Protein 2JOX (pdb70)

Nearest PDB structures (foldseek):
  2jox-assembly1_A  TM=1.007E+00  e=2.692E-19  Homo sapiens
  5xdn-assembly1_B  TM=7.470E-01  e=4.856E+00  Homo sapiens
  7tcv-assembly1_XXX-2  TM=6.310E-01  e=8.307E+00  Mus musculus
  2jox-assembly1_A  TM=1.004E+00  e=3.967E-19  Homo sapiens
  5xdn-assembly1_B  TM=7.531E-01  e=5.128E+00  Homo sapiens

InterPro domains:
  IPR009508 Transcription activator, Churchill [PF06573] (1-109)
  IPR009508 Transcription activator, Churchill [PTHR31931] (1-112)
  IPR038543 Churchill superfamily [G3DSA:2.60.40.4240] (2-107)

Foldseek 3Di:
DLVQFQFFQAEDVQDFDQDDFQLVGGPADDVVRGGPFKDKDPWDWDDDPAKIKIWTFIAGNPPRPTSKIWIWIKDDDDFKIKTWITMRGPHTHIDMGGHDPVGPVD

Sequence (106 aa):
CGDCVEKEYPNRGNTCLENGSFLLNFTGCAVCSKRDFMLITNKSLKEEDGEEIVTYDHLCKNCHHVIARHEYTFSIMDEFQEYTMLCLLCGKAEDTISILPDDPRQCGDCVEKEYPNRGNTCLENGSFLLNFTGCAVCSKRDFMLITNKSLKEEDGEEIVTYDHLCKNCHHVIARHEYTFSIMDEFQEYTMLCLLCGKAEDTISILPDDPRQCGDCVEKEYPNRGNTCLENGSFLLNFTGCAVCSKRDFMLITNKSLKEEDGEEIVTYDHLCKNCHHVIARHEYTFSIMDEFQEYTMLCLLCGKAEDTISILPDDPRQCGDCVEKEYPNRGNTCLENGSFLLNFTGCAVCSKRDFMLITNKSLKEEDGEEIVTYDHLCKNCHHVIARHEYTFSIMDEFQEYTMLCLLCGKAEDTISILPDDPRQCGDCVEKEYPNRGNTCLENGSFLLNFTGCAVCSKRDFMLITNKSLKEEDGEEIVTYDHLCKNCHHVIARHEYTFSIMDEFQEYTMLCLLCGKAEDTISILPDDPRQCGDCVEKEYPNRGNTCLENGSFLLNFTGCAVCSKRDFMLITNKSLKEEDGEEIVTYDHLCKNCHHVIARHEYTFSIMDEFQEYTMLCLLCGKAEDTISILPDDPRQCGDCVEKEYPNRGNTCLENGSFLLNFTGCAVCSKRDFMLITNKSLKEEDGEEIVTYDHLCKNCHHVIARHEYTFSIMDEFQEYTMLCLLCGKAEDTISILPDDPRQCGDCVEKEYPNRGNTCLENGSFLLNFTGCAVCSKRDFMLITNKSLKEEDGEEIVTYDHLCKNCHHVIARHEYTFSIMDEFQEYTMLCLLCGKAEDTISILPDDPRQCGDCVEKEYPNRGNTCLENGSFLLNFTGCAVCSKRDFMLITNKSLKEEDGEEIVTYDHLCKNCHHVIARHEYTFSIMDEFQEYTMLCLLCGKAEDTISILPDDPRQCGDCVEKEYPNRGNTCLENGSFLLNFTGCAVCSKRDFMLITNKSLKEEDGEEIVTYDHLCKNCHHVIARHEYTFSIMDEFQEYTMLCLLCGKAEDTISILPDDPRQCGDCVEKEYPNRGNTCLENGSFLLNFTGCAVCSKRDFMLITNKSLKEEDGEEIVTYDHLCKNCHHVIARHEYTFSIMDEFQEYTMLCLLCGKAEDTISILPDDPRQCGDCVEKEYPNRGNTCLENGSFLLNFTGCAVCSKRDFMLITNKSLKEEDGEEIVTYDHLCKNCHHVIARHEYTFSIMDEFQEYTMLCLLCGKAEDTISILPDDPRQCGDCVEKEYPNRGNTCLENGSFLLNFTGCAVCSKRDFMLITNKSLKEEDGEEIVTYDHLCKNCHHVIARHEYTFSIMDEFQEYTMLCLLCGKAEDTISILPDDPRQCGDCVEKEYPNRGNTCLENGSFLLNFTGCAVCSKRDFMLITNKSLKEEDGEEIVTYDHLCKNCHHVIARHEYTFSIMDEFQEYTMLCLLCGKAEDTISILPDDPRQCGDCVEKEYPNRGNTCLENGSFLLNFTGCAVCSKRDFMLITNKSLKEEDGEEIVTYDHLCKNCHHVIARHEYTFSIMDEFQEYTMLCLLCGKAEDTISILPDDPRQCGDCVEKEYPNRGNTCLENGSFLLNFTGCAVCSKRDFMLITNKSLKEEDGEEIVTYDHLCKNCHHVIARHEYTFSIMDEFQEYTMLCLLCGKAEDTISILPDDPRQCGDCVEKEYPNRGNTCLENGSFLLNFTGCAVCSKRDFMLITNKSLKEEDGEEIVTYDHLCKNCHHVIARHEYTFSIMDEFQEYTMLCLLCGKAEDTISILPDDPRQCGDCVEKEYPNRGNTCLENGSFLLNFTGCAVCSKRDFMLITNKSLKEEDGEEIVTYDHLCKNCHHVIARHEYTFSIMDEFQEYTMLCLLCGKAEDTISILPDDPRQCGDCVEKEYPNRGNTCLENGSFLLNFTGCAVCSKRDFMLITNKSLKEEDGEEIVTYDHLCKNCHHVIARHEYTFSIMDEFQEYTMLCLLCGKAEDTISILPDDPRQCGDCVEKEYPNRGNTCLENGSFLLNFTGCAVCSKRDFMLITNKSLKEEDGEEIVTYDHLCKNCHHVIARHEYTFSIMDEFQEYTMLCLLCGKAEDTISILPDDPRQ

Secondary structure (DSSP, 8-state):
--TTBSSSS---TT---SS---TTTB---SSS--SS-EEEEEEEEEEETTEEEEEEEEEETTT--EEEEEEEEEEEETTEEEEEEEETTTEEEEEEEE--TT----

Radius of gyration: 15.59 Å; Cα contacts (8 Å, |Δi|>4): 250; chains: 1; bounding box: 26×49×24 Å

Structure (mmCIF, N/CA/C/O backbone):
data_2JOX
#
_entry.id   2JOX
#
_cell.length_a   1.000
_cell.length_b   1.000
_cell.length_c   1.000
_cell.angle_alpha   90.00
_cell.angle_beta   90.00
_cell.angle_gamma   90.00
#
_symmetry.space_group_name_H-M   'P 1'
#
loop_
_entity.id
_entity.type
_entity.pdbx_description
1 polymer 'Churchill protein'
2 non-polymer 'ZINC ION'
#
loop_
_atom_site.group_PDB
_atom_site.id
_atom_site.type_symbol
_atom_site.label_atom_id
_atom_site.label_alt_id
_atom_site.label_comp_id
_atom_site.label_asym_id
_atom_site.label_entity_id
_atom_site.label_seq_id
_atom_site.pdbx_PDB_ins_code
_atom_site.Cartn_x
_atom_site.Cartn_y
_atom_site.Cartn_z
_atom_site.occupancy
_atom_site.B_iso_or_equiv
_atom_site.auth_seq_id
_atom_site.auth_comp_id
_atom_site.auth_asym_id
_atom_site.auth_atom_id
_atom_site.pdbx_PDB_model_num
ATOM 1 N N . CYS A 1 1 ? -1.117 14.930 -8.565 1.00 0.00 2 CYS A N 1
ATOM 2 C CA . CYS A 1 1 ? -0.674 15.393 -9.871 1.00 0.00 2 CYS A CA 1
ATOM 3 C C . CYS A 1 1 ? 0.731 14.870 -10.251 1.00 0.00 2 CYS A C 1
ATOM 4 O O . CYS A 1 1 ? 1.335 15.315 -11.233 1.00 0.00 2 CYS A O 1
ATOM 11 N N . GLY A 1 2 ? 1.266 13.928 -9.463 1.00 0.00 3 GLY A N 1
ATOM 12 C CA . GLY A 1 2 ? 2.605 13.333 -9.585 1.00 0.00 3 GLY A CA 1
ATOM 13 C C . GLY A 1 2 ? 3.691 14.296 -9.097 1.00 0.00 3 GLY A C 1
ATOM 14 O O . GLY A 1 2 ? 4.636 13.874 -8.435 1.00 0.00 3 GLY A O 1
ATOM 18 N N . ASP A 1 3 ? 3.515 15.602 -9.316 1.00 0.00 4 ASP A N 1
ATOM 19 C CA . ASP A 1 3 ? 4.361 16.637 -8.717 1.00 0.00 4 ASP A CA 1
ATOM 20 C C . ASP A 1 3 ? 4.153 16.667 -7.182 1.00 0.00 4 ASP A C 1
ATOM 21 O O . ASP A 1 3 ? 5.013 17.176 -6.457 1.00 0.00 4 ASP A O 1
ATOM 30 N N . CYS A 1 4 ? 3.048 16.076 -6.692 1.00 0.00 5 CYS A N 1
ATOM 31 C CA . CYS A 1 4 ? 2.724 15.896 -5.279 1.00 0.00 5 CYS A CA 1
ATOM 32 C C . CYS A 1 4 ? 3.766 15.022 -4.535 1.00 0.00 5 CYS A C 1
ATOM 33 O O . CYS A 1 4 ? 3.930 15.154 -3.321 1.00 0.00 5 CYS A O 1
ATOM 40 N N . VAL A 1 5 ? 4.448 14.101 -5.235 1.00 0.00 6 VAL A N 1
ATOM 41 C CA . VAL A 1 5 ? 5.388 13.127 -4.643 1.00 0.00 6 VAL A CA 1
ATOM 42 C C . VAL A 1 5 ? 6.845 13.429 -5.045 1.00 0.00 6 VAL A C 1
ATOM 43 O O . VAL A 1 5 ? 7.117 13.783 -6.196 1.00 0.00 6 VAL A O 1
ATOM 56 N N . GLU A 1 6 ? 7.807 13.285 -4.126 1.00 0.00 7 GLU A N 1
ATOM 57 C CA . GLU A 1 6 ? 9.240 13.485 -4.416 1.00 0.00 7 GLU A CA 1
ATOM 58 C C . GLU A 1 6 ? 9.740 12.423 -5.415 1.00 0.00 7 GLU A C 1
ATOM 59 O O . GLU A 1 6 ? 10.462 12.738 -6.367 1.00 0.00 7 GLU A O 1
ATOM 71 N N . LYS A 1 7 ? 9.314 11.167 -5.219 1.00 0.00 8 LYS A N 1
ATOM 72 C CA . LYS A 1 7 ? 9.617 10.011 -6.070 1.00 0.00 8 LYS A CA 1
ATOM 73 C C . LYS A 1 7 ? 8.330 9.247 -6.378 1.00 0.00 8 LYS A C 1
ATOM 74 O O . LYS A 1 7 ? 7.473 9.092 -5.507 1.00 0.00 8 LYS A O 1
ATOM 93 N N . GLU A 1 8 ? 8.207 8.742 -7.602 1.00 0.00 9 GLU A N 1
ATOM 94 C CA . GLU A 1 8 ? 7.079 7.909 -8.037 1.00 0.00 9 GLU A CA 1
ATOM 95 C C . GLU A 1 8 ? 7.306 6.462 -7.568 1.00 0.00 9 GLU A C 1
ATOM 96 O O . GLU A 1 8 ? 8.342 5.871 -7.885 1.00 0.00 9 GLU A O 1
ATOM 108 N N . TYR A 1 9 ? 6.348 5.888 -6.828 1.00 0.00 10 TYR A N 1
ATOM 109 C CA . TYR A 1 9 ? 6.407 4.514 -6.294 1.00 0.00 10 TYR A CA 1
ATOM 110 C C . TYR A 1 9 ? 7.759 4.177 -5.625 1.00 0.00 10 TYR A C 1
ATOM 111 O O . TYR A 1 9 ? 8.460 3.253 -6.057 1.00 0.00 10 TYR A O 1
ATOM 129 N N . PRO A 1 10 ? 8.151 4.919 -4.570 1.00 0.00 11 PRO A N 1
ATOM 130 C CA . PRO A 1 10 ? 9.415 4.707 -3.864 1.00 0.00 11 PRO A CA 1
ATOM 131 C C . PRO A 1 10 ? 9.468 3.322 -3.210 1.00 0.00 11 PRO A C 1
ATOM 132 O O . PRO A 1 10 ? 8.455 2.833 -2.716 1.00 0.00 11 PRO A O 1
ATOM 143 N N . ASN A 1 11 ? 10.632 2.675 -3.150 1.00 0.00 12 ASN A N 1
ATOM 144 C CA . ASN A 1 11 ? 10.735 1.400 -2.438 1.00 0.00 12 ASN A CA 1
ATOM 145 C C . ASN A 1 11 ? 10.784 1.663 -0.923 1.00 0.00 12 ASN A C 1
ATOM 146 O O . ASN A 1 11 ? 11.361 2.659 -0.476 1.00 0.00 12 ASN A O 1
ATOM 157 N N . ARG A 1 12 ? 10.177 0.772 -0.126 1.00 0.00 13 ARG A N 1
ATOM 158 C CA . ARG A 1 12 ? 10.068 0.917 1.345 1.00 0.00 13 ARG A CA 1
ATOM 159 C C . ARG A 1 12 ? 10.804 -0.173 2.126 1.00 0.00 13 ARG A C 1
ATOM 160 O O . ARG A 1 12 ? 10.386 -0.566 3.216 1.00 0.00 13 ARG A O 1
ATOM 181 N N . GLY A 1 13 ? 11.869 -0.706 1.529 1.00 0.00 14 GLY A N 1
ATOM 182 C CA . GLY A 1 13 ? 12.718 -1.780 2.064 1.00 0.00 14 GLY A CA 1
ATOM 183 C C . GLY A 1 13 ? 12.017 -3.104 2.390 1.00 0.00 14 GLY A C 1
ATOM 184 O O . GLY A 1 13 ? 12.643 -3.951 3.027 1.00 0.00 14 GLY A O 1
ATOM 188 N N . ASN A 1 14 ? 10.763 -3.243 1.926 1.00 0.00 15 ASN A N 1
ATOM 189 C CA . ASN A 1 14 ? 9.783 -4.351 1.993 1.00 0.00 15 ASN A CA 1
ATOM 190 C C . ASN A 1 14 ? 8.431 -4.009 2.680 1.00 0.00 15 ASN A C 1
ATOM 191 O O . ASN A 1 14 ? 7.544 -4.862 2.737 1.00 0.00 15 ASN A O 1
ATOM 202 N N . THR A 1 15 ? 8.256 -2.798 3.221 1.00 0.00 16 THR A N 1
ATOM 203 C CA . THR A 1 15 ? 7.044 -2.393 3.972 1.00 0.00 16 THR A CA 1
ATOM 204 C C . THR A 1 15 ? 5.783 -2.360 3.094 1.00 0.00 16 THR A C 1
ATOM 205 O O . THR A 1 15 ? 5.726 -1.562 2.161 1.00 0.00 16 THR A O 1
ATOM 216 N N . CYS A 1 16 ? 4.763 -3.185 3.386 1.00 0.00 17 CYS A N 1
ATOM 217 C CA . CYS A 1 16 ? 3.501 -3.260 2.635 1.00 0.00 17 CYS A CA 1
ATOM 218 C C . CYS A 1 16 ? 2.305 -3.004 3.575 1.00 0.00 17 CYS A C 1
ATOM 219 O O . CYS A 1 16 ? 2.009 -3.834 4.437 1.00 0.00 17 CYS A O 1
ATOM 227 N N . LEU A 1 17 ? 1.642 -1.850 3.425 1.00 0.00 18 LEU A N 1
ATOM 228 C CA . LEU A 1 17 ? 0.544 -1.367 4.279 1.00 0.00 18 LEU A CA 1
ATOM 229 C C . LEU A 1 17 ? -0.767 -1.107 3.521 1.00 0.00 18 LEU A C 1
ATOM 230 O O . LEU A 1 17 ? -0.780 -0.692 2.362 1.00 0.00 18 LEU A O 1
ATOM 246 N N . GLU A 1 18 ? -1.870 -1.297 4.244 1.00 0.00 19 GLU A N 1
ATOM 247 C CA . GLU A 1 18 ? -3.259 -1.053 3.834 1.00 0.00 19 GLU A CA 1
ATOM 248 C C . GLU A 1 18 ? -3.826 0.268 4.402 1.00 0.00 19 GLU A C 1
ATOM 249 O O . GLU A 1 18 ? -5.005 0.565 4.202 1.00 0.00 19 GLU A O 1
ATOM 261 N N . ASN A 1 19 ? -3.018 1.039 5.141 1.00 0.00 20 ASN A N 1
ATOM 262 C CA . ASN A 1 19 ? -3.410 2.291 5.805 1.00 0.00 20 ASN A CA 1
ATOM 263 C C . ASN A 1 19 ? -2.314 3.378 5.750 1.00 0.00 20 ASN A C 1
ATOM 264 O O . ASN A 1 19 ? -1.122 3.077 5.626 1.00 0.00 20 ASN A O 1
ATOM 275 N N . GLY A 1 20 ? -2.726 4.641 5.926 1.00 0.00 21 GLY A N 1
ATOM 276 C CA . GLY A 1 20 ? -1.847 5.816 6.016 1.00 0.00 21 GLY A CA 1
ATOM 277 C C . GLY A 1 20 ? -1.599 6.573 4.703 1.00 0.00 21 GLY A C 1
ATOM 278 O O . GLY A 1 20 ? -2.167 6.252 3.658 1.00 0.00 21 GLY A O 1
ATOM 282 N N . SER A 1 21 ? -0.730 7.587 4.796 1.00 0.00 22 SER A N 1
ATOM 283 C CA . SER A 1 21 ? -0.256 8.475 3.718 1.00 0.00 22 SER A CA 1
ATOM 284 C C . SER A 1 21 ? 1.205 8.848 4.004 1.00 0.00 22 SER A C 1
ATOM 285 O O . SER A 1 21 ? 1.513 9.352 5.087 1.00 0.00 22 SER A O 1
ATOM 293 N N . PHE A 1 22 ? 2.124 8.562 3.079 1.00 0.00 23 PHE A N 1
ATOM 294 C CA . PHE A 1 22 ? 3.571 8.761 3.257 1.00 0.00 23 PHE A CA 1
ATOM 295 C C . PHE A 1 22 ? 4.057 10.218 3.177 1.00 0.00 23 PHE A C 1
ATOM 296 O O . PHE A 1 22 ? 4.636 10.660 2.183 1.00 0.00 23 PHE A O 1
ATOM 313 N N . LEU A 1 23 ? 3.827 10.982 4.246 1.00 0.00 24 LEU A N 1
ATOM 314 C CA . LEU A 1 23 ? 4.176 12.403 4.359 1.00 0.00 24 LEU A CA 1
ATOM 315 C C . LEU A 1 23 ? 5.640 12.754 4.017 1.00 0.00 24 LEU A C 1
ATOM 316 O O . LEU A 1 23 ? 5.917 13.850 3.528 1.00 0.00 24 LEU A O 1
ATOM 332 N N . LEU A 1 24 ? 6.576 11.823 4.239 1.00 0.00 25 LEU A N 1
ATOM 333 C CA . LEU A 1 24 ? 8.000 11.980 3.905 1.00 0.00 25 LEU A CA 1
ATOM 334 C C . LEU A 1 24 ? 8.274 11.969 2.385 1.00 0.00 25 LEU A C 1
ATOM 335 O O . LEU A 1 24 ? 9.299 12.503 1.956 1.00 0.00 25 LEU A O 1
ATOM 351 N N . ASN A 1 25 ? 7.359 11.430 1.565 1.00 0.00 26 ASN A N 1
ATOM 352 C CA . ASN A 1 25 ? 7.447 11.467 0.099 1.00 0.00 26 ASN A CA 1
ATOM 353 C C . ASN A 1 25 ? 6.522 12.551 -0.463 1.00 0.00 26 ASN A C 1
ATOM 354 O O . ASN A 1 25 ? 6.846 13.171 -1.472 1.00 0.00 26 ASN A O 1
ATOM 365 N N . PHE A 1 26 ? 5.388 12.811 0.193 1.00 0.00 27 PHE A N 1
ATOM 366 C CA . PHE A 1 26 ? 4.483 13.894 -0.202 1.00 0.00 27 PHE A CA 1
ATOM 367 C C . PHE A 1 26 ? 5.169 15.248 0.012 1.00 0.00 27 PHE A C 1
ATOM 368 O O . PHE A 1 26 ? 5.367 15.690 1.145 1.00 0.00 27 PHE A O 1
ATOM 385 N N . THR A 1 27 ? 5.517 15.927 -1.077 1.00 0.00 28 THR A N 1
ATOM 386 C CA . THR A 1 27 ? 6.171 17.252 -1.059 1.00 0.00 28 THR A CA 1
ATOM 387 C C . THR A 1 27 ? 5.155 18.399 -1.047 1.00 0.00 28 THR A C 1
ATOM 388 O O . THR A 1 27 ? 5.529 19.571 -1.123 1.00 0.00 28 THR A O 1
ATOM 399 N N . GLY A 1 28 ? 3.864 18.064 -0.965 1.00 0.00 29 GLY A N 1
ATOM 400 C CA . GLY A 1 28 ? 2.743 18.991 -1.036 1.00 0.00 29 GLY A CA 1
ATOM 401 C C . GLY A 1 28 ? 2.214 19.057 -2.472 1.00 0.00 29 GLY A C 1
ATOM 402 O O . GLY A 1 28 ? 2.981 18.869 -3.424 1.00 0.00 29 GLY A O 1
ATOM 406 N N . CYS A 1 29 ? 0.915 19.315 -2.610 1.00 0.00 30 CYS A N 1
ATOM 407 C CA . CYS A 1 29 ? 0.192 19.367 -3.873 1.00 0.00 30 CYS A CA 1
ATOM 408 C C . CYS A 1 29 ? 0.807 20.312 -4.911 1.00 0.00 30 CYS A C 1
ATOM 409 O O . CYS A 1 29 ? 1.635 21.182 -4.608 1.00 0.00 30 CYS A O 1
ATOM 416 N N . ALA A 1 30 ? 0.323 20.187 -6.135 1.00 0.00 31 ALA A N 1
ATOM 417 C CA . ALA A 1 30 ? 0.636 21.086 -7.236 1.00 0.00 31 ALA A CA 1
ATOM 418 C C . ALA A 1 30 ? -0.632 21.669 -7.889 1.00 0.00 31 ALA A C 1
ATOM 419 O O . ALA A 1 30 ? -0.519 22.661 -8.622 1.00 0.00 31 ALA A O 1
ATOM 426 N N . VAL A 1 31 ? -1.835 21.155 -7.584 1.00 0.00 32 VAL A N 1
ATOM 427 C CA . VAL A 1 31 ? -3.091 21.770 -8.032 1.00 0.00 32 VAL A CA 1
ATOM 428 C C . VAL A 1 31 ? -3.352 23.041 -7.204 1.00 0.00 32 VAL A C 1
ATOM 429 O O . VAL A 1 31 ? -3.849 24.031 -7.754 1.00 0.00 32 VAL A O 1
ATOM 442 N N . CYS A 1 32 ? -2.988 23.037 -5.914 1.00 0.00 33 CYS A N 1
ATOM 443 C CA . CYS A 1 32 ? -3.179 24.137 -4.963 1.00 0.00 33 CYS A CA 1
ATOM 444 C C . CYS A 1 32 ? -1.947 24.533 -4.105 1.00 0.00 33 CYS A C 1
ATOM 445 O O . CYS A 1 32 ? -1.946 25.622 -3.517 1.00 0.00 33 CYS A O 1
ATOM 452 N N . SER A 1 33 ? -0.900 23.695 -4.046 1.00 0.00 34 SER A N 1
ATOM 453 C CA . SER A 1 33 ? 0.362 23.920 -3.302 1.00 0.00 34 SER A CA 1
ATOM 454 C C . SER A 1 33 ? 0.324 23.635 -1.775 1.00 0.00 34 SER A C 1
ATOM 455 O O . SER A 1 33 ? 1.209 24.088 -1.039 1.00 0.00 34 SER A O 1
ATOM 463 N N . LYS A 1 34 ? -0.662 22.887 -1.248 1.00 0.00 35 LYS A N 1
ATOM 464 C CA . LYS A 1 34 ? -0.771 22.549 0.195 1.00 0.00 35 LYS A CA 1
ATOM 465 C C . LYS A 1 34 ? -0.007 21.274 0.582 1.00 0.00 35 LYS A C 1
ATOM 466 O O . LYS A 1 34 ? -0.003 20.297 -0.163 1.00 0.00 35 LYS A O 1
ATOM 485 N N . ARG A 1 35 ? 0.586 21.247 1.785 1.00 0.00 36 ARG A N 1
ATOM 486 C CA . ARG A 1 35 ? 1.296 20.085 2.375 1.00 0.00 36 ARG A CA 1
ATOM 487 C C . ARG A 1 35 ? 0.601 19.641 3.673 1.00 0.00 36 ARG A C 1
ATOM 488 O O . ARG A 1 35 ? -0.174 20.410 4.233 1.00 0.00 36 ARG A O 1
ATOM 509 N N . ASP A 1 36 ? 0.842 18.405 4.130 1.00 0.00 37 ASP A N 1
ATOM 510 C CA . ASP A 1 36 ? 0.218 17.764 5.312 1.00 0.00 37 ASP A CA 1
ATOM 511 C C . ASP A 1 36 ? -1.328 17.795 5.333 1.00 0.00 37 ASP A C 1
ATOM 512 O O . ASP A 1 36 ? -1.987 17.743 6.374 1.00 0.00 37 ASP A O 1
ATOM 521 N N . PHE A 1 37 ? -1.894 17.860 4.132 1.00 0.00 38 PHE A N 1
ATOM 522 C CA . PHE A 1 37 ? -3.312 17.947 3.798 1.00 0.00 38 PHE A CA 1
ATOM 523 C C . PHE A 1 37 ? -3.742 16.779 2.906 1.00 0.00 38 PHE A C 1
ATOM 524 O O . PHE A 1 37 ? -3.569 16.810 1.689 1.00 0.00 38 PHE A O 1
ATOM 541 N N . MET A 1 38 ? -4.342 15.757 3.516 1.00 0.00 39 MET A N 1
ATOM 542 C CA . MET A 1 38 ? -4.872 14.592 2.793 1.00 0.00 39 MET A CA 1
ATOM 543 C C . MET A 1 38 ? -5.927 13.773 3.552 1.00 0.00 39 MET A C 1
ATOM 544 O O . MET A 1 38 ? -5.920 13.672 4.780 1.00 0.00 39 MET A O 1
ATOM 558 N N . LEU A 1 39 ? -6.799 13.163 2.749 1.00 0.00 40 LEU A N 1
ATOM 559 C CA . LEU A 1 39 ? -7.927 12.277 3.041 1.00 0.00 40 LEU A CA 1
ATOM 560 C C . LEU A 1 39 ? -7.784 10.987 2.208 1.00 0.00 40 LEU A C 1
ATOM 561 O O . LEU A 1 39 ? -7.028 10.943 1.234 1.00 0.00 40 LEU A O 1
ATOM 577 N N . ILE A 1 40 ? -8.556 9.957 2.556 1.00 0.00 41 ILE A N 1
ATOM 578 C CA . ILE A 1 40 ? -8.641 8.669 1.856 1.00 0.00 41 ILE A CA 1
ATOM 579 C C . ILE A 1 40 ? -10.126 8.400 1.599 1.00 0.00 41 ILE A C 1
ATOM 580 O O . ILE A 1 40 ? -10.957 8.573 2.496 1.00 0.00 41 ILE A O 1
ATOM 596 N N . THR A 1 41 ? -10.463 7.970 0.384 1.00 0.00 42 THR A N 1
ATOM 597 C CA . THR A 1 41 ? -11.846 7.647 -0.004 1.00 0.00 42 THR A CA 1
ATOM 598 C C . THR A 1 41 ? -11.898 6.508 -1.027 1.00 0.00 42 THR A C 1
ATOM 599 O O . THR A 1 41 ? -10.861 6.078 -1.535 1.00 0.00 42 THR A O 1
ATOM 610 N N . ASN A 1 42 ? -13.105 6.023 -1.336 1.00 0.00 43 ASN A N 1
ATOM 611 C CA . ASN A 1 42 ? -13.422 4.951 -2.300 1.00 0.00 43 ASN A CA 1
ATOM 612 C C . ASN A 1 42 ? -12.748 3.586 -2.012 1.00 0.00 43 ASN A C 1
ATOM 613 O O . ASN A 1 42 ? -12.722 2.694 -2.863 1.00 0.00 43 ASN A O 1
ATOM 624 N N . LYS A 1 43 ? -12.209 3.430 -0.793 1.00 0.00 44 LYS A N 1
ATOM 625 C CA . LYS A 1 43 ? -11.495 2.252 -0.292 1.00 0.00 44 LYS A CA 1
ATOM 626 C C . LYS A 1 43 ? -12.271 0.951 -0.484 1.00 0.00 44 LYS A C 1
ATOM 627 O O . LYS A 1 43 ? -13.304 0.724 0.150 1.00 0.00 44 LYS A O 1
ATOM 646 N N . SER A 1 44 ? -11.744 0.108 -1.359 1.00 0.00 45 SER A N 1
ATOM 647 C CA . SER A 1 44 ? -12.274 -1.209 -1.688 1.00 0.00 45 SER A CA 1
ATOM 648 C C . SER A 1 44 ? -11.414 -2.336 -1.114 1.00 0.00 45 SER A C 1
ATOM 649 O O . SER A 1 44 ? -10.214 -2.177 -0.877 1.00 0.00 45 SER A O 1
ATOM 657 N N . LEU A 1 45 ? -12.038 -3.498 -0.924 1.00 0.00 46 LEU A N 1
ATOM 658 C CA . LEU A 1 45 ? -11.423 -4.723 -0.415 1.00 0.00 46 LEU A CA 1
ATOM 659 C C . LEU A 1 45 ? -11.965 -5.939 -1.177 1.00 0.00 46 LEU A C 1
ATOM 660 O O . LEU A 1 45 ? -13.164 -6.028 -1.458 1.00 0.00 46 LEU A O 1
ATOM 676 N N . LYS A 1 46 ? -11.065 -6.863 -1.515 1.00 0.00 47 LYS A N 1
ATOM 677 C CA . LYS A 1 46 ? -11.323 -8.100 -2.258 1.00 0.00 47 LYS A CA 1
ATOM 678 C C . LYS A 1 46 ? -10.682 -9.294 -1.569 1.00 0.00 47 LYS A C 1
ATOM 679 O O . LYS A 1 46 ? -9.613 -9.160 -0.982 1.00 0.00 47 LYS A O 1
ATOM 698 N N . GLU A 1 47 ? -11.306 -10.460 -1.652 1.00 0.00 48 GLU A N 1
ATOM 699 C CA . GLU A 1 47 ? -10.712 -11.691 -1.111 1.00 0.00 48 GLU A CA 1
ATOM 700 C C . GLU A 1 47 ? -10.934 -12.872 -2.073 1.00 0.00 48 GLU A C 1
ATOM 701 O O . GLU A 1 47 ? -12.070 -13.292 -2.308 1.00 0.00 48 GLU A O 1
ATOM 713 N N . GLU A 1 48 ? -9.846 -13.430 -2.613 1.00 0.00 49 GLU A N 1
ATOM 714 C CA . GLU A 1 48 ? -9.838 -14.632 -3.464 1.00 0.00 49 GLU A CA 1
ATOM 715 C C . GLU A 1 48 ? -9.022 -15.790 -2.870 1.00 0.00 49 GLU A C 1
ATOM 716 O O . GLU A 1 48 ? -7.810 -15.672 -2.731 1.00 0.00 49 GLU A O 1
ATOM 728 N N . ASP A 1 49 ? -9.632 -16.952 -2.640 1.00 0.00 50 ASP A N 1
ATOM 729 C CA . ASP A 1 49 ? -8.976 -18.218 -2.231 1.00 0.00 50 ASP A CA 1
ATOM 730 C C . ASP A 1 49 ? -7.908 -18.166 -1.097 1.00 0.00 50 ASP A C 1
ATOM 731 O O . ASP A 1 49 ? -7.057 -19.052 -0.983 1.00 0.00 50 ASP A O 1
ATOM 740 N N . GLY A 1 50 ? -7.927 -17.120 -0.268 1.00 0.00 51 GLY A N 1
ATOM 741 C CA . GLY A 1 50 ? -6.971 -16.857 0.826 1.00 0.00 51 GLY A CA 1
ATOM 742 C C . GLY A 1 50 ? -6.191 -15.546 0.646 1.00 0.00 51 GLY A C 1
ATOM 743 O O . GLY A 1 50 ? -5.699 -14.980 1.623 1.00 0.00 51 GLY A O 1
ATOM 747 N N . GLU A 1 51 ? -6.109 -15.033 -0.583 1.00 0.00 52 GLU A N 1
ATOM 748 C CA . GLU A 1 51 ? -5.509 -13.740 -0.915 1.00 0.00 52 GLU A CA 1
ATOM 749 C C . GLU A 1 51 ? -6.469 -12.621 -0.489 1.00 0.00 52 GLU A C 1
ATOM 750 O O . GLU A 1 51 ? -7.670 -12.698 -0.748 1.00 0.00 52 GLU A O 1
ATOM 762 N N . GLU A 1 52 ? -5.942 -11.562 0.117 1.00 0.00 53 GLU A N 1
ATOM 763 C CA . GLU A 1 52 ? -6.672 -10.367 0.535 1.00 0.00 53 GLU A CA 1
ATOM 764 C C . GLU A 1 52 ? -6.108 -9.162 -0.222 1.00 0.00 53 GLU A C 1
ATOM 765 O O . GLU A 1 52 ? -4.897 -8.955 -0.251 1.00 0.00 53 GLU A O 1
ATOM 777 N N . ILE A 1 53 ? -6.967 -8.355 -0.841 1.00 0.00 54 ILE A N 1
ATOM 778 C CA . ILE A 1 53 ? -6.568 -7.199 -1.635 1.00 0.00 54 ILE A CA 1
ATOM 779 C C . ILE A 1 53 ? -7.257 -5.950 -1.095 1.00 0.00 54 ILE A C 1
ATOM 780 O O . ILE A 1 53 ? -8.441 -5.992 -0.764 1.00 0.00 54 ILE A O 1
ATOM 796 N N . VAL A 1 54 ? -6.531 -4.835 -1.035 1.00 0.00 55 VAL A N 1
ATOM 797 C CA . VAL A 1 54 ? -7.034 -3.531 -0.594 1.00 0.00 55 VAL A CA 1
ATOM 798 C C . VAL A 1 54 ? -6.598 -2.469 -1.597 1.00 0.00 55 VAL A C 1
ATOM 799 O O . VAL A 1 54 ? -5.404 -2.237 -1.786 1.00 0.00 55 VAL A O 1
ATOM 812 N N . THR A 1 55 ? -7.560 -1.808 -2.237 1.00 0.00 56 THR A N 1
ATOM 813 C CA . THR A 1 55 ? -7.300 -0.721 -3.196 1.00 0.00 56 THR A CA 1
ATOM 814 C C . THR A 1 55 ? -7.986 0.586 -2.784 1.00 0.00 56 THR A C 1
ATOM 815 O O . THR A 1 55 ? -9.155 0.578 -2.396 1.00 0.00 56 THR A O 1
ATOM 826 N N . TYR A 1 56 ? -7.288 1.721 -2.857 1.00 0.00 57 TYR A N 1
ATOM 827 C CA . TYR A 1 56 ? -7.841 3.042 -2.522 1.00 0.00 57 TYR A CA 1
ATOM 828 C C . TYR A 1 56 ? -7.145 4.204 -3.253 1.00 0.00 57 TYR A C 1
ATOM 829 O O . TYR A 1 56 ? -6.302 4.004 -4.132 1.00 0.00 57 TYR A O 1
ATOM 847 N N . ASP A 1 57 ? -7.470 5.433 -2.852 1.00 0.00 58 ASP A N 1
ATOM 848 C CA . ASP A 1 57 ? -6.952 6.669 -3.428 1.00 0.00 58 ASP A CA 1
ATOM 849 C C . ASP A 1 57 ? -6.719 7.685 -2.290 1.00 0.00 58 ASP A C 1
ATOM 850 O O . ASP A 1 57 ? -7.359 7.616 -1.236 1.00 0.00 58 ASP A O 1
ATOM 859 N N . HIS A 1 58 ? -5.855 8.672 -2.537 1.00 0.00 59 HIS A N 1
ATOM 860 C CA . HIS A 1 58 ? -5.544 9.772 -1.615 1.00 0.00 59 HIS A CA 1
ATOM 861 C C . HIS A 1 58 ? -6.070 11.075 -2.230 1.00 0.00 59 HIS A C 1
ATOM 862 O O . HIS A 1 58 ? -5.977 11.264 -3.441 1.00 0.00 59 HIS A O 1
ATOM 876 N N . LEU A 1 59 ? -6.623 11.978 -1.420 1.00 0.00 60 LEU A N 1
ATOM 877 C CA . LEU A 1 59 ? -7.246 13.229 -1.864 1.00 0.00 60 LEU A CA 1
ATOM 878 C C . LEU A 1 59 ? -6.755 14.406 -1.031 1.00 0.00 60 LEU A C 1
ATOM 879 O O . LEU A 1 59 ? -6.738 14.321 0.193 1.00 0.00 60 LEU A O 1
ATOM 895 N N . CYS A 1 60 ? -6.407 15.507 -1.688 1.00 0.00 61 CYS A N 1
ATOM 896 C CA . CYS A 1 60 ? -5.967 16.743 -1.053 1.00 0.00 61 CYS A CA 1
ATOM 897 C C . CYS A 1 60 ? -7.060 17.296 -0.121 1.00 0.00 61 CYS A C 1
ATOM 898 O O . CYS A 1 60 ? -8.183 17.556 -0.547 1.00 0.00 61 CYS A O 1
ATOM 905 N N . LYS A 1 61 ? -6.770 17.496 1.170 1.00 0.00 62 LYS A N 1
ATOM 906 C CA . LYS A 1 61 ? -7.743 18.068 2.126 1.00 0.00 62 LYS A CA 1
ATOM 907 C C . LYS A 1 61 ? -8.156 19.507 1.730 1.00 0.00 62 LYS A C 1
ATOM 908 O O . LYS A 1 61 ? -9.148 20.024 2.246 1.00 0.00 62 LYS A O 1
ATOM 927 N N . ASN A 1 62 ? -7.436 20.148 0.802 1.00 0.00 63 ASN A N 1
ATOM 928 C CA . ASN A 1 62 ? -7.695 21.506 0.343 1.00 0.00 63 ASN A CA 1
ATOM 929 C C . ASN A 1 62 ? -8.547 21.531 -0.939 1.00 0.00 63 ASN A C 1
ATOM 930 O O . ASN A 1 62 ? -9.689 21.996 -0.890 1.00 0.00 63 ASN A O 1
ATOM 941 N N . CYS A 1 63 ? -8.026 21.030 -2.064 1.00 0.00 64 CYS A N 1
ATOM 942 C CA . CYS A 1 63 ? -8.717 21.021 -3.357 1.00 0.00 64 CYS A CA 1
ATOM 943 C C . CYS A 1 63 ? -9.464 19.706 -3.687 1.00 0.00 64 CYS A C 1
ATOM 944 O O . CYS A 1 63 ? -10.179 19.638 -4.694 1.00 0.00 64 CYS A O 1
ATOM 951 N N . HIS A 1 64 ? -9.338 18.667 -2.846 1.00 0.00 65 HIS A N 1
ATOM 952 C CA . HIS A 1 64 ? -9.933 17.322 -3.015 1.00 0.00 65 HIS A CA 1
ATOM 953 C C . HIS A 1 64 ? -9.628 16.635 -4.354 1.00 0.00 65 HIS A C 1
ATOM 954 O O . HIS A 1 64 ? -10.282 15.667 -4.744 1.00 0.00 65 HIS A O 1
ATOM 969 N N . HIS A 1 65 ? -8.569 17.086 -5.016 1.00 0.00 66 HIS A N 1
ATOM 970 C CA . HIS A 1 65 ? -7.987 16.448 -6.187 1.00 0.00 66 HIS A CA 1
ATOM 971 C C . HIS A 1 65 ? -7.358 15.117 -5.726 1.00 0.00 66 HIS A C 1
ATOM 972 O O . HIS A 1 65 ? -6.841 15.032 -4.607 1.00 0.00 66 HIS A O 1
ATOM 986 N N . VAL A 1 66 ? -7.373 14.081 -6.570 1.00 0.00 67 VAL A N 1
ATOM 987 C CA . VAL A 1 66 ? -6.753 12.793 -6.236 1.00 0.00 67 VAL A CA 1
ATOM 988 C C . VAL A 1 66 ? -5.229 12.901 -6.360 1.00 0.00 67 VAL A C 1
ATOM 989 O O . VAL A 1 66 ? -4.681 12.915 -7.465 1.00 0.00 67 VAL A O 1
ATOM 1002 N N . ILE A 1 67 ? -4.556 12.968 -5.209 1.00 0.00 68 ILE A N 1
ATOM 1003 C CA . ILE A 1 67 ? -3.096 13.074 -5.076 1.00 0.00 68 ILE A CA 1
ATOM 1004 C C . ILE A 1 67 ? -2.390 11.850 -5.679 1.00 0.00 68 ILE A C 1
ATOM 1005 O O . ILE A 1 67 ? -1.400 11.978 -6.405 1.00 0.00 68 ILE A O 1
ATOM 1021 N N . ALA A 1 68 ? -2.891 10.653 -5.354 1.00 0.00 69 ALA A N 1
ATOM 1022 C CA . ALA A 1 68 ? -2.302 9.374 -5.744 1.00 0.00 69 ALA A CA 1
ATOM 1023 C C . ALA A 1 68 ? -3.290 8.197 -5.602 1.00 0.00 69 ALA A C 1
ATOM 1024 O O . ALA A 1 68 ? -4.339 8.324 -4.962 1.00 0.00 69 ALA A O 1
ATOM 1031 N N . ARG A 1 69 ? -2.922 7.032 -6.154 1.00 0.00 70 ARG A N 1
ATOM 1032 C CA . ARG A 1 69 ? -3.653 5.758 -6.052 1.00 0.00 70 ARG A CA 1
ATOM 1033 C C . ARG A 1 69 ? -2.783 4.737 -5.322 1.00 0.00 70 ARG A C 1
ATOM 1034 O O . ARG A 1 69 ? -1.583 4.666 -5.591 1.00 0.00 70 ARG A O 1
ATOM 1055 N N . HIS A 1 70 ? -3.416 3.945 -4.457 1.00 0.00 71 HIS A N 1
ATOM 1056 C CA . HIS A 1 70 ? -2.794 2.934 -3.594 1.00 0.00 71 HIS A CA 1
ATOM 1057 C C . HIS A 1 70 ? -3.378 1.540 -3.808 1.00 0.00 71 HIS A C 1
ATOM 1058 O O . HIS A 1 70 ? -4.594 1.359 -3.903 1.00 0.00 71 HIS A O 1
ATOM 1072 N N . GLU A 1 71 ? -2.517 0.533 -3.814 1.00 0.00 72 GLU A N 1
ATOM 1073 C CA . GLU A 1 71 ? -2.890 -0.871 -3.891 1.00 0.00 72 GLU A CA 1
ATOM 1074 C C . GLU A 1 71 ? -1.984 -1.678 -2.957 1.00 0.00 72 GLU A C 1
ATOM 1075 O O . GLU A 1 71 ? -0.762 -1.564 -2.994 1.00 0.00 72 GLU A O 1
ATOM 1087 N N . TYR A 1 72 ? -2.589 -2.530 -2.137 1.00 0.00 73 TYR A N 1
ATOM 1088 C CA . TYR A 1 72 ? -1.911 -3.478 -1.265 1.00 0.00 73 TYR A CA 1
ATOM 1089 C C . TYR A 1 72 ? -2.566 -4.837 -1.497 1.00 0.00 73 TYR A C 1
ATOM 1090 O O . TYR A 1 72 ? -3.787 -4.965 -1.413 1.00 0.00 73 TYR A O 1
ATOM 1108 N N . THR A 1 73 ? -1.772 -5.854 -1.803 1.00 0.00 74 THR A N 1
ATOM 1109 C CA . THR A 1 73 ? -2.270 -7.215 -2.040 1.00 0.00 74 THR A CA 1
ATOM 1110 C C . THR A 1 73 ? -1.459 -8.187 -1.178 1.00 0.00 74 THR A C 1
ATOM 1111 O O . THR A 1 73 ? -0.236 -8.085 -1.055 1.00 0.00 74 THR A O 1
ATOM 1122 N N . PHE A 1 74 ? -2.145 -9.122 -0.535 1.00 0.00 75 PHE A N 1
ATOM 1123 C CA . PHE A 1 74 ? -1.545 -10.121 0.351 1.00 0.00 75 PHE A CA 1
ATOM 1124 C C . PHE A 1 74 ? -2.012 -11.531 -0.052 1.00 0.00 75 PHE A C 1
ATOM 1125 O O . PHE A 1 74 ? -3.210 -11.758 -0.138 1.00 0.00 75 PHE A O 1
ATOM 1142 N N . SER A 1 75 ? -1.103 -12.481 -0.274 1.00 0.00 76 SER A N 1
ATOM 1143 C CA . SER A 1 75 ? -1.367 -13.862 -0.737 1.00 0.00 76 SER A CA 1
ATOM 1144 C C . SER A 1 75 ? -0.725 -14.935 0.142 1.00 0.00 76 SER A C 1
ATOM 1145 O O . SER A 1 75 ? 0.391 -14.766 0.610 1.00 0.00 76 SER A O 1
ATOM 1153 N N . ILE A 1 76 ? -1.395 -16.069 0.353 1.00 0.00 77 ILE A N 1
ATOM 1154 C CA . ILE A 1 76 ? -0.822 -17.218 1.090 1.00 0.00 77 ILE A CA 1
ATOM 1155 C C . ILE A 1 76 ? -0.552 -18.377 0.120 1.00 0.00 77 ILE A C 1
ATOM 1156 O O . ILE A 1 76 ? -1.473 -18.857 -0.543 1.00 0.00 77 ILE A O 1
ATOM 1172 N N . MET A 1 77 ? 0.707 -18.827 0.048 1.00 0.00 78 MET A N 1
ATOM 1173 C CA . MET A 1 77 ? 1.144 -19.956 -0.786 1.00 0.00 78 MET A CA 1
ATOM 1174 C C . MET A 1 77 ? 1.752 -21.114 0.020 1.00 0.00 78 MET A C 1
ATOM 1175 O O . MET A 1 77 ? 2.824 -20.957 0.595 1.00 0.00 78 MET A O 1
ATOM 1189 N N . ASP A 1 78 ? 1.106 -22.286 0.001 1.00 0.00 79 ASP A N 1
ATOM 1190 C CA . ASP A 1 78 ? 1.506 -23.562 0.635 1.00 0.00 79 ASP A CA 1
ATOM 1191 C C . ASP A 1 78 ? 1.905 -23.507 2.128 1.00 0.00 79 ASP A C 1
ATOM 1192 O O . ASP A 1 78 ? 1.144 -23.951 2.990 1.00 0.00 79 ASP A O 1
ATOM 1201 N N . GLU A 1 79 ? 3.081 -22.958 2.442 1.00 0.00 80 GLU A N 1
ATOM 1202 C CA . GLU A 1 79 ? 3.656 -22.811 3.787 1.00 0.00 80 GLU A CA 1
ATOM 1203 C C . GLU A 1 79 ? 4.181 -21.389 4.044 1.00 0.00 80 GLU A C 1
ATOM 1204 O O . GLU A 1 79 ? 4.847 -21.160 5.052 1.00 0.00 80 GLU A O 1
ATOM 1216 N N . PHE A 1 80 ? 3.949 -20.428 3.145 1.00 0.00 81 PHE A N 1
ATOM 1217 C CA . PHE A 1 80 ? 4.493 -19.077 3.300 1.00 0.00 81 PHE A CA 1
ATOM 1218 C C . PHE A 1 80 ? 3.386 -18.040 3.056 1.00 0.00 81 PHE A C 1
ATOM 1219 O O . PHE A 1 80 ? 2.309 -18.343 2.533 1.00 0.00 81 PHE A O 1
ATOM 1236 N N . GLN A 1 81 ? 3.694 -16.786 3.357 1.00 0.00 82 GLN A N 1
ATOM 1237 C CA . GLN A 1 81 ? 2.831 -15.633 3.126 1.00 0.00 82 GLN A CA 1
ATOM 1238 C C . GLN A 1 81 ? 3.566 -14.622 2.256 1.00 0.00 82 GLN A C 1
ATOM 1239 O O . GLN A 1 81 ? 4.757 -14.417 2.438 1.00 0.00 82 GLN A O 1
ATOM 1253 N N . GLU A 1 82 ? 2.852 -13.954 1.365 1.00 0.00 83 GLU A N 1
ATOM 1254 C CA . GLU A 1 82 ? 3.344 -12.963 0.412 1.00 0.00 83 GLU A CA 1
ATOM 1255 C C . GLU A 1 82 ? 2.626 -11.640 0.633 1.00 0.00 83 GLU A C 1
ATOM 1256 O O . GLU A 1 82 ? 1.399 -11.580 0.672 1.00 0.00 83 GLU A O 1
ATOM 1268 N N . TYR A 1 83 ? 3.401 -10.572 0.719 1.00 0.00 84 TYR A N 1
ATOM 1269 C CA . TYR A 1 83 ? 2.925 -9.207 0.899 1.00 0.00 84 TYR A CA 1
ATOM 1270 C C . TYR A 1 83 ? 3.430 -8.351 -0.246 1.00 0.00 84 TYR A C 1
ATOM 1271 O O . TYR A 1 83 ? 4.626 -8.374 -0.535 1.00 0.00 84 TYR A O 1
ATOM 1289 N N . THR A 1 84 ? 2.551 -7.593 -0.896 1.00 0.00 85 THR A N 1
ATOM 1290 C CA . THR A 1 84 ? 2.954 -6.689 -1.974 1.00 0.00 85 THR A CA 1
ATOM 1291 C C . THR A 1 84 ? 2.167 -5.380 -1.850 1.00 0.00 85 THR A C 1
ATOM 1292 O O . THR A 1 84 ? 0.990 -5.360 -1.494 1.00 0.00 85 THR A O 1
ATOM 1303 N N . MET A 1 85 ? 2.812 -4.263 -2.140 1.00 0.00 86 MET A N 1
ATOM 1304 C CA . MET A 1 85 ? 2.240 -2.919 -2.129 1.00 0.00 86 MET A CA 1
ATOM 1305 C C . MET A 1 85 ? 2.735 -2.148 -3.351 1.00 0.00 86 MET A C 1
ATOM 1306 O O . MET A 1 85 ? 3.865 -2.330 -3.806 1.00 0.00 86 MET A O 1
ATOM 1320 N N . LEU A 1 86 ? 1.864 -1.291 -3.869 1.00 0.00 87 LEU A N 1
ATOM 1321 C CA . LEU A 1 86 ? 2.078 -0.436 -5.034 1.00 0.00 87 LEU A CA 1
ATOM 1322 C C . LEU A 1 86 ? 1.226 0.848 -4.918 1.00 0.00 87 LEU A C 1
ATOM 1323 O O . LEU A 1 86 ? 0.013 0.830 -5.130 1.00 0.00 87 LEU A O 1
ATOM 1339 N N . CYS A 1 87 ? 1.871 1.965 -4.604 1.00 0.00 88 CYS A N 1
ATOM 1340 C CA . CYS A 1 87 ? 1.280 3.294 -4.475 1.00 0.00 88 CYS A CA 1
ATOM 1341 C C . CYS A 1 87 ? 2.244 4.354 -5.026 1.00 0.00 88 CYS A C 1
ATOM 1342 O O . CYS A 1 87 ? 3.448 4.313 -4.746 1.00 0.00 88 CYS A O 1
ATOM 1349 N N . LEU A 1 88 ? 1.713 5.313 -5.790 1.00 0.00 89 LEU A N 1
ATOM 1350 C CA . LEU A 1 88 ? 2.471 6.439 -6.343 1.00 0.00 89 LEU A CA 1
ATOM 1351 C C . LEU A 1 88 ? 3.131 7.280 -5.238 1.00 0.00 89 LEU A C 1
ATOM 1352 O O . LEU A 1 88 ? 4.245 7.771 -5.436 1.00 0.00 89 LEU A O 1
ATOM 1368 N N . LEU A 1 89 ? 2.477 7.407 -4.082 1.00 0.00 90 LEU A N 1
ATOM 1369 C CA . LEU A 1 89 ? 2.961 8.148 -2.923 1.00 0.00 90 LEU A CA 1
ATOM 1370 C C . LEU A 1 89 ? 3.649 7.222 -1.923 1.00 0.00 90 LEU A C 1
ATOM 1371 O O . LEU A 1 89 ? 4.836 7.400 -1.645 1.00 0.00 90 LEU A O 1
ATOM 1387 N N . CYS A 1 90 ? 2.903 6.289 -1.346 1.00 0.00 91 CYS A N 1
ATOM 1388 C CA . CYS A 1 90 ? 3.361 5.429 -0.273 1.00 0.00 91 CYS A CA 1
ATOM 1389 C C . CYS A 1 90 ? 4.497 4.488 -0.684 1.00 0.00 91 CYS A C 1
ATOM 1390 O O . CYS A 1 90 ? 5.416 4.268 0.111 1.00 0.00 91 CYS A O 1
ATOM 1397 N N . GLY A 1 91 ? 4.470 3.978 -1.918 1.00 0.00 92 GLY A N 1
ATOM 1398 C CA . GLY A 1 91 ? 5.570 3.199 -2.483 1.00 0.00 92 GLY A CA 1
ATOM 1399 C C . GLY A 1 91 ? 5.244 1.839 -3.086 1.00 0.00 92 GLY A C 1
ATOM 1400 O O . GLY A 1 91 ? 4.134 1.321 -2.971 1.00 0.00 92 GLY A O 1
ATOM 1404 N N . LYS A 1 92 ? 6.267 1.232 -3.697 1.00 0.00 93 LYS A N 1
ATOM 1405 C CA . LYS A 1 92 ? 6.240 -0.125 -4.250 1.00 0.00 93 LYS A CA 1
ATOM 1406 C C . LYS A 1 92 ? 7.170 -1.032 -3.453 1.00 0.00 93 LYS A C 1
ATOM 1407 O O . LYS A 1 92 ? 8.382 -0.818 -3.422 1.00 0.00 93 LYS A O 1
ATOM 1426 N N . ALA A 1 93 ? 6.599 -2.037 -2.802 1.00 0.00 94 ALA A N 1
ATOM 1427 C CA . ALA A 1 93 ? 7.316 -2.979 -1.954 1.00 0.00 94 ALA A CA 1
ATOM 1428 C C . ALA A 1 93 ? 6.777 -4.418 -2.024 1.00 0.00 94 ALA A C 1
ATOM 1429 O O . ALA A 1 93 ? 5.621 -4.641 -2.383 1.00 0.00 94 ALA A O 1
ATOM 1436 N N . GLU A 1 94 ? 7.613 -5.399 -1.676 1.00 0.00 95 GLU A N 1
ATOM 1437 C CA . GLU A 1 94 ? 7.244 -6.818 -1.613 1.00 0.00 95 GLU A CA 1
ATOM 1438 C C . GLU A 1 94 ? 8.060 -7.557 -0.537 1.00 0.00 95 GLU A C 1
ATOM 1439 O O . GLU A 1 94 ? 9.264 -7.335 -0.393 1.00 0.00 95 GLU A O 1
ATOM 1451 N N . ASP A 1 95 ? 7.400 -8.443 0.213 1.00 0.00 96 ASP A N 1
ATOM 1452 C CA . ASP A 1 95 ? 7.979 -9.285 1.261 1.00 0.00 96 ASP A CA 1
ATOM 1453 C C . ASP A 1 95 ? 7.361 -10.691 1.263 1.00 0.00 96 ASP A C 1
ATOM 1454 O O . ASP A 1 95 ? 6.195 -10.857 0.905 1.00 0.00 96 ASP A O 1
ATOM 1463 N N . THR A 1 96 ? 8.106 -11.701 1.721 1.00 0.00 97 THR A N 1
ATOM 1464 C CA . THR A 1 96 ? 7.588 -13.070 1.881 1.00 0.00 97 THR A CA 1
ATOM 1465 C C . THR A 1 96 ? 8.045 -13.666 3.216 1.00 0.00 97 THR A C 1
ATOM 1466 O O . THR A 1 96 ? 9.217 -13.543 3.581 1.00 0.00 97 THR A O 1
ATOM 1477 N N . ILE A 1 97 ? 7.127 -14.302 3.954 1.00 0.00 98 ILE A N 1
ATOM 1478 C CA . ILE A 1 97 ? 7.366 -14.891 5.283 1.00 0.00 98 ILE A CA 1
ATOM 1479 C C . ILE A 1 97 ? 7.038 -16.381 5.280 1.00 0.00 98 ILE A C 1
ATOM 1480 O O . ILE A 1 97 ? 5.916 -16.763 4.965 1.00 0.00 98 ILE A O 1
ATOM 1496 N N . SER A 1 98 ? 7.969 -17.227 5.696 1.00 0.00 99 SER A N 1
ATOM 1497 C CA . SER A 1 98 ? 7.721 -18.667 5.845 1.00 0.00 99 SER A CA 1
ATOM 1498 C C . SER A 1 98 ? 7.047 -18.940 7.195 1.00 0.00 99 SER A C 1
ATOM 1499 O O . SER A 1 98 ? 7.479 -18.416 8.226 1.00 0.00 99 SER A O 1
ATOM 1507 N N . ILE A 1 99 ? 5.978 -19.740 7.197 1.00 0.00 100 ILE A N 1
ATOM 1508 C CA . ILE A 1 99 ? 5.160 -20.043 8.383 1.00 0.00 100 ILE A CA 1
ATOM 1509 C C . ILE A 1 99 ? 4.898 -21.550 8.567 1.00 0.00 100 ILE A C 1
ATOM 1510 O O . ILE A 1 99 ? 5.415 -22.396 7.832 1.00 0.00 100 ILE A O 1
ATOM 1526 N N . LEU A 1 100 ? 4.118 -21.886 9.595 1.00 0.00 101 LEU A N 1
ATOM 1527 C CA . LEU A 1 100 ? 3.747 -23.237 10.020 1.00 0.00 101 LEU A CA 1
ATOM 1528 C C . LEU A 1 100 ? 2.237 -23.309 10.329 1.00 0.00 101 LEU A C 1
ATOM 1529 O O . LEU A 1 100 ? 1.621 -22.259 10.549 1.00 0.00 101 LEU A O 1
ATOM 1545 N N . PRO A 1 101 ? 1.622 -24.510 10.401 1.00 0.00 102 PRO A N 1
ATOM 1546 C CA . PRO A 1 101 ? 0.197 -24.665 10.731 1.00 0.00 102 PRO A CA 1
ATOM 1547 C C . PRO A 1 101 ? -0.187 -24.111 12.119 1.00 0.00 102 PRO A C 1
ATOM 1548 O O . PRO A 1 101 ? -1.361 -23.835 12.373 1.00 0.00 102 PRO A O 1
ATOM 1559 N N . ASP A 1 102 ? 0.793 -23.892 13.002 1.00 0.00 103 ASP A N 1
ATOM 1560 C CA . ASP A 1 102 ? 0.630 -23.263 14.323 1.00 0.00 103 ASP A CA 1
ATOM 1561 C C . ASP A 1 102 ? 0.399 -21.730 14.238 1.00 0.00 103 ASP A C 1
ATOM 1562 O O . ASP A 1 102 ? 0.191 -21.076 15.262 1.00 0.00 103 ASP A O 1
ATOM 1571 N N . ASP A 1 103 ? 0.432 -21.153 13.028 1.00 0.00 104 ASP A N 1
ATOM 1572 C CA . ASP A 1 103 ? 0.252 -19.726 12.714 1.00 0.00 104 ASP A CA 1
ATOM 1573 C C . ASP A 1 103 ? 1.150 -18.755 13.536 1.00 0.00 104 ASP A C 1
ATOM 1574 O O . ASP A 1 103 ? 0.640 -17.832 14.182 1.00 0.00 104 ASP A O 1
ATOM 1583 N N . PRO A 1 104 ? 2.493 -18.946 13.551 1.00 0.00 105 PRO A N 1
ATOM 1584 C CA . PRO A 1 104 ? 3.423 -18.119 14.333 1.00 0.00 105 PRO A CA 1
ATOM 1585 C C . PRO A 1 104 ? 3.707 -16.719 13.750 1.00 0.00 105 PRO A C 1
ATOM 1586 O O . PRO A 1 104 ? 4.087 -15.817 14.501 1.00 0.00 105 PRO A O 1
ATOM 1597 N N . ARG A 1 105 ? 3.540 -16.527 12.428 1.00 0.00 106 ARG A N 1
ATOM 1598 C CA . ARG A 1 105 ? 3.778 -15.268 11.672 1.00 0.00 106 ARG A CA 1
ATOM 1599 C C . ARG A 1 105 ? 5.127 -14.573 11.964 1.00 0.00 106 ARG A C 1
ATOM 1600 O O . ARG A 1 105 ? 5.224 -13.346 11.904 1.00 0.00 106 ARG A O 1
ATOM 1621 N N . GLN A 1 106 ? 6.165 -15.354 12.285 1.00 0.00 107 GLN A N 1
ATOM 1622 C CA . GLN A 1 106 ? 7.525 -14.906 12.643 1.00 0.00 107 GLN A CA 1
ATOM 1623 C C . GLN A 1 106 ? 7.537 -13.676 13.567 1.00 0.00 107 GLN A C 1
ATOM 1624 O O . GLN A 1 106 ? 7.864 -13.778 14.757 1.00 0.00 107 GLN A O 1
ATOM 1641 N N . CYS A 1 1 ? -1.106 14.934 -8.563 1.00 0.00 2 CYS A N 2
ATOM 1642 C CA . CYS A 1 1 ? -0.657 15.405 -9.864 1.00 0.00 2 CYS A CA 2
ATOM 1643 C C . CYS A 1 1 ? 0.750 14.886 -10.242 1.00 0.00 2 CYS A C 2
ATOM 1644 O O . CYS A 1 1 ? 1.358 15.337 -11.219 1.00 0.00 2 CYS A O 2
ATOM 1651 N N . GLY A 1 2 ? 1.282 13.939 -9.459 1.00 0.00 3 GLY A N 2
ATOM 1652 C CA . GLY A 1 2 ? 2.621 13.345 -9.580 1.00 0.00 3 GLY A CA 2
ATOM 1653 C C . GLY A 1 2 ? 3.707 14.304 -9.083 1.00 0.00 3 GLY A C 2
ATOM 1654 O O . GLY A 1 2 ? 4.650 13.878 -8.422 1.00 0.00 3 GLY A O 2
ATOM 1658 N N . ASP A 1 3 ? 3.532 15.612 -9.292 1.00 0.00 4 ASP A N 2
ATOM 1659 C CA . ASP A 1 3 ? 4.379 16.642 -8.684 1.00 0.00 4 ASP A CA 2
ATOM 1660 C C . ASP A 1 3 ? 4.165 16.665 -7.151 1.00 0.00 4 ASP A C 2
ATOM 1661 O O . ASP A 1 3 ? 5.026 17.160 -6.418 1.00 0.00 4 ASP A O 2
ATOM 1670 N N . CYS A 1 4 ? 3.053 16.079 -6.668 1.00 0.00 5 CYS A N 2
ATOM 1671 C CA . CYS A 1 4 ? 2.728 15.893 -5.257 1.00 0.00 5 CYS A CA 2
ATOM 1672 C C . CYS A 1 4 ? 3.774 15.020 -4.519 1.00 0.00 5 CYS A C 2
ATOM 1673 O O . CYS A 1 4 ? 3.953 15.159 -3.307 1.00 0.00 5 CYS A O 2
ATOM 1680 N N . VAL A 1 5 ? 4.443 14.094 -5.223 1.00 0.00 6 VAL A N 2
ATOM 1681 C CA . VAL A 1 5 ? 5.384 13.116 -4.643 1.00 0.00 6 VAL A CA 2
ATOM 1682 C C . VAL A 1 5 ? 6.841 13.414 -5.043 1.00 0.00 6 VAL A C 2
ATOM 1683 O O . VAL A 1 5 ? 7.130 13.765 -6.189 1.00 0.00 6 VAL A O 2
ATOM 1696 N N . GLU A 1 6 ? 7.785 13.262 -4.110 1.00 0.00 7 GLU A N 2
ATOM 1697 C CA . GLU A 1 6 ? 9.228 13.445 -4.339 1.00 0.00 7 GLU A CA 2
ATOM 1698 C C . GLU A 1 6 ? 9.760 12.388 -5.330 1.00 0.00 7 GLU A C 2
ATOM 1699 O O . GLU A 1 6 ? 10.553 12.706 -6.222 1.00 0.00 7 GLU A O 2
ATOM 1711 N N . LYS A 1 7 ? 9.292 11.140 -5.190 1.00 0.00 8 LYS A N 2
ATOM 1712 C CA . LYS A 1 7 ? 9.611 9.979 -6.026 1.00 0.00 8 LYS A CA 2
ATOM 1713 C C . LYS A 1 7 ? 8.318 9.240 -6.379 1.00 0.00 8 LYS A C 2
ATOM 1714 O O . LYS A 1 7 ? 7.436 9.095 -5.533 1.00 0.00 8 LYS A O 2
ATOM 1733 N N . GLU A 1 8 ? 8.216 8.735 -7.606 1.00 0.00 9 GLU A N 2
ATOM 1734 C CA . GLU A 1 8 ? 7.085 7.910 -8.052 1.00 0.00 9 GLU A CA 2
ATOM 1735 C C . GLU A 1 8 ? 7.305 6.461 -7.588 1.00 0.00 9 GLU A C 2
ATOM 1736 O O . GLU A 1 8 ? 8.332 5.863 -7.918 1.00 0.00 9 GLU A O 2
ATOM 1748 N N . TYR A 1 9 ? 6.351 5.895 -6.838 1.00 0.00 10 TYR A N 2
ATOM 1749 C CA . TYR A 1 9 ? 6.406 4.519 -6.306 1.00 0.00 10 TYR A CA 2
ATOM 1750 C C . TYR A 1 9 ? 7.760 4.177 -5.642 1.00 0.00 10 TYR A C 2
ATOM 1751 O O . TYR A 1 9 ? 8.454 3.250 -6.076 1.00 0.00 10 TYR A O 2
ATOM 1769 N N . PRO A 1 10 ? 8.158 4.917 -4.589 1.00 0.00 11 PRO A N 2
ATOM 1770 C CA . PRO A 1 10 ? 9.426 4.698 -3.890 1.00 0.00 11 PRO A CA 2
ATOM 1771 C C . PRO A 1 10 ? 9.474 3.313 -3.234 1.00 0.00 11 PRO A C 2
ATOM 1772 O O . PRO A 1 10 ? 8.461 2.831 -2.733 1.00 0.00 11 PRO A O 2
ATOM 1783 N N . ASN A 1 11 ? 10.635 2.661 -3.176 1.00 0.00 12 ASN A N 2
ATOM 1784 C CA . ASN A 1 11 ? 10.735 1.384 -2.467 1.00 0.00 12 ASN A CA 2
ATOM 1785 C C . ASN A 1 11 ? 10.798 1.643 -0.952 1.00 0.00 12 ASN A C 2
ATOM 1786 O O . ASN A 1 11 ? 11.403 2.626 -0.509 1.00 0.00 12 ASN A O 2
ATOM 1797 N N . ARG A 1 12 ? 10.178 0.771 -0.141 1.00 0.00 13 ARG A N 2
ATOM 1798 C CA . ARG A 1 12 ? 10.116 0.919 1.331 1.00 0.00 13 ARG A CA 2
ATOM 1799 C C . ARG A 1 12 ? 10.835 -0.196 2.091 1.00 0.00 13 ARG A C 2
ATOM 1800 O O . ARG A 1 12 ? 10.423 -0.595 3.180 1.00 0.00 13 ARG A O 2
ATOM 1821 N N . GLY A 1 13 ? 11.888 -0.733 1.475 1.00 0.00 14 GLY A N 2
ATOM 1822 C CA . GLY A 1 13 ? 12.733 -1.818 1.990 1.00 0.00 14 GLY A CA 2
ATOM 1823 C C . GLY A 1 13 ? 12.027 -3.136 2.327 1.00 0.00 14 GLY A C 2
ATOM 1824 O O . GLY A 1 13 ? 12.656 -3.990 2.953 1.00 0.00 14 GLY A O 2
ATOM 1828 N N . ASN A 1 14 ? 10.765 -3.261 1.884 1.00 0.00 15 ASN A N 2
ATOM 1829 C CA . ASN A 1 14 ? 9.774 -4.358 1.970 1.00 0.00 15 ASN A CA 2
ATOM 1830 C C . ASN A 1 14 ? 8.431 -3.997 2.662 1.00 0.00 15 ASN A C 2
ATOM 1831 O O . ASN A 1 14 ? 7.536 -4.842 2.728 1.00 0.00 15 ASN A O 2
ATOM 1842 N N . THR A 1 15 ? 8.269 -2.782 3.196 1.00 0.00 16 THR A N 2
ATOM 1843 C CA . THR A 1 15 ? 7.062 -2.362 3.947 1.00 0.00 16 THR A CA 2
ATOM 1844 C C . THR A 1 15 ? 5.798 -2.333 3.072 1.00 0.00 16 THR A C 2
ATOM 1845 O O . THR A 1 15 ? 5.738 -1.536 2.139 1.00 0.00 16 THR A O 2
ATOM 1856 N N . CYS A 1 16 ? 4.780 -3.160 3.367 1.00 0.00 17 CYS A N 2
ATOM 1857 C CA . CYS A 1 16 ? 3.517 -3.237 2.620 1.00 0.00 17 CYS A CA 2
ATOM 1858 C C . CYS A 1 16 ? 2.324 -2.976 3.562 1.00 0.00 17 CYS A C 2
ATOM 1859 O O . CYS A 1 16 ? 2.032 -3.800 4.431 1.00 0.00 17 CYS A O 2
ATOM 1867 N N . LEU A 1 17 ? 1.660 -1.824 3.407 1.00 0.00 18 LEU A N 2
ATOM 1868 C CA . LEU A 1 17 ? 0.564 -1.335 4.261 1.00 0.00 18 LEU A CA 2
ATOM 1869 C C . LEU A 1 17 ? -0.748 -1.084 3.504 1.00 0.00 18 LEU A C 2
ATOM 1870 O O . LEU A 1 17 ? -0.764 -0.674 2.343 1.00 0.00 18 LEU A O 2
ATOM 1886 N N . GLU A 1 18 ? -1.851 -1.273 4.228 1.00 0.00 19 GLU A N 2
ATOM 1887 C CA . GLU A 1 18 ? -3.239 -1.034 3.814 1.00 0.00 19 GLU A CA 2
ATOM 1888 C C . GLU A 1 18 ? -3.807 0.293 4.366 1.00 0.00 19 GLU A C 2
ATOM 1889 O O . GLU A 1 18 ? -4.981 0.592 4.143 1.00 0.00 19 GLU A O 2
ATOM 1901 N N . ASN A 1 19 ? -3.010 1.065 5.115 1.00 0.00 20 ASN A N 2
ATOM 1902 C CA . ASN A 1 19 ? -3.411 2.323 5.764 1.00 0.00 20 ASN A CA 2
ATOM 1903 C C . ASN A 1 19 ? -2.311 3.405 5.725 1.00 0.00 20 ASN A C 2
ATOM 1904 O O . ASN A 1 19 ? -1.118 3.100 5.625 1.00 0.00 20 ASN A O 2
ATOM 1915 N N . GLY A 1 20 ? -2.724 4.670 5.888 1.00 0.00 21 GLY A N 2
ATOM 1916 C CA . GLY A 1 20 ? -1.844 5.844 5.986 1.00 0.00 21 GLY A CA 2
ATOM 1917 C C . GLY A 1 20 ? -1.594 6.608 4.677 1.00 0.00 21 GLY A C 2
ATOM 1918 O O . GLY A 1 20 ? -2.179 6.306 3.636 1.00 0.00 21 GLY A O 2
ATOM 1922 N N . SER A 1 21 ? -0.709 7.609 4.769 1.00 0.00 22 SER A N 2
ATOM 1923 C CA . SER A 1 21 ? -0.231 8.496 3.692 1.00 0.00 22 SER A CA 2
ATOM 1924 C C . SER A 1 21 ? 1.233 8.856 3.975 1.00 0.00 22 SER A C 2
ATOM 1925 O O . SER A 1 21 ? 1.547 9.358 5.059 1.00 0.00 22 SER A O 2
ATOM 1933 N N . PHE A 1 22 ? 2.148 8.561 3.049 1.00 0.00 23 PHE A N 2
ATOM 1934 C CA . PHE A 1 22 ? 3.596 8.736 3.238 1.00 0.00 23 PHE A CA 2
ATOM 1935 C C . PHE A 1 22 ? 4.120 10.181 3.154 1.00 0.00 23 PHE A C 2
ATOM 1936 O O . PHE A 1 22 ? 4.703 10.612 2.158 1.00 0.00 23 PHE A O 2
ATOM 1953 N N . LEU A 1 23 ? 3.914 10.946 4.227 1.00 0.00 24 LEU A N 2
ATOM 1954 C CA . LEU A 1 23 ? 4.287 12.360 4.339 1.00 0.00 24 LEU A CA 2
ATOM 1955 C C . LEU A 1 23 ? 5.748 12.705 3.979 1.00 0.00 24 LEU A C 2
ATOM 1956 O O . LEU A 1 23 ? 6.017 13.806 3.500 1.00 0.00 24 LEU A O 2
ATOM 1972 N N . LEU A 1 24 ? 6.692 11.775 4.176 1.00 0.00 25 LEU A N 2
ATOM 1973 C CA . LEU A 1 24 ? 8.110 11.959 3.821 1.00 0.00 25 LEU A CA 2
ATOM 1974 C C . LEU A 1 24 ? 8.363 11.969 2.297 1.00 0.00 25 LEU A C 2
ATOM 1975 O O . LEU A 1 24 ? 9.374 12.518 1.857 1.00 0.00 25 LEU A O 2
ATOM 1991 N N . ASN A 1 25 ? 7.442 11.428 1.489 1.00 0.00 26 ASN A N 2
ATOM 1992 C CA . ASN A 1 25 ? 7.501 11.469 0.022 1.00 0.00 26 ASN A CA 2
ATOM 1993 C C . ASN A 1 25 ? 6.556 12.559 -0.498 1.00 0.00 26 ASN A C 2
ATOM 1994 O O . ASN A 1 25 ? 6.867 13.211 -1.487 1.00 0.00 26 ASN A O 2
ATOM 2005 N N . PHE A 1 26 ? 5.422 12.796 0.171 1.00 0.00 27 PHE A N 2
ATOM 2006 C CA . PHE A 1 26 ? 4.511 13.883 -0.199 1.00 0.00 27 PHE A CA 2
ATOM 2007 C C . PHE A 1 26 ? 5.190 15.239 0.026 1.00 0.00 27 PHE A C 2
ATOM 2008 O O . PHE A 1 26 ? 5.386 15.670 1.164 1.00 0.00 27 PHE A O 2
ATOM 2025 N N . THR A 1 27 ? 5.530 15.936 -1.054 1.00 0.00 28 THR A N 2
ATOM 2026 C CA . THR A 1 27 ? 6.172 17.268 -1.016 1.00 0.00 28 THR A CA 2
ATOM 2027 C C . THR A 1 27 ? 5.146 18.406 -1.020 1.00 0.00 28 THR A C 2
ATOM 2028 O O . THR A 1 27 ? 5.510 19.580 -1.122 1.00 0.00 28 THR A O 2
ATOM 2039 N N . GLY A 1 28 ? 3.861 18.060 -0.918 1.00 0.00 29 GLY A N 2
ATOM 2040 C CA . GLY A 1 28 ? 2.734 18.979 -0.997 1.00 0.00 29 GLY A CA 2
ATOM 2041 C C . GLY A 1 28 ? 2.215 19.041 -2.437 1.00 0.00 29 GLY A C 2
ATOM 2042 O O . GLY A 1 28 ? 2.986 18.845 -3.383 1.00 0.00 29 GLY A O 2
ATOM 2046 N N . CYS A 1 29 ? 0.917 19.301 -2.582 1.00 0.00 30 CYS A N 2
ATOM 2047 C CA . CYS A 1 29 ? 0.199 19.355 -3.848 1.00 0.00 30 CYS A CA 2
ATOM 2048 C C . CYS A 1 29 ? 0.822 20.294 -4.885 1.00 0.00 30 CYS A C 2
ATOM 2049 O O . CYS A 1 29 ? 1.666 21.149 -4.587 1.00 0.00 30 CYS A O 2
ATOM 2056 N N . ALA A 1 30 ? 0.327 20.180 -6.106 1.00 0.00 31 ALA A N 2
ATOM 2057 C CA . ALA A 1 30 ? 0.642 21.080 -7.206 1.00 0.00 31 ALA A CA 2
ATOM 2058 C C . ALA A 1 30 ? -0.623 21.663 -7.862 1.00 0.00 31 ALA A C 2
ATOM 2059 O O . ALA A 1 30 ? -0.509 22.654 -8.594 1.00 0.00 31 ALA A O 2
ATOM 2066 N N . VAL A 1 31 ? -1.825 21.147 -7.561 1.00 0.00 32 VAL A N 2
ATOM 2067 C CA . VAL A 1 31 ? -3.082 21.762 -8.012 1.00 0.00 32 VAL A CA 2
ATOM 2068 C C . VAL A 1 31 ? -3.345 23.032 -7.183 1.00 0.00 32 VAL A C 2
ATOM 2069 O O . VAL A 1 31 ? -3.835 24.025 -7.733 1.00 0.00 32 VAL A O 2
ATOM 2082 N N . CYS A 1 32 ? -2.990 23.022 -5.891 1.00 0.00 33 CYS A N 2
ATOM 2083 C CA . CYS A 1 32 ? -3.179 24.123 -4.939 1.00 0.00 33 CYS A CA 2
ATOM 2084 C C . CYS A 1 32 ? -1.944 24.513 -4.086 1.00 0.00 33 CYS A C 2
ATOM 2085 O O . CYS A 1 32 ? -1.926 25.613 -3.518 1.00 0.00 33 CYS A O 2
ATOM 2092 N N . SER A 1 33 ? -0.917 23.655 -4.006 1.00 0.00 34 SER A N 2
ATOM 2093 C CA . SER A 1 33 ? 0.344 23.860 -3.258 1.00 0.00 34 SER A CA 2
ATOM 2094 C C . SER A 1 33 ? 0.293 23.569 -1.733 1.00 0.00 34 SER A C 2
ATOM 2095 O O . SER A 1 33 ? 1.194 23.987 -0.995 1.00 0.00 34 SER A O 2
ATOM 2103 N N . LYS A 1 34 ? -0.720 22.855 -1.210 1.00 0.00 35 LYS A N 2
ATOM 2104 C CA . LYS A 1 34 ? -0.830 22.517 0.233 1.00 0.00 35 LYS A CA 2
ATOM 2105 C C . LYS A 1 34 ? -0.033 21.262 0.622 1.00 0.00 35 LYS A C 2
ATOM 2106 O O . LYS A 1 34 ? 0.023 20.300 -0.139 1.00 0.00 35 LYS A O 2
ATOM 2125 N N . ARG A 1 35 ? 0.524 21.229 1.841 1.00 0.00 36 ARG A N 2
ATOM 2126 C CA . ARG A 1 35 ? 1.247 20.076 2.431 1.00 0.00 36 ARG A CA 2
ATOM 2127 C C . ARG A 1 35 ? 0.559 19.630 3.733 1.00 0.00 36 ARG A C 2
ATOM 2128 O O . ARG A 1 35 ? -0.223 20.394 4.291 1.00 0.00 36 ARG A O 2
ATOM 2149 N N . ASP A 1 36 ? 0.811 18.397 4.192 1.00 0.00 37 ASP A N 2
ATOM 2150 C CA . ASP A 1 36 ? 0.188 17.754 5.374 1.00 0.00 37 ASP A CA 2
ATOM 2151 C C . ASP A 1 36 ? -1.359 17.775 5.385 1.00 0.00 37 ASP A C 2
ATOM 2152 O O . ASP A 1 36 ? -2.024 17.724 6.422 1.00 0.00 37 ASP A O 2
ATOM 2161 N N . PHE A 1 37 ? -1.916 17.831 4.179 1.00 0.00 38 PHE A N 2
ATOM 2162 C CA . PHE A 1 37 ? -3.330 17.910 3.827 1.00 0.00 38 PHE A CA 2
ATOM 2163 C C . PHE A 1 37 ? -3.746 16.743 2.927 1.00 0.00 38 PHE A C 2
ATOM 2164 O O . PHE A 1 37 ? -3.556 16.775 1.712 1.00 0.00 38 PHE A O 2
ATOM 2181 N N . MET A 1 38 ? -4.353 15.719 3.528 1.00 0.00 39 MET A N 2
ATOM 2182 C CA . MET A 1 38 ? -4.873 14.552 2.800 1.00 0.00 39 MET A CA 2
ATOM 2183 C C . MET A 1 38 ? -5.933 13.734 3.551 1.00 0.00 39 MET A C 2
ATOM 2184 O O . MET A 1 38 ? -5.935 13.632 4.779 1.00 0.00 39 MET A O 2
ATOM 2198 N N . LEU A 1 39 ? -6.803 13.127 2.743 1.00 0.00 40 LEU A N 2
ATOM 2199 C CA . LEU A 1 39 ? -7.935 12.241 3.030 1.00 0.00 40 LEU A CA 2
ATOM 2200 C C . LEU A 1 39 ? -7.798 10.952 2.196 1.00 0.00 40 LEU A C 2
ATOM 2201 O O . LEU A 1 39 ? -7.045 10.906 1.221 1.00 0.00 40 LEU A O 2
ATOM 2217 N N . ILE A 1 40 ? -8.573 9.922 2.545 1.00 0.00 41 ILE A N 2
ATOM 2218 C CA . ILE A 1 40 ? -8.666 8.636 1.842 1.00 0.00 41 ILE A CA 2
ATOM 2219 C C . ILE A 1 40 ? -10.151 8.381 1.577 1.00 0.00 41 ILE A C 2
ATOM 2220 O O . ILE A 1 40 ? -10.985 8.552 2.470 1.00 0.00 41 ILE A O 2
ATOM 2236 N N . THR A 1 41 ? -10.485 7.964 0.356 1.00 0.00 42 THR A N 2
ATOM 2237 C CA . THR A 1 41 ? -11.868 7.649 -0.043 1.00 0.00 42 THR A CA 2
ATOM 2238 C C . THR A 1 41 ? -11.916 6.523 -1.077 1.00 0.00 42 THR A C 2
ATOM 2239 O O . THR A 1 41 ? -10.876 6.090 -1.580 1.00 0.00 42 THR A O 2
ATOM 2250 N N . ASN A 1 42 ? -13.123 6.050 -1.403 1.00 0.00 43 ASN A N 2
ATOM 2251 C CA . ASN A 1 42 ? -13.434 4.989 -2.382 1.00 0.00 43 ASN A CA 2
ATOM 2252 C C . ASN A 1 42 ? -12.755 3.623 -2.104 1.00 0.00 43 ASN A C 2
ATOM 2253 O O . ASN A 1 42 ? -12.695 2.753 -2.972 1.00 0.00 43 ASN A O 2
ATOM 2264 N N . LYS A 1 43 ? -12.246 3.447 -0.877 1.00 0.00 44 LYS A N 2
ATOM 2265 C CA . LYS A 1 43 ? -11.534 2.265 -0.380 1.00 0.00 44 LYS A CA 2
ATOM 2266 C C . LYS A 1 43 ? -12.311 0.962 -0.558 1.00 0.00 44 LYS A C 2
ATOM 2267 O O . LYS A 1 43 ? -13.340 0.742 0.087 1.00 0.00 44 LYS A O 2
ATOM 2286 N N . SER A 1 44 ? -11.786 0.101 -1.419 1.00 0.00 45 SER A N 2
ATOM 2287 C CA . SER A 1 44 ? -12.310 -1.232 -1.708 1.00 0.00 45 SER A CA 2
ATOM 2288 C C . SER A 1 44 ? -11.436 -2.340 -1.119 1.00 0.00 45 SER A C 2
ATOM 2289 O O . SER A 1 44 ? -10.232 -2.173 -0.907 1.00 0.00 45 SER A O 2
ATOM 2297 N N . LEU A 1 45 ? -12.054 -3.500 -0.896 1.00 0.00 46 LEU A N 2
ATOM 2298 C CA . LEU A 1 45 ? -11.427 -4.718 -0.388 1.00 0.00 46 LEU A CA 2
ATOM 2299 C C . LEU A 1 45 ? -11.970 -5.936 -1.149 1.00 0.00 46 LEU A C 2
ATOM 2300 O O . LEU A 1 45 ? -13.170 -6.027 -1.426 1.00 0.00 46 LEU A O 2
ATOM 2316 N N . LYS A 1 46 ? -11.069 -6.856 -1.497 1.00 0.00 47 LYS A N 2
ATOM 2317 C CA . LYS A 1 46 ? -11.325 -8.086 -2.250 1.00 0.00 47 LYS A CA 2
ATOM 2318 C C . LYS A 1 46 ? -10.678 -9.286 -1.578 1.00 0.00 47 LYS A C 2
ATOM 2319 O O . LYS A 1 46 ? -9.615 -9.152 -0.981 1.00 0.00 47 LYS A O 2
ATOM 2338 N N . GLU A 1 47 ? -11.298 -10.454 -1.670 1.00 0.00 48 GLU A N 2
ATOM 2339 C CA . GLU A 1 47 ? -10.717 -11.684 -1.114 1.00 0.00 48 GLU A CA 2
ATOM 2340 C C . GLU A 1 47 ? -10.920 -12.870 -2.072 1.00 0.00 48 GLU A C 2
ATOM 2341 O O . GLU A 1 47 ? -12.052 -13.292 -2.324 1.00 0.00 48 GLU A O 2
ATOM 2353 N N . GLU A 1 48 ? -9.822 -13.433 -2.588 1.00 0.00 49 GLU A N 2
ATOM 2354 C CA . GLU A 1 48 ? -9.807 -14.631 -3.441 1.00 0.00 49 GLU A CA 2
ATOM 2355 C C . GLU A 1 48 ? -9.016 -15.795 -2.829 1.00 0.00 49 GLU A C 2
ATOM 2356 O O . GLU A 1 48 ? -7.806 -15.690 -2.668 1.00 0.00 49 GLU A O 2
ATOM 2368 N N . ASP A 1 49 ? -9.638 -16.953 -2.612 1.00 0.00 50 ASP A N 2
ATOM 2369 C CA . ASP A 1 49 ? -8.991 -18.220 -2.191 1.00 0.00 50 ASP A CA 2
ATOM 2370 C C . ASP A 1 49 ? -7.934 -18.171 -1.047 1.00 0.00 50 ASP A C 2
ATOM 2371 O O . ASP A 1 49 ? -7.094 -19.065 -0.916 1.00 0.00 50 ASP A O 2
ATOM 2380 N N . GLY A 1 50 ? -7.948 -17.117 -0.227 1.00 0.00 51 GLY A N 2
ATOM 2381 C CA . GLY A 1 50 ? -6.998 -16.849 0.872 1.00 0.00 51 GLY A CA 2
ATOM 2382 C C . GLY A 1 50 ? -6.217 -15.537 0.694 1.00 0.00 51 GLY A C 2
ATOM 2383 O O . GLY A 1 50 ? -5.734 -14.967 1.674 1.00 0.00 51 GLY A O 2
ATOM 2387 N N . GLU A 1 51 ? -6.123 -15.030 -0.537 1.00 0.00 52 GLU A N 2
ATOM 2388 C CA . GLU A 1 51 ? -5.522 -13.737 -0.874 1.00 0.00 52 GLU A CA 2
ATOM 2389 C C . GLU A 1 51 ? -6.481 -12.616 -0.455 1.00 0.00 52 GLU A C 2
ATOM 2390 O O . GLU A 1 51 ? -7.682 -12.693 -0.712 1.00 0.00 52 GLU A O 2
ATOM 2402 N N . GLU A 1 52 ? -5.952 -11.555 0.147 1.00 0.00 53 GLU A N 2
ATOM 2403 C CA . GLU A 1 52 ? -6.683 -10.355 0.554 1.00 0.00 53 GLU A CA 2
ATOM 2404 C C . GLU A 1 52 ? -6.119 -9.153 -0.207 1.00 0.00 53 GLU A C 2
ATOM 2405 O O . GLU A 1 52 ? -4.907 -8.945 -0.234 1.00 0.00 53 GLU A O 2
ATOM 2417 N N . ILE A 1 53 ? -6.976 -8.349 -0.831 1.00 0.00 54 ILE A N 2
ATOM 2418 C CA . ILE A 1 53 ? -6.576 -7.193 -1.627 1.00 0.00 54 ILE A CA 2
ATOM 2419 C C . ILE A 1 53 ? -7.263 -5.942 -1.087 1.00 0.00 54 ILE A C 2
ATOM 2420 O O . ILE A 1 53 ? -8.446 -5.983 -0.751 1.00 0.00 54 ILE A O 2
ATOM 2436 N N . VAL A 1 54 ? -6.539 -4.824 -1.035 1.00 0.00 55 VAL A N 2
ATOM 2437 C CA . VAL A 1 54 ? -7.043 -3.519 -0.601 1.00 0.00 55 VAL A CA 2
ATOM 2438 C C . VAL A 1 54 ? -6.611 -2.465 -1.613 1.00 0.00 55 VAL A C 2
ATOM 2439 O O . VAL A 1 54 ? -5.416 -2.232 -1.806 1.00 0.00 55 VAL A O 2
ATOM 2452 N N . THR A 1 55 ? -7.573 -1.810 -2.257 1.00 0.00 56 THR A N 2
ATOM 2453 C CA . THR A 1 55 ? -7.317 -0.727 -3.223 1.00 0.00 56 THR A CA 2
ATOM 2454 C C . THR A 1 55 ? -8.005 0.581 -2.818 1.00 0.00 56 THR A C 2
ATOM 2455 O O . THR A 1 55 ? -9.175 0.573 -2.431 1.00 0.00 56 THR A O 2
ATOM 2466 N N . TYR A 1 56 ? -7.309 1.718 -2.897 1.00 0.00 57 TYR A N 2
ATOM 2467 C CA . TYR A 1 56 ? -7.865 3.042 -2.568 1.00 0.00 57 TYR A CA 2
ATOM 2468 C C . TYR A 1 56 ? -7.161 4.204 -3.289 1.00 0.00 57 TYR A C 2
ATOM 2469 O O . TYR A 1 56 ? -6.313 4.005 -4.163 1.00 0.00 57 TYR A O 2
ATOM 2487 N N . ASP A 1 57 ? -7.485 5.434 -2.884 1.00 0.00 58 ASP A N 2
ATOM 2488 C CA . ASP A 1 57 ? -6.955 6.670 -3.451 1.00 0.00 58 ASP A CA 2
ATOM 2489 C C . ASP A 1 57 ? -6.724 7.682 -2.310 1.00 0.00 58 ASP A C 2
ATOM 2490 O O . ASP A 1 57 ? -7.374 7.614 -1.260 1.00 0.00 58 ASP A O 2
ATOM 2499 N N . HIS A 1 58 ? -5.854 8.665 -2.549 1.00 0.00 59 HIS A N 2
ATOM 2500 C CA . HIS A 1 58 ? -5.543 9.763 -1.623 1.00 0.00 59 HIS A CA 2
ATOM 2501 C C . HIS A 1 58 ? -6.069 11.067 -2.234 1.00 0.00 59 HIS A C 2
ATOM 2502 O O . HIS A 1 58 ? -5.978 11.258 -3.447 1.00 0.00 59 HIS A O 2
ATOM 2516 N N . LEU A 1 59 ? -6.620 11.969 -1.423 1.00 0.00 60 LEU A N 2
ATOM 2517 C CA . LEU A 1 59 ? -7.242 13.221 -1.865 1.00 0.00 60 LEU A CA 2
ATOM 2518 C C . LEU A 1 59 ? -6.757 14.398 -1.029 1.00 0.00 60 LEU A C 2
ATOM 2519 O O . LEU A 1 59 ? -6.745 14.310 0.196 1.00 0.00 60 LEU A O 2
ATOM 2535 N N . CYS A 1 60 ? -6.406 15.500 -1.683 1.00 0.00 61 CYS A N 2
ATOM 2536 C CA . CYS A 1 60 ? -5.969 16.736 -1.044 1.00 0.00 61 CYS A CA 2
ATOM 2537 C C . CYS A 1 60 ? -7.065 17.284 -0.113 1.00 0.00 61 CYS A C 2
ATOM 2538 O O . CYS A 1 60 ? -8.193 17.532 -0.540 1.00 0.00 61 CYS A O 2
ATOM 2545 N N . LYS A 1 61 ? -6.775 17.494 1.175 1.00 0.00 62 LYS A N 2
ATOM 2546 C CA . LYS A 1 61 ? -7.756 18.054 2.131 1.00 0.00 62 LYS A CA 2
ATOM 2547 C C . LYS A 1 61 ? -8.183 19.489 1.739 1.00 0.00 62 LYS A C 2
ATOM 2548 O O . LYS A 1 61 ? -9.186 19.989 2.250 1.00 0.00 62 LYS A O 2
ATOM 2567 N N . ASN A 1 62 ? -7.466 20.144 0.818 1.00 0.00 63 ASN A N 2
ATOM 2568 C CA . ASN A 1 62 ? -7.755 21.496 0.357 1.00 0.00 63 ASN A CA 2
ATOM 2569 C C . ASN A 1 62 ? -8.607 21.490 -0.925 1.00 0.00 63 ASN A C 2
ATOM 2570 O O . ASN A 1 62 ? -9.773 21.894 -0.877 1.00 0.00 63 ASN A O 2
ATOM 2581 N N . CYS A 1 63 ? -8.053 21.030 -2.053 1.00 0.00 64 CYS A N 2
ATOM 2582 C CA . CYS A 1 63 ? -8.729 21.010 -3.352 1.00 0.00 64 CYS A CA 2
ATOM 2583 C C . CYS A 1 63 ? -9.471 19.693 -3.682 1.00 0.00 64 CYS A C 2
ATOM 2584 O O . CYS A 1 63 ? -10.183 19.624 -4.691 1.00 0.00 64 CYS A O 2
ATOM 2591 N N . HIS A 1 64 ? -9.342 18.655 -2.843 1.00 0.00 65 HIS A N 2
ATOM 2592 C CA . HIS A 1 64 ? -9.934 17.308 -3.015 1.00 0.00 65 HIS A CA 2
ATOM 2593 C C . HIS A 1 64 ? -9.625 16.626 -4.353 1.00 0.00 65 HIS A C 2
ATOM 2594 O O . HIS A 1 64 ? -10.279 15.660 -4.750 1.00 0.00 65 HIS A O 2
ATOM 2609 N N . HIS A 1 65 ? -8.564 17.078 -5.011 1.00 0.00 66 HIS A N 2
ATOM 2610 C CA . HIS A 1 65 ? -7.978 16.443 -6.182 1.00 0.00 66 HIS A CA 2
ATOM 2611 C C . HIS A 1 65 ? -7.345 15.114 -5.724 1.00 0.00 66 HIS A C 2
ATOM 2612 O O . HIS A 1 65 ? -6.833 15.027 -4.602 1.00 0.00 66 HIS A O 2
ATOM 2626 N N . VAL A 1 66 ? -7.354 14.081 -6.571 1.00 0.00 67 VAL A N 2
ATOM 2627 C CA . VAL A 1 66 ? -6.730 12.795 -6.239 1.00 0.00 67 VAL A CA 2
ATOM 2628 C C . VAL A 1 66 ? -5.205 12.909 -6.356 1.00 0.00 67 VAL A C 2
ATOM 2629 O O . VAL A 1 66 ? -4.653 12.928 -7.458 1.00 0.00 67 VAL A O 2
ATOM 2642 N N . ILE A 1 67 ? -4.540 12.970 -5.200 1.00 0.00 68 ILE A N 2
ATOM 2643 C CA . ILE A 1 67 ? -3.081 13.074 -5.059 1.00 0.00 68 ILE A CA 2
ATOM 2644 C C . ILE A 1 67 ? -2.375 11.850 -5.661 1.00 0.00 68 ILE A C 2
ATOM 2645 O O . ILE A 1 67 ? -1.378 11.977 -6.378 1.00 0.00 68 ILE A O 2
ATOM 2661 N N . ALA A 1 68 ? -2.885 10.653 -5.347 1.00 0.00 69 ALA A N 2
ATOM 2662 C CA . ALA A 1 68 ? -2.297 9.374 -5.739 1.00 0.00 69 ALA A CA 2
ATOM 2663 C C . ALA A 1 68 ? -3.288 8.198 -5.608 1.00 0.00 69 ALA A C 2
ATOM 2664 O O . ALA A 1 68 ? -4.337 8.321 -4.969 1.00 0.00 69 ALA A O 2
ATOM 2671 N N . ARG A 1 69 ? -2.921 7.037 -6.167 1.00 0.00 70 ARG A N 2
ATOM 2672 C CA . ARG A 1 69 ? -3.653 5.762 -6.073 1.00 0.00 70 ARG A CA 2
ATOM 2673 C C . ARG A 1 69 ? -2.787 4.741 -5.337 1.00 0.00 70 ARG A C 2
ATOM 2674 O O . ARG A 1 69 ? -1.585 4.675 -5.596 1.00 0.00 70 ARG A O 2
ATOM 2695 N N . HIS A 1 70 ? -3.424 3.944 -4.481 1.00 0.00 71 HIS A N 2
ATOM 2696 C CA . HIS A 1 70 ? -2.805 2.934 -3.616 1.00 0.00 71 HIS A CA 2
ATOM 2697 C C . HIS A 1 70 ? -3.389 1.540 -3.829 1.00 0.00 71 HIS A C 2
ATOM 2698 O O . HIS A 1 70 ? -4.605 1.359 -3.923 1.00 0.00 71 HIS A O 2
ATOM 2712 N N . GLU A 1 71 ? -2.527 0.533 -3.838 1.00 0.00 72 GLU A N 2
ATOM 2713 C CA . GLU A 1 71 ? -2.900 -0.871 -3.914 1.00 0.00 72 GLU A CA 2
ATOM 2714 C C . GLU A 1 71 ? -1.995 -1.676 -2.975 1.00 0.00 72 GLU A C 2
ATOM 2715 O O . GLU A 1 71 ? -0.771 -1.561 -3.013 1.00 0.00 72 GLU A O 2
ATOM 2727 N N . TYR A 1 72 ? -2.599 -2.526 -2.153 1.00 0.00 73 TYR A N 2
ATOM 2728 C CA . TYR A 1 72 ? -1.919 -3.469 -1.278 1.00 0.00 73 TYR A CA 2
ATOM 2729 C C . TYR A 1 72 ? -2.575 -4.829 -1.502 1.00 0.00 73 TYR A C 2
ATOM 2730 O O . TYR A 1 72 ? -3.795 -4.958 -1.414 1.00 0.00 73 TYR A O 2
ATOM 2748 N N . THR A 1 73 ? -1.782 -5.848 -1.805 1.00 0.00 74 THR A N 2
ATOM 2749 C CA . THR A 1 73 ? -2.279 -7.209 -2.033 1.00 0.00 74 THR A CA 2
ATOM 2750 C C . THR A 1 73 ? -1.469 -8.178 -1.167 1.00 0.00 74 THR A C 2
ATOM 2751 O O . THR A 1 73 ? -0.246 -8.076 -1.044 1.00 0.00 74 THR A O 2
ATOM 2762 N N . PHE A 1 74 ? -2.158 -9.110 -0.519 1.00 0.00 75 PHE A N 2
ATOM 2763 C CA . PHE A 1 74 ? -1.557 -10.105 0.372 1.00 0.00 75 PHE A CA 2
ATOM 2764 C C . PHE A 1 74 ? -2.023 -11.515 -0.031 1.00 0.00 75 PHE A C 2
ATOM 2765 O O . PHE A 1 74 ? -3.221 -11.744 -0.117 1.00 0.00 75 PHE A O 2
ATOM 2782 N N . SER A 1 75 ? -1.113 -12.466 -0.250 1.00 0.00 76 SER A N 2
ATOM 2783 C CA . SER A 1 75 ? -1.377 -13.846 -0.713 1.00 0.00 76 SER A CA 2
ATOM 2784 C C . SER A 1 75 ? -0.730 -14.918 0.164 1.00 0.00 76 SER A C 2
ATOM 2785 O O . SER A 1 75 ? 0.386 -14.746 0.629 1.00 0.00 76 SER A O 2
ATOM 2793 N N . ILE A 1 76 ? -1.395 -16.054 0.378 1.00 0.00 77 ILE A N 2
ATOM 2794 C CA . ILE A 1 76 ? -0.813 -17.199 1.115 1.00 0.00 77 ILE A CA 2
ATOM 2795 C C . ILE A 1 76 ? -0.535 -18.355 0.144 1.00 0.00 77 ILE A C 2
ATOM 2796 O O . ILE A 1 76 ? -1.453 -18.843 -0.519 1.00 0.00 77 ILE A O 2
ATOM 2812 N N . MET A 1 77 ? 0.729 -18.796 0.069 1.00 0.00 78 MET A N 2
ATOM 2813 C CA . MET A 1 77 ? 1.176 -19.920 -0.766 1.00 0.00 78 MET A CA 2
ATOM 2814 C C . MET A 1 77 ? 1.799 -21.083 0.023 1.00 0.00 78 MET A C 2
ATOM 2815 O O . MET A 1 77 ? 2.878 -20.928 0.585 1.00 0.00 78 MET A O 2
ATOM 2829 N N . ASP A 1 78 ? 1.163 -22.260 -0.007 1.00 0.00 79 ASP A N 2
ATOM 2830 C CA . ASP A 1 78 ? 1.585 -23.551 0.583 1.00 0.00 79 ASP A CA 2
ATOM 2831 C C . ASP A 1 78 ? 1.991 -23.551 2.079 1.00 0.00 79 ASP A C 2
ATOM 2832 O O . ASP A 1 78 ? 1.271 -24.098 2.917 1.00 0.00 79 ASP A O 2
ATOM 2841 N N . GLU A 1 79 ? 3.117 -22.924 2.426 1.00 0.00 80 GLU A N 2
ATOM 2842 C CA . GLU A 1 79 ? 3.668 -22.785 3.783 1.00 0.00 80 GLU A CA 2
ATOM 2843 C C . GLU A 1 79 ? 4.159 -21.359 4.066 1.00 0.00 80 GLU A C 2
ATOM 2844 O O . GLU A 1 79 ? 4.791 -21.125 5.094 1.00 0.00 80 GLU A O 2
ATOM 2856 N N . PHE A 1 80 ? 3.942 -20.399 3.164 1.00 0.00 81 PHE A N 2
ATOM 2857 C CA . PHE A 1 80 ? 4.479 -19.046 3.334 1.00 0.00 81 PHE A CA 2
ATOM 2858 C C . PHE A 1 80 ? 3.372 -18.010 3.087 1.00 0.00 81 PHE A C 2
ATOM 2859 O O . PHE A 1 80 ? 2.299 -18.311 2.559 1.00 0.00 81 PHE A O 2
ATOM 2876 N N . GLN A 1 81 ? 3.683 -16.759 3.394 1.00 0.00 82 GLN A N 2
ATOM 2877 C CA . GLN A 1 81 ? 2.825 -15.603 3.160 1.00 0.00 82 GLN A CA 2
ATOM 2878 C C . GLN A 1 81 ? 3.561 -14.600 2.284 1.00 0.00 82 GLN A C 2
ATOM 2879 O O . GLN A 1 81 ? 4.753 -14.395 2.464 1.00 0.00 82 GLN A O 2
ATOM 2893 N N . GLU A 1 82 ? 2.847 -13.933 1.393 1.00 0.00 83 GLU A N 2
ATOM 2894 C CA . GLU A 1 82 ? 3.338 -12.945 0.436 1.00 0.00 83 GLU A CA 2
ATOM 2895 C C . GLU A 1 82 ? 2.617 -11.623 0.653 1.00 0.00 83 GLU A C 2
ATOM 2896 O O . GLU A 1 82 ? 1.391 -11.564 0.692 1.00 0.00 83 GLU A O 2
ATOM 2908 N N . TYR A 1 83 ? 3.390 -10.554 0.734 1.00 0.00 84 TYR A N 2
ATOM 2909 C CA . TYR A 1 83 ? 2.912 -9.189 0.910 1.00 0.00 84 TYR A CA 2
ATOM 2910 C C . TYR A 1 83 ? 3.416 -8.336 -0.239 1.00 0.00 84 TYR A C 2
ATOM 2911 O O . TYR A 1 83 ? 4.612 -8.361 -0.530 1.00 0.00 84 TYR A O 2
ATOM 2929 N N . THR A 1 84 ? 2.538 -7.580 -0.890 1.00 0.00 85 THR A N 2
ATOM 2930 C CA . THR A 1 84 ? 2.941 -6.679 -1.972 1.00 0.00 85 THR A CA 2
ATOM 2931 C C . THR A 1 84 ? 2.157 -5.368 -1.852 1.00 0.00 85 THR A C 2
ATOM 2932 O O . THR A 1 84 ? 0.979 -5.345 -1.494 1.00 0.00 85 THR A O 2
ATOM 2943 N N . MET A 1 85 ? 2.803 -4.252 -2.144 1.00 0.00 86 MET A N 2
ATOM 2944 C CA . MET A 1 85 ? 2.234 -2.906 -2.135 1.00 0.00 86 MET A CA 2
ATOM 2945 C C . MET A 1 85 ? 2.728 -2.141 -3.361 1.00 0.00 86 MET A C 2
ATOM 2946 O O . MET A 1 85 ? 3.858 -2.324 -3.816 1.00 0.00 86 MET A O 2
ATOM 2960 N N . LEU A 1 86 ? 1.857 -1.286 -3.882 1.00 0.00 87 LEU A N 2
ATOM 2961 C CA . LEU A 1 86 ? 2.071 -0.434 -5.050 1.00 0.00 87 LEU A CA 2
ATOM 2962 C C . LEU A 1 86 ? 1.218 0.849 -4.936 1.00 0.00 87 LEU A C 2
ATOM 2963 O O . LEU A 1 86 ? 0.006 0.831 -5.147 1.00 0.00 87 LEU A O 2
ATOM 2979 N N . CYS A 1 87 ? 1.864 1.966 -4.620 1.00 0.00 88 CYS A N 2
ATOM 2980 C CA . CYS A 1 87 ? 1.275 3.293 -4.489 1.00 0.00 88 CYS A CA 2
ATOM 2981 C C . CYS A 1 87 ? 2.242 4.354 -5.035 1.00 0.00 88 CYS A C 2
ATOM 2982 O O . CYS A 1 87 ? 3.446 4.309 -4.757 1.00 0.00 88 CYS A O 2
ATOM 2989 N N . LEU A 1 88 ? 1.712 5.318 -5.793 1.00 0.00 89 LEU A N 2
ATOM 2990 C CA . LEU A 1 88 ? 2.470 6.447 -6.340 1.00 0.00 89 LEU A CA 2
ATOM 2991 C C . LEU A 1 88 ? 3.129 7.284 -5.230 1.00 0.00 89 LEU A C 2
ATOM 2992 O O . LEU A 1 88 ? 4.242 7.778 -5.425 1.00 0.00 89 LEU A O 2
ATOM 3008 N N . LEU A 1 89 ? 2.479 7.401 -4.070 1.00 0.00 90 LEU A N 2
ATOM 3009 C CA . LEU A 1 89 ? 2.962 8.136 -2.909 1.00 0.00 90 LEU A CA 2
ATOM 3010 C C . LEU A 1 89 ? 3.643 7.205 -1.907 1.00 0.00 90 LEU A C 2
ATOM 3011 O O . LEU A 1 89 ? 4.827 7.383 -1.613 1.00 0.00 90 LEU A O 2
ATOM 3027 N N . CYS A 1 90 ? 2.895 6.268 -1.345 1.00 0.00 91 CYS A N 2
ATOM 3028 C CA . CYS A 1 90 ? 3.356 5.406 -0.274 1.00 0.00 91 CYS A CA 2
ATOM 3029 C C . CYS A 1 90 ? 4.505 4.479 -0.690 1.00 0.00 91 CYS A C 2
ATOM 3030 O O . CYS A 1 90 ? 5.439 4.280 0.091 1.00 0.00 91 CYS A O 2
ATOM 3037 N N . GLY A 1 91 ? 4.471 3.964 -1.923 1.00 0.00 92 GLY A N 2
ATOM 3038 C CA . GLY A 1 91 ? 5.573 3.196 -2.497 1.00 0.00 92 GLY A CA 2
ATOM 3039 C C . GLY A 1 91 ? 5.246 1.839 -3.110 1.00 0.00 92 GLY A C 2
ATOM 3040 O O . GLY A 1 91 ? 4.134 1.324 -3.000 1.00 0.00 92 GLY A O 2
ATOM 3044 N N . LYS A 1 92 ? 6.269 1.231 -3.720 1.00 0.00 93 LYS A N 2
ATOM 3045 C CA . LYS A 1 92 ? 6.238 -0.124 -4.276 1.00 0.00 93 LYS A CA 2
ATOM 3046 C C . LYS A 1 92 ? 7.167 -1.033 -3.481 1.00 0.00 93 LYS A C 2
ATOM 3047 O O . LYS A 1 92 ? 8.380 -0.823 -3.455 1.00 0.00 93 LYS A O 2
ATOM 3066 N N . ALA A 1 93 ? 6.595 -2.035 -2.826 1.00 0.00 94 ALA A N 2
ATOM 3067 C CA . ALA A 1 93 ? 7.311 -2.977 -1.977 1.00 0.00 94 ALA A CA 2
ATOM 3068 C C . ALA A 1 93 ? 6.768 -4.416 -2.041 1.00 0.00 94 ALA A C 2
ATOM 3069 O O . ALA A 1 93 ? 5.610 -4.636 -2.395 1.00 0.00 94 ALA A O 2
ATOM 3076 N N . GLU A 1 94 ? 7.603 -5.398 -1.692 1.00 0.00 95 GLU A N 2
ATOM 3077 C CA . GLU A 1 94 ? 7.230 -6.816 -1.621 1.00 0.00 95 GLU A CA 2
ATOM 3078 C C . GLU A 1 94 ? 8.045 -7.549 -0.540 1.00 0.00 95 GLU A C 2
ATOM 3079 O O . GLU A 1 94 ? 9.249 -7.323 -0.396 1.00 0.00 95 GLU A O 2
ATOM 3091 N N . ASP A 1 95 ? 7.386 -8.433 0.212 1.00 0.00 96 ASP A N 2
ATOM 3092 C CA . ASP A 1 95 ? 7.964 -9.269 1.266 1.00 0.00 96 ASP A CA 2
ATOM 3093 C C . ASP A 1 95 ? 7.351 -10.676 1.272 1.00 0.00 96 ASP A C 2
ATOM 3094 O O . ASP A 1 95 ? 6.185 -10.847 0.912 1.00 0.00 96 ASP A O 2
ATOM 3103 N N . THR A 1 96 ? 8.096 -11.681 1.737 1.00 0.00 97 THR A N 2
ATOM 3104 C CA . THR A 1 96 ? 7.581 -13.051 1.901 1.00 0.00 97 THR A CA 2
ATOM 3105 C C . THR A 1 96 ? 8.040 -13.645 3.238 1.00 0.00 97 THR A C 2
ATOM 3106 O O . THR A 1 96 ? 9.214 -13.529 3.597 1.00 0.00 97 THR A O 2
ATOM 3117 N N . ILE A 1 97 ? 7.121 -14.274 3.982 1.00 0.00 98 ILE A N 2
ATOM 3118 C CA . ILE A 1 97 ? 7.361 -14.861 5.313 1.00 0.00 98 ILE A CA 2
ATOM 3119 C C . ILE A 1 97 ? 7.022 -16.349 5.319 1.00 0.00 98 ILE A C 2
ATOM 3120 O O . ILE A 1 97 ? 5.897 -16.722 5.004 1.00 0.00 98 ILE A O 2
ATOM 3136 N N . SER A 1 98 ? 7.942 -17.208 5.739 1.00 0.00 99 SER A N 2
ATOM 3137 C CA . SER A 1 98 ? 7.674 -18.646 5.889 1.00 0.00 99 SER A CA 2
ATOM 3138 C C . SER A 1 98 ? 6.997 -18.913 7.240 1.00 0.00 99 SER A C 2
ATOM 3139 O O . SER A 1 98 ? 7.409 -18.367 8.268 1.00 0.00 99 SER A O 2
ATOM 3147 N N . ILE A 1 99 ? 5.936 -19.727 7.245 1.00 0.00 100 ILE A N 2
ATOM 3148 C CA . ILE A 1 99 ? 5.115 -20.027 8.432 1.00 0.00 100 ILE A CA 2
ATOM 3149 C C . ILE A 1 99 ? 4.800 -21.529 8.598 1.00 0.00 100 ILE A C 2
ATOM 3150 O O . ILE A 1 99 ? 5.218 -22.374 7.805 1.00 0.00 100 ILE A O 2
ATOM 3166 N N . LEU A 1 100 ? 4.075 -21.868 9.669 1.00 0.00 101 LEU A N 2
ATOM 3167 C CA . LEU A 1 100 ? 3.656 -23.215 10.067 1.00 0.00 101 LEU A CA 2
ATOM 3168 C C . LEU A 1 100 ? 2.202 -23.182 10.589 1.00 0.00 101 LEU A C 2
ATOM 3169 O O . LEU A 1 100 ? 1.729 -22.108 10.977 1.00 0.00 101 LEU A O 2
ATOM 3185 N N . PRO A 1 101 ? 1.489 -24.328 10.658 1.00 0.00 102 PRO A N 2
ATOM 3186 C CA . PRO A 1 101 ? 0.113 -24.388 11.177 1.00 0.00 102 PRO A CA 2
ATOM 3187 C C . PRO A 1 101 ? -0.021 -23.950 12.650 1.00 0.00 102 PRO A C 2
ATOM 3188 O O . PRO A 1 101 ? -1.114 -23.596 13.093 1.00 0.00 102 PRO A O 2
ATOM 3199 N N . ASP A 1 102 ? 1.086 -23.924 13.402 1.00 0.00 103 ASP A N 2
ATOM 3200 C CA . ASP A 1 102 ? 1.163 -23.442 14.792 1.00 0.00 103 ASP A CA 2
ATOM 3201 C C . ASP A 1 102 ? 1.126 -21.893 14.902 1.00 0.00 103 ASP A C 2
ATOM 3202 O O . ASP A 1 102 ? 1.146 -21.341 16.001 1.00 0.00 103 ASP A O 2
ATOM 3211 N N . ASP A 1 103 ? 1.070 -21.184 13.764 1.00 0.00 104 ASP A N 2
ATOM 3212 C CA . ASP A 1 103 ? 1.050 -19.717 13.631 1.00 0.00 104 ASP A CA 2
ATOM 3213 C C . ASP A 1 103 ? 2.187 -18.978 14.390 1.00 0.00 104 ASP A C 2
ATOM 3214 O O . ASP A 1 103 ? 1.921 -18.104 15.225 1.00 0.00 104 ASP A O 2
ATOM 3223 N N . PRO A 1 104 ? 3.473 -19.305 14.121 1.00 0.00 105 PRO A N 2
ATOM 3224 C CA . PRO A 1 104 ? 4.615 -18.639 14.755 1.00 0.00 105 PRO A CA 2
ATOM 3225 C C . PRO A 1 104 ? 4.861 -17.219 14.204 1.00 0.00 105 PRO A C 2
ATOM 3226 O O . PRO A 1 104 ? 5.449 -16.389 14.901 1.00 0.00 105 PRO A O 2
ATOM 3237 N N . ARG A 1 105 ? 4.407 -16.941 12.965 1.00 0.00 106 ARG A N 2
ATOM 3238 C CA . ARG A 1 105 ? 4.505 -15.667 12.211 1.00 0.00 106 ARG A CA 2
ATOM 3239 C C . ARG A 1 105 ? 5.818 -14.876 12.393 1.00 0.00 106 ARG A C 2
ATOM 3240 O O . ARG A 1 105 ? 5.811 -13.649 12.496 1.00 0.00 106 ARG A O 2
ATOM 3261 N N . GLN A 1 106 ? 6.946 -15.596 12.425 1.00 0.00 107 GLN A N 2
ATOM 3262 C CA . GLN A 1 106 ? 8.320 -15.092 12.608 1.00 0.00 107 GLN A CA 2
ATOM 3263 C C . GLN A 1 106 ? 8.422 -13.932 13.613 1.00 0.00 107 GLN A C 2
ATOM 3264 O O . GLN A 1 106 ? 9.162 -14.012 14.603 1.00 0.00 107 GLN A O 2
ATOM 3281 N N . CYS A 1 1 ? -1.076 14.933 -8.675 1.00 0.00 2 CYS A N 3
ATOM 3282 C CA . CYS A 1 1 ? -0.588 15.414 -9.957 1.00 0.00 2 CYS A CA 3
ATOM 3283 C C . CYS A 1 1 ? 0.837 14.905 -10.287 1.00 0.00 2 CYS A C 3
ATOM 3284 O O . CYS A 1 1 ? 1.467 15.351 -11.251 1.00 0.00 2 CYS A O 3
ATOM 3291 N N . GLY A 1 2 ? 1.353 13.969 -9.481 1.00 0.00 3 GLY A N 3
ATOM 3292 C CA . GLY A 1 2 ? 2.694 13.375 -9.563 1.00 0.00 3 GLY A CA 3
ATOM 3293 C C . GLY A 1 2 ? 3.776 14.337 -9.063 1.00 0.00 3 GLY A C 3
ATOM 3294 O O . GLY A 1 2 ? 4.720 13.911 -8.401 1.00 0.00 3 GLY A O 3
ATOM 3298 N N . ASP A 1 3 ? 3.601 15.644 -9.274 1.00 0.00 4 ASP A N 3
ATOM 3299 C CA . ASP A 1 3 ? 4.448 16.671 -8.661 1.00 0.00 4 ASP A CA 3
ATOM 3300 C C . ASP A 1 3 ? 4.234 16.689 -7.127 1.00 0.00 4 ASP A C 3
ATOM 3301 O O . ASP A 1 3 ? 5.095 17.186 -6.393 1.00 0.00 4 ASP A O 3
ATOM 3310 N N . CYS A 1 4 ? 3.122 16.105 -6.647 1.00 0.00 5 CYS A N 3
ATOM 3311 C CA . CYS A 1 4 ? 2.790 15.929 -5.237 1.00 0.00 5 CYS A CA 3
ATOM 3312 C C . CYS A 1 4 ? 3.815 15.044 -4.485 1.00 0.00 5 CYS A C 3
ATOM 3313 O O . CYS A 1 4 ? 3.964 15.170 -3.268 1.00 0.00 5 CYS A O 3
ATOM 3320 N N . VAL A 1 5 ? 4.496 14.123 -5.183 1.00 0.00 6 VAL A N 3
ATOM 3321 C CA . VAL A 1 5 ? 5.420 13.135 -4.593 1.00 0.00 6 VAL A CA 3
ATOM 3322 C C . VAL A 1 5 ? 6.885 13.420 -4.978 1.00 0.00 6 VAL A C 3
ATOM 3323 O O . VAL A 1 5 ? 7.184 13.760 -6.125 1.00 0.00 6 VAL A O 3
ATOM 3336 N N . GLU A 1 6 ? 7.822 13.278 -4.036 1.00 0.00 7 GLU A N 3
ATOM 3337 C CA . GLU A 1 6 ? 9.267 13.467 -4.265 1.00 0.00 7 GLU A CA 3
ATOM 3338 C C . GLU A 1 6 ? 9.821 12.412 -5.245 1.00 0.00 7 GLU A C 3
ATOM 3339 O O . GLU A 1 6 ? 10.638 12.735 -6.112 1.00 0.00 7 GLU A O 3
ATOM 3351 N N . LYS A 1 7 ? 9.332 11.168 -5.147 1.00 0.00 8 LYS A N 3
ATOM 3352 C CA . LYS A 1 7 ? 9.635 10.035 -6.032 1.00 0.00 8 LYS A CA 3
ATOM 3353 C C . LYS A 1 7 ? 8.345 9.274 -6.345 1.00 0.00 8 LYS A C 3
ATOM 3354 O O . LYS A 1 7 ? 7.485 9.124 -5.477 1.00 0.00 8 LYS A O 3
ATOM 3373 N N . GLU A 1 8 ? 8.228 8.766 -7.568 1.00 0.00 9 GLU A N 3
ATOM 3374 C CA . GLU A 1 8 ? 7.101 7.929 -8.005 1.00 0.00 9 GLU A CA 3
ATOM 3375 C C . GLU A 1 8 ? 7.330 6.482 -7.540 1.00 0.00 9 GLU A C 3
ATOM 3376 O O . GLU A 1 8 ? 8.369 5.896 -7.853 1.00 0.00 9 GLU A O 3
ATOM 3388 N N . TYR A 1 9 ? 6.369 5.904 -6.808 1.00 0.00 10 TYR A N 3
ATOM 3389 C CA . TYR A 1 9 ? 6.425 4.529 -6.276 1.00 0.00 10 TYR A CA 3
ATOM 3390 C C . TYR A 1 9 ? 7.779 4.187 -5.612 1.00 0.00 10 TYR A C 3
ATOM 3391 O O . TYR A 1 9 ? 8.474 3.260 -6.044 1.00 0.00 10 TYR A O 3
ATOM 3409 N N . PRO A 1 10 ? 8.182 4.931 -4.562 1.00 0.00 11 PRO A N 3
ATOM 3410 C CA . PRO A 1 10 ? 9.451 4.714 -3.867 1.00 0.00 11 PRO A CA 3
ATOM 3411 C C . PRO A 1 10 ? 9.501 3.332 -3.204 1.00 0.00 11 PRO A C 3
ATOM 3412 O O . PRO A 1 10 ? 8.490 2.855 -2.692 1.00 0.00 11 PRO A O 3
ATOM 3423 N N . ASN A 1 11 ? 10.659 2.673 -3.155 1.00 0.00 12 ASN A N 3
ATOM 3424 C CA . ASN A 1 11 ? 10.762 1.397 -2.444 1.00 0.00 12 ASN A CA 3
ATOM 3425 C C . ASN A 1 11 ? 10.823 1.658 -0.928 1.00 0.00 12 ASN A C 3
ATOM 3426 O O . ASN A 1 11 ? 11.409 2.653 -0.487 1.00 0.00 12 ASN A O 3
ATOM 3437 N N . ARG A 1 12 ? 10.205 0.783 -0.121 1.00 0.00 13 ARG A N 3
ATOM 3438 C CA . ARG A 1 12 ? 10.087 0.952 1.345 1.00 0.00 13 ARG A CA 3
ATOM 3439 C C . ARG A 1 12 ? 10.740 -0.159 2.169 1.00 0.00 13 ARG A C 3
ATOM 3440 O O . ARG A 1 12 ? 10.263 -0.501 3.250 1.00 0.00 13 ARG A O 3
ATOM 3461 N N . GLY A 1 13 ? 11.812 -0.752 1.648 1.00 0.00 14 GLY A N 3
ATOM 3462 C CA . GLY A 1 13 ? 12.548 -1.835 2.322 1.00 0.00 14 GLY A CA 3
ATOM 3463 C C . GLY A 1 13 ? 11.653 -3.025 2.690 1.00 0.00 14 GLY A C 3
ATOM 3464 O O . GLY A 1 13 ? 11.782 -3.590 3.777 1.00 0.00 14 GLY A O 3
ATOM 3468 N N . ASN A 1 14 ? 10.730 -3.361 1.780 1.00 0.00 15 ASN A N 3
ATOM 3469 C CA . ASN A 1 14 ? 9.738 -4.442 1.846 1.00 0.00 15 ASN A CA 3
ATOM 3470 C C . ASN A 1 14 ? 8.489 -4.124 2.720 1.00 0.00 15 ASN A C 3
ATOM 3471 O O . ASN A 1 14 ? 7.718 -5.031 3.037 1.00 0.00 15 ASN A O 3
ATOM 3482 N N . THR A 1 15 ? 8.253 -2.865 3.117 1.00 0.00 16 THR A N 3
ATOM 3483 C CA . THR A 1 15 ? 7.083 -2.469 3.935 1.00 0.00 16 THR A CA 3
ATOM 3484 C C . THR A 1 15 ? 5.806 -2.411 3.084 1.00 0.00 16 THR A C 3
ATOM 3485 O O . THR A 1 15 ? 5.738 -1.599 2.164 1.00 0.00 16 THR A O 3
ATOM 3496 N N . CYS A 1 16 ? 4.788 -3.233 3.381 1.00 0.00 17 CYS A N 3
ATOM 3497 C CA . CYS A 1 16 ? 3.518 -3.292 2.644 1.00 0.00 17 CYS A CA 3
ATOM 3498 C C . CYS A 1 16 ? 2.333 -3.017 3.592 1.00 0.00 17 CYS A C 3
ATOM 3499 O O . CYS A 1 16 ? 2.036 -3.833 4.467 1.00 0.00 17 CYS A O 3
ATOM 3507 N N . LEU A 1 17 ? 1.682 -1.857 3.433 1.00 0.00 18 LEU A N 3
ATOM 3508 C CA . LEU A 1 17 ? 0.592 -1.343 4.281 1.00 0.00 18 LEU A CA 3
ATOM 3509 C C . LEU A 1 17 ? -0.731 -1.129 3.533 1.00 0.00 18 LEU A C 3
ATOM 3510 O O . LEU A 1 17 ? -0.767 -0.712 2.375 1.00 0.00 18 LEU A O 3
ATOM 3526 N N . GLU A 1 18 ? -1.822 -1.372 4.260 1.00 0.00 19 GLU A N 3
ATOM 3527 C CA . GLU A 1 18 ? -3.218 -1.197 3.843 1.00 0.00 19 GLU A CA 3
ATOM 3528 C C . GLU A 1 18 ? -3.833 0.137 4.305 1.00 0.00 19 GLU A C 3
ATOM 3529 O O . GLU A 1 18 ? -4.990 0.407 3.986 1.00 0.00 19 GLU A O 3
ATOM 3541 N N . ASN A 1 19 ? -3.099 0.947 5.078 1.00 0.00 20 ASN A N 3
ATOM 3542 C CA . ASN A 1 19 ? -3.563 2.230 5.624 1.00 0.00 20 ASN A CA 3
ATOM 3543 C C . ASN A 1 19 ? -2.429 3.274 5.717 1.00 0.00 20 ASN A C 3
ATOM 3544 O O . ASN A 1 19 ? -1.253 2.918 5.845 1.00 0.00 20 ASN A O 3
ATOM 3555 N N . GLY A 1 20 ? -2.800 4.561 5.716 1.00 0.00 21 GLY A N 3
ATOM 3556 C CA . GLY A 1 20 ? -1.891 5.707 5.873 1.00 0.00 21 GLY A CA 3
ATOM 3557 C C . GLY A 1 20 ? -1.680 6.554 4.608 1.00 0.00 21 GLY A C 3
ATOM 3558 O O . GLY A 1 20 ? -2.306 6.321 3.574 1.00 0.00 21 GLY A O 3
ATOM 3562 N N . SER A 1 21 ? -0.781 7.540 4.726 1.00 0.00 22 SER A N 3
ATOM 3563 C CA . SER A 1 21 ? -0.326 8.479 3.683 1.00 0.00 22 SER A CA 3
ATOM 3564 C C . SER A 1 21 ? 1.132 8.857 3.979 1.00 0.00 22 SER A C 3
ATOM 3565 O O . SER A 1 21 ? 1.428 9.369 5.062 1.00 0.00 22 SER A O 3
ATOM 3573 N N . PHE A 1 22 ? 2.062 8.562 3.067 1.00 0.00 23 PHE A N 3
ATOM 3574 C CA . PHE A 1 22 ? 3.506 8.753 3.271 1.00 0.00 23 PHE A CA 3
ATOM 3575 C C . PHE A 1 22 ? 4.016 10.204 3.196 1.00 0.00 23 PHE A C 3
ATOM 3576 O O . PHE A 1 22 ? 4.609 10.644 2.210 1.00 0.00 23 PHE A O 3
ATOM 3593 N N . LEU A 1 23 ? 3.788 10.964 4.268 1.00 0.00 24 LEU A N 3
ATOM 3594 C CA . LEU A 1 23 ? 4.146 12.380 4.396 1.00 0.00 24 LEU A CA 3
ATOM 3595 C C . LEU A 1 23 ? 5.610 12.737 4.054 1.00 0.00 24 LEU A C 3
ATOM 3596 O O . LEU A 1 23 ? 5.878 13.841 3.579 1.00 0.00 24 LEU A O 3
ATOM 3612 N N . LEU A 1 24 ? 6.555 11.812 4.265 1.00 0.00 25 LEU A N 3
ATOM 3613 C CA . LEU A 1 24 ? 7.978 12.006 3.931 1.00 0.00 25 LEU A CA 3
ATOM 3614 C C . LEU A 1 24 ? 8.252 12.013 2.412 1.00 0.00 25 LEU A C 3
ATOM 3615 O O . LEU A 1 24 ? 9.260 12.579 1.989 1.00 0.00 25 LEU A O 3
ATOM 3631 N N . ASN A 1 25 ? 7.355 11.454 1.589 1.00 0.00 26 ASN A N 3
ATOM 3632 C CA . ASN A 1 25 ? 7.446 11.499 0.123 1.00 0.00 26 ASN A CA 3
ATOM 3633 C C . ASN A 1 25 ? 6.519 12.593 -0.419 1.00 0.00 26 ASN A C 3
ATOM 3634 O O . ASN A 1 25 ? 6.854 13.243 -1.405 1.00 0.00 26 ASN A O 3
ATOM 3645 N N . PHE A 1 26 ? 5.374 12.830 0.229 1.00 0.00 27 PHE A N 3
ATOM 3646 C CA . PHE A 1 26 ? 4.466 13.915 -0.157 1.00 0.00 27 PHE A CA 3
ATOM 3647 C C . PHE A 1 26 ? 5.139 15.273 0.082 1.00 0.00 27 PHE A C 3
ATOM 3648 O O . PHE A 1 26 ? 5.321 15.699 1.224 1.00 0.00 27 PHE A O 3
ATOM 3665 N N . THR A 1 27 ? 5.490 15.975 -0.991 1.00 0.00 28 THR A N 3
ATOM 3666 C CA . THR A 1 27 ? 6.125 17.311 -0.943 1.00 0.00 28 THR A CA 3
ATOM 3667 C C . THR A 1 27 ? 5.094 18.445 -0.972 1.00 0.00 28 THR A C 3
ATOM 3668 O O . THR A 1 27 ? 5.451 19.620 -1.087 1.00 0.00 28 THR A O 3
ATOM 3679 N N . GLY A 1 28 ? 3.811 18.093 -0.878 1.00 0.00 29 GLY A N 3
ATOM 3680 C CA . GLY A 1 28 ? 2.679 19.003 -0.983 1.00 0.00 29 GLY A CA 3
ATOM 3681 C C . GLY A 1 28 ? 2.185 19.045 -2.433 1.00 0.00 29 GLY A C 3
ATOM 3682 O O . GLY A 1 28 ? 2.973 18.841 -3.361 1.00 0.00 29 GLY A O 3
ATOM 3686 N N . CYS A 1 29 ? 0.889 19.302 -2.605 1.00 0.00 30 CYS A N 3
ATOM 3687 C CA . CYS A 1 29 ? 0.193 19.340 -3.883 1.00 0.00 30 CYS A CA 3
ATOM 3688 C C . CYS A 1 29 ? 0.831 20.275 -4.918 1.00 0.00 30 CYS A C 3
ATOM 3689 O O . CYS A 1 29 ? 1.679 21.125 -4.615 1.00 0.00 30 CYS A O 3
ATOM 3696 N N . ALA A 1 30 ? 0.337 20.167 -6.139 1.00 0.00 31 ALA A N 3
ATOM 3697 C CA . ALA A 1 30 ? 0.658 21.067 -7.236 1.00 0.00 31 ALA A CA 3
ATOM 3698 C C . ALA A 1 30 ? -0.602 21.641 -7.913 1.00 0.00 31 ALA A C 3
ATOM 3699 O O . ALA A 1 30 ? -0.481 22.633 -8.642 1.00 0.00 31 ALA A O 3
ATOM 3706 N N . VAL A 1 31 ? -1.805 21.119 -7.631 1.00 0.00 32 VAL A N 3
ATOM 3707 C CA . VAL A 1 31 ? -3.057 21.727 -8.101 1.00 0.00 32 VAL A CA 3
ATOM 3708 C C . VAL A 1 31 ? -3.328 23.006 -7.289 1.00 0.00 32 VAL A C 3
ATOM 3709 O O . VAL A 1 31 ? -3.820 23.992 -7.852 1.00 0.00 32 VAL A O 3
ATOM 3722 N N . CYS A 1 32 ? -2.975 23.012 -5.997 1.00 0.00 33 CYS A N 3
ATOM 3723 C CA . CYS A 1 32 ? -3.167 24.120 -5.056 1.00 0.00 33 CYS A CA 3
ATOM 3724 C C . CYS A 1 32 ? -1.937 24.516 -4.200 1.00 0.00 33 CYS A C 3
ATOM 3725 O O . CYS A 1 32 ? -1.921 25.622 -3.644 1.00 0.00 33 CYS A O 3
ATOM 3732 N N . SER A 1 33 ? -0.914 23.654 -4.101 1.00 0.00 34 SER A N 3
ATOM 3733 C CA . SER A 1 33 ? 0.340 23.857 -3.340 1.00 0.00 34 SER A CA 3
ATOM 3734 C C . SER A 1 33 ? 0.280 23.568 -1.817 1.00 0.00 34 SER A C 3
ATOM 3735 O O . SER A 1 33 ? 1.193 23.974 -1.088 1.00 0.00 34 SER A O 3
ATOM 3743 N N . LYS A 1 34 ? -0.745 22.878 -1.289 1.00 0.00 35 LYS A N 3
ATOM 3744 C CA . LYS A 1 34 ? -0.864 22.556 0.158 1.00 0.00 35 LYS A CA 3
ATOM 3745 C C . LYS A 1 34 ? -0.075 21.301 0.566 1.00 0.00 35 LYS A C 3
ATOM 3746 O O . LYS A 1 34 ? -0.032 20.325 -0.176 1.00 0.00 35 LYS A O 3
ATOM 3765 N N . ARG A 1 35 ? 0.488 21.286 1.784 1.00 0.00 36 ARG A N 3
ATOM 3766 C CA . ARG A 1 35 ? 1.202 20.136 2.394 1.00 0.00 36 ARG A CA 3
ATOM 3767 C C . ARG A 1 35 ? 0.500 19.701 3.691 1.00 0.00 36 ARG A C 3
ATOM 3768 O O . ARG A 1 35 ? -0.291 20.468 4.232 1.00 0.00 36 ARG A O 3
ATOM 3789 N N . ASP A 1 36 ? 0.752 18.474 4.166 1.00 0.00 37 ASP A N 3
ATOM 3790 C CA . ASP A 1 36 ? 0.121 17.840 5.349 1.00 0.00 37 ASP A CA 3
ATOM 3791 C C . ASP A 1 36 ? -1.426 17.857 5.350 1.00 0.00 37 ASP A C 3
ATOM 3792 O O . ASP A 1 36 ? -2.097 17.810 6.382 1.00 0.00 37 ASP A O 3
ATOM 3801 N N . PHE A 1 37 ? -1.975 17.904 4.139 1.00 0.00 38 PHE A N 3
ATOM 3802 C CA . PHE A 1 37 ? -3.386 17.980 3.779 1.00 0.00 38 PHE A CA 3
ATOM 3803 C C . PHE A 1 37 ? -3.794 16.806 2.884 1.00 0.00 38 PHE A C 3
ATOM 3804 O O . PHE A 1 37 ? -3.598 16.833 1.671 1.00 0.00 38 PHE A O 3
ATOM 3821 N N . MET A 1 38 ? -4.401 15.785 3.488 1.00 0.00 39 MET A N 3
ATOM 3822 C CA . MET A 1 38 ? -4.919 14.615 2.765 1.00 0.00 39 MET A CA 3
ATOM 3823 C C . MET A 1 38 ? -5.984 13.802 3.513 1.00 0.00 39 MET A C 3
ATOM 3824 O O . MET A 1 38 ? -5.988 13.702 4.741 1.00 0.00 39 MET A O 3
ATOM 3838 N N . LEU A 1 39 ? -6.854 13.198 2.706 1.00 0.00 40 LEU A N 3
ATOM 3839 C CA . LEU A 1 39 ? -7.990 12.319 2.997 1.00 0.00 40 LEU A CA 3
ATOM 3840 C C . LEU A 1 39 ? -7.852 11.016 2.188 1.00 0.00 40 LEU A C 3
ATOM 3841 O O . LEU A 1 39 ? -7.089 10.946 1.221 1.00 0.00 40 LEU A O 3
ATOM 3857 N N . ILE A 1 40 ? -8.636 10.001 2.555 1.00 0.00 41 ILE A N 3
ATOM 3858 C CA . ILE A 1 40 ? -8.729 8.696 1.889 1.00 0.00 41 ILE A CA 3
ATOM 3859 C C . ILE A 1 40 ? -10.212 8.447 1.602 1.00 0.00 41 ILE A C 3
ATOM 3860 O O . ILE A 1 40 ? -11.061 8.637 2.478 1.00 0.00 41 ILE A O 3
ATOM 3876 N N . THR A 1 41 ? -10.526 8.013 0.382 1.00 0.00 42 THR A N 3
ATOM 3877 C CA . THR A 1 41 ? -11.902 7.698 -0.039 1.00 0.00 42 THR A CA 3
ATOM 3878 C C . THR A 1 41 ? -11.927 6.533 -1.031 1.00 0.00 42 THR A C 3
ATOM 3879 O O . THR A 1 41 ? -10.877 6.108 -1.518 1.00 0.00 42 THR A O 3
ATOM 3890 N N . ASN A 1 42 ? -13.121 6.018 -1.338 1.00 0.00 43 ASN A N 3
ATOM 3891 C CA . ASN A 1 42 ? -13.401 4.910 -2.273 1.00 0.00 43 ASN A CA 3
ATOM 3892 C C . ASN A 1 42 ? -12.692 3.572 -1.940 1.00 0.00 43 ASN A C 3
ATOM 3893 O O . ASN A 1 42 ? -12.670 2.645 -2.755 1.00 0.00 43 ASN A O 3
ATOM 3904 N N . LYS A 1 43 ? -12.122 3.477 -0.730 1.00 0.00 44 LYS A N 3
ATOM 3905 C CA . LYS A 1 43 ? -11.375 2.336 -0.189 1.00 0.00 44 LYS A CA 3
ATOM 3906 C C . LYS A 1 43 ? -12.144 1.022 -0.304 1.00 0.00 44 LYS A C 3
ATOM 3907 O O . LYS A 1 43 ? -13.144 0.802 0.385 1.00 0.00 44 LYS A O 3
ATOM 3926 N N . SER A 1 44 ? -11.662 0.161 -1.189 1.00 0.00 45 SER A N 3
ATOM 3927 C CA . SER A 1 44 ? -12.215 -1.155 -1.483 1.00 0.00 45 SER A CA 3
ATOM 3928 C C . SER A 1 44 ? -11.347 -2.287 -0.935 1.00 0.00 45 SER A C 3
ATOM 3929 O O . SER A 1 44 ? -10.137 -2.142 -0.747 1.00 0.00 45 SER A O 3
ATOM 3937 N N . LEU A 1 45 ? -11.981 -3.438 -0.714 1.00 0.00 46 LEU A N 3
ATOM 3938 C CA . LEU A 1 45 ? -11.363 -4.669 -0.226 1.00 0.00 46 LEU A CA 3
ATOM 3939 C C . LEU A 1 45 ? -11.933 -5.879 -0.979 1.00 0.00 46 LEU A C 3
ATOM 3940 O O . LEU A 1 45 ? -13.139 -5.957 -1.231 1.00 0.00 46 LEU A O 3
ATOM 3956 N N . LYS A 1 46 ? -11.049 -6.807 -1.345 1.00 0.00 47 LYS A N 3
ATOM 3957 C CA . LYS A 1 46 ? -11.332 -8.038 -2.086 1.00 0.00 47 LYS A CA 3
ATOM 3958 C C . LYS A 1 46 ? -10.689 -9.243 -1.416 1.00 0.00 47 LYS A C 3
ATOM 3959 O O . LYS A 1 46 ? -9.609 -9.121 -0.851 1.00 0.00 47 LYS A O 3
ATOM 3978 N N . GLU A 1 47 ? -11.327 -10.404 -1.492 1.00 0.00 48 GLU A N 3
ATOM 3979 C CA . GLU A 1 47 ? -10.734 -11.642 -0.965 1.00 0.00 48 GLU A CA 3
ATOM 3980 C C . GLU A 1 47 ? -10.983 -12.819 -1.926 1.00 0.00 48 GLU A C 3
ATOM 3981 O O . GLU A 1 47 ? -12.127 -13.229 -2.142 1.00 0.00 48 GLU A O 3
ATOM 3993 N N . GLU A 1 48 ? -9.909 -13.387 -2.486 1.00 0.00 49 GLU A N 3
ATOM 3994 C CA . GLU A 1 48 ? -9.924 -14.587 -3.338 1.00 0.00 49 GLU A CA 3
ATOM 3995 C C . GLU A 1 48 ? -9.107 -15.752 -2.761 1.00 0.00 49 GLU A C 3
ATOM 3996 O O . GLU A 1 48 ? -7.893 -15.644 -2.643 1.00 0.00 49 GLU A O 3
ATOM 4008 N N . ASP A 1 49 ? -9.721 -16.910 -2.523 1.00 0.00 50 ASP A N 3
ATOM 4009 C CA . ASP A 1 49 ? -9.065 -18.182 -2.127 1.00 0.00 50 ASP A CA 3
ATOM 4010 C C . ASP A 1 49 ? -7.976 -18.139 -1.014 1.00 0.00 50 ASP A C 3
ATOM 4011 O O . ASP A 1 49 ? -7.129 -19.030 -0.917 1.00 0.00 50 ASP A O 3
ATOM 4020 N N . GLY A 1 50 ? -7.973 -17.095 -0.182 1.00 0.00 51 GLY A N 3
ATOM 4021 C CA . GLY A 1 50 ? -6.997 -16.838 0.896 1.00 0.00 51 GLY A CA 3
ATOM 4022 C C . GLY A 1 50 ? -6.210 -15.534 0.702 1.00 0.00 51 GLY A C 3
ATOM 4023 O O . GLY A 1 50 ? -5.699 -14.971 1.670 1.00 0.00 51 GLY A O 3
ATOM 4027 N N . GLU A 1 51 ? -6.145 -15.023 -0.531 1.00 0.00 52 GLU A N 3
ATOM 4028 C CA . GLU A 1 51 ? -5.541 -13.735 -0.874 1.00 0.00 52 GLU A CA 3
ATOM 4029 C C . GLU A 1 51 ? -6.488 -12.610 -0.436 1.00 0.00 52 GLU A C 3
ATOM 4030 O O . GLU A 1 51 ? -7.692 -12.676 -0.682 1.00 0.00 52 GLU A O 3
ATOM 4042 N N . GLU A 1 52 ? -5.943 -11.558 0.166 1.00 0.00 53 GLU A N 3
ATOM 4043 C CA . GLU A 1 52 ? -6.658 -10.356 0.597 1.00 0.00 53 GLU A CA 3
ATOM 4044 C C . GLU A 1 52 ? -6.095 -9.153 -0.162 1.00 0.00 53 GLU A C 3
ATOM 4045 O O . GLU A 1 52 ? -4.883 -8.956 -0.209 1.00 0.00 53 GLU A O 3
ATOM 4057 N N . ILE A 1 53 ? -6.956 -8.337 -0.766 1.00 0.00 54 ILE A N 3
ATOM 4058 C CA . ILE A 1 53 ? -6.559 -7.181 -1.565 1.00 0.00 54 ILE A CA 3
ATOM 4059 C C . ILE A 1 53 ? -7.228 -5.927 -1.009 1.00 0.00 54 ILE A C 3
ATOM 4060 O O . ILE A 1 53 ? -8.404 -5.962 -0.651 1.00 0.00 54 ILE A O 3
ATOM 4076 N N . VAL A 1 54 ? -6.496 -4.814 -0.969 1.00 0.00 55 VAL A N 3
ATOM 4077 C CA . VAL A 1 54 ? -6.981 -3.505 -0.522 1.00 0.00 55 VAL A CA 3
ATOM 4078 C C . VAL A 1 54 ? -6.558 -2.455 -1.540 1.00 0.00 55 VAL A C 3
ATOM 4079 O O . VAL A 1 54 ? -5.365 -2.234 -1.755 1.00 0.00 55 VAL A O 3
ATOM 4092 N N . THR A 1 55 ? -7.525 -1.791 -2.167 1.00 0.00 56 THR A N 3
ATOM 4093 C CA . THR A 1 55 ? -7.273 -0.711 -3.134 1.00 0.00 56 THR A CA 3
ATOM 4094 C C . THR A 1 55 ? -7.943 0.597 -2.706 1.00 0.00 56 THR A C 3
ATOM 4095 O O . THR A 1 55 ? -9.102 0.594 -2.290 1.00 0.00 56 THR A O 3
ATOM 4106 N N . TYR A 1 56 ? -7.241 1.728 -2.793 1.00 0.00 57 TYR A N 3
ATOM 4107 C CA . TYR A 1 56 ? -7.783 3.047 -2.437 1.00 0.00 57 TYR A CA 3
ATOM 4108 C C . TYR A 1 56 ? -7.108 4.207 -3.187 1.00 0.00 57 TYR A C 3
ATOM 4109 O O . TYR A 1 56 ? -6.274 4.007 -4.074 1.00 0.00 57 TYR A O 3
ATOM 4127 N N . ASP A 1 57 ? -7.439 5.436 -2.791 1.00 0.00 58 ASP A N 3
ATOM 4128 C CA . ASP A 1 57 ? -6.932 6.668 -3.383 1.00 0.00 58 ASP A CA 3
ATOM 4129 C C . ASP A 1 57 ? -6.697 7.695 -2.256 1.00 0.00 58 ASP A C 3
ATOM 4130 O O . ASP A 1 57 ? -7.331 7.631 -1.196 1.00 0.00 58 ASP A O 3
ATOM 4139 N N . HIS A 1 58 ? -5.842 8.683 -2.518 1.00 0.00 59 HIS A N 3
ATOM 4140 C CA . HIS A 1 58 ? -5.526 9.790 -1.605 1.00 0.00 59 HIS A CA 3
ATOM 4141 C C . HIS A 1 58 ? -6.051 11.088 -2.233 1.00 0.00 59 HIS A C 3
ATOM 4142 O O . HIS A 1 58 ? -5.946 11.269 -3.445 1.00 0.00 59 HIS A O 3
ATOM 4156 N N . LEU A 1 59 ? -6.616 11.994 -1.436 1.00 0.00 60 LEU A N 3
ATOM 4157 C CA . LEU A 1 59 ? -7.240 13.239 -1.898 1.00 0.00 60 LEU A CA 3
ATOM 4158 C C . LEU A 1 59 ? -6.764 14.428 -1.075 1.00 0.00 60 LEU A C 3
ATOM 4159 O O . LEU A 1 59 ? -6.765 14.357 0.151 1.00 0.00 60 LEU A O 3
ATOM 4175 N N . CYS A 1 60 ? -6.408 15.522 -1.739 1.00 0.00 61 CYS A N 3
ATOM 4176 C CA . CYS A 1 60 ? -5.979 16.765 -1.110 1.00 0.00 61 CYS A CA 3
ATOM 4177 C C . CYS A 1 60 ? -7.086 17.323 -0.196 1.00 0.00 61 CYS A C 3
ATOM 4178 O O . CYS A 1 60 ? -8.210 17.563 -0.636 1.00 0.00 61 CYS A O 3
ATOM 4185 N N . LYS A 1 61 ? -6.809 17.547 1.093 1.00 0.00 62 LYS A N 3
ATOM 4186 C CA . LYS A 1 61 ? -7.799 18.117 2.034 1.00 0.00 62 LYS A CA 3
ATOM 4187 C C . LYS A 1 61 ? -8.225 19.547 1.620 1.00 0.00 62 LYS A C 3
ATOM 4188 O O . LYS A 1 61 ? -9.233 20.051 2.117 1.00 0.00 62 LYS A O 3
ATOM 4207 N N . ASN A 1 62 ? -7.502 20.189 0.697 1.00 0.00 63 ASN A N 3
ATOM 4208 C CA . ASN A 1 62 ? -7.788 21.534 0.215 1.00 0.00 63 ASN A CA 3
ATOM 4209 C C . ASN A 1 62 ? -8.630 21.509 -1.073 1.00 0.00 63 ASN A C 3
ATOM 4210 O O . ASN A 1 62 ? -9.799 21.909 -1.039 1.00 0.00 63 ASN A O 3
ATOM 4221 N N . CYS A 1 63 ? -8.065 21.041 -2.190 1.00 0.00 64 CYS A N 3
ATOM 4222 C CA . CYS A 1 63 ? -8.729 21.003 -3.496 1.00 0.00 64 CYS A CA 3
ATOM 4223 C C . CYS A 1 63 ? -9.468 19.681 -3.814 1.00 0.00 64 CYS A C 3
ATOM 4224 O O . CYS A 1 63 ? -10.173 19.599 -4.828 1.00 0.00 64 CYS A O 3
ATOM 4231 N N . HIS A 1 64 ? -9.345 18.653 -2.961 1.00 0.00 65 HIS A N 3
ATOM 4232 C CA . HIS A 1 64 ? -9.936 17.304 -3.121 1.00 0.00 65 HIS A CA 3
ATOM 4233 C C . HIS A 1 64 ? -9.614 16.605 -4.448 1.00 0.00 65 HIS A C 3
ATOM 4234 O O . HIS A 1 64 ? -10.262 15.632 -4.837 1.00 0.00 65 HIS A O 3
ATOM 4249 N N . HIS A 1 65 ? -8.551 17.054 -5.103 1.00 0.00 66 HIS A N 3
ATOM 4250 C CA . HIS A 1 65 ? -7.951 16.409 -6.262 1.00 0.00 66 HIS A CA 3
ATOM 4251 C C . HIS A 1 65 ? -7.317 15.089 -5.783 1.00 0.00 66 HIS A C 3
ATOM 4252 O O . HIS A 1 65 ? -6.813 15.018 -4.657 1.00 0.00 66 HIS A O 3
ATOM 4266 N N . VAL A 1 66 ? -7.315 14.046 -6.617 1.00 0.00 67 VAL A N 3
ATOM 4267 C CA . VAL A 1 66 ? -6.693 12.765 -6.264 1.00 0.00 67 VAL A CA 3
ATOM 4268 C C . VAL A 1 66 ? -5.168 12.880 -6.367 1.00 0.00 67 VAL A C 3
ATOM 4269 O O . VAL A 1 66 ? -4.604 12.881 -7.464 1.00 0.00 67 VAL A O 3
ATOM 4282 N N . ILE A 1 67 ? -4.512 12.962 -5.207 1.00 0.00 68 ILE A N 3
ATOM 4283 C CA . ILE A 1 67 ? -3.053 13.068 -5.056 1.00 0.00 68 ILE A CA 3
ATOM 4284 C C . ILE A 1 67 ? -2.343 11.841 -5.648 1.00 0.00 68 ILE A C 3
ATOM 4285 O O . ILE A 1 67 ? -1.342 11.966 -6.359 1.00 0.00 68 ILE A O 3
ATOM 4301 N N . ALA A 1 68 ? -2.858 10.646 -5.336 1.00 0.00 69 ALA A N 3
ATOM 4302 C CA . ALA A 1 68 ? -2.275 9.365 -5.729 1.00 0.00 69 ALA A CA 3
ATOM 4303 C C . ALA A 1 68 ? -3.269 8.193 -5.587 1.00 0.00 69 ALA A C 3
ATOM 4304 O O . ALA A 1 68 ? -4.311 8.321 -4.936 1.00 0.00 69 ALA A O 3
ATOM 4311 N N . ARG A 1 69 ? -2.912 7.030 -6.149 1.00 0.00 70 ARG A N 3
ATOM 4312 C CA . ARG A 1 69 ? -3.645 5.757 -6.041 1.00 0.00 70 ARG A CA 3
ATOM 4313 C C . ARG A 1 69 ? -2.770 4.736 -5.318 1.00 0.00 70 ARG A C 3
ATOM 4314 O O . ARG A 1 69 ? -1.573 4.664 -5.593 1.00 0.00 70 ARG A O 3
ATOM 4335 N N . HIS A 1 70 ? -3.399 3.943 -4.451 1.00 0.00 71 HIS A N 3
ATOM 4336 C CA . HIS A 1 70 ? -2.774 2.930 -3.594 1.00 0.00 71 HIS A CA 3
ATOM 4337 C C . HIS A 1 70 ? -3.359 1.536 -3.806 1.00 0.00 71 HIS A C 3
ATOM 4338 O O . HIS A 1 70 ? -4.575 1.355 -3.905 1.00 0.00 71 HIS A O 3
ATOM 4352 N N . GLU A 1 71 ? -2.498 0.529 -3.808 1.00 0.00 72 GLU A N 3
ATOM 4353 C CA . GLU A 1 71 ? -2.871 -0.875 -3.880 1.00 0.00 72 GLU A CA 3
ATOM 4354 C C . GLU A 1 71 ? -1.963 -1.677 -2.942 1.00 0.00 72 GLU A C 3
ATOM 4355 O O . GLU A 1 71 ? -0.741 -1.544 -2.965 1.00 0.00 72 GLU A O 3
ATOM 4367 N N . TYR A 1 72 ? -2.563 -2.543 -2.135 1.00 0.00 73 TYR A N 3
ATOM 4368 C CA . TYR A 1 72 ? -1.880 -3.490 -1.263 1.00 0.00 73 TYR A CA 3
ATOM 4369 C C . TYR A 1 72 ? -2.541 -4.846 -1.490 1.00 0.00 73 TYR A C 3
ATOM 4370 O O . TYR A 1 72 ? -3.761 -4.970 -1.394 1.00 0.00 73 TYR A O 3
ATOM 4388 N N . THR A 1 73 ? -1.754 -5.865 -1.808 1.00 0.00 74 THR A N 3
ATOM 4389 C CA . THR A 1 73 ? -2.263 -7.220 -2.048 1.00 0.00 74 THR A CA 3
ATOM 4390 C C . THR A 1 73 ? -1.457 -8.202 -1.193 1.00 0.00 74 THR A C 3
ATOM 4391 O O . THR A 1 73 ? -0.232 -8.109 -1.081 1.00 0.00 74 THR A O 3
ATOM 4402 N N . PHE A 1 74 ? -2.144 -9.136 -0.549 1.00 0.00 75 PHE A N 3
ATOM 4403 C CA . PHE A 1 74 ? -1.543 -10.139 0.332 1.00 0.00 75 PHE A CA 3
ATOM 4404 C C . PHE A 1 74 ? -2.019 -11.546 -0.067 1.00 0.00 75 PHE A C 3
ATOM 4405 O O . PHE A 1 74 ? -3.218 -11.768 -0.145 1.00 0.00 75 PHE A O 3
ATOM 4422 N N . SER A 1 75 ? -1.115 -12.501 -0.290 1.00 0.00 76 SER A N 3
ATOM 4423 C CA . SER A 1 75 ? -1.388 -13.881 -0.749 1.00 0.00 76 SER A CA 3
ATOM 4424 C C . SER A 1 75 ? -0.734 -14.955 0.120 1.00 0.00 76 SER A C 3
ATOM 4425 O O . SER A 1 75 ? 0.389 -14.786 0.569 1.00 0.00 76 SER A O 3
ATOM 4433 N N . ILE A 1 76 ? -1.401 -16.088 0.342 1.00 0.00 77 ILE A N 3
ATOM 4434 C CA . ILE A 1 76 ? -0.814 -17.236 1.073 1.00 0.00 77 ILE A CA 3
ATOM 4435 C C . ILE A 1 76 ? -0.554 -18.397 0.103 1.00 0.00 77 ILE A C 3
ATOM 4436 O O . ILE A 1 76 ? -1.484 -18.882 -0.546 1.00 0.00 77 ILE A O 3
ATOM 4452 N N . MET A 1 77 ? 0.706 -18.844 0.013 1.00 0.00 78 MET A N 3
ATOM 4453 C CA . MET A 1 77 ? 1.139 -19.973 -0.823 1.00 0.00 78 MET A CA 3
ATOM 4454 C C . MET A 1 77 ? 1.767 -21.135 -0.037 1.00 0.00 78 MET A C 3
ATOM 4455 O O . MET A 1 77 ? 2.855 -20.982 0.510 1.00 0.00 78 MET A O 3
ATOM 4469 N N . ASP A 1 78 ? 1.128 -22.309 -0.053 1.00 0.00 79 ASP A N 3
ATOM 4470 C CA . ASP A 1 78 ? 1.554 -23.599 0.538 1.00 0.00 79 ASP A CA 3
ATOM 4471 C C . ASP A 1 78 ? 1.982 -23.593 2.028 1.00 0.00 79 ASP A C 3
ATOM 4472 O O . ASP A 1 78 ? 1.271 -24.128 2.881 1.00 0.00 79 ASP A O 3
ATOM 4481 N N . GLU A 1 79 ? 3.119 -22.973 2.354 1.00 0.00 80 GLU A N 3
ATOM 4482 C CA . GLU A 1 79 ? 3.692 -22.829 3.702 1.00 0.00 80 GLU A CA 3
ATOM 4483 C C . GLU A 1 79 ? 4.190 -21.403 3.970 1.00 0.00 80 GLU A C 3
ATOM 4484 O O . GLU A 1 79 ? 4.841 -21.169 4.987 1.00 0.00 80 GLU A O 3
ATOM 4496 N N . PHE A 1 80 ? 3.958 -20.446 3.069 1.00 0.00 81 PHE A N 3
ATOM 4497 C CA . PHE A 1 80 ? 4.500 -19.095 3.225 1.00 0.00 81 PHE A CA 3
ATOM 4498 C C . PHE A 1 80 ? 3.396 -18.057 2.981 1.00 0.00 81 PHE A C 3
ATOM 4499 O O . PHE A 1 80 ? 2.312 -18.358 2.474 1.00 0.00 81 PHE A O 3
ATOM 4516 N N . GLN A 1 81 ? 3.717 -16.803 3.271 1.00 0.00 82 GLN A N 3
ATOM 4517 C CA . GLN A 1 81 ? 2.860 -15.646 3.049 1.00 0.00 82 GLN A CA 3
ATOM 4518 C C . GLN A 1 81 ? 3.589 -14.645 2.165 1.00 0.00 82 GLN A C 3
ATOM 4519 O O . GLN A 1 81 ? 4.786 -14.447 2.328 1.00 0.00 82 GLN A O 3
ATOM 4533 N N . GLU A 1 82 ? 2.865 -13.977 1.283 1.00 0.00 83 GLU A N 3
ATOM 4534 C CA . GLU A 1 82 ? 3.348 -12.988 0.321 1.00 0.00 83 GLU A CA 3
ATOM 4535 C C . GLU A 1 82 ? 2.641 -11.662 0.557 1.00 0.00 83 GLU A C 3
ATOM 4536 O O . GLU A 1 82 ? 1.415 -11.593 0.600 1.00 0.00 83 GLU A O 3
ATOM 4548 N N . TYR A 1 83 ? 3.424 -10.600 0.653 1.00 0.00 84 TYR A N 3
ATOM 4549 C CA . TYR A 1 83 ? 2.956 -9.235 0.853 1.00 0.00 84 TYR A CA 3
ATOM 4550 C C . TYR A 1 83 ? 3.448 -8.364 -0.286 1.00 0.00 84 TYR A C 3
ATOM 4551 O O . TYR A 1 83 ? 4.643 -8.361 -0.571 1.00 0.00 84 TYR A O 3
ATOM 4569 N N . THR A 1 84 ? 2.564 -7.604 -0.922 1.00 0.00 85 THR A N 3
ATOM 4570 C CA . THR A 1 84 ? 2.941 -6.694 -2.006 1.00 0.00 85 THR A CA 3
ATOM 4571 C C . THR A 1 84 ? 2.160 -5.385 -1.875 1.00 0.00 85 THR A C 3
ATOM 4572 O O . THR A 1 84 ? 0.988 -5.358 -1.506 1.00 0.00 85 THR A O 3
ATOM 4583 N N . MET A 1 85 ? 2.813 -4.270 -2.159 1.00 0.00 86 MET A N 3
ATOM 4584 C CA . MET A 1 85 ? 2.253 -2.922 -2.133 1.00 0.00 86 MET A CA 3
ATOM 4585 C C . MET A 1 85 ? 2.750 -2.143 -3.349 1.00 0.00 86 MET A C 3
ATOM 4586 O O . MET A 1 85 ? 3.879 -2.325 -3.808 1.00 0.00 86 MET A O 3
ATOM 4600 N N . LEU A 1 86 ? 1.879 -1.284 -3.863 1.00 0.00 87 LEU A N 3
ATOM 4601 C CA . LEU A 1 86 ? 2.095 -0.428 -5.027 1.00 0.00 87 LEU A CA 3
ATOM 4602 C C . LEU A 1 86 ? 1.244 0.856 -4.915 1.00 0.00 87 LEU A C 3
ATOM 4603 O O . LEU A 1 86 ? 0.030 0.838 -5.126 1.00 0.00 87 LEU A O 3
ATOM 4619 N N . CYS A 1 87 ? 1.889 1.973 -4.601 1.00 0.00 88 CYS A N 3
ATOM 4620 C CA . CYS A 1 87 ? 1.299 3.301 -4.473 1.00 0.00 88 CYS A CA 3
ATOM 4621 C C . CYS A 1 87 ? 2.265 4.364 -5.020 1.00 0.00 88 CYS A C 3
ATOM 4622 O O . CYS A 1 87 ? 3.468 4.323 -4.738 1.00 0.00 88 CYS A O 3
ATOM 4629 N N . LEU A 1 88 ? 1.734 5.327 -5.778 1.00 0.00 89 LEU A N 3
ATOM 4630 C CA . LEU A 1 88 ? 2.489 6.458 -6.325 1.00 0.00 89 LEU A CA 3
ATOM 4631 C C . LEU A 1 88 ? 3.143 7.299 -5.215 1.00 0.00 89 LEU A C 3
ATOM 4632 O O . LEU A 1 88 ? 4.255 7.797 -5.409 1.00 0.00 89 LEU A O 3
ATOM 4648 N N . LEU A 1 89 ? 2.486 7.422 -4.061 1.00 0.00 90 LEU A N 3
ATOM 4649 C CA . LEU A 1 89 ? 2.963 8.165 -2.901 1.00 0.00 90 LEU A CA 3
ATOM 4650 C C . LEU A 1 89 ? 3.649 7.241 -1.897 1.00 0.00 90 LEU A C 3
ATOM 4651 O O . LEU A 1 89 ? 4.832 7.426 -1.603 1.00 0.00 90 LEU A O 3
ATOM 4667 N N . CYS A 1 90 ? 2.906 6.298 -1.335 1.00 0.00 91 CYS A N 3
ATOM 4668 C CA . CYS A 1 90 ? 3.366 5.439 -0.265 1.00 0.00 91 CYS A CA 3
ATOM 4669 C C . CYS A 1 90 ? 4.517 4.514 -0.680 1.00 0.00 91 CYS A C 3
ATOM 4670 O O . CYS A 1 90 ? 5.449 4.320 0.104 1.00 0.00 91 CYS A O 3
ATOM 4677 N N . GLY A 1 91 ? 4.488 3.995 -1.910 1.00 0.00 92 GLY A N 3
ATOM 4678 C CA . GLY A 1 91 ? 5.591 3.226 -2.482 1.00 0.00 92 GLY A CA 3
ATOM 4679 C C . GLY A 1 91 ? 5.267 1.862 -3.080 1.00 0.00 92 GLY A C 3
ATOM 4680 O O . GLY A 1 91 ? 4.155 1.348 -2.969 1.00 0.00 92 GLY A O 3
ATOM 4684 N N . LYS A 1 92 ? 6.291 1.248 -3.684 1.00 0.00 93 LYS A N 3
ATOM 4685 C CA . LYS A 1 92 ? 6.254 -0.110 -4.237 1.00 0.00 93 LYS A CA 3
ATOM 4686 C C . LYS A 1 92 ? 7.179 -1.027 -3.441 1.00 0.00 93 LYS A C 3
ATOM 4687 O O . LYS A 1 92 ? 8.390 -0.810 -3.397 1.00 0.00 93 LYS A O 3
ATOM 4706 N N . ALA A 1 93 ? 6.606 -2.043 -2.810 1.00 0.00 94 ALA A N 3
ATOM 4707 C CA . ALA A 1 93 ? 7.322 -3.000 -1.978 1.00 0.00 94 ALA A CA 3
ATOM 4708 C C . ALA A 1 93 ? 6.781 -4.437 -2.080 1.00 0.00 94 ALA A C 3
ATOM 4709 O O . ALA A 1 93 ? 5.622 -4.651 -2.435 1.00 0.00 94 ALA A O 3
ATOM 4716 N N . GLU A 1 94 ? 7.614 -5.427 -1.751 1.00 0.00 95 GLU A N 3
ATOM 4717 C CA . GLU A 1 94 ? 7.240 -6.847 -1.714 1.00 0.00 95 GLU A CA 3
ATOM 4718 C C . GLU A 1 94 ? 8.071 -7.610 -0.668 1.00 0.00 95 GLU A C 3
ATOM 4719 O O . GLU A 1 94 ? 9.281 -7.405 -0.560 1.00 0.00 95 GLU A O 3
ATOM 4731 N N . ASP A 1 95 ? 7.425 -8.495 0.094 1.00 0.00 96 ASP A N 3
ATOM 4732 C CA . ASP A 1 95 ? 8.025 -9.349 1.122 1.00 0.00 96 ASP A CA 3
ATOM 4733 C C . ASP A 1 95 ? 7.398 -10.751 1.135 1.00 0.00 96 ASP A C 3
ATOM 4734 O O . ASP A 1 95 ? 6.219 -10.903 0.811 1.00 0.00 96 ASP A O 3
ATOM 4743 N N . THR A 1 96 ? 8.148 -11.766 1.568 1.00 0.00 97 THR A N 3
ATOM 4744 C CA . THR A 1 96 ? 7.625 -13.134 1.727 1.00 0.00 97 THR A CA 3
ATOM 4745 C C . THR A 1 96 ? 8.099 -13.740 3.052 1.00 0.00 97 THR A C 3
ATOM 4746 O O . THR A 1 96 ? 9.281 -13.644 3.392 1.00 0.00 97 THR A O 3
ATOM 4757 N N . ILE A 1 97 ? 7.181 -14.348 3.812 1.00 0.00 98 ILE A N 3
ATOM 4758 C CA . ILE A 1 97 ? 7.429 -14.932 5.143 1.00 0.00 98 ILE A CA 3
ATOM 4759 C C . ILE A 1 97 ? 7.065 -16.412 5.165 1.00 0.00 98 ILE A C 3
ATOM 4760 O O . ILE A 1 97 ? 5.932 -16.769 4.867 1.00 0.00 98 ILE A O 3
ATOM 4776 N N . SER A 1 98 ? 7.970 -17.280 5.596 1.00 0.00 99 SER A N 3
ATOM 4777 C CA . SER A 1 98 ? 7.670 -18.706 5.776 1.00 0.00 99 SER A CA 3
ATOM 4778 C C . SER A 1 98 ? 6.980 -18.931 7.128 1.00 0.00 99 SER A C 3
ATOM 4779 O O . SER A 1 98 ? 7.398 -18.370 8.146 1.00 0.00 99 SER A O 3
ATOM 4787 N N . ILE A 1 99 ? 5.917 -19.739 7.147 1.00 0.00 100 ILE A N 3
ATOM 4788 C CA . ILE A 1 99 ? 5.101 -20.033 8.338 1.00 0.00 100 ILE A CA 3
ATOM 4789 C C . ILE A 1 99 ? 4.856 -21.543 8.533 1.00 0.00 100 ILE A C 3
ATOM 4790 O O . ILE A 1 99 ? 5.340 -22.379 7.768 1.00 0.00 100 ILE A O 3
ATOM 4806 N N . LEU A 1 100 ? 4.133 -21.898 9.599 1.00 0.00 101 LEU A N 3
ATOM 4807 C CA . LEU A 1 100 ? 3.823 -23.268 10.017 1.00 0.00 101 LEU A CA 3
ATOM 4808 C C . LEU A 1 100 ? 2.329 -23.415 10.379 1.00 0.00 101 LEU A C 3
ATOM 4809 O O . LEU A 1 100 ? 1.684 -22.407 10.687 1.00 0.00 101 LEU A O 3
ATOM 4825 N N . PRO A 1 101 ? 1.766 -24.643 10.398 1.00 0.00 102 PRO A N 3
ATOM 4826 C CA . PRO A 1 101 ? 0.363 -24.881 10.769 1.00 0.00 102 PRO A CA 3
ATOM 4827 C C . PRO A 1 101 ? 0.028 -24.457 12.213 1.00 0.00 102 PRO A C 3
ATOM 4828 O O . PRO A 1 101 ? -1.134 -24.200 12.529 1.00 0.00 102 PRO A O 3
ATOM 4839 N N . ASP A 1 102 ? 1.039 -24.329 13.081 1.00 0.00 103 ASP A N 3
ATOM 4840 C CA . ASP A 1 102 ? 0.920 -23.830 14.460 1.00 0.00 103 ASP A CA 3
ATOM 4841 C C . ASP A 1 102 ? 0.699 -22.296 14.528 1.00 0.00 103 ASP A C 3
ATOM 4842 O O . ASP A 1 102 ? 0.493 -21.745 15.610 1.00 0.00 103 ASP A O 3
ATOM 4851 N N . ASP A 1 103 ? 0.741 -21.609 13.378 1.00 0.00 104 ASP A N 3
ATOM 4852 C CA . ASP A 1 103 ? 0.577 -20.161 13.185 1.00 0.00 104 ASP A CA 3
ATOM 4853 C C . ASP A 1 103 ? 1.405 -19.273 14.152 1.00 0.00 104 ASP A C 3
ATOM 4854 O O . ASP A 1 103 ? 0.843 -18.553 14.986 1.00 0.00 104 ASP A O 3
ATOM 4863 N N . PRO A 1 104 ? 2.754 -19.322 14.074 1.00 0.00 105 PRO A N 3
ATOM 4864 C CA . PRO A 1 104 ? 3.652 -18.593 14.978 1.00 0.00 105 PRO A CA 3
ATOM 4865 C C . PRO A 1 104 ? 3.732 -17.066 14.775 1.00 0.00 105 PRO A C 3
ATOM 4866 O O . PRO A 1 104 ? 4.298 -16.385 15.633 1.00 0.00 105 PRO A O 3
ATOM 4877 N N . ARG A 1 105 ? 3.207 -16.516 13.663 1.00 0.00 106 ARG A N 3
ATOM 4878 C CA . ARG A 1 105 ? 3.240 -15.072 13.295 1.00 0.00 106 ARG A CA 3
ATOM 4879 C C . ARG A 1 105 ? 4.652 -14.431 13.280 1.00 0.00 106 ARG A C 3
ATOM 4880 O O . ARG A 1 105 ? 4.771 -13.206 13.324 1.00 0.00 106 ARG A O 3
ATOM 4901 N N . GLN A 1 106 ? 5.722 -15.235 13.228 1.00 0.00 107 GLN A N 3
ATOM 4902 C CA . GLN A 1 106 ? 7.139 -14.821 13.293 1.00 0.00 107 GLN A CA 3
ATOM 4903 C C . GLN A 1 106 ? 7.398 -13.689 14.304 1.00 0.00 107 GLN A C 3
ATOM 4904 O O . GLN A 1 106 ? 7.671 -13.942 15.485 1.00 0.00 107 GLN A O 3
ATOM 4921 N N . CYS A 1 1 ? -1.203 14.822 -8.603 1.00 0.00 2 CYS A N 4
ATOM 4922 C CA . CYS A 1 1 ? -0.764 15.297 -9.904 1.00 0.00 2 CYS A CA 4
ATOM 4923 C C . CYS A 1 1 ? 0.651 14.794 -10.282 1.00 0.00 2 CYS A C 4
ATOM 4924 O O . CYS A 1 1 ? 1.242 15.236 -11.273 1.00 0.00 2 CYS A O 4
ATOM 4931 N N . GLY A 1 2 ? 1.203 13.869 -9.487 1.00 0.00 3 GLY A N 4
ATOM 4932 C CA . GLY A 1 2 ? 2.548 13.285 -9.609 1.00 0.00 3 GLY A CA 4
ATOM 4933 C C . GLY A 1 2 ? 3.633 14.266 -9.156 1.00 0.00 3 GLY A C 4
ATOM 4934 O O . GLY A 1 2 ? 4.599 13.863 -8.513 1.00 0.00 3 GLY A O 4
ATOM 4938 N N . ASP A 1 3 ? 3.436 15.566 -9.387 1.00 0.00 4 ASP A N 4
ATOM 4939 C CA . ASP A 1 3 ? 4.285 16.617 -8.820 1.00 0.00 4 ASP A CA 4
ATOM 4940 C C . ASP A 1 3 ? 4.130 16.645 -7.281 1.00 0.00 4 ASP A C 4
ATOM 4941 O O . ASP A 1 3 ? 5.016 17.155 -6.589 1.00 0.00 4 ASP A O 4
ATOM 4950 N N . CYS A 1 4 ? 3.043 16.056 -6.751 1.00 0.00 5 CYS A N 4
ATOM 4951 C CA . CYS A 1 4 ? 2.762 15.895 -5.329 1.00 0.00 5 CYS A CA 4
ATOM 4952 C C . CYS A 1 4 ? 3.810 15.015 -4.599 1.00 0.00 5 CYS A C 4
ATOM 4953 O O . CYS A 1 4 ? 3.962 15.126 -3.381 1.00 0.00 5 CYS A O 4
ATOM 4960 N N . VAL A 1 5 ? 4.506 14.108 -5.306 1.00 0.00 6 VAL A N 4
ATOM 4961 C CA . VAL A 1 5 ? 5.443 13.131 -4.711 1.00 0.00 6 VAL A CA 4
ATOM 4962 C C . VAL A 1 5 ? 6.906 13.415 -5.107 1.00 0.00 6 VAL A C 4
ATOM 4963 O O . VAL A 1 5 ? 7.200 13.742 -6.258 1.00 0.00 6 VAL A O 4
ATOM 4976 N N . GLU A 1 6 ? 7.848 13.286 -4.165 1.00 0.00 7 GLU A N 4
ATOM 4977 C CA . GLU A 1 6 ? 9.294 13.471 -4.394 1.00 0.00 7 GLU A CA 4
ATOM 4978 C C . GLU A 1 6 ? 9.842 12.404 -5.363 1.00 0.00 7 GLU A C 4
ATOM 4979 O O . GLU A 1 6 ? 10.642 12.717 -6.249 1.00 0.00 7 GLU A O 4
ATOM 4991 N N . LYS A 1 7 ? 9.366 11.157 -5.230 1.00 0.00 8 LYS A N 4
ATOM 4992 C CA . LYS A 1 7 ? 9.672 10.007 -6.090 1.00 0.00 8 LYS A CA 4
ATOM 4993 C C . LYS A 1 7 ? 8.384 9.245 -6.402 1.00 0.00 8 LYS A C 4
ATOM 4994 O O . LYS A 1 7 ? 7.518 9.102 -5.538 1.00 0.00 8 LYS A O 4
ATOM 5013 N N . GLU A 1 8 ? 8.272 8.727 -7.622 1.00 0.00 9 GLU A N 4
ATOM 5014 C CA . GLU A 1 8 ? 7.149 7.888 -8.055 1.00 0.00 9 GLU A CA 4
ATOM 5015 C C . GLU A 1 8 ? 7.379 6.444 -7.577 1.00 0.00 9 GLU A C 4
ATOM 5016 O O . GLU A 1 8 ? 8.410 5.848 -7.896 1.00 0.00 9 GLU A O 4
ATOM 5028 N N . TYR A 1 9 ? 6.425 5.879 -6.825 1.00 0.00 10 TYR A N 4
ATOM 5029 C CA . TYR A 1 9 ? 6.482 4.509 -6.278 1.00 0.00 10 TYR A CA 4
ATOM 5030 C C . TYR A 1 9 ? 7.832 4.174 -5.601 1.00 0.00 10 TYR A C 4
ATOM 5031 O O . TYR A 1 9 ? 8.528 3.241 -6.018 1.00 0.00 10 TYR A O 4
ATOM 5049 N N . PRO A 1 10 ? 8.223 4.925 -4.551 1.00 0.00 11 PRO A N 4
ATOM 5050 C CA . PRO A 1 10 ? 9.480 4.714 -3.829 1.00 0.00 11 PRO A CA 4
ATOM 5051 C C . PRO A 1 10 ? 9.523 3.334 -3.162 1.00 0.00 11 PRO A C 4
ATOM 5052 O O . PRO A 1 10 ? 8.500 2.844 -2.693 1.00 0.00 11 PRO A O 4
ATOM 5063 N N . ASN A 1 11 ? 10.686 2.689 -3.063 1.00 0.00 12 ASN A N 4
ATOM 5064 C CA . ASN A 1 11 ? 10.772 1.418 -2.341 1.00 0.00 12 ASN A CA 4
ATOM 5065 C C . ASN A 1 11 ? 10.811 1.690 -0.826 1.00 0.00 12 ASN A C 4
ATOM 5066 O O . ASN A 1 11 ? 11.390 2.686 -0.381 1.00 0.00 12 ASN A O 4
ATOM 5077 N N . ARG A 1 12 ? 10.194 0.805 -0.029 1.00 0.00 13 ARG A N 4
ATOM 5078 C CA . ARG A 1 12 ? 10.073 0.958 1.440 1.00 0.00 13 ARG A CA 4
ATOM 5079 C C . ARG A 1 12 ? 10.777 -0.146 2.232 1.00 0.00 13 ARG A C 4
ATOM 5080 O O . ARG A 1 12 ? 10.336 -0.531 3.316 1.00 0.00 13 ARG A O 4
ATOM 5101 N N . GLY A 1 13 ? 11.844 -0.697 1.653 1.00 0.00 14 GLY A N 4
ATOM 5102 C CA . GLY A 1 13 ? 12.664 -1.781 2.210 1.00 0.00 14 GLY A CA 4
ATOM 5103 C C . GLY A 1 13 ? 11.933 -3.087 2.546 1.00 0.00 14 GLY A C 4
ATOM 5104 O O . GLY A 1 13 ? 12.526 -3.926 3.225 1.00 0.00 14 GLY A O 4
ATOM 5108 N N . ASN A 1 14 ? 10.693 -3.220 2.045 1.00 0.00 15 ASN A N 4
ATOM 5109 C CA . ASN A 1 14 ? 9.700 -4.318 2.109 1.00 0.00 15 ASN A CA 4
ATOM 5110 C C . ASN A 1 14 ? 8.345 -3.964 2.781 1.00 0.00 15 ASN A C 4
ATOM 5111 O O . ASN A 1 14 ? 7.457 -4.816 2.845 1.00 0.00 15 ASN A O 4
ATOM 5122 N N . THR A 1 15 ? 8.169 -2.747 3.304 1.00 0.00 16 THR A N 4
ATOM 5123 C CA . THR A 1 15 ? 6.954 -2.328 4.041 1.00 0.00 16 THR A CA 4
ATOM 5124 C C . THR A 1 15 ? 5.694 -2.319 3.159 1.00 0.00 16 THR A C 4
ATOM 5125 O O . THR A 1 15 ? 5.641 -1.543 2.208 1.00 0.00 16 THR A O 4
ATOM 5136 N N . CYS A 1 16 ? 4.674 -3.139 3.464 1.00 0.00 17 CYS A N 4
ATOM 5137 C CA . CYS A 1 16 ? 3.416 -3.231 2.712 1.00 0.00 17 CYS A CA 4
ATOM 5138 C C . CYS A 1 16 ? 2.216 -2.968 3.646 1.00 0.00 17 CYS A C 4
ATOM 5139 O O . CYS A 1 16 ? 1.915 -3.789 4.514 1.00 0.00 17 CYS A O 4
ATOM 5147 N N . LEU A 1 17 ? 1.557 -1.811 3.488 1.00 0.00 18 LEU A N 4
ATOM 5148 C CA . LEU A 1 17 ? 0.454 -1.317 4.335 1.00 0.00 18 LEU A CA 4
ATOM 5149 C C . LEU A 1 17 ? -0.852 -1.082 3.563 1.00 0.00 18 LEU A C 4
ATOM 5150 O O . LEU A 1 17 ? -0.846 -0.644 2.414 1.00 0.00 18 LEU A O 4
ATOM 5166 N N . GLU A 1 18 ? -1.976 -1.322 4.248 1.00 0.00 19 GLU A N 4
ATOM 5167 C CA . GLU A 1 18 ? -3.335 -1.084 3.739 1.00 0.00 19 GLU A CA 4
ATOM 5168 C C . GLU A 1 18 ? -3.932 0.272 4.184 1.00 0.00 19 GLU A C 4
ATOM 5169 O O . GLU A 1 18 ? -5.080 0.575 3.852 1.00 0.00 19 GLU A O 4
ATOM 5181 N N . ASN A 1 19 ? -3.180 1.061 4.962 1.00 0.00 20 ASN A N 4
ATOM 5182 C CA . ASN A 1 19 ? -3.587 2.367 5.507 1.00 0.00 20 ASN A CA 4
ATOM 5183 C C . ASN A 1 19 ? -2.392 3.337 5.624 1.00 0.00 20 ASN A C 4
ATOM 5184 O O . ASN A 1 19 ? -1.243 2.905 5.762 1.00 0.00 20 ASN A O 4
ATOM 5195 N N . GLY A 1 20 ? -2.673 4.646 5.634 1.00 0.00 21 GLY A N 4
ATOM 5196 C CA . GLY A 1 20 ? -1.686 5.722 5.814 1.00 0.00 21 GLY A CA 4
ATOM 5197 C C . GLY A 1 20 ? -1.480 6.616 4.582 1.00 0.00 21 GLY A C 4
ATOM 5198 O O . GLY A 1 20 ? -2.124 6.430 3.549 1.00 0.00 21 GLY A O 4
ATOM 5202 N N . SER A 1 21 ? -0.566 7.584 4.719 1.00 0.00 22 SER A N 4
ATOM 5203 C CA . SER A 1 21 ? -0.121 8.549 3.695 1.00 0.00 22 SER A CA 4
ATOM 5204 C C . SER A 1 21 ? 1.339 8.925 3.982 1.00 0.00 22 SER A C 4
ATOM 5205 O O . SER A 1 21 ? 1.650 9.416 5.071 1.00 0.00 22 SER A O 4
ATOM 5213 N N . PHE A 1 22 ? 2.255 8.655 3.050 1.00 0.00 23 PHE A N 4
ATOM 5214 C CA . PHE A 1 22 ? 3.702 8.853 3.226 1.00 0.00 23 PHE A CA 4
ATOM 5215 C C . PHE A 1 22 ? 4.186 10.310 3.135 1.00 0.00 23 PHE A C 4
ATOM 5216 O O . PHE A 1 22 ? 4.753 10.752 2.135 1.00 0.00 23 PHE A O 4
ATOM 5233 N N . LEU A 1 23 ? 3.963 11.075 4.206 1.00 0.00 24 LEU A N 4
ATOM 5234 C CA . LEU A 1 23 ? 4.306 12.498 4.319 1.00 0.00 24 LEU A CA 4
ATOM 5235 C C . LEU A 1 23 ? 5.764 12.857 3.956 1.00 0.00 24 LEU A C 4
ATOM 5236 O O . LEU A 1 23 ? 6.028 13.954 3.463 1.00 0.00 24 LEU A O 4
ATOM 5252 N N . LEU A 1 24 ? 6.707 11.930 4.164 1.00 0.00 25 LEU A N 4
ATOM 5253 C CA . LEU A 1 24 ? 8.127 12.087 3.812 1.00 0.00 25 LEU A CA 4
ATOM 5254 C C . LEU A 1 24 ? 8.387 12.068 2.290 1.00 0.00 25 LEU A C 4
ATOM 5255 O O . LEU A 1 24 ? 9.407 12.600 1.849 1.00 0.00 25 LEU A O 4
ATOM 5271 N N . ASN A 1 25 ? 7.463 11.526 1.485 1.00 0.00 26 ASN A N 4
ATOM 5272 C CA . ASN A 1 25 ? 7.533 11.549 0.018 1.00 0.00 26 ASN A CA 4
ATOM 5273 C C . ASN A 1 25 ? 6.606 12.643 -0.530 1.00 0.00 26 ASN A C 4
ATOM 5274 O O . ASN A 1 25 ? 6.934 13.280 -1.525 1.00 0.00 26 ASN A O 4
ATOM 5285 N N . PHE A 1 26 ? 5.466 12.893 0.121 1.00 0.00 27 PHE A N 4
ATOM 5286 C CA . PHE A 1 26 ? 4.553 13.972 -0.268 1.00 0.00 27 PHE A CA 4
ATOM 5287 C C . PHE A 1 26 ? 5.227 15.338 -0.074 1.00 0.00 27 PHE A C 4
ATOM 5288 O O . PHE A 1 26 ? 5.443 15.784 1.055 1.00 0.00 27 PHE A O 4
ATOM 5305 N N . THR A 1 27 ? 5.541 16.024 -1.168 1.00 0.00 28 THR A N 4
ATOM 5306 C CA . THR A 1 27 ? 6.165 17.367 -1.160 1.00 0.00 28 THR A CA 4
ATOM 5307 C C . THR A 1 27 ? 5.123 18.491 -1.108 1.00 0.00 28 THR A C 4
ATOM 5308 O O . THR A 1 27 ? 5.473 19.674 -1.110 1.00 0.00 28 THR A O 4
ATOM 5319 N N . GLY A 1 28 ? 3.841 18.123 -1.076 1.00 0.00 29 GLY A N 4
ATOM 5320 C CA . GLY A 1 28 ? 2.692 19.019 -1.122 1.00 0.00 29 GLY A CA 4
ATOM 5321 C C . GLY A 1 28 ? 2.129 19.058 -2.548 1.00 0.00 29 GLY A C 4
ATOM 5322 O O . GLY A 1 28 ? 2.879 18.886 -3.514 1.00 0.00 29 GLY A O 4
ATOM 5326 N N . CYS A 1 29 ? 0.821 19.282 -2.667 1.00 0.00 30 CYS A N 4
ATOM 5327 C CA . CYS A 1 29 ? 0.079 19.309 -3.921 1.00 0.00 30 CYS A CA 4
ATOM 5328 C C . CYS A 1 29 ? 0.664 20.257 -4.974 1.00 0.00 30 CYS A C 4
ATOM 5329 O O . CYS A 1 29 ? 1.471 21.151 -4.685 1.00 0.00 30 CYS A O 4
ATOM 5336 N N . ALA A 1 30 ? 0.181 20.107 -6.197 1.00 0.00 31 ALA A N 4
ATOM 5337 C CA . ALA A 1 30 ? 0.470 21.003 -7.308 1.00 0.00 31 ALA A CA 4
ATOM 5338 C C . ALA A 1 30 ? -0.812 21.546 -7.968 1.00 0.00 31 ALA A C 4
ATOM 5339 O O . ALA A 1 30 ? -0.722 22.524 -8.721 1.00 0.00 31 ALA A O 4
ATOM 5346 N N . VAL A 1 31 ? -2.002 21.013 -7.648 1.00 0.00 32 VAL A N 4
ATOM 5347 C CA . VAL A 1 31 ? -3.274 21.593 -8.104 1.00 0.00 32 VAL A CA 4
ATOM 5348 C C . VAL A 1 31 ? -3.557 22.876 -7.302 1.00 0.00 32 VAL A C 4
ATOM 5349 O O . VAL A 1 31 ? -4.074 23.845 -7.869 1.00 0.00 32 VAL A O 4
ATOM 5362 N N . CYS A 1 32 ? -3.188 22.906 -6.012 1.00 0.00 33 CYS A N 4
ATOM 5363 C CA . CYS A 1 32 ? -3.392 24.023 -5.082 1.00 0.00 33 CYS A CA 4
ATOM 5364 C C . CYS A 1 32 ? -2.160 24.456 -4.244 1.00 0.00 33 CYS A C 4
ATOM 5365 O O . CYS A 1 32 ? -2.174 25.555 -3.674 1.00 0.00 33 CYS A O 4
ATOM 5372 N N . SER A 1 33 ? -1.100 23.636 -4.177 1.00 0.00 34 SER A N 4
ATOM 5373 C CA . SER A 1 33 ? 0.163 23.891 -3.446 1.00 0.00 34 SER A CA 4
ATOM 5374 C C . SER A 1 33 ? 0.151 23.619 -1.918 1.00 0.00 34 SER A C 4
ATOM 5375 O O . SER A 1 33 ? 1.044 24.099 -1.210 1.00 0.00 34 SER A O 4
ATOM 5383 N N . LYS A 1 34 ? -0.812 22.860 -1.365 1.00 0.00 35 LYS A N 4
ATOM 5384 C CA . LYS A 1 34 ? -0.886 22.549 0.088 1.00 0.00 35 LYS A CA 4
ATOM 5385 C C . LYS A 1 34 ? -0.072 21.308 0.488 1.00 0.00 35 LYS A C 4
ATOM 5386 O O . LYS A 1 34 ? -0.059 20.312 -0.230 1.00 0.00 35 LYS A O 4
ATOM 5405 N N . ARG A 1 35 ? 0.546 21.326 1.678 1.00 0.00 36 ARG A N 4
ATOM 5406 C CA . ARG A 1 35 ? 1.283 20.191 2.286 1.00 0.00 36 ARG A CA 4
ATOM 5407 C C . ARG A 1 35 ? 0.600 19.767 3.598 1.00 0.00 36 ARG A C 4
ATOM 5408 O O . ARG A 1 35 ? -0.190 20.533 4.139 1.00 0.00 36 ARG A O 4
ATOM 5429 N N . ASP A 1 36 ? 0.869 18.549 4.086 1.00 0.00 37 ASP A N 4
ATOM 5430 C CA . ASP A 1 36 ? 0.259 17.930 5.288 1.00 0.00 37 ASP A CA 4
ATOM 5431 C C . ASP A 1 36 ? -1.288 17.926 5.310 1.00 0.00 37 ASP A C 4
ATOM 5432 O O . ASP A 1 36 ? -1.943 17.868 6.353 1.00 0.00 37 ASP A O 4
ATOM 5441 N N . PHE A 1 37 ? -1.857 17.962 4.109 1.00 0.00 38 PHE A N 4
ATOM 5442 C CA . PHE A 1 37 ? -3.277 18.011 3.771 1.00 0.00 38 PHE A CA 4
ATOM 5443 C C . PHE A 1 37 ? -3.679 16.818 2.897 1.00 0.00 38 PHE A C 4
ATOM 5444 O O . PHE A 1 37 ? -3.492 16.827 1.683 1.00 0.00 38 PHE A O 4
ATOM 5461 N N . MET A 1 38 ? -4.270 15.799 3.523 1.00 0.00 39 MET A N 4
ATOM 5462 C CA . MET A 1 38 ? -4.778 14.610 2.824 1.00 0.00 39 MET A CA 4
ATOM 5463 C C . MET A 1 38 ? -5.783 13.777 3.629 1.00 0.00 39 MET A C 4
ATOM 5464 O O . MET A 1 38 ? -5.720 13.675 4.856 1.00 0.00 39 MET A O 4
ATOM 5478 N N . LEU A 1 39 ? -6.684 13.159 2.869 1.00 0.00 40 LEU A N 4
ATOM 5479 C CA . LEU A 1 39 ? -7.786 12.265 3.225 1.00 0.00 40 LEU A CA 4
ATOM 5480 C C . LEU A 1 39 ? -7.658 10.961 2.414 1.00 0.00 40 LEU A C 4
ATOM 5481 O O . LEU A 1 39 ? -6.961 10.912 1.396 1.00 0.00 40 LEU A O 4
ATOM 5497 N N . ILE A 1 40 ? -8.388 9.925 2.830 1.00 0.00 41 ILE A N 4
ATOM 5498 C CA . ILE A 1 40 ? -8.498 8.631 2.152 1.00 0.00 41 ILE A CA 4
ATOM 5499 C C . ILE A 1 40 ? -9.990 8.373 1.944 1.00 0.00 41 ILE A C 4
ATOM 5500 O O . ILE A 1 40 ? -10.794 8.544 2.865 1.00 0.00 41 ILE A O 4
ATOM 5516 N N . THR A 1 41 ? -10.359 7.942 0.741 1.00 0.00 42 THR A N 4
ATOM 5517 C CA . THR A 1 41 ? -11.744 7.599 0.393 1.00 0.00 42 THR A CA 4
ATOM 5518 C C . THR A 1 41 ? -11.783 6.499 -0.661 1.00 0.00 42 THR A C 4
ATOM 5519 O O . THR A 1 41 ? -10.740 6.103 -1.189 1.00 0.00 42 THR A O 4
ATOM 5530 N N . ASN A 1 42 ? -12.992 6.034 -0.994 1.00 0.00 43 ASN A N 4
ATOM 5531 C CA . ASN A 1 42 ? -13.248 5.067 -2.069 1.00 0.00 43 ASN A CA 4
ATOM 5532 C C . ASN A 1 42 ? -12.505 3.717 -1.873 1.00 0.00 43 ASN A C 4
ATOM 5533 O O . ASN A 1 42 ? -12.345 2.923 -2.804 1.00 0.00 43 ASN A O 4
ATOM 5544 N N . LYS A 1 43 ? -12.065 3.452 -0.632 1.00 0.00 44 LYS A N 4
ATOM 5545 C CA . LYS A 1 43 ? -11.362 2.244 -0.191 1.00 0.00 44 LYS A CA 4
ATOM 5546 C C . LYS A 1 43 ? -12.184 0.980 -0.448 1.00 0.00 44 LYS A C 4
ATOM 5547 O O . LYS A 1 43 ? -13.233 0.765 0.167 1.00 0.00 44 LYS A O 4
ATOM 5566 N N . SER A 1 44 ? -11.683 0.145 -1.346 1.00 0.00 45 SER A N 4
ATOM 5567 C CA . SER A 1 44 ? -12.246 -1.148 -1.722 1.00 0.00 45 SER A CA 4
ATOM 5568 C C . SER A 1 44 ? -11.412 -2.306 -1.175 1.00 0.00 45 SER A C 4
ATOM 5569 O O . SER A 1 44 ? -10.211 -2.172 -0.924 1.00 0.00 45 SER A O 4
ATOM 5577 N N . LEU A 1 45 ? -12.053 -3.466 -1.019 1.00 0.00 46 LEU A N 4
ATOM 5578 C CA . LEU A 1 45 ? -11.450 -4.706 -0.529 1.00 0.00 46 LEU A CA 4
ATOM 5579 C C . LEU A 1 45 ? -11.982 -5.911 -1.316 1.00 0.00 46 LEU A C 4
ATOM 5580 O O . LEU A 1 45 ? -13.176 -5.994 -1.619 1.00 0.00 46 LEU A O 4
ATOM 5596 N N . LYS A 1 46 ? -11.077 -6.831 -1.658 1.00 0.00 47 LYS A N 4
ATOM 5597 C CA . LYS A 1 46 ? -11.320 -8.053 -2.429 1.00 0.00 47 LYS A CA 4
ATOM 5598 C C . LYS A 1 46 ? -10.687 -9.264 -1.759 1.00 0.00 47 LYS A C 4
ATOM 5599 O O . LYS A 1 46 ? -9.631 -9.138 -1.148 1.00 0.00 47 LYS A O 4
ATOM 5618 N N . GLU A 1 47 ? -11.305 -10.431 -1.876 1.00 0.00 48 GLU A N 4
ATOM 5619 C CA . GLU A 1 47 ? -10.727 -11.671 -1.333 1.00 0.00 48 GLU A CA 4
ATOM 5620 C C . GLU A 1 47 ? -10.925 -12.852 -2.301 1.00 0.00 48 GLU A C 4
ATOM 5621 O O . GLU A 1 47 ? -12.053 -13.274 -2.562 1.00 0.00 48 GLU A O 4
ATOM 5633 N N . GLU A 1 48 ? -9.823 -13.410 -2.815 1.00 0.00 49 GLU A N 4
ATOM 5634 C CA . GLU A 1 48 ? -9.794 -14.608 -3.669 1.00 0.00 49 GLU A CA 4
ATOM 5635 C C . GLU A 1 48 ? -8.996 -15.770 -3.057 1.00 0.00 49 GLU A C 4
ATOM 5636 O O . GLU A 1 48 ? -7.788 -15.656 -2.885 1.00 0.00 49 GLU A O 4
ATOM 5648 N N . ASP A 1 49 ? -9.613 -16.931 -2.850 1.00 0.00 50 ASP A N 4
ATOM 5649 C CA . ASP A 1 49 ? -8.971 -18.200 -2.425 1.00 0.00 50 ASP A CA 4
ATOM 5650 C C . ASP A 1 49 ? -7.925 -18.155 -1.272 1.00 0.00 50 ASP A C 4
ATOM 5651 O O . ASP A 1 49 ? -7.077 -19.042 -1.143 1.00 0.00 50 ASP A O 4
ATOM 5660 N N . GLY A 1 50 ? -7.954 -17.113 -0.439 1.00 0.00 51 GLY A N 4
ATOM 5661 C CA . GLY A 1 50 ? -7.016 -16.858 0.673 1.00 0.00 51 GLY A CA 4
ATOM 5662 C C . GLY A 1 50 ? -6.229 -15.549 0.514 1.00 0.00 51 GLY A C 4
ATOM 5663 O O . GLY A 1 50 ? -5.743 -14.995 1.501 1.00 0.00 51 GLY A O 4
ATOM 5667 N N . GLU A 1 51 ? -6.136 -15.024 -0.710 1.00 0.00 52 GLU A N 4
ATOM 5668 C CA . GLU A 1 51 ? -5.534 -13.729 -1.026 1.00 0.00 52 GLU A CA 4
ATOM 5669 C C . GLU A 1 51 ? -6.501 -12.615 -0.606 1.00 0.00 52 GLU A C 4
ATOM 5670 O O . GLU A 1 51 ? -7.699 -12.690 -0.879 1.00 0.00 52 GLU A O 4
ATOM 5682 N N . GLU A 1 52 ? -5.980 -11.561 0.017 1.00 0.00 53 GLU A N 4
ATOM 5683 C CA . GLU A 1 52 ? -6.716 -10.367 0.431 1.00 0.00 53 GLU A CA 4
ATOM 5684 C C . GLU A 1 52 ? -6.142 -9.157 -0.309 1.00 0.00 53 GLU A C 4
ATOM 5685 O O . GLU A 1 52 ? -4.929 -8.950 -0.318 1.00 0.00 53 GLU A O 4
ATOM 5697 N N . ILE A 1 53 ? -6.990 -8.341 -0.933 1.00 0.00 54 ILE A N 4
ATOM 5698 C CA . ILE A 1 53 ? -6.576 -7.175 -1.708 1.00 0.00 54 ILE A CA 4
ATOM 5699 C C . ILE A 1 53 ? -7.268 -5.928 -1.163 1.00 0.00 54 ILE A C 4
ATOM 5700 O O . ILE A 1 53 ? -8.457 -5.969 -0.848 1.00 0.00 54 ILE A O 4
ATOM 5716 N N . VAL A 1 54 ? -6.536 -4.818 -1.081 1.00 0.00 55 VAL A N 4
ATOM 5717 C CA . VAL A 1 54 ? -7.033 -3.515 -0.630 1.00 0.00 55 VAL A CA 4
ATOM 5718 C C . VAL A 1 54 ? -6.585 -2.439 -1.610 1.00 0.00 55 VAL A C 4
ATOM 5719 O O . VAL A 1 54 ? -5.387 -2.212 -1.787 1.00 0.00 55 VAL A O 4
ATOM 5732 N N . THR A 1 55 ? -7.537 -1.763 -2.247 1.00 0.00 56 THR A N 4
ATOM 5733 C CA . THR A 1 55 ? -7.263 -0.658 -3.183 1.00 0.00 56 THR A CA 4
ATOM 5734 C C . THR A 1 55 ? -7.948 0.642 -2.748 1.00 0.00 56 THR A C 4
ATOM 5735 O O . THR A 1 55 ? -9.117 0.624 -2.364 1.00 0.00 56 THR A O 4
ATOM 5746 N N . TYR A 1 56 ? -7.253 1.782 -2.784 1.00 0.00 57 TYR A N 4
ATOM 5747 C CA . TYR A 1 56 ? -7.806 3.094 -2.400 1.00 0.00 57 TYR A CA 4
ATOM 5748 C C . TYR A 1 56 ? -7.131 4.275 -3.118 1.00 0.00 57 TYR A C 4
ATOM 5749 O O . TYR A 1 56 ? -6.342 4.096 -4.052 1.00 0.00 57 TYR A O 4
ATOM 5767 N N . ASP A 1 57 ? -7.413 5.495 -2.658 1.00 0.00 58 ASP A N 4
ATOM 5768 C CA . ASP A 1 57 ? -6.868 6.730 -3.205 1.00 0.00 58 ASP A CA 4
ATOM 5769 C C . ASP A 1 57 ? -6.566 7.715 -2.062 1.00 0.00 58 ASP A C 4
ATOM 5770 O O . ASP A 1 57 ? -7.196 7.676 -1.000 1.00 0.00 58 ASP A O 4
ATOM 5779 N N . HIS A 1 58 ? -5.678 8.669 -2.333 1.00 0.00 59 HIS A N 4
ATOM 5780 C CA . HIS A 1 58 ? -5.351 9.785 -1.444 1.00 0.00 59 HIS A CA 4
ATOM 5781 C C . HIS A 1 58 ? -5.947 11.040 -2.081 1.00 0.00 59 HIS A C 4
ATOM 5782 O O . HIS A 1 58 ? -5.883 11.209 -3.298 1.00 0.00 59 HIS A O 4
ATOM 5796 N N . LEU A 1 59 ? -6.535 11.921 -1.280 1.00 0.00 60 LEU A N 4
ATOM 5797 C CA . LEU A 1 59 ? -7.240 13.115 -1.739 1.00 0.00 60 LEU A CA 4
ATOM 5798 C C . LEU A 1 59 ? -6.803 14.331 -0.930 1.00 0.00 60 LEU A C 4
ATOM 5799 O O . LEU A 1 59 ? -6.830 14.290 0.299 1.00 0.00 60 LEU A O 4
ATOM 5815 N N . CYS A 1 60 ? -6.426 15.408 -1.612 1.00 0.00 61 CYS A N 4
ATOM 5816 C CA . CYS A 1 60 ? -5.999 16.663 -1.005 1.00 0.00 61 CYS A CA 4
ATOM 5817 C C . CYS A 1 60 ? -7.080 17.220 -0.062 1.00 0.00 61 CYS A C 4
ATOM 5818 O O . CYS A 1 60 ? -8.223 17.435 -0.466 1.00 0.00 61 CYS A O 4
ATOM 5825 N N . LYS A 1 61 ? -6.758 17.469 1.213 1.00 0.00 62 LYS A N 4
ATOM 5826 C CA . LYS A 1 61 ? -7.722 18.040 2.180 1.00 0.00 62 LYS A CA 4
ATOM 5827 C C . LYS A 1 61 ? -8.178 19.460 1.764 1.00 0.00 62 LYS A C 4
ATOM 5828 O O . LYS A 1 61 ? -9.160 19.969 2.308 1.00 0.00 62 LYS A O 4
ATOM 5847 N N . ASN A 1 62 ? -7.504 20.092 0.797 1.00 0.00 63 ASN A N 4
ATOM 5848 C CA . ASN A 1 62 ? -7.824 21.428 0.311 1.00 0.00 63 ASN A CA 4
ATOM 5849 C C . ASN A 1 62 ? -8.700 21.377 -0.955 1.00 0.00 63 ASN A C 4
ATOM 5850 O O . ASN A 1 62 ? -9.868 21.776 -0.896 1.00 0.00 63 ASN A O 4
ATOM 5861 N N . CYS A 1 63 ? -8.167 20.886 -2.079 1.00 0.00 64 CYS A N 4
ATOM 5862 C CA . CYS A 1 63 ? -8.867 20.815 -3.364 1.00 0.00 64 CYS A CA 4
ATOM 5863 C C . CYS A 1 63 ? -9.582 19.471 -3.650 1.00 0.00 64 CYS A C 4
ATOM 5864 O O . CYS A 1 63 ? -10.303 19.361 -4.649 1.00 0.00 64 CYS A O 4
ATOM 5871 N N . HIS A 1 64 ? -9.421 18.452 -2.790 1.00 0.00 65 HIS A N 4
ATOM 5872 C CA . HIS A 1 64 ? -9.974 17.082 -2.937 1.00 0.00 65 HIS A CA 4
ATOM 5873 C C . HIS A 1 64 ? -9.659 16.395 -4.272 1.00 0.00 65 HIS A C 4
ATOM 5874 O O . HIS A 1 64 ? -10.286 15.403 -4.647 1.00 0.00 65 HIS A O 4
ATOM 5889 N N . HIS A 1 65 ? -8.625 16.873 -4.954 1.00 0.00 66 HIS A N 4
ATOM 5890 C CA . HIS A 1 65 ? -8.042 16.236 -6.125 1.00 0.00 66 HIS A CA 4
ATOM 5891 C C . HIS A 1 65 ? -7.365 14.934 -5.656 1.00 0.00 66 HIS A C 4
ATOM 5892 O O . HIS A 1 65 ? -6.822 14.882 -4.545 1.00 0.00 66 HIS A O 4
ATOM 5906 N N . VAL A 1 66 ? -7.371 13.885 -6.484 1.00 0.00 67 VAL A N 4
ATOM 5907 C CA . VAL A 1 66 ? -6.703 12.626 -6.140 1.00 0.00 67 VAL A CA 4
ATOM 5908 C C . VAL A 1 66 ? -5.186 12.791 -6.276 1.00 0.00 67 VAL A C 4
ATOM 5909 O O . VAL A 1 66 ? -4.647 12.807 -7.385 1.00 0.00 67 VAL A O 4
ATOM 5922 N N . ILE A 1 67 ? -4.508 12.895 -5.130 1.00 0.00 68 ILE A N 4
ATOM 5923 C CA . ILE A 1 67 ? -3.050 13.039 -5.014 1.00 0.00 68 ILE A CA 4
ATOM 5924 C C . ILE A 1 67 ? -2.335 11.824 -5.622 1.00 0.00 68 ILE A C 4
ATOM 5925 O O . ILE A 1 67 ? -1.359 11.959 -6.365 1.00 0.00 68 ILE A O 4
ATOM 5941 N N . ALA A 1 68 ? -2.825 10.625 -5.291 1.00 0.00 69 ALA A N 4
ATOM 5942 C CA . ALA A 1 68 ? -2.249 9.349 -5.699 1.00 0.00 69 ALA A CA 4
ATOM 5943 C C . ALA A 1 68 ? -3.236 8.179 -5.510 1.00 0.00 69 ALA A C 4
ATOM 5944 O O . ALA A 1 68 ? -4.210 8.291 -4.759 1.00 0.00 69 ALA A O 4
ATOM 5951 N N . ARG A 1 69 ? -2.942 7.032 -6.137 1.00 0.00 70 ARG A N 4
ATOM 5952 C CA . ARG A 1 69 ? -3.672 5.762 -5.975 1.00 0.00 70 ARG A CA 4
ATOM 5953 C C . ARG A 1 69 ? -2.774 4.773 -5.231 1.00 0.00 70 ARG A C 4
ATOM 5954 O O . ARG A 1 69 ? -1.570 4.738 -5.486 1.00 0.00 70 ARG A O 4
ATOM 5975 N N . HIS A 1 70 ? -3.388 3.959 -4.374 1.00 0.00 71 HIS A N 4
ATOM 5976 C CA . HIS A 1 70 ? -2.737 2.959 -3.523 1.00 0.00 71 HIS A CA 4
ATOM 5977 C C . HIS A 1 70 ? -3.329 1.568 -3.727 1.00 0.00 71 HIS A C 4
ATOM 5978 O O . HIS A 1 70 ? -4.548 1.394 -3.789 1.00 0.00 71 HIS A O 4
ATOM 5992 N N . GLU A 1 71 ? -2.471 0.559 -3.775 1.00 0.00 72 GLU A N 4
ATOM 5993 C CA . GLU A 1 71 ? -2.845 -0.843 -3.867 1.00 0.00 72 GLU A CA 4
ATOM 5994 C C . GLU A 1 71 ? -1.952 -1.656 -2.927 1.00 0.00 72 GLU A C 4
ATOM 5995 O O . GLU A 1 71 ? -0.730 -1.531 -2.935 1.00 0.00 72 GLU A O 4
ATOM 6007 N N . TYR A 1 72 ? -2.571 -2.522 -2.135 1.00 0.00 73 TYR A N 4
ATOM 6008 C CA . TYR A 1 72 ? -1.907 -3.473 -1.253 1.00 0.00 73 TYR A CA 4
ATOM 6009 C C . TYR A 1 72 ? -2.562 -4.829 -1.502 1.00 0.00 73 TYR A C 4
ATOM 6010 O O . TYR A 1 72 ? -3.783 -4.958 -1.421 1.00 0.00 73 TYR A O 4
ATOM 6028 N N . THR A 1 73 ? -1.769 -5.842 -1.817 1.00 0.00 74 THR A N 4
ATOM 6029 C CA . THR A 1 73 ? -2.265 -7.200 -2.069 1.00 0.00 74 THR A CA 4
ATOM 6030 C C . THR A 1 73 ? -1.467 -8.181 -1.207 1.00 0.00 74 THR A C 4
ATOM 6031 O O . THR A 1 73 ? -0.245 -8.083 -1.067 1.00 0.00 74 THR A O 4
ATOM 6042 N N . PHE A 1 74 ? -2.168 -9.118 -0.580 1.00 0.00 75 PHE A N 4
ATOM 6043 C CA . PHE A 1 74 ? -1.582 -10.121 0.309 1.00 0.00 75 PHE A CA 4
ATOM 6044 C C . PHE A 1 74 ? -2.043 -11.529 -0.103 1.00 0.00 75 PHE A C 4
ATOM 6045 O O . PHE A 1 74 ? -3.240 -11.763 -0.185 1.00 0.00 75 PHE A O 4
ATOM 6062 N N . SER A 1 75 ? -1.130 -12.473 -0.338 1.00 0.00 76 SER A N 4
ATOM 6063 C CA . SER A 1 75 ? -1.390 -13.852 -0.807 1.00 0.00 76 SER A CA 4
ATOM 6064 C C . SER A 1 75 ? -0.754 -14.929 0.072 1.00 0.00 76 SER A C 4
ATOM 6065 O O . SER A 1 75 ? 0.358 -14.761 0.548 1.00 0.00 76 SER A O 4
ATOM 6073 N N . ILE A 1 76 ? -1.424 -16.065 0.274 1.00 0.00 77 ILE A N 4
ATOM 6074 C CA . ILE A 1 76 ? -0.860 -17.218 1.015 1.00 0.00 77 ILE A CA 4
ATOM 6075 C C . ILE A 1 76 ? -0.583 -18.382 0.053 1.00 0.00 77 ILE A C 4
ATOM 6076 O O . ILE A 1 76 ? -1.499 -18.859 -0.624 1.00 0.00 77 ILE A O 4
ATOM 6092 N N . MET A 1 77 ? 0.674 -18.843 -0.001 1.00 0.00 78 MET A N 4
ATOM 6093 C CA . MET A 1 77 ? 1.121 -19.975 -0.826 1.00 0.00 78 MET A CA 4
ATOM 6094 C C . MET A 1 77 ? 1.710 -21.134 -0.006 1.00 0.00 78 MET A C 4
ATOM 6095 O O . MET A 1 77 ? 2.769 -20.978 0.594 1.00 0.00 78 MET A O 4
ATOM 6109 N N . ASP A 1 78 ? 1.062 -22.305 -0.032 1.00 0.00 79 ASP A N 4
ATOM 6110 C CA . ASP A 1 78 ? 1.441 -23.579 0.619 1.00 0.00 79 ASP A CA 4
ATOM 6111 C C . ASP A 1 78 ? 1.765 -23.518 2.130 1.00 0.00 79 ASP A C 4
ATOM 6112 O O . ASP A 1 78 ? 0.980 -23.999 2.950 1.00 0.00 79 ASP A O 4
ATOM 6121 N N . GLU A 1 79 ? 2.900 -22.927 2.505 1.00 0.00 80 GLU A N 4
ATOM 6122 C CA . GLU A 1 79 ? 3.390 -22.755 3.881 1.00 0.00 80 GLU A CA 4
ATOM 6123 C C . GLU A 1 79 ? 3.950 -21.346 4.119 1.00 0.00 80 GLU A C 4
ATOM 6124 O O . GLU A 1 79 ? 4.575 -21.108 5.152 1.00 0.00 80 GLU A O 4
ATOM 6136 N N . PHE A 1 80 ? 3.796 -20.411 3.179 1.00 0.00 81 PHE A N 4
ATOM 6137 C CA . PHE A 1 80 ? 4.381 -19.077 3.309 1.00 0.00 81 PHE A CA 4
ATOM 6138 C C . PHE A 1 80 ? 3.299 -18.023 3.032 1.00 0.00 81 PHE A C 4
ATOM 6139 O O . PHE A 1 80 ? 2.214 -18.315 2.521 1.00 0.00 81 PHE A O 4
ATOM 6156 N N . GLN A 1 81 ? 3.634 -16.772 3.305 1.00 0.00 82 GLN A N 4
ATOM 6157 C CA . GLN A 1 81 ? 2.785 -15.608 3.072 1.00 0.00 82 GLN A CA 4
ATOM 6158 C C . GLN A 1 81 ? 3.527 -14.613 2.196 1.00 0.00 82 GLN A C 4
ATOM 6159 O O . GLN A 1 81 ? 4.720 -14.419 2.379 1.00 0.00 82 GLN A O 4
ATOM 6173 N N . GLU A 1 82 ? 2.816 -13.942 1.306 1.00 0.00 83 GLU A N 4
ATOM 6174 C CA . GLU A 1 82 ? 3.323 -12.952 0.361 1.00 0.00 83 GLU A CA 4
ATOM 6175 C C . GLU A 1 82 ? 2.609 -11.627 0.592 1.00 0.00 83 GLU A C 4
ATOM 6176 O O . GLU A 1 82 ? 1.382 -11.557 0.591 1.00 0.00 83 GLU A O 4
ATOM 6188 N N . TYR A 1 83 ? 3.389 -10.569 0.728 1.00 0.00 84 TYR A N 4
ATOM 6189 C CA . TYR A 1 83 ? 2.919 -9.203 0.923 1.00 0.00 84 TYR A CA 4
ATOM 6190 C C . TYR A 1 83 ? 3.440 -8.333 -0.203 1.00 0.00 84 TYR A C 4
ATOM 6191 O O . TYR A 1 83 ? 4.641 -8.346 -0.473 1.00 0.00 84 TYR A O 4
ATOM 6209 N N . THR A 1 84 ? 2.564 -7.579 -0.861 1.00 0.00 85 THR A N 4
ATOM 6210 C CA . THR A 1 84 ? 2.978 -6.669 -1.930 1.00 0.00 85 THR A CA 4
ATOM 6211 C C . THR A 1 84 ? 2.186 -5.365 -1.815 1.00 0.00 85 THR A C 4
ATOM 6212 O O . THR A 1 84 ? 1.003 -5.348 -1.479 1.00 0.00 85 THR A O 4
ATOM 6223 N N . MET A 1 85 ? 2.837 -4.246 -2.090 1.00 0.00 86 MET A N 4
ATOM 6224 C CA . MET A 1 85 ? 2.261 -2.904 -2.087 1.00 0.00 86 MET A CA 4
ATOM 6225 C C . MET A 1 85 ? 2.766 -2.135 -3.307 1.00 0.00 86 MET A C 4
ATOM 6226 O O . MET A 1 85 ? 3.901 -2.315 -3.750 1.00 0.00 86 MET A O 4
ATOM 6240 N N . LEU A 1 86 ? 1.896 -1.285 -3.840 1.00 0.00 87 LEU A N 4
ATOM 6241 C CA . LEU A 1 86 ? 2.120 -0.434 -5.007 1.00 0.00 87 LEU A CA 4
ATOM 6242 C C . LEU A 1 86 ? 1.271 0.853 -4.897 1.00 0.00 87 LEU A C 4
ATOM 6243 O O . LEU A 1 86 ? 0.058 0.839 -5.107 1.00 0.00 87 LEU A O 4
ATOM 6259 N N . CYS A 1 87 ? 1.919 1.968 -4.585 1.00 0.00 88 CYS A N 4
ATOM 6260 C CA . CYS A 1 87 ? 1.334 3.298 -4.450 1.00 0.00 88 CYS A CA 4
ATOM 6261 C C . CYS A 1 87 ? 2.304 4.350 -5.008 1.00 0.00 88 CYS A C 4
ATOM 6262 O O . CYS A 1 87 ? 3.510 4.299 -4.741 1.00 0.00 88 CYS A O 4
ATOM 6269 N N . LEU A 1 88 ? 1.774 5.316 -5.764 1.00 0.00 89 LEU A N 4
ATOM 6270 C CA . LEU A 1 88 ? 2.535 6.435 -6.323 1.00 0.00 89 LEU A CA 4
ATOM 6271 C C . LEU A 1 88 ? 3.195 7.284 -5.222 1.00 0.00 89 LEU A C 4
ATOM 6272 O O . LEU A 1 88 ? 4.313 7.767 -5.418 1.00 0.00 89 LEU A O 4
ATOM 6288 N N . LEU A 1 89 ? 2.537 7.425 -4.068 1.00 0.00 90 LEU A N 4
ATOM 6289 C CA . LEU A 1 89 ? 3.022 8.177 -2.918 1.00 0.00 90 LEU A CA 4
ATOM 6290 C C . LEU A 1 89 ? 3.722 7.264 -1.913 1.00 0.00 90 LEU A C 4
ATOM 6291 O O . LEU A 1 89 ? 4.908 7.451 -1.642 1.00 0.00 90 LEU A O 4
ATOM 6307 N N . CYS A 1 90 ? 2.987 6.331 -1.327 1.00 0.00 91 CYS A N 4
ATOM 6308 C CA . CYS A 1 90 ? 3.459 5.477 -0.255 1.00 0.00 91 CYS A CA 4
ATOM 6309 C C . CYS A 1 90 ? 4.590 4.539 -0.677 1.00 0.00 91 CYS A C 4
ATOM 6310 O O . CYS A 1 90 ? 5.522 4.331 0.105 1.00 0.00 91 CYS A O 4
ATOM 6317 N N . GLY A 1 91 ? 4.540 4.014 -1.904 1.00 0.00 92 GLY A N 4
ATOM 6318 C CA . GLY A 1 91 ? 5.626 3.228 -2.479 1.00 0.00 92 GLY A CA 4
ATOM 6319 C C . GLY A 1 91 ? 5.291 1.861 -3.064 1.00 0.00 92 GLY A C 4
ATOM 6320 O O . GLY A 1 91 ? 4.178 1.352 -2.944 1.00 0.00 92 GLY A O 4
ATOM 6324 N N . LYS A 1 92 ? 6.314 1.241 -3.663 1.00 0.00 93 LYS A N 4
ATOM 6325 C CA . LYS A 1 92 ? 6.283 -0.123 -4.198 1.00 0.00 93 LYS A CA 4
ATOM 6326 C C . LYS A 1 92 ? 7.211 -1.019 -3.383 1.00 0.00 93 LYS A C 4
ATOM 6327 O O . LYS A 1 92 ? 8.422 -0.800 -3.346 1.00 0.00 93 LYS A O 4
ATOM 6346 N N . ALA A 1 93 ? 6.638 -2.018 -2.725 1.00 0.00 94 ALA A N 4
ATOM 6347 C CA . ALA A 1 93 ? 7.355 -2.951 -1.864 1.00 0.00 94 ALA A CA 4
ATOM 6348 C C . ALA A 1 93 ? 6.815 -4.392 -1.927 1.00 0.00 94 ALA A C 4
ATOM 6349 O O . ALA A 1 93 ? 5.662 -4.615 -2.293 1.00 0.00 94 ALA A O 4
ATOM 6356 N N . GLU A 1 94 ? 7.647 -5.374 -1.569 1.00 0.00 95 GLU A N 4
ATOM 6357 C CA . GLU A 1 94 ? 7.277 -6.794 -1.520 1.00 0.00 95 GLU A CA 4
ATOM 6358 C C . GLU A 1 94 ? 8.082 -7.551 -0.448 1.00 0.00 95 GLU A C 4
ATOM 6359 O O . GLU A 1 94 ? 9.287 -7.336 -0.293 1.00 0.00 95 GLU A O 4
ATOM 6371 N N . ASP A 1 95 ? 7.413 -8.445 0.283 1.00 0.00 96 ASP A N 4
ATOM 6372 C CA . ASP A 1 95 ? 7.975 -9.308 1.325 1.00 0.00 96 ASP A CA 4
ATOM 6373 C C . ASP A 1 95 ? 7.350 -10.710 1.302 1.00 0.00 96 ASP A C 4
ATOM 6374 O O . ASP A 1 95 ? 6.185 -10.863 0.932 1.00 0.00 96 ASP A O 4
ATOM 6383 N N . THR A 1 96 ? 8.084 -11.731 1.752 1.00 0.00 97 THR A N 4
ATOM 6384 C CA . THR A 1 96 ? 7.553 -13.097 1.895 1.00 0.00 97 THR A CA 4
ATOM 6385 C C . THR A 1 96 ? 7.992 -13.707 3.232 1.00 0.00 97 THR A C 4
ATOM 6386 O O . THR A 1 96 ? 9.162 -13.596 3.607 1.00 0.00 97 THR A O 4
ATOM 6397 N N . ILE A 1 97 ? 7.064 -14.343 3.960 1.00 0.00 98 ILE A N 4
ATOM 6398 C CA . ILE A 1 97 ? 7.293 -14.942 5.288 1.00 0.00 98 ILE A CA 4
ATOM 6399 C C . ILE A 1 97 ? 6.955 -16.430 5.278 1.00 0.00 98 ILE A C 4
ATOM 6400 O O . ILE A 1 97 ? 5.837 -16.797 4.937 1.00 0.00 98 ILE A O 4
ATOM 6416 N N . SER A 1 98 ? 7.861 -17.293 5.725 1.00 0.00 99 SER A N 4
ATOM 6417 C CA . SER A 1 98 ? 7.571 -18.725 5.890 1.00 0.00 99 SER A CA 4
ATOM 6418 C C . SER A 1 98 ? 6.877 -18.939 7.241 1.00 0.00 99 SER A C 4
ATOM 6419 O O . SER A 1 98 ? 7.308 -18.395 8.262 1.00 0.00 99 SER A O 4
ATOM 6427 N N . ILE A 1 99 ? 5.769 -19.688 7.252 1.00 0.00 100 ILE A N 4
ATOM 6428 C CA . ILE A 1 99 ? 4.912 -19.888 8.432 1.00 0.00 100 ILE A CA 4
ATOM 6429 C C . ILE A 1 99 ? 4.517 -21.357 8.677 1.00 0.00 100 ILE A C 4
ATOM 6430 O O . ILE A 1 99 ? 4.976 -22.286 8.011 1.00 0.00 100 ILE A O 4
ATOM 6446 N N . LEU A 1 100 ? 3.658 -21.550 9.678 1.00 0.00 101 LEU A N 4
ATOM 6447 C CA . LEU A 1 100 ? 3.087 -22.805 10.166 1.00 0.00 101 LEU A CA 4
ATOM 6448 C C . LEU A 1 100 ? 1.567 -22.613 10.364 1.00 0.00 101 LEU A C 4
ATOM 6449 O O . LEU A 1 100 ? 1.116 -21.464 10.428 1.00 0.00 101 LEU A O 4
ATOM 6465 N N . PRO A 1 101 ? 0.759 -23.684 10.502 1.00 0.00 102 PRO A N 4
ATOM 6466 C CA . PRO A 1 101 ? -0.694 -23.570 10.707 1.00 0.00 102 PRO A CA 4
ATOM 6467 C C . PRO A 1 101 ? -1.105 -22.784 11.971 1.00 0.00 102 PRO A C 4
ATOM 6468 O O . PRO A 1 101 ? -2.247 -22.336 12.072 1.00 0.00 102 PRO A O 4
ATOM 6479 N N . ASP A 1 102 ? -0.178 -22.559 12.910 1.00 0.00 103 ASP A N 4
ATOM 6480 C CA . ASP A 1 102 ? -0.374 -21.731 14.114 1.00 0.00 103 ASP A CA 4
ATOM 6481 C C . ASP A 1 102 ? -0.326 -20.207 13.812 1.00 0.00 103 ASP A C 4
ATOM 6482 O O . ASP A 1 102 ? -0.539 -19.384 14.702 1.00 0.00 103 ASP A O 4
ATOM 6491 N N . ASP A 1 103 ? -0.042 -19.826 12.558 1.00 0.00 104 ASP A N 4
ATOM 6492 C CA . ASP A 1 103 ? 0.093 -18.450 12.047 1.00 0.00 104 ASP A CA 4
ATOM 6493 C C . ASP A 1 103 ? 1.025 -17.531 12.891 1.00 0.00 104 ASP A C 4
ATOM 6494 O O . ASP A 1 103 ? 0.600 -16.464 13.351 1.00 0.00 104 ASP A O 4
ATOM 6503 N N . PRO A 1 104 ? 2.300 -17.929 13.133 1.00 0.00 105 PRO A N 4
ATOM 6504 C CA . PRO A 1 104 ? 3.254 -17.174 13.958 1.00 0.00 105 PRO A CA 4
ATOM 6505 C C . PRO A 1 104 ? 3.842 -15.907 13.301 1.00 0.00 105 PRO A C 4
ATOM 6506 O O . PRO A 1 104 ? 4.330 -15.026 14.011 1.00 0.00 105 PRO A O 4
ATOM 6517 N N . ARG A 1 105 ? 3.812 -15.810 11.959 1.00 0.00 106 ARG A N 4
ATOM 6518 C CA . ARG A 1 105 ? 4.339 -14.693 11.131 1.00 0.00 106 ARG A CA 4
ATOM 6519 C C . ARG A 1 105 ? 5.742 -14.189 11.525 1.00 0.00 106 ARG A C 4
ATOM 6520 O O . ARG A 1 105 ? 6.015 -12.988 11.485 1.00 0.00 106 ARG A O 4
ATOM 6541 N N . GLN A 1 106 ? 6.634 -15.113 11.900 1.00 0.00 107 GLN A N 4
ATOM 6542 C CA . GLN A 1 106 ? 8.024 -14.863 12.325 1.00 0.00 107 GLN A CA 4
ATOM 6543 C C . GLN A 1 106 ? 8.163 -13.658 13.272 1.00 0.00 107 GLN A C 4
ATOM 6544 O O . GLN A 1 106 ? 8.515 -13.811 14.450 1.00 0.00 107 GLN A O 4
ATOM 6561 N N . CYS A 1 1 ? -1.193 14.875 -8.643 1.00 0.00 2 CYS A N 5
ATOM 6562 C CA . CYS A 1 1 ? -0.729 15.331 -9.941 1.00 0.00 2 CYS A CA 5
ATOM 6563 C C . CYS A 1 1 ? 0.688 14.819 -10.291 1.00 0.00 2 CYS A C 5
ATOM 6564 O O . CYS A 1 1 ? 1.297 15.248 -11.277 1.00 0.00 2 CYS A O 5
ATOM 6571 N N . GLY A 1 2 ? 1.223 13.899 -9.480 1.00 0.00 3 GLY A N 5
ATOM 6572 C CA . GLY A 1 2 ? 2.565 13.306 -9.579 1.00 0.00 3 GLY A CA 5
ATOM 6573 C C . GLY A 1 2 ? 3.653 14.280 -9.120 1.00 0.00 3 GLY A C 5
ATOM 6574 O O . GLY A 1 2 ? 4.605 13.874 -8.457 1.00 0.00 3 GLY A O 5
ATOM 6578 N N . ASP A 1 3 ? 3.472 15.581 -9.365 1.00 0.00 4 ASP A N 5
ATOM 6579 C CA . ASP A 1 3 ? 4.323 16.626 -8.793 1.00 0.00 4 ASP A CA 5
ATOM 6580 C C . ASP A 1 3 ? 4.148 16.668 -7.255 1.00 0.00 4 ASP A C 5
ATOM 6581 O O . ASP A 1 3 ? 5.031 17.177 -6.556 1.00 0.00 4 ASP A O 5
ATOM 6590 N N . CYS A 1 4 ? 3.050 16.093 -6.735 1.00 0.00 5 CYS A N 5
ATOM 6591 C CA . CYS A 1 4 ? 2.744 15.942 -5.315 1.00 0.00 5 CYS A CA 5
ATOM 6592 C C . CYS A 1 4 ? 3.772 15.058 -4.563 1.00 0.00 5 CYS A C 5
ATOM 6593 O O . CYS A 1 4 ? 3.910 15.176 -3.342 1.00 0.00 5 CYS A O 5
ATOM 6600 N N . VAL A 1 5 ? 4.462 14.140 -5.256 1.00 0.00 6 VAL A N 5
ATOM 6601 C CA . VAL A 1 5 ? 5.385 13.162 -4.645 1.00 0.00 6 VAL A CA 5
ATOM 6602 C C . VAL A 1 5 ? 6.849 13.446 -5.018 1.00 0.00 6 VAL A C 5
ATOM 6603 O O . VAL A 1 5 ? 7.171 13.773 -6.162 1.00 0.00 6 VAL A O 5
ATOM 6616 N N . GLU A 1 6 ? 7.761 13.316 -4.051 1.00 0.00 7 GLU A N 5
ATOM 6617 C CA . GLU A 1 6 ? 9.209 13.508 -4.228 1.00 0.00 7 GLU A CA 5
ATOM 6618 C C . GLU A 1 6 ? 9.778 12.440 -5.181 1.00 0.00 7 GLU A C 5
ATOM 6619 O O . GLU A 1 6 ? 10.613 12.745 -6.039 1.00 0.00 7 GLU A O 5
ATOM 6631 N N . LYS A 1 7 ? 9.304 11.193 -5.042 1.00 0.00 8 LYS A N 5
ATOM 6632 C CA . LYS A 1 7 ? 9.675 10.019 -5.840 1.00 0.00 8 LYS A CA 5
ATOM 6633 C C . LYS A 1 7 ? 8.403 9.252 -6.216 1.00 0.00 8 LYS A C 5
ATOM 6634 O O . LYS A 1 7 ? 7.520 9.093 -5.376 1.00 0.00 8 LYS A O 5
ATOM 6653 N N . GLU A 1 8 ? 8.311 8.757 -7.449 1.00 0.00 9 GLU A N 5
ATOM 6654 C CA . GLU A 1 8 ? 7.188 7.924 -7.912 1.00 0.00 9 GLU A CA 5
ATOM 6655 C C . GLU A 1 8 ? 7.404 6.474 -7.449 1.00 0.00 9 GLU A C 5
ATOM 6656 O O . GLU A 1 8 ? 8.450 5.889 -7.741 1.00 0.00 9 GLU A O 5
ATOM 6668 N N . TYR A 1 9 ? 6.426 5.892 -6.742 1.00 0.00 10 TYR A N 5
ATOM 6669 C CA . TYR A 1 9 ? 6.471 4.514 -6.214 1.00 0.00 10 TYR A CA 5
ATOM 6670 C C . TYR A 1 9 ? 7.815 4.171 -5.531 1.00 0.00 10 TYR A C 5
ATOM 6671 O O . TYR A 1 9 ? 8.519 3.246 -5.954 1.00 0.00 10 TYR A O 5
ATOM 6689 N N . PRO A 1 10 ? 8.199 4.916 -4.475 1.00 0.00 11 PRO A N 5
ATOM 6690 C CA . PRO A 1 10 ? 9.461 4.710 -3.765 1.00 0.00 11 PRO A CA 5
ATOM 6691 C C . PRO A 1 10 ? 9.522 3.329 -3.102 1.00 0.00 11 PRO A C 5
ATOM 6692 O O . PRO A 1 10 ? 8.518 2.849 -2.579 1.00 0.00 11 PRO A O 5
ATOM 6703 N N . ASN A 1 11 ? 10.682 2.673 -3.068 1.00 0.00 12 ASN A N 5
ATOM 6704 C CA . ASN A 1 11 ? 10.794 1.394 -2.362 1.00 0.00 12 ASN A CA 5
ATOM 6705 C C . ASN A 1 11 ? 10.861 1.651 -0.846 1.00 0.00 12 ASN A C 5
ATOM 6706 O O . ASN A 1 11 ? 11.454 2.641 -0.403 1.00 0.00 12 ASN A O 5
ATOM 6717 N N . ARG A 1 12 ? 10.241 0.776 -0.040 1.00 0.00 13 ARG A N 5
ATOM 6718 C CA . ARG A 1 12 ? 10.131 0.932 1.428 1.00 0.00 13 ARG A CA 5
ATOM 6719 C C . ARG A 1 12 ? 10.784 -0.189 2.237 1.00 0.00 13 ARG A C 5
ATOM 6720 O O . ARG A 1 12 ? 10.307 -0.545 3.315 1.00 0.00 13 ARG A O 5
ATOM 6741 N N . GLY A 1 13 ? 11.853 -0.778 1.703 1.00 0.00 14 GLY A N 5
ATOM 6742 C CA . GLY A 1 13 ? 12.589 -1.873 2.358 1.00 0.00 14 GLY A CA 5
ATOM 6743 C C . GLY A 1 13 ? 11.697 -3.071 2.710 1.00 0.00 14 GLY A C 5
ATOM 6744 O O . GLY A 1 13 ? 11.862 -3.678 3.768 1.00 0.00 14 GLY A O 5
ATOM 6748 N N . ASN A 1 14 ? 10.736 -3.362 1.821 1.00 0.00 15 ASN A N 5
ATOM 6749 C CA . ASN A 1 14 ? 9.735 -4.438 1.865 1.00 0.00 15 ASN A CA 5
ATOM 6750 C C . ASN A 1 14 ? 8.460 -4.105 2.692 1.00 0.00 15 ASN A C 5
ATOM 6751 O O . ASN A 1 14 ? 7.613 -4.979 2.884 1.00 0.00 15 ASN A O 5
ATOM 6762 N N . THR A 1 15 ? 8.278 -2.868 3.180 1.00 0.00 16 THR A N 5
ATOM 6763 C CA . THR A 1 15 ? 7.098 -2.470 3.982 1.00 0.00 16 THR A CA 5
ATOM 6764 C C . THR A 1 15 ? 5.825 -2.415 3.123 1.00 0.00 16 THR A C 5
ATOM 6765 O O . THR A 1 15 ? 5.758 -1.597 2.209 1.00 0.00 16 THR A O 5
ATOM 6776 N N . CYS A 1 16 ? 4.812 -3.247 3.409 1.00 0.00 17 CYS A N 5
ATOM 6777 C CA . CYS A 1 16 ? 3.545 -3.303 2.667 1.00 0.00 17 CYS A CA 5
ATOM 6778 C C . CYS A 1 16 ? 2.359 -3.031 3.614 1.00 0.00 17 CYS A C 5
ATOM 6779 O O . CYS A 1 16 ? 2.056 -3.854 4.482 1.00 0.00 17 CYS A O 5
ATOM 6787 N N . LEU A 1 17 ? 1.712 -1.869 3.463 1.00 0.00 18 LEU A N 5
ATOM 6788 C CA . LEU A 1 17 ? 0.619 -1.365 4.313 1.00 0.00 18 LEU A CA 5
ATOM 6789 C C . LEU A 1 17 ? -0.695 -1.139 3.554 1.00 0.00 18 LEU A C 5
ATOM 6790 O O . LEU A 1 17 ? -0.717 -0.696 2.405 1.00 0.00 18 LEU A O 5
ATOM 6806 N N . GLU A 1 18 ? -1.797 -1.395 4.259 1.00 0.00 19 GLU A N 5
ATOM 6807 C CA . GLU A 1 18 ? -3.182 -1.194 3.821 1.00 0.00 19 GLU A CA 5
ATOM 6808 C C . GLU A 1 18 ? -3.769 0.158 4.265 1.00 0.00 19 GLU A C 5
ATOM 6809 O O . GLU A 1 18 ? -4.909 0.462 3.914 1.00 0.00 19 GLU A O 5
ATOM 6821 N N . ASN A 1 19 ? -3.036 0.951 5.054 1.00 0.00 20 ASN A N 5
ATOM 6822 C CA . ASN A 1 19 ? -3.491 2.249 5.576 1.00 0.00 20 ASN A CA 5
ATOM 6823 C C . ASN A 1 19 ? -2.343 3.267 5.735 1.00 0.00 20 ASN A C 5
ATOM 6824 O O . ASN A 1 19 ? -1.184 2.890 5.938 1.00 0.00 20 ASN A O 5
ATOM 6835 N N . GLY A 1 20 ? -2.690 4.559 5.693 1.00 0.00 21 GLY A N 5
ATOM 6836 C CA . GLY A 1 20 ? -1.778 5.698 5.877 1.00 0.00 21 GLY A CA 5
ATOM 6837 C C . GLY A 1 20 ? -1.585 6.570 4.627 1.00 0.00 21 GLY A C 5
ATOM 6838 O O . GLY A 1 20 ? -2.217 6.346 3.594 1.00 0.00 21 GLY A O 5
ATOM 6842 N N . SER A 1 21 ? -0.696 7.562 4.750 1.00 0.00 22 SER A N 5
ATOM 6843 C CA . SER A 1 21 ? -0.259 8.515 3.710 1.00 0.00 22 SER A CA 5
ATOM 6844 C C . SER A 1 21 ? 1.198 8.896 3.997 1.00 0.00 22 SER A C 5
ATOM 6845 O O . SER A 1 21 ? 1.500 9.407 5.079 1.00 0.00 22 SER A O 5
ATOM 6853 N N . PHE A 1 22 ? 2.122 8.602 3.079 1.00 0.00 23 PHE A N 5
ATOM 6854 C CA . PHE A 1 22 ? 3.567 8.793 3.277 1.00 0.00 23 PHE A CA 5
ATOM 6855 C C . PHE A 1 22 ? 4.075 10.244 3.208 1.00 0.00 23 PHE A C 5
ATOM 6856 O O . PHE A 1 22 ? 4.658 10.694 2.219 1.00 0.00 23 PHE A O 5
ATOM 6873 N N . LEU A 1 23 ? 3.855 10.993 4.289 1.00 0.00 24 LEU A N 5
ATOM 6874 C CA . LEU A 1 23 ? 4.218 12.406 4.425 1.00 0.00 24 LEU A CA 5
ATOM 6875 C C . LEU A 1 23 ? 5.689 12.747 4.103 1.00 0.00 24 LEU A C 5
ATOM 6876 O O . LEU A 1 23 ? 5.971 13.848 3.634 1.00 0.00 24 LEU A O 5
ATOM 6892 N N . LEU A 1 24 ? 6.624 11.812 4.315 1.00 0.00 25 LEU A N 5
ATOM 6893 C CA . LEU A 1 24 ? 8.053 11.985 3.994 1.00 0.00 25 LEU A CA 5
ATOM 6894 C C . LEU A 1 24 ? 8.350 11.988 2.476 1.00 0.00 25 LEU A C 5
ATOM 6895 O O . LEU A 1 24 ? 9.436 12.405 2.070 1.00 0.00 25 LEU A O 5
ATOM 6911 N N . ASN A 1 25 ? 7.393 11.572 1.636 1.00 0.00 26 ASN A N 5
ATOM 6912 C CA . ASN A 1 25 ? 7.487 11.591 0.171 1.00 0.00 26 ASN A CA 5
ATOM 6913 C C . ASN A 1 25 ? 6.527 12.636 -0.413 1.00 0.00 26 ASN A C 5
ATOM 6914 O O . ASN A 1 25 ? 6.824 13.206 -1.456 1.00 0.00 26 ASN A O 5
ATOM 6925 N N . PHE A 1 26 ? 5.404 12.932 0.251 1.00 0.00 27 PHE A N 5
ATOM 6926 C CA . PHE A 1 26 ? 4.496 14.004 -0.182 1.00 0.00 27 PHE A CA 5
ATOM 6927 C C . PHE A 1 26 ? 5.177 15.372 -0.004 1.00 0.00 27 PHE A C 5
ATOM 6928 O O . PHE A 1 26 ? 5.395 15.839 1.115 1.00 0.00 27 PHE A O 5
ATOM 6945 N N . THR A 1 27 ? 5.501 16.034 -1.112 1.00 0.00 28 THR A N 5
ATOM 6946 C CA . THR A 1 27 ? 6.143 17.368 -1.117 1.00 0.00 28 THR A CA 5
ATOM 6947 C C . THR A 1 27 ? 5.124 18.510 -1.056 1.00 0.00 28 THR A C 5
ATOM 6948 O O . THR A 1 27 ? 5.502 19.684 -0.983 1.00 0.00 28 THR A O 5
ATOM 6959 N N . GLY A 1 28 ? 3.834 18.174 -1.086 1.00 0.00 29 GLY A N 5
ATOM 6960 C CA . GLY A 1 28 ? 2.711 19.099 -1.145 1.00 0.00 29 GLY A CA 5
ATOM 6961 C C . GLY A 1 28 ? 2.161 19.131 -2.577 1.00 0.00 29 GLY A C 5
ATOM 6962 O O . GLY A 1 28 ? 2.921 18.950 -3.534 1.00 0.00 29 GLY A O 5
ATOM 6966 N N . CYS A 1 29 ? 0.855 19.356 -2.710 1.00 0.00 30 CYS A N 5
ATOM 6967 C CA . CYS A 1 29 ? 0.121 19.379 -3.968 1.00 0.00 30 CYS A CA 5
ATOM 6968 C C . CYS A 1 29 ? 0.720 20.314 -5.025 1.00 0.00 30 CYS A C 5
ATOM 6969 O O . CYS A 1 29 ? 1.538 21.200 -4.742 1.00 0.00 30 CYS A O 5
ATOM 6976 N N . ALA A 1 30 ? 0.229 20.163 -6.243 1.00 0.00 31 ALA A N 5
ATOM 6977 C CA . ALA A 1 30 ? 0.528 21.045 -7.361 1.00 0.00 31 ALA A CA 5
ATOM 6978 C C . ALA A 1 30 ? -0.747 21.606 -8.021 1.00 0.00 31 ALA A C 5
ATOM 6979 O O . ALA A 1 30 ? -0.644 22.585 -8.771 1.00 0.00 31 ALA A O 5
ATOM 6986 N N . VAL A 1 31 ? -1.944 21.087 -7.704 1.00 0.00 32 VAL A N 5
ATOM 6987 C CA . VAL A 1 31 ? -3.207 21.683 -8.161 1.00 0.00 32 VAL A CA 5
ATOM 6988 C C . VAL A 1 31 ? -3.477 22.969 -7.361 1.00 0.00 32 VAL A C 5
ATOM 6989 O O . VAL A 1 31 ? -3.986 23.943 -7.929 1.00 0.00 32 VAL A O 5
ATOM 7002 N N . CYS A 1 32 ? -3.108 22.995 -6.072 1.00 0.00 33 CYS A N 5
ATOM 7003 C CA . CYS A 1 32 ? -3.305 24.115 -5.144 1.00 0.00 33 CYS A CA 5
ATOM 7004 C C . CYS A 1 32 ? -2.070 24.541 -4.307 1.00 0.00 33 CYS A C 5
ATOM 7005 O O . CYS A 1 32 ? -2.071 25.646 -3.750 1.00 0.00 33 CYS A O 5
ATOM 7012 N N . SER A 1 33 ? -1.023 23.705 -4.226 1.00 0.00 34 SER A N 5
ATOM 7013 C CA . SER A 1 33 ? 0.236 23.948 -3.486 1.00 0.00 34 SER A CA 5
ATOM 7014 C C . SER A 1 33 ? 0.188 23.692 -1.954 1.00 0.00 34 SER A C 5
ATOM 7015 O O . SER A 1 33 ? 1.074 24.149 -1.224 1.00 0.00 34 SER A O 5
ATOM 7023 N N . LYS A 1 34 ? -0.809 22.964 -1.419 1.00 0.00 35 LYS A N 5
ATOM 7024 C CA . LYS A 1 34 ? -0.913 22.653 0.032 1.00 0.00 35 LYS A CA 5
ATOM 7025 C C . LYS A 1 34 ? -0.087 21.423 0.441 1.00 0.00 35 LYS A C 5
ATOM 7026 O O . LYS A 1 34 ? 0.019 20.459 -0.312 1.00 0.00 35 LYS A O 5
ATOM 7045 N N . ARG A 1 35 ? 0.448 21.417 1.668 1.00 0.00 36 ARG A N 5
ATOM 7046 C CA . ARG A 1 35 ? 1.218 20.306 2.279 1.00 0.00 36 ARG A CA 5
ATOM 7047 C C . ARG A 1 35 ? 0.554 19.872 3.596 1.00 0.00 36 ARG A C 5
ATOM 7048 O O . ARG A 1 35 ? -0.255 20.619 4.139 1.00 0.00 36 ARG A O 5
ATOM 7069 N N . ASP A 1 36 ? 0.858 18.663 4.083 1.00 0.00 37 ASP A N 5
ATOM 7070 C CA . ASP A 1 36 ? 0.260 18.021 5.279 1.00 0.00 37 ASP A CA 5
ATOM 7071 C C . ASP A 1 36 ? -1.287 18.001 5.308 1.00 0.00 37 ASP A C 5
ATOM 7072 O O . ASP A 1 36 ? -1.938 17.965 6.354 1.00 0.00 37 ASP A O 5
ATOM 7081 N N . PHE A 1 37 ? -1.862 18.008 4.107 1.00 0.00 38 PHE A N 5
ATOM 7082 C CA . PHE A 1 37 ? -3.285 18.050 3.775 1.00 0.00 38 PHE A CA 5
ATOM 7083 C C . PHE A 1 37 ? -3.694 16.862 2.899 1.00 0.00 38 PHE A C 5
ATOM 7084 O O . PHE A 1 37 ? -3.499 16.872 1.684 1.00 0.00 38 PHE A O 5
ATOM 7101 N N . MET A 1 38 ? -4.305 15.849 3.516 1.00 0.00 39 MET A N 5
ATOM 7102 C CA . MET A 1 38 ? -4.825 14.670 2.808 1.00 0.00 39 MET A CA 5
ATOM 7103 C C . MET A 1 38 ? -5.881 13.863 3.578 1.00 0.00 39 MET A C 5
ATOM 7104 O O . MET A 1 38 ? -5.869 13.774 4.807 1.00 0.00 39 MET A O 5
ATOM 7118 N N . LEU A 1 39 ? -6.759 13.246 2.786 1.00 0.00 40 LEU A N 5
ATOM 7119 C CA . LEU A 1 39 ? -7.883 12.361 3.097 1.00 0.00 40 LEU A CA 5
ATOM 7120 C C . LEU A 1 39 ? -7.742 11.065 2.274 1.00 0.00 40 LEU A C 5
ATOM 7121 O O . LEU A 1 39 ? -6.971 11.003 1.313 1.00 0.00 40 LEU A O 5
ATOM 7137 N N . ILE A 1 40 ? -8.530 10.046 2.617 1.00 0.00 41 ILE A N 5
ATOM 7138 C CA . ILE A 1 40 ? -8.616 8.754 1.927 1.00 0.00 41 ILE A CA 5
ATOM 7139 C C . ILE A 1 40 ? -10.101 8.480 1.675 1.00 0.00 41 ILE A C 5
ATOM 7140 O O . ILE A 1 40 ? -10.936 8.685 2.561 1.00 0.00 41 ILE A O 5
ATOM 7156 N N . THR A 1 41 ? -10.438 8.008 0.474 1.00 0.00 42 THR A N 5
ATOM 7157 C CA . THR A 1 41 ? -11.821 7.672 0.096 1.00 0.00 42 THR A CA 5
ATOM 7158 C C . THR A 1 41 ? -11.866 6.522 -0.916 1.00 0.00 42 THR A C 5
ATOM 7159 O O . THR A 1 41 ? -10.825 6.080 -1.406 1.00 0.00 42 THR A O 5
ATOM 7170 N N . ASN A 1 42 ? -13.072 6.040 -1.239 1.00 0.00 43 ASN A N 5
ATOM 7171 C CA . ASN A 1 42 ? -13.379 4.959 -2.197 1.00 0.00 43 ASN A CA 5
ATOM 7172 C C . ASN A 1 42 ? -12.700 3.595 -1.903 1.00 0.00 43 ASN A C 5
ATOM 7173 O O . ASN A 1 42 ? -12.670 2.704 -2.755 1.00 0.00 43 ASN A O 5
ATOM 7184 N N . LYS A 1 43 ? -12.165 3.438 -0.683 1.00 0.00 44 LYS A N 5
ATOM 7185 C CA . LYS A 1 43 ? -11.451 2.258 -0.180 1.00 0.00 44 LYS A CA 5
ATOM 7186 C C . LYS A 1 43 ? -12.224 0.953 -0.403 1.00 0.00 44 LYS A C 5
ATOM 7187 O O . LYS A 1 43 ? -13.263 0.714 0.216 1.00 0.00 44 LYS A O 5
ATOM 7206 N N . SER A 1 44 ? -11.695 0.117 -1.287 1.00 0.00 45 SER A N 5
ATOM 7207 C CA . SER A 1 44 ? -12.225 -1.198 -1.645 1.00 0.00 45 SER A CA 5
ATOM 7208 C C . SER A 1 44 ? -11.367 -2.331 -1.078 1.00 0.00 45 SER A C 5
ATOM 7209 O O . SER A 1 44 ? -10.169 -2.173 -0.827 1.00 0.00 45 SER A O 5
ATOM 7217 N N . LEU A 1 45 ? -11.990 -3.498 -0.909 1.00 0.00 46 LEU A N 5
ATOM 7218 C CA . LEU A 1 45 ? -11.375 -4.725 -0.404 1.00 0.00 46 LEU A CA 5
ATOM 7219 C C . LEU A 1 45 ? -11.921 -5.941 -1.164 1.00 0.00 46 LEU A C 5
ATOM 7220 O O . LEU A 1 45 ? -13.121 -6.030 -1.442 1.00 0.00 46 LEU A O 5
ATOM 7236 N N . LYS A 1 46 ? -11.022 -6.865 -1.507 1.00 0.00 47 LYS A N 5
ATOM 7237 C CA . LYS A 1 46 ? -11.282 -8.102 -2.247 1.00 0.00 47 LYS A CA 5
ATOM 7238 C C . LYS A 1 46 ? -10.643 -9.298 -1.557 1.00 0.00 47 LYS A C 5
ATOM 7239 O O . LYS A 1 46 ? -9.574 -9.164 -0.969 1.00 0.00 47 LYS A O 5
ATOM 7258 N N . GLU A 1 47 ? -11.268 -10.464 -1.637 1.00 0.00 48 GLU A N 5
ATOM 7259 C CA . GLU A 1 47 ? -10.675 -11.695 -1.092 1.00 0.00 48 GLU A CA 5
ATOM 7260 C C . GLU A 1 47 ? -10.901 -12.882 -2.046 1.00 0.00 48 GLU A C 5
ATOM 7261 O O . GLU A 1 47 ? -12.038 -13.303 -2.275 1.00 0.00 48 GLU A O 5
ATOM 7273 N N . GLU A 1 48 ? -9.815 -13.446 -2.585 1.00 0.00 49 GLU A N 5
ATOM 7274 C CA . GLU A 1 48 ? -9.809 -14.655 -3.423 1.00 0.00 49 GLU A CA 5
ATOM 7275 C C . GLU A 1 48 ? -8.990 -15.809 -2.823 1.00 0.00 49 GLU A C 5
ATOM 7276 O O . GLU A 1 48 ? -7.777 -15.689 -2.687 1.00 0.00 49 GLU A O 5
ATOM 7288 N N . ASP A 1 49 ? -9.599 -16.969 -2.581 1.00 0.00 50 ASP A N 5
ATOM 7289 C CA . ASP A 1 49 ? -8.942 -18.232 -2.164 1.00 0.00 50 ASP A CA 5
ATOM 7290 C C . ASP A 1 49 ? -7.871 -18.173 -1.033 1.00 0.00 50 ASP A C 5
ATOM 7291 O O . ASP A 1 49 ? -7.022 -19.060 -0.914 1.00 0.00 50 ASP A O 5
ATOM 7300 N N . GLY A 1 50 ? -7.887 -17.122 -0.211 1.00 0.00 51 GLY A N 5
ATOM 7301 C CA . GLY A 1 50 ? -6.929 -16.850 0.880 1.00 0.00 51 GLY A CA 5
ATOM 7302 C C . GLY A 1 50 ? -6.148 -15.542 0.686 1.00 0.00 51 GLY A C 5
ATOM 7303 O O . GLY A 1 50 ? -5.651 -14.969 1.656 1.00 0.00 51 GLY A O 5
ATOM 7307 N N . GLU A 1 51 ? -6.072 -15.039 -0.548 1.00 0.00 52 GLU A N 5
ATOM 7308 C CA . GLU A 1 51 ? -5.471 -13.749 -0.892 1.00 0.00 52 GLU A CA 5
ATOM 7309 C C . GLU A 1 51 ? -6.435 -12.628 -0.480 1.00 0.00 52 GLU A C 5
ATOM 7310 O O . GLU A 1 51 ? -7.635 -12.706 -0.742 1.00 0.00 52 GLU A O 5
ATOM 7322 N N . GLU A 1 52 ? -5.909 -11.565 0.121 1.00 0.00 53 GLU A N 5
ATOM 7323 C CA . GLU A 1 52 ? -6.636 -10.366 0.533 1.00 0.00 53 GLU A CA 5
ATOM 7324 C C . GLU A 1 52 ? -6.068 -9.167 -0.230 1.00 0.00 53 GLU A C 5
ATOM 7325 O O . GLU A 1 52 ? -4.856 -8.963 -0.260 1.00 0.00 53 GLU A O 5
ATOM 7337 N N . ILE A 1 53 ? -6.926 -8.362 -0.850 1.00 0.00 54 ILE A N 5
ATOM 7338 C CA . ILE A 1 53 ? -6.525 -7.207 -1.647 1.00 0.00 54 ILE A CA 5
ATOM 7339 C C . ILE A 1 53 ? -7.210 -5.958 -1.100 1.00 0.00 54 ILE A C 5
ATOM 7340 O O . ILE A 1 53 ? -8.394 -5.999 -0.768 1.00 0.00 54 ILE A O 5
ATOM 7356 N N . VAL A 1 54 ? -6.481 -4.845 -1.032 1.00 0.00 55 VAL A N 5
ATOM 7357 C CA . VAL A 1 54 ? -6.981 -3.546 -0.580 1.00 0.00 55 VAL A CA 5
ATOM 7358 C C . VAL A 1 54 ? -6.549 -2.476 -1.573 1.00 0.00 55 VAL A C 5
ATOM 7359 O O . VAL A 1 54 ? -5.355 -2.243 -1.765 1.00 0.00 55 VAL A O 5
ATOM 7372 N N . THR A 1 55 ? -7.512 -1.810 -2.204 1.00 0.00 56 THR A N 5
ATOM 7373 C CA . THR A 1 55 ? -7.257 -0.713 -3.153 1.00 0.00 56 THR A CA 5
ATOM 7374 C C . THR A 1 55 ? -7.945 0.586 -2.721 1.00 0.00 56 THR A C 5
ATOM 7375 O O . THR A 1 55 ? -9.111 0.571 -2.329 1.00 0.00 56 THR A O 5
ATOM 7386 N N . TYR A 1 56 ? -7.252 1.725 -2.778 1.00 0.00 57 TYR A N 5
ATOM 7387 C CA . TYR A 1 56 ? -7.807 3.041 -2.418 1.00 0.00 57 TYR A CA 5
ATOM 7388 C C . TYR A 1 56 ? -7.112 4.209 -3.138 1.00 0.00 57 TYR A C 5
ATOM 7389 O O . TYR A 1 56 ? -6.265 4.015 -4.015 1.00 0.00 57 TYR A O 5
ATOM 7407 N N . ASP A 1 57 ? -7.442 5.437 -2.736 1.00 0.00 58 ASP A N 5
ATOM 7408 C CA . ASP A 1 57 ? -6.920 6.671 -3.318 1.00 0.00 58 ASP A CA 5
ATOM 7409 C C . ASP A 1 57 ? -6.684 7.697 -2.191 1.00 0.00 58 ASP A C 5
ATOM 7410 O O . ASP A 1 57 ? -7.325 7.640 -1.135 1.00 0.00 58 ASP A O 5
ATOM 7419 N N . HIS A 1 58 ? -5.819 8.679 -2.449 1.00 0.00 59 HIS A N 5
ATOM 7420 C CA . HIS A 1 58 ? -5.501 9.788 -1.539 1.00 0.00 59 HIS A CA 5
ATOM 7421 C C . HIS A 1 58 ? -6.037 11.083 -2.161 1.00 0.00 59 HIS A C 5
ATOM 7422 O O . HIS A 1 58 ? -5.953 11.259 -3.376 1.00 0.00 59 HIS A O 5
ATOM 7436 N N . LEU A 1 59 ? -6.590 11.992 -1.359 1.00 0.00 60 LEU A N 5
ATOM 7437 C CA . LEU A 1 59 ? -7.225 13.232 -1.818 1.00 0.00 60 LEU A CA 5
ATOM 7438 C C . LEU A 1 59 ? -6.742 14.430 -1.009 1.00 0.00 60 LEU A C 5
ATOM 7439 O O . LEU A 1 59 ? -6.712 14.364 0.217 1.00 0.00 60 LEU A O 5
ATOM 7455 N N . CYS A 1 60 ? -6.411 15.523 -1.686 1.00 0.00 61 CYS A N 5
ATOM 7456 C CA . CYS A 1 60 ? -5.981 16.775 -1.071 1.00 0.00 61 CYS A CA 5
ATOM 7457 C C . CYS A 1 60 ? -7.076 17.327 -0.142 1.00 0.00 61 CYS A C 5
ATOM 7458 O O . CYS A 1 60 ? -8.212 17.545 -0.561 1.00 0.00 61 CYS A O 5
ATOM 7465 N N . LYS A 1 61 ? -6.773 17.573 1.138 1.00 0.00 62 LYS A N 5
ATOM 7466 C CA . LYS A 1 61 ? -7.752 18.138 2.091 1.00 0.00 62 LYS A CA 5
ATOM 7467 C C . LYS A 1 61 ? -8.204 19.558 1.673 1.00 0.00 62 LYS A C 5
ATOM 7468 O O . LYS A 1 61 ? -9.209 20.056 2.181 1.00 0.00 62 LYS A O 5
ATOM 7487 N N . ASN A 1 62 ? -7.505 20.202 0.730 1.00 0.00 63 ASN A N 5
ATOM 7488 C CA . ASN A 1 62 ? -7.817 21.537 0.241 1.00 0.00 63 ASN A CA 5
ATOM 7489 C C . ASN A 1 62 ? -8.682 21.487 -1.031 1.00 0.00 63 ASN A C 5
ATOM 7490 O O . ASN A 1 62 ? -9.859 21.861 -0.978 1.00 0.00 63 ASN A O 5
ATOM 7501 N N . CYS A 1 63 ? -8.125 21.025 -2.156 1.00 0.00 64 CYS A N 5
ATOM 7502 C CA . CYS A 1 63 ? -8.809 20.968 -3.449 1.00 0.00 64 CYS A CA 5
ATOM 7503 C C . CYS A 1 63 ? -9.544 19.639 -3.739 1.00 0.00 64 CYS A C 5
ATOM 7504 O O . CYS A 1 63 ? -10.269 19.541 -4.737 1.00 0.00 64 CYS A O 5
ATOM 7511 N N . HIS A 1 64 ? -9.395 18.619 -2.880 1.00 0.00 65 HIS A N 5
ATOM 7512 C CA . HIS A 1 64 ? -9.978 17.264 -3.017 1.00 0.00 65 HIS A CA 5
ATOM 7513 C C . HIS A 1 64 ? -9.678 16.561 -4.348 1.00 0.00 65 HIS A C 5
ATOM 7514 O O . HIS A 1 64 ? -10.331 15.586 -4.723 1.00 0.00 65 HIS A O 5
ATOM 7529 N N . HIS A 1 65 ? -8.625 17.007 -5.020 1.00 0.00 66 HIS A N 5
ATOM 7530 C CA . HIS A 1 65 ? -8.040 16.360 -6.184 1.00 0.00 66 HIS A CA 5
ATOM 7531 C C . HIS A 1 65 ? -7.387 15.048 -5.708 1.00 0.00 66 HIS A C 5
ATOM 7532 O O . HIS A 1 65 ? -6.866 14.988 -4.589 1.00 0.00 66 HIS A O 5
ATOM 7546 N N . VAL A 1 66 ? -7.383 14.003 -6.539 1.00 0.00 67 VAL A N 5
ATOM 7547 C CA . VAL A 1 66 ? -6.737 12.733 -6.190 1.00 0.00 67 VAL A CA 5
ATOM 7548 C C . VAL A 1 66 ? -5.214 12.867 -6.313 1.00 0.00 67 VAL A C 5
ATOM 7549 O O . VAL A 1 66 ? -4.665 12.876 -7.417 1.00 0.00 67 VAL A O 5
ATOM 7562 N N . ILE A 1 67 ? -4.545 12.954 -5.161 1.00 0.00 68 ILE A N 5
ATOM 7563 C CA . ILE A 1 67 ? -3.086 13.074 -5.025 1.00 0.00 68 ILE A CA 5
ATOM 7564 C C . ILE A 1 67 ? -2.372 11.852 -5.622 1.00 0.00 68 ILE A C 5
ATOM 7565 O O . ILE A 1 67 ? -1.379 11.982 -6.344 1.00 0.00 68 ILE A O 5
ATOM 7581 N N . ALA A 1 68 ? -2.874 10.652 -5.303 1.00 0.00 69 ALA A N 5
ATOM 7582 C CA . ALA A 1 68 ? -2.286 9.375 -5.701 1.00 0.00 69 ALA A CA 5
ATOM 7583 C C . ALA A 1 68 ? -3.272 8.198 -5.544 1.00 0.00 69 ALA A C 5
ATOM 7584 O O . ALA A 1 68 ? -4.302 8.318 -4.874 1.00 0.00 69 ALA A O 5
ATOM 7591 N N . ARG A 1 69 ? -2.919 7.037 -6.114 1.00 0.00 70 ARG A N 5
ATOM 7592 C CA . ARG A 1 69 ? -3.644 5.761 -5.993 1.00 0.00 70 ARG A CA 5
ATOM 7593 C C . ARG A 1 69 ? -2.762 4.750 -5.263 1.00 0.00 70 ARG A C 5
ATOM 7594 O O . ARG A 1 69 ? -1.564 4.686 -5.539 1.00 0.00 70 ARG A O 5
ATOM 7615 N N . HIS A 1 70 ? -3.385 3.955 -4.395 1.00 0.00 71 HIS A N 5
ATOM 7616 C CA . HIS A 1 70 ? -2.753 2.946 -3.539 1.00 0.00 71 HIS A CA 5
ATOM 7617 C C . HIS A 1 70 ? -3.337 1.553 -3.755 1.00 0.00 71 HIS A C 5
ATOM 7618 O O . HIS A 1 70 ? -4.553 1.370 -3.847 1.00 0.00 71 HIS A O 5
ATOM 7632 N N . GLU A 1 71 ? -2.473 0.548 -3.767 1.00 0.00 72 GLU A N 5
ATOM 7633 C CA . GLU A 1 71 ? -2.841 -0.856 -3.854 1.00 0.00 72 GLU A CA 5
ATOM 7634 C C . GLU A 1 71 ? -1.939 -1.659 -2.911 1.00 0.00 72 GLU A C 5
ATOM 7635 O O . GLU A 1 71 ? -0.717 -1.514 -2.914 1.00 0.00 72 GLU A O 5
ATOM 7647 N N . TYR A 1 72 ? -2.544 -2.539 -2.124 1.00 0.00 73 TYR A N 5
ATOM 7648 C CA . TYR A 1 72 ? -1.869 -3.486 -1.248 1.00 0.00 73 TYR A CA 5
ATOM 7649 C C . TYR A 1 72 ? -2.516 -4.845 -1.495 1.00 0.00 73 TYR A C 5
ATOM 7650 O O . TYR A 1 72 ? -3.737 -4.978 -1.415 1.00 0.00 73 TYR A O 5
ATOM 7668 N N . THR A 1 73 ? -1.719 -5.857 -1.812 1.00 0.00 74 THR A N 5
ATOM 7669 C CA . THR A 1 73 ? -2.220 -7.214 -2.067 1.00 0.00 74 THR A CA 5
ATOM 7670 C C . THR A 1 73 ? -1.421 -8.198 -1.207 1.00 0.00 74 THR A C 5
ATOM 7671 O O . THR A 1 73 ? -0.200 -8.097 -1.074 1.00 0.00 74 THR A O 5
ATOM 7682 N N . PHE A 1 74 ? -2.111 -9.139 -0.576 1.00 0.00 75 PHE A N 5
ATOM 7683 C CA . PHE A 1 74 ? -1.514 -10.138 0.312 1.00 0.00 75 PHE A CA 5
ATOM 7684 C C . PHE A 1 74 ? -1.989 -11.551 -0.071 1.00 0.00 75 PHE A C 5
ATOM 7685 O O . PHE A 1 74 ? -3.189 -11.772 -0.141 1.00 0.00 75 PHE A O 5
ATOM 7702 N N . SER A 1 75 ? -1.090 -12.511 -0.287 1.00 0.00 76 SER A N 5
ATOM 7703 C CA . SER A 1 75 ? -1.360 -13.902 -0.718 1.00 0.00 76 SER A CA 5
ATOM 7704 C C . SER A 1 75 ? -0.743 -14.959 0.195 1.00 0.00 76 SER A C 5
ATOM 7705 O O . SER A 1 75 ? 0.383 -14.795 0.641 1.00 0.00 76 SER A O 5
ATOM 7713 N N . ILE A 1 76 ? -1.427 -16.082 0.427 1.00 0.00 77 ILE A N 5
ATOM 7714 C CA . ILE A 1 76 ? -0.818 -17.229 1.141 1.00 0.00 77 ILE A CA 5
ATOM 7715 C C . ILE A 1 76 ? -0.717 -18.400 0.160 1.00 0.00 77 ILE A C 5
ATOM 7716 O O . ILE A 1 76 ? -1.736 -18.862 -0.360 1.00 0.00 77 ILE A O 5
ATOM 7732 N N . MET A 1 77 ? 0.502 -18.901 -0.066 1.00 0.00 78 MET A N 5
ATOM 7733 C CA . MET A 1 77 ? 0.767 -20.093 -0.883 1.00 0.00 78 MET A CA 5
ATOM 7734 C C . MET A 1 77 ? 1.458 -21.234 -0.129 1.00 0.00 78 MET A C 5
ATOM 7735 O O . MET A 1 77 ? 2.575 -21.048 0.351 1.00 0.00 78 MET A O 5
ATOM 7749 N N . ASP A 1 78 ? 0.823 -22.410 -0.084 1.00 0.00 79 ASP A N 5
ATOM 7750 C CA . ASP A 1 78 ? 1.282 -23.686 0.500 1.00 0.00 79 ASP A CA 5
ATOM 7751 C C . ASP A 1 78 ? 1.741 -23.652 1.974 1.00 0.00 79 ASP A C 5
ATOM 7752 O O . ASP A 1 78 ? 1.058 -24.187 2.847 1.00 0.00 79 ASP A O 5
ATOM 7761 N N . GLU A 1 79 ? 2.882 -23.021 2.254 1.00 0.00 80 GLU A N 5
ATOM 7762 C CA . GLU A 1 79 ? 3.499 -22.893 3.584 1.00 0.00 80 GLU A CA 5
ATOM 7763 C C . GLU A 1 79 ? 4.046 -21.482 3.847 1.00 0.00 80 GLU A C 5
ATOM 7764 O O . GLU A 1 79 ? 4.709 -21.272 4.861 1.00 0.00 80 GLU A O 5
ATOM 7776 N N . PHE A 1 80 ? 3.831 -20.510 2.956 1.00 0.00 81 PHE A N 5
ATOM 7777 C CA . PHE A 1 80 ? 4.403 -19.173 3.151 1.00 0.00 81 PHE A CA 5
ATOM 7778 C C . PHE A 1 80 ? 3.316 -18.111 2.925 1.00 0.00 81 PHE A C 5
ATOM 7779 O O . PHE A 1 80 ? 2.214 -18.395 2.448 1.00 0.00 81 PHE A O 5
ATOM 7796 N N . GLN A 1 81 ? 3.662 -16.860 3.200 1.00 0.00 82 GLN A N 5
ATOM 7797 C CA . GLN A 1 81 ? 2.826 -15.681 2.996 1.00 0.00 82 GLN A CA 5
ATOM 7798 C C . GLN A 1 81 ? 3.587 -14.683 2.132 1.00 0.00 82 GLN A C 5
ATOM 7799 O O . GLN A 1 81 ? 4.783 -14.509 2.314 1.00 0.00 82 GLN A O 5
ATOM 7813 N N . GLU A 1 82 ? 2.885 -13.985 1.257 1.00 0.00 83 GLU A N 5
ATOM 7814 C CA . GLU A 1 82 ? 3.377 -12.974 0.320 1.00 0.00 83 GLU A CA 5
ATOM 7815 C C . GLU A 1 82 ? 2.651 -11.660 0.548 1.00 0.00 83 GLU A C 5
ATOM 7816 O O . GLU A 1 82 ? 1.425 -11.603 0.578 1.00 0.00 83 GLU A O 5
ATOM 7828 N N . TYR A 1 83 ? 3.427 -10.597 0.655 1.00 0.00 84 TYR A N 5
ATOM 7829 C CA . TYR A 1 83 ? 2.957 -9.233 0.852 1.00 0.00 84 TYR A CA 5
ATOM 7830 C C . TYR A 1 83 ? 3.461 -8.366 -0.286 1.00 0.00 84 TYR A C 5
ATOM 7831 O O . TYR A 1 83 ? 4.652 -8.397 -0.587 1.00 0.00 84 TYR A O 5
ATOM 7849 N N . THR A 1 84 ? 2.580 -7.590 -0.910 1.00 0.00 85 THR A N 5
ATOM 7850 C CA . THR A 1 84 ? 2.964 -6.662 -1.975 1.00 0.00 85 THR A CA 5
ATOM 7851 C C . THR A 1 84 ? 2.187 -5.354 -1.817 1.00 0.00 85 THR A C 5
ATOM 7852 O O . THR A 1 84 ? 1.019 -5.328 -1.438 1.00 0.00 85 THR A O 5
ATOM 7863 N N . MET A 1 85 ? 2.838 -4.241 -2.109 1.00 0.00 86 MET A N 5
ATOM 7864 C CA . MET A 1 85 ? 2.276 -2.894 -2.084 1.00 0.00 86 MET A CA 5
ATOM 7865 C C . MET A 1 85 ? 2.772 -2.120 -3.304 1.00 0.00 86 MET A C 5
ATOM 7866 O O . MET A 1 85 ? 3.900 -2.307 -3.763 1.00 0.00 86 MET A O 5
ATOM 7880 N N . LEU A 1 86 ? 1.903 -1.261 -3.822 1.00 0.00 87 LEU A N 5
ATOM 7881 C CA . LEU A 1 86 ? 2.124 -0.409 -4.988 1.00 0.00 87 LEU A CA 5
ATOM 7882 C C . LEU A 1 86 ? 1.270 0.875 -4.880 1.00 0.00 87 LEU A C 5
ATOM 7883 O O . LEU A 1 86 ? 0.057 0.854 -5.092 1.00 0.00 87 LEU A O 5
ATOM 7899 N N . CYS A 1 87 ? 1.912 1.994 -4.568 1.00 0.00 88 CYS A N 5
ATOM 7900 C CA . CYS A 1 87 ? 1.322 3.322 -4.440 1.00 0.00 88 CYS A CA 5
ATOM 7901 C C . CYS A 1 87 ? 2.290 4.380 -4.988 1.00 0.00 88 CYS A C 5
ATOM 7902 O O . CYS A 1 87 ? 3.494 4.335 -4.705 1.00 0.00 88 CYS A O 5
ATOM 7909 N N . LEU A 1 88 ? 1.766 5.342 -5.752 1.00 0.00 89 LEU A N 5
ATOM 7910 C CA . LEU A 1 88 ? 2.531 6.464 -6.301 1.00 0.00 89 LEU A CA 5
ATOM 7911 C C . LEU A 1 88 ? 3.176 7.316 -5.195 1.00 0.00 89 LEU A C 5
ATOM 7912 O O . LEU A 1 88 ? 4.292 7.805 -5.382 1.00 0.00 89 LEU A O 5
ATOM 7928 N N . LEU A 1 89 ? 2.509 7.457 -4.047 1.00 0.00 90 LEU A N 5
ATOM 7929 C CA . LEU A 1 89 ? 2.984 8.213 -2.894 1.00 0.00 90 LEU A CA 5
ATOM 7930 C C . LEU A 1 89 ? 3.691 7.309 -1.891 1.00 0.00 90 LEU A C 5
ATOM 7931 O O . LEU A 1 89 ? 4.867 7.531 -1.595 1.00 0.00 90 LEU A O 5
ATOM 7947 N N . CYS A 1 90 ? 2.963 6.350 -1.333 1.00 0.00 91 CYS A N 5
ATOM 7948 C CA . CYS A 1 90 ? 3.426 5.496 -0.258 1.00 0.00 91 CYS A CA 5
ATOM 7949 C C . CYS A 1 90 ? 4.571 4.566 -0.666 1.00 0.00 91 CYS A C 5
ATOM 7950 O O . CYS A 1 90 ? 5.516 4.395 0.110 1.00 0.00 91 CYS A O 5
ATOM 7957 N N . GLY A 1 91 ? 4.525 4.009 -1.880 1.00 0.00 92 GLY A N 5
ATOM 7958 C CA . GLY A 1 91 ? 5.622 3.220 -2.433 1.00 0.00 92 GLY A CA 5
ATOM 7959 C C . GLY A 1 91 ? 5.294 1.860 -3.035 1.00 0.00 92 GLY A C 5
ATOM 7960 O O . GLY A 1 91 ? 4.176 1.356 -2.938 1.00 0.00 92 GLY A O 5
ATOM 7964 N N . LYS A 1 92 ? 6.323 1.243 -3.626 1.00 0.00 93 LYS A N 5
ATOM 7965 C CA . LYS A 1 92 ? 6.289 -0.114 -4.180 1.00 0.00 93 LYS A CA 5
ATOM 7966 C C . LYS A 1 92 ? 7.207 -1.033 -3.381 1.00 0.00 93 LYS A C 5
ATOM 7967 O O . LYS A 1 92 ? 8.418 -0.815 -3.322 1.00 0.00 93 LYS A O 5
ATOM 7986 N N . ALA A 1 93 ? 6.628 -2.055 -2.765 1.00 0.00 94 ALA A N 5
ATOM 7987 C CA . ALA A 1 93 ? 7.333 -3.017 -1.930 1.00 0.00 94 ALA A CA 5
ATOM 7988 C C . ALA A 1 93 ? 6.797 -4.456 -2.044 1.00 0.00 94 ALA A C 5
ATOM 7989 O O . ALA A 1 93 ? 5.642 -4.668 -2.412 1.00 0.00 94 ALA A O 5
ATOM 7996 N N . GLU A 1 94 ? 7.628 -5.448 -1.709 1.00 0.00 95 GLU A N 5
ATOM 7997 C CA . GLU A 1 94 ? 7.251 -6.867 -1.668 1.00 0.00 95 GLU A CA 5
ATOM 7998 C C . GLU A 1 94 ? 8.075 -7.628 -0.611 1.00 0.00 95 GLU A C 5
ATOM 7999 O O . GLU A 1 94 ? 9.284 -7.420 -0.493 1.00 0.00 95 GLU A O 5
ATOM 8011 N N . ASP A 1 95 ? 7.423 -8.510 0.152 1.00 0.00 96 ASP A N 5
ATOM 8012 C CA . ASP A 1 95 ? 8.010 -9.354 1.197 1.00 0.00 96 ASP A CA 5
ATOM 8013 C C . ASP A 1 95 ? 7.388 -10.759 1.217 1.00 0.00 96 ASP A C 5
ATOM 8014 O O . ASP A 1 95 ? 6.216 -10.919 0.872 1.00 0.00 96 ASP A O 5
ATOM 8023 N N . THR A 1 96 ? 8.134 -11.769 1.670 1.00 0.00 97 THR A N 5
ATOM 8024 C CA . THR A 1 96 ? 7.614 -13.141 1.827 1.00 0.00 97 THR A CA 5
ATOM 8025 C C . THR A 1 96 ? 8.048 -13.746 3.167 1.00 0.00 97 THR A C 5
ATOM 8026 O O . THR A 1 96 ? 9.213 -13.626 3.555 1.00 0.00 97 THR A O 5
ATOM 8037 N N . ILE A 1 97 ? 7.116 -14.392 3.881 1.00 0.00 98 ILE A N 5
ATOM 8038 C CA . ILE A 1 97 ? 7.323 -15.000 5.207 1.00 0.00 98 ILE A CA 5
ATOM 8039 C C . ILE A 1 97 ? 6.989 -16.489 5.179 1.00 0.00 98 ILE A C 5
ATOM 8040 O O . ILE A 1 97 ? 5.882 -16.862 4.806 1.00 0.00 98 ILE A O 5
ATOM 8056 N N . SER A 1 98 ? 7.893 -17.347 5.632 1.00 0.00 99 SER A N 5
ATOM 8057 C CA . SER A 1 98 ? 7.625 -18.787 5.753 1.00 0.00 99 SER A CA 5
ATOM 8058 C C . SER A 1 98 ? 6.906 -19.070 7.077 1.00 0.00 99 SER A C 5
ATOM 8059 O O . SER A 1 98 ? 7.284 -18.538 8.126 1.00 0.00 99 SER A O 5
ATOM 8067 N N . ILE A 1 99 ? 5.844 -19.882 7.035 1.00 0.00 100 ILE A N 5
ATOM 8068 C CA . ILE A 1 99 ? 4.986 -20.191 8.190 1.00 0.00 100 ILE A CA 5
ATOM 8069 C C . ILE A 1 99 ? 4.678 -21.695 8.333 1.00 0.00 100 ILE A C 5
ATOM 8070 O O . ILE A 1 99 ? 5.211 -22.547 7.620 1.00 0.00 100 ILE A O 5
ATOM 8086 N N . LEU A 1 100 ? 3.827 -22.012 9.308 1.00 0.00 101 LEU A N 5
ATOM 8087 C CA . LEU A 1 100 ? 3.358 -23.338 9.705 1.00 0.00 101 LEU A CA 5
ATOM 8088 C C . LEU A 1 100 ? 1.833 -23.288 9.933 1.00 0.00 101 LEU A C 5
ATOM 8089 O O . LEU A 1 100 ? 1.289 -22.187 10.075 1.00 0.00 101 LEU A O 5
ATOM 8105 N N . PRO A 1 101 ? 1.120 -24.431 10.017 1.00 0.00 102 PRO A N 5
ATOM 8106 C CA . PRO A 1 101 ? -0.330 -24.454 10.263 1.00 0.00 102 PRO A CA 5
ATOM 8107 C C . PRO A 1 101 ? -0.761 -23.783 11.587 1.00 0.00 102 PRO A C 5
ATOM 8108 O O . PRO A 1 101 ? -1.926 -23.414 11.741 1.00 0.00 102 PRO A O 5
ATOM 8119 N N . ASP A 1 102 ? 0.172 -23.571 12.523 1.00 0.00 103 ASP A N 5
ATOM 8120 C CA . ASP A 1 102 ? -0.038 -22.846 13.788 1.00 0.00 103 ASP A CA 5
ATOM 8121 C C . ASP A 1 102 ? -0.077 -21.304 13.603 1.00 0.00 103 ASP A C 5
ATOM 8122 O O . ASP A 1 102 ? -0.319 -20.565 14.558 1.00 0.00 103 ASP A O 5
ATOM 8131 N N . ASP A 1 103 ? 0.156 -20.811 12.377 1.00 0.00 104 ASP A N 5
ATOM 8132 C CA . ASP A 1 103 ? 0.187 -19.395 11.968 1.00 0.00 104 ASP A CA 5
ATOM 8133 C C . ASP A 1 103 ? 1.083 -18.477 12.851 1.00 0.00 104 ASP A C 5
ATOM 8134 O O . ASP A 1 103 ? 0.601 -17.478 13.400 1.00 0.00 104 ASP A O 5
ATOM 8143 N N . PRO A 1 104 ? 2.388 -18.800 13.028 1.00 0.00 105 PRO A N 5
ATOM 8144 C CA . PRO A 1 104 ? 3.312 -18.041 13.884 1.00 0.00 105 PRO A CA 5
ATOM 8145 C C . PRO A 1 104 ? 3.802 -16.695 13.311 1.00 0.00 105 PRO A C 5
ATOM 8146 O O . PRO A 1 104 ? 4.239 -15.835 14.078 1.00 0.00 105 PRO A O 5
ATOM 8157 N N . ARG A 1 105 ? 3.746 -16.503 11.981 1.00 0.00 106 ARG A N 5
ATOM 8158 C CA . ARG A 1 105 ? 4.184 -15.291 11.235 1.00 0.00 106 ARG A CA 5
ATOM 8159 C C . ARG A 1 105 ? 5.556 -14.726 11.655 1.00 0.00 106 ARG A C 5
ATOM 8160 O O . ARG A 1 105 ? 5.742 -13.510 11.733 1.00 0.00 106 ARG A O 5
ATOM 8181 N N . GLN A 1 106 ? 6.517 -15.615 11.928 1.00 0.00 107 GLN A N 5
ATOM 8182 C CA . GLN A 1 106 ? 7.892 -15.308 12.366 1.00 0.00 107 GLN A CA 5
ATOM 8183 C C . GLN A 1 106 ? 7.954 -14.206 13.438 1.00 0.00 107 GLN A C 5
ATOM 8184 O O . GLN A 1 106 ? 8.251 -14.476 14.610 1.00 0.00 107 GLN A O 5
ATOM 8201 N N . CYS A 1 1 ? -1.102 14.932 -8.643 1.00 0.00 2 CYS A N 6
ATOM 8202 C CA . CYS A 1 1 ? -0.620 15.414 -9.927 1.00 0.00 2 CYS A CA 6
ATOM 8203 C C . CYS A 1 1 ? 0.802 14.904 -10.266 1.00 0.00 2 CYS A C 6
ATOM 8204 O O . CYS A 1 1 ? 1.426 15.350 -11.235 1.00 0.00 2 CYS A O 6
ATOM 8211 N N . GLY A 1 2 ? 1.322 13.967 -9.463 1.00 0.00 3 GLY A N 6
ATOM 8212 C CA . GLY A 1 2 ? 2.663 13.374 -9.554 1.00 0.00 3 GLY A CA 6
ATOM 8213 C C . GLY A 1 2 ? 3.747 14.336 -9.059 1.00 0.00 3 GLY A C 6
ATOM 8214 O O . GLY A 1 2 ? 4.693 13.910 -8.401 1.00 0.00 3 GLY A O 6
ATOM 8218 N N . ASP A 1 3 ? 3.571 15.643 -9.270 1.00 0.00 4 ASP A N 6
ATOM 8219 C CA . ASP A 1 3 ? 4.419 16.672 -8.662 1.00 0.00 4 ASP A CA 6
ATOM 8220 C C . ASP A 1 3 ? 4.217 16.688 -7.127 1.00 0.00 4 ASP A C 6
ATOM 8221 O O . ASP A 1 3 ? 5.082 17.182 -6.399 1.00 0.00 4 ASP A O 6
ATOM 8230 N N . CYS A 1 4 ? 3.107 16.105 -6.639 1.00 0.00 5 CYS A N 6
ATOM 8231 C CA . CYS A 1 4 ? 2.786 15.926 -5.227 1.00 0.00 5 CYS A CA 6
ATOM 8232 C C . CYS A 1 4 ? 3.818 15.043 -4.481 1.00 0.00 5 CYS A C 6
ATOM 8233 O O . CYS A 1 4 ? 3.975 15.170 -3.266 1.00 0.00 5 CYS A O 6
ATOM 8240 N N . VAL A 1 5 ? 4.496 14.123 -5.184 1.00 0.00 6 VAL A N 6
ATOM 8241 C CA . VAL A 1 5 ? 5.425 13.136 -4.600 1.00 0.00 6 VAL A CA 6
ATOM 8242 C C . VAL A 1 5 ? 6.886 13.423 -4.996 1.00 0.00 6 VAL A C 6
ATOM 8243 O O . VAL A 1 5 ? 7.179 13.764 -6.144 1.00 0.00 6 VAL A O 6
ATOM 8256 N N . GLU A 1 6 ? 7.831 13.282 -4.060 1.00 0.00 7 GLU A N 6
ATOM 8257 C CA . GLU A 1 6 ? 9.274 13.471 -4.296 1.00 0.00 7 GLU A CA 6
ATOM 8258 C C . GLU A 1 6 ? 9.822 12.414 -5.279 1.00 0.00 7 GLU A C 6
ATOM 8259 O O . GLU A 1 6 ? 10.634 12.737 -6.152 1.00 0.00 7 GLU A O 6
ATOM 8271 N N . LYS A 1 7 ? 9.333 11.170 -5.176 1.00 0.00 8 LYS A N 6
ATOM 8272 C CA . LYS A 1 7 ? 9.633 10.036 -6.060 1.00 0.00 8 LYS A CA 6
ATOM 8273 C C . LYS A 1 7 ? 8.342 9.276 -6.367 1.00 0.00 8 LYS A C 6
ATOM 8274 O O . LYS A 1 7 ? 7.485 9.126 -5.497 1.00 0.00 8 LYS A O 6
ATOM 8293 N N . GLU A 1 8 ? 8.219 8.768 -7.590 1.00 0.00 9 GLU A N 6
ATOM 8294 C CA . GLU A 1 8 ? 7.090 7.933 -8.022 1.00 0.00 9 GLU A CA 6
ATOM 8295 C C . GLU A 1 8 ? 7.320 6.486 -7.559 1.00 0.00 9 GLU A C 6
ATOM 8296 O O . GLU A 1 8 ? 8.356 5.897 -7.881 1.00 0.00 9 GLU A O 6
ATOM 8308 N N . TYR A 1 9 ? 6.365 5.909 -6.819 1.00 0.00 10 TYR A N 6
ATOM 8309 C CA . TYR A 1 9 ? 6.424 4.534 -6.287 1.00 0.00 10 TYR A CA 6
ATOM 8310 C C . TYR A 1 9 ? 7.782 4.192 -5.631 1.00 0.00 10 TYR A C 6
ATOM 8311 O O . TYR A 1 9 ? 8.475 3.266 -6.067 1.00 0.00 10 TYR A O 6
ATOM 8329 N N . PRO A 1 10 ? 8.187 4.934 -4.581 1.00 0.00 11 PRO A N 6
ATOM 8330 C CA . PRO A 1 10 ? 9.460 4.717 -3.890 1.00 0.00 11 PRO A CA 6
ATOM 8331 C C . PRO A 1 10 ? 9.516 3.335 -3.229 1.00 0.00 11 PRO A C 6
ATOM 8332 O O . PRO A 1 10 ? 8.508 2.853 -2.719 1.00 0.00 11 PRO A O 6
ATOM 8343 N N . ASN A 1 11 ? 10.679 2.684 -3.180 1.00 0.00 12 ASN A N 6
ATOM 8344 C CA . ASN A 1 11 ? 10.790 1.407 -2.473 1.00 0.00 12 ASN A CA 6
ATOM 8345 C C . ASN A 1 11 ? 10.866 1.661 -0.957 1.00 0.00 12 ASN A C 6
ATOM 8346 O O . ASN A 1 11 ? 11.457 2.652 -0.515 1.00 0.00 12 ASN A O 6
ATOM 8357 N N . ARG A 1 12 ? 10.255 0.780 -0.150 1.00 0.00 13 ARG A N 6
ATOM 8358 C CA . ARG A 1 12 ? 10.156 0.929 1.320 1.00 0.00 13 ARG A CA 6
ATOM 8359 C C . ARG A 1 12 ? 10.820 -0.194 2.119 1.00 0.00 13 ARG A C 6
ATOM 8360 O O . ARG A 1 12 ? 10.357 -0.554 3.202 1.00 0.00 13 ARG A O 6
ATOM 8381 N N . GLY A 1 13 ? 11.885 -0.779 1.573 1.00 0.00 14 GLY A N 6
ATOM 8382 C CA . GLY A 1 13 ? 12.628 -1.875 2.217 1.00 0.00 14 GLY A CA 6
ATOM 8383 C C . GLY A 1 13 ? 11.741 -3.076 2.572 1.00 0.00 14 GLY A C 6
ATOM 8384 O O . GLY A 1 13 ? 11.921 -3.691 3.625 1.00 0.00 14 GLY A O 6
ATOM 8388 N N . ASN A 1 14 ? 10.770 -3.363 1.694 1.00 0.00 15 ASN A N 6
ATOM 8389 C CA . ASN A 1 14 ? 9.770 -4.441 1.743 1.00 0.00 15 ASN A CA 6
ATOM 8390 C C . ASN A 1 14 ? 8.506 -4.118 2.589 1.00 0.00 15 ASN A C 6
ATOM 8391 O O . ASN A 1 14 ? 7.663 -4.994 2.784 1.00 0.00 15 ASN A O 6
ATOM 8402 N N . THR A 1 15 ? 8.330 -2.885 3.089 1.00 0.00 16 THR A N 6
ATOM 8403 C CA . THR A 1 15 ? 7.160 -2.492 3.908 1.00 0.00 16 THR A CA 6
ATOM 8404 C C . THR A 1 15 ? 5.878 -2.422 3.066 1.00 0.00 16 THR A C 6
ATOM 8405 O O . THR A 1 15 ? 5.806 -1.600 2.155 1.00 0.00 16 THR A O 6
ATOM 8416 N N . CYS A 1 16 ? 4.859 -3.247 3.359 1.00 0.00 17 CYS A N 6
ATOM 8417 C CA . CYS A 1 16 ? 3.586 -3.291 2.631 1.00 0.00 17 CYS A CA 6
ATOM 8418 C C . CYS A 1 16 ? 2.412 -3.001 3.588 1.00 0.00 17 CYS A C 6
ATOM 8419 O O . CYS A 1 16 ? 2.101 -3.820 4.456 1.00 0.00 17 CYS A O 6
ATOM 8427 N N . LEU A 1 17 ? 1.785 -1.828 3.442 1.00 0.00 18 LEU A N 6
ATOM 8428 C CA . LEU A 1 17 ? 0.701 -1.307 4.294 1.00 0.00 18 LEU A CA 6
ATOM 8429 C C . LEU A 1 17 ? -0.614 -1.083 3.540 1.00 0.00 18 LEU A C 6
ATOM 8430 O O . LEU A 1 17 ? -0.643 -0.652 2.387 1.00 0.00 18 LEU A O 6
ATOM 8446 N N . GLU A 1 18 ? -1.712 -1.331 4.254 1.00 0.00 19 GLU A N 6
ATOM 8447 C CA . GLU A 1 18 ? -3.093 -1.126 3.814 1.00 0.00 19 GLU A CA 6
ATOM 8448 C C . GLU A 1 18 ? -3.661 0.239 4.233 1.00 0.00 19 GLU A C 6
ATOM 8449 O O . GLU A 1 18 ? -4.768 0.573 3.816 1.00 0.00 19 GLU A O 6
ATOM 8461 N N . ASN A 1 19 ? -2.956 1.023 5.059 1.00 0.00 20 ASN A N 6
ATOM 8462 C CA . ASN A 1 19 ? -3.437 2.322 5.564 1.00 0.00 20 ASN A CA 6
ATOM 8463 C C . ASN A 1 19 ? -2.330 3.379 5.742 1.00 0.00 20 ASN A C 6
ATOM 8464 O O . ASN A 1 19 ? -1.158 3.051 5.948 1.00 0.00 20 ASN A O 6
ATOM 8475 N N . GLY A 1 20 ? -2.738 4.656 5.711 1.00 0.00 21 GLY A N 6
ATOM 8476 C CA . GLY A 1 20 ? -1.892 5.840 5.920 1.00 0.00 21 GLY A CA 6
ATOM 8477 C C . GLY A 1 20 ? -1.672 6.705 4.670 1.00 0.00 21 GLY A C 6
ATOM 8478 O O . GLY A 1 20 ? -2.350 6.543 3.656 1.00 0.00 21 GLY A O 6
ATOM 8482 N N . SER A 1 21 ? -0.719 7.636 4.772 1.00 0.00 22 SER A N 6
ATOM 8483 C CA . SER A 1 21 ? -0.262 8.560 3.717 1.00 0.00 22 SER A CA 6
ATOM 8484 C C . SER A 1 21 ? 1.201 8.920 4.000 1.00 0.00 22 SER A C 6
ATOM 8485 O O . SER A 1 21 ? 1.513 9.429 5.079 1.00 0.00 22 SER A O 6
ATOM 8493 N N . PHE A 1 22 ? 2.119 8.606 3.083 1.00 0.00 23 PHE A N 6
ATOM 8494 C CA . PHE A 1 22 ? 3.566 8.776 3.276 1.00 0.00 23 PHE A CA 6
ATOM 8495 C C . PHE A 1 22 ? 4.089 10.222 3.199 1.00 0.00 23 PHE A C 6
ATOM 8496 O O . PHE A 1 22 ? 4.674 10.657 2.205 1.00 0.00 23 PHE A O 6
ATOM 8513 N N . LEU A 1 23 ? 3.878 10.984 4.272 1.00 0.00 24 LEU A N 6
ATOM 8514 C CA . LEU A 1 23 ? 4.250 12.397 4.394 1.00 0.00 24 LEU A CA 6
ATOM 8515 C C . LEU A 1 23 ? 5.714 12.738 4.044 1.00 0.00 24 LEU A C 6
ATOM 8516 O O . LEU A 1 23 ? 5.990 13.838 3.564 1.00 0.00 24 LEU A O 6
ATOM 8532 N N . LEU A 1 24 ? 6.651 11.803 4.246 1.00 0.00 25 LEU A N 6
ATOM 8533 C CA . LEU A 1 24 ? 8.072 11.978 3.900 1.00 0.00 25 LEU A CA 6
ATOM 8534 C C . LEU A 1 24 ? 8.331 11.987 2.379 1.00 0.00 25 LEU A C 6
ATOM 8535 O O . LEU A 1 24 ? 9.351 12.527 1.947 1.00 0.00 25 LEU A O 6
ATOM 8551 N N . ASN A 1 25 ? 7.409 11.459 1.562 1.00 0.00 26 ASN A N 6
ATOM 8552 C CA . ASN A 1 25 ? 7.482 11.504 0.096 1.00 0.00 26 ASN A CA 6
ATOM 8553 C C . ASN A 1 25 ? 6.548 12.595 -0.438 1.00 0.00 26 ASN A C 6
ATOM 8554 O O . ASN A 1 25 ? 6.874 13.248 -1.426 1.00 0.00 26 ASN A O 6
ATOM 8565 N N . PHE A 1 26 ? 5.406 12.830 0.216 1.00 0.00 27 PHE A N 6
ATOM 8566 C CA . PHE A 1 26 ? 4.493 13.913 -0.161 1.00 0.00 27 PHE A CA 6
ATOM 8567 C C . PHE A 1 26 ? 5.162 15.273 0.078 1.00 0.00 27 PHE A C 6
ATOM 8568 O O . PHE A 1 26 ? 5.340 15.701 1.221 1.00 0.00 27 PHE A O 6
ATOM 8585 N N . THR A 1 27 ? 5.510 15.976 -0.995 1.00 0.00 28 THR A N 6
ATOM 8586 C CA . THR A 1 27 ? 6.140 17.315 -0.943 1.00 0.00 28 THR A CA 6
ATOM 8587 C C . THR A 1 27 ? 5.103 18.444 -0.958 1.00 0.00 28 THR A C 6
ATOM 8588 O O . THR A 1 27 ? 5.453 19.622 -1.067 1.00 0.00 28 THR A O 6
ATOM 8599 N N . GLY A 1 28 ? 3.822 18.084 -0.862 1.00 0.00 29 GLY A N 6
ATOM 8600 C CA . GLY A 1 28 ? 2.682 18.983 -0.958 1.00 0.00 29 GLY A CA 6
ATOM 8601 C C . GLY A 1 28 ? 2.185 19.030 -2.408 1.00 0.00 29 GLY A C 6
ATOM 8602 O O . GLY A 1 28 ? 2.971 18.827 -3.340 1.00 0.00 29 GLY A O 6
ATOM 8606 N N . CYS A 1 29 ? 0.890 19.289 -2.578 1.00 0.00 30 CYS A N 6
ATOM 8607 C CA . CYS A 1 29 ? 0.190 19.330 -3.854 1.00 0.00 30 CYS A CA 6
ATOM 8608 C C . CYS A 1 29 ? 0.823 20.266 -4.890 1.00 0.00 30 CYS A C 6
ATOM 8609 O O . CYS A 1 29 ? 1.679 21.110 -4.594 1.00 0.00 30 CYS A O 6
ATOM 8616 N N . ALA A 1 30 ? 0.319 20.163 -6.108 1.00 0.00 31 ALA A N 6
ATOM 8617 C CA . ALA A 1 30 ? 0.634 21.067 -7.204 1.00 0.00 31 ALA A CA 6
ATOM 8618 C C . ALA A 1 30 ? -0.631 21.641 -7.872 1.00 0.00 31 ALA A C 6
ATOM 8619 O O . ALA A 1 30 ? -0.516 22.636 -8.600 1.00 0.00 31 ALA A O 6
ATOM 8626 N N . VAL A 1 31 ? -1.833 21.117 -7.585 1.00 0.00 32 VAL A N 6
ATOM 8627 C CA . VAL A 1 31 ? -3.088 21.725 -8.047 1.00 0.00 32 VAL A CA 6
ATOM 8628 C C . VAL A 1 31 ? -3.361 22.997 -7.227 1.00 0.00 32 VAL A C 6
ATOM 8629 O O . VAL A 1 31 ? -3.852 23.986 -7.784 1.00 0.00 32 VAL A O 6
ATOM 8642 N N . CYS A 1 32 ? -3.009 22.996 -5.935 1.00 0.00 33 CYS A N 6
ATOM 8643 C CA . CYS A 1 32 ? -3.201 24.099 -4.988 1.00 0.00 33 CYS A CA 6
ATOM 8644 C C . CYS A 1 32 ? -1.967 24.491 -4.135 1.00 0.00 33 CYS A C 6
ATOM 8645 O O . CYS A 1 32 ? -1.942 25.598 -3.582 1.00 0.00 33 CYS A O 6
ATOM 8652 N N . SER A 1 33 ? -0.950 23.623 -4.038 1.00 0.00 34 SER A N 6
ATOM 8653 C CA . SER A 1 33 ? 0.309 23.821 -3.284 1.00 0.00 34 SER A CA 6
ATOM 8654 C C . SER A 1 33 ? 0.243 23.546 -1.757 1.00 0.00 34 SER A C 6
ATOM 8655 O O . SER A 1 33 ? 1.148 23.953 -1.018 1.00 0.00 34 SER A O 6
ATOM 8663 N N . LYS A 1 34 ? -0.787 22.857 -1.233 1.00 0.00 35 LYS A N 6
ATOM 8664 C CA . LYS A 1 34 ? -0.906 22.531 0.213 1.00 0.00 35 LYS A CA 6
ATOM 8665 C C . LYS A 1 34 ? -0.100 21.288 0.617 1.00 0.00 35 LYS A C 6
ATOM 8666 O O . LYS A 1 34 ? 0.006 20.337 -0.152 1.00 0.00 35 LYS A O 6
ATOM 8685 N N . ARG A 1 35 ? 0.410 21.251 1.857 1.00 0.00 36 ARG A N 6
ATOM 8686 C CA . ARG A 1 35 ? 1.135 20.106 2.461 1.00 0.00 36 ARG A CA 6
ATOM 8687 C C . ARG A 1 35 ? 0.441 19.668 3.762 1.00 0.00 36 ARG A C 6
ATOM 8688 O O . ARG A 1 35 ? -0.352 20.431 4.306 1.00 0.00 36 ARG A O 6
ATOM 8709 N N . ASP A 1 36 ? 0.700 18.441 4.236 1.00 0.00 37 ASP A N 6
ATOM 8710 C CA . ASP A 1 36 ? 0.069 17.804 5.417 1.00 0.00 37 ASP A CA 6
ATOM 8711 C C . ASP A 1 36 ? -1.478 17.814 5.414 1.00 0.00 37 ASP A C 6
ATOM 8712 O O . ASP A 1 36 ? -2.153 17.766 6.445 1.00 0.00 37 ASP A O 6
ATOM 8721 N N . PHE A 1 37 ? -2.024 17.857 4.202 1.00 0.00 38 PHE A N 6
ATOM 8722 C CA . PHE A 1 37 ? -3.436 17.924 3.834 1.00 0.00 38 PHE A CA 6
ATOM 8723 C C . PHE A 1 37 ? -3.835 16.750 2.937 1.00 0.00 38 PHE A C 6
ATOM 8724 O O . PHE A 1 37 ? -3.626 16.776 1.724 1.00 0.00 38 PHE A O 6
ATOM 8741 N N . MET A 1 38 ? -4.450 15.728 3.534 1.00 0.00 39 MET A N 6
ATOM 8742 C CA . MET A 1 38 ? -4.953 14.554 2.803 1.00 0.00 39 MET A CA 6
ATOM 8743 C C . MET A 1 38 ? -6.022 13.731 3.539 1.00 0.00 39 MET A C 6
ATOM 8744 O O . MET A 1 38 ? -6.038 13.630 4.767 1.00 0.00 39 MET A O 6
ATOM 8758 N N . LEU A 1 39 ? -6.883 13.121 2.723 1.00 0.00 40 LEU A N 6
ATOM 8759 C CA . LEU A 1 39 ? -8.021 12.239 3.002 1.00 0.00 40 LEU A CA 6
ATOM 8760 C C . LEU A 1 39 ? -7.888 10.942 2.177 1.00 0.00 40 LEU A C 6
ATOM 8761 O O . LEU A 1 39 ? -7.108 10.876 1.224 1.00 0.00 40 LEU A O 6
ATOM 8777 N N . ILE A 1 40 ? -8.696 9.931 2.509 1.00 0.00 41 ILE A N 6
ATOM 8778 C CA . ILE A 1 40 ? -8.798 8.638 1.818 1.00 0.00 41 ILE A CA 6
ATOM 8779 C C . ILE A 1 40 ? -10.280 8.412 1.502 1.00 0.00 41 ILE A C 6
ATOM 8780 O O . ILE A 1 40 ? -11.142 8.606 2.364 1.00 0.00 41 ILE A O 6
ATOM 8796 N N . THR A 1 41 ? -10.582 7.993 0.273 1.00 0.00 42 THR A N 6
ATOM 8797 C CA . THR A 1 41 ? -11.955 7.701 -0.179 1.00 0.00 42 THR A CA 6
ATOM 8798 C C . THR A 1 41 ? -11.983 6.563 -1.202 1.00 0.00 42 THR A C 6
ATOM 8799 O O . THR A 1 41 ? -10.931 6.106 -1.652 1.00 0.00 42 THR A O 6
ATOM 8810 N N . ASN A 1 42 ? -13.183 6.109 -1.583 1.00 0.00 43 ASN A N 6
ATOM 8811 C CA . ASN A 1 42 ? -13.470 5.038 -2.560 1.00 0.00 43 ASN A CA 6
ATOM 8812 C C . ASN A 1 42 ? -12.808 3.668 -2.254 1.00 0.00 43 ASN A C 6
ATOM 8813 O O . ASN A 1 42 ? -12.771 2.773 -3.100 1.00 0.00 43 ASN A O 6
ATOM 8824 N N . LYS A 1 43 ? -12.286 3.520 -1.031 1.00 0.00 44 LYS A N 6
ATOM 8825 C CA . LYS A 1 43 ? -11.570 2.360 -0.493 1.00 0.00 44 LYS A CA 6
ATOM 8826 C C . LYS A 1 43 ? -12.330 1.039 -0.622 1.00 0.00 44 LYS A C 6
ATOM 8827 O O . LYS A 1 43 ? -13.356 0.831 0.033 1.00 0.00 44 LYS A O 6
ATOM 8846 N N . SER A 1 44 ? -11.795 0.149 -1.448 1.00 0.00 45 SER A N 6
ATOM 8847 C CA . SER A 1 44 ? -12.296 -1.203 -1.678 1.00 0.00 45 SER A CA 6
ATOM 8848 C C . SER A 1 44 ? -11.408 -2.277 -1.052 1.00 0.00 45 SER A C 6
ATOM 8849 O O . SER A 1 44 ? -10.201 -2.096 -0.860 1.00 0.00 45 SER A O 6
ATOM 8857 N N . LEU A 1 45 ? -12.015 -3.431 -0.786 1.00 0.00 46 LEU A N 6
ATOM 8858 C CA . LEU A 1 45 ? -11.380 -4.636 -0.257 1.00 0.00 46 LEU A CA 6
ATOM 8859 C C . LEU A 1 45 ? -11.941 -5.861 -0.988 1.00 0.00 46 LEU A C 6
ATOM 8860 O O . LEU A 1 45 ? -13.145 -5.951 -1.246 1.00 0.00 46 LEU A O 6
ATOM 8876 N N . LYS A 1 46 ? -11.051 -6.791 -1.333 1.00 0.00 47 LYS A N 6
ATOM 8877 C CA . LYS A 1 46 ? -11.330 -8.032 -2.057 1.00 0.00 47 LYS A CA 6
ATOM 8878 C C . LYS A 1 46 ? -10.675 -9.215 -1.365 1.00 0.00 47 LYS A C 6
ATOM 8879 O O . LYS A 1 46 ? -9.595 -9.075 -0.802 1.00 0.00 47 LYS A O 6
ATOM 8898 N N . GLU A 1 47 ? -11.303 -10.379 -1.418 1.00 0.00 48 GLU A N 6
ATOM 8899 C CA . GLU A 1 47 ? -10.701 -11.602 -0.873 1.00 0.00 48 GLU A CA 6
ATOM 8900 C C . GLU A 1 47 ? -10.940 -12.773 -1.840 1.00 0.00 48 GLU A C 6
ATOM 8901 O O . GLU A 1 47 ? -12.082 -13.180 -2.065 1.00 0.00 48 GLU A O 6
ATOM 8913 N N . GLU A 1 48 ? -9.862 -13.334 -2.399 1.00 0.00 49 GLU A N 6
ATOM 8914 C CA . GLU A 1 48 ? -9.881 -14.523 -3.259 1.00 0.00 49 GLU A CA 6
ATOM 8915 C C . GLU A 1 48 ? -9.075 -15.701 -2.699 1.00 0.00 49 GLU A C 6
ATOM 8916 O O . GLU A 1 48 ? -7.861 -15.607 -2.571 1.00 0.00 49 GLU A O 6
ATOM 8928 N N . ASP A 1 49 ? -9.702 -16.854 -2.479 1.00 0.00 50 ASP A N 6
ATOM 8929 C CA . ASP A 1 49 ? -9.040 -18.133 -2.140 1.00 0.00 50 ASP A CA 6
ATOM 8930 C C . ASP A 1 49 ? -7.938 -18.133 -1.038 1.00 0.00 50 ASP A C 6
ATOM 8931 O O . ASP A 1 49 ? -7.094 -19.032 -0.983 1.00 0.00 50 ASP A O 6
ATOM 8940 N N . GLY A 1 50 ? -7.920 -17.116 -0.171 1.00 0.00 51 GLY A N 6
ATOM 8941 C CA . GLY A 1 50 ? -6.934 -16.890 0.904 1.00 0.00 51 GLY A CA 6
ATOM 8942 C C . GLY A 1 50 ? -6.158 -15.572 0.752 1.00 0.00 51 GLY A C 6
ATOM 8943 O O . GLY A 1 50 ? -5.627 -15.048 1.732 1.00 0.00 51 GLY A O 6
ATOM 8947 N N . GLU A 1 51 ? -6.116 -15.011 -0.458 1.00 0.00 52 GLU A N 6
ATOM 8948 C CA . GLU A 1 51 ? -5.514 -13.713 -0.774 1.00 0.00 52 GLU A CA 6
ATOM 8949 C C . GLU A 1 51 ? -6.465 -12.587 -0.342 1.00 0.00 52 GLU A C 6
ATOM 8950 O O . GLU A 1 51 ? -7.671 -12.664 -0.573 1.00 0.00 52 GLU A O 6
ATOM 8962 N N . GLU A 1 52 ? -5.923 -11.522 0.244 1.00 0.00 53 GLU A N 6
ATOM 8963 C CA . GLU A 1 52 ? -6.636 -10.317 0.668 1.00 0.00 53 GLU A CA 6
ATOM 8964 C C . GLU A 1 52 ? -6.083 -9.122 -0.114 1.00 0.00 53 GLU A C 6
ATOM 8965 O O . GLU A 1 52 ? -4.870 -8.929 -0.177 1.00 0.00 53 GLU A O 6
ATOM 8977 N N . ILE A 1 53 ? -6.945 -8.310 -0.722 1.00 0.00 54 ILE A N 6
ATOM 8978 C CA . ILE A 1 53 ? -6.554 -7.168 -1.540 1.00 0.00 54 ILE A CA 6
ATOM 8979 C C . ILE A 1 53 ? -7.229 -5.908 -1.006 1.00 0.00 54 ILE A C 6
ATOM 8980 O O . ILE A 1 53 ? -8.408 -5.939 -0.655 1.00 0.00 54 ILE A O 6
ATOM 8996 N N . VAL A 1 54 ? -6.500 -4.794 -0.977 1.00 0.00 55 VAL A N 6
ATOM 8997 C CA . VAL A 1 54 ? -6.998 -3.482 -0.555 1.00 0.00 55 VAL A CA 6
ATOM 8998 C C . VAL A 1 54 ? -6.572 -2.446 -1.588 1.00 0.00 55 VAL A C 6
ATOM 8999 O O . VAL A 1 54 ? -5.380 -2.217 -1.793 1.00 0.00 55 VAL A O 6
ATOM 9012 N N . THR A 1 55 ? -7.540 -1.801 -2.235 1.00 0.00 56 THR A N 6
ATOM 9013 C CA . THR A 1 55 ? -7.298 -0.730 -3.216 1.00 0.00 56 THR A CA 6
ATOM 9014 C C . THR A 1 55 ? -7.991 0.575 -2.818 1.00 0.00 56 THR A C 6
ATOM 9015 O O . THR A 1 55 ? -9.160 0.563 -2.427 1.00 0.00 56 THR A O 6
ATOM 9026 N N . TYR A 1 56 ? -7.300 1.713 -2.899 1.00 0.00 57 TYR A N 6
ATOM 9027 C CA . TYR A 1 56 ? -7.860 3.030 -2.557 1.00 0.00 57 TYR A CA 6
ATOM 9028 C C . TYR A 1 56 ? -7.141 4.195 -3.258 1.00 0.00 57 TYR A C 6
ATOM 9029 O O . TYR A 1 56 ? -6.281 3.999 -4.121 1.00 0.00 57 TYR A O 6
ATOM 9047 N N . ASP A 1 57 ? -7.466 5.424 -2.851 1.00 0.00 58 ASP A N 6
ATOM 9048 C CA . ASP A 1 57 ? -6.928 6.659 -3.413 1.00 0.00 58 ASP A CA 6
ATOM 9049 C C . ASP A 1 57 ? -6.702 7.671 -2.272 1.00 0.00 58 ASP A C 6
ATOM 9050 O O . ASP A 1 57 ? -7.357 7.605 -1.225 1.00 0.00 58 ASP A O 6
ATOM 9059 N N . HIS A 1 58 ? -5.826 8.650 -2.508 1.00 0.00 59 HIS A N 6
ATOM 9060 C CA . HIS A 1 58 ? -5.520 9.753 -1.588 1.00 0.00 59 HIS A CA 6
ATOM 9061 C C . HIS A 1 58 ? -6.042 11.052 -2.215 1.00 0.00 59 HIS A C 6
ATOM 9062 O O . HIS A 1 58 ? -5.924 11.239 -3.425 1.00 0.00 59 HIS A O 6
ATOM 9076 N N . LEU A 1 59 ? -6.619 11.952 -1.420 1.00 0.00 60 LEU A N 6
ATOM 9077 C CA . LEU A 1 59 ? -7.240 13.198 -1.882 1.00 0.00 60 LEU A CA 6
ATOM 9078 C C . LEU A 1 59 ? -6.772 14.383 -1.048 1.00 0.00 60 LEU A C 6
ATOM 9079 O O . LEU A 1 59 ? -6.785 14.306 0.177 1.00 0.00 60 LEU A O 6
ATOM 9095 N N . CYS A 1 60 ? -6.407 15.478 -1.706 1.00 0.00 61 CYS A N 6
ATOM 9096 C CA . CYS A 1 60 ? -5.982 16.720 -1.071 1.00 0.00 61 CYS A CA 6
ATOM 9097 C C . CYS A 1 60 ? -7.093 17.270 -0.158 1.00 0.00 61 CYS A C 6
ATOM 9098 O O . CYS A 1 60 ? -8.216 17.508 -0.601 1.00 0.00 61 CYS A O 6
ATOM 9105 N N . LYS A 1 61 ? -6.822 17.489 1.134 1.00 0.00 62 LYS A N 6
ATOM 9106 C CA . LYS A 1 61 ? -7.822 18.049 2.072 1.00 0.00 62 LYS A CA 6
ATOM 9107 C C . LYS A 1 61 ? -8.252 19.479 1.664 1.00 0.00 62 LYS A C 6
ATOM 9108 O O . LYS A 1 61 ? -9.265 19.977 2.157 1.00 0.00 62 LYS A O 6
ATOM 9127 N N . ASN A 1 62 ? -7.526 20.132 0.750 1.00 0.00 63 ASN A N 6
ATOM 9128 C CA . ASN A 1 62 ? -7.816 21.480 0.277 1.00 0.00 63 ASN A CA 6
ATOM 9129 C C . ASN A 1 62 ? -8.654 21.461 -1.014 1.00 0.00 63 ASN A C 6
ATOM 9130 O O . ASN A 1 62 ? -9.822 21.859 -0.982 1.00 0.00 63 ASN A O 6
ATOM 9141 N N . CYS A 1 63 ? -8.085 20.999 -2.133 1.00 0.00 64 CYS A N 6
ATOM 9142 C CA . CYS A 1 63 ? -8.747 20.966 -3.439 1.00 0.00 64 CYS A CA 6
ATOM 9143 C C . CYS A 1 63 ? -9.487 19.646 -3.763 1.00 0.00 64 CYS A C 6
ATOM 9144 O O . CYS A 1 63 ? -10.195 19.569 -4.774 1.00 0.00 64 CYS A O 6
ATOM 9151 N N . HIS A 1 64 ? -9.361 18.614 -2.915 1.00 0.00 65 HIS A N 6
ATOM 9152 C CA . HIS A 1 64 ? -9.952 17.265 -3.080 1.00 0.00 65 HIS A CA 6
ATOM 9153 C C . HIS A 1 64 ? -9.638 16.577 -4.414 1.00 0.00 65 HIS A C 6
ATOM 9154 O O . HIS A 1 64 ? -10.297 15.618 -4.819 1.00 0.00 65 HIS A O 6
ATOM 9169 N N . HIS A 1 65 ? -8.565 17.020 -5.057 1.00 0.00 66 HIS A N 6
ATOM 9170 C CA . HIS A 1 65 ? -7.964 16.386 -6.220 1.00 0.00 66 HIS A CA 6
ATOM 9171 C C . HIS A 1 65 ? -7.321 15.067 -5.748 1.00 0.00 66 HIS A C 6
ATOM 9172 O O . HIS A 1 65 ? -6.815 14.993 -4.622 1.00 0.00 66 HIS A O 6
ATOM 9186 N N . VAL A 1 66 ? -7.311 14.029 -6.589 1.00 0.00 67 VAL A N 6
ATOM 9187 C CA . VAL A 1 66 ? -6.675 12.753 -6.244 1.00 0.00 67 VAL A CA 6
ATOM 9188 C C . VAL A 1 66 ? -5.151 12.884 -6.342 1.00 0.00 67 VAL A C 6
ATOM 9189 O O . VAL A 1 66 ? -4.586 12.911 -7.439 1.00 0.00 67 VAL A O 6
ATOM 9202 N N . ILE A 1 67 ? -4.496 12.947 -5.180 1.00 0.00 68 ILE A N 6
ATOM 9203 C CA . ILE A 1 67 ? -3.038 13.056 -5.028 1.00 0.00 68 ILE A CA 6
ATOM 9204 C C . ILE A 1 67 ? -2.328 11.831 -5.623 1.00 0.00 68 ILE A C 6
ATOM 9205 O O . ILE A 1 67 ? -1.325 11.958 -6.331 1.00 0.00 68 ILE A O 6
ATOM 9221 N N . ALA A 1 68 ? -2.844 10.635 -5.315 1.00 0.00 69 ALA A N 6
ATOM 9222 C CA . ALA A 1 68 ? -2.260 9.356 -5.709 1.00 0.00 69 ALA A CA 6
ATOM 9223 C C . ALA A 1 68 ? -3.254 8.183 -5.575 1.00 0.00 69 ALA A C 6
ATOM 9224 O O . ALA A 1 68 ? -4.292 8.304 -4.917 1.00 0.00 69 ALA A O 6
ATOM 9231 N N . ARG A 1 69 ? -2.899 7.025 -6.148 1.00 0.00 70 ARG A N 6
ATOM 9232 C CA . ARG A 1 69 ? -3.629 5.751 -6.046 1.00 0.00 70 ARG A CA 6
ATOM 9233 C C . ARG A 1 69 ? -2.758 4.736 -5.310 1.00 0.00 70 ARG A C 6
ATOM 9234 O O . ARG A 1 69 ? -1.557 4.676 -5.569 1.00 0.00 70 ARG A O 6
ATOM 9255 N N . HIS A 1 70 ? -3.392 3.935 -4.455 1.00 0.00 71 HIS A N 6
ATOM 9256 C CA . HIS A 1 70 ? -2.764 2.926 -3.593 1.00 0.00 71 HIS A CA 6
ATOM 9257 C C . HIS A 1 70 ? -3.354 1.534 -3.799 1.00 0.00 71 HIS A C 6
ATOM 9258 O O . HIS A 1 70 ? -4.572 1.355 -3.881 1.00 0.00 71 HIS A O 6
ATOM 9272 N N . GLU A 1 71 ? -2.494 0.525 -3.813 1.00 0.00 72 GLU A N 6
ATOM 9273 C CA . GLU A 1 71 ? -2.867 -0.879 -3.884 1.00 0.00 72 GLU A CA 6
ATOM 9274 C C . GLU A 1 71 ? -1.960 -1.677 -2.941 1.00 0.00 72 GLU A C 6
ATOM 9275 O O . GLU A 1 71 ? -0.737 -1.546 -2.965 1.00 0.00 72 GLU A O 6
ATOM 9287 N N . TYR A 1 72 ? -2.562 -2.538 -2.130 1.00 0.00 73 TYR A N 6
ATOM 9288 C CA . TYR A 1 72 ? -1.878 -3.480 -1.250 1.00 0.00 73 TYR A CA 6
ATOM 9289 C C . TYR A 1 72 ? -2.537 -4.838 -1.471 1.00 0.00 73 TYR A C 6
ATOM 9290 O O . TYR A 1 72 ? -3.758 -4.963 -1.377 1.00 0.00 73 TYR A O 6
ATOM 9308 N N . THR A 1 73 ? -1.748 -5.858 -1.782 1.00 0.00 74 THR A N 6
ATOM 9309 C CA . THR A 1 73 ? -2.254 -7.216 -2.012 1.00 0.00 74 THR A CA 6
ATOM 9310 C C . THR A 1 73 ? -1.445 -8.184 -1.146 1.00 0.00 74 THR A C 6
ATOM 9311 O O . THR A 1 73 ? -0.221 -8.085 -1.031 1.00 0.00 74 THR A O 6
ATOM 9322 N N . PHE A 1 74 ? -2.130 -9.114 -0.492 1.00 0.00 75 PHE A N 6
ATOM 9323 C CA . PHE A 1 74 ? -1.522 -10.107 0.397 1.00 0.00 75 PHE A CA 6
ATOM 9324 C C . PHE A 1 74 ? -2.002 -11.519 0.019 1.00 0.00 75 PHE A C 6
ATOM 9325 O O . PHE A 1 74 ? -3.202 -11.752 -0.010 1.00 0.00 75 PHE A O 6
ATOM 9342 N N . SER A 1 75 ? -1.102 -12.466 -0.249 1.00 0.00 76 SER A N 6
ATOM 9343 C CA . SER A 1 75 ? -1.376 -13.843 -0.714 1.00 0.00 76 SER A CA 6
ATOM 9344 C C . SER A 1 75 ? -0.732 -14.925 0.152 1.00 0.00 76 SER A C 6
ATOM 9345 O O . SER A 1 75 ? 0.390 -14.763 0.608 1.00 0.00 76 SER A O 6
ATOM 9353 N N . ILE A 1 76 ? -1.405 -16.056 0.363 1.00 0.00 77 ILE A N 6
ATOM 9354 C CA . ILE A 1 76 ? -0.834 -17.214 1.092 1.00 0.00 77 ILE A CA 6
ATOM 9355 C C . ILE A 1 76 ? -0.591 -18.384 0.130 1.00 0.00 77 ILE A C 6
ATOM 9356 O O . ILE A 1 76 ? -1.527 -18.859 -0.518 1.00 0.00 77 ILE A O 6
ATOM 9372 N N . MET A 1 77 ? 0.661 -18.852 0.047 1.00 0.00 78 MET A N 6
ATOM 9373 C CA . MET A 1 77 ? 1.083 -19.993 -0.780 1.00 0.00 78 MET A CA 6
ATOM 9374 C C . MET A 1 77 ? 1.689 -21.152 0.028 1.00 0.00 78 MET A C 6
ATOM 9375 O O . MET A 1 77 ? 2.768 -21.006 0.591 1.00 0.00 78 MET A O 6
ATOM 9389 N N . ASP A 1 78 ? 1.033 -22.319 0.021 1.00 0.00 79 ASP A N 6
ATOM 9390 C CA . ASP A 1 78 ? 1.426 -23.598 0.657 1.00 0.00 79 ASP A CA 6
ATOM 9391 C C . ASP A 1 78 ? 1.789 -23.545 2.162 1.00 0.00 79 ASP A C 6
ATOM 9392 O O . ASP A 1 78 ? 1.021 -24.017 3.003 1.00 0.00 79 ASP A O 6
ATOM 9401 N N . GLU A 1 79 ? 2.931 -22.949 2.513 1.00 0.00 80 GLU A N 6
ATOM 9402 C CA . GLU A 1 79 ? 3.445 -22.763 3.879 1.00 0.00 80 GLU A CA 6
ATOM 9403 C C . GLU A 1 79 ? 4.018 -21.355 4.092 1.00 0.00 80 GLU A C 6
ATOM 9404 O O . GLU A 1 79 ? 4.673 -21.111 5.103 1.00 0.00 80 GLU A O 6
ATOM 9416 N N . PHE A 1 80 ? 3.843 -20.426 3.148 1.00 0.00 81 PHE A N 6
ATOM 9417 C CA . PHE A 1 80 ? 4.444 -19.096 3.255 1.00 0.00 81 PHE A CA 6
ATOM 9418 C C . PHE A 1 80 ? 3.366 -18.038 2.980 1.00 0.00 81 PHE A C 6
ATOM 9419 O O . PHE A 1 80 ? 2.266 -18.327 2.501 1.00 0.00 81 PHE A O 6
ATOM 9436 N N . GLN A 1 81 ? 3.718 -16.784 3.224 1.00 0.00 82 GLN A N 6
ATOM 9437 C CA . GLN A 1 81 ? 2.871 -15.616 3.006 1.00 0.00 82 GLN A CA 6
ATOM 9438 C C . GLN A 1 81 ? 3.603 -14.626 2.116 1.00 0.00 82 GLN A C 6
ATOM 9439 O O . GLN A 1 81 ? 4.802 -14.440 2.274 1.00 0.00 82 GLN A O 6
ATOM 9453 N N . GLU A 1 82 ? 2.881 -13.952 1.241 1.00 0.00 83 GLU A N 6
ATOM 9454 C CA . GLU A 1 82 ? 3.367 -12.966 0.283 1.00 0.00 83 GLU A CA 6
ATOM 9455 C C . GLU A 1 82 ? 2.665 -11.641 0.533 1.00 0.00 83 GLU A C 6
ATOM 9456 O O . GLU A 1 82 ? 1.438 -11.566 0.580 1.00 0.00 83 GLU A O 6
ATOM 9468 N N . TYR A 1 83 ? 3.453 -10.586 0.642 1.00 0.00 84 TYR A N 6
ATOM 9469 C CA . TYR A 1 83 ? 2.994 -9.220 0.851 1.00 0.00 84 TYR A CA 6
ATOM 9470 C C . TYR A 1 83 ? 3.476 -8.359 -0.299 1.00 0.00 84 TYR A C 6
ATOM 9471 O O . TYR A 1 83 ? 4.663 -8.390 -0.619 1.00 0.00 84 TYR A O 6
ATOM 9489 N N . THR A 1 84 ? 2.586 -7.592 -0.919 1.00 0.00 85 THR A N 6
ATOM 9490 C CA . THR A 1 84 ? 2.953 -6.684 -2.005 1.00 0.00 85 THR A CA 6
ATOM 9491 C C . THR A 1 84 ? 2.179 -5.372 -1.853 1.00 0.00 85 THR A C 6
ATOM 9492 O O . THR A 1 84 ? 1.013 -5.340 -1.463 1.00 0.00 85 THR A O 6
ATOM 9503 N N . MET A 1 85 ? 2.830 -4.260 -2.153 1.00 0.00 86 MET A N 6
ATOM 9504 C CA . MET A 1 85 ? 2.270 -2.912 -2.125 1.00 0.00 86 MET A CA 6
ATOM 9505 C C . MET A 1 85 ? 2.763 -2.135 -3.344 1.00 0.00 86 MET A C 6
ATOM 9506 O O . MET A 1 85 ? 3.891 -2.312 -3.803 1.00 0.00 86 MET A O 6
ATOM 9520 N N . LEU A 1 86 ? 1.888 -1.280 -3.857 1.00 0.00 87 LEU A N 6
ATOM 9521 C CA . LEU A 1 86 ? 2.102 -0.423 -5.020 1.00 0.00 87 LEU A CA 6
ATOM 9522 C C . LEU A 1 86 ? 1.250 0.860 -4.901 1.00 0.00 87 LEU A C 6
ATOM 9523 O O . LEU A 1 86 ? 0.037 0.842 -5.106 1.00 0.00 87 LEU A O 6
ATOM 9539 N N . CYS A 1 87 ? 1.897 1.978 -4.594 1.00 0.00 88 CYS A N 6
ATOM 9540 C CA . CYS A 1 87 ? 1.308 3.304 -4.464 1.00 0.00 88 CYS A CA 6
ATOM 9541 C C . CYS A 1 87 ? 2.270 4.368 -5.012 1.00 0.00 88 CYS A C 6
ATOM 9542 O O . CYS A 1 87 ? 3.475 4.326 -4.736 1.00 0.00 88 CYS A O 6
ATOM 9549 N N . LEU A 1 88 ? 1.735 5.332 -5.767 1.00 0.00 89 LEU A N 6
ATOM 9550 C CA . LEU A 1 88 ? 2.489 6.462 -6.316 1.00 0.00 89 LEU A CA 6
ATOM 9551 C C . LEU A 1 88 ? 3.149 7.302 -5.209 1.00 0.00 89 LEU A C 6
ATOM 9552 O O . LEU A 1 88 ? 4.259 7.799 -5.407 1.00 0.00 89 LEU A O 6
ATOM 9568 N N . LEU A 1 89 ? 2.498 7.422 -4.050 1.00 0.00 90 LEU A N 6
ATOM 9569 C CA . LEU A 1 89 ? 2.980 8.164 -2.892 1.00 0.00 90 LEU A CA 6
ATOM 9570 C C . LEU A 1 89 ? 3.670 7.239 -1.890 1.00 0.00 90 LEU A C 6
ATOM 9571 O O . LEU A 1 89 ? 4.853 7.425 -1.600 1.00 0.00 90 LEU A O 6
ATOM 9587 N N . CYS A 1 90 ? 2.929 6.296 -1.326 1.00 0.00 91 CYS A N 6
ATOM 9588 C CA . CYS A 1 90 ? 3.394 5.436 -0.257 1.00 0.00 91 CYS A CA 6
ATOM 9589 C C . CYS A 1 90 ? 4.542 4.509 -0.678 1.00 0.00 91 CYS A C 6
ATOM 9590 O O . CYS A 1 90 ? 5.479 4.315 0.100 1.00 0.00 91 CYS A O 6
ATOM 9597 N N . GLY A 1 91 ? 4.507 3.990 -1.909 1.00 0.00 92 GLY A N 6
ATOM 9598 C CA . GLY A 1 91 ? 5.609 3.219 -2.485 1.00 0.00 92 GLY A CA 6
ATOM 9599 C C . GLY A 1 91 ? 5.284 1.857 -3.087 1.00 0.00 92 GLY A C 6
ATOM 9600 O O . GLY A 1 91 ? 4.171 1.342 -2.981 1.00 0.00 92 GLY A O 6
ATOM 9604 N N . LYS A 1 92 ? 6.308 1.247 -3.694 1.00 0.00 93 LYS A N 6
ATOM 9605 C CA . LYS A 1 92 ? 6.280 -0.108 -4.260 1.00 0.00 93 LYS A CA 6
ATOM 9606 C C . LYS A 1 92 ? 7.197 -1.024 -3.455 1.00 0.00 93 LYS A C 6
ATOM 9607 O O . LYS A 1 92 ? 8.408 -0.803 -3.392 1.00 0.00 93 LYS A O 6
ATOM 9626 N N . ALA A 1 93 ? 6.621 -2.048 -2.839 1.00 0.00 94 ALA A N 6
ATOM 9627 C CA . ALA A 1 93 ? 7.330 -3.010 -2.004 1.00 0.00 94 ALA A CA 6
ATOM 9628 C C . ALA A 1 93 ? 6.794 -4.450 -2.121 1.00 0.00 94 ALA A C 6
ATOM 9629 O O . ALA A 1 93 ? 5.638 -4.664 -2.483 1.00 0.00 94 ALA A O 6
ATOM 9636 N N . GLU A 1 94 ? 7.627 -5.441 -1.789 1.00 0.00 95 GLU A N 6
ATOM 9637 C CA . GLU A 1 94 ? 7.251 -6.861 -1.750 1.00 0.00 95 GLU A CA 6
ATOM 9638 C C . GLU A 1 94 ? 8.090 -7.630 -0.712 1.00 0.00 95 GLU A C 6
ATOM 9639 O O . GLU A 1 94 ? 9.302 -7.428 -0.616 1.00 0.00 95 GLU A O 6
ATOM 9651 N N . ASP A 1 95 ? 7.451 -8.516 0.055 1.00 0.00 96 ASP A N 6
ATOM 9652 C CA . ASP A 1 95 ? 8.053 -9.373 1.081 1.00 0.00 96 ASP A CA 6
ATOM 9653 C C . ASP A 1 95 ? 7.423 -10.773 1.098 1.00 0.00 96 ASP A C 6
ATOM 9654 O O . ASP A 1 95 ? 6.243 -10.924 0.776 1.00 0.00 96 ASP A O 6
ATOM 9663 N N . THR A 1 96 ? 8.171 -11.793 1.528 1.00 0.00 97 THR A N 6
ATOM 9664 C CA . THR A 1 96 ? 7.638 -13.158 1.698 1.00 0.00 97 THR A CA 6
ATOM 9665 C C . THR A 1 96 ? 8.101 -13.760 3.032 1.00 0.00 97 THR A C 6
ATOM 9666 O O . THR A 1 96 ? 9.279 -13.658 3.381 1.00 0.00 97 THR A O 6
ATOM 9677 N N . ILE A 1 97 ? 7.179 -14.372 3.788 1.00 0.00 98 ILE A N 6
ATOM 9678 C CA . ILE A 1 97 ? 7.417 -14.955 5.122 1.00 0.00 98 ILE A CA 6
ATOM 9679 C C . ILE A 1 97 ? 7.059 -16.439 5.151 1.00 0.00 98 ILE A C 6
ATOM 9680 O O . ILE A 1 97 ? 5.940 -16.799 4.805 1.00 0.00 98 ILE A O 6
ATOM 9696 N N . SER A 1 98 ? 7.940 -17.306 5.639 1.00 0.00 99 SER A N 6
ATOM 9697 C CA . SER A 1 98 ? 7.618 -18.728 5.839 1.00 0.00 99 SER A CA 6
ATOM 9698 C C . SER A 1 98 ? 6.917 -18.906 7.196 1.00 0.00 99 SER A C 6
ATOM 9699 O O . SER A 1 98 ? 7.335 -18.330 8.205 1.00 0.00 99 SER A O 6
ATOM 9707 N N . ILE A 1 99 ? 5.813 -19.660 7.219 1.00 0.00 100 ILE A N 6
ATOM 9708 C CA . ILE A 1 99 ? 4.942 -19.836 8.395 1.00 0.00 100 ILE A CA 6
ATOM 9709 C C . ILE A 1 99 ? 4.507 -21.295 8.644 1.00 0.00 100 ILE A C 6
ATOM 9710 O O . ILE A 1 99 ? 4.962 -22.240 7.997 1.00 0.00 100 ILE A O 6
ATOM 9726 N N . LEU A 1 100 ? 3.611 -21.458 9.617 1.00 0.00 101 LEU A N 6
ATOM 9727 C CA . LEU A 1 100 ? 2.980 -22.695 10.078 1.00 0.00 101 LEU A CA 6
ATOM 9728 C C . LEU A 1 100 ? 1.448 -22.494 10.107 1.00 0.00 101 LEU A C 6
ATOM 9729 O O . LEU A 1 100 ? 0.997 -21.343 10.130 1.00 0.00 101 LEU A O 6
ATOM 9745 N N . PRO A 1 101 ? 0.625 -23.564 10.135 1.00 0.00 102 PRO A N 6
ATOM 9746 C CA . PRO A 1 101 ? -0.843 -23.457 10.147 1.00 0.00 102 PRO A CA 6
ATOM 9747 C C . PRO A 1 101 ? -1.435 -22.658 11.326 1.00 0.00 102 PRO A C 6
ATOM 9748 O O . PRO A 1 101 ? -2.594 -22.245 11.271 1.00 0.00 102 PRO A O 6
ATOM 9759 N N . ASP A 1 102 ? -0.646 -22.391 12.372 1.00 0.00 103 ASP A N 6
ATOM 9760 C CA . ASP A 1 102 ? -1.024 -21.556 13.524 1.00 0.00 103 ASP A CA 6
ATOM 9761 C C . ASP A 1 102 ? -1.022 -20.036 13.203 1.00 0.00 103 ASP A C 6
ATOM 9762 O O . ASP A 1 102 ? -1.444 -19.225 14.028 1.00 0.00 103 ASP A O 6
ATOM 9771 N N . ASP A 1 103 ? -0.552 -19.643 12.009 1.00 0.00 104 ASP A N 6
ATOM 9772 C CA . ASP A 1 103 ? -0.416 -18.261 11.512 1.00 0.00 104 ASP A CA 6
ATOM 9773 C C . ASP A 1 103 ? 0.275 -17.288 12.510 1.00 0.00 104 ASP A C 6
ATOM 9774 O O . ASP A 1 103 ? -0.343 -16.330 12.991 1.00 0.00 104 ASP A O 6
ATOM 9783 N N . PRO A 1 104 ? 1.559 -17.531 12.859 1.00 0.00 105 PRO A N 6
ATOM 9784 C CA . PRO A 1 104 ? 2.308 -16.725 13.830 1.00 0.00 105 PRO A CA 6
ATOM 9785 C C . PRO A 1 104 ? 2.761 -15.334 13.341 1.00 0.00 105 PRO A C 6
ATOM 9786 O O . PRO A 1 104 ? 3.189 -14.525 14.168 1.00 0.00 105 PRO A O 6
ATOM 9797 N N . ARG A 1 105 ? 2.700 -15.042 12.027 1.00 0.00 106 ARG A N 6
ATOM 9798 C CA . ARG A 1 105 ? 3.137 -13.770 11.384 1.00 0.00 106 ARG A CA 6
ATOM 9799 C C . ARG A 1 105 ? 4.588 -13.343 11.715 1.00 0.00 106 ARG A C 6
ATOM 9800 O O . ARG A 1 105 ? 4.936 -12.169 11.580 1.00 0.00 106 ARG A O 6
ATOM 9821 N N . GLN A 1 106 ? 5.434 -14.285 12.154 1.00 0.00 107 GLN A N 6
ATOM 9822 C CA . GLN A 1 106 ? 6.833 -14.101 12.587 1.00 0.00 107 GLN A CA 6
ATOM 9823 C C . GLN A 1 106 ? 7.079 -12.784 13.344 1.00 0.00 107 GLN A C 6
ATOM 9824 O O . GLN A 1 106 ? 7.159 -12.767 14.580 1.00 0.00 107 GLN A O 6
ATOM 9841 N N . CYS A 1 1 ? -1.115 14.937 -8.628 1.00 0.00 2 CYS A N 7
ATOM 9842 C CA . CYS A 1 1 ? -0.647 15.414 -9.919 1.00 0.00 2 CYS A CA 7
ATOM 9843 C C . CYS A 1 1 ? 0.769 14.898 -10.272 1.00 0.00 2 CYS A C 7
ATOM 9844 O O . CYS A 1 1 ? 1.384 15.339 -11.249 1.00 0.00 2 CYS A O 7
ATOM 9851 N N . GLY A 1 2 ? 1.295 13.963 -9.471 1.00 0.00 3 GLY A N 7
ATOM 9852 C CA . GLY A 1 2 ? 2.634 13.364 -9.571 1.00 0.00 3 GLY A CA 7
ATOM 9853 C C . GLY A 1 2 ? 3.723 14.328 -9.094 1.00 0.00 3 GLY A C 7
ATOM 9854 O O . GLY A 1 2 ? 4.676 13.907 -8.440 1.00 0.00 3 GLY A O 7
ATOM 9858 N N . ASP A 1 3 ? 3.546 15.633 -9.313 1.00 0.00 4 ASP A N 7
ATOM 9859 C CA . ASP A 1 3 ? 4.400 16.666 -8.722 1.00 0.00 4 ASP A CA 7
ATOM 9860 C C . ASP A 1 3 ? 4.223 16.682 -7.184 1.00 0.00 4 ASP A C 7
ATOM 9861 O O . ASP A 1 3 ? 5.107 17.169 -6.474 1.00 0.00 4 ASP A O 7
ATOM 9870 N N . CYS A 1 4 ? 3.117 16.109 -6.678 1.00 0.00 5 CYS A N 7
ATOM 9871 C CA . CYS A 1 4 ? 2.808 15.936 -5.261 1.00 0.00 5 CYS A CA 7
ATOM 9872 C C . CYS A 1 4 ? 3.832 15.041 -4.519 1.00 0.00 5 CYS A C 7
ATOM 9873 O O . CYS A 1 4 ? 3.973 15.144 -3.299 1.00 0.00 5 CYS A O 7
ATOM 9880 N N . VAL A 1 5 ? 4.519 14.129 -5.224 1.00 0.00 6 VAL A N 7
ATOM 9881 C CA . VAL A 1 5 ? 5.442 13.138 -4.635 1.00 0.00 6 VAL A CA 7
ATOM 9882 C C . VAL A 1 5 ? 6.903 13.420 -5.033 1.00 0.00 6 VAL A C 7
ATOM 9883 O O . VAL A 1 5 ? 7.190 13.745 -6.187 1.00 0.00 6 VAL A O 7
ATOM 9896 N N . GLU A 1 6 ? 7.853 13.290 -4.100 1.00 0.00 7 GLU A N 7
ATOM 9897 C CA . GLU A 1 6 ? 9.293 13.462 -4.370 1.00 0.00 7 GLU A CA 7
ATOM 9898 C C . GLU A 1 6 ? 9.796 12.390 -5.352 1.00 0.00 7 GLU A C 7
ATOM 9899 O O . GLU A 1 6 ? 10.597 12.687 -6.242 1.00 0.00 7 GLU A O 7
ATOM 9911 N N . LYS A 1 7 ? 9.308 11.152 -5.219 1.00 0.00 8 LYS A N 7
ATOM 9912 C CA . LYS A 1 7 ? 9.612 10.015 -6.097 1.00 0.00 8 LYS A CA 7
ATOM 9913 C C . LYS A 1 7 ? 8.328 9.241 -6.389 1.00 0.00 8 LYS A C 7
ATOM 9914 O O . LYS A 1 7 ? 7.479 9.086 -5.511 1.00 0.00 8 LYS A O 7
ATOM 9933 N N . GLU A 1 8 ? 8.197 8.742 -7.614 1.00 0.00 9 GLU A N 7
ATOM 9934 C CA . GLU A 1 8 ? 7.068 7.911 -8.047 1.00 0.00 9 GLU A CA 7
ATOM 9935 C C . GLU A 1 8 ? 7.296 6.463 -7.585 1.00 0.00 9 GLU A C 7
ATOM 9936 O O . GLU A 1 8 ? 8.327 5.871 -7.914 1.00 0.00 9 GLU A O 7
ATOM 9948 N N . TYR A 1 9 ? 6.343 5.892 -6.838 1.00 0.00 10 TYR A N 7
ATOM 9949 C CA . TYR A 1 9 ? 6.404 4.518 -6.306 1.00 0.00 10 TYR A CA 7
ATOM 9950 C C . TYR A 1 9 ? 7.760 4.183 -5.645 1.00 0.00 10 TYR A C 7
ATOM 9951 O O . TYR A 1 9 ? 8.459 3.259 -6.080 1.00 0.00 10 TYR A O 7
ATOM 9969 N N . PRO A 1 10 ? 8.158 4.926 -4.592 1.00 0.00 11 PRO A N 7
ATOM 9970 C CA . PRO A 1 10 ? 9.427 4.718 -3.894 1.00 0.00 11 PRO A CA 7
ATOM 9971 C C . PRO A 1 10 ? 9.484 3.335 -3.236 1.00 0.00 11 PRO A C 7
ATOM 9972 O O . PRO A 1 10 ? 8.466 2.838 -2.757 1.00 0.00 11 PRO A O 7
ATOM 9983 N N . ASN A 1 11 ? 10.652 2.698 -3.153 1.00 0.00 12 ASN A N 7
ATOM 9984 C CA . ASN A 1 11 ? 10.754 1.426 -2.433 1.00 0.00 12 ASN A CA 7
ATOM 9985 C C . ASN A 1 11 ? 10.791 1.698 -0.916 1.00 0.00 12 ASN A C 7
ATOM 9986 O O . ASN A 1 11 ? 11.334 2.712 -0.470 1.00 0.00 12 ASN A O 7
ATOM 9997 N N . ARG A 1 12 ? 10.194 0.797 -0.124 1.00 0.00 13 ARG A N 7
ATOM 9998 C CA . ARG A 1 12 ? 10.032 0.946 1.340 1.00 0.00 13 ARG A CA 7
ATOM 9999 C C . ARG A 1 12 ? 10.714 -0.143 2.171 1.00 0.00 13 ARG A C 7
ATOM 10000 O O . ARG A 1 12 ? 10.242 -0.491 3.254 1.00 0.00 13 ARG A O 7
ATOM 10021 N N . GLY A 1 13 ? 11.798 -0.722 1.654 1.00 0.00 14 GLY A N 7
ATOM 10022 C CA . GLY A 1 13 ? 12.542 -1.798 2.331 1.00 0.00 14 GLY A CA 7
ATOM 10023 C C . GLY A 1 13 ? 11.660 -3.006 2.679 1.00 0.00 14 GLY A C 7
ATOM 10024 O O . GLY A 1 13 ? 11.816 -3.603 3.745 1.00 0.00 14 GLY A O 7
ATOM 10028 N N . ASN A 1 14 ? 10.717 -3.318 1.779 1.00 0.00 15 ASN A N 7
ATOM 10029 C CA . ASN A 1 14 ? 9.725 -4.402 1.819 1.00 0.00 15 ASN A CA 7
ATOM 10030 C C . ASN A 1 14 ? 8.444 -4.082 2.642 1.00 0.00 15 ASN A C 7
ATOM 10031 O O . ASN A 1 14 ? 7.600 -4.961 2.822 1.00 0.00 15 ASN A O 7
ATOM 10042 N N . THR A 1 15 ? 8.254 -2.851 3.139 1.00 0.00 16 THR A N 7
ATOM 10043 C CA . THR A 1 15 ? 7.069 -2.465 3.941 1.00 0.00 16 THR A CA 7
ATOM 10044 C C . THR A 1 15 ? 5.801 -2.401 3.078 1.00 0.00 16 THR A C 7
ATOM 10045 O O . THR A 1 15 ? 5.745 -1.591 2.155 1.00 0.00 16 THR A O 7
ATOM 10056 N N . CYS A 1 16 ? 4.778 -3.219 3.368 1.00 0.00 17 CYS A N 7
ATOM 10057 C CA . CYS A 1 16 ? 3.514 -3.275 2.620 1.00 0.00 17 CYS A CA 7
ATOM 10058 C C . CYS A 1 16 ? 2.322 -3.007 3.562 1.00 0.00 17 CYS A C 7
ATOM 10059 O O . CYS A 1 16 ? 2.020 -3.831 4.427 1.00 0.00 17 CYS A O 7
ATOM 10067 N N . LEU A 1 17 ? 1.671 -1.846 3.412 1.00 0.00 18 LEU A N 7
ATOM 10068 C CA . LEU A 1 17 ? 0.578 -1.348 4.264 1.00 0.00 18 LEU A CA 7
ATOM 10069 C C . LEU A 1 17 ? -0.732 -1.086 3.508 1.00 0.00 18 LEU A C 7
ATOM 10070 O O . LEU A 1 17 ? -0.748 -0.674 2.348 1.00 0.00 18 LEU A O 7
ATOM 10086 N N . GLU A 1 18 ? -1.834 -1.278 4.233 1.00 0.00 19 GLU A N 7
ATOM 10087 C CA . GLU A 1 18 ? -3.223 -1.038 3.822 1.00 0.00 19 GLU A CA 7
ATOM 10088 C C . GLU A 1 18 ? -3.792 0.286 4.377 1.00 0.00 19 GLU A C 7
ATOM 10089 O O . GLU A 1 18 ? -4.966 0.586 4.151 1.00 0.00 19 GLU A O 7
ATOM 10101 N N . ASN A 1 19 ? -2.996 1.058 5.128 1.00 0.00 20 ASN A N 7
ATOM 10102 C CA . ASN A 1 19 ? -3.400 2.314 5.778 1.00 0.00 20 ASN A CA 7
ATOM 10103 C C . ASN A 1 19 ? -2.304 3.401 5.738 1.00 0.00 20 ASN A C 7
ATOM 10104 O O . ASN A 1 19 ? -1.111 3.102 5.626 1.00 0.00 20 ASN A O 7
ATOM 10115 N N . GLY A 1 20 ? -2.722 4.662 5.911 1.00 0.00 21 GLY A N 7
ATOM 10116 C CA . GLY A 1 20 ? -1.848 5.840 6.009 1.00 0.00 21 GLY A CA 7
ATOM 10117 C C . GLY A 1 20 ? -1.589 6.595 4.697 1.00 0.00 21 GLY A C 7
ATOM 10118 O O . GLY A 1 20 ? -2.158 6.280 3.650 1.00 0.00 21 GLY A O 7
ATOM 10122 N N . SER A 1 21 ? -0.715 7.602 4.793 1.00 0.00 22 SER A N 7
ATOM 10123 C CA . SER A 1 21 ? -0.232 8.486 3.715 1.00 0.00 22 SER A CA 7
ATOM 10124 C C . SER A 1 21 ? 1.229 8.854 4.004 1.00 0.00 22 SER A C 7
ATOM 10125 O O . SER A 1 21 ? 1.537 9.352 5.090 1.00 0.00 22 SER A O 7
ATOM 10133 N N . PHE A 1 22 ? 2.148 8.574 3.077 1.00 0.00 23 PHE A N 7
ATOM 10134 C CA . PHE A 1 22 ? 3.595 8.770 3.259 1.00 0.00 23 PHE A CA 7
ATOM 10135 C C . PHE A 1 22 ? 4.082 10.227 3.183 1.00 0.00 23 PHE A C 7
ATOM 10136 O O . PHE A 1 22 ? 4.659 10.673 2.190 1.00 0.00 23 PHE A O 7
ATOM 10153 N N . LEU A 1 23 ? 3.853 10.987 4.256 1.00 0.00 24 LEU A N 7
ATOM 10154 C CA . LEU A 1 23 ? 4.205 12.408 4.375 1.00 0.00 24 LEU A CA 7
ATOM 10155 C C . LEU A 1 23 ? 5.669 12.757 4.035 1.00 0.00 24 LEU A C 7
ATOM 10156 O O . LEU A 1 23 ? 5.946 13.854 3.549 1.00 0.00 24 LEU A O 7
ATOM 10172 N N . LEU A 1 24 ? 6.604 11.825 4.254 1.00 0.00 25 LEU A N 7
ATOM 10173 C CA . LEU A 1 24 ? 8.029 11.984 3.919 1.00 0.00 25 LEU A CA 7
ATOM 10174 C C . LEU A 1 24 ? 8.301 11.973 2.399 1.00 0.00 25 LEU A C 7
ATOM 10175 O O . LEU A 1 24 ? 9.338 12.487 1.972 1.00 0.00 25 LEU A O 7
ATOM 10191 N N . ASN A 1 25 ? 7.376 11.458 1.578 1.00 0.00 26 ASN A N 7
ATOM 10192 C CA . ASN A 1 25 ? 7.461 11.496 0.112 1.00 0.00 26 ASN A CA 7
ATOM 10193 C C . ASN A 1 25 ? 6.539 12.585 -0.448 1.00 0.00 26 ASN A C 7
ATOM 10194 O O . ASN A 1 25 ? 6.873 13.216 -1.447 1.00 0.00 26 ASN A O 7
ATOM 10205 N N . PHE A 1 26 ? 5.400 12.838 0.200 1.00 0.00 27 PHE A N 7
ATOM 10206 C CA . PHE A 1 26 ? 4.492 13.921 -0.191 1.00 0.00 27 PHE A CA 7
ATOM 10207 C C . PHE A 1 26 ? 5.172 15.275 0.038 1.00 0.00 27 PHE A C 7
ATOM 10208 O O . PHE A 1 26 ? 5.363 15.706 1.178 1.00 0.00 27 PHE A O 7
ATOM 10225 N N . THR A 1 27 ? 5.520 15.970 -1.039 1.00 0.00 28 THR A N 7
ATOM 10226 C CA . THR A 1 27 ? 6.163 17.302 -0.998 1.00 0.00 28 THR A CA 7
ATOM 10227 C C . THR A 1 27 ? 5.134 18.439 -0.963 1.00 0.00 28 THR A C 7
ATOM 10228 O O . THR A 1 27 ? 5.496 19.619 -0.975 1.00 0.00 28 THR A O 7
ATOM 10239 N N . GLY A 1 28 ? 3.847 18.085 -0.931 1.00 0.00 29 GLY A N 7
ATOM 10240 C CA . GLY A 1 28 ? 2.710 18.991 -0.997 1.00 0.00 29 GLY A CA 7
ATOM 10241 C C . GLY A 1 28 ? 2.191 19.055 -2.439 1.00 0.00 29 GLY A C 7
ATOM 10242 O O . GLY A 1 28 ? 2.965 18.874 -3.384 1.00 0.00 29 GLY A O 7
ATOM 10246 N N . CYS A 1 29 ? 0.892 19.304 -2.591 1.00 0.00 30 CYS A N 7
ATOM 10247 C CA . CYS A 1 29 ? 0.182 19.354 -3.862 1.00 0.00 30 CYS A CA 7
ATOM 10248 C C . CYS A 1 29 ? 0.807 20.296 -4.897 1.00 0.00 30 CYS A C 7
ATOM 10249 O O . CYS A 1 29 ? 1.644 21.156 -4.595 1.00 0.00 30 CYS A O 7
ATOM 10256 N N . ALA A 1 30 ? 0.318 20.182 -6.122 1.00 0.00 31 ALA A N 7
ATOM 10257 C CA . ALA A 1 30 ? 0.633 21.085 -7.217 1.00 0.00 31 ALA A CA 7
ATOM 10258 C C . ALA A 1 30 ? -0.633 21.663 -7.879 1.00 0.00 31 ALA A C 7
ATOM 10259 O O . ALA A 1 30 ? -0.519 22.656 -8.609 1.00 0.00 31 ALA A O 7
ATOM 10266 N N . VAL A 1 31 ? -1.834 21.143 -7.583 1.00 0.00 32 VAL A N 7
ATOM 10267 C CA . VAL A 1 31 ? -3.091 21.753 -8.038 1.00 0.00 32 VAL A CA 7
ATOM 10268 C C . VAL A 1 31 ? -3.361 23.023 -7.212 1.00 0.00 32 VAL A C 7
ATOM 10269 O O . VAL A 1 31 ? -3.856 24.012 -7.764 1.00 0.00 32 VAL A O 7
ATOM 10282 N N . CYS A 1 32 ? -3.003 23.019 -5.920 1.00 0.00 33 CYS A N 7
ATOM 10283 C CA . CYS A 1 32 ? -3.197 24.119 -4.971 1.00 0.00 33 CYS A CA 7
ATOM 10284 C C . CYS A 1 32 ? -1.964 24.516 -4.117 1.00 0.00 33 CYS A C 7
ATOM 10285 O O . CYS A 1 32 ? -1.952 25.618 -3.552 1.00 0.00 33 CYS A O 7
ATOM 10292 N N . SER A 1 33 ? -0.935 23.659 -4.031 1.00 0.00 34 SER A N 7
ATOM 10293 C CA . SER A 1 33 ? 0.322 23.864 -3.276 1.00 0.00 34 SER A CA 7
ATOM 10294 C C . SER A 1 33 ? 0.277 23.553 -1.757 1.00 0.00 34 SER A C 7
ATOM 10295 O O . SER A 1 33 ? 1.197 23.951 -1.032 1.00 0.00 34 SER A O 7
ATOM 10303 N N . LYS A 1 34 ? -0.742 22.855 -1.228 1.00 0.00 35 LYS A N 7
ATOM 10304 C CA . LYS A 1 34 ? -0.844 22.518 0.217 1.00 0.00 35 LYS A CA 7
ATOM 10305 C C . LYS A 1 34 ? -0.045 21.263 0.608 1.00 0.00 35 LYS A C 7
ATOM 10306 O O . LYS A 1 34 ? -0.004 20.292 -0.142 1.00 0.00 35 LYS A O 7
ATOM 10325 N N . ARG A 1 35 ? 0.526 21.243 1.821 1.00 0.00 36 ARG A N 7
ATOM 10326 C CA . ARG A 1 35 ? 1.247 20.093 2.419 1.00 0.00 36 ARG A CA 7
ATOM 10327 C C . ARG A 1 35 ? 0.548 19.650 3.716 1.00 0.00 36 ARG A C 7
ATOM 10328 O O . ARG A 1 35 ? -0.241 20.413 4.264 1.00 0.00 36 ARG A O 7
ATOM 10349 N N . ASP A 1 36 ? 0.799 18.419 4.182 1.00 0.00 37 ASP A N 7
ATOM 10350 C CA . ASP A 1 36 ? 0.167 17.780 5.363 1.00 0.00 37 ASP A CA 7
ATOM 10351 C C . ASP A 1 36 ? -1.379 17.800 5.369 1.00 0.00 37 ASP A C 7
ATOM 10352 O O . ASP A 1 36 ? -2.047 17.750 6.403 1.00 0.00 37 ASP A O 7
ATOM 10361 N N . PHE A 1 37 ? -1.933 17.851 4.161 1.00 0.00 38 PHE A N 7
ATOM 10362 C CA . PHE A 1 37 ? -3.347 17.927 3.808 1.00 0.00 38 PHE A CA 7
ATOM 10363 C C . PHE A 1 37 ? -3.762 16.758 2.910 1.00 0.00 38 PHE A C 7
ATOM 10364 O O . PHE A 1 37 ? -3.575 16.790 1.696 1.00 0.00 38 PHE A O 7
ATOM 10381 N N . MET A 1 38 ? -4.367 15.734 3.514 1.00 0.00 39 MET A N 7
ATOM 10382 C CA . MET A 1 38 ? -4.888 14.567 2.786 1.00 0.00 39 MET A CA 7
ATOM 10383 C C . MET A 1 38 ? -5.945 13.746 3.537 1.00 0.00 39 MET A C 7
ATOM 10384 O O . MET A 1 38 ? -5.943 13.642 4.765 1.00 0.00 39 MET A O 7
ATOM 10398 N N . LEU A 1 39 ? -6.815 13.139 2.731 1.00 0.00 40 LEU A N 7
ATOM 10399 C CA . LEU A 1 39 ? -7.945 12.252 3.021 1.00 0.00 40 LEU A CA 7
ATOM 10400 C C . LEU A 1 39 ? -7.806 10.962 2.188 1.00 0.00 40 LEU A C 7
ATOM 10401 O O . LEU A 1 39 ? -7.060 10.918 1.207 1.00 0.00 40 LEU A O 7
ATOM 10417 N N . ILE A 1 40 ? -8.573 9.930 2.546 1.00 0.00 41 ILE A N 7
ATOM 10418 C CA . ILE A 1 40 ? -8.663 8.641 1.847 1.00 0.00 41 ILE A CA 7
ATOM 10419 C C . ILE A 1 40 ? -10.149 8.381 1.584 1.00 0.00 41 ILE A C 7
ATOM 10420 O O . ILE A 1 40 ? -10.983 8.551 2.479 1.00 0.00 41 ILE A O 7
ATOM 10436 N N . THR A 1 41 ? -10.483 7.964 0.364 1.00 0.00 42 THR A N 7
ATOM 10437 C CA . THR A 1 41 ? -11.863 7.647 -0.036 1.00 0.00 42 THR A CA 7
ATOM 10438 C C . THR A 1 41 ? -11.910 6.517 -1.068 1.00 0.00 42 THR A C 7
ATOM 10439 O O . THR A 1 41 ? -10.868 6.086 -1.568 1.00 0.00 42 THR A O 7
ATOM 10450 N N . ASN A 1 42 ? -13.115 6.043 -1.394 1.00 0.00 43 ASN A N 7
ATOM 10451 C CA . ASN A 1 42 ? -13.423 4.980 -2.371 1.00 0.00 43 ASN A CA 7
ATOM 10452 C C . ASN A 1 42 ? -12.740 3.618 -2.090 1.00 0.00 43 ASN A C 7
ATOM 10453 O O . ASN A 1 42 ? -12.678 2.743 -2.956 1.00 0.00 43 ASN A O 7
ATOM 10464 N N . LYS A 1 43 ? -12.231 3.445 -0.861 1.00 0.00 44 LYS A N 7
ATOM 10465 C CA . LYS A 1 43 ? -11.517 2.267 -0.360 1.00 0.00 44 LYS A CA 7
ATOM 10466 C C . LYS A 1 43 ? -12.296 0.963 -0.534 1.00 0.00 44 LYS A C 7
ATOM 10467 O O . LYS A 1 43 ? -13.322 0.745 0.117 1.00 0.00 44 LYS A O 7
ATOM 10486 N N . SER A 1 44 ? -11.774 0.101 -1.395 1.00 0.00 45 SER A N 7
ATOM 10487 C CA . SER A 1 44 ? -12.300 -1.231 -1.679 1.00 0.00 45 SER A CA 7
ATOM 10488 C C . SER A 1 44 ? -11.425 -2.338 -1.090 1.00 0.00 45 SER A C 7
ATOM 10489 O O . SER A 1 44 ? -10.220 -2.172 -0.886 1.00 0.00 45 SER A O 7
ATOM 10497 N N . LEU A 1 45 ? -12.045 -3.496 -0.863 1.00 0.00 46 LEU A N 7
ATOM 10498 C CA . LEU A 1 45 ? -11.418 -4.712 -0.354 1.00 0.00 46 LEU A CA 7
ATOM 10499 C C . LEU A 1 45 ? -11.963 -5.930 -1.110 1.00 0.00 46 LEU A C 7
ATOM 10500 O O . LEU A 1 45 ? -13.165 -6.025 -1.379 1.00 0.00 46 LEU A O 7
ATOM 10516 N N . LYS A 1 46 ? -11.063 -6.852 -1.458 1.00 0.00 47 LYS A N 7
ATOM 10517 C CA . LYS A 1 46 ? -11.326 -8.085 -2.206 1.00 0.00 47 LYS A CA 7
ATOM 10518 C C . LYS A 1 46 ? -10.681 -9.284 -1.530 1.00 0.00 47 LYS A C 7
ATOM 10519 O O . LYS A 1 46 ? -9.614 -9.153 -0.941 1.00 0.00 47 LYS A O 7
ATOM 10538 N N . GLU A 1 47 ? -11.306 -10.450 -1.617 1.00 0.00 48 GLU A N 7
ATOM 10539 C CA . GLU A 1 47 ? -10.721 -11.682 -1.066 1.00 0.00 48 GLU A CA 7
ATOM 10540 C C . GLU A 1 47 ? -10.939 -12.873 -2.018 1.00 0.00 48 GLU A C 7
ATOM 10541 O O . GLU A 1 47 ? -12.073 -13.293 -2.257 1.00 0.00 48 GLU A O 7
ATOM 10553 N N . GLU A 1 48 ? -9.847 -13.440 -2.543 1.00 0.00 49 GLU A N 7
ATOM 10554 C CA . GLU A 1 48 ? -9.837 -14.648 -3.385 1.00 0.00 49 GLU A CA 7
ATOM 10555 C C . GLU A 1 48 ? -9.034 -15.804 -2.774 1.00 0.00 49 GLU A C 7
ATOM 10556 O O . GLU A 1 48 ? -7.821 -15.693 -2.627 1.00 0.00 49 GLU A O 7
ATOM 10568 N N . ASP A 1 49 ? -9.650 -16.961 -2.541 1.00 0.00 50 ASP A N 7
ATOM 10569 C CA . ASP A 1 49 ? -9.001 -18.226 -2.115 1.00 0.00 50 ASP A CA 7
ATOM 10570 C C . ASP A 1 49 ? -7.936 -18.167 -0.980 1.00 0.00 50 ASP A C 7
ATOM 10571 O O . ASP A 1 49 ? -7.092 -19.058 -0.853 1.00 0.00 50 ASP A O 7
ATOM 10580 N N . GLY A 1 50 ? -7.948 -17.111 -0.165 1.00 0.00 51 GLY A N 7
ATOM 10581 C CA . GLY A 1 50 ? -6.990 -16.838 0.926 1.00 0.00 51 GLY A CA 7
ATOM 10582 C C . GLY A 1 50 ? -6.208 -15.529 0.735 1.00 0.00 51 GLY A C 7
ATOM 10583 O O . GLY A 1 50 ? -5.714 -14.957 1.707 1.00 0.00 51 GLY A O 7
ATOM 10587 N N . GLU A 1 51 ? -6.128 -15.026 -0.498 1.00 0.00 52 GLU A N 7
ATOM 10588 C CA . GLU A 1 51 ? -5.527 -13.736 -0.844 1.00 0.00 52 GLU A CA 7
ATOM 10589 C C . GLU A 1 51 ? -6.481 -12.613 -0.419 1.00 0.00 52 GLU A C 7
ATOM 10590 O O . GLU A 1 51 ? -7.684 -12.690 -0.666 1.00 0.00 52 GLU A O 7
ATOM 10602 N N . GLU A 1 52 ? -5.945 -11.551 0.175 1.00 0.00 53 GLU A N 7
ATOM 10603 C CA . GLU A 1 52 ? -6.670 -10.349 0.585 1.00 0.00 53 GLU A CA 7
ATOM 10604 C C . GLU A 1 52 ? -6.110 -9.151 -0.186 1.00 0.00 53 GLU A C 7
ATOM 10605 O O . GLU A 1 52 ? -4.898 -8.944 -0.221 1.00 0.00 53 GLU A O 7
ATOM 10617 N N . ILE A 1 53 ? -6.970 -8.347 -0.806 1.00 0.00 54 ILE A N 7
ATOM 10618 C CA . ILE A 1 53 ? -6.572 -7.192 -1.604 1.00 0.00 54 ILE A CA 7
ATOM 10619 C C . ILE A 1 53 ? -7.256 -5.940 -1.063 1.00 0.00 54 ILE A C 7
ATOM 10620 O O . ILE A 1 53 ? -8.438 -5.979 -0.726 1.00 0.00 54 ILE A O 7
ATOM 10636 N N . VAL A 1 54 ? -6.528 -4.825 -1.013 1.00 0.00 55 VAL A N 7
ATOM 10637 C CA . VAL A 1 54 ? -7.030 -3.518 -0.579 1.00 0.00 55 VAL A CA 7
ATOM 10638 C C . VAL A 1 54 ? -6.599 -2.465 -1.593 1.00 0.00 55 VAL A C 7
ATOM 10639 O O . VAL A 1 54 ? -5.406 -2.233 -1.790 1.00 0.00 55 VAL A O 7
ATOM 10652 N N . THR A 1 55 ? -7.563 -1.811 -2.234 1.00 0.00 56 THR A N 7
ATOM 10653 C CA . THR A 1 55 ? -7.308 -0.728 -3.202 1.00 0.00 56 THR A CA 7
ATOM 10654 C C . THR A 1 55 ? -7.992 0.579 -2.794 1.00 0.00 56 THR A C 7
ATOM 10655 O O . THR A 1 55 ? -9.163 0.574 -2.408 1.00 0.00 56 THR A O 7
ATOM 10666 N N . TYR A 1 56 ? -7.292 1.713 -2.871 1.00 0.00 57 TYR A N 7
ATOM 10667 C CA . TYR A 1 56 ? -7.843 3.036 -2.539 1.00 0.00 57 TYR A CA 7
ATOM 10668 C C . TYR A 1 56 ? -7.132 4.196 -3.257 1.00 0.00 57 TYR A C 7
ATOM 10669 O O . TYR A 1 56 ? -6.285 3.995 -4.131 1.00 0.00 57 TYR A O 7
ATOM 10687 N N . ASP A 1 57 ? -7.459 5.425 -2.858 1.00 0.00 58 ASP A N 7
ATOM 10688 C CA . ASP A 1 57 ? -6.922 6.657 -3.425 1.00 0.00 58 ASP A CA 7
ATOM 10689 C C . ASP A 1 57 ? -6.696 7.681 -2.294 1.00 0.00 58 ASP A C 7
ATOM 10690 O O . ASP A 1 57 ? -7.353 7.627 -1.249 1.00 0.00 58 ASP A O 7
ATOM 10699 N N . HIS A 1 58 ? -5.823 8.661 -2.538 1.00 0.00 59 HIS A N 7
ATOM 10700 C CA . HIS A 1 58 ? -5.517 9.769 -1.625 1.00 0.00 59 HIS A CA 7
ATOM 10701 C C . HIS A 1 58 ? -6.050 11.064 -2.248 1.00 0.00 59 HIS A C 7
ATOM 10702 O O . HIS A 1 58 ? -5.955 11.247 -3.461 1.00 0.00 59 HIS A O 7
ATOM 10716 N N . LEU A 1 59 ? -6.609 11.966 -1.441 1.00 0.00 60 LEU A N 7
ATOM 10717 C CA . LEU A 1 59 ? -7.235 13.212 -1.888 1.00 0.00 60 LEU A CA 7
ATOM 10718 C C . LEU A 1 59 ? -6.754 14.392 -1.052 1.00 0.00 60 LEU A C 7
ATOM 10719 O O . LEU A 1 59 ? -6.742 14.305 0.172 1.00 0.00 60 LEU A O 7
ATOM 10735 N N . CYS A 1 60 ? -6.405 15.494 -1.707 1.00 0.00 61 CYS A N 7
ATOM 10736 C CA . CYS A 1 60 ? -5.971 16.731 -1.069 1.00 0.00 61 CYS A CA 7
ATOM 10737 C C . CYS A 1 60 ? -7.067 17.277 -0.136 1.00 0.00 61 CYS A C 7
ATOM 10738 O O . CYS A 1 60 ? -8.198 17.515 -0.559 1.00 0.00 61 CYS A O 7
ATOM 10745 N N . LYS A 1 61 ? -6.773 17.492 1.151 1.00 0.00 62 LYS A N 7
ATOM 10746 C CA . LYS A 1 61 ? -7.753 18.050 2.110 1.00 0.00 62 LYS A CA 7
ATOM 10747 C C . LYS A 1 61 ? -8.185 19.485 1.719 1.00 0.00 62 LYS A C 7
ATOM 10748 O O . LYS A 1 61 ? -9.175 19.993 2.250 1.00 0.00 62 LYS A O 7
ATOM 10767 N N . ASN A 1 62 ? -7.480 20.134 0.787 1.00 0.00 63 ASN A N 7
ATOM 10768 C CA . ASN A 1 62 ? -7.769 21.485 0.324 1.00 0.00 63 ASN A CA 7
ATOM 10769 C C . ASN A 1 62 ? -8.619 21.476 -0.960 1.00 0.00 63 ASN A C 7
ATOM 10770 O O . ASN A 1 62 ? -9.785 21.881 -0.915 1.00 0.00 63 ASN A O 7
ATOM 10781 N N . CYS A 1 63 ? -8.065 21.014 -2.087 1.00 0.00 64 CYS A N 7
ATOM 10782 C CA . CYS A 1 63 ? -8.739 20.987 -3.387 1.00 0.00 64 CYS A CA 7
ATOM 10783 C C . CYS A 1 63 ? -9.477 19.668 -3.716 1.00 0.00 64 CYS A C 7
ATOM 10784 O O . CYS A 1 63 ? -10.184 19.594 -4.728 1.00 0.00 64 CYS A O 7
ATOM 10791 N N . HIS A 1 64 ? -9.349 18.631 -2.874 1.00 0.00 65 HIS A N 7
ATOM 10792 C CA . HIS A 1 64 ? -9.935 17.281 -3.047 1.00 0.00 65 HIS A CA 7
ATOM 10793 C C . HIS A 1 64 ? -9.614 16.597 -4.382 1.00 0.00 65 HIS A C 7
ATOM 10794 O O . HIS A 1 64 ? -10.259 15.623 -4.777 1.00 0.00 65 HIS A O 7
ATOM 10809 N N . HIS A 1 65 ? -8.556 17.056 -5.039 1.00 0.00 66 HIS A N 7
ATOM 10810 C CA . HIS A 1 65 ? -7.961 16.420 -6.205 1.00 0.00 66 HIS A CA 7
ATOM 10811 C C . HIS A 1 65 ? -7.320 15.098 -5.742 1.00 0.00 66 HIS A C 7
ATOM 10812 O O . HIS A 1 65 ? -6.816 15.015 -4.616 1.00 0.00 66 HIS A O 7
ATOM 10826 N N . VAL A 1 66 ? -7.313 14.065 -6.589 1.00 0.00 67 VAL A N 7
ATOM 10827 C CA . VAL A 1 66 ? -6.696 12.778 -6.251 1.00 0.00 67 VAL A CA 7
ATOM 10828 C C . VAL A 1 66 ? -5.170 12.875 -6.357 1.00 0.00 67 VAL A C 7
ATOM 10829 O O . VAL A 1 66 ? -4.606 12.819 -7.453 1.00 0.00 67 VAL A O 7
ATOM 10842 N N . ILE A 1 67 ? -4.512 12.991 -5.201 1.00 0.00 68 ILE A N 7
ATOM 10843 C CA . ILE A 1 67 ? -3.051 13.088 -5.054 1.00 0.00 68 ILE A CA 7
ATOM 10844 C C . ILE A 1 67 ? -2.343 11.865 -5.655 1.00 0.00 68 ILE A C 7
ATOM 10845 O O . ILE A 1 67 ? -1.360 11.991 -6.389 1.00 0.00 68 ILE A O 7
ATOM 10861 N N . ALA A 1 68 ? -2.838 10.669 -5.319 1.00 0.00 69 ALA A N 7
ATOM 10862 C CA . ALA A 1 68 ? -2.246 9.393 -5.707 1.00 0.00 69 ALA A CA 7
ATOM 10863 C C . ALA A 1 68 ? -3.237 8.219 -5.578 1.00 0.00 69 ALA A C 7
ATOM 10864 O O . ALA A 1 68 ? -4.294 8.347 -4.954 1.00 0.00 69 ALA A O 7
ATOM 10871 N N . ARG A 1 69 ? -2.868 7.060 -6.134 1.00 0.00 70 ARG A N 7
ATOM 10872 C CA . ARG A 1 69 ? -3.609 5.789 -6.066 1.00 0.00 70 ARG A CA 7
ATOM 10873 C C . ARG A 1 69 ? -2.758 4.764 -5.319 1.00 0.00 70 ARG A C 7
ATOM 10874 O O . ARG A 1 69 ? -1.549 4.714 -5.544 1.00 0.00 70 ARG A O 7
ATOM 10895 N N . HIS A 1 70 ? -3.413 3.948 -4.495 1.00 0.00 71 HIS A N 7
ATOM 10896 C CA . HIS A 1 70 ? -2.799 2.939 -3.621 1.00 0.00 71 HIS A CA 7
ATOM 10897 C C . HIS A 1 70 ? -3.382 1.543 -3.829 1.00 0.00 71 HIS A C 7
ATOM 10898 O O . HIS A 1 70 ? -4.599 1.361 -3.924 1.00 0.00 71 HIS A O 7
ATOM 10912 N N . GLU A 1 71 ? -2.520 0.536 -3.832 1.00 0.00 72 GLU A N 7
ATOM 10913 C CA . GLU A 1 71 ? -2.895 -0.869 -3.904 1.00 0.00 72 GLU A CA 7
ATOM 10914 C C . GLU A 1 71 ? -1.989 -1.675 -2.968 1.00 0.00 72 GLU A C 7
ATOM 10915 O O . GLU A 1 71 ? -0.765 -1.560 -3.008 1.00 0.00 72 GLU A O 7
ATOM 10927 N N . TYR A 1 72 ? -2.591 -2.526 -2.147 1.00 0.00 73 TYR A N 7
ATOM 10928 C CA . TYR A 1 72 ? -1.910 -3.473 -1.276 1.00 0.00 73 TYR A CA 7
ATOM 10929 C C . TYR A 1 72 ? -2.567 -4.832 -1.501 1.00 0.00 73 TYR A C 7
ATOM 10930 O O . TYR A 1 72 ? -3.788 -4.960 -1.411 1.00 0.00 73 TYR A O 7
ATOM 10948 N N . THR A 1 73 ? -1.777 -5.853 -1.807 1.00 0.00 74 THR A N 7
ATOM 10949 C CA . THR A 1 73 ? -2.276 -7.214 -2.036 1.00 0.00 74 THR A CA 7
ATOM 10950 C C . THR A 1 73 ? -1.465 -8.186 -1.176 1.00 0.00 74 THR A C 7
ATOM 10951 O O . THR A 1 73 ? -0.240 -8.085 -1.058 1.00 0.00 74 THR A O 7
ATOM 10962 N N . PHE A 1 74 ? -2.149 -9.118 -0.526 1.00 0.00 75 PHE A N 7
ATOM 10963 C CA . PHE A 1 74 ? -1.545 -10.116 0.358 1.00 0.00 75 PHE A CA 7
ATOM 10964 C C . PHE A 1 74 ? -2.019 -11.526 -0.034 1.00 0.00 75 PHE A C 7
ATOM 10965 O O . PHE A 1 74 ? -3.218 -11.752 -0.103 1.00 0.00 75 PHE A O 7
ATOM 10982 N N . SER A 1 75 ? -1.114 -12.479 -0.263 1.00 0.00 76 SER A N 7
ATOM 10983 C CA . SER A 1 75 ? -1.386 -13.860 -0.718 1.00 0.00 76 SER A CA 7
ATOM 10984 C C . SER A 1 75 ? -0.735 -14.931 0.157 1.00 0.00 76 SER A C 7
ATOM 10985 O O . SER A 1 75 ? 0.386 -14.762 0.611 1.00 0.00 76 SER A O 7
ATOM 10993 N N . ILE A 1 76 ? -1.404 -16.063 0.380 1.00 0.00 77 ILE A N 7
ATOM 10994 C CA . ILE A 1 76 ? -0.822 -17.211 1.115 1.00 0.00 77 ILE A CA 7
ATOM 10995 C C . ILE A 1 76 ? -0.561 -18.371 0.147 1.00 0.00 77 ILE A C 7
ATOM 10996 O O . ILE A 1 76 ? -1.489 -18.854 -0.507 1.00 0.00 77 ILE A O 7
ATOM 11012 N N . MET A 1 77 ? 0.699 -18.823 0.061 1.00 0.00 78 MET A N 7
ATOM 11013 C CA . MET A 1 77 ? 1.128 -19.953 -0.776 1.00 0.00 78 MET A CA 7
ATOM 11014 C C . MET A 1 77 ? 1.747 -21.113 0.020 1.00 0.00 78 MET A C 7
ATOM 11015 O O . MET A 1 77 ? 2.827 -20.957 0.581 1.00 0.00 78 MET A O 7
ATOM 11029 N N . ASP A 1 78 ? 1.102 -22.286 0.005 1.00 0.00 79 ASP A N 7
ATOM 11030 C CA . ASP A 1 78 ? 1.508 -23.570 0.621 1.00 0.00 79 ASP A CA 7
ATOM 11031 C C . ASP A 1 78 ? 1.912 -23.546 2.113 1.00 0.00 79 ASP A C 7
ATOM 11032 O O . ASP A 1 78 ? 1.195 -24.086 2.959 1.00 0.00 79 ASP A O 7
ATOM 11041 N N . GLU A 1 79 ? 3.046 -22.928 2.444 1.00 0.00 80 GLU A N 7
ATOM 11042 C CA . GLU A 1 79 ? 3.618 -22.792 3.791 1.00 0.00 80 GLU A CA 7
ATOM 11043 C C . GLU A 1 79 ? 4.140 -21.373 4.055 1.00 0.00 80 GLU A C 7
ATOM 11044 O O . GLU A 1 79 ? 4.792 -21.145 5.072 1.00 0.00 80 GLU A O 7
ATOM 11056 N N . PHE A 1 80 ? 3.925 -20.417 3.147 1.00 0.00 81 PHE A N 7
ATOM 11057 C CA . PHE A 1 80 ? 4.481 -19.071 3.295 1.00 0.00 81 PHE A CA 7
ATOM 11058 C C . PHE A 1 80 ? 3.379 -18.030 3.053 1.00 0.00 81 PHE A C 7
ATOM 11059 O O . PHE A 1 80 ? 2.297 -18.326 2.539 1.00 0.00 81 PHE A O 7
ATOM 11076 N N . GLN A 1 81 ? 3.702 -16.778 3.349 1.00 0.00 82 GLN A N 7
ATOM 11077 C CA . GLN A 1 81 ? 2.845 -15.620 3.118 1.00 0.00 82 GLN A CA 7
ATOM 11078 C C . GLN A 1 81 ? 3.577 -14.620 2.234 1.00 0.00 82 GLN A C 7
ATOM 11079 O O . GLN A 1 81 ? 4.771 -14.420 2.402 1.00 0.00 82 GLN A O 7
ATOM 11093 N N . GLU A 1 82 ? 2.856 -13.954 1.348 1.00 0.00 83 GLU A N 7
ATOM 11094 C CA . GLU A 1 82 ? 3.343 -12.969 0.384 1.00 0.00 83 GLU A CA 7
ATOM 11095 C C . GLU A 1 82 ? 2.631 -11.643 0.607 1.00 0.00 83 GLU A C 7
ATOM 11096 O O . GLU A 1 82 ? 1.406 -11.576 0.653 1.00 0.00 83 GLU A O 7
ATOM 11108 N N . TYR A 1 83 ? 3.410 -10.578 0.686 1.00 0.00 84 TYR A N 7
ATOM 11109 C CA . TYR A 1 83 ? 2.940 -9.213 0.867 1.00 0.00 84 TYR A CA 7
ATOM 11110 C C . TYR A 1 83 ? 3.433 -8.359 -0.287 1.00 0.00 84 TYR A C 7
ATOM 11111 O O . TYR A 1 83 ? 4.627 -8.375 -0.580 1.00 0.00 84 TYR A O 7
ATOM 11129 N N . THR A 1 84 ? 2.549 -7.600 -0.929 1.00 0.00 85 THR A N 7
ATOM 11130 C CA . THR A 1 84 ? 2.942 -6.695 -2.010 1.00 0.00 85 THR A CA 7
ATOM 11131 C C . THR A 1 84 ? 2.164 -5.381 -1.872 1.00 0.00 85 THR A C 7
ATOM 11132 O O . THR A 1 84 ? 0.993 -5.355 -1.499 1.00 0.00 85 THR A O 7
ATOM 11143 N N . MET A 1 85 ? 2.813 -4.263 -2.163 1.00 0.00 86 MET A N 7
ATOM 11144 C CA . MET A 1 85 ? 2.241 -2.918 -2.143 1.00 0.00 86 MET A CA 7
ATOM 11145 C C . MET A 1 85 ? 2.735 -2.141 -3.362 1.00 0.00 86 MET A C 7
ATOM 11146 O O . MET A 1 85 ? 3.865 -2.318 -3.818 1.00 0.00 86 MET A O 7
ATOM 11160 N N . LEU A 1 86 ? 1.863 -1.283 -3.879 1.00 0.00 87 LEU A N 7
ATOM 11161 C CA . LEU A 1 86 ? 2.079 -0.426 -5.042 1.00 0.00 87 LEU A CA 7
ATOM 11162 C C . LEU A 1 86 ? 1.227 0.858 -4.926 1.00 0.00 87 LEU A C 7
ATOM 11163 O O . LEU A 1 86 ? 0.015 0.842 -5.138 1.00 0.00 87 LEU A O 7
ATOM 11179 N N . CYS A 1 87 ? 1.875 1.974 -4.609 1.00 0.00 88 CYS A N 7
ATOM 11180 C CA . CYS A 1 87 ? 1.287 3.303 -4.477 1.00 0.00 88 CYS A CA 7
ATOM 11181 C C . CYS A 1 87 ? 2.250 4.366 -5.026 1.00 0.00 88 CYS A C 7
ATOM 11182 O O . CYS A 1 87 ? 3.455 4.322 -4.753 1.00 0.00 88 CYS A O 7
ATOM 11189 N N . LEU A 1 88 ? 1.714 5.329 -5.781 1.00 0.00 89 LEU A N 7
ATOM 11190 C CA . LEU A 1 88 ? 2.468 6.457 -6.333 1.00 0.00 89 LEU A CA 7
ATOM 11191 C C . LEU A 1 88 ? 3.130 7.301 -5.230 1.00 0.00 89 LEU A C 7
ATOM 11192 O O . LEU A 1 88 ? 4.243 7.795 -5.433 1.00 0.00 89 LEU A O 7
ATOM 11208 N N . LEU A 1 89 ? 2.483 7.426 -4.069 1.00 0.00 90 LEU A N 7
ATOM 11209 C CA . LEU A 1 89 ? 2.974 8.170 -2.916 1.00 0.00 90 LEU A CA 7
ATOM 11210 C C . LEU A 1 89 ? 3.662 7.243 -1.915 1.00 0.00 90 LEU A C 7
ATOM 11211 O O . LEU A 1 89 ? 4.848 7.422 -1.633 1.00 0.00 90 LEU A O 7
ATOM 11227 N N . CYS A 1 90 ? 2.916 6.306 -1.345 1.00 0.00 91 CYS A N 7
ATOM 11228 C CA . CYS A 1 90 ? 3.376 5.443 -0.276 1.00 0.00 91 CYS A CA 7
ATOM 11229 C C . CYS A 1 90 ? 4.513 4.509 -0.698 1.00 0.00 91 CYS A C 7
ATOM 11230 O O . CYS A 1 90 ? 5.443 4.302 0.087 1.00 0.00 91 CYS A O 7
ATOM 11237 N N . GLY A 1 91 ? 4.477 3.991 -1.929 1.00 0.00 92 GLY A N 7
ATOM 11238 C CA . GLY A 1 91 ? 5.577 3.217 -2.500 1.00 0.00 92 GLY A CA 7
ATOM 11239 C C . GLY A 1 91 ? 5.253 1.852 -3.098 1.00 0.00 92 GLY A C 7
ATOM 11240 O O . GLY A 1 91 ? 4.143 1.336 -2.985 1.00 0.00 92 GLY A O 7
ATOM 11244 N N . LYS A 1 92 ? 6.278 1.243 -3.704 1.00 0.00 93 LYS A N 7
ATOM 11245 C CA . LYS A 1 92 ? 6.250 -0.113 -4.259 1.00 0.00 93 LYS A CA 7
ATOM 11246 C C . LYS A 1 92 ? 7.180 -1.028 -3.466 1.00 0.00 93 LYS A C 7
ATOM 11247 O O . LYS A 1 92 ? 8.390 -0.809 -3.422 1.00 0.00 93 LYS A O 7
ATOM 11266 N N . ALA A 1 93 ? 6.604 -2.043 -2.836 1.00 0.00 94 ALA A N 7
ATOM 11267 C CA . ALA A 1 93 ? 7.316 -3.000 -1.999 1.00 0.00 94 ALA A CA 7
ATOM 11268 C C . ALA A 1 93 ? 6.776 -4.439 -2.095 1.00 0.00 94 ALA A C 7
ATOM 11269 O O . ALA A 1 93 ? 5.617 -4.654 -2.448 1.00 0.00 94 ALA A O 7
ATOM 11276 N N . GLU A 1 94 ? 7.608 -5.427 -1.759 1.00 0.00 95 GLU A N 7
ATOM 11277 C CA . GLU A 1 94 ? 7.231 -6.847 -1.706 1.00 0.00 95 GLU A CA 7
ATOM 11278 C C . GLU A 1 94 ? 8.057 -7.596 -0.644 1.00 0.00 95 GLU A C 7
ATOM 11279 O O . GLU A 1 94 ? 9.266 -7.385 -0.531 1.00 0.00 95 GLU A O 7
ATOM 11291 N N . ASP A 1 95 ? 7.410 -8.478 0.120 1.00 0.00 96 ASP A N 7
ATOM 11292 C CA . ASP A 1 95 ? 8.003 -9.319 1.162 1.00 0.00 96 ASP A CA 7
ATOM 11293 C C . ASP A 1 95 ? 7.382 -10.722 1.184 1.00 0.00 96 ASP A C 7
ATOM 11294 O O . ASP A 1 95 ? 6.206 -10.885 0.851 1.00 0.00 96 ASP A O 7
ATOM 11303 N N . THR A 1 96 ? 8.131 -11.732 1.632 1.00 0.00 97 THR A N 7
ATOM 11304 C CA . THR A 1 96 ? 7.607 -13.097 1.806 1.00 0.00 97 THR A CA 7
ATOM 11305 C C . THR A 1 96 ? 8.076 -13.693 3.137 1.00 0.00 97 THR A C 7
ATOM 11306 O O . THR A 1 96 ? 9.254 -13.580 3.485 1.00 0.00 97 THR A O 7
ATOM 11317 N N . ILE A 1 97 ? 7.161 -14.317 3.891 1.00 0.00 98 ILE A N 7
ATOM 11318 C CA . ILE A 1 97 ? 7.414 -14.904 5.218 1.00 0.00 98 ILE A CA 7
ATOM 11319 C C . ILE A 1 97 ? 7.068 -16.390 5.226 1.00 0.00 98 ILE A C 7
ATOM 11320 O O . ILE A 1 97 ? 5.934 -16.757 4.937 1.00 0.00 98 ILE A O 7
ATOM 11336 N N . SER A 1 98 ? 7.992 -17.252 5.625 1.00 0.00 99 SER A N 7
ATOM 11337 C CA . SER A 1 98 ? 7.720 -18.687 5.786 1.00 0.00 99 SER A CA 7
ATOM 11338 C C . SER A 1 98 ? 7.057 -18.932 7.148 1.00 0.00 99 SER A C 7
ATOM 11339 O O . SER A 1 98 ? 7.486 -18.379 8.165 1.00 0.00 99 SER A O 7
ATOM 11347 N N . ILE A 1 99 ? 5.989 -19.733 7.176 1.00 0.00 100 ILE A N 7
ATOM 11348 C CA . ILE A 1 99 ? 5.182 -20.009 8.378 1.00 0.00 100 ILE A CA 7
ATOM 11349 C C . ILE A 1 99 ? 4.887 -21.508 8.581 1.00 0.00 100 ILE A C 7
ATOM 11350 O O . ILE A 1 99 ? 5.349 -22.372 7.834 1.00 0.00 100 ILE A O 7
ATOM 11366 N N . LEU A 1 100 ? 4.131 -21.815 9.637 1.00 0.00 101 LEU A N 7
ATOM 11367 C CA . LEU A 1 100 ? 3.727 -23.150 10.081 1.00 0.00 101 LEU A CA 7
ATOM 11368 C C . LEU A 1 100 ? 2.231 -23.150 10.462 1.00 0.00 101 LEU A C 7
ATOM 11369 O O . LEU A 1 100 ? 1.676 -22.073 10.708 1.00 0.00 101 LEU A O 7
ATOM 11385 N N . PRO A 1 101 ? 1.564 -24.321 10.568 1.00 0.00 102 PRO A N 7
ATOM 11386 C CA . PRO A 1 101 ? 0.150 -24.405 10.967 1.00 0.00 102 PRO A CA 7
ATOM 11387 C C . PRO A 1 101 ? -0.138 -23.836 12.373 1.00 0.00 102 PRO A C 7
ATOM 11388 O O . PRO A 1 101 ? -1.284 -23.508 12.684 1.00 0.00 102 PRO A O 7
ATOM 11399 N N . ASP A 1 102 ? 0.895 -23.663 13.207 1.00 0.00 103 ASP A N 7
ATOM 11400 C CA . ASP A 1 102 ? 0.824 -23.031 14.534 1.00 0.00 103 ASP A CA 7
ATOM 11401 C C . ASP A 1 102 ? 0.675 -21.486 14.459 1.00 0.00 103 ASP A C 7
ATOM 11402 O O . ASP A 1 102 ? 0.532 -20.820 15.485 1.00 0.00 103 ASP A O 7
ATOM 11411 N N . ASP A 1 103 ? 0.701 -20.911 13.248 1.00 0.00 104 ASP A N 7
ATOM 11412 C CA . ASP A 1 103 ? 0.588 -19.475 12.938 1.00 0.00 104 ASP A CA 7
ATOM 11413 C C . ASP A 1 103 ? 1.579 -18.559 13.715 1.00 0.00 104 ASP A C 7
ATOM 11414 O O . ASP A 1 103 ? 1.153 -17.612 14.388 1.00 0.00 104 ASP A O 7
ATOM 11423 N N . PRO A 1 104 ? 2.908 -18.824 13.663 1.00 0.00 105 PRO A N 7
ATOM 11424 C CA . PRO A 1 104 ? 3.923 -18.056 14.399 1.00 0.00 105 PRO A CA 7
ATOM 11425 C C . PRO A 1 104 ? 4.260 -16.673 13.805 1.00 0.00 105 PRO A C 7
ATOM 11426 O O . PRO A 1 104 ? 4.736 -15.802 14.535 1.00 0.00 105 PRO A O 7
ATOM 11437 N N . ARG A 1 105 ? 4.030 -16.462 12.495 1.00 0.00 106 ARG A N 7
ATOM 11438 C CA . ARG A 1 105 ? 4.301 -15.213 11.734 1.00 0.00 106 ARG A CA 7
ATOM 11439 C C . ARG A 1 105 ? 5.700 -14.599 11.966 1.00 0.00 106 ARG A C 7
ATOM 11440 O O . ARG A 1 105 ? 5.856 -13.377 11.959 1.00 0.00 106 ARG A O 7
ATOM 11461 N N . GLN A 1 106 ? 6.716 -15.444 12.179 1.00 0.00 107 GLN A N 7
ATOM 11462 C CA . GLN A 1 106 ? 8.116 -15.076 12.464 1.00 0.00 107 GLN A CA 7
ATOM 11463 C C . GLN A 1 106 ? 8.245 -13.914 13.464 1.00 0.00 107 GLN A C 7
ATOM 11464 O O . GLN A 1 106 ? 8.604 -14.117 14.632 1.00 0.00 107 GLN A O 7
ATOM 11481 N N . CYS A 1 1 ? -1.152 14.911 -8.636 1.00 0.00 2 CYS A N 8
ATOM 11482 C CA . CYS A 1 1 ? -0.683 15.386 -9.927 1.00 0.00 2 CYS A CA 8
ATOM 11483 C C . CYS A 1 1 ? 0.736 14.876 -10.277 1.00 0.00 2 CYS A C 8
ATOM 11484 O O . CYS A 1 1 ? 1.351 15.321 -11.252 1.00 0.00 2 CYS A O 8
ATOM 11491 N N . GLY A 1 2 ? 1.265 13.943 -9.477 1.00 0.00 3 GLY A N 8
ATOM 11492 C CA . GLY A 1 2 ? 2.607 13.351 -9.577 1.00 0.00 3 GLY A CA 8
ATOM 11493 C C . GLY A 1 2 ? 3.692 14.318 -9.094 1.00 0.00 3 GLY A C 8
ATOM 11494 O O . GLY A 1 2 ? 4.644 13.898 -8.439 1.00 0.00 3 GLY A O 8
ATOM 11498 N N . ASP A 1 3 ? 3.511 15.624 -9.311 1.00 0.00 4 ASP A N 8
ATOM 11499 C CA . ASP A 1 3 ? 4.362 16.657 -8.716 1.00 0.00 4 ASP A CA 8
ATOM 11500 C C . ASP A 1 3 ? 4.170 16.680 -7.180 1.00 0.00 4 ASP A C 8
ATOM 11501 O O . ASP A 1 3 ? 5.040 17.183 -6.461 1.00 0.00 4 ASP A O 8
ATOM 11510 N N . CYS A 1 4 ? 3.067 16.096 -6.680 1.00 0.00 5 CYS A N 8
ATOM 11511 C CA . CYS A 1 4 ? 2.758 15.924 -5.264 1.00 0.00 5 CYS A CA 8
ATOM 11512 C C . CYS A 1 4 ? 3.796 15.044 -4.524 1.00 0.00 5 CYS A C 8
ATOM 11513 O O . CYS A 1 4 ? 3.961 15.174 -3.310 1.00 0.00 5 CYS A O 8
ATOM 11520 N N . VAL A 1 5 ? 4.471 14.123 -5.228 1.00 0.00 6 VAL A N 8
ATOM 11521 C CA . VAL A 1 5 ? 5.409 13.145 -4.643 1.00 0.00 6 VAL A CA 8
ATOM 11522 C C . VAL A 1 5 ? 6.867 13.442 -5.041 1.00 0.00 6 VAL A C 8
ATOM 11523 O O . VAL A 1 5 ? 7.160 13.786 -6.188 1.00 0.00 6 VAL A O 8
ATOM 11536 N N . GLU A 1 6 ? 7.809 13.301 -4.103 1.00 0.00 7 GLU A N 8
ATOM 11537 C CA . GLU A 1 6 ? 9.252 13.491 -4.322 1.00 0.00 7 GLU A CA 8
ATOM 11538 C C . GLU A 1 6 ? 9.795 12.442 -5.315 1.00 0.00 7 GLU A C 8
ATOM 11539 O O . GLU A 1 6 ? 10.579 12.770 -6.211 1.00 0.00 7 GLU A O 8
ATOM 11551 N N . LYS A 1 7 ? 9.339 11.189 -5.175 1.00 0.00 8 LYS A N 8
ATOM 11552 C CA . LYS A 1 7 ? 9.660 10.033 -6.019 1.00 0.00 8 LYS A CA 8
ATOM 11553 C C . LYS A 1 7 ? 8.373 9.273 -6.349 1.00 0.00 8 LYS A C 8
ATOM 11554 O O . LYS A 1 7 ? 7.501 9.123 -5.493 1.00 0.00 8 LYS A O 8
ATOM 11573 N N . GLU A 1 8 ? 8.262 8.764 -7.574 1.00 0.00 9 GLU A N 8
ATOM 11574 C CA . GLU A 1 8 ? 7.134 7.931 -8.015 1.00 0.00 9 GLU A CA 8
ATOM 11575 C C . GLU A 1 8 ? 7.357 6.484 -7.547 1.00 0.00 9 GLU A C 8
ATOM 11576 O O . GLU A 1 8 ? 8.393 5.891 -7.861 1.00 0.00 9 GLU A O 8
ATOM 11588 N N . TYR A 1 9 ? 6.395 5.911 -6.811 1.00 0.00 10 TYR A N 8
ATOM 11589 C CA . TYR A 1 9 ? 6.447 4.536 -6.276 1.00 0.00 10 TYR A CA 8
ATOM 11590 C C . TYR A 1 9 ? 7.798 4.194 -5.607 1.00 0.00 10 TYR A C 8
ATOM 11591 O O . TYR A 1 9 ? 8.494 3.264 -6.035 1.00 0.00 10 TYR A O 8
ATOM 11609 N N . PRO A 1 10 ? 8.196 4.937 -4.556 1.00 0.00 11 PRO A N 8
ATOM 11610 C CA . PRO A 1 10 ? 9.461 4.720 -3.853 1.00 0.00 11 PRO A CA 8
ATOM 11611 C C . PRO A 1 10 ? 9.506 3.340 -3.186 1.00 0.00 11 PRO A C 8
ATOM 11612 O O . PRO A 1 10 ? 8.490 2.862 -2.687 1.00 0.00 11 PRO A O 8
ATOM 11623 N N . ASN A 1 11 ? 10.665 2.684 -3.118 1.00 0.00 12 ASN A N 8
ATOM 11624 C CA . ASN A 1 11 ? 10.758 1.408 -2.404 1.00 0.00 12 ASN A CA 8
ATOM 11625 C C . ASN A 1 11 ? 10.823 1.671 -0.888 1.00 0.00 12 ASN A C 8
ATOM 11626 O O . ASN A 1 11 ? 11.414 2.662 -0.446 1.00 0.00 12 ASN A O 8
ATOM 11637 N N . ARG A 1 12 ? 10.203 0.796 -0.081 1.00 0.00 13 ARG A N 8
ATOM 11638 C CA . ARG A 1 12 ? 10.091 0.952 1.386 1.00 0.00 13 ARG A CA 8
ATOM 11639 C C . ARG A 1 12 ? 10.746 -0.169 2.195 1.00 0.00 13 ARG A C 8
ATOM 11640 O O . ARG A 1 12 ? 10.270 -0.526 3.273 1.00 0.00 13 ARG A O 8
ATOM 11661 N N . GLY A 1 13 ? 11.816 -0.756 1.662 1.00 0.00 14 GLY A N 8
ATOM 11662 C CA . GLY A 1 13 ? 12.553 -1.851 2.316 1.00 0.00 14 GLY A CA 8
ATOM 11663 C C . GLY A 1 13 ? 11.660 -3.049 2.667 1.00 0.00 14 GLY A C 8
ATOM 11664 O O . GLY A 1 13 ? 11.825 -3.655 3.727 1.00 0.00 14 GLY A O 8
ATOM 11668 N N . ASN A 1 14 ? 10.702 -3.341 1.777 1.00 0.00 15 ASN A N 8
ATOM 11669 C CA . ASN A 1 14 ? 9.702 -4.417 1.820 1.00 0.00 15 ASN A CA 8
ATOM 11670 C C . ASN A 1 14 ? 8.429 -4.089 2.652 1.00 0.00 15 ASN A C 8
ATOM 11671 O O . ASN A 1 14 ? 7.586 -4.965 2.847 1.00 0.00 15 ASN A O 8
ATOM 11682 N N . THR A 1 15 ? 8.245 -2.852 3.139 1.00 0.00 16 THR A N 8
ATOM 11683 C CA . THR A 1 15 ? 7.065 -2.456 3.944 1.00 0.00 16 THR A CA 8
ATOM 11684 C C . THR A 1 15 ? 5.792 -2.401 3.085 1.00 0.00 16 THR A C 8
ATOM 11685 O O . THR A 1 15 ? 5.729 -1.591 2.163 1.00 0.00 16 THR A O 8
ATOM 11696 N N . CYS A 1 16 ? 4.773 -3.223 3.381 1.00 0.00 17 CYS A N 8
ATOM 11697 C CA . CYS A 1 16 ? 3.505 -3.283 2.642 1.00 0.00 17 CYS A CA 8
ATOM 11698 C C . CYS A 1 16 ? 2.320 -3.013 3.591 1.00 0.00 17 CYS A C 8
ATOM 11699 O O . CYS A 1 16 ? 2.018 -3.839 4.456 1.00 0.00 17 CYS A O 8
ATOM 11707 N N . LEU A 1 17 ? 1.673 -1.850 3.446 1.00 0.00 18 LEU A N 8
ATOM 11708 C CA . LEU A 1 17 ? 0.580 -1.347 4.297 1.00 0.00 18 LEU A CA 8
ATOM 11709 C C . LEU A 1 17 ? -0.724 -1.094 3.532 1.00 0.00 18 LEU A C 8
ATOM 11710 O O . LEU A 1 17 ? -0.728 -0.622 2.395 1.00 0.00 18 LEU A O 8
ATOM 11726 N N . GLU A 1 18 ? -1.840 -1.364 4.210 1.00 0.00 19 GLU A N 8
ATOM 11727 C CA . GLU A 1 18 ? -3.207 -1.134 3.734 1.00 0.00 19 GLU A CA 8
ATOM 11728 C C . GLU A 1 18 ? -3.778 0.231 4.159 1.00 0.00 19 GLU A C 8
ATOM 11729 O O . GLU A 1 18 ? -4.893 0.567 3.764 1.00 0.00 19 GLU A O 8
ATOM 11741 N N . ASN A 1 19 ? -3.055 1.010 4.972 1.00 0.00 20 ASN A N 8
ATOM 11742 C CA . ASN A 1 19 ? -3.497 2.320 5.475 1.00 0.00 20 ASN A CA 8
ATOM 11743 C C . ASN A 1 19 ? -2.343 3.333 5.627 1.00 0.00 20 ASN A C 8
ATOM 11744 O O . ASN A 1 19 ? -1.195 2.948 5.870 1.00 0.00 20 ASN A O 8
ATOM 11755 N N . GLY A 1 20 ? -2.672 4.630 5.549 1.00 0.00 21 GLY A N 8
ATOM 11756 C CA . GLY A 1 20 ? -1.751 5.758 5.757 1.00 0.00 21 GLY A CA 8
ATOM 11757 C C . GLY A 1 20 ? -1.610 6.714 4.563 1.00 0.00 21 GLY A C 8
ATOM 11758 O O . GLY A 1 20 ? -2.369 6.649 3.599 1.00 0.00 21 GLY A O 8
ATOM 11762 N N . SER A 1 21 ? -0.625 7.613 4.659 1.00 0.00 22 SER A N 8
ATOM 11763 C CA . SER A 1 21 ? -0.209 8.606 3.649 1.00 0.00 22 SER A CA 8
ATOM 11764 C C . SER A 1 21 ? 1.250 8.976 3.935 1.00 0.00 22 SER A C 8
ATOM 11765 O O . SER A 1 21 ? 1.556 9.503 5.007 1.00 0.00 22 SER A O 8
ATOM 11773 N N . PHE A 1 22 ? 2.173 8.643 3.031 1.00 0.00 23 PHE A N 8
ATOM 11774 C CA . PHE A 1 22 ? 3.621 8.810 3.232 1.00 0.00 23 PHE A CA 8
ATOM 11775 C C . PHE A 1 22 ? 4.151 10.254 3.156 1.00 0.00 23 PHE A C 8
ATOM 11776 O O . PHE A 1 22 ? 4.731 10.690 2.160 1.00 0.00 23 PHE A O 8
ATOM 11793 N N . LEU A 1 23 ? 3.954 11.012 4.236 1.00 0.00 24 LEU A N 8
ATOM 11794 C CA . LEU A 1 23 ? 4.332 12.425 4.361 1.00 0.00 24 LEU A CA 8
ATOM 11795 C C . LEU A 1 23 ? 5.791 12.767 3.992 1.00 0.00 24 LEU A C 8
ATOM 11796 O O . LEU A 1 23 ? 6.058 13.870 3.511 1.00 0.00 24 LEU A O 8
ATOM 11812 N N . LEU A 1 24 ? 6.733 11.836 4.182 1.00 0.00 25 LEU A N 8
ATOM 11813 C CA . LEU A 1 24 ? 8.151 12.015 3.822 1.00 0.00 25 LEU A CA 8
ATOM 11814 C C . LEU A 1 24 ? 8.398 12.023 2.298 1.00 0.00 25 LEU A C 8
ATOM 11815 O O . LEU A 1 24 ? 9.419 12.552 1.855 1.00 0.00 25 LEU A O 8
ATOM 11831 N N . ASN A 1 25 ? 7.464 11.501 1.493 1.00 0.00 26 ASN A N 8
ATOM 11832 C CA . ASN A 1 25 ? 7.517 11.534 0.025 1.00 0.00 26 ASN A CA 8
ATOM 11833 C C . ASN A 1 25 ? 6.565 12.615 -0.498 1.00 0.00 26 ASN A C 8
ATOM 11834 O O . ASN A 1 25 ? 6.871 13.260 -1.494 1.00 0.00 26 ASN A O 8
ATOM 11845 N N . PHE A 1 26 ? 5.434 12.853 0.172 1.00 0.00 27 PHE A N 8
ATOM 11846 C CA . PHE A 1 26 ? 4.517 13.936 -0.201 1.00 0.00 27 PHE A CA 8
ATOM 11847 C C . PHE A 1 26 ? 5.193 15.295 0.021 1.00 0.00 27 PHE A C 8
ATOM 11848 O O . PHE A 1 26 ? 5.394 15.728 1.158 1.00 0.00 27 PHE A O 8
ATOM 11865 N N . THR A 1 27 ? 5.526 15.990 -1.062 1.00 0.00 28 THR A N 8
ATOM 11866 C CA . THR A 1 27 ? 6.164 17.325 -1.031 1.00 0.00 28 THR A CA 8
ATOM 11867 C C . THR A 1 27 ? 5.133 18.458 -1.035 1.00 0.00 28 THR A C 8
ATOM 11868 O O . THR A 1 27 ? 5.487 19.634 -1.152 1.00 0.00 28 THR A O 8
ATOM 11879 N N . GLY A 1 28 ? 3.851 18.104 -0.923 1.00 0.00 29 GLY A N 8
ATOM 11880 C CA . GLY A 1 28 ? 2.712 19.008 -1.010 1.00 0.00 29 GLY A CA 8
ATOM 11881 C C . GLY A 1 28 ? 2.197 19.045 -2.452 1.00 0.00 29 GLY A C 8
ATOM 11882 O O . GLY A 1 28 ? 2.972 18.835 -3.393 1.00 0.00 29 GLY A O 8
ATOM 11886 N N . CYS A 1 29 ? 0.900 19.302 -2.611 1.00 0.00 30 CYS A N 8
ATOM 11887 C CA . CYS A 1 29 ? 0.185 19.336 -3.879 1.00 0.00 30 CYS A CA 8
ATOM 11888 C C . CYS A 1 29 ? 0.810 20.263 -4.929 1.00 0.00 30 CYS A C 8
ATOM 11889 O O . CYS A 1 29 ? 1.671 21.108 -4.647 1.00 0.00 30 CYS A O 8
ATOM 11896 N N . ALA A 1 30 ? 0.292 20.155 -6.140 1.00 0.00 31 ALA A N 8
ATOM 11897 C CA . ALA A 1 30 ? 0.596 21.052 -7.245 1.00 0.00 31 ALA A CA 8
ATOM 11898 C C . ALA A 1 30 ? -0.674 21.623 -7.903 1.00 0.00 31 ALA A C 8
ATOM 11899 O O . ALA A 1 30 ? -0.567 22.616 -8.634 1.00 0.00 31 ALA A O 8
ATOM 11906 N N . VAL A 1 31 ? -1.874 21.099 -7.604 1.00 0.00 32 VAL A N 8
ATOM 11907 C CA . VAL A 1 31 ? -3.133 21.706 -8.057 1.00 0.00 32 VAL A CA 8
ATOM 11908 C C . VAL A 1 31 ? -3.397 22.984 -7.242 1.00 0.00 32 VAL A C 8
ATOM 11909 O O . VAL A 1 31 ? -3.893 23.970 -7.801 1.00 0.00 32 VAL A O 8
ATOM 11922 N N . CYS A 1 32 ? -3.031 22.989 -5.954 1.00 0.00 33 CYS A N 8
ATOM 11923 C CA . CYS A 1 32 ? -3.212 24.099 -5.012 1.00 0.00 33 CYS A CA 8
ATOM 11924 C C . CYS A 1 32 ? -1.967 24.496 -4.177 1.00 0.00 33 CYS A C 8
ATOM 11925 O O . CYS A 1 32 ? -1.936 25.607 -3.632 1.00 0.00 33 CYS A O 8
ATOM 11932 N N . SER A 1 33 ? -0.952 23.625 -4.082 1.00 0.00 34 SER A N 8
ATOM 11933 C CA . SER A 1 33 ? 0.313 23.822 -3.340 1.00 0.00 34 SER A CA 8
ATOM 11934 C C . SER A 1 33 ? 0.271 23.540 -1.814 1.00 0.00 34 SER A C 8
ATOM 11935 O O . SER A 1 33 ? 1.204 23.930 -1.102 1.00 0.00 34 SER A O 8
ATOM 11943 N N . LYS A 1 34 ? -0.758 22.869 -1.269 1.00 0.00 35 LYS A N 8
ATOM 11944 C CA . LYS A 1 34 ? -0.855 22.551 0.180 1.00 0.00 35 LYS A CA 8
ATOM 11945 C C . LYS A 1 34 ? -0.048 21.307 0.581 1.00 0.00 35 LYS A C 8
ATOM 11946 O O . LYS A 1 34 ? 0.026 20.341 -0.174 1.00 0.00 35 LYS A O 8
ATOM 11965 N N . ARG A 1 35 ? 0.497 21.288 1.807 1.00 0.00 36 ARG A N 8
ATOM 11966 C CA . ARG A 1 35 ? 1.225 20.145 2.412 1.00 0.00 36 ARG A CA 8
ATOM 11967 C C . ARG A 1 35 ? 0.542 19.721 3.723 1.00 0.00 36 ARG A C 8
ATOM 11968 O O . ARG A 1 35 ? -0.242 20.490 4.268 1.00 0.00 36 ARG A O 8
ATOM 11989 N N . ASP A 1 36 ? 0.798 18.495 4.202 1.00 0.00 37 ASP A N 8
ATOM 11990 C CA . ASP A 1 36 ? 0.174 17.872 5.394 1.00 0.00 37 ASP A CA 8
ATOM 11991 C C . ASP A 1 36 ? -1.373 17.888 5.402 1.00 0.00 37 ASP A C 8
ATOM 11992 O O . ASP A 1 36 ? -2.041 17.851 6.438 1.00 0.00 37 ASP A O 8
ATOM 12001 N N . PHE A 1 37 ? -1.927 17.922 4.194 1.00 0.00 38 PHE A N 8
ATOM 12002 C CA . PHE A 1 37 ? -3.340 17.992 3.835 1.00 0.00 38 PHE A CA 8
ATOM 12003 C C . PHE A 1 37 ? -3.747 16.810 2.949 1.00 0.00 38 PHE A C 8
ATOM 12004 O O . PHE A 1 37 ? -3.542 16.825 1.735 1.00 0.00 38 PHE A O 8
ATOM 12021 N N . MET A 1 38 ? -4.360 15.796 3.558 1.00 0.00 39 MET A N 8
ATOM 12022 C CA . MET A 1 38 ? -4.873 14.618 2.844 1.00 0.00 39 MET A CA 8
ATOM 12023 C C . MET A 1 38 ? -5.937 13.810 3.601 1.00 0.00 39 MET A C 8
ATOM 12024 O O . MET A 1 38 ? -5.936 13.719 4.830 1.00 0.00 39 MET A O 8
ATOM 12038 N N . LEU A 1 39 ? -6.808 13.197 2.800 1.00 0.00 40 LEU A N 8
ATOM 12039 C CA . LEU A 1 39 ? -7.938 12.313 3.099 1.00 0.00 40 LEU A CA 8
ATOM 12040 C C . LEU A 1 39 ? -7.798 11.017 2.276 1.00 0.00 40 LEU A C 8
ATOM 12041 O O . LEU A 1 39 ? -7.028 10.954 1.315 1.00 0.00 40 LEU A O 8
ATOM 12057 N N . ILE A 1 40 ? -8.590 10.001 2.622 1.00 0.00 41 ILE A N 8
ATOM 12058 C CA . ILE A 1 40 ? -8.683 8.709 1.934 1.00 0.00 41 ILE A CA 8
ATOM 12059 C C . ILE A 1 40 ? -10.168 8.454 1.660 1.00 0.00 41 ILE A C 8
ATOM 12060 O O . ILE A 1 40 ? -11.012 8.658 2.537 1.00 0.00 41 ILE A O 8
ATOM 12076 N N . THR A 1 41 ? -10.492 7.999 0.450 1.00 0.00 42 THR A N 8
ATOM 12077 C CA . THR A 1 41 ? -11.870 7.675 0.045 1.00 0.00 42 THR A CA 8
ATOM 12078 C C . THR A 1 41 ? -11.910 6.516 -0.955 1.00 0.00 42 THR A C 8
ATOM 12079 O O . THR A 1 41 ? -10.865 6.068 -1.431 1.00 0.00 42 THR A O 8
ATOM 12090 N N . ASN A 1 42 ? -13.113 6.035 -1.284 1.00 0.00 43 ASN A N 8
ATOM 12091 C CA . ASN A 1 42 ? -13.413 4.945 -2.235 1.00 0.00 43 ASN A CA 8
ATOM 12092 C C . ASN A 1 42 ? -12.737 3.584 -1.928 1.00 0.00 43 ASN A C 8
ATOM 12093 O O . ASN A 1 42 ? -12.706 2.686 -2.773 1.00 0.00 43 ASN A O 8
ATOM 12104 N N . LYS A 1 43 ? -12.201 3.436 -0.706 1.00 0.00 44 LYS A N 8
ATOM 12105 C CA . LYS A 1 43 ? -11.488 2.259 -0.192 1.00 0.00 44 LYS A CA 8
ATOM 12106 C C . LYS A 1 43 ? -12.254 0.948 -0.406 1.00 0.00 44 LYS A C 8
ATOM 12107 O O . LYS A 1 43 ? -13.287 0.704 0.224 1.00 0.00 44 LYS A O 8
ATOM 12126 N N . SER A 1 44 ? -11.733 0.112 -1.297 1.00 0.00 45 SER A N 8
ATOM 12127 C CA . SER A 1 44 ? -12.266 -1.204 -1.648 1.00 0.00 45 SER A CA 8
ATOM 12128 C C . SER A 1 44 ? -11.405 -2.338 -1.092 1.00 0.00 45 SER A C 8
ATOM 12129 O O . SER A 1 44 ? -10.202 -2.182 -0.861 1.00 0.00 45 SER A O 8
ATOM 12137 N N . LEU A 1 45 ? -12.026 -3.505 -0.916 1.00 0.00 46 LEU A N 8
ATOM 12138 C CA . LEU A 1 45 ? -11.406 -4.736 -0.430 1.00 0.00 46 LEU A CA 8
ATOM 12139 C C . LEU A 1 45 ? -11.955 -5.943 -1.202 1.00 0.00 46 LEU A C 8
ATOM 12140 O O . LEU A 1 45 ? -13.155 -6.026 -1.480 1.00 0.00 46 LEU A O 8
ATOM 12156 N N . LYS A 1 46 ? -11.057 -6.863 -1.563 1.00 0.00 47 LYS A N 8
ATOM 12157 C CA . LYS A 1 46 ? -11.318 -8.079 -2.338 1.00 0.00 47 LYS A CA 8
ATOM 12158 C C . LYS A 1 46 ? -10.682 -9.301 -1.692 1.00 0.00 47 LYS A C 8
ATOM 12159 O O . LYS A 1 46 ? -9.620 -9.186 -1.089 1.00 0.00 47 LYS A O 8
ATOM 12178 N N . GLU A 1 47 ? -11.309 -10.466 -1.809 1.00 0.00 48 GLU A N 8
ATOM 12179 C CA . GLU A 1 47 ? -10.740 -11.709 -1.263 1.00 0.00 48 GLU A CA 8
ATOM 12180 C C . GLU A 1 47 ? -10.970 -12.918 -2.190 1.00 0.00 48 GLU A C 8
ATOM 12181 O O . GLU A 1 47 ? -12.106 -13.357 -2.391 1.00 0.00 48 GLU A O 8
ATOM 12193 N N . GLU A 1 48 ? -9.883 -13.503 -2.709 1.00 0.00 49 GLU A N 8
ATOM 12194 C CA . GLU A 1 48 ? -9.875 -14.749 -3.494 1.00 0.00 49 GLU A CA 8
ATOM 12195 C C . GLU A 1 48 ? -9.051 -15.876 -2.845 1.00 0.00 49 GLU A C 8
ATOM 12196 O O . GLU A 1 48 ? -7.839 -15.752 -2.710 1.00 0.00 49 GLU A O 8
ATOM 12208 N N . ASP A 1 49 ? -9.663 -17.024 -2.557 1.00 0.00 50 ASP A N 8
ATOM 12209 C CA . ASP A 1 49 ? -9.018 -18.276 -2.084 1.00 0.00 50 ASP A CA 8
ATOM 12210 C C . ASP A 1 49 ? -7.956 -18.182 -0.951 1.00 0.00 50 ASP A C 8
ATOM 12211 O O . ASP A 1 49 ? -7.118 -19.074 -0.786 1.00 0.00 50 ASP A O 8
ATOM 12220 N N . GLY A 1 50 ? -7.962 -17.097 -0.176 1.00 0.00 51 GLY A N 8
ATOM 12221 C CA . GLY A 1 50 ? -7.004 -16.799 0.907 1.00 0.00 51 GLY A CA 8
ATOM 12222 C C . GLY A 1 50 ? -6.217 -15.503 0.671 1.00 0.00 51 GLY A C 8
ATOM 12223 O O . GLY A 1 50 ? -5.715 -14.904 1.623 1.00 0.00 51 GLY A O 8
ATOM 12227 N N . GLU A 1 51 ? -6.141 -15.039 -0.579 1.00 0.00 52 GLU A N 8
ATOM 12228 C CA . GLU A 1 51 ? -5.543 -13.759 -0.954 1.00 0.00 52 GLU A CA 8
ATOM 12229 C C . GLU A 1 51 ? -6.497 -12.633 -0.537 1.00 0.00 52 GLU A C 8
ATOM 12230 O O . GLU A 1 51 ? -7.698 -12.706 -0.795 1.00 0.00 52 GLU A O 8
ATOM 12242 N N . GLU A 1 52 ? -5.961 -11.575 0.064 1.00 0.00 53 GLU A N 8
ATOM 12243 C CA . GLU A 1 52 ? -6.689 -10.377 0.469 1.00 0.00 53 GLU A CA 8
ATOM 12244 C C . GLU A 1 52 ? -6.119 -9.181 -0.293 1.00 0.00 53 GLU A C 8
ATOM 12245 O O . GLU A 1 52 ? -4.907 -8.971 -0.312 1.00 0.00 53 GLU A O 8
ATOM 12257 N N . ILE A 1 53 ? -6.975 -8.378 -0.920 1.00 0.00 54 ILE A N 8
ATOM 12258 C CA . ILE A 1 53 ? -6.569 -7.219 -1.708 1.00 0.00 54 ILE A CA 8
ATOM 12259 C C . ILE A 1 53 ? -7.248 -5.969 -1.153 1.00 0.00 54 ILE A C 8
ATOM 12260 O O . ILE A 1 53 ? -8.430 -6.008 -0.817 1.00 0.00 54 ILE A O 8
ATOM 12276 N N . VAL A 1 54 ? -6.518 -4.856 -1.088 1.00 0.00 55 VAL A N 8
ATOM 12277 C CA . VAL A 1 54 ? -7.021 -3.556 -0.633 1.00 0.00 55 VAL A CA 8
ATOM 12278 C C . VAL A 1 54 ? -6.589 -2.486 -1.629 1.00 0.00 55 VAL A C 8
ATOM 12279 O O . VAL A 1 54 ? -5.395 -2.252 -1.822 1.00 0.00 55 VAL A O 8
ATOM 12292 N N . THR A 1 55 ? -7.553 -1.821 -2.263 1.00 0.00 56 THR A N 8
ATOM 12293 C CA . THR A 1 55 ? -7.301 -0.725 -3.217 1.00 0.00 56 THR A CA 8
ATOM 12294 C C . THR A 1 55 ? -7.989 0.577 -2.794 1.00 0.00 56 THR A C 8
ATOM 12295 O O . THR A 1 55 ? -9.172 0.563 -2.450 1.00 0.00 56 THR A O 8
ATOM 12306 N N . TYR A 1 56 ? -7.289 1.713 -2.823 1.00 0.00 57 TYR A N 8
ATOM 12307 C CA . TYR A 1 56 ? -7.845 3.027 -2.462 1.00 0.00 57 TYR A CA 8
ATOM 12308 C C . TYR A 1 56 ? -7.136 4.199 -3.166 1.00 0.00 57 TYR A C 8
ATOM 12309 O O . TYR A 1 56 ? -6.290 4.008 -4.043 1.00 0.00 57 TYR A O 8
ATOM 12327 N N . ASP A 1 57 ? -7.460 5.423 -2.753 1.00 0.00 58 ASP A N 8
ATOM 12328 C CA . ASP A 1 57 ? -6.939 6.662 -3.325 1.00 0.00 58 ASP A CA 8
ATOM 12329 C C . ASP A 1 57 ? -6.696 7.680 -2.191 1.00 0.00 58 ASP A C 8
ATOM 12330 O O . ASP A 1 57 ? -7.331 7.616 -1.132 1.00 0.00 58 ASP A O 8
ATOM 12339 N N . HIS A 1 58 ? -5.830 8.662 -2.446 1.00 0.00 59 HIS A N 8
ATOM 12340 C CA . HIS A 1 58 ? -5.511 9.770 -1.535 1.00 0.00 59 HIS A CA 8
ATOM 12341 C C . HIS A 1 58 ? -6.045 11.067 -2.155 1.00 0.00 59 HIS A C 8
ATOM 12342 O O . HIS A 1 58 ? -5.953 11.249 -3.369 1.00 0.00 59 HIS A O 8
ATOM 12356 N N . LEU A 1 59 ? -6.603 11.973 -1.353 1.00 0.00 60 LEU A N 8
ATOM 12357 C CA . LEU A 1 59 ? -7.232 13.218 -1.809 1.00 0.00 60 LEU A CA 8
ATOM 12358 C C . LEU A 1 59 ? -6.752 14.406 -0.987 1.00 0.00 60 LEU A C 8
ATOM 12359 O O . LEU A 1 59 ? -6.742 14.335 0.239 1.00 0.00 60 LEU A O 8
ATOM 12375 N N . CYS A 1 60 ? -6.403 15.502 -1.653 1.00 0.00 61 CYS A N 8
ATOM 12376 C CA . CYS A 1 60 ? -5.971 16.746 -1.027 1.00 0.00 61 CYS A CA 8
ATOM 12377 C C . CYS A 1 60 ? -7.071 17.302 -0.104 1.00 0.00 61 CYS A C 8
ATOM 12378 O O . CYS A 1 60 ? -8.198 17.539 -0.536 1.00 0.00 61 CYS A O 8
ATOM 12385 N N . LYS A 1 61 ? -6.785 17.527 1.183 1.00 0.00 62 LYS A N 8
ATOM 12386 C CA . LYS A 1 61 ? -7.768 18.096 2.131 1.00 0.00 62 LYS A CA 8
ATOM 12387 C C . LYS A 1 61 ? -8.201 19.523 1.721 1.00 0.00 62 LYS A C 8
ATOM 12388 O O . LYS A 1 61 ? -9.205 20.027 2.225 1.00 0.00 62 LYS A O 8
ATOM 12407 N N . ASN A 1 62 ? -7.486 20.169 0.791 1.00 0.00 63 ASN A N 8
ATOM 12408 C CA . ASN A 1 62 ? -7.778 21.513 0.312 1.00 0.00 63 ASN A CA 8
ATOM 12409 C C . ASN A 1 62 ? -8.631 21.487 -0.969 1.00 0.00 63 ASN A C 8
ATOM 12410 O O . ASN A 1 62 ? -9.798 21.886 -0.928 1.00 0.00 63 ASN A O 8
ATOM 12421 N N . CYS A 1 63 ? -8.074 21.016 -2.091 1.00 0.00 64 CYS A N 8
ATOM 12422 C CA . CYS A 1 63 ? -8.750 20.977 -3.390 1.00 0.00 64 CYS A CA 8
ATOM 12423 C C . CYS A 1 63 ? -9.492 19.655 -3.701 1.00 0.00 64 CYS A C 8
ATOM 12424 O O . CYS A 1 63 ? -10.206 19.571 -4.707 1.00 0.00 64 CYS A O 8
ATOM 12431 N N . HIS A 1 64 ? -9.361 18.628 -2.847 1.00 0.00 65 HIS A N 8
ATOM 12432 C CA . HIS A 1 64 ? -9.951 17.277 -3.001 1.00 0.00 65 HIS A CA 8
ATOM 12433 C C . HIS A 1 64 ? -9.645 16.581 -4.333 1.00 0.00 65 HIS A C 8
ATOM 12434 O O . HIS A 1 64 ? -10.298 15.609 -4.718 1.00 0.00 65 HIS A O 8
ATOM 12449 N N . HIS A 1 65 ? -8.586 17.028 -4.995 1.00 0.00 66 HIS A N 8
ATOM 12450 C CA . HIS A 1 65 ? -7.996 16.387 -6.159 1.00 0.00 66 HIS A CA 8
ATOM 12451 C C . HIS A 1 65 ? -7.351 15.070 -5.688 1.00 0.00 66 HIS A C 8
ATOM 12452 O O . HIS A 1 65 ? -6.834 15.000 -4.567 1.00 0.00 66 HIS A O 8
ATOM 12466 N N . VAL A 1 66 ? -7.350 14.028 -6.524 1.00 0.00 67 VAL A N 8
ATOM 12467 C CA . VAL A 1 66 ? -6.715 12.752 -6.179 1.00 0.00 67 VAL A CA 8
ATOM 12468 C C . VAL A 1 66 ? -5.191 12.880 -6.294 1.00 0.00 67 VAL A C 8
ATOM 12469 O O . VAL A 1 66 ? -4.637 12.898 -7.396 1.00 0.00 67 VAL A O 8
ATOM 12482 N N . ILE A 1 67 ? -4.525 12.953 -5.139 1.00 0.00 68 ILE A N 8
ATOM 12483 C CA . ILE A 1 67 ? -3.065 13.066 -5.002 1.00 0.00 68 ILE A CA 8
ATOM 12484 C C . ILE A 1 67 ? -2.356 11.845 -5.605 1.00 0.00 68 ILE A C 8
ATOM 12485 O O . ILE A 1 67 ? -1.362 11.976 -6.325 1.00 0.00 68 ILE A O 8
ATOM 12501 N N . ALA A 1 68 ? -2.865 10.646 -5.295 1.00 0.00 69 ALA A N 8
ATOM 12502 C CA . ALA A 1 68 ? -2.285 9.369 -5.701 1.00 0.00 69 ALA A CA 8
ATOM 12503 C C . ALA A 1 68 ? -3.276 8.196 -5.549 1.00 0.00 69 ALA A C 8
ATOM 12504 O O . ALA A 1 68 ? -4.300 8.315 -4.868 1.00 0.00 69 ALA A O 8
ATOM 12511 N N . ARG A 1 69 ? -2.933 7.039 -6.134 1.00 0.00 70 ARG A N 8
ATOM 12512 C CA . ARG A 1 69 ? -3.663 5.766 -6.018 1.00 0.00 70 ARG A CA 8
ATOM 12513 C C . ARG A 1 69 ? -2.782 4.750 -5.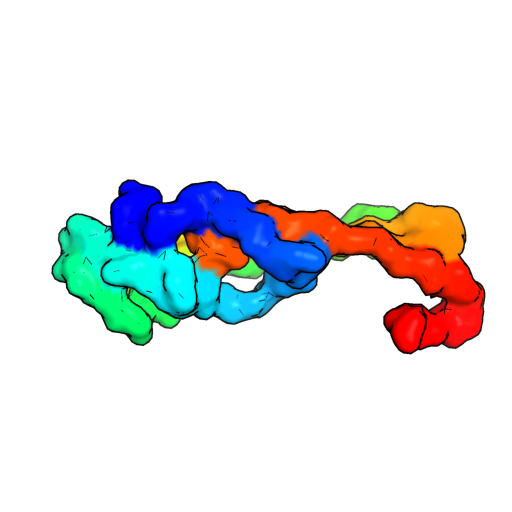294 1.00 0.00 70 ARG A C 8
ATOM 12514 O O . ARG A 1 69 ? -1.583 4.689 -5.565 1.00 0.00 70 ARG A O 8
ATOM 12535 N N . HIS A 1 70 ? -3.407 3.947 -4.433 1.00 0.00 71 HIS A N 8
ATOM 12536 C CA . HIS A 1 70 ? -2.776 2.935 -3.581 1.00 0.00 71 HIS A CA 8
ATOM 12537 C C . HIS A 1 70 ? -3.363 1.543 -3.798 1.00 0.00 71 HIS A C 8
ATOM 12538 O O . HIS A 1 70 ? -4.581 1.363 -3.884 1.00 0.00 71 HIS A O 8
ATOM 12552 N N . GLU A 1 71 ? -2.502 0.537 -3.821 1.00 0.00 72 GLU A N 8
ATOM 12553 C CA . GLU A 1 71 ? -2.871 -0.866 -3.909 1.00 0.00 72 GLU A CA 8
ATOM 12554 C C . GLU A 1 71 ? -1.970 -1.673 -2.969 1.00 0.00 72 GLU A C 8
ATOM 12555 O O . GLU A 1 71 ? -0.748 -1.533 -2.977 1.00 0.00 72 GLU A O 8
ATOM 12567 N N . TYR A 1 72 ? -2.576 -2.550 -2.178 1.00 0.00 73 TYR A N 8
ATOM 12568 C CA . TYR A 1 72 ? -1.899 -3.498 -1.303 1.00 0.00 73 TYR A CA 8
ATOM 12569 C C . TYR A 1 72 ? -2.550 -4.856 -1.546 1.00 0.00 73 TYR A C 8
ATOM 12570 O O . TYR A 1 72 ? -3.770 -4.988 -1.461 1.00 0.00 73 TYR A O 8
ATOM 12588 N N . THR A 1 73 ? -1.756 -5.870 -1.867 1.00 0.00 74 THR A N 8
ATOM 12589 C CA . THR A 1 73 ? -2.260 -7.226 -2.118 1.00 0.00 74 THR A CA 8
ATOM 12590 C C . THR A 1 73 ? -1.466 -8.208 -1.251 1.00 0.00 74 THR A C 8
ATOM 12591 O O . THR A 1 73 ? -0.244 -8.109 -1.117 1.00 0.00 74 THR A O 8
ATOM 12602 N N . PHE A 1 74 ? -2.160 -9.144 -0.617 1.00 0.00 75 PHE A N 8
ATOM 12603 C CA . PHE A 1 74 ? -1.567 -10.138 0.280 1.00 0.00 75 PHE A CA 8
ATOM 12604 C C . PHE A 1 74 ? -2.034 -11.552 -0.107 1.00 0.00 75 PHE A C 8
ATOM 12605 O O . PHE A 1 74 ? -3.231 -11.771 -0.215 1.00 0.00 75 PHE A O 8
ATOM 12622 N N . SER A 1 75 ? -1.126 -12.512 -0.287 1.00 0.00 76 SER A N 8
ATOM 12623 C CA . SER A 1 75 ? -1.396 -13.902 -0.719 1.00 0.00 76 SER A CA 8
ATOM 12624 C C . SER A 1 75 ? -0.745 -14.959 0.171 1.00 0.00 76 SER A C 8
ATOM 12625 O O . SER A 1 75 ? 0.376 -14.781 0.625 1.00 0.00 76 SER A O 8
ATOM 12633 N N . ILE A 1 76 ? -1.412 -16.089 0.413 1.00 0.00 77 ILE A N 8
ATOM 12634 C CA . ILE A 1 76 ? -0.828 -17.225 1.165 1.00 0.00 77 ILE A CA 8
ATOM 12635 C C . ILE A 1 76 ? -0.571 -18.399 0.210 1.00 0.00 77 ILE A C 8
ATOM 12636 O O . ILE A 1 76 ? -1.503 -18.891 -0.433 1.00 0.00 77 ILE A O 8
ATOM 12652 N N . MET A 1 77 ? 0.687 -18.850 0.126 1.00 0.00 78 MET A N 8
ATOM 12653 C CA . MET A 1 77 ? 1.118 -19.989 -0.694 1.00 0.00 78 MET A CA 8
ATOM 12654 C C . MET A 1 77 ? 1.744 -21.142 0.109 1.00 0.00 78 MET A C 8
ATOM 12655 O O . MET A 1 77 ? 2.831 -20.983 0.653 1.00 0.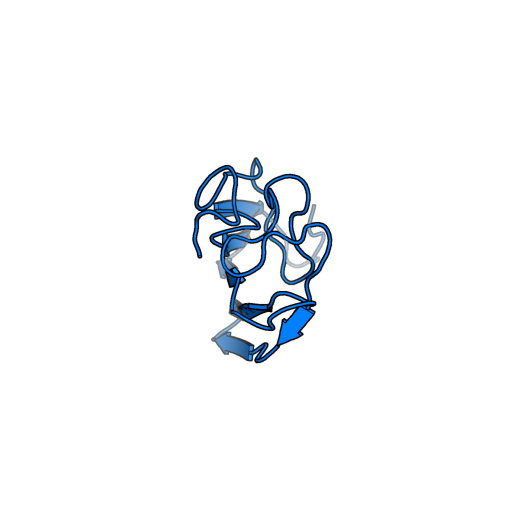00 78 MET A O 8
ATOM 12669 N N . ASP A 1 78 ? 1.102 -22.315 0.108 1.00 0.00 79 ASP A N 8
ATOM 12670 C CA . ASP A 1 78 ? 1.524 -23.596 0.718 1.00 0.00 79 ASP A CA 8
ATOM 12671 C C . ASP A 1 78 ? 1.948 -23.571 2.209 1.00 0.00 79 ASP A C 8
ATOM 12672 O O . ASP A 1 78 ? 1.235 -24.095 3.067 1.00 0.00 79 ASP A O 8
ATOM 12681 N N . GLU A 1 79 ? 3.081 -22.942 2.529 1.00 0.00 80 GLU A N 8
ATOM 12682 C CA . GLU A 1 79 ? 3.651 -22.779 3.877 1.00 0.00 80 GLU A CA 8
ATOM 12683 C C . GLU A 1 79 ? 4.151 -21.349 4.123 1.00 0.00 80 GLU A C 8
ATOM 12684 O O . GLU A 1 79 ? 4.806 -21.098 5.133 1.00 0.00 80 GLU A O 8
ATOM 12696 N N . PHE A 1 80 ? 3.916 -20.404 3.211 1.00 0.00 81 PHE A N 8
ATOM 12697 C CA . PHE A 1 80 ? 4.461 -19.052 3.351 1.00 0.00 81 PHE A CA 8
ATOM 12698 C C . PHE A 1 80 ? 3.360 -18.016 3.089 1.00 0.00 81 PHE A C 8
ATOM 12699 O O . PHE A 1 80 ? 2.279 -18.318 2.576 1.00 0.00 81 PHE A O 8
ATOM 12716 N N . GLN A 1 81 ? 3.684 -16.762 3.371 1.00 0.00 82 GLN A N 8
ATOM 12717 C CA . GLN A 1 81 ? 2.840 -15.598 3.134 1.00 0.00 82 GLN A CA 8
ATOM 12718 C C . GLN A 1 81 ? 3.571 -14.622 2.225 1.00 0.00 82 GLN A C 8
ATOM 12719 O O . GLN A 1 81 ? 4.770 -14.432 2.376 1.00 0.00 82 GLN A O 8
ATOM 12733 N N . GLU A 1 82 ? 2.845 -13.962 1.338 1.00 0.00 83 GLU A N 8
ATOM 12734 C CA . GLU A 1 82 ? 3.328 -12.991 0.360 1.00 0.00 83 GLU A CA 8
ATOM 12735 C C . GLU A 1 82 ? 2.621 -11.660 0.575 1.00 0.00 83 GLU A C 8
ATOM 12736 O O . GLU A 1 82 ? 1.394 -11.590 0.606 1.00 0.00 83 GLU A O 8
ATOM 12748 N N . TYR A 1 83 ? 3.403 -10.599 0.668 1.00 0.00 84 TYR A N 8
ATOM 12749 C CA . TYR A 1 83 ? 2.937 -9.230 0.846 1.00 0.00 84 TYR A CA 8
ATOM 12750 C C . TYR A 1 83 ? 3.439 -8.376 -0.303 1.00 0.00 84 TYR A C 8
ATOM 12751 O O . TYR A 1 83 ? 4.631 -8.403 -0.602 1.00 0.00 84 TYR A O 8
ATOM 12769 N N . THR A 1 84 ? 2.557 -7.613 -0.942 1.00 0.00 85 THR A N 8
ATOM 12770 C CA . THR A 1 84 ? 2.940 -6.703 -2.024 1.00 0.00 85 THR A CA 8
ATOM 12771 C C . THR A 1 84 ? 2.160 -5.392 -1.889 1.00 0.00 85 THR A C 8
ATOM 12772 O O . THR A 1 84 ? 0.990 -5.364 -1.515 1.00 0.00 85 THR A O 8
ATOM 12783 N N . MET A 1 85 ? 2.810 -4.277 -2.181 1.00 0.00 86 MET A N 8
ATOM 12784 C CA . MET A 1 85 ? 2.247 -2.929 -2.156 1.00 0.00 86 MET A CA 8
ATOM 12785 C C . MET A 1 85 ? 2.744 -2.146 -3.371 1.00 0.00 86 MET A C 8
ATOM 12786 O O . MET A 1 85 ? 3.875 -2.324 -3.827 1.00 0.00 86 MET A O 8
ATOM 12800 N N . LEU A 1 86 ? 1.875 -1.282 -3.882 1.00 0.00 87 LEU A N 8
ATOM 12801 C CA . LEU A 1 86 ? 2.097 -0.420 -5.041 1.00 0.00 87 LEU A CA 8
ATOM 12802 C C . LEU A 1 86 ? 1.245 0.864 -4.925 1.00 0.00 87 LEU A C 8
ATOM 12803 O O . LEU A 1 86 ? 0.032 0.846 -5.135 1.00 0.00 87 LEU A O 8
ATOM 12819 N N . CYS A 1 87 ? 1.890 1.980 -4.608 1.00 0.00 88 CYS A N 8
ATOM 12820 C CA . CYS A 1 87 ? 1.302 3.309 -4.475 1.00 0.00 88 CYS A CA 8
ATOM 12821 C C . CYS A 1 87 ? 2.271 4.370 -5.021 1.00 0.00 88 CYS A C 8
ATOM 12822 O O . CYS A 1 87 ? 3.475 4.324 -4.741 1.00 0.00 88 CYS A O 8
ATOM 12829 N N . LEU A 1 88 ? 1.744 5.337 -5.777 1.00 0.00 89 LEU A N 8
ATOM 12830 C CA . LEU A 1 88 ? 2.506 6.464 -6.322 1.00 0.00 89 LEU A CA 8
ATOM 12831 C C . LEU A 1 88 ? 3.158 7.305 -5.211 1.00 0.00 89 LEU A C 8
ATOM 12832 O O . LEU A 1 88 ? 4.273 7.799 -5.403 1.00 0.00 89 LEU A O 8
ATOM 12848 N N . LEU A 1 89 ? 2.500 7.431 -4.056 1.00 0.00 90 LEU A N 8
ATOM 12849 C CA . LEU A 1 89 ? 2.980 8.174 -2.898 1.00 0.00 90 LEU A CA 8
ATOM 12850 C C . LEU A 1 89 ? 3.664 7.250 -1.892 1.00 0.00 90 LEU A C 8
ATOM 12851 O O . LEU A 1 89 ? 4.847 7.434 -1.597 1.00 0.00 90 LEU A O 8
ATOM 12867 N N . CYS A 1 90 ? 2.921 6.311 -1.327 1.00 0.00 91 CYS A N 8
ATOM 12868 C CA . CYS A 1 90 ? 3.384 5.451 -0.258 1.00 0.00 91 CYS A CA 8
ATOM 12869 C C . CYS A 1 90 ? 4.534 4.529 -0.678 1.00 0.00 91 CYS A C 8
ATOM 12870 O O . CYS A 1 90 ? 5.469 4.333 0.101 1.00 0.00 91 CYS A O 8
ATOM 12877 N N . GLY A 1 91 ? 4.500 4.009 -1.910 1.00 0.00 92 GLY A N 8
ATOM 12878 C CA . GLY A 1 91 ? 5.599 3.239 -2.482 1.00 0.00 92 GLY A CA 8
ATOM 12879 C C . GLY A 1 91 ? 5.272 1.874 -3.077 1.00 0.00 92 G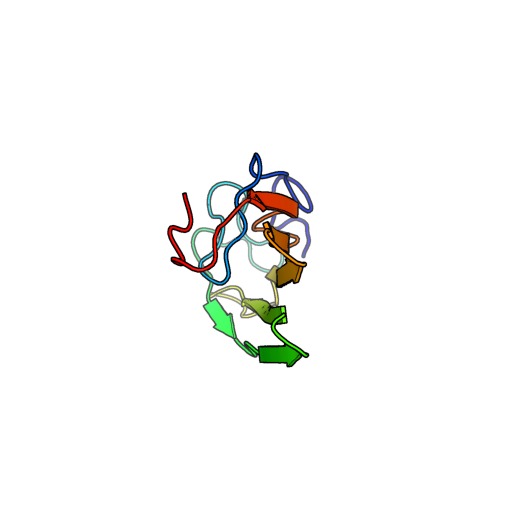LY A C 8
ATOM 12880 O O . GLY A 1 91 ? 4.156 1.365 -2.969 1.00 0.00 92 GLY A O 8
ATOM 12884 N N . LYS A 1 92 ? 6.294 1.255 -3.677 1.00 0.00 93 LYS A N 8
ATOM 12885 C CA . LYS A 1 92 ? 6.255 -0.104 -4.227 1.00 0.00 93 LYS A CA 8
ATOM 12886 C C . LYS A 1 92 ? 7.173 -1.023 -3.427 1.00 0.00 93 LYS A C 8
ATOM 12887 O O . LYS A 1 92 ? 8.383 -0.803 -3.367 1.00 0.00 93 LYS A O 8
ATOM 12906 N N . ALA A 1 93 ? 6.594 -2.046 -2.812 1.00 0.00 94 ALA A N 8
ATOM 12907 C CA . ALA A 1 93 ? 7.300 -3.007 -1.976 1.00 0.00 94 ALA A CA 8
ATOM 12908 C C . ALA A 1 93 ? 6.767 -4.447 -2.090 1.00 0.00 94 ALA A C 8
ATOM 12909 O O . ALA A 1 93 ? 5.614 -4.663 -2.458 1.00 0.00 94 ALA A O 8
ATOM 12916 N N . GLU A 1 94 ? 7.600 -5.435 -1.755 1.00 0.00 95 GLU A N 8
ATOM 12917 C CA . GLU A 1 94 ? 7.227 -6.856 -1.715 1.00 0.00 95 GLU A CA 8
ATOM 12918 C C . GLU A 1 94 ? 8.054 -7.612 -0.661 1.00 0.00 95 GLU A C 8
ATOM 12919 O O . GLU A 1 94 ? 9.263 -7.403 -0.546 1.00 0.00 95 GLU A O 8
ATOM 12931 N N . ASP A 1 95 ? 7.405 -8.496 0.102 1.00 0.00 96 ASP A N 8
ATOM 12932 C CA . ASP A 1 95 ? 7.998 -9.340 1.142 1.00 0.00 96 ASP A CA 8
ATOM 12933 C C . ASP A 1 95 ? 7.375 -10.744 1.158 1.00 0.00 96 ASP A C 8
ATOM 12934 O O . ASP A 1 95 ? 6.201 -10.904 0.822 1.00 0.00 96 ASP A O 8
ATOM 12943 N N . THR A 1 96 ? 8.124 -11.755 1.604 1.00 0.00 97 THR A N 8
ATOM 12944 C CA . THR A 1 96 ? 7.598 -13.120 1.781 1.00 0.00 97 THR A CA 8
ATOM 12945 C C . THR A 1 96 ? 8.064 -13.705 3.121 1.00 0.00 97 THR A C 8
ATOM 12946 O O . THR A 1 96 ? 9.244 -13.604 3.463 1.00 0.00 97 THR A O 8
ATOM 12957 N N . ILE A 1 97 ? 7.142 -14.297 3.890 1.00 0.00 98 ILE A N 8
ATOM 12958 C CA . ILE A 1 97 ? 7.381 -14.855 5.234 1.00 0.00 98 ILE A CA 8
ATOM 12959 C C . ILE A 1 97 ? 7.017 -16.338 5.291 1.00 0.00 98 ILE A C 8
ATOM 12960 O O . ILE A 1 97 ? 5.891 -16.697 4.969 1.00 0.00 98 ILE A O 8
ATOM 12976 N N . SER A 1 98 ? 7.905 -17.203 5.763 1.00 0.00 99 SER A N 8
ATOM 12977 C CA . SER A 1 98 ? 7.588 -18.627 5.958 1.00 0.00 99 SER A CA 8
ATOM 12978 C C . SER A 1 98 ? 6.878 -18.836 7.306 1.00 0.00 99 SER A C 8
ATOM 12979 O O . SER A 1 98 ? 7.265 -18.249 8.322 1.00 0.00 99 SER A O 8
ATOM 12987 N N . ILE A 1 99 ? 5.818 -19.651 7.316 1.00 0.00 100 ILE A N 8
ATOM 12988 C CA . ILE A 1 99 ? 4.968 -19.927 8.489 1.00 0.00 100 ILE A CA 8
ATOM 12989 C C . ILE A 1 99 ? 4.665 -21.431 8.667 1.00 0.00 100 ILE A C 8
ATOM 12990 O O . ILE A 1 99 ? 5.069 -22.270 7.860 1.00 0.00 100 ILE A O 8
ATOM 13006 N N . LEU A 1 100 ? 3.971 -21.786 9.754 1.00 0.00 101 LEU A N 8
ATOM 13007 C CA . LEU A 1 100 ? 3.602 -23.152 10.134 1.00 0.00 101 LEU A CA 8
ATOM 13008 C C . LEU A 1 100 ? 2.172 -23.193 10.717 1.00 0.00 101 LEU A C 8
ATOM 13009 O O . LEU A 1 100 ? 1.699 -22.172 11.229 1.00 0.00 101 LEU A O 8
ATOM 13025 N N . PRO A 1 101 ? 1.487 -24.356 10.707 1.00 0.00 102 PRO A N 8
ATOM 13026 C CA . PRO A 1 101 ? 0.143 -24.505 11.285 1.00 0.00 102 PRO A CA 8
ATOM 13027 C C . PRO A 1 101 ? 0.110 -24.302 12.814 1.00 0.00 102 PRO A C 8
ATOM 13028 O O . PRO A 1 101 ? -0.954 -24.066 13.387 1.00 0.00 102 PRO A O 8
ATOM 13039 N N . ASP A 1 102 ? 1.272 -24.353 13.477 1.00 0.00 103 ASP A N 8
ATOM 13040 C CA . ASP A 1 102 ? 1.459 -24.111 14.915 1.00 0.00 103 ASP A CA 8
ATOM 13041 C C . ASP A 1 102 ? 1.378 -22.608 15.301 1.00 0.00 103 ASP A C 8
ATOM 13042 O O . ASP A 1 102 ? 1.536 -22.257 16.469 1.00 0.00 103 ASP A O 8
ATOM 13051 N N . ASP A 1 103 ? 1.133 -21.719 14.326 1.00 0.00 104 ASP A N 8
ATOM 13052 C CA . ASP A 1 103 ? 1.040 -20.255 14.469 1.00 0.00 104 ASP A CA 8
ATOM 13053 C C . ASP A 1 103 ? 2.295 -19.608 15.109 1.00 0.00 104 ASP A C 8
ATOM 13054 O O . ASP A 1 103 ? 2.240 -19.116 16.241 1.00 0.00 104 ASP A O 8
ATOM 13063 N N . PRO A 1 104 ? 3.449 -19.598 14.407 1.00 0.00 105 PRO A N 8
ATOM 13064 C CA . PRO A 1 104 ? 4.702 -19.031 14.920 1.00 0.00 105 PRO A CA 8
ATOM 13065 C C . PRO A 1 104 ? 4.721 -17.492 14.992 1.00 0.00 105 PRO A C 8
ATOM 13066 O O . PRO A 1 104 ? 5.632 -16.924 15.600 1.00 0.00 105 PRO A O 8
ATOM 13077 N N . ARG A 1 105 ? 3.737 -16.811 14.378 1.00 0.00 106 ARG A N 8
ATOM 13078 C CA . ARG A 1 105 ? 3.589 -15.335 14.314 1.00 0.00 106 ARG A CA 8
ATOM 13079 C C . ARG A 1 105 ? 4.874 -14.615 13.866 1.00 0.00 106 ARG A C 8
ATOM 13080 O O . ARG A 1 105 ? 5.241 -13.557 14.382 1.00 0.00 106 ARG A O 8
ATOM 13101 N N . GLN A 1 106 ? 5.564 -15.221 12.895 1.00 0.00 107 GLN A N 8
ATOM 13102 C CA . GLN A 1 106 ? 6.819 -14.761 12.290 1.00 0.00 107 GLN A CA 8
ATOM 13103 C C . GLN A 1 106 ? 6.744 -13.300 11.805 1.00 0.00 107 GLN A C 8
ATOM 13104 O O . GLN A 1 106 ? 5.864 -12.928 11.016 1.00 0.00 107 GLN A O 8
ATOM 13121 N N . CYS A 1 1 ? -1.128 14.848 -8.679 1.00 0.00 2 CYS A N 9
ATOM 13122 C CA . CYS A 1 1 ? -0.649 15.334 -9.962 1.00 0.00 2 CYS A CA 9
ATOM 13123 C C . CYS A 1 1 ? 0.778 14.835 -10.297 1.00 0.00 2 CYS A C 9
ATOM 13124 O O . CYS A 1 1 ? 1.398 15.279 -11.268 1.00 0.00 2 CYS A O 9
ATOM 13131 N N . GLY A 1 2 ? 1.306 13.909 -9.486 1.00 0.00 3 GLY A N 9
ATOM 13132 C CA . GLY A 1 2 ? 2.654 13.326 -9.569 1.00 0.00 3 GLY A CA 9
ATOM 13133 C C . GLY A 1 2 ? 3.726 14.301 -9.077 1.00 0.00 3 GLY A C 9
ATOM 13134 O O . GLY A 1 2 ? 4.671 13.891 -8.407 1.00 0.00 3 GLY A O 9
ATOM 13138 N N . ASP A 1 3 ? 3.537 15.604 -9.303 1.00 0.00 4 ASP A N 9
ATOM 13139 C CA . ASP A 1 3 ? 4.370 16.648 -8.702 1.00 0.00 4 ASP A CA 9
ATOM 13140 C C . ASP A 1 3 ? 4.158 16.679 -7.168 1.00 0.00 4 ASP A C 9
ATOM 13141 O O . ASP A 1 3 ? 5.003 17.214 -6.445 1.00 0.00 4 ASP A O 9
ATOM 13150 N N . CYS A 1 4 ? 3.066 16.068 -6.675 1.00 0.00 5 CYS A N 9
ATOM 13151 C CA . CYS A 1 4 ? 2.745 15.904 -5.261 1.00 0.00 5 CYS A CA 9
ATOM 13152 C C . CYS A 1 4 ? 3.784 15.036 -4.507 1.00 0.00 5 CYS A C 9
ATOM 13153 O O . CYS A 1 4 ? 3.921 15.161 -3.289 1.00 0.00 5 CYS A O 9
ATOM 13160 N N . VAL A 1 5 ? 4.490 14.127 -5.199 1.00 0.00 6 VAL A N 9
ATOM 13161 C CA . VAL A 1 5 ? 5.423 13.158 -4.585 1.00 0.00 6 VAL A CA 9
ATOM 13162 C C . VAL A 1 5 ? 6.890 13.449 -4.965 1.00 0.00 6 VAL A C 9
ATOM 13163 O O . VAL A 1 5 ? 7.191 13.788 -6.111 1.00 0.00 6 VAL A O 9
ATOM 13176 N N . GLU A 1 6 ? 7.827 13.310 -4.021 1.00 0.00 7 GLU A N 9
ATOM 13177 C CA . GLU A 1 6 ? 9.273 13.499 -4.250 1.00 0.00 7 GLU A CA 9
ATOM 13178 C C . GLU A 1 6 ? 9.824 12.440 -5.229 1.00 0.00 7 GLU A C 9
ATOM 13179 O O . GLU A 1 6 ? 10.628 12.764 -6.109 1.00 0.00 7 GLU A O 9
ATOM 13191 N N . LYS A 1 7 ? 9.344 11.194 -5.116 1.00 0.00 8 LYS A N 9
ATOM 13192 C CA . LYS A 1 7 ? 9.643 10.058 -5.998 1.00 0.00 8 LYS A CA 9
ATOM 13193 C C . LYS A 1 7 ? 8.352 9.296 -6.304 1.00 0.00 8 LYS A C 9
ATOM 13194 O O . LYS A 1 7 ? 7.497 9.145 -5.433 1.00 0.00 8 LYS A O 9
ATOM 13213 N N . GLU A 1 8 ? 8.230 8.791 -7.529 1.00 0.00 9 GLU A N 9
ATOM 13214 C CA . GLU A 1 8 ? 7.104 7.955 -7.967 1.00 0.00 9 GLU A CA 9
ATOM 13215 C C . GLU A 1 8 ? 7.338 6.507 -7.506 1.00 0.00 9 GLU A C 9
ATOM 13216 O O . GLU A 1 8 ? 8.379 5.924 -7.821 1.00 0.00 9 GLU A O 9
ATOM 13228 N N . TYR A 1 9 ? 6.379 5.924 -6.775 1.00 0.00 10 TYR A N 9
ATOM 13229 C CA . TYR A 1 9 ? 6.440 4.548 -6.246 1.00 0.00 10 TYR A CA 9
ATOM 13230 C C . TYR A 1 9 ? 7.798 4.208 -5.587 1.00 0.00 10 TYR A C 9
ATOM 13231 O O . TYR A 1 9 ? 8.492 3.280 -6.021 1.00 0.00 10 TYR A O 9
ATOM 13249 N N . PRO A 1 10 ? 8.201 4.951 -4.537 1.00 0.00 11 PRO A N 9
ATOM 13250 C CA . PRO A 1 10 ? 9.471 4.735 -3.844 1.00 0.00 11 PRO A CA 9
ATOM 13251 C C . PRO A 1 10 ? 9.517 3.352 -3.184 1.00 0.00 11 PRO A C 9
ATOM 13252 O O . PRO A 1 10 ? 8.504 2.874 -2.678 1.00 0.00 11 PRO A O 9
ATOM 13263 N N . ASN A 1 11 ? 10.672 2.689 -3.131 1.00 0.00 12 ASN A N 9
ATOM 13264 C CA . ASN A 1 11 ? 10.762 1.406 -2.429 1.00 0.00 12 ASN A CA 9
ATOM 13265 C C . ASN A 1 11 ? 10.842 1.651 -0.912 1.00 0.00 12 ASN A C 9
ATOM 13266 O O . ASN A 1 11 ? 11.456 2.628 -0.467 1.00 0.00 12 ASN A O 9
ATOM 13277 N N . ARG A 1 12 ? 10.221 0.777 -0.103 1.00 0.00 13 ARG A N 9
ATOM 13278 C CA . ARG A 1 12 ? 10.167 0.917 1.371 1.00 0.00 13 ARG A CA 9
ATOM 13279 C C . ARG A 1 12 ? 10.873 -0.214 2.121 1.00 0.00 13 ARG A C 9
ATOM 13280 O O . ARG A 1 12 ? 10.456 -0.618 3.207 1.00 0.00 13 ARG A O 9
ATOM 13301 N N . GLY A 1 13 ? 11.919 -0.758 1.501 1.00 0.00 14 GLY A N 9
ATOM 13302 C CA . GLY A 1 13 ? 12.752 -1.855 2.012 1.00 0.00 14 GLY A CA 9
ATOM 13303 C C . GLY A 1 13 ? 12.034 -3.169 2.338 1.00 0.00 14 GLY A C 9
ATOM 13304 O O . GLY A 1 13 ? 12.653 -4.030 2.962 1.00 0.00 14 GLY A O 9
ATOM 13308 N N . ASN A 1 14 ? 10.773 -3.283 1.887 1.00 0.00 15 ASN A N 9
ATOM 13309 C CA . ASN A 1 14 ? 9.778 -4.376 1.960 1.00 0.00 15 ASN A CA 9
ATOM 13310 C C . ASN A 1 14 ? 8.439 -4.019 2.664 1.00 0.00 15 ASN A C 9
ATOM 13311 O O . ASN A 1 14 ? 7.546 -4.865 2.734 1.00 0.00 15 ASN A O 9
ATOM 13322 N N . THR A 1 15 ? 8.280 -2.805 3.203 1.00 0.00 16 THR A N 9
ATOM 13323 C CA . THR A 1 15 ? 7.077 -2.386 3.962 1.00 0.00 16 THR A CA 9
ATOM 13324 C C . THR A 1 15 ? 5.806 -2.361 3.098 1.00 0.00 16 THR A C 9
ATOM 13325 O O . THR A 1 15 ? 5.733 -1.557 2.171 1.00 0.00 16 THR A O 9
ATOM 13336 N N . CYS A 1 16 ? 4.797 -3.197 3.394 1.00 0.00 17 CYS A N 9
ATOM 13337 C CA . CYS A 1 16 ? 3.528 -3.273 2.659 1.00 0.00 17 CYS A CA 9
ATOM 13338 C C . CYS A 1 16 ? 2.344 -3.009 3.612 1.00 0.00 17 CYS A C 9
ATOM 13339 O O . CYS A 1 16 ? 2.057 -3.832 4.485 1.00 0.00 17 CYS A O 9
ATOM 13347 N N . LEU A 1 17 ? 1.682 -1.856 3.462 1.00 0.00 18 LEU A N 9
ATOM 13348 C CA . LEU A 1 17 ? 0.587 -1.363 4.316 1.00 0.00 18 LEU A CA 9
ATOM 13349 C C . LEU A 1 17 ? -0.730 -1.146 3.561 1.00 0.00 18 LEU A C 9
ATOM 13350 O O . LEU A 1 17 ? -0.755 -0.706 2.411 1.00 0.00 18 LEU A O 9
ATOM 13366 N N . GLU A 1 18 ? -1.831 -1.406 4.266 1.00 0.00 19 GLU A N 9
ATOM 13367 C CA . GLU A 1 18 ? -3.214 -1.208 3.824 1.00 0.00 19 GLU A CA 9
ATOM 13368 C C . GLU A 1 18 ? -3.802 0.147 4.257 1.00 0.00 19 GLU A C 9
ATOM 13369 O O . GLU A 1 18 ? -4.933 0.458 3.885 1.00 0.00 19 GLU A O 9
ATOM 13381 N N . ASN A 1 19 ? -3.078 0.935 5.060 1.00 0.00 20 ASN A N 9
ATOM 13382 C CA . ASN A 1 19 ? -3.525 2.239 5.570 1.00 0.00 20 ASN A CA 9
ATOM 13383 C C . ASN A 1 19 ? -2.358 3.227 5.772 1.00 0.00 20 ASN A C 9
ATOM 13384 O O . ASN A 1 19 ? -1.229 2.820 6.061 1.00 0.00 20 ASN A O 9
ATOM 13395 N N . GLY A 1 20 ? -2.656 4.528 5.665 1.00 0.00 21 GLY A N 9
ATOM 13396 C CA . GLY A 1 20 ? -1.713 5.640 5.870 1.00 0.00 21 GLY A CA 9
ATOM 13397 C C . GLY A 1 20 ? -1.543 6.562 4.653 1.00 0.00 21 GLY A C 9
ATOM 13398 O O . GLY A 1 20 ? -2.209 6.390 3.631 1.00 0.00 21 GLY A O 9
ATOM 13402 N N . SER A 1 21 ? -0.633 7.533 4.785 1.00 0.00 22 SER A N 9
ATOM 13403 C CA . SER A 1 21 ? -0.204 8.512 3.766 1.00 0.00 22 SER A CA 9
ATOM 13404 C C . SER A 1 21 ? 1.255 8.887 4.052 1.00 0.00 22 SER A C 9
ATOM 13405 O O . SER A 1 21 ? 1.563 9.385 5.138 1.00 0.00 22 SER A O 9
ATOM 13413 N N . PHE A 1 22 ? 2.173 8.601 3.127 1.00 0.00 23 PHE A N 9
ATOM 13414 C CA . PHE A 1 22 ? 3.619 8.789 3.317 1.00 0.00 23 PHE A CA 9
ATOM 13415 C C . PHE A 1 22 ? 4.122 10.242 3.250 1.00 0.00 23 PHE A C 9
ATOM 13416 O O . PHE A 1 22 ? 4.698 10.699 2.263 1.00 0.00 23 PHE A O 9
ATOM 13433 N N . LEU A 1 23 ? 3.901 10.987 4.334 1.00 0.00 24 LEU A N 9
ATOM 13434 C CA . LEU A 1 23 ? 4.253 12.402 4.487 1.00 0.00 24 LEU A CA 9
ATOM 13435 C C . LEU A 1 23 ? 5.720 12.770 4.180 1.00 0.00 24 LEU A C 9
ATOM 13436 O O . LEU A 1 23 ? 6.000 13.912 3.814 1.00 0.00 24 LEU A O 9
ATOM 13452 N N . LEU A 1 24 ? 6.654 11.822 4.307 1.00 0.00 25 LEU A N 9
ATOM 13453 C CA . LEU A 1 24 ? 8.076 12.018 3.976 1.00 0.00 25 LEU A CA 9
ATOM 13454 C C . LEU A 1 24 ? 8.342 12.044 2.453 1.00 0.00 25 LEU A C 9
ATOM 13455 O O . LEU A 1 24 ? 9.379 12.557 2.030 1.00 0.00 25 LEU A O 9
ATOM 13471 N N . ASN A 1 25 ? 7.406 11.552 1.629 1.00 0.00 26 ASN A N 9
ATOM 13472 C CA . ASN A 1 25 ? 7.478 11.598 0.162 1.00 0.00 26 ASN A CA 9
ATOM 13473 C C . ASN A 1 25 ? 6.535 12.678 -0.386 1.00 0.00 26 ASN A C 9
ATOM 13474 O O . ASN A 1 25 ? 6.844 13.296 -1.399 1.00 0.00 26 ASN A O 9
ATOM 13485 N N . PHE A 1 26 ? 5.401 12.930 0.275 1.00 0.00 27 PHE A N 9
ATOM 13486 C CA . PHE A 1 26 ? 4.467 13.989 -0.136 1.00 0.00 27 PHE A CA 9
ATOM 13487 C C . PHE A 1 26 ? 5.096 15.383 0.028 1.00 0.00 27 PHE A C 9
ATOM 13488 O O . PHE A 1 26 ? 5.183 15.917 1.135 1.00 0.00 27 PHE A O 9
ATOM 13505 N N . THR A 1 27 ? 5.507 16.009 -1.069 1.00 0.00 28 THR A N 9
ATOM 13506 C CA . THR A 1 27 ? 6.120 17.358 -1.067 1.00 0.00 28 THR A CA 9
ATOM 13507 C C . THR A 1 27 ? 5.084 18.483 -1.018 1.00 0.00 28 THR A C 9
ATOM 13508 O O . THR A 1 27 ? 5.438 19.664 -0.976 1.00 0.00 28 THR A O 9
ATOM 13519 N N . GLY A 1 28 ? 3.802 18.119 -1.032 1.00 0.00 29 GLY A N 9
ATOM 13520 C CA . GLY A 1 28 ? 2.658 19.015 -1.086 1.00 0.00 29 GLY A CA 9
ATOM 13521 C C . GLY A 1 28 ? 2.118 19.055 -2.519 1.00 0.00 29 GLY A C 9
ATOM 13522 O O . GLY A 1 28 ? 2.889 18.894 -3.470 1.00 0.00 29 GLY A O 9
ATOM 13526 N N . CYS A 1 29 ? 0.809 19.265 -2.658 1.00 0.00 30 CYS A N 9
ATOM 13527 C CA . CYS A 1 29 ? 0.088 19.295 -3.923 1.00 0.00 30 CYS A CA 9
ATOM 13528 C C . CYS A 1 29 ? 0.686 20.255 -4.959 1.00 0.00 30 CYS A C 9
ATOM 13529 O O . CYS A 1 29 ? 1.484 21.149 -4.648 1.00 0.00 30 CYS A O 9
ATOM 13536 N N . ALA A 1 30 ? 0.223 20.112 -6.189 1.00 0.00 31 ALA A N 9
ATOM 13537 C CA . ALA A 1 30 ? 0.530 21.013 -7.291 1.00 0.00 31 ALA A CA 9
ATOM 13538 C C . ALA A 1 30 ? -0.738 21.554 -7.979 1.00 0.00 31 ALA A C 9
ATOM 13539 O O . ALA A 1 30 ? -0.635 22.543 -8.716 1.00 0.00 31 ALA A O 9
ATOM 13546 N N . VAL A 1 31 ? -1.932 21.009 -7.699 1.00 0.00 32 VAL A N 9
ATOM 13547 C CA . VAL A 1 31 ? -3.194 21.589 -8.181 1.00 0.00 32 VAL A CA 9
ATOM 13548 C C . VAL A 1 31 ? -3.488 22.875 -7.388 1.00 0.00 32 VAL A C 9
ATOM 13549 O O . VAL A 1 31 ? -4.002 23.840 -7.964 1.00 0.00 32 VAL A O 9
ATOM 13562 N N . CYS A 1 32 ? -3.130 22.909 -6.097 1.00 0.00 33 CYS A N 9
ATOM 13563 C CA . CYS A 1 32 ? -3.346 24.027 -5.173 1.00 0.00 33 CYS A CA 9
ATOM 13564 C C . CYS A 1 32 ? -2.123 24.468 -4.326 1.00 0.00 33 CYS A C 9
ATOM 13565 O O . CYS A 1 32 ? -2.143 25.579 -3.780 1.00 0.00 33 CYS A O 9
ATOM 13572 N N . SER A 1 33 ? -1.068 23.644 -4.226 1.00 0.00 34 SER A N 9
ATOM 13573 C CA . SER A 1 33 ? 0.187 23.905 -3.479 1.00 0.00 34 SER A CA 9
ATOM 13574 C C . SER A 1 33 ? 0.164 23.607 -1.956 1.00 0.00 34 SER A C 9
ATOM 13575 O O . SER A 1 33 ? 1.024 24.117 -1.226 1.00 0.00 34 SER A O 9
ATOM 13583 N N . LYS A 1 34 ? -0.776 22.804 -1.426 1.00 0.00 35 LYS A N 9
ATOM 13584 C CA . LYS A 1 34 ? -0.874 22.488 0.024 1.00 0.00 35 LYS A CA 9
ATOM 13585 C C . LYS A 1 34 ? -0.104 21.224 0.445 1.00 0.00 35 LYS A C 9
ATOM 13586 O O . LYS A 1 34 ? -0.181 20.192 -0.217 1.00 0.00 35 LYS A O 9
ATOM 13605 N N . ARG A 1 35 ? 0.574 21.271 1.600 1.00 0.00 36 ARG A N 9
ATOM 13606 C CA . ARG A 1 35 ? 1.284 20.138 2.247 1.00 0.00 36 ARG A CA 9
ATOM 13607 C C . ARG A 1 35 ? 0.572 19.765 3.558 1.00 0.00 36 ARG A C 9
ATOM 13608 O O . ARG A 1 35 ? -0.217 20.557 4.063 1.00 0.00 36 ARG A O 9
ATOM 13629 N N . ASP A 1 36 ? 0.816 18.558 4.084 1.00 0.00 37 ASP A N 9
ATOM 13630 C CA . ASP A 1 36 ? 0.173 17.975 5.287 1.00 0.00 37 ASP A CA 9
ATOM 13631 C C . ASP A 1 36 ? -1.375 18.008 5.282 1.00 0.00 37 ASP A C 9
ATOM 13632 O O . ASP A 1 36 ? -2.048 18.016 6.313 1.00 0.00 37 ASP A O 9
ATOM 13641 N N . PHE A 1 37 ? -1.923 18.002 4.069 1.00 0.00 38 PHE A N 9
ATOM 13642 C CA . PHE A 1 37 ? -3.334 18.069 3.705 1.00 0.00 38 PHE A CA 9
ATOM 13643 C C . PHE A 1 37 ? -3.740 16.876 2.835 1.00 0.00 38 PHE A C 9
ATOM 13644 O O . PHE A 1 37 ? -3.542 16.875 1.622 1.00 0.00 38 PHE A O 9
ATOM 13661 N N . MET A 1 38 ? -4.345 15.869 3.462 1.00 0.00 39 MET A N 9
ATOM 13662 C CA . MET A 1 38 ? -4.860 14.680 2.770 1.00 0.00 39 MET A CA 9
ATOM 13663 C C . MET A 1 38 ? -5.895 13.876 3.568 1.00 0.00 39 MET A C 9
ATOM 13664 O O . MET A 1 38 ? -5.865 13.803 4.797 1.00 0.00 39 MET A O 9
ATOM 13678 N N . LEU A 1 39 ? -6.779 13.246 2.798 1.00 0.00 40 LEU A N 9
ATOM 13679 C CA . LEU A 1 39 ? -7.893 12.360 3.141 1.00 0.00 40 LEU A CA 9
ATOM 13680 C C . LEU A 1 39 ? -7.756 11.052 2.343 1.00 0.00 40 LEU A C 9
ATOM 13681 O O . LEU A 1 39 ? -7.038 10.989 1.342 1.00 0.00 40 LEU A O 9
ATOM 13697 N N . ILE A 1 40 ? -8.500 10.024 2.753 1.00 0.00 41 ILE A N 9
ATOM 13698 C CA . ILE A 1 40 ? -8.594 8.722 2.085 1.00 0.00 41 ILE A CA 9
ATOM 13699 C C . ILE A 1 40 ? -10.081 8.446 1.860 1.00 0.00 41 ILE A C 9
ATOM 13700 O O . ILE A 1 40 ? -10.901 8.626 2.764 1.00 0.00 41 ILE A O 9
ATOM 13716 N N . THR A 1 41 ? -10.426 7.996 0.656 1.00 0.00 42 THR A N 9
ATOM 13717 C CA . THR A 1 41 ? -11.805 7.647 0.284 1.00 0.00 42 THR A CA 9
ATOM 13718 C C . THR A 1 41 ? -11.832 6.526 -0.749 1.00 0.00 42 THR A C 9
ATOM 13719 O O . THR A 1 41 ? -10.781 6.104 -1.239 1.00 0.00 42 THR A O 9
ATOM 13730 N N . ASN A 1 42 ? -13.040 6.078 -1.112 1.00 0.00 43 ASN A N 9
ATOM 13731 C CA . ASN A 1 42 ? -13.286 5.099 -2.180 1.00 0.00 43 ASN A CA 9
ATOM 13732 C C . ASN A 1 42 ? -12.562 3.742 -1.961 1.00 0.00 43 ASN A C 9
ATOM 13733 O O . ASN A 1 42 ? -12.393 2.940 -2.882 1.00 0.00 43 ASN A O 9
ATOM 13744 N N . LYS A 1 43 ? -12.144 3.484 -0.711 1.00 0.00 44 LYS A N 9
ATOM 13745 C CA . LYS A 1 43 ? -11.451 2.280 -0.243 1.00 0.00 44 LYS A CA 9
ATOM 13746 C C . LYS A 1 43 ? -12.254 1.001 -0.494 1.00 0.00 44 LYS A C 9
ATOM 13747 O O . LYS A 1 43 ? -13.309 0.784 0.108 1.00 0.00 44 LYS A O 9
ATOM 13766 N N . SER A 1 44 ? -11.726 0.152 -1.363 1.00 0.00 45 SER A N 9
ATOM 13767 C CA . SER A 1 44 ? -12.259 -1.163 -1.706 1.00 0.00 45 SER A CA 9
ATOM 13768 C C . SER A 1 44 ? -11.406 -2.291 -1.121 1.00 0.00 45 SER A C 9
ATOM 13769 O O . SER A 1 44 ? -10.207 -2.132 -0.873 1.00 0.00 45 SER A O 9
ATOM 13777 N N . LEU A 1 45 ? -12.029 -3.454 -0.938 1.00 0.00 46 LEU A N 9
ATOM 13778 C CA . LEU A 1 45 ? -11.411 -4.681 -0.436 1.00 0.00 46 LEU A CA 9
ATOM 13779 C C . LEU A 1 45 ? -11.948 -5.888 -1.218 1.00 0.00 46 LEU A C 9
ATOM 13780 O O . LEU A 1 45 ? -13.143 -5.971 -1.514 1.00 0.00 46 LEU A O 9
ATOM 13796 N N . LYS A 1 46 ? -11.044 -6.807 -1.564 1.00 0.00 47 LYS A N 9
ATOM 13797 C CA . LYS A 1 46 ? -11.298 -8.023 -2.338 1.00 0.00 47 LYS A CA 9
ATOM 13798 C C . LYS A 1 46 ? -10.671 -9.244 -1.680 1.00 0.00 47 LYS A C 9
ATOM 13799 O O . LYS A 1 46 ? -9.614 -9.131 -1.068 1.00 0.00 47 LYS A O 9
ATOM 13818 N N . GLU A 1 47 ? -11.299 -10.406 -1.801 1.00 0.00 48 GLU A N 9
ATOM 13819 C CA . GLU A 1 47 ? -10.740 -11.652 -1.249 1.00 0.00 48 GLU A CA 9
ATOM 13820 C C . GLU A 1 47 ? -10.937 -12.838 -2.212 1.00 0.00 48 GLU A C 9
ATOM 13821 O O . GLU A 1 47 ? -12.067 -13.252 -2.480 1.00 0.00 48 GLU A O 9
ATOM 13833 N N . GLU A 1 48 ? -9.835 -13.414 -2.710 1.00 0.00 49 GLU A N 9
ATOM 13834 C CA . GLU A 1 48 ? -9.816 -14.633 -3.540 1.00 0.00 49 GLU A CA 9
ATOM 13835 C C . GLU A 1 48 ? -9.028 -15.789 -2.902 1.00 0.00 49 GLU A C 9
ATOM 13836 O O . GLU A 1 48 ? -7.819 -15.684 -2.734 1.00 0.00 49 GLU A O 9
ATOM 13848 N N . ASP A 1 49 ? -9.657 -16.941 -2.670 1.00 0.00 50 ASP A N 9
ATOM 13849 C CA . ASP A 1 49 ? -9.028 -18.207 -2.218 1.00 0.00 50 ASP A CA 9
ATOM 13850 C C . ASP A 1 49 ? -7.986 -18.149 -1.062 1.00 0.00 50 ASP A C 9
ATOM 13851 O O . ASP A 1 49 ? -7.154 -19.047 -0.908 1.00 0.00 50 ASP A O 9
ATOM 13860 N N . GLY A 1 50 ? -8.004 -17.085 -0.257 1.00 0.00 51 GLY A N 9
ATOM 13861 C CA . GLY A 1 50 ? -7.065 -16.814 0.850 1.00 0.00 51 GLY A CA 9
ATOM 13862 C C . GLY A 1 50 ? -6.273 -15.511 0.666 1.00 0.00 51 GLY A C 9
ATOM 13863 O O . GLY A 1 50 ? -5.796 -14.933 1.644 1.00 0.00 51 GLY A O 9
ATOM 13867 N N . GLU A 1 51 ? -6.165 -15.018 -0.570 1.00 0.00 52 GLU A N 9
ATOM 13868 C CA . GLU A 1 51 ? -5.554 -13.732 -0.910 1.00 0.00 52 GLU A CA 9
ATOM 13869 C C . GLU A 1 51 ? -6.506 -12.604 -0.495 1.00 0.00 52 GLU A C 9
ATOM 13870 O O . GLU A 1 51 ? -7.707 -12.674 -0.755 1.00 0.00 52 GLU A O 9
ATOM 13882 N N . GLU A 1 52 ? -5.969 -11.547 0.105 1.00 0.00 53 GLU A N 9
ATOM 13883 C CA . GLU A 1 52 ? -6.691 -10.344 0.513 1.00 0.00 53 GLU A CA 9
ATOM 13884 C C . GLU A 1 52 ? -6.119 -9.147 -0.249 1.00 0.00 53 GLU A C 9
ATOM 13885 O O . GLU A 1 52 ? -4.907 -8.942 -0.275 1.00 0.00 53 GLU A O 9
ATOM 13897 N N . ILE A 1 53 ? -6.976 -8.340 -0.871 1.00 0.00 54 ILE A N 9
ATOM 13898 C CA . ILE A 1 53 ? -6.579 -7.182 -1.664 1.00 0.00 54 ILE A CA 9
ATOM 13899 C C . ILE A 1 53 ? -7.255 -5.932 -1.110 1.00 0.00 54 ILE A C 9
ATOM 13900 O O . ILE A 1 53 ? -8.438 -5.967 -0.777 1.00 0.00 54 ILE A O 9
ATOM 13916 N N . VAL A 1 54 ? -6.519 -4.824 -1.034 1.00 0.00 55 VAL A N 9
ATOM 13917 C CA . VAL A 1 54 ? -7.015 -3.523 -0.576 1.00 0.00 55 VAL A CA 9
ATOM 13918 C C . VAL A 1 54 ? -6.572 -2.450 -1.564 1.00 0.00 55 VAL A C 9
ATOM 13919 O O . VAL A 1 54 ? -5.376 -2.221 -1.749 1.00 0.00 55 VAL A O 9
ATOM 13932 N N . THR A 1 55 ? -7.528 -1.774 -2.196 1.00 0.00 56 THR A N 9
ATOM 13933 C CA . THR A 1 55 ? -7.267 -0.673 -3.138 1.00 0.00 56 THR A CA 9
ATOM 13934 C C . THR A 1 55 ? -7.953 0.625 -2.697 1.00 0.00 56 THR A C 9
ATOM 13935 O O . THR A 1 55 ? -9.120 0.604 -2.307 1.00 0.00 56 THR A O 9
ATOM 13946 N N . TYR A 1 56 ? -7.262 1.766 -2.736 1.00 0.00 57 TYR A N 9
ATOM 13947 C CA . TYR A 1 56 ? -7.819 3.078 -2.354 1.00 0.00 57 TYR A CA 9
ATOM 13948 C C . TYR A 1 56 ? -7.127 4.257 -3.058 1.00 0.00 57 TYR A C 9
ATOM 13949 O O . TYR A 1 56 ? -6.339 4.079 -3.990 1.00 0.00 57 TYR A O 9
ATOM 13967 N N . ASP A 1 57 ? -7.410 5.476 -2.598 1.00 0.00 58 ASP A N 9
ATOM 13968 C CA . ASP A 1 57 ? -6.865 6.713 -3.143 1.00 0.00 58 ASP A CA 9
ATOM 13969 C C . ASP A 1 57 ? -6.559 7.710 -2.015 1.00 0.00 58 ASP A C 9
ATOM 13970 O O . ASP A 1 57 ? -7.184 7.679 -0.951 1.00 0.00 58 ASP A O 9
ATOM 13979 N N . HIS A 1 58 ? -5.673 8.661 -2.303 1.00 0.00 59 HIS A N 9
ATOM 13980 C CA . HIS A 1 58 ? -5.355 9.795 -1.437 1.00 0.00 59 HIS A CA 9
ATOM 13981 C C . HIS A 1 58 ? -5.939 11.037 -2.116 1.00 0.00 59 HIS A C 9
ATOM 13982 O O . HIS A 1 58 ? -5.851 11.180 -3.336 1.00 0.00 59 HIS A O 9
ATOM 13996 N N . LEU A 1 59 ? -6.544 11.935 -1.344 1.00 0.00 60 LEU A N 9
ATOM 13997 C CA . LEU A 1 59 ? -7.232 13.128 -1.836 1.00 0.00 60 LEU A CA 9
ATOM 13998 C C . LEU A 1 59 ? -6.804 14.350 -1.028 1.00 0.00 60 LEU A C 9
ATOM 13999 O O . LEU A 1 59 ? -6.821 14.308 0.200 1.00 0.00 60 LEU A O 9
ATOM 14015 N N . CYS A 1 60 ? -6.451 15.434 -1.710 1.00 0.00 61 CYS A N 9
ATOM 14016 C CA . CYS A 1 60 ? -6.037 16.695 -1.104 1.0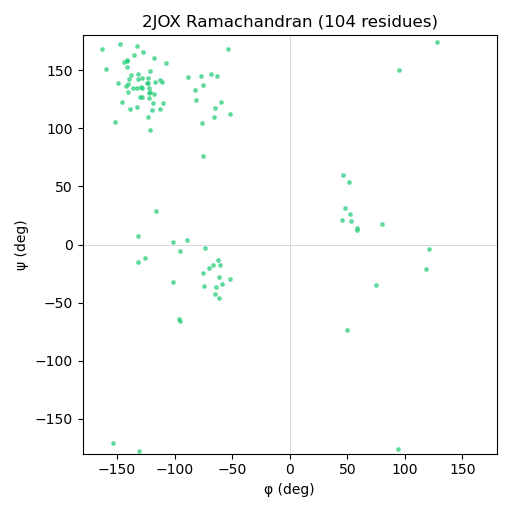0 0.00 61 CYS A CA 9
ATOM 14017 C C . CYS A 1 60 ? -7.127 17.255 -0.175 1.00 0.00 61 CYS A C 9
ATOM 14018 O O . CYS A 1 60 ? -8.268 17.465 -0.589 1.00 0.00 61 CYS A O 9
ATOM 14025 N N . LYS A 1 61 ? -6.813 17.519 1.098 1.00 0.00 62 LYS A N 9
ATOM 14026 C CA . LYS A 1 61 ? -7.780 18.108 2.050 1.00 0.00 62 LYS A CA 9
ATOM 14027 C C . LYS A 1 61 ? -8.217 19.528 1.617 1.00 0.00 62 LYS A C 9
ATOM 14028 O O . LYS A 1 61 ? -9.193 20.057 2.152 1.00 0.00 62 LYS A O 9
ATOM 14047 N N . ASN A 1 62 ? -7.527 20.145 0.651 1.00 0.00 63 ASN A N 9
ATOM 14048 C CA . ASN A 1 62 ? -7.816 21.488 0.162 1.00 0.00 63 ASN A CA 9
ATOM 14049 C C . ASN A 1 62 ? -8.670 21.477 -1.119 1.00 0.00 63 ASN A C 9
ATOM 14050 O O . ASN A 1 62 ? -9.791 21.993 -1.097 1.00 0.00 63 ASN A O 9
ATOM 14061 N N . CYS A 1 63 ? -8.172 20.892 -2.214 1.00 0.00 64 CYS A N 9
ATOM 14062 C CA . CYS A 1 63 ? -8.857 20.837 -3.510 1.00 0.00 64 CYS A CA 9
ATOM 14063 C C . CYS A 1 63 ? -9.569 19.494 -3.810 1.00 0.00 64 CYS A C 9
ATOM 14064 O O . CYS A 1 63 ? -10.261 19.378 -4.828 1.00 0.00 64 CYS A O 9
ATOM 14071 N N . HIS A 1 64 ? -9.432 18.482 -2.938 1.00 0.00 65 HIS A N 9
ATOM 14072 C CA . HIS A 1 64 ? -9.981 17.110 -3.083 1.00 0.00 65 HIS A CA 9
ATOM 14073 C C . HIS A 1 64 ? -9.637 16.407 -4.403 1.00 0.00 65 HIS A C 9
ATOM 14074 O O . HIS A 1 64 ? -10.243 15.398 -4.769 1.00 0.00 65 HIS A O 9
ATOM 14089 N N . HIS A 1 65 ? -8.602 16.889 -5.080 1.00 0.00 66 HIS A N 9
ATOM 14090 C CA . HIS A 1 65 ? -7.994 16.242 -6.232 1.00 0.00 66 HIS A CA 9
ATOM 14091 C C . HIS A 1 65 ? -7.328 14.942 -5.742 1.00 0.00 66 HIS A C 9
ATOM 14092 O O . HIS A 1 65 ? -6.826 14.887 -4.613 1.00 0.00 66 HIS A O 9
ATOM 14106 N N . VAL A 1 66 ? -7.300 13.896 -6.572 1.00 0.00 67 VAL A N 9
ATOM 14107 C CA . VAL A 1 66 ? -6.662 12.626 -6.212 1.00 0.00 67 VAL A CA 9
ATOM 14108 C C . VAL A 1 66 ? -5.139 12.750 -6.312 1.00 0.00 67 VAL A C 9
ATOM 14109 O O . VAL A 1 66 ? -4.566 12.671 -7.402 1.00 0.00 67 VAL A O 9
ATOM 14122 N N . ILE A 1 67 ? -4.495 12.919 -5.154 1.00 0.00 68 ILE A N 9
ATOM 14123 C CA . ILE A 1 67 ? -3.037 13.046 -4.998 1.00 0.00 68 ILE A CA 9
ATOM 14124 C C . ILE A 1 67 ? -2.306 11.828 -5.575 1.00 0.00 68 ILE A C 9
ATOM 14125 O O . ILE A 1 67 ? -1.316 11.956 -6.300 1.00 0.00 68 ILE A O 9
ATOM 14141 N N . ALA A 1 68 ? -2.800 10.634 -5.236 1.00 0.00 69 ALA A N 9
ATOM 14142 C CA . ALA A 1 68 ? -2.209 9.359 -5.617 1.00 0.00 69 ALA A CA 9
ATOM 14143 C C . ALA A 1 68 ? -3.204 8.195 -5.456 1.00 0.00 69 ALA A C 9
ATOM 14144 O O . ALA A 1 68 ? -4.218 8.319 -4.764 1.00 0.00 69 ALA A O 9
ATOM 14151 N N . ARG A 1 69 ? -2.879 7.046 -6.058 1.00 0.00 70 ARG A N 9
ATOM 14152 C CA . ARG A 1 69 ? -3.627 5.784 -5.947 1.00 0.00 70 ARG A CA 9
ATOM 14153 C C . ARG A 1 69 ? -2.762 4.778 -5.195 1.00 0.00 70 ARG A C 9
ATOM 14154 O O . ARG A 1 69 ? -1.554 4.734 -5.424 1.00 0.00 70 ARG A O 9
ATOM 14175 N N . HIS A 1 70 ? -3.408 3.962 -4.366 1.00 0.00 71 HIS A N 9
ATOM 14176 C CA . HIS A 1 70 ? -2.777 2.956 -3.502 1.00 0.00 71 HIS A CA 9
ATOM 14177 C C . HIS A 1 70 ? -3.362 1.565 -3.722 1.00 0.00 71 HIS A C 9
ATOM 14178 O O . HIS A 1 70 ? -4.579 1.387 -3.808 1.00 0.00 71 HIS A O 9
ATOM 14192 N N . GLU A 1 71 ? -2.498 0.560 -3.748 1.00 0.00 72 GLU A N 9
ATOM 14193 C CA . GLU A 1 71 ? -2.867 -0.843 -3.839 1.00 0.00 72 GLU A CA 9
ATOM 14194 C C . GLU A 1 71 ? -1.963 -1.651 -2.904 1.00 0.00 72 GLU A C 9
ATOM 14195 O O . GLU A 1 71 ? -0.741 -1.514 -2.915 1.00 0.00 72 GLU A O 9
ATOM 14207 N N . TYR A 1 72 ? -2.570 -2.526 -2.112 1.00 0.00 73 TYR A N 9
ATOM 14208 C CA . TYR A 1 72 ? -1.897 -3.476 -1.237 1.00 0.00 73 TYR A CA 9
ATOM 14209 C C . TYR A 1 72 ? -2.549 -4.833 -1.489 1.00 0.00 73 TYR A C 9
ATOM 14210 O O . TYR A 1 72 ? -3.771 -4.960 -1.413 1.00 0.00 73 TYR A O 9
ATOM 14228 N N . THR A 1 73 ? -1.755 -5.847 -1.805 1.00 0.00 74 THR A N 9
ATOM 14229 C CA . THR A 1 73 ? -2.261 -7.200 -2.060 1.00 0.00 74 THR A CA 9
ATOM 14230 C C . THR A 1 73 ? -1.465 -8.185 -1.198 1.00 0.00 74 THR A C 9
ATOM 14231 O O . THR A 1 73 ? -0.243 -8.086 -1.065 1.00 0.00 74 THR A O 9
ATOM 14242 N N . PHE A 1 74 ? -2.158 -9.123 -0.567 1.00 0.00 75 PHE A N 9
ATOM 14243 C CA . PHE A 1 74 ? -1.566 -10.124 0.322 1.00 0.00 75 PHE A CA 9
ATOM 14244 C C . PHE A 1 74 ? -2.038 -11.532 -0.081 1.00 0.00 75 PHE A C 9
ATOM 14245 O O . PHE A 1 74 ? -3.237 -11.762 -0.143 1.00 0.00 75 PHE A O 9
ATOM 14262 N N . SER A 1 75 ? -1.131 -12.478 -0.327 1.00 0.00 76 SER A N 9
ATOM 14263 C CA . SER A 1 75 ? -1.398 -13.857 -0.794 1.00 0.00 76 SER A CA 9
ATOM 14264 C C . SER A 1 75 ? -0.755 -14.936 0.076 1.00 0.00 76 SER A C 9
ATOM 14265 O O . SER A 1 75 ? 0.362 -14.771 0.542 1.00 0.00 76 SER A O 9
ATOM 14273 N N . ILE A 1 76 ? -1.427 -16.069 0.283 1.00 0.00 77 ILE A N 9
ATOM 14274 C CA . ILE A 1 76 ? -0.860 -17.225 1.015 1.00 0.00 77 ILE A CA 9
ATOM 14275 C C . ILE A 1 76 ? -0.605 -18.390 0.049 1.00 0.00 77 ILE A C 9
ATOM 14276 O O . ILE A 1 76 ? -1.531 -18.860 -0.617 1.00 0.00 77 ILE A O 9
ATOM 14292 N N . MET A 1 77 ? 0.648 -18.861 -0.015 1.00 0.00 78 MET A N 9
ATOM 14293 C CA . MET A 1 77 ? 1.078 -20.000 -0.840 1.00 0.00 78 MET A CA 9
ATOM 14294 C C . MET A 1 77 ? 1.664 -21.155 -0.014 1.00 0.00 78 MET A C 9
ATOM 14295 O O . MET A 1 77 ? 2.725 -21.001 0.581 1.00 0.00 78 MET A O 9
ATOM 14309 N N . ASP A 1 78 ? 1.009 -22.321 -0.025 1.00 0.00 79 ASP A N 9
ATOM 14310 C CA . ASP A 1 78 ? 1.387 -23.581 0.651 1.00 0.00 79 ASP A CA 9
ATOM 14311 C C . ASP A 1 78 ? 1.729 -23.469 2.157 1.00 0.00 79 ASP A C 9
ATOM 14312 O O . ASP A 1 78 ? 0.902 -23.809 3.003 1.00 0.00 79 ASP A O 9
ATOM 14321 N N . GLU A 1 79 ? 2.923 -22.976 2.497 1.00 0.00 80 GLU A N 9
ATOM 14322 C CA . GLU A 1 79 ? 3.430 -22.776 3.864 1.00 0.00 80 GLU A CA 9
ATOM 14323 C C . GLU A 1 79 ? 4.020 -21.369 4.063 1.00 0.00 80 GLU A C 9
ATOM 14324 O O . GLU A 1 79 ? 4.692 -21.125 5.064 1.00 0.00 80 GLU A O 9
ATOM 14336 N N . PHE A 1 80 ? 3.835 -20.438 3.123 1.00 0.00 81 PHE A N 9
ATOM 14337 C CA . PHE A 1 80 ? 4.425 -19.102 3.233 1.00 0.00 81 PHE A CA 9
ATOM 14338 C C . PHE A 1 80 ? 3.340 -18.048 2.961 1.00 0.00 81 PHE A C 9
ATOM 14339 O O . PHE A 1 80 ? 2.249 -18.343 2.467 1.00 0.00 81 PHE A O 9
ATOM 14356 N N . GLN A 1 81 ? 3.677 -16.793 3.221 1.00 0.00 82 GLN A N 9
ATOM 14357 C CA . GLN A 1 81 ? 2.825 -15.629 2.999 1.00 0.00 82 GLN A CA 9
ATOM 14358 C C . GLN A 1 81 ? 3.557 -14.630 2.120 1.00 0.00 82 GLN A C 9
ATOM 14359 O O . GLN A 1 81 ? 4.752 -14.437 2.290 1.00 0.00 82 GLN A O 9
ATOM 14373 N N . GLU A 1 82 ? 2.837 -13.957 1.241 1.00 0.00 83 GLU A N 9
ATOM 14374 C CA . GLU A 1 82 ? 3.328 -12.964 0.291 1.00 0.00 83 GLU A CA 9
ATOM 14375 C C . GLU A 1 82 ? 2.617 -11.640 0.532 1.00 0.00 83 GLU A C 9
ATOM 14376 O O . GLU A 1 82 ? 1.391 -11.570 0.556 1.00 0.00 83 GLU A O 9
ATOM 14388 N N . TYR A 1 83 ? 3.399 -10.581 0.657 1.00 0.00 84 TYR A N 9
ATOM 14389 C CA . TYR A 1 83 ? 2.931 -9.217 0.857 1.00 0.00 84 TYR A CA 9
ATOM 14390 C C . TYR A 1 83 ? 3.439 -8.350 -0.277 1.00 0.00 84 TYR A C 9
ATOM 14391 O O . TYR A 1 83 ? 4.633 -8.375 -0.573 1.00 0.00 84 TYR A O 9
ATOM 14409 N N . THR A 1 84 ? 2.558 -7.583 -0.910 1.00 0.00 85 THR A N 9
ATOM 14410 C CA . THR A 1 84 ? 2.945 -6.668 -1.984 1.00 0.00 85 THR A CA 9
ATOM 14411 C C . THR A 1 84 ? 2.165 -5.359 -1.840 1.00 0.00 85 THR A C 9
ATOM 14412 O O . THR A 1 84 ? 0.994 -5.333 -1.465 1.00 0.00 85 THR A O 9
ATOM 14423 N N . MET A 1 85 ? 2.816 -4.246 -2.129 1.00 0.00 86 MET A N 9
ATOM 14424 C CA . MET A 1 85 ? 2.255 -2.898 -2.101 1.00 0.00 86 MET A CA 9
ATOM 14425 C C . MET A 1 85 ? 2.750 -2.124 -3.320 1.00 0.00 86 MET A C 9
ATOM 14426 O O . MET A 1 85 ? 3.880 -2.303 -3.776 1.00 0.00 86 MET A O 9
ATOM 14440 N N . LEU A 1 86 ? 1.877 -1.269 -3.837 1.00 0.00 87 LEU A N 9
ATOM 14441 C CA . LEU A 1 86 ? 2.093 -0.411 -5.000 1.00 0.00 87 LEU A CA 9
ATOM 14442 C C . LEU A 1 86 ? 1.243 0.873 -4.877 1.00 0.00 87 LEU A C 9
ATOM 14443 O O . LEU A 1 86 ? 0.030 0.860 -5.088 1.00 0.00 87 LEU A O 9
ATOM 14459 N N . CYS A 1 87 ? 1.892 1.983 -4.554 1.00 0.00 88 CYS A N 9
ATOM 14460 C CA . CYS A 1 87 ? 1.309 3.312 -4.408 1.00 0.00 88 CYS A CA 9
ATOM 14461 C C . CYS A 1 87 ? 2.275 4.372 -4.959 1.00 0.00 88 CYS A C 9
ATOM 14462 O O . CYS A 1 87 ? 3.483 4.320 -4.696 1.00 0.00 88 CYS A O 9
ATOM 14469 N N . LEU A 1 88 ? 1.740 5.342 -5.705 1.00 0.00 89 LEU A N 9
ATOM 14470 C CA . LEU A 1 88 ? 2.497 6.467 -6.257 1.00 0.00 89 LEU A CA 9
ATOM 14471 C C . LEU A 1 88 ? 3.161 7.310 -5.153 1.00 0.00 89 LEU A C 9
ATOM 14472 O O . LEU A 1 88 ? 4.272 7.806 -5.358 1.00 0.00 89 LEU A O 9
ATOM 14488 N N . LEU A 1 89 ? 2.518 7.434 -3.990 1.00 0.00 90 LEU A N 9
ATOM 14489 C CA . LEU A 1 89 ? 3.008 8.181 -2.837 1.00 0.00 90 LEU A CA 9
ATOM 14490 C C . LEU A 1 89 ? 3.708 7.262 -1.837 1.00 0.00 90 LEU A C 9
ATOM 14491 O O . LEU A 1 89 ? 4.891 7.454 -1.555 1.00 0.00 90 LEU A O 9
ATOM 14507 N N . CYS A 1 90 ? 2.975 6.315 -1.268 1.00 0.00 91 CYS A N 9
ATOM 14508 C CA . CYS A 1 90 ? 3.451 5.456 -0.204 1.00 0.00 91 CYS A CA 9
ATOM 14509 C C . CYS A 1 90 ? 4.598 4.539 -0.639 1.00 0.00 91 CYS A C 9
ATOM 14510 O O . CYS A 1 90 ? 5.552 4.358 0.123 1.00 0.00 91 CYS A O 9
ATOM 14517 N N . GLY A 1 91 ? 4.538 4.005 -1.862 1.00 0.00 92 GLY A N 9
ATOM 14518 C CA . GLY A 1 91 ? 5.628 3.231 -2.447 1.00 0.00 92 GLY A CA 9
ATOM 14519 C C . GLY A 1 91 ? 5.287 1.875 -3.054 1.00 0.00 92 GLY A C 9
ATOM 14520 O O . GLY A 1 91 ? 4.171 1.368 -2.936 1.00 0.00 92 GLY A O 9
ATOM 14524 N N . LYS A 1 92 ? 6.302 1.259 -3.668 1.00 0.00 93 LYS A N 9
ATOM 14525 C CA . LYS A 1 92 ? 6.255 -0.099 -4.220 1.00 0.00 93 LYS A CA 9
ATOM 14526 C C . LYS A 1 92 ? 7.182 -1.013 -3.425 1.00 0.00 93 LYS A C 9
ATOM 14527 O O . LYS A 1 92 ? 8.394 -0.800 -3.393 1.00 0.00 93 LYS A O 9
ATOM 14546 N N . ALA A 1 93 ? 6.609 -2.022 -2.782 1.00 0.00 94 ALA A N 9
ATOM 14547 C CA . ALA A 1 93 ? 7.327 -2.972 -1.944 1.00 0.00 94 ALA A CA 9
ATOM 14548 C C . ALA A 1 93 ? 6.783 -4.410 -2.028 1.00 0.00 94 ALA A C 9
ATOM 14549 O O . ALA A 1 93 ? 5.627 -4.624 -2.388 1.00 0.00 94 ALA A O 9
ATOM 14556 N N . GLU A 1 94 ? 7.617 -5.397 -1.692 1.00 0.00 95 GLU A N 9
ATOM 14557 C CA . GLU A 1 94 ? 7.242 -6.816 -1.648 1.00 0.00 95 GLU A CA 9
ATOM 14558 C C . GLU A 1 94 ? 8.064 -7.577 -0.591 1.00 0.00 95 GLU A C 9
ATOM 14559 O O . GLU A 1 94 ? 9.271 -7.363 -0.455 1.00 0.00 95 GLU A O 9
ATOM 14571 N N . ASP A 1 95 ? 7.407 -8.470 0.152 1.00 0.00 96 ASP A N 9
ATOM 14572 C CA . ASP A 1 95 ? 7.986 -9.330 1.185 1.00 0.00 96 ASP A CA 9
ATOM 14573 C C . ASP A 1 95 ? 7.361 -10.734 1.174 1.00 0.00 96 ASP A C 9
ATOM 14574 O O . ASP A 1 95 ? 6.192 -10.888 0.822 1.00 0.00 96 ASP A O 9
ATOM 14583 N N . THR A 1 96 ? 8.104 -11.753 1.614 1.00 0.00 97 THR A N 9
ATOM 14584 C CA . THR A 1 96 ? 7.577 -13.119 1.765 1.00 0.00 97 THR A CA 9
ATOM 14585 C C . THR A 1 96 ? 8.029 -13.725 3.099 1.00 0.00 97 THR A C 9
ATOM 14586 O O . THR A 1 96 ? 9.201 -13.612 3.464 1.00 0.00 97 THR A O 9
ATOM 14597 N N . ILE A 1 97 ? 7.107 -14.357 3.837 1.00 0.00 98 ILE A N 9
ATOM 14598 C CA . ILE A 1 97 ? 7.342 -14.951 5.165 1.00 0.00 98 ILE A CA 9
ATOM 14599 C C . ILE A 1 97 ? 7.006 -16.438 5.168 1.00 0.00 98 ILE A C 9
ATOM 14600 O O . ILE A 1 97 ? 5.887 -16.811 4.838 1.00 0.00 98 ILE A O 9
ATOM 14616 N N . SER A 1 98 ? 7.917 -17.295 5.615 1.00 0.00 99 SER A N 9
ATOM 14617 C CA . SER A 1 98 ? 7.635 -18.726 5.794 1.00 0.00 99 SER A CA 9
ATOM 14618 C C . SER A 1 98 ? 6.956 -18.933 7.154 1.00 0.00 99 SER A C 9
ATOM 14619 O O . SER A 1 98 ? 7.396 -18.381 8.168 1.00 0.00 99 SER A O 9
ATOM 14627 N N . ILE A 1 99 ? 5.848 -19.683 7.182 1.00 0.00 100 ILE A N 9
ATOM 14628 C CA . ILE A 1 99 ? 5.007 -19.873 8.374 1.00 0.00 100 ILE A CA 9
ATOM 14629 C C . ILE A 1 99 ? 4.604 -21.336 8.639 1.00 0.00 100 ILE A C 9
ATOM 14630 O O . ILE A 1 99 ? 4.956 -22.261 7.905 1.00 0.00 100 ILE A O 9
ATOM 14646 N N . LEU A 1 100 ? 3.842 -21.525 9.717 1.00 0.00 101 LEU A N 9
ATOM 14647 C CA . LEU A 1 100 ? 3.263 -22.781 10.207 1.00 0.00 101 LEU A CA 9
ATOM 14648 C C . LEU A 1 100 ? 1.726 -22.616 10.276 1.00 0.00 101 LEU A C 9
ATOM 14649 O O . LEU A 1 100 ? 1.243 -21.477 10.277 1.00 0.00 101 LEU A O 9
ATOM 14665 N N . PRO A 1 101 ? 0.932 -23.703 10.371 1.00 0.00 102 PRO A N 9
ATOM 14666 C CA . PRO A 1 101 ? -0.535 -23.624 10.452 1.00 0.00 102 PRO A CA 9
ATOM 14667 C C . PRO A 1 101 ? -1.073 -22.815 11.652 1.00 0.00 102 PRO A C 9
ATOM 14668 O O . PRO A 1 101 ? -2.233 -22.401 11.647 1.00 0.00 102 PRO A O 9
ATOM 14679 N N . ASP A 1 102 ? -0.236 -22.541 12.659 1.00 0.00 103 ASP A N 9
ATOM 14680 C CA . ASP A 1 102 ? -0.549 -21.699 13.824 1.00 0.00 103 ASP A CA 9
ATOM 14681 C C . ASP A 1 102 ? -0.520 -20.179 13.509 1.00 0.00 103 ASP A C 9
ATOM 14682 O O . ASP A 1 102 ? -0.802 -19.359 14.384 1.00 0.00 103 ASP A O 9
ATOM 14691 N N . ASP A 1 103 ? -0.176 -19.795 12.271 1.00 0.00 104 ASP A N 9
ATOM 14692 C CA . ASP A 1 103 ? -0.050 -18.415 11.768 1.00 0.00 104 ASP A CA 9
ATOM 14693 C C . ASP A 1 103 ? 0.824 -17.473 12.649 1.00 0.00 104 ASP A C 9
ATOM 14694 O O . ASP A 1 103 ? 0.355 -16.412 13.082 1.00 0.00 104 ASP A O 9
ATOM 14703 N N . PRO A 1 104 ? 2.093 -17.837 12.953 1.00 0.00 105 PRO A N 9
ATOM 14704 C CA . PRO A 1 104 ? 2.990 -17.047 13.810 1.00 0.00 105 PRO A CA 9
ATOM 14705 C C . PRO A 1 104 ? 3.578 -15.776 13.162 1.00 0.00 105 PRO A C 9
ATOM 14706 O O . PRO A 1 104 ? 4.026 -14.881 13.881 1.00 0.00 105 PRO A O 9
ATOM 14717 N N . ARG A 1 105 ? 3.594 -15.689 11.819 1.00 0.00 106 ARG A N 9
ATOM 14718 C CA . ARG A 1 105 ? 4.127 -14.566 11.003 1.00 0.00 106 ARG A CA 9
ATOM 14719 C C . ARG A 1 105 ? 5.521 -14.054 11.420 1.00 0.00 106 ARG A C 9
ATOM 14720 O O . ARG A 1 105 ? 5.799 -12.856 11.354 1.00 0.00 106 ARG A O 9
ATOM 14741 N N . GLN A 1 106 ? 6.400 -14.969 11.845 1.00 0.00 107 GLN A N 9
ATOM 14742 C CA . GLN A 1 106 ? 7.777 -14.716 12.306 1.00 0.00 107 GLN A CA 9
ATOM 14743 C C . GLN A 1 106 ? 7.897 -13.477 13.210 1.00 0.00 107 GLN A C 9
ATOM 14744 O O . GLN A 1 106 ? 8.212 -13.590 14.403 1.00 0.00 107 GLN A O 9
ATOM 14761 N N . CYS A 1 1 ? -1.114 14.880 -8.665 1.00 0.00 2 CYS A N 10
ATOM 14762 C CA . CYS A 1 1 ? -0.641 15.345 -9.959 1.00 0.00 2 CYS A CA 10
ATOM 14763 C C . CYS A 1 1 ? 0.778 14.831 -10.301 1.00 0.00 2 CYS A C 10
ATOM 14764 O O . CYS A 1 1 ? 1.396 15.264 -11.280 1.00 0.00 2 CYS A O 10
ATOM 14771 N N . GLY A 1 2 ? 1.304 13.905 -9.489 1.00 0.00 3 GLY A N 10
ATOM 14772 C CA . GLY A 1 2 ? 2.646 13.309 -9.580 1.00 0.00 3 GLY A CA 10
ATOM 14773 C C . GLY A 1 2 ? 3.732 14.279 -9.107 1.00 0.00 3 GLY A C 10
ATOM 14774 O O . GLY A 1 2 ? 4.682 13.865 -8.447 1.00 0.00 3 GLY A O 10
ATOM 14778 N N . ASP A 1 3 ? 3.552 15.582 -9.339 1.00 0.00 4 ASP A N 10
ATOM 14779 C CA . ASP A 1 3 ? 4.403 16.621 -8.755 1.00 0.00 4 ASP A CA 10
ATOM 14780 C C . ASP A 1 3 ? 4.220 16.649 -7.218 1.00 0.00 4 ASP A C 10
ATOM 14781 O O . ASP A 1 3 ? 5.102 17.144 -6.510 1.00 0.00 4 ASP A O 10
ATOM 14790 N N . CYS A 1 4 ? 3.114 16.078 -6.709 1.00 0.00 5 CYS A N 10
ATOM 14791 C CA . CYS A 1 4 ? 2.801 15.916 -5.291 1.00 0.00 5 CYS A CA 10
ATOM 14792 C C . CYS A 1 4 ? 3.823 15.026 -4.539 1.00 0.00 5 CYS A C 10
ATOM 14793 O O . CYS A 1 4 ? 3.952 15.133 -3.318 1.00 0.00 5 CYS A O 10
ATOM 14800 N N . VAL A 1 5 ? 4.518 14.110 -5.233 1.00 0.00 6 VAL A N 10
ATOM 14801 C CA . VAL A 1 5 ? 5.437 13.126 -4.628 1.00 0.00 6 VAL A CA 10
ATOM 14802 C C . VAL A 1 5 ? 6.905 13.406 -5.010 1.00 0.00 6 VAL A C 10
ATOM 14803 O O . VAL A 1 5 ? 7.209 13.731 -6.159 1.00 0.00 6 VAL A O 10
ATOM 14816 N N . GLU A 1 6 ? 7.839 13.278 -4.061 1.00 0.00 7 GLU A N 10
ATOM 14817 C CA . GLU A 1 6 ? 9.286 13.466 -4.282 1.00 0.00 7 GLU A CA 10
ATOM 14818 C C . GLU A 1 6 ? 9.837 12.407 -5.259 1.00 0.00 7 GLU A C 10
ATOM 14819 O O . GLU A 1 6 ? 10.649 12.728 -6.134 1.00 0.00 7 GLU A O 10
ATOM 14831 N N . LYS A 1 7 ? 9.350 11.163 -5.148 1.00 0.00 8 LYS A N 10
ATOM 14832 C CA . LYS A 1 7 ? 9.649 10.025 -6.027 1.00 0.00 8 LYS A CA 10
ATOM 14833 C C . LYS A 1 7 ? 8.359 9.262 -6.329 1.00 0.00 8 LYS A C 10
ATOM 14834 O O . LYS A 1 7 ? 7.500 9.117 -5.457 1.00 0.00 8 LYS A O 10
ATOM 14853 N N . GLU A 1 8 ? 8.238 8.748 -7.549 1.00 0.00 9 GLU A N 10
ATOM 14854 C CA . GLU A 1 8 ? 7.112 7.911 -7.984 1.00 0.00 9 GLU A CA 10
ATOM 14855 C C . GLU A 1 8 ? 7.340 6.467 -7.511 1.00 0.00 9 GLU A C 10
ATOM 14856 O O . GLU A 1 8 ? 8.378 5.878 -7.823 1.00 0.00 9 GLU A O 10
ATOM 14868 N N . TYR A 1 9 ? 6.379 5.892 -6.775 1.00 0.00 10 TYR A N 10
ATOM 14869 C CA . TYR A 1 9 ? 6.437 4.520 -6.236 1.00 0.00 10 TYR A CA 10
ATOM 14870 C C . TYR A 1 9 ? 7.792 4.185 -5.568 1.00 0.00 10 TYR A C 10
ATOM 14871 O O . TYR A 1 9 ? 8.491 3.258 -5.995 1.00 0.00 10 TYR A O 10
ATOM 14889 N N . PRO A 1 10 ? 8.187 4.933 -4.519 1.00 0.00 11 PRO A N 10
ATOM 14890 C CA . PRO A 1 10 ? 9.453 4.722 -3.816 1.00 0.00 11 PRO A CA 10
ATOM 14891 C C . PRO A 1 10 ? 9.509 3.339 -3.156 1.00 0.00 11 PRO A C 10
ATOM 14892 O O . PRO A 1 10 ? 8.493 2.841 -2.675 1.00 0.00 11 PRO A O 10
ATOM 14903 N N . ASN A 1 11 ? 10.680 2.708 -3.076 1.00 0.00 12 ASN A N 10
ATOM 14904 C CA . ASN A 1 11 ? 10.799 1.436 -2.359 1.00 0.00 12 ASN A CA 10
ATOM 14905 C C . ASN A 1 11 ? 10.802 1.708 -0.843 1.00 0.00 12 ASN A C 10
ATOM 14906 O O . ASN A 1 11 ? 11.325 2.729 -0.386 1.00 0.00 12 ASN A O 10
ATOM 14917 N N . ARG A 1 12 ? 10.209 0.796 -0.064 1.00 0.00 13 ARG A N 10
ATOM 14918 C CA . ARG A 1 12 ? 10.026 0.933 1.401 1.00 0.00 13 ARG A CA 10
ATOM 14919 C C . ARG A 1 12 ? 10.695 -0.162 2.235 1.00 0.00 13 ARG A C 10
ATOM 14920 O O . ARG A 1 12 ? 10.204 -0.516 3.307 1.00 0.00 13 ARG A O 10
ATOM 14941 N N . GLY A 1 13 ? 11.788 -0.739 1.735 1.00 0.00 14 GLY A N 10
ATOM 14942 C CA . GLY A 1 13 ? 12.518 -1.820 2.420 1.00 0.00 14 GLY A CA 10
ATOM 14943 C C . GLY A 1 13 ? 11.629 -3.026 2.756 1.00 0.00 14 GLY A C 10
ATOM 14944 O O . GLY A 1 13 ? 11.770 -3.623 3.823 1.00 0.00 14 GLY A O 10
ATOM 14948 N N . ASN A 1 14 ? 10.699 -3.336 1.843 1.00 0.00 15 ASN A N 10
ATOM 14949 C CA . ASN A 1 14 ? 9.703 -4.417 1.874 1.00 0.00 15 ASN A CA 10
ATOM 14950 C C . ASN A 1 14 ? 8.428 -4.107 2.708 1.00 0.00 15 ASN A C 10
ATOM 14951 O O . ASN A 1 14 ? 7.596 -4.995 2.905 1.00 0.00 15 ASN A O 10
ATOM 14962 N N . THR A 1 15 ? 8.229 -2.875 3.197 1.00 0.00 16 THR A N 10
ATOM 14963 C CA . THR A 1 15 ? 7.049 -2.497 4.007 1.00 0.00 16 THR A CA 10
ATOM 14964 C C . THR A 1 15 ? 5.776 -2.442 3.151 1.00 0.00 16 THR A C 10
ATOM 14965 O O . THR A 1 15 ? 5.705 -1.618 2.242 1.00 0.00 16 THR A O 10
ATOM 14976 N N . CYS A 1 16 ? 4.764 -3.280 3.429 1.00 0.00 17 CYS A N 10
ATOM 14977 C CA . CYS A 1 16 ? 3.501 -3.337 2.681 1.00 0.00 17 CYS A CA 10
ATOM 14978 C C . CYS A 1 16 ? 2.306 -3.073 3.621 1.00 0.00 17 CYS A C 10
ATOM 14979 O O . CYS A 1 16 ? 2.001 -3.902 4.480 1.00 0.00 17 CYS A O 10
ATOM 14987 N N . LEU A 1 17 ? 1.656 -1.910 3.476 1.00 0.00 18 LEU A N 10
ATOM 14988 C CA . LEU A 1 17 ? 0.563 -1.418 4.334 1.00 0.00 18 LEU A CA 10
ATOM 14989 C C . LEU A 1 17 ? -0.749 -1.149 3.584 1.00 0.00 18 LEU A C 10
ATOM 14990 O O . LEU A 1 17 ? -0.768 -0.724 2.428 1.00 0.00 18 LEU A O 10
ATOM 15006 N N . GLU A 1 18 ? -1.849 -1.344 4.311 1.00 0.00 19 GLU A N 10
ATOM 15007 C CA . GLU A 1 18 ? -3.241 -1.099 3.913 1.00 0.00 19 GLU A CA 10
ATOM 15008 C C . GLU A 1 18 ? -3.806 0.219 4.491 1.00 0.00 19 GLU A C 10
ATOM 15009 O O . GLU A 1 18 ? -4.989 0.513 4.306 1.00 0.00 19 GLU A O 10
ATOM 15021 N N . ASN A 1 19 ? -2.991 0.990 5.221 1.00 0.00 20 ASN A N 10
ATOM 15022 C CA . ASN A 1 19 ? -3.378 2.238 5.896 1.00 0.00 20 ASN A CA 10
ATOM 15023 C C . ASN A 1 19 ? -2.285 3.326 5.831 1.00 0.00 20 ASN A C 10
ATOM 15024 O O . ASN A 1 19 ? -1.094 3.029 5.691 1.00 0.00 20 ASN A O 10
ATOM 15035 N N . GLY A 1 20 ? -2.698 4.587 6.020 1.00 0.00 21 GLY A N 10
ATOM 15036 C CA . GLY A 1 20 ? -1.818 5.759 6.112 1.00 0.00 21 GLY A CA 10
ATOM 15037 C C . GLY A 1 20 ? -1.557 6.520 4.804 1.00 0.00 21 GLY A C 10
ATOM 15038 O O . GLY A 1 20 ? -2.146 6.235 3.760 1.00 0.00 21 GLY A O 10
ATOM 15042 N N . SER A 1 21 ? -0.653 7.500 4.907 1.00 0.00 22 SER A N 10
ATOM 15043 C CA . SER A 1 21 ? -0.153 8.393 3.844 1.00 0.00 22 SER A CA 10
ATOM 15044 C C . SER A 1 21 ? 1.325 8.698 4.119 1.00 0.00 22 SER A C 10
ATOM 15045 O O . SER A 1 21 ? 1.693 8.994 5.260 1.00 0.00 22 SER A O 10
ATOM 15053 N N . PHE A 1 22 ? 2.195 8.608 3.111 1.00 0.00 23 PHE A N 10
ATOM 15054 C CA . PHE A 1 22 ? 3.645 8.796 3.270 1.00 0.00 23 PHE A CA 10
ATOM 15055 C C . PHE A 1 22 ? 4.110 10.255 3.177 1.00 0.00 23 PHE A C 10
ATOM 15056 O O . PHE A 1 22 ? 4.698 10.696 2.189 1.00 0.00 23 PHE A O 10
ATOM 15073 N N . LEU A 1 23 ? 3.840 11.025 4.233 1.00 0.00 24 LEU A N 10
ATOM 15074 C CA . LEU A 1 23 ? 4.169 12.452 4.334 1.00 0.00 24 LEU A CA 10
ATOM 15075 C C . LEU A 1 23 ? 5.647 12.805 4.054 1.00 0.00 24 LEU A C 10
ATOM 15076 O O . LEU A 1 23 ? 5.934 13.917 3.608 1.00 0.00 24 LEU A O 10
ATOM 15092 N N . LEU A 1 24 ? 6.580 11.868 4.259 1.00 0.00 25 LEU A N 10
ATOM 15093 C CA . LEU A 1 24 ? 8.009 12.038 3.945 1.00 0.00 25 LEU A CA 10
ATOM 15094 C C . LEU A 1 24 ? 8.301 12.048 2.427 1.00 0.00 25 LEU A C 10
ATOM 15095 O O . LEU A 1 24 ? 9.329 12.587 2.014 1.00 0.00 25 LEU A O 10
ATOM 15111 N N . ASN A 1 25 ? 7.395 11.518 1.592 1.00 0.00 26 ASN A N 10
ATOM 15112 C CA . ASN A 1 25 ? 7.487 11.556 0.127 1.00 0.00 26 ASN A CA 10
ATOM 15113 C C . ASN A 1 25 ? 6.569 12.652 -0.430 1.00 0.00 26 ASN A C 10
ATOM 15114 O O . ASN A 1 25 ? 6.908 13.286 -1.423 1.00 0.00 26 ASN A O 10
ATOM 15125 N N . PHE A 1 26 ? 5.423 12.906 0.210 1.00 0.00 27 PHE A N 10
ATOM 15126 C CA . PHE A 1 26 ? 4.518 13.989 -0.195 1.00 0.00 27 PHE A CA 10
ATOM 15127 C C . PHE A 1 26 ? 5.196 15.352 0.008 1.00 0.00 27 PHE A C 10
ATOM 15128 O O . PHE A 1 26 ? 5.420 15.792 1.139 1.00 0.00 27 PHE A O 10
ATOM 15145 N N . THR A 1 27 ? 5.501 16.043 -1.085 1.00 0.00 28 THR A N 10
ATOM 15146 C CA . THR A 1 27 ? 6.133 17.382 -1.081 1.00 0.00 28 THR A CA 10
ATOM 15147 C C . THR A 1 27 ? 5.099 18.513 -1.057 1.00 0.00 28 THR A C 10
ATOM 15148 O O . THR A 1 27 ? 5.457 19.694 -1.115 1.00 0.00 28 THR A O 10
ATOM 15159 N N . GLY A 1 28 ? 3.813 18.161 -0.986 1.00 0.00 29 GLY A N 10
ATOM 15160 C CA . GLY A 1 28 ? 2.682 19.076 -1.069 1.00 0.00 29 GLY A CA 10
ATOM 15161 C C . GLY A 1 28 ? 2.154 19.098 -2.509 1.00 0.00 29 GLY A C 10
ATOM 15162 O O . GLY A 1 28 ? 2.923 18.895 -3.454 1.00 0.00 29 GLY A O 10
ATOM 15166 N N . CYS A 1 29 ? 0.852 19.340 -2.664 1.00 0.00 30 CYS A N 10
ATOM 15167 C CA . CYS A 1 29 ? 0.143 19.360 -3.936 1.00 0.00 30 CYS A CA 10
ATOM 15168 C C . CYS A 1 29 ? 0.765 20.289 -4.985 1.00 0.00 30 CYS A C 10
ATOM 15169 O O . CYS A 1 29 ? 1.591 21.165 -4.691 1.00 0.00 30 CYS A O 10
ATOM 15176 N N . ALA A 1 30 ? 0.286 20.149 -6.209 1.00 0.00 31 ALA A N 10
ATOM 15177 C CA . ALA A 1 30 ? 0.600 21.035 -7.320 1.00 0.00 31 ALA A CA 10
ATOM 15178 C C . ALA A 1 30 ? -0.664 21.592 -8.003 1.00 0.00 31 ALA A C 10
ATOM 15179 O O . ALA A 1 30 ? -0.550 22.573 -8.748 1.00 0.00 31 ALA A O 10
ATOM 15186 N N . VAL A 1 31 ? -1.865 21.067 -7.712 1.00 0.00 32 VAL A N 10
ATOM 15187 C CA . VAL A 1 31 ? -3.122 21.658 -8.193 1.00 0.00 32 VAL A CA 10
ATOM 15188 C C . VAL A 1 31 ? -3.405 22.948 -7.403 1.00 0.00 32 VAL A C 10
ATOM 15189 O O . VAL A 1 31 ? -3.906 23.919 -7.983 1.00 0.00 32 VAL A O 10
ATOM 15202 N N . CYS A 1 32 ? -3.057 22.980 -6.109 1.00 0.00 33 CYS A N 10
ATOM 15203 C CA . CYS A 1 32 ? -3.263 24.103 -5.189 1.00 0.00 33 CYS A CA 10
ATOM 15204 C C . CYS A 1 32 ? -2.034 24.533 -4.344 1.00 0.00 33 CYS A C 10
ATOM 15205 O O . CYS A 1 32 ? -2.033 25.645 -3.805 1.00 0.00 33 CYS A O 10
ATOM 15212 N N . SER A 1 33 ? -0.997 23.688 -4.238 1.00 0.00 34 SER A N 10
ATOM 15213 C CA . SER A 1 33 ? 0.256 23.924 -3.486 1.00 0.00 34 SER A CA 10
ATOM 15214 C C . SER A 1 33 ? 0.201 23.665 -1.958 1.00 0.00 34 SER A C 10
ATOM 15215 O O . SER A 1 33 ? 1.099 24.115 -1.236 1.00 0.00 34 SER A O 10
ATOM 15223 N N . LYS A 1 34 ? -0.805 22.953 -1.419 1.00 0.00 35 LYS A N 10
ATOM 15224 C CA . LYS A 1 34 ? -0.915 22.658 0.034 1.00 0.00 35 LYS A CA 10
ATOM 15225 C C . LYS A 1 34 ? -0.102 21.428 0.466 1.00 0.00 35 LYS A C 10
ATOM 15226 O O . LYS A 1 34 ? -0.018 20.446 -0.266 1.00 0.00 35 LYS A O 10
ATOM 15245 N N . ARG A 1 35 ? 0.433 21.439 1.695 1.00 0.00 36 ARG A N 10
ATOM 15246 C CA . ARG A 1 35 ? 1.153 20.311 2.334 1.00 0.00 36 ARG A CA 10
ATOM 15247 C C . ARG A 1 35 ? 0.460 19.929 3.652 1.00 0.00 36 ARG A C 10
ATOM 15248 O O . ARG A 1 35 ? -0.347 20.705 4.155 1.00 0.00 36 ARG A O 10
ATOM 15269 N N . ASP A 1 36 ? 0.730 18.730 4.184 1.00 0.00 37 ASP A N 10
ATOM 15270 C CA . ASP A 1 36 ? 0.097 18.145 5.390 1.00 0.00 37 ASP A CA 10
ATOM 15271 C C . ASP A 1 36 ? -1.450 18.122 5.365 1.00 0.00 37 ASP A C 10
ATOM 15272 O O . ASP A 1 36 ? -2.136 18.108 6.388 1.00 0.00 37 ASP A O 10
ATOM 15281 N N . PHE A 1 37 ? -1.979 18.098 4.144 1.00 0.00 38 PHE A N 10
ATOM 15282 C CA . PHE A 1 37 ? -3.387 18.127 3.757 1.00 0.00 38 PHE A CA 10
ATOM 15283 C C . PHE A 1 37 ? -3.756 16.923 2.880 1.00 0.00 38 PHE A C 10
ATOM 15284 O O . PHE A 1 37 ? -3.539 16.928 1.669 1.00 0.00 38 PHE A O 10
ATOM 15301 N N . MET A 1 38 ? -4.360 15.904 3.491 1.00 0.00 39 MET A N 10
ATOM 15302 C CA . MET A 1 38 ? -4.862 14.715 2.782 1.00 0.00 39 MET A CA 10
ATOM 15303 C C . MET A 1 38 ? -5.914 13.897 3.545 1.00 0.00 39 MET A C 10
ATOM 15304 O O . MET A 1 38 ? -5.913 13.815 4.775 1.00 0.00 39 MET A O 10
ATOM 15318 N N . LEU A 1 39 ? -6.778 13.265 2.750 1.00 0.00 40 LEU A N 10
ATOM 15319 C CA . LEU A 1 39 ? -7.899 12.372 3.055 1.00 0.00 40 LEU A CA 10
ATOM 15320 C C . LEU A 1 39 ? -7.744 11.070 2.244 1.00 0.00 40 LEU A C 10
ATOM 15321 O O . LEU A 1 39 ? -6.985 11.016 1.274 1.00 0.00 40 LEU A O 10
ATOM 15337 N N . ILE A 1 40 ? -8.509 10.039 2.607 1.00 0.00 41 ILE A N 10
ATOM 15338 C CA . ILE A 1 40 ? -8.586 8.742 1.922 1.00 0.00 41 ILE A CA 10
ATOM 15339 C C . ILE A 1 40 ? -10.071 8.458 1.680 1.00 0.00 41 ILE A C 10
ATOM 15340 O O . ILE A 1 40 ? -10.898 8.640 2.578 1.00 0.00 41 ILE A O 10
ATOM 15356 N N . THR A 1 41 ? -10.412 8.007 0.474 1.00 0.00 42 THR A N 10
ATOM 15357 C CA . THR A 1 41 ? -11.794 7.667 0.098 1.00 0.00 42 THR A CA 10
ATOM 15358 C C . THR A 1 41 ? -11.843 6.522 -0.916 1.00 0.00 42 THR A C 10
ATOM 15359 O O . THR A 1 41 ? -10.805 6.092 -1.424 1.00 0.00 42 THR A O 10
ATOM 15370 N N . ASN A 1 42 ? -13.049 6.029 -1.217 1.00 0.00 43 ASN A N 10
ATOM 15371 C CA . ASN A 1 42 ? -13.366 4.951 -2.173 1.00 0.00 43 ASN A CA 10
ATOM 15372 C C . ASN A 1 42 ? -12.687 3.591 -1.875 1.00 0.00 43 ASN A C 10
ATOM 15373 O O . ASN A 1 42 ? -12.658 2.694 -2.722 1.00 0.00 43 ASN A O 10
ATOM 15384 N N . LYS A 1 43 ? -12.153 3.442 -0.654 1.00 0.00 44 LYS A N 10
ATOM 15385 C CA . LYS A 1 43 ? -11.442 2.265 -0.146 1.00 0.00 44 LYS A CA 10
ATOM 15386 C C . LYS A 1 43 ? -12.223 0.966 -0.338 1.00 0.00 44 LYS A C 10
ATOM 15387 O O . LYS A 1 43 ? -13.253 0.739 0.301 1.00 0.00 44 LYS A O 10
ATOM 15406 N N . SER A 1 44 ? -11.705 0.127 -1.222 1.00 0.00 45 SER A N 10
ATOM 15407 C CA . SER A 1 44 ? -12.244 -1.185 -1.559 1.00 0.00 45 SER A CA 10
ATOM 15408 C C . SER A 1 44 ? -11.388 -2.319 -0.999 1.00 0.00 45 SER A C 10
ATOM 15409 O O . SER A 1 44 ? -10.185 -2.169 -0.766 1.00 0.00 45 SER A O 10
ATOM 15417 N N . LEU A 1 45 ? -12.017 -3.480 -0.815 1.00 0.00 46 LEU A N 10
ATOM 15418 C CA . LEU A 1 45 ? -11.406 -4.711 -0.320 1.00 0.00 46 LEU A CA 10
ATOM 15419 C C . LEU A 1 45 ? -11.957 -5.919 -1.091 1.00 0.00 46 LEU A C 10
ATOM 15420 O O . LEU A 1 45 ? -13.157 -5.999 -1.368 1.00 0.00 46 LEU A O 10
ATOM 15436 N N . LYS A 1 46 ? -11.062 -6.843 -1.441 1.00 0.00 47 LYS A N 10
ATOM 15437 C CA . LYS A 1 46 ? -11.328 -8.070 -2.195 1.00 0.00 47 LYS A CA 10
ATOM 15438 C C . LYS A 1 46 ? -10.690 -9.275 -1.521 1.00 0.00 47 LYS A C 10
ATOM 15439 O O . LYS A 1 46 ? -9.619 -9.151 -0.936 1.00 0.00 47 LYS A O 10
ATOM 15458 N N . GLU A 1 47 ? -11.320 -10.437 -1.614 1.00 0.00 48 GLU A N 10
ATOM 15459 C CA . GLU A 1 47 ? -10.729 -11.676 -1.085 1.00 0.00 48 GLU A CA 10
ATOM 15460 C C . GLU A 1 47 ? -10.957 -12.847 -2.059 1.00 0.00 48 GLU A C 10
ATOM 15461 O O . GLU A 1 47 ? -12.095 -13.258 -2.298 1.00 0.00 48 GLU A O 10
ATOM 15473 N N . GLU A 1 48 ? -9.872 -13.404 -2.608 1.00 0.00 49 GLU A N 10
ATOM 15474 C CA . GLU A 1 48 ? -9.871 -14.597 -3.470 1.00 0.00 49 GLU A CA 10
ATOM 15475 C C . GLU A 1 48 ? -9.059 -15.765 -2.889 1.00 0.00 49 GLU A C 10
ATOM 15476 O O . GLU A 1 48 ? -7.846 -15.655 -2.752 1.00 0.00 49 GLU A O 10
ATOM 15488 N N . ASP A 1 49 ? -9.674 -16.926 -2.671 1.00 0.00 50 ASP A N 10
ATOM 15489 C CA . ASP A 1 49 ? -9.024 -18.199 -2.275 1.00 0.00 50 ASP A CA 10
ATOM 15490 C C . ASP A 1 49 ? -7.953 -18.163 -1.144 1.00 0.00 50 ASP A C 10
ATOM 15491 O O . ASP A 1 49 ? -7.107 -19.056 -1.040 1.00 0.00 50 ASP A O 10
ATOM 15500 N N . GLY A 1 50 ? -7.964 -17.126 -0.305 1.00 0.00 51 GLY A N 10
ATOM 15501 C CA . GLY A 1 50 ? -7.003 -16.877 0.788 1.00 0.00 51 GLY A CA 10
ATOM 15502 C C . GLY A 1 50 ? -6.221 -15.566 0.621 1.00 0.00 51 GLY A C 10
ATOM 15503 O O . GLY A 1 50 ? -5.723 -15.014 1.603 1.00 0.00 51 GLY A O 10
ATOM 15507 N N . GLU A 1 51 ? -6.141 -15.040 -0.603 1.00 0.00 52 GLU A N 10
ATOM 15508 C CA . GLU A 1 51 ? -5.537 -13.745 -0.923 1.00 0.00 52 GLU A CA 10
ATOM 15509 C C . GLU A 1 51 ? -6.490 -12.627 -0.481 1.00 0.00 52 GLU A C 10
ATOM 15510 O O . GLU A 1 51 ? -7.692 -12.697 -0.730 1.00 0.00 52 GLU A O 10
ATOM 15522 N N . GLU A 1 52 ? -5.953 -11.575 0.131 1.00 0.00 53 GLU A N 10
ATOM 15523 C CA . GLU A 1 52 ? -6.674 -10.379 0.561 1.00 0.00 53 GLU A CA 10
ATOM 15524 C C . GLU A 1 52 ? -6.111 -9.171 -0.190 1.00 0.00 53 GLU A C 10
ATOM 15525 O O . GLU A 1 52 ? -4.897 -8.969 -0.225 1.00 0.00 53 GLU A O 10
ATOM 15537 N N . ILE A 1 53 ? -6.968 -8.354 -0.798 1.00 0.00 54 ILE A N 10
ATOM 15538 C CA . ILE A 1 53 ? -6.568 -7.192 -1.585 1.00 0.00 54 ILE A CA 10
ATOM 15539 C C . ILE A 1 53 ? -7.249 -5.944 -1.030 1.00 0.00 54 ILE A C 10
ATOM 15540 O O . ILE A 1 53 ? -8.430 -5.985 -0.692 1.00 0.00 54 ILE A O 10
ATOM 15556 N N . VAL A 1 54 ? -6.518 -4.832 -0.968 1.00 0.00 55 VAL A N 10
ATOM 15557 C CA . VAL A 1 54 ? -7.014 -3.529 -0.518 1.00 0.00 55 VAL A CA 10
ATOM 15558 C C . VAL A 1 54 ? -6.579 -2.463 -1.516 1.00 0.00 55 VAL A C 10
ATOM 15559 O O . VAL A 1 54 ? -5.384 -2.233 -1.708 1.00 0.00 55 VAL A O 10
ATOM 15572 N N . THR A 1 55 ? -7.542 -1.796 -2.147 1.00 0.00 56 THR A N 10
ATOM 15573 C CA . THR A 1 55 ? -7.282 -0.703 -3.099 1.00 0.00 56 THR A CA 10
ATOM 15574 C C . THR A 1 55 ? -7.959 0.605 -2.675 1.00 0.00 56 THR A C 10
ATOM 15575 O O . THR A 1 55 ? -9.125 0.599 -2.280 1.00 0.00 56 THR A O 10
ATOM 15586 N N . TYR A 1 56 ? -7.257 1.738 -2.749 1.00 0.00 57 TYR A N 10
ATOM 15587 C CA . TYR A 1 56 ? -7.804 3.062 -2.411 1.00 0.00 57 TYR A CA 10
ATOM 15588 C C . TYR A 1 56 ? -7.107 4.218 -3.145 1.00 0.00 57 TYR A C 10
ATOM 15589 O O . TYR A 1 56 ? -6.268 4.013 -4.027 1.00 0.00 57 TYR A O 10
ATOM 15607 N N . ASP A 1 57 ? -7.427 5.450 -2.749 1.00 0.00 58 ASP A N 10
ATOM 15608 C CA . ASP A 1 57 ? -6.905 6.681 -3.333 1.00 0.00 58 ASP A CA 10
ATOM 15609 C C . ASP A 1 57 ? -6.665 7.704 -2.203 1.00 0.00 58 ASP A C 10
ATOM 15610 O O . ASP A 1 57 ? -7.307 7.646 -1.149 1.00 0.00 58 ASP A O 10
ATOM 15619 N N . HIS A 1 58 ? -5.799 8.686 -2.457 1.00 0.00 59 HIS A N 10
ATOM 15620 C CA . HIS A 1 58 ? -5.489 9.797 -1.547 1.00 0.00 59 HIS A CA 10
ATOM 15621 C C . HIS A 1 58 ? -6.018 11.089 -2.182 1.00 0.00 59 HIS A C 10
ATOM 15622 O O . HIS A 1 58 ? -5.929 11.255 -3.398 1.00 0.00 59 HIS A O 10
ATOM 15636 N N . LEU A 1 59 ? -6.574 12.004 -1.389 1.00 0.00 60 LEU A N 10
ATOM 15637 C CA . LEU A 1 59 ? -7.210 13.237 -1.861 1.00 0.00 60 LEU A CA 10
ATOM 15638 C C . LEU A 1 59 ? -6.736 14.438 -1.054 1.00 0.00 60 LEU A C 10
ATOM 15639 O O . LEU A 1 59 ? -6.720 14.378 0.173 1.00 0.00 60 LEU A O 10
ATOM 15655 N N . CYS A 1 60 ? -6.399 15.528 -1.733 1.00 0.00 61 CYS A N 10
ATOM 15656 C CA . CYS A 1 60 ? -5.976 16.782 -1.119 1.00 0.00 61 CYS A CA 10
ATOM 15657 C C . CYS A 1 60 ? -7.084 17.339 -0.206 1.00 0.00 61 CYS A C 10
ATOM 15658 O O . CYS A 1 60 ? -8.216 17.552 -0.641 1.00 0.00 61 CYS A O 10
ATOM 15665 N N . LYS A 1 61 ? -6.799 17.589 1.077 1.00 0.00 62 LYS A N 10
ATOM 15666 C CA . LYS A 1 61 ? -7.791 18.157 2.017 1.00 0.00 62 LYS A CA 10
ATOM 15667 C C . LYS A 1 61 ? -8.240 19.576 1.592 1.00 0.00 62 LYS A C 10
ATOM 15668 O O . LYS A 1 61 ? -9.239 20.084 2.107 1.00 0.00 62 LYS A O 10
ATOM 15687 N N . ASN A 1 62 ? -7.539 20.212 0.647 1.00 0.00 63 ASN A N 10
ATOM 15688 C CA . ASN A 1 62 ? -7.842 21.548 0.151 1.00 0.00 63 ASN A CA 10
ATOM 15689 C C . ASN A 1 62 ? -8.691 21.497 -1.132 1.00 0.00 63 ASN A C 10
ATOM 15690 O O . ASN A 1 62 ? -9.865 21.881 -1.097 1.00 0.00 63 ASN A O 10
ATOM 15701 N N . CYS A 1 63 ? -8.124 21.024 -2.247 1.00 0.00 64 CYS A N 10
ATOM 15702 C CA . CYS A 1 63 ? -8.793 20.959 -3.549 1.00 0.00 64 CYS A CA 10
ATOM 15703 C C . CYS A 1 63 ? -9.522 19.627 -3.844 1.00 0.00 64 CYS A C 10
ATOM 15704 O O . CYS A 1 63 ? -10.230 19.523 -4.853 1.00 0.00 64 CYS A O 10
ATOM 15711 N N . HIS A 1 64 ? -9.383 18.611 -2.978 1.00 0.00 65 HIS A N 10
ATOM 15712 C CA . HIS A 1 64 ? -9.959 17.252 -3.118 1.00 0.00 65 HIS A CA 10
ATOM 15713 C C . HIS A 1 64 ? -9.635 16.542 -4.438 1.00 0.00 65 HIS A C 10
ATOM 15714 O O . HIS A 1 64 ? -10.272 15.556 -4.812 1.00 0.00 65 HIS A O 10
ATOM 15729 N N . HIS A 1 65 ? -8.580 16.996 -5.104 1.00 0.00 66 HIS A N 10
ATOM 15730 C CA . HIS A 1 65 ? -7.978 16.344 -6.257 1.00 0.00 66 HIS A CA 10
ATOM 15731 C C . HIS A 1 65 ? -7.331 15.033 -5.768 1.00 0.00 66 HIS A C 10
ATOM 15732 O O . HIS A 1 65 ? -6.819 14.978 -4.645 1.00 0.00 66 HIS A O 10
ATOM 15746 N N . VAL A 1 66 ? -7.324 13.984 -6.595 1.00 0.00 67 VAL A N 10
ATOM 15747 C CA . VAL A 1 66 ? -6.685 12.715 -6.236 1.00 0.00 67 VAL A CA 10
ATOM 15748 C C . VAL A 1 66 ? -5.161 12.847 -6.345 1.00 0.00 67 VAL A C 10
ATOM 15749 O O . VAL A 1 66 ? -4.603 12.854 -7.444 1.00 0.00 67 VAL A O 10
ATOM 15762 N N . ILE A 1 67 ? -4.501 12.934 -5.188 1.00 0.00 68 ILE A N 10
ATOM 15763 C CA . ILE A 1 67 ? -3.043 13.051 -5.046 1.00 0.00 68 ILE A CA 10
ATOM 15764 C C . ILE A 1 67 ? -2.329 11.824 -5.631 1.00 0.00 68 ILE A C 10
ATOM 15765 O O . ILE A 1 67 ? -1.330 11.946 -6.345 1.00 0.00 68 ILE A O 10
ATOM 15781 N N . ALA A 1 68 ? -2.841 10.630 -5.309 1.00 0.00 69 ALA A N 10
ATOM 15782 C CA . ALA A 1 68 ? -2.256 9.347 -5.692 1.00 0.00 69 ALA A CA 10
ATOM 15783 C C . ALA A 1 68 ? -3.250 8.177 -5.539 1.00 0.00 69 ALA A C 10
ATOM 15784 O O . ALA A 1 68 ? -4.281 8.305 -4.873 1.00 0.00 69 ALA A O 10
ATOM 15791 N N . ARG A 1 69 ? -2.903 7.013 -6.106 1.00 0.00 70 ARG A N 10
ATOM 15792 C CA . ARG A 1 69 ? -3.638 5.743 -5.984 1.00 0.00 70 ARG A CA 10
ATOM 15793 C C . ARG A 1 69 ? -2.765 4.731 -5.243 1.00 0.00 70 ARG A C 10
ATOM 15794 O O . ARG A 1 69 ? -1.566 4.660 -5.513 1.00 0.00 70 ARG A O 10
ATOM 15815 N N . HIS A 1 70 ? -3.395 3.945 -4.372 1.00 0.00 71 HIS A N 10
ATOM 15816 C CA . HIS A 1 70 ? -2.771 2.937 -3.508 1.00 0.00 71 HIS A CA 10
ATOM 15817 C C . HIS A 1 70 ? -3.354 1.544 -3.723 1.00 0.00 71 HIS A C 10
ATOM 15818 O O . HIS A 1 70 ? -4.571 1.363 -3.817 1.00 0.00 71 HIS A O 10
ATOM 15832 N N . GLU A 1 71 ? -2.493 0.536 -3.735 1.00 0.00 72 GLU A N 10
ATOM 15833 C CA . GLU A 1 71 ? -2.869 -0.866 -3.821 1.00 0.00 72 GLU A CA 10
ATOM 15834 C C . GLU A 1 71 ? -1.965 -1.682 -2.891 1.00 0.00 72 GLU A C 10
ATOM 15835 O O . GLU A 1 71 ? -0.741 -1.574 -2.934 1.00 0.00 72 GLU A O 10
ATOM 15847 N N . TYR A 1 72 ? -2.571 -2.534 -2.074 1.00 0.00 73 TYR A N 10
ATOM 15848 C CA . TYR A 1 72 ? -1.893 -3.491 -1.211 1.00 0.00 73 TYR A CA 10
ATOM 15849 C C . TYR A 1 72 ? -2.554 -4.846 -1.451 1.00 0.00 73 TYR A C 10
ATOM 15850 O O . TYR A 1 72 ? -3.775 -4.971 -1.359 1.00 0.00 73 TYR A O 10
ATOM 15868 N N . THR A 1 73 ? -1.766 -5.863 -1.771 1.00 0.00 74 THR A N 10
ATOM 15869 C CA . THR A 1 73 ? -2.269 -7.220 -2.016 1.00 0.00 74 THR A CA 10
ATOM 15870 C C . THR A 1 73 ? -1.460 -8.205 -1.168 1.00 0.00 74 THR A C 10
ATOM 15871 O O . THR A 1 73 ? -0.236 -8.111 -1.050 1.00 0.00 74 THR A O 10
ATOM 15882 N N . PHE A 1 74 ? -2.149 -9.143 -0.530 1.00 0.00 75 PHE A N 10
ATOM 15883 C CA . PHE A 1 74 ? -1.547 -10.154 0.342 1.00 0.00 75 PHE A CA 10
ATOM 15884 C C . PHE A 1 74 ? -2.025 -11.557 -0.070 1.00 0.00 75 PHE A C 10
ATOM 15885 O O . PHE A 1 74 ? -3.225 -11.781 -0.136 1.00 0.00 75 PHE A O 10
ATOM 15902 N N . SER A 1 75 ? -1.122 -12.506 -0.318 1.00 0.00 76 SER A N 10
ATOM 15903 C CA . SER A 1 75 ? -1.397 -13.880 -0.791 1.00 0.00 76 SER A CA 10
ATOM 15904 C C . SER A 1 75 ? -0.752 -14.966 0.071 1.00 0.00 76 SER A C 10
ATOM 15905 O O . SER A 1 75 ? 0.371 -14.807 0.528 1.00 0.00 76 SER A O 10
ATOM 15913 N N . ILE A 1 76 ? -1.427 -16.098 0.277 1.00 0.00 77 ILE A N 10
ATOM 15914 C CA . ILE A 1 76 ? -0.854 -17.260 0.995 1.00 0.00 77 ILE A CA 10
ATOM 15915 C C . ILE A 1 76 ? -0.608 -18.409 0.011 1.00 0.00 77 ILE A C 10
ATOM 15916 O O . ILE A 1 76 ? -1.544 -18.877 -0.644 1.00 0.00 77 ILE A O 10
ATOM 15932 N N . MET A 1 77 ? 0.645 -18.869 -0.082 1.00 0.00 78 MET A N 10
ATOM 15933 C CA . MET A 1 77 ? 1.060 -19.997 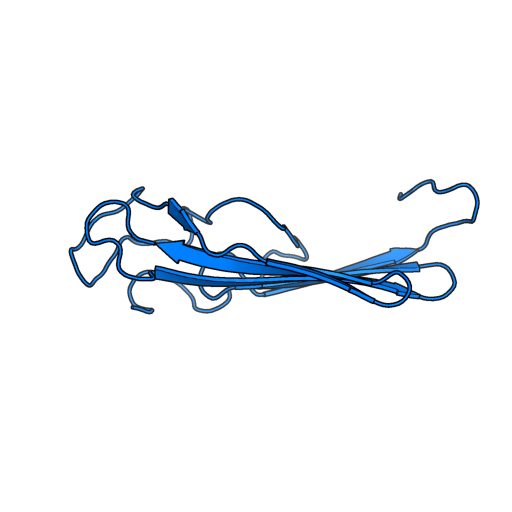-0.926 1.00 0.00 78 MET A CA 10
ATOM 15934 C C . MET A 1 77 ? 1.669 -21.158 -0.126 1.00 0.00 78 MET A C 10
ATOM 15935 O O . MET A 1 77 ? 2.746 -21.008 0.439 1.00 0.00 78 MET A O 10
ATOM 15949 N N . ASP A 1 78 ? 1.015 -22.325 -0.134 1.00 0.00 79 ASP A N 10
ATOM 15950 C CA . ASP A 1 78 ? 1.420 -23.597 0.502 1.00 0.00 79 ASP A CA 10
ATOM 15951 C C . ASP A 1 78 ? 1.852 -23.528 1.987 1.00 0.00 79 ASP A C 10
ATOM 15952 O O . ASP A 1 78 ? 1.085 -23.905 2.875 1.00 0.00 79 ASP A O 10
ATOM 15961 N N . GLU A 1 79 ? 3.064 -23.042 2.263 1.00 0.00 80 GLU A N 10
ATOM 15962 C CA . GLU A 1 79 ? 3.684 -22.901 3.589 1.00 0.00 80 GLU A CA 10
ATOM 15963 C C . GLU A 1 79 ? 4.270 -21.500 3.806 1.00 0.00 80 GLU A C 10
ATOM 15964 O O . GLU A 1 79 ? 5.056 -21.302 4.734 1.00 0.00 80 GLU A O 10
ATOM 15976 N N . PHE A 1 80 ? 3.952 -20.523 2.955 1.00 0.00 81 PHE A N 10
ATOM 15977 C CA . PHE A 1 80 ? 4.510 -19.179 3.098 1.00 0.00 81 PHE A CA 10
ATOM 15978 C C . PHE A 1 80 ? 3.397 -18.141 2.880 1.00 0.00 81 PHE A C 10
ATOM 15979 O O . PHE A 1 80 ? 2.316 -18.434 2.360 1.00 0.00 81 PHE A O 10
ATOM 15996 N N . GLN A 1 81 ? 3.708 -16.895 3.206 1.00 0.00 82 GLN A N 10
ATOM 15997 C CA . GLN A 1 81 ? 2.846 -15.732 2.995 1.00 0.00 82 GLN A CA 10
ATOM 15998 C C . GLN A 1 81 ? 3.574 -14.711 2.132 1.00 0.00 82 GLN A C 10
ATOM 15999 O O . GLN A 1 81 ? 4.768 -14.511 2.307 1.00 0.00 82 GLN A O 10
ATOM 16013 N N . GLU A 1 82 ? 2.854 -14.028 1.257 1.00 0.00 83 GLU A N 10
ATOM 16014 C CA . GLU A 1 82 ? 3.344 -13.025 0.316 1.00 0.00 83 GLU A CA 10
ATOM 16015 C C . GLU A 1 82 ? 2.632 -11.701 0.557 1.00 0.00 83 GLU A C 10
ATOM 16016 O O . GLU A 1 82 ? 1.405 -11.637 0.600 1.00 0.00 83 GLU A O 10
ATOM 16028 N N . TYR A 1 83 ? 3.409 -10.636 0.656 1.00 0.00 84 TYR A N 10
ATOM 16029 C CA . TYR A 1 83 ? 2.939 -9.272 0.858 1.00 0.00 84 TYR A CA 10
ATOM 16030 C C . TYR A 1 83 ? 3.435 -8.401 -0.281 1.00 0.00 84 TYR A C 10
ATOM 16031 O O . TYR A 1 83 ? 4.627 -8.427 -0.584 1.00 0.00 84 TYR A O 10
ATOM 16049 N N . THR A 1 84 ? 2.554 -7.628 -0.911 1.00 0.00 85 THR A N 10
ATOM 16050 C CA . THR A 1 84 ? 2.951 -6.710 -1.979 1.00 0.00 85 THR A CA 10
ATOM 16051 C C . THR A 1 84 ? 2.175 -5.397 -1.830 1.00 0.00 85 THR A C 10
ATOM 16052 O O . THR A 1 84 ? 1.001 -5.375 -1.464 1.00 0.00 85 THR A O 10
ATOM 16063 N N . MET A 1 85 ? 2.825 -4.279 -2.110 1.00 0.00 86 MET A N 10
ATOM 16064 C CA . MET A 1 85 ? 2.261 -2.931 -2.080 1.00 0.00 86 MET A CA 10
ATOM 16065 C C . MET A 1 85 ? 2.752 -2.151 -3.297 1.00 0.00 86 MET A C 10
ATOM 16066 O O . MET A 1 85 ? 3.877 -2.333 -3.762 1.00 0.00 86 MET A O 10
ATOM 16080 N N . LEU A 1 86 ? 1.882 -1.288 -3.807 1.00 0.00 87 LEU A N 10
ATOM 16081 C CA . LEU A 1 86 ? 2.101 -0.429 -4.969 1.00 0.00 87 LEU A CA 10
ATOM 16082 C C . LEU A 1 86 ? 1.248 0.854 -4.856 1.00 0.00 87 LEU A C 10
ATOM 16083 O O . LEU A 1 86 ? 0.035 0.834 -5.068 1.00 0.00 87 LEU A O 10
ATOM 16099 N N . CYS A 1 87 ? 1.892 1.972 -4.540 1.00 0.00 88 CYS A N 10
ATOM 16100 C CA . CYS A 1 87 ? 1.301 3.300 -4.409 1.00 0.00 88 CYS A CA 10
ATOM 16101 C C . CYS A 1 87 ? 2.265 4.360 -4.964 1.00 0.00 88 CYS A C 10
ATOM 16102 O O . CYS A 1 87 ? 3.470 4.319 -4.690 1.00 0.00 88 CYS A O 10
ATOM 16109 N N . LEU A 1 88 ? 1.732 5.319 -5.726 1.00 0.00 89 LEU A N 10
ATOM 16110 C CA . LEU A 1 88 ? 2.492 6.442 -6.283 1.00 0.00 89 LEU A CA 10
ATOM 16111 C C . LEU A 1 88 ? 3.147 7.294 -5.180 1.00 0.00 89 LEU A C 10
ATOM 16112 O O . LEU A 1 88 ? 4.262 7.781 -5.375 1.00 0.00 89 LEU A O 10
ATOM 16128 N N . LEU A 1 89 ? 2.486 7.432 -4.028 1.00 0.00 90 LEU A N 10
ATOM 16129 C CA . LEU A 1 89 ? 2.969 8.182 -2.875 1.00 0.00 90 LEU A CA 10
ATOM 16130 C C . LEU A 1 89 ? 3.658 7.259 -1.872 1.00 0.00 90 LEU A C 10
ATOM 16131 O O . LEU A 1 89 ? 4.843 7.443 -1.592 1.00 0.00 90 LEU A O 10
ATOM 16147 N N . CYS A 1 90 ? 2.916 6.322 -1.297 1.00 0.00 91 CYS A N 10
ATOM 16148 C CA . CYS A 1 90 ? 3.385 5.466 -0.226 1.00 0.00 91 CYS A CA 10
ATOM 16149 C C . CYS A 1 90 ? 4.530 4.540 -0.642 1.00 0.00 91 CYS A C 10
ATOM 16150 O O . CYS A 1 90 ? 5.460 4.339 0.144 1.00 0.00 91 CYS A O 10
ATOM 16157 N N . GLY A 1 91 ? 4.496 4.021 -1.871 1.00 0.00 92 GLY A N 10
ATOM 16158 C CA . GLY A 1 91 ? 5.594 3.248 -2.442 1.00 0.00 92 GLY A CA 10
ATOM 16159 C C . GLY A 1 91 ? 5.266 1.876 -3.016 1.00 0.00 92 GLY A C 10
ATOM 16160 O O . GLY A 1 91 ? 4.154 1.365 -2.891 1.00 0.00 92 GLY A O 10
ATOM 16164 N N . LYS A 1 92 ? 6.287 1.257 -3.615 1.00 0.00 93 LYS A N 10
ATOM 16165 C CA . LYS A 1 92 ? 6.252 -0.107 -4.147 1.00 0.00 93 LYS A CA 10
ATOM 16166 C C . LYS A 1 92 ? 7.152 -1.016 -3.314 1.00 0.00 93 LYS A C 10
ATOM 16167 O O . LYS A 1 92 ? 8.347 -0.766 -3.186 1.00 0.00 93 LYS A O 10
ATOM 16186 N N . ALA A 1 93 ? 6.570 -2.058 -2.735 1.00 0.00 94 ALA A N 10
ATOM 16187 C CA . ALA A 1 93 ? 7.265 -3.020 -1.888 1.00 0.00 94 ALA A CA 10
ATOM 16188 C C . ALA A 1 93 ? 6.761 -4.465 -2.043 1.00 0.00 94 ALA A C 10
ATOM 16189 O O . ALA A 1 93 ? 5.619 -4.691 -2.442 1.00 0.00 94 ALA A O 10
ATOM 16196 N N . GLU A 1 94 ? 7.598 -5.445 -1.694 1.00 0.00 95 GLU A N 10
ATOM 16197 C CA . GLU A 1 94 ? 7.231 -6.868 -1.667 1.00 0.00 95 GLU A CA 10
ATOM 16198 C C . GLU A 1 94 ? 8.055 -7.625 -0.609 1.00 0.00 95 GLU A C 10
ATOM 16199 O O . GLU A 1 94 ? 9.262 -7.411 -0.486 1.00 0.00 95 GLU A O 10
ATOM 16211 N N . ASP A 1 95 ? 7.404 -8.517 0.143 1.00 0.00 96 ASP A N 10
ATOM 16212 C CA . ASP A 1 95 ? 7.996 -9.365 1.179 1.00 0.00 96 ASP A CA 10
ATOM 16213 C C . ASP A 1 95 ? 7.376 -10.770 1.180 1.00 0.00 96 ASP A C 10
ATOM 16214 O O . ASP A 1 95 ? 6.204 -10.928 0.834 1.00 0.00 96 ASP A O 10
ATOM 16223 N N . THR A 1 96 ? 8.121 -11.784 1.620 1.00 0.00 97 THR A N 10
ATOM 16224 C CA . THR A 1 96 ? 7.598 -13.152 1.775 1.00 0.00 97 THR A CA 10
ATOM 16225 C C . THR A 1 96 ? 8.051 -13.753 3.110 1.00 0.00 97 THR A C 10
ATOM 16226 O O . THR A 1 96 ? 9.219 -13.620 3.483 1.00 0.00 97 THR A O 10
ATOM 16237 N N . ILE A 1 97 ? 7.136 -14.409 3.834 1.00 0.00 98 ILE A N 10
ATOM 16238 C CA . ILE A 1 97 ? 7.383 -15.013 5.154 1.00 0.00 98 ILE A CA 10
ATOM 16239 C C . ILE A 1 97 ? 7.070 -16.504 5.123 1.00 0.00 98 ILE A C 10
ATOM 16240 O O . ILE A 1 97 ? 5.950 -16.889 4.805 1.00 0.00 98 ILE A O 10
ATOM 16256 N N . SER A 1 98 ? 8.017 -17.351 5.512 1.00 0.00 99 SER A N 10
ATOM 16257 C CA . SER A 1 98 ? 7.767 -18.794 5.633 1.00 0.00 99 SER A CA 10
ATOM 16258 C C . SER A 1 98 ? 7.136 -19.102 6.994 1.00 0.00 99 SER A C 10
ATOM 16259 O O . SER A 1 98 ? 7.533 -18.537 8.022 1.00 0.00 99 SER A O 10
ATOM 16267 N N . ILE A 1 99 ? 6.119 -19.967 6.988 1.00 0.00 100 ILE A N 10
ATOM 16268 C CA . ILE A 1 99 ? 5.300 -20.320 8.157 1.00 0.00 100 ILE A CA 10
ATOM 16269 C C . ILE A 1 99 ? 5.156 -21.840 8.368 1.00 0.00 100 ILE A C 10
ATOM 16270 O O . ILE A 1 99 ? 5.419 -22.641 7.469 1.00 0.00 100 ILE A O 10
ATOM 16286 N N . LEU A 1 100 ? 4.708 -22.242 9.562 1.00 0.00 101 LEU A N 10
ATOM 16287 C CA . LEU A 1 100 ? 4.433 -23.623 9.960 1.00 0.00 101 LEU A CA 10
ATOM 16288 C C . LEU A 1 100 ? 3.241 -23.661 10.944 1.00 0.00 101 LEU A C 10
ATOM 16289 O O . LEU A 1 100 ? 3.005 -22.669 11.643 1.00 0.00 101 LEU A O 10
ATOM 16305 N N . PRO A 1 101 ? 2.519 -24.794 11.067 1.00 0.00 102 PRO A N 10
ATOM 16306 C CA . PRO A 1 101 ? 1.408 -24.937 12.019 1.00 0.00 102 PRO A CA 10
ATOM 16307 C C . PRO A 1 101 ? 1.860 -24.873 13.493 1.00 0.00 102 PRO A C 10
ATOM 16308 O O . PRO A 1 101 ? 1.044 -24.645 14.387 1.00 0.00 102 PRO A O 10
ATOM 16319 N N . ASP A 1 102 ? 3.160 -25.046 13.755 1.00 0.00 103 ASP A N 10
ATOM 16320 C CA . ASP A 1 102 ? 3.799 -24.976 15.077 1.00 0.00 103 ASP A CA 10
ATOM 16321 C C . ASP A 1 102 ? 3.977 -23.533 15.617 1.00 0.00 103 ASP A C 10
ATOM 16322 O O . ASP A 1 102 ? 4.520 -23.351 16.707 1.00 0.00 103 ASP A O 10
ATOM 16331 N N . ASP A 1 103 ? 3.535 -22.508 14.872 1.00 0.00 104 ASP A N 10
ATOM 16332 C CA . ASP A 1 103 ? 3.643 -21.074 15.205 1.00 0.00 104 ASP A CA 10
ATOM 16333 C C . ASP A 1 103 ? 5.084 -20.619 15.570 1.00 0.00 104 ASP A C 10
ATOM 16334 O O . ASP A 1 103 ? 5.358 -20.253 16.719 1.00 0.00 104 ASP A O 10
ATOM 16343 N N . PRO A 1 104 ? 6.033 -20.643 14.604 1.00 0.00 105 PRO A N 10
ATOM 16344 C CA . PRO A 1 104 ? 7.421 -20.231 14.826 1.00 0.00 105 PRO A CA 10
ATOM 16345 C C . PRO A 1 104 ? 7.544 -18.705 14.947 1.00 0.00 105 PRO A C 10
ATOM 16346 O O . PRO A 1 104 ? 8.231 -18.186 15.830 1.00 0.00 105 PRO A O 10
ATOM 16357 N N . ARG A 1 105 ? 6.860 -18.000 14.035 1.00 0.00 106 ARG A N 10
ATOM 16358 C CA . ARG A 1 105 ? 6.797 -16.534 13.925 1.00 0.00 106 ARG A CA 10
ATOM 16359 C C . ARG A 1 105 ? 5.454 -15.976 13.435 1.00 0.00 106 ARG A C 10
ATOM 16360 O O . ARG A 1 105 ? 5.241 -14.766 13.499 1.00 0.00 106 ARG A O 10
ATOM 16381 N N . GLN A 1 106 ? 4.557 -16.839 12.954 1.00 0.00 107 GLN A N 10
ATOM 16382 C CA . GLN A 1 106 ? 3.217 -16.505 12.444 1.00 0.00 107 GLN A CA 10
ATOM 16383 C C . GLN A 1 106 ? 2.232 -17.637 12.779 1.00 0.00 107 GLN A C 10
ATOM 16384 O O . GLN A 1 106 ? 2.447 -18.793 12.387 1.00 0.00 107 GLN A O 10
ATOM 16401 N N . CYS A 1 1 ? -1.111 14.897 -8.577 1.00 0.00 2 CYS A N 11
ATOM 16402 C CA . CYS A 1 1 ? -0.671 15.353 -9.884 1.00 0.00 2 CYS A CA 11
ATOM 16403 C C . CYS A 1 1 ? 0.739 14.837 -10.262 1.00 0.00 2 CYS A C 11
ATOM 16404 O O . CYS A 1 1 ? 1.338 15.277 -11.249 1.00 0.00 2 CYS A O 11
ATOM 16411 N N . GLY A 1 2 ? 1.279 13.905 -9.467 1.00 0.00 3 GLY A N 11
ATOM 16412 C CA . GLY A 1 2 ? 2.621 13.314 -9.585 1.00 0.00 3 GLY A CA 11
ATOM 16413 C C . GLY A 1 2 ? 3.703 14.287 -9.107 1.00 0.00 3 GLY A C 11
ATOM 16414 O O . GLY A 1 2 ? 4.652 13.876 -8.444 1.00 0.00 3 GLY A O 11
ATOM 16418 N N . ASP A 1 3 ? 3.518 15.590 -9.336 1.00 0.00 4 ASP A N 11
ATOM 16419 C CA . ASP A 1 3 ? 4.360 16.633 -8.749 1.00 0.00 4 ASP A CA 11
ATOM 16420 C C . ASP A 1 3 ? 4.165 16.665 -7.213 1.00 0.00 4 ASP A C 11
ATOM 16421 O O . ASP A 1 3 ? 5.038 17.167 -6.499 1.00 0.00 4 ASP A O 11
ATOM 16430 N N . CYS A 1 4 ? 3.061 16.084 -6.711 1.00 0.00 5 CYS A N 11
ATOM 16431 C CA . CYS A 1 4 ? 2.744 15.912 -5.295 1.00 0.00 5 CYS A CA 11
ATOM 16432 C C . CYS A 1 4 ? 3.780 15.033 -4.549 1.00 0.00 5 CYS A C 11
ATOM 16433 O O . CYS A 1 4 ? 3.933 15.156 -3.332 1.00 0.00 5 CYS A O 11
ATOM 16440 N N . VAL A 1 5 ? 4.470 14.116 -5.248 1.00 0.00 6 VAL A N 11
ATOM 16441 C CA . VAL A 1 5 ? 5.403 13.140 -4.648 1.00 0.00 6 VAL A CA 11
ATOM 16442 C C . VAL A 1 5 ? 6.865 13.434 -5.032 1.00 0.00 6 VAL A C 11
ATOM 16443 O O . VAL A 1 5 ? 7.168 13.781 -6.176 1.00 0.00 6 VAL A O 11
ATOM 16456 N N . GLU A 1 6 ? 7.798 13.290 -4.086 1.00 0.00 7 GLU A N 11
ATOM 16457 C CA . GLU A 1 6 ? 9.244 13.478 -4.292 1.00 0.00 7 GLU A CA 11
ATOM 16458 C C . GLU A 1 6 ? 9.791 12.421 -5.274 1.00 0.00 7 GLU A C 11
ATOM 16459 O O . GLU A 1 6 ? 10.595 12.737 -6.156 1.00 0.00 7 GLU A O 11
ATOM 16471 N N . LYS A 1 7 ? 9.320 11.173 -5.138 1.00 0.00 8 LYS A N 11
ATOM 16472 C CA . LYS A 1 7 ? 9.648 10.010 -5.968 1.00 0.00 8 LYS A CA 11
ATOM 16473 C C . LYS A 1 7 ? 8.360 9.265 -6.325 1.00 0.00 8 LYS A C 11
ATOM 16474 O O . LYS A 1 7 ? 7.472 9.123 -5.483 1.00 0.00 8 LYS A O 11
ATOM 16493 N N . GLU A 1 8 ? 8.267 8.753 -7.549 1.00 0.00 9 GLU A N 11
ATOM 16494 C CA . GLU A 1 8 ? 7.140 7.923 -8.001 1.00 0.00 9 GLU A CA 11
ATOM 16495 C C . GLU A 1 8 ? 7.361 6.476 -7.529 1.00 0.00 9 GLU A C 11
ATOM 16496 O O . GLU A 1 8 ? 8.391 5.879 -7.850 1.00 0.00 9 GLU A O 11
ATOM 16508 N N . TYR A 1 9 ? 6.404 5.910 -6.782 1.00 0.00 10 TYR A N 11
ATOM 16509 C CA . TYR A 1 9 ? 6.460 4.538 -6.243 1.00 0.00 10 TYR A CA 11
ATOM 16510 C C . TYR A 1 9 ? 7.811 4.207 -5.566 1.00 0.00 10 TYR A C 11
ATOM 16511 O O . TYR A 1 9 ? 8.517 3.283 -5.991 1.00 0.00 10 TYR A O 11
ATOM 16529 N N . PRO A 1 10 ? 8.196 4.953 -4.511 1.00 0.00 11 PRO A N 11
ATOM 16530 C CA . PRO A 1 10 ? 9.456 4.743 -3.797 1.00 0.00 11 PRO A CA 11
ATOM 16531 C C . PRO A 1 10 ? 9.503 3.358 -3.140 1.00 0.00 11 PRO A C 11
ATOM 16532 O O . PRO A 1 10 ? 8.480 2.865 -2.671 1.00 0.00 11 PRO A O 11
ATOM 16543 N N . ASN A 1 11 ? 10.669 2.718 -3.049 1.00 0.00 12 ASN A N 11
ATOM 16544 C CA . ASN A 1 11 ? 10.760 1.444 -2.332 1.00 0.00 12 ASN A CA 11
ATOM 16545 C C . ASN A 1 11 ? 10.792 1.711 -0.815 1.00 0.00 12 ASN A C 11
ATOM 16546 O O . ASN A 1 11 ? 11.340 2.722 -0.363 1.00 0.00 12 ASN A O 11
ATOM 16557 N N . ARG A 1 12 ? 10.184 0.813 -0.027 1.00 0.00 13 ARG A N 11
ATOM 16558 C CA . ARG A 1 12 ? 10.012 0.962 1.436 1.00 0.00 13 ARG A CA 11
ATOM 16559 C C . ARG A 1 12 ? 10.681 -0.131 2.272 1.00 0.00 13 ARG A C 11
ATOM 16560 O O . ARG A 1 12 ? 10.196 -0.479 3.349 1.00 0.00 13 ARG A O 11
ATOM 16581 N N . GLY A 1 13 ? 11.767 -0.714 1.765 1.00 0.00 14 GLY A N 11
ATOM 16582 C CA . GLY A 1 13 ? 12.499 -1.794 2.448 1.00 0.00 14 GLY A CA 11
ATOM 16583 C C . GLY A 1 13 ? 11.610 -3.001 2.781 1.00 0.00 14 GLY A C 11
ATOM 16584 O O . GLY A 1 13 ? 11.748 -3.599 3.849 1.00 0.00 14 GLY A O 11
ATOM 16588 N N . ASN A 1 14 ? 10.682 -3.311 1.864 1.00 0.00 15 ASN A N 11
ATOM 16589 C CA . ASN A 1 14 ? 9.690 -4.396 1.891 1.00 0.00 15 ASN A CA 11
ATOM 16590 C C . ASN A 1 14 ? 8.407 -4.085 2.714 1.00 0.00 15 ASN A C 11
ATOM 16591 O O . ASN A 1 14 ? 7.573 -4.972 2.901 1.00 0.00 15 ASN A O 11
ATOM 16602 N N . THR A 1 15 ? 8.205 -2.852 3.201 1.00 0.00 16 THR A N 11
ATOM 16603 C CA . THR A 1 15 ? 7.016 -2.468 3.997 1.00 0.00 16 THR A CA 11
ATOM 16604 C C . THR A 1 15 ? 5.750 -2.418 3.130 1.00 0.00 16 THR A C 11
ATOM 16605 O O . THR A 1 15 ? 5.692 -1.614 2.202 1.00 0.00 16 THR A O 11
ATOM 16616 N N . CYS A 1 16 ? 4.731 -3.241 3.424 1.00 0.00 17 CYS A N 11
ATOM 16617 C CA . CYS A 1 16 ? 3.468 -3.307 2.677 1.00 0.00 17 CYS A CA 11
ATOM 16618 C C . CYS A 1 16 ? 2.275 -3.031 3.615 1.00 0.00 17 CYS A C 11
ATOM 16619 O O . CYS A 1 16 ? 1.975 -3.846 4.491 1.00 0.00 17 CYS A O 11
ATOM 16627 N N . LEU A 1 17 ? 1.620 -1.875 3.450 1.00 0.00 18 LEU A N 11
ATOM 16628 C CA . LEU A 1 17 ? 0.518 -1.368 4.289 1.00 0.00 18 LEU A CA 11
ATOM 16629 C C . LEU A 1 17 ? -0.800 -1.165 3.529 1.00 0.00 18 LEU A C 11
ATOM 16630 O O . LEU A 1 17 ? -0.828 -0.733 2.377 1.00 0.00 18 LEU A O 11
ATOM 16646 N N . GLU A 1 18 ? -1.896 -1.436 4.237 1.00 0.00 19 GLU A N 11
ATOM 16647 C CA . GLU A 1 18 ? -3.289 -1.280 3.801 1.00 0.00 19 GLU A CA 11
ATOM 16648 C C . GLU A 1 18 ? -3.922 0.060 4.226 1.00 0.00 19 GLU A C 11
ATOM 16649 O O . GLU A 1 18 ? -5.049 0.357 3.828 1.00 0.00 19 GLU A O 11
ATOM 16661 N N . ASN A 1 19 ? -3.224 0.852 5.049 1.00 0.00 20 ASN A N 11
ATOM 16662 C CA . ASN A 1 19 ? -3.689 2.148 5.560 1.00 0.00 20 ASN A CA 11
ATOM 16663 C C . ASN A 1 19 ? -2.514 3.123 5.779 1.00 0.00 20 ASN A C 11
ATOM 16664 O O . ASN A 1 19 ? -1.416 2.702 6.156 1.00 0.00 20 ASN A O 11
ATOM 16675 N N . GLY A 1 20 ? -2.761 4.426 5.592 1.00 0.00 21 GLY A N 11
ATOM 16676 C CA . GLY A 1 20 ? -1.788 5.508 5.813 1.00 0.00 21 GLY A CA 11
ATOM 16677 C C . GLY A 1 20 ? -1.588 6.458 4.623 1.00 0.00 21 GLY A C 11
ATOM 16678 O O . GLY A 1 20 ? -2.288 6.373 3.612 1.00 0.00 21 GLY A O 11
ATOM 16682 N N . SER A 1 21 ? -0.615 7.363 4.774 1.00 0.00 22 SER A N 11
ATOM 16683 C CA . SER A 1 21 ? -0.152 8.367 3.796 1.00 0.00 22 SER A CA 11
ATOM 16684 C C . SER A 1 21 ? 1.321 8.684 4.086 1.00 0.00 22 SER A C 11
ATOM 16685 O O . SER A 1 21 ? 1.679 8.954 5.236 1.00 0.00 22 SER A O 11
ATOM 16693 N N . PHE A 1 22 ? 2.198 8.618 3.080 1.00 0.00 23 PHE A N 11
ATOM 16694 C CA . PHE A 1 22 ? 3.649 8.797 3.247 1.00 0.00 23 PHE A CA 11
ATOM 16695 C C . PHE A 1 22 ? 4.135 10.250 3.154 1.00 0.00 23 PHE A C 11
ATOM 16696 O O . PHE A 1 22 ? 4.714 10.688 2.159 1.00 0.00 23 PHE A O 11
ATOM 16713 N N . LEU A 1 23 ? 3.899 11.019 4.219 1.00 0.00 24 LEU A N 11
ATOM 16714 C CA . LEU A 1 23 ? 4.251 12.441 4.318 1.00 0.00 24 LEU A CA 11
ATOM 16715 C C . LEU A 1 23 ? 5.728 12.781 4.017 1.00 0.00 24 LEU A C 11
ATOM 16716 O O . LEU A 1 23 ? 6.017 13.891 3.570 1.00 0.00 24 LEU A O 11
ATOM 16732 N N . LEU A 1 24 ? 6.659 11.837 4.203 1.00 0.00 25 LEU A N 11
ATOM 16733 C CA . LEU A 1 24 ? 8.085 12.009 3.870 1.00 0.00 25 LEU A CA 11
ATOM 16734 C C . LEU A 1 24 ? 8.357 12.015 2.349 1.00 0.00 25 LEU A C 11
ATOM 16735 O O . LEU A 1 24 ? 9.391 12.531 1.922 1.00 0.00 25 LEU A O 11
ATOM 16751 N N . ASN A 1 25 ? 7.429 11.506 1.528 1.00 0.00 26 ASN A N 11
ATOM 16752 C CA . ASN A 1 25 ? 7.498 11.541 0.061 1.00 0.00 26 ASN A CA 11
ATOM 16753 C C . ASN A 1 25 ? 6.562 12.633 -0.474 1.00 0.00 26 ASN A C 11
ATOM 16754 O O . ASN A 1 25 ? 6.884 13.274 -1.467 1.00 0.00 26 ASN A O 11
ATOM 16765 N N . PHE A 1 26 ? 5.423 12.883 0.180 1.00 0.00 27 PHE A N 11
ATOM 16766 C CA . PHE A 1 26 ? 4.515 13.968 -0.210 1.00 0.00 27 PHE A CA 11
ATOM 16767 C C . PHE A 1 26 ? 5.198 15.329 -0.007 1.00 0.00 27 PHE A C 11
ATOM 16768 O O . PHE A 1 26 ? 5.425 15.765 1.125 1.00 0.00 27 PHE A O 11
ATOM 16785 N N . THR A 1 27 ? 5.507 16.020 -1.099 1.00 0.00 28 THR A N 11
ATOM 16786 C CA . THR A 1 27 ? 6.147 17.354 -1.088 1.00 0.00 28 THR A CA 11
ATOM 16787 C C . THR A 1 27 ? 5.120 18.493 -1.067 1.00 0.00 28 THR A C 11
ATOM 16788 O O . THR A 1 27 ? 5.489 19.670 -1.117 1.00 0.00 28 THR A O 11
ATOM 16799 N N . GLY A 1 28 ? 3.831 18.150 -1.003 1.00 0.00 29 GLY A N 11
ATOM 16800 C CA . GLY A 1 28 ? 2.709 19.078 -1.076 1.00 0.00 29 GLY A CA 11
ATOM 16801 C C . GLY A 1 28 ? 2.165 19.119 -2.509 1.00 0.00 29 GLY A C 11
ATOM 16802 O O . GLY A 1 28 ? 2.926 18.930 -3.465 1.00 0.00 29 GLY A O 11
ATOM 16806 N N . CYS A 1 29 ? 0.862 19.358 -2.644 1.00 0.00 30 CYS A N 11
ATOM 16807 C CA . CYS A 1 29 ? 0.137 19.391 -3.907 1.00 0.00 30 CYS A CA 11
ATOM 16808 C C . CYS A 1 29 ? 0.743 20.333 -4.953 1.00 0.00 30 CYS A C 11
ATOM 16809 O O . CYS A 1 29 ? 1.550 21.224 -4.653 1.00 0.00 30 CYS A O 11
ATOM 16816 N N . ALA A 1 30 ? 0.276 20.182 -6.182 1.00 0.00 31 ALA A N 11
ATOM 16817 C CA . ALA A 1 30 ? 0.587 21.070 -7.293 1.00 0.00 31 ALA A CA 11
ATOM 16818 C C . ALA A 1 30 ? -0.680 21.627 -7.968 1.00 0.00 31 ALA A C 11
ATOM 16819 O O . ALA A 1 30 ? -0.570 22.609 -8.715 1.00 0.00 31 ALA A O 11
ATOM 16826 N N . VAL A 1 31 ? -1.880 21.103 -7.671 1.00 0.00 32 VAL A N 11
ATOM 16827 C CA . VAL A 1 31 ? -3.138 21.696 -8.145 1.00 0.00 32 VAL A CA 11
ATOM 16828 C C . VAL A 1 31 ? -3.420 22.984 -7.350 1.00 0.00 32 VAL A C 11
ATOM 16829 O O . VAL A 1 31 ? -3.924 23.955 -7.925 1.00 0.00 32 VAL A O 11
ATOM 16842 N N . CYS A 1 32 ? -3.065 23.014 -6.056 1.00 0.00 33 CYS A N 11
ATOM 16843 C CA . CYS A 1 32 ? -3.275 24.133 -5.132 1.00 0.00 33 CYS A CA 11
ATOM 16844 C C . CYS A 1 32 ? -2.054 24.562 -4.277 1.00 0.00 33 CYS A C 11
ATOM 16845 O O . CYS A 1 32 ? -2.067 25.666 -3.718 1.00 0.00 33 CYS A O 11
ATOM 16852 N N . SER A 1 33 ? -1.000 23.736 -4.189 1.00 0.00 34 SER A N 11
ATOM 16853 C CA . SER A 1 33 ? 0.250 23.992 -3.438 1.00 0.00 34 SER A CA 11
ATOM 16854 C C . SER A 1 33 ? 0.192 23.756 -1.904 1.00 0.00 34 SER A C 11
ATOM 16855 O O . SER A 1 33 ? 1.027 24.289 -1.165 1.00 0.00 34 SER A O 11
ATOM 16863 N N . LYS A 1 34 ? -0.758 22.963 -1.377 1.00 0.00 35 LYS A N 11
ATOM 16864 C CA . LYS A 1 34 ? -0.876 22.660 0.074 1.00 0.00 35 LYS A CA 11
ATOM 16865 C C . LYS A 1 34 ? -0.071 21.421 0.499 1.00 0.00 35 LYS A C 11
ATOM 16866 O O . LYS A 1 34 ? -0.003 20.439 -0.235 1.00 0.00 35 LYS A O 11
ATOM 16885 N N . ARG A 1 35 ? 0.473 21.423 1.724 1.00 0.00 36 ARG A N 11
ATOM 16886 C CA . ARG A 1 35 ? 1.189 20.286 2.353 1.00 0.00 36 ARG A CA 11
ATOM 16887 C C . ARG A 1 35 ? 0.498 19.895 3.670 1.00 0.00 36 ARG A C 11
ATOM 16888 O O . ARG A 1 35 ? -0.303 20.671 4.182 1.00 0.00 36 ARG A O 11
ATOM 16909 N N . ASP A 1 36 ? 0.766 18.691 4.191 1.00 0.00 37 ASP A N 11
ATOM 16910 C CA . ASP A 1 36 ? 0.136 18.100 5.395 1.00 0.00 37 ASP A CA 11
ATOM 16911 C C . ASP A 1 36 ? -1.410 18.082 5.377 1.00 0.00 37 ASP A C 11
ATOM 16912 O O . ASP A 1 36 ? -2.094 18.067 6.402 1.00 0.00 37 ASP A O 11
ATOM 16921 N N . PHE A 1 37 ? -1.944 18.066 4.157 1.00 0.00 38 PHE A N 11
ATOM 16922 C CA . PHE A 1 37 ? -3.353 18.100 3.774 1.00 0.00 38 PHE A CA 11
ATOM 16923 C C . PHE A 1 37 ? -3.724 16.900 2.893 1.00 0.00 38 PHE A C 11
ATOM 16924 O O . PHE A 1 37 ? -3.505 16.906 1.684 1.00 0.00 38 PHE A O 11
ATOM 16941 N N . MET A 1 38 ? -4.332 15.881 3.504 1.00 0.00 39 MET A N 11
ATOM 16942 C CA . MET A 1 38 ? -4.833 14.692 2.794 1.00 0.00 39 MET A CA 11
ATOM 16943 C C . MET A 1 38 ? -5.891 13.880 3.557 1.00 0.00 39 MET A C 11
ATOM 16944 O O . MET A 1 38 ? -5.891 13.796 4.787 1.00 0.00 39 MET A O 11
ATOM 16958 N N . LEU A 1 39 ? -6.758 13.252 2.761 1.00 0.00 40 LEU A N 11
ATOM 16959 C CA . LEU A 1 39 ? -7.881 12.362 3.065 1.00 0.00 40 LEU A CA 11
ATOM 16960 C C . LEU A 1 39 ? -7.730 11.056 2.260 1.00 0.00 40 LEU A C 11
ATOM 16961 O O . LEU A 1 39 ? -6.968 10.991 1.293 1.00 0.00 40 LEU A O 11
ATOM 16977 N N . ILE A 1 40 ? -8.503 10.034 2.629 1.00 0.00 41 ILE A N 11
ATOM 16978 C CA . ILE A 1 40 ? -8.584 8.728 1.962 1.00 0.00 41 ILE A CA 11
ATOM 16979 C C . ILE A 1 40 ? -10.067 8.454 1.700 1.00 0.00 41 ILE A C 11
ATOM 16980 O O . ILE A 1 40 ? -10.903 8.636 2.590 1.00 0.00 41 ILE A O 11
ATOM 16996 N N . THR A 1 41 ? -10.398 8.007 0.489 1.00 0.00 42 THR A N 11
ATOM 16997 C CA . THR A 1 41 ? -11.779 7.668 0.102 1.00 0.00 42 THR A CA 11
ATOM 16998 C C . THR A 1 41 ? -11.815 6.510 -0.898 1.00 0.00 42 THR A C 11
ATOM 16999 O O . THR A 1 41 ? -10.774 6.089 -1.405 1.00 0.00 42 THR A O 11
ATOM 17010 N N . ASN A 1 42 ? -13.015 5.997 -1.189 1.00 0.00 43 ASN A N 11
ATOM 17011 C CA . ASN A 1 42 ? -13.314 4.898 -2.128 1.00 0.00 43 ASN A CA 11
ATOM 17012 C C . ASN A 1 42 ? -12.604 3.554 -1.817 1.00 0.00 43 ASN A C 11
ATOM 17013 O O . ASN A 1 42 ? -12.580 2.641 -2.645 1.00 0.00 43 ASN A O 11
ATOM 17024 N N . LYS A 1 43 ? -12.043 3.441 -0.604 1.00 0.00 44 LYS A N 11
ATOM 17025 C CA . LYS A 1 43 ? -11.305 2.290 -0.070 1.00 0.00 44 LYS A CA 11
ATOM 17026 C C . LYS A 1 43 ? -12.084 0.984 -0.207 1.00 0.00 44 LYS A C 11
ATOM 17027 O O . LYS A 1 43 ? -13.078 0.756 0.486 1.00 0.00 44 LYS A O 11
ATOM 17046 N N . SER A 1 44 ? -11.619 0.145 -1.121 1.00 0.00 45 SER A N 11
ATOM 17047 C CA . SER A 1 44 ? -12.192 -1.154 -1.449 1.00 0.00 45 SER A CA 11
ATOM 17048 C C . SER A 1 44 ? -11.338 -2.315 -0.942 1.00 0.00 45 SER A C 11
ATOM 17049 O O . SER A 1 44 ? -10.126 -2.190 -0.759 1.00 0.00 45 SER A O 11
ATOM 17057 N N . LEU A 1 45 ? -11.984 -3.467 -0.750 1.00 0.00 46 LEU A N 11
ATOM 17058 C CA . LEU A 1 45 ? -11.368 -4.711 -0.294 1.00 0.00 46 LEU A CA 11
ATOM 17059 C C . LEU A 1 45 ? -11.949 -5.912 -1.054 1.00 0.00 46 LEU A C 11
ATOM 17060 O O . LEU A 1 45 ? -13.159 -5.986 -1.293 1.00 0.00 46 LEU A O 11
ATOM 17076 N N . LYS A 1 46 ? -11.072 -6.840 -1.445 1.00 0.00 47 LYS A N 11
ATOM 17077 C CA . LYS A 1 46 ? -11.354 -8.055 -2.198 1.00 0.00 47 LYS A CA 11
ATOM 17078 C C . LYS A 1 46 ? -10.690 -9.266 -1.559 1.00 0.00 47 LYS A C 11
ATOM 17079 O O . LYS A 1 46 ? -9.608 -9.145 -0.994 1.00 0.00 47 LYS A O 11
ATOM 17098 N N . GLU A 1 47 ? -11.319 -10.430 -1.646 1.00 0.00 48 GLU A N 11
ATOM 17099 C CA . GLU A 1 47 ? -10.731 -11.673 -1.121 1.00 0.00 48 GLU A CA 11
ATOM 17100 C C . GLU A 1 47 ? -10.972 -12.858 -2.075 1.00 0.00 48 GLU A C 11
ATOM 17101 O O . GLU A 1 47 ? -12.113 -13.272 -2.292 1.00 0.00 48 GLU A O 11
ATOM 17113 N N . GLU A 1 48 ? -9.895 -13.428 -2.626 1.00 0.00 49 GLU A N 11
ATOM 17114 C CA . GLU A 1 48 ? -9.909 -14.638 -3.464 1.00 0.00 49 GLU A CA 11
ATOM 17115 C C . GLU A 1 48 ? -9.092 -15.798 -2.873 1.00 0.00 49 GLU A C 11
ATOM 17116 O O . GLU A 1 48 ? -7.877 -15.689 -2.752 1.00 0.00 49 GLU A O 11
ATOM 17128 N N . ASP A 1 49 ? -9.708 -16.952 -2.623 1.00 0.00 50 ASP A N 11
ATOM 17129 C CA . ASP A 1 49 ? -9.056 -18.221 -2.213 1.00 0.00 50 ASP A CA 11
ATOM 17130 C C . ASP A 1 49 ? -7.978 -18.170 -1.091 1.00 0.00 50 ASP A C 11
ATOM 17131 O O . ASP A 1 49 ? -7.134 -19.064 -0.979 1.00 0.00 50 ASP A O 11
ATOM 17140 N N . GLY A 1 50 ? -7.978 -17.118 -0.270 1.00 0.00 51 GLY A N 11
ATOM 17141 C CA . GLY A 1 50 ? -7.007 -16.855 0.810 1.00 0.00 51 GLY A CA 11
ATOM 17142 C C . GLY A 1 50 ? -6.217 -15.553 0.610 1.00 0.00 51 GLY A C 11
ATOM 17143 O O . GLY A 1 50 ? -5.711 -14.983 1.577 1.00 0.00 51 GLY A O 11
ATOM 17147 N N . GLU A 1 51 ? -6.145 -15.053 -0.626 1.00 0.00 52 GLU A N 11
ATOM 17148 C CA . GLU A 1 51 ? -5.538 -13.766 -0.972 1.00 0.00 52 GLU A CA 11
ATOM 17149 C C . GLU A 1 51 ? -6.485 -12.641 -0.538 1.00 0.00 52 GLU A C 11
ATOM 17150 O O . GLU A 1 51 ? -7.688 -12.704 -0.790 1.00 0.00 52 GLU A O 11
ATOM 17162 N N . GLU A 1 52 ? -5.943 -11.591 0.071 1.00 0.00 53 GLU A N 11
ATOM 17163 C CA . GLU A 1 52 ? -6.662 -10.393 0.500 1.00 0.00 53 GLU A CA 11
ATOM 17164 C C . GLU A 1 52 ? -6.095 -9.187 -0.252 1.00 0.00 53 GLU A C 11
ATOM 17165 O O . GLU A 1 52 ? -4.884 -8.985 -0.287 1.00 0.00 53 GLU A O 11
ATOM 17177 N N . ILE A 1 53 ? -6.955 -8.372 -0.859 1.00 0.00 54 ILE A N 11
ATOM 17178 C CA . ILE A 1 53 ? -6.557 -7.210 -1.646 1.00 0.00 54 ILE A CA 11
ATOM 17179 C C . ILE A 1 53 ? -7.232 -5.962 -1.086 1.00 0.00 54 ILE A C 11
ATOM 17180 O O . ILE A 1 53 ? -8.413 -6.000 -0.745 1.00 0.00 54 ILE A O 11
ATOM 17196 N N . VAL A 1 54 ? -6.496 -4.854 -1.021 1.00 0.00 55 VAL A N 11
ATOM 17197 C CA . VAL A 1 54 ? -6.978 -3.552 -0.557 1.00 0.00 55 VAL A CA 11
ATOM 17198 C C . VAL A 1 54 ? -6.548 -2.481 -1.551 1.00 0.00 55 VAL A C 11
ATOM 17199 O O . VAL A 1 54 ? -5.353 -2.260 -1.757 1.00 0.00 55 VAL A O 11
ATOM 17212 N N . THR A 1 55 ? -7.511 -1.801 -2.167 1.00 0.00 56 THR A N 11
ATOM 17213 C CA . THR A 1 55 ? -7.250 -0.703 -3.111 1.00 0.00 56 THR A CA 11
ATOM 17214 C C . THR A 1 55 ? -7.916 0.602 -2.662 1.00 0.00 56 THR A C 11
ATOM 17215 O O . THR A 1 55 ? -9.077 0.597 -2.250 1.00 0.00 56 THR A O 11
ATOM 17226 N N . TYR A 1 56 ? -7.213 1.734 -2.733 1.00 0.00 57 TYR A N 11
ATOM 17227 C CA . TYR A 1 56 ? -7.754 3.054 -2.369 1.00 0.00 57 TYR A CA 11
ATOM 17228 C C . TYR A 1 56 ? -7.083 4.213 -3.125 1.00 0.00 57 TYR A C 11
ATOM 17229 O O . TYR A 1 56 ? -6.253 4.011 -4.015 1.00 0.00 57 TYR A O 11
ATOM 17247 N N . ASP A 1 57 ? -7.412 5.444 -2.731 1.00 0.00 58 ASP A N 11
ATOM 17248 C CA . ASP A 1 57 ? -6.901 6.675 -3.327 1.00 0.00 58 ASP A CA 11
ATOM 17249 C C . ASP A 1 57 ? -6.662 7.704 -2.203 1.00 0.00 58 ASP A C 11
ATOM 17250 O O . ASP A 1 57 ? -7.298 7.649 -1.144 1.00 0.00 58 ASP A O 11
ATOM 17259 N N . HIS A 1 58 ? -5.804 8.690 -2.467 1.00 0.00 59 HIS A N 11
ATOM 17260 C CA . HIS A 1 58 ? -5.489 9.801 -1.557 1.00 0.00 59 HIS A CA 11
ATOM 17261 C C . HIS A 1 58 ? -6.024 11.095 -2.183 1.00 0.00 59 HIS A C 11
ATOM 17262 O O . HIS A 1 58 ? -5.945 11.267 -3.398 1.00 0.00 59 HIS A O 11
ATOM 17276 N N . LEU A 1 59 ? -6.575 12.008 -1.381 1.00 0.00 60 LEU A N 11
ATOM 17277 C CA . LEU A 1 59 ? -7.213 13.245 -1.843 1.00 0.00 60 LEU A CA 11
ATOM 17278 C C . LEU A 1 59 ? -6.733 14.442 -1.033 1.00 0.00 60 LEU A C 11
ATOM 17279 O O . LEU A 1 59 ? -6.704 14.375 0.193 1.00 0.00 60 LEU A O 11
ATOM 17295 N N . CYS A 1 60 ? -6.404 15.538 -1.709 1.00 0.00 61 CYS A N 11
ATOM 17296 C CA . CYS A 1 60 ? -5.979 16.787 -1.091 1.00 0.00 61 CYS A CA 11
ATOM 17297 C C . CYS A 1 60 ? -7.082 17.343 -0.172 1.00 0.00 61 CYS A C 11
ATOM 17298 O O . CYS A 1 60 ? -8.213 17.563 -0.603 1.00 0.00 61 CYS A O 11
ATOM 17305 N N . LYS A 1 61 ? -6.795 17.586 1.112 1.00 0.00 62 LYS A N 11
ATOM 17306 C CA . LYS A 1 61 ? -7.782 18.154 2.055 1.00 0.00 62 LYS A CA 11
ATOM 17307 C C . LYS A 1 61 ? -8.226 19.576 1.632 1.00 0.00 62 LYS A C 11
ATOM 17308 O O . LYS A 1 61 ? -9.234 20.075 2.134 1.00 0.00 62 LYS A O 11
ATOM 17327 N N . ASN A 1 62 ? -7.518 20.219 0.697 1.00 0.00 63 ASN A N 11
ATOM 17328 C CA . ASN A 1 62 ? -7.820 21.559 0.211 1.00 0.00 63 ASN A CA 11
ATOM 17329 C C . ASN A 1 62 ? -8.675 21.519 -1.068 1.00 0.00 63 ASN A C 11
ATOM 17330 O O . ASN A 1 62 ? -9.846 21.911 -1.027 1.00 0.00 63 ASN A O 11
ATOM 17341 N N . CYS A 1 63 ? -8.117 21.044 -2.188 1.00 0.00 64 CYS A N 11
ATOM 17342 C CA . CYS A 1 63 ? -8.795 20.989 -3.485 1.00 0.00 64 CYS A CA 11
ATOM 17343 C C . CYS A 1 63 ? -9.525 19.659 -3.785 1.00 0.00 64 CYS A C 11
ATOM 17344 O O . CYS A 1 63 ? -10.241 19.560 -4.789 1.00 0.00 64 CYS A O 11
ATOM 17351 N N . HIS A 1 64 ? -9.381 18.638 -2.926 1.00 0.00 65 HIS A N 11
ATOM 17352 C CA . HIS A 1 64 ? -9.959 17.281 -3.068 1.00 0.00 65 HIS A CA 11
ATOM 17353 C C . HIS A 1 64 ? -9.645 16.577 -4.394 1.00 0.00 65 HIS A C 11
ATOM 17354 O O . HIS A 1 64 ? -10.289 15.596 -4.770 1.00 0.00 65 HIS A O 11
ATOM 17369 N N . HIS A 1 65 ? -8.591 17.029 -5.063 1.00 0.00 66 HIS A N 11
ATOM 17370 C CA . HIS A 1 65 ? -7.999 16.377 -6.223 1.00 0.00 66 HIS A CA 11
ATOM 17371 C C . HIS A 1 65 ? -7.359 15.062 -5.741 1.00 0.00 66 HIS A C 11
ATOM 17372 O O . HIS A 1 65 ? -6.842 14.999 -4.619 1.00 0.00 66 HIS A O 11
ATOM 17386 N N . VAL A 1 66 ? -7.364 14.015 -6.570 1.00 0.00 67 VAL A N 11
ATOM 17387 C CA . VAL A 1 66 ? -6.730 12.739 -6.217 1.00 0.00 67 VAL A CA 11
ATOM 17388 C C . VAL A 1 66 ? -5.208 12.861 -6.343 1.00 0.00 67 VAL A C 11
ATOM 17389 O O . VAL A 1 66 ? -4.659 12.859 -7.448 1.00 0.00 67 VAL A O 11
ATOM 17402 N N . ILE A 1 67 ? -4.537 12.956 -5.193 1.00 0.00 68 ILE A N 11
ATOM 17403 C CA . ILE A 1 67 ? -3.079 13.072 -5.059 1.00 0.00 68 ILE A CA 11
ATOM 17404 C C . ILE A 1 67 ? -2.367 11.849 -5.653 1.00 0.00 68 ILE A C 11
ATOM 17405 O O . ILE A 1 67 ? -1.376 11.975 -6.376 1.00 0.00 68 ILE A O 11
ATOM 17421 N N . ALA A 1 68 ? -2.868 10.651 -5.325 1.00 0.00 69 ALA A N 11
ATOM 17422 C CA . ALA A 1 68 ? -2.280 9.371 -5.713 1.00 0.00 69 ALA A CA 11
ATOM 17423 C C . ALA A 1 68 ? -3.267 8.195 -5.560 1.00 0.00 69 ALA A C 11
ATOM 17424 O O . ALA A 1 68 ? -4.303 8.320 -4.900 1.00 0.00 69 ALA A O 11
ATOM 17431 N N . ARG A 1 69 ? -2.909 7.033 -6.122 1.00 0.00 70 ARG A N 11
ATOM 17432 C CA . ARG A 1 69 ? -3.640 5.758 -6.007 1.00 0.00 70 ARG A CA 11
ATOM 17433 C C . ARG A 1 69 ? -2.760 4.740 -5.285 1.00 0.00 70 ARG A C 11
ATOM 17434 O O . ARG A 1 69 ? -1.563 4.669 -5.564 1.00 0.00 70 ARG A O 11
ATOM 17455 N N . HIS A 1 70 ? -3.385 3.947 -4.415 1.00 0.00 71 HIS A N 11
ATOM 17456 C CA . HIS A 1 70 ? -2.760 2.932 -3.561 1.00 0.00 71 HIS A CA 11
ATOM 17457 C C . HIS A 1 70 ? -3.341 1.539 -3.783 1.00 0.00 71 HIS A C 11
ATOM 17458 O O . HIS A 1 70 ? -4.556 1.357 -3.890 1.00 0.00 71 HIS A O 11
ATOM 17472 N N . GLU A 1 71 ? -2.478 0.533 -3.783 1.00 0.00 72 GLU A N 11
ATOM 17473 C CA . GLU A 1 71 ? -2.846 -0.871 -3.865 1.00 0.00 72 GLU A CA 11
ATOM 17474 C C . GLU A 1 71 ? -1.945 -1.676 -2.924 1.00 0.00 72 GLU A C 11
ATOM 17475 O O . GLU A 1 71 ? -0.724 -1.530 -2.924 1.00 0.00 72 GLU A O 11
ATOM 17487 N N . TYR A 1 72 ? -2.550 -2.561 -2.141 1.00 0.00 73 TYR A N 11
ATOM 17488 C CA . TYR A 1 72 ? -1.877 -3.513 -1.268 1.00 0.00 73 TYR A CA 11
ATOM 17489 C C . TYR A 1 72 ? -2.533 -4.868 -1.514 1.00 0.00 73 TYR A C 11
ATOM 17490 O O . TYR A 1 72 ? -3.754 -4.995 -1.428 1.00 0.00 73 TYR A O 11
ATOM 17508 N N . THR A 1 73 ? -1.742 -5.882 -1.836 1.00 0.00 74 THR A N 11
ATOM 17509 C CA . THR A 1 73 ? -2.248 -7.236 -2.091 1.00 0.00 74 THR A CA 11
ATOM 17510 C C . THR A 1 73 ? -1.448 -8.224 -1.238 1.00 0.00 74 THR A C 11
ATOM 17511 O O . THR A 1 73 ? -0.225 -8.129 -1.113 1.00 0.00 74 THR A O 11
ATOM 17522 N N . PHE A 1 74 ? -2.139 -9.164 -0.605 1.00 0.00 75 PHE A N 11
ATOM 17523 C CA . PHE A 1 74 ? -1.544 -10.169 0.277 1.00 0.00 75 PHE A CA 11
ATOM 17524 C C . PHE A 1 74 ? -2.014 -11.578 -0.126 1.00 0.00 75 PHE A C 11
ATOM 17525 O O . PHE A 1 74 ? -3.213 -11.801 -0.218 1.00 0.00 75 PHE A O 11
ATOM 17542 N N . SER A 1 75 ? -1.105 -12.528 -0.340 1.00 0.00 76 SER A N 11
ATOM 17543 C CA . SER A 1 75 ? -1.371 -13.910 -0.798 1.00 0.00 76 SER A CA 11
ATOM 17544 C C . SER A 1 75 ? -0.718 -14.984 0.073 1.00 0.00 76 SER A C 11
ATOM 17545 O O . SER A 1 75 ? 0.401 -14.813 0.531 1.00 0.00 76 SER A O 11
ATOM 17553 N N . ILE A 1 76 ? -1.386 -16.118 0.290 1.00 0.00 77 ILE A N 11
ATOM 17554 C CA . ILE A 1 76 ? -0.810 -17.267 1.028 1.00 0.00 77 ILE A CA 11
ATOM 17555 C C . ILE A 1 76 ? -0.544 -18.432 0.063 1.00 0.00 77 ILE A C 11
ATOM 17556 O O . ILE A 1 76 ? -1.470 -18.913 -0.597 1.00 0.00 77 ILE A O 11
ATOM 17572 N N . MET A 1 77 ? 0.714 -18.885 -0.013 1.00 0.00 78 MET A N 11
ATOM 17573 C CA . MET A 1 77 ? 1.152 -20.014 -0.846 1.00 0.00 78 MET A CA 11
ATOM 17574 C C . MET A 1 77 ? 1.763 -21.178 -0.047 1.00 0.00 78 MET A C 11
ATOM 17575 O O . MET A 1 77 ? 2.836 -21.028 0.528 1.00 0.00 78 MET A O 11
ATOM 17589 N N . ASP A 1 78 ? 1.116 -22.348 -0.073 1.00 0.00 79 ASP A N 11
ATOM 17590 C CA . ASP A 1 78 ? 1.510 -23.631 0.551 1.00 0.00 79 ASP A CA 11
ATOM 17591 C C . ASP A 1 78 ? 1.849 -23.595 2.062 1.00 0.00 79 ASP A C 11
ATOM 17592 O O . ASP A 1 78 ? 1.074 -24.086 2.885 1.00 0.00 79 ASP A O 11
ATOM 17601 N N . GLU A 1 79 ? 2.978 -22.988 2.438 1.00 0.00 80 GLU A N 11
ATOM 17602 C CA . GLU A 1 79 ? 3.465 -22.812 3.815 1.00 0.00 80 GLU A CA 11
ATOM 17603 C C . GLU A 1 79 ? 4.025 -21.402 4.050 1.00 0.00 80 GLU A C 11
ATOM 17604 O O . GLU A 1 79 ? 4.663 -21.164 5.076 1.00 0.00 80 GLU A O 11
ATOM 17616 N N . PHE A 1 80 ? 3.860 -20.464 3.114 1.00 0.00 81 PHE A N 11
ATOM 17617 C CA . PHE A 1 80 ? 4.447 -19.128 3.243 1.00 0.00 81 PHE A CA 11
ATOM 17618 C C . PHE A 1 80 ? 3.364 -18.073 2.980 1.00 0.00 81 PHE A C 11
ATOM 17619 O O . PHE A 1 80 ? 2.276 -18.360 2.472 1.00 0.00 81 PHE A O 11
ATOM 17636 N N . GLN A 1 81 ? 3.702 -16.822 3.258 1.00 0.00 82 GLN A N 11
ATOM 17637 C CA . GLN A 1 81 ? 2.856 -15.655 3.033 1.00 0.00 82 GLN A CA 11
ATOM 17638 C C . GLN A 1 81 ? 3.590 -14.666 2.143 1.00 0.00 82 GLN A C 11
ATOM 17639 O O . GLN A 1 81 ? 4.786 -14.477 2.305 1.00 0.00 82 GLN A O 11
ATOM 17653 N N . GLU A 1 82 ? 2.867 -13.994 1.262 1.00 0.00 83 GLU A N 11
ATOM 17654 C CA . GLU A 1 82 ? 3.355 -13.008 0.303 1.00 0.00 83 GLU A CA 11
ATOM 17655 C C . GLU A 1 82 ? 2.644 -11.683 0.539 1.00 0.00 83 GLU A C 11
ATOM 17656 O O . GLU A 1 82 ? 1.417 -11.615 0.567 1.00 0.00 83 GLU A O 11
ATOM 17668 N N . TYR A 1 83 ? 3.426 -10.622 0.653 1.00 0.00 84 TYR A N 11
ATOM 17669 C CA . TYR A 1 83 ? 2.956 -9.256 0.849 1.00 0.00 84 TYR A CA 11
ATOM 17670 C C . TYR A 1 83 ? 3.457 -8.390 -0.290 1.00 0.00 84 TYR A C 11
ATOM 17671 O O . TYR A 1 83 ? 4.651 -8.413 -0.586 1.00 0.00 84 TYR A O 11
ATOM 17689 N N . THR A 1 84 ? 2.576 -7.625 -0.926 1.00 0.00 85 THR A N 11
ATOM 17690 C CA . THR A 1 84 ? 2.959 -6.710 -2.002 1.00 0.00 85 THR A CA 11
ATOM 17691 C C . THR A 1 84 ? 2.177 -5.401 -1.863 1.00 0.00 85 THR A C 11
ATOM 17692 O O . THR A 1 84 ? 1.003 -5.378 -1.499 1.00 0.00 85 THR A O 11
ATOM 17703 N N . MET A 1 85 ? 2.826 -4.282 -2.143 1.00 0.00 86 MET A N 11
ATOM 17704 C CA . MET A 1 85 ? 2.259 -2.937 -2.118 1.00 0.00 86 MET A CA 11
ATOM 17705 C C . MET A 1 85 ? 2.762 -2.151 -3.328 1.00 0.00 86 MET A C 11
ATOM 17706 O O . MET A 1 85 ? 3.895 -2.326 -3.778 1.00 0.00 86 MET A O 11
ATOM 17720 N N . LEU A 1 86 ? 1.894 -1.291 -3.846 1.00 0.00 87 LEU A N 11
ATOM 17721 C CA . LEU A 1 86 ? 2.119 -0.429 -5.003 1.00 0.00 87 LEU A CA 11
ATOM 17722 C C . LEU A 1 86 ? 1.265 0.855 -4.891 1.00 0.00 87 LEU A C 11
ATOM 17723 O O . LEU A 1 86 ? 0.053 0.834 -5.108 1.00 0.00 87 LEU A O 11
ATOM 17739 N N . CYS A 1 87 ? 1.906 1.973 -4.574 1.00 0.00 88 CYS A N 11
ATOM 17740 C CA . CYS A 1 87 ? 1.314 3.300 -4.446 1.00 0.00 88 CYS A CA 11
ATOM 17741 C C . CYS A 1 87 ? 2.279 4.361 -4.994 1.00 0.00 88 CYS A C 11
ATOM 17742 O O . CYS A 1 87 ? 3.484 4.321 -4.713 1.00 0.00 88 CYS A O 11
ATOM 17749 N N . LEU A 1 88 ? 1.750 5.322 -5.757 1.00 0.00 89 LEU A N 11
ATOM 17750 C CA . LEU A 1 88 ? 2.508 6.448 -6.307 1.00 0.00 89 LEU A CA 11
ATOM 17751 C C . LEU A 1 88 ? 3.154 7.296 -5.198 1.00 0.00 89 LEU A C 11
ATOM 17752 O O . LEU A 1 88 ? 4.272 7.785 -5.385 1.00 0.00 89 LEU A O 11
ATOM 17768 N N . LEU A 1 89 ? 2.489 7.430 -4.049 1.00 0.00 90 LEU A N 11
ATOM 17769 C CA . LEU A 1 89 ? 2.965 8.174 -2.891 1.00 0.00 90 LEU A CA 11
ATOM 17770 C C . LEU A 1 89 ? 3.650 7.248 -1.888 1.00 0.00 90 LEU A C 11
ATOM 17771 O O . LEU A 1 89 ? 4.834 7.425 -1.603 1.00 0.00 90 LEU A O 11
ATOM 17787 N N . CYS A 1 90 ? 2.905 6.310 -1.317 1.00 0.00 91 CYS A N 11
ATOM 17788 C CA . CYS A 1 90 ? 3.373 5.454 -0.246 1.00 0.00 91 CYS A CA 11
ATOM 17789 C C . CYS A 1 90 ? 4.517 4.527 -0.658 1.00 0.00 91 CYS A C 11
ATOM 17790 O O . CYS A 1 90 ? 5.441 4.321 0.135 1.00 0.00 91 CYS A O 11
ATOM 17797 N N . GLY A 1 91 ? 4.493 4.010 -1.889 1.00 0.00 92 GLY A N 11
ATOM 17798 C CA . GLY A 1 91 ? 5.594 3.235 -2.451 1.00 0.00 92 GLY A CA 11
ATOM 17799 C C . GLY A 1 91 ? 5.274 1.867 -3.039 1.00 0.00 92 GLY A C 11
ATOM 17800 O O . GLY A 1 91 ? 4.162 1.351 -2.928 1.00 0.00 92 GLY A O 11
ATOM 17804 N N . LYS A 1 92 ? 6.301 1.254 -3.636 1.00 0.00 93 LYS A N 11
ATOM 17805 C CA . LYS A 1 92 ? 6.273 -0.107 -4.183 1.00 0.00 93 LYS A CA 11
ATOM 17806 C C . LYS A 1 92 ? 7.191 -1.018 -3.375 1.00 0.00 93 LYS A C 11
ATOM 17807 O O . LYS A 1 92 ? 8.400 -0.792 -3.303 1.00 0.00 93 LYS A O 11
ATOM 17826 N N . ALA A 1 93 ? 6.611 -2.043 -2.764 1.00 0.00 94 ALA A N 11
ATOM 17827 C CA . ALA A 1 93 ? 7.315 -3.003 -1.921 1.00 0.00 94 ALA A CA 11
ATOM 17828 C C . ALA A 1 93 ? 6.786 -4.444 -2.040 1.00 0.00 94 ALA A C 11
ATOM 17829 O O . ALA A 1 93 ? 5.636 -4.663 -2.417 1.00 0.00 94 ALA A O 11
ATOM 17836 N N . GLU A 1 94 ? 7.619 -5.430 -1.698 1.00 0.00 95 GLU A N 11
ATOM 17837 C CA . GLU A 1 94 ? 7.250 -6.851 -1.668 1.00 0.00 95 GLU A CA 11
ATOM 17838 C C . GLU A 1 94 ? 8.076 -7.617 -0.617 1.00 0.00 95 GLU A C 11
ATOM 17839 O O . GLU A 1 94 ? 9.284 -7.406 -0.496 1.00 0.00 95 GLU A O 11
ATOM 17851 N N . ASP A 1 95 ? 7.426 -8.508 0.138 1.00 0.00 96 ASP A N 11
ATOM 17852 C CA . ASP A 1 95 ? 8.018 -9.363 1.170 1.00 0.00 96 ASP A CA 11
ATOM 17853 C C . ASP A 1 95 ? 7.394 -10.767 1.171 1.00 0.00 96 ASP A C 11
ATOM 17854 O O . ASP A 1 95 ? 6.220 -10.922 0.829 1.00 0.00 96 ASP A O 11
ATOM 17863 N N . THR A 1 96 ? 8.139 -11.784 1.608 1.00 0.00 97 THR A N 11
ATOM 17864 C CA . THR A 1 96 ? 7.611 -13.153 1.763 1.00 0.00 97 THR A CA 11
ATOM 17865 C C . THR A 1 96 ? 8.067 -13.758 3.096 1.00 0.00 97 THR A C 11
ATOM 17866 O O . THR A 1 96 ? 9.244 -13.653 3.451 1.00 0.00 97 THR A O 11
ATOM 17877 N N . ILE A 1 97 ? 7.146 -14.381 3.844 1.00 0.00 98 ILE A N 11
ATOM 17878 C CA . ILE A 1 97 ? 7.388 -14.974 5.171 1.00 0.00 98 ILE A CA 11
ATOM 17879 C C . ILE A 1 97 ? 7.037 -16.460 5.182 1.00 0.00 98 ILE A C 11
ATOM 17880 O O . ILE A 1 97 ? 5.907 -16.821 4.876 1.00 0.00 98 ILE A O 11
ATOM 17896 N N . SER A 1 98 ? 7.946 -17.330 5.606 1.00 0.00 99 SER A N 11
ATOM 17897 C CA . SER A 1 98 ? 7.642 -18.758 5.788 1.00 0.00 99 SER A CA 11
ATOM 17898 C C . SER A 1 98 ? 6.947 -18.955 7.143 1.00 0.00 99 SER A C 11
ATOM 17899 O O . SER A 1 98 ? 7.361 -18.372 8.150 1.00 0.00 99 SER A O 11
ATOM 17907 N N . ILE A 1 99 ? 5.859 -19.730 7.171 1.00 0.00 100 ILE A N 11
ATOM 17908 C CA . ILE A 1 99 ? 5.007 -19.930 8.356 1.00 0.00 100 ILE A CA 11
ATOM 17909 C C . ILE A 1 99 ? 4.638 -21.403 8.621 1.00 0.00 100 ILE A C 11
ATOM 17910 O O . ILE A 1 99 ? 5.104 -22.331 7.958 1.00 0.00 100 ILE A O 11
ATOM 17926 N N . LEU A 1 100 ? 3.794 -21.600 9.636 1.00 0.00 101 LEU A N 11
ATOM 17927 C CA . LEU A 1 100 ? 3.254 -22.860 10.143 1.00 0.00 101 LEU A CA 11
ATOM 17928 C C . LEU A 1 100 ? 1.737 -22.692 10.384 1.00 0.00 101 LEU A C 11
ATOM 17929 O O . LEU A 1 100 ? 1.266 -21.550 10.453 1.00 0.00 101 LEU A O 11
ATOM 17945 N N . PRO A 1 101 ? 0.952 -23.778 10.552 1.00 0.00 102 PRO A N 11
ATOM 17946 C CA . PRO A 1 101 ? -0.496 -23.694 10.798 1.00 0.00 102 PRO A CA 11
ATOM 17947 C C . PRO A 1 101 ? -0.893 -22.903 12.064 1.00 0.00 102 PRO A C 11
ATOM 17948 O O . PRO A 1 101 ? -2.048 -22.495 12.198 1.00 0.00 102 PRO A O 11
ATOM 17959 N N . ASP A 1 102 ? 0.054 -22.635 12.970 1.00 0.00 103 ASP A N 11
ATOM 17960 C CA . ASP A 1 102 ? -0.128 -21.804 14.173 1.00 0.00 103 ASP A CA 11
ATOM 17961 C C . ASP A 1 102 ? -0.139 -20.281 13.864 1.00 0.00 103 ASP A C 11
ATOM 17962 O O . ASP A 1 102 ? -0.334 -19.461 14.761 1.00 0.00 103 ASP A O 11
ATOM 17971 N N . ASP A 1 103 ? 0.067 -19.895 12.596 1.00 0.00 104 ASP A N 11
ATOM 17972 C CA . ASP A 1 103 ? 0.130 -18.516 12.080 1.00 0.00 104 ASP A CA 11
ATOM 17973 C C . ASP A 1 103 ? 1.092 -17.568 12.850 1.00 0.00 104 ASP A C 11
ATOM 17974 O O . ASP A 1 103 ? 0.673 -16.510 13.338 1.00 0.00 104 ASP A O 11
ATOM 17983 N N . PRO A 1 104 ? 2.392 -17.918 12.982 1.00 0.00 105 PRO A N 11
ATOM 17984 C CA . PRO A 1 104 ? 3.380 -17.093 13.691 1.00 0.00 105 PRO A CA 11
ATOM 17985 C C . PRO A 1 104 ? 3.765 -15.794 12.953 1.00 0.00 105 PRO A C 11
ATOM 17986 O O . PRO A 1 104 ? 4.229 -14.849 13.596 1.00 0.00 105 PRO A O 11
ATOM 17997 N N . ARG A 1 105 ? 3.576 -15.741 11.621 1.00 0.00 106 ARG A N 11
ATOM 17998 C CA . ARG A 1 105 ? 3.874 -14.616 10.699 1.00 0.00 106 ARG A CA 11
ATOM 17999 C C . ARG A 1 105 ? 5.138 -13.794 11.018 1.00 0.00 106 ARG A C 11
ATOM 18000 O O . ARG A 1 105 ? 5.134 -12.564 10.983 1.00 0.00 106 ARG A O 11
ATOM 18021 N N . GLN A 1 106 ? 6.234 -14.497 11.319 1.00 0.00 107 GLN A N 11
ATOM 18022 C CA . GLN A 1 106 ? 7.556 -13.949 11.662 1.00 0.00 107 GLN A CA 11
ATOM 18023 C C . GLN A 1 106 ? 8.002 -12.795 10.739 1.00 0.00 107 GLN A C 11
ATOM 18024 O O . GLN A 1 106 ? 9.181 -12.422 10.682 1.00 0.00 107 GLN A O 11
ATOM 18041 N N . CYS A 1 1 ? -1.116 14.934 -8.642 1.00 0.00 2 CYS A N 12
ATOM 18042 C CA . CYS A 1 1 ? -0.638 15.406 -9.931 1.00 0.00 2 CYS A CA 12
ATOM 18043 C C . CYS A 1 1 ? 0.781 14.893 -10.274 1.00 0.00 2 CYS A C 12
ATOM 18044 O O . CYS A 1 1 ? 1.403 15.335 -11.247 1.00 0.00 2 CYS A O 12
ATOM 18051 N N . GLY A 1 2 ? 1.303 13.957 -9.471 1.00 0.00 3 GLY A N 12
ATOM 18052 C CA . GLY A 1 2 ? 2.642 13.360 -9.566 1.00 0.00 3 GLY A CA 12
ATOM 18053 C C . GLY A 1 2 ? 3.731 14.321 -9.082 1.00 0.00 3 GLY A C 12
ATOM 18054 O O . GLY A 1 2 ? 4.679 13.896 -8.427 1.00 0.00 3 GLY A O 12
ATOM 18058 N N . ASP A 1 3 ? 3.559 15.628 -9.299 1.00 0.00 4 ASP A N 12
ATOM 18059 C CA . ASP A 1 3 ? 4.417 16.654 -8.698 1.00 0.00 4 ASP A CA 12
ATOM 18060 C C . ASP A 1 3 ? 4.218 16.677 -7.163 1.00 0.00 4 ASP A C 12
ATOM 18061 O O . ASP A 1 3 ? 5.089 17.168 -6.439 1.00 0.00 4 ASP A O 12
ATOM 18070 N N . CYS A 1 4 ? 3.107 16.101 -6.669 1.00 0.00 5 CYS A N 12
ATOM 18071 C CA . CYS A 1 4 ? 2.788 15.929 -5.256 1.00 0.00 5 CYS A CA 12
ATOM 18072 C C . CYS A 1 4 ? 3.814 15.039 -4.510 1.00 0.00 5 CYS A C 12
ATOM 18073 O O . CYS A 1 4 ? 3.970 15.163 -3.294 1.00 0.00 5 CYS A O 12
ATOM 18080 N N . VAL A 1 5 ? 4.490 14.116 -5.211 1.00 0.00 6 VAL A N 12
ATOM 18081 C CA . VAL A 1 5 ? 5.415 13.126 -4.624 1.00 0.00 6 VAL A CA 12
ATOM 18082 C C . VAL A 1 5 ? 6.879 13.409 -5.018 1.00 0.00 6 VAL A C 12
ATOM 18083 O O . VAL A 1 5 ? 7.172 13.749 -6.166 1.00 0.00 6 VAL A O 12
ATOM 18096 N N . GLU A 1 6 ? 7.822 13.265 -4.083 1.00 0.00 7 GLU A N 12
ATOM 18097 C CA . GLU A 1 6 ? 9.266 13.453 -4.318 1.00 0.00 7 GLU A CA 12
ATOM 18098 C C . GLU A 1 6 ? 9.815 12.395 -5.298 1.00 0.00 7 GLU A C 12
ATOM 18099 O O . GLU A 1 6 ? 10.624 12.717 -6.174 1.00 0.00 7 GLU A O 12
ATOM 18111 N N . LYS A 1 7 ? 9.329 11.150 -5.190 1.00 0.00 8 LYS A N 12
ATOM 18112 C CA . LYS A 1 7 ? 9.627 10.014 -6.073 1.00 0.00 8 LYS A CA 12
ATOM 18113 C C . LYS A 1 7 ? 8.335 9.253 -6.374 1.00 0.00 8 LYS A C 12
ATOM 18114 O O . LYS A 1 7 ? 7.475 9.112 -5.503 1.00 0.00 8 LYS A O 12
ATOM 18133 N N . GLU A 1 8 ? 8.213 8.738 -7.594 1.00 0.00 9 GLU A N 12
ATOM 18134 C CA . GLU A 1 8 ? 7.084 7.904 -8.026 1.00 0.00 9 GLU A CA 12
ATOM 18135 C C . GLU A 1 8 ? 7.312 6.457 -7.558 1.00 0.00 9 GLU A C 12
ATOM 18136 O O . GLU A 1 8 ? 8.346 5.865 -7.877 1.00 0.00 9 GLU A O 12
ATOM 18148 N N . TYR A 1 9 ? 6.355 5.886 -6.816 1.00 0.00 10 TYR A N 12
ATOM 18149 C CA . TYR A 1 9 ? 6.410 4.514 -6.276 1.00 0.00 10 TYR A CA 12
ATOM 18150 C C . TYR A 1 9 ? 7.765 4.166 -5.619 1.00 0.00 10 TYR A C 12
ATOM 18151 O O . TYR A 1 9 ? 8.449 3.229 -6.052 1.00 0.00 10 TYR A O 12
ATOM 18169 N N . PRO A 1 10 ? 8.173 4.915 -4.575 1.00 0.00 11 PRO A N 12
ATOM 18170 C CA . PRO A 1 10 ? 9.444 4.702 -3.882 1.00 0.00 11 PRO A CA 12
ATOM 18171 C C . PRO A 1 10 ? 9.498 3.326 -3.208 1.00 0.00 11 PRO A C 12
ATOM 18172 O O . PRO A 1 10 ? 8.490 2.851 -2.689 1.00 0.00 11 PRO A O 12
ATOM 18183 N N . ASN A 1 11 ? 10.662 2.679 -3.161 1.00 0.00 12 ASN A N 12
ATOM 18184 C CA . ASN A 1 11 ? 10.785 1.400 -2.453 1.00 0.00 12 ASN A CA 12
ATOM 18185 C C . ASN A 1 11 ? 10.834 1.662 -0.934 1.00 0.00 12 ASN A C 12
ATOM 18186 O O . ASN A 1 11 ? 11.413 2.660 -0.488 1.00 0.00 12 ASN A O 12
ATOM 18197 N N . ARG A 1 12 ? 10.217 0.786 -0.128 1.00 0.00 13 ARG A N 12
ATOM 18198 C CA . ARG A 1 12 ? 10.088 0.947 1.339 1.00 0.00 13 ARG A CA 12
ATOM 18199 C C . ARG A 1 12 ? 10.735 -0.168 2.163 1.00 0.00 13 ARG A C 12
ATOM 18200 O O . ARG A 1 12 ? 10.249 -0.517 3.239 1.00 0.00 13 ARG A O 12
ATOM 18221 N N . GLY A 1 13 ? 11.812 -0.759 1.646 1.00 0.00 14 GLY A N 12
ATOM 18222 C CA . GLY A 1 13 ? 12.540 -1.848 2.319 1.00 0.00 14 GLY A CA 12
ATOM 18223 C C . GLY A 1 13 ? 11.645 -3.045 2.671 1.00 0.00 14 GLY A C 12
ATOM 18224 O O . GLY A 1 13 ? 11.807 -3.650 3.731 1.00 0.00 14 GLY A O 12
ATOM 18228 N N . ASN A 1 14 ? 10.690 -3.341 1.777 1.00 0.00 15 ASN A N 12
ATOM 18229 C CA . ASN A 1 14 ? 9.691 -4.419 1.822 1.00 0.00 15 ASN A CA 12
ATOM 18230 C C . ASN A 1 14 ? 8.419 -4.095 2.658 1.00 0.00 15 ASN A C 12
ATOM 18231 O O . ASN A 1 14 ? 7.584 -4.976 2.865 1.00 0.00 15 ASN A O 12
ATOM 18242 N N . THR A 1 15 ? 8.227 -2.856 3.136 1.00 0.00 16 THR A N 12
ATOM 18243 C CA . THR A 1 15 ? 7.050 -2.459 3.945 1.00 0.00 16 THR A CA 12
ATOM 18244 C C . THR A 1 15 ? 5.770 -2.412 3.096 1.00 0.00 16 THR A C 12
ATOM 18245 O O . THR A 1 15 ? 5.697 -1.602 2.176 1.00 0.00 16 THR A O 12
ATOM 18256 N N . CYS A 1 16 ? 4.755 -3.238 3.396 1.00 0.00 17 CYS A N 12
ATOM 18257 C CA . CYS A 1 16 ? 3.484 -3.296 2.660 1.00 0.00 17 CYS A CA 12
ATOM 18258 C C . CYS A 1 16 ? 2.300 -3.009 3.607 1.00 0.00 17 CYS A C 12
ATOM 18259 O O . CYS A 1 16 ? 1.995 -3.821 4.483 1.00 0.00 17 CYS A O 12
ATOM 18267 N N . LEU A 1 17 ? 1.657 -1.846 3.445 1.00 0.00 18 LEU A N 12
ATOM 18268 C CA . LEU A 1 17 ? 0.566 -1.327 4.289 1.00 0.00 18 LEU A CA 12
ATOM 18269 C C . LEU A 1 17 ? -0.747 -1.102 3.527 1.00 0.00 18 LEU A C 12
ATOM 18270 O O . LEU A 1 17 ? -0.760 -0.667 2.376 1.00 0.00 18 LEU A O 12
ATOM 18286 N N . GLU A 1 18 ? -1.859 -1.354 4.225 1.00 0.00 19 GLU A N 12
ATOM 18287 C CA . GLU A 1 18 ? -3.233 -1.144 3.743 1.00 0.00 19 GLU A CA 12
ATOM 18288 C C . GLU A 1 18 ? -3.830 0.205 4.186 1.00 0.00 19 GLU A C 12
ATOM 18289 O O . GLU A 1 18 ? -4.973 0.501 3.839 1.00 0.00 19 GLU A O 12
ATOM 18301 N N . ASN A 1 19 ? -3.097 1.007 4.969 1.00 0.00 20 ASN A N 12
ATOM 18302 C CA . ASN A 1 19 ? -3.554 2.308 5.485 1.00 0.00 20 ASN A CA 12
ATOM 18303 C C . ASN A 1 19 ? -2.401 3.313 5.670 1.00 0.00 20 ASN A C 12
ATOM 18304 O O . ASN A 1 19 ? -1.249 2.926 5.890 1.00 0.00 20 ASN A O 12
ATOM 18315 N N . GLY A 1 20 ? -2.737 4.610 5.628 1.00 0.00 21 GLY A N 12
ATOM 18316 C CA . GLY A 1 20 ? -1.819 5.741 5.832 1.00 0.00 21 GLY A CA 12
ATOM 18317 C C . GLY A 1 20 ? -1.626 6.630 4.595 1.00 0.00 21 GLY A C 12
ATOM 18318 O O . GLY A 1 20 ? -2.277 6.437 3.568 1.00 0.00 21 GLY A O 12
ATOM 18322 N N . SER A 1 21 ? -0.718 7.603 4.720 1.00 0.00 22 SER A N 12
ATOM 18323 C CA . SER A 1 21 ? -0.281 8.562 3.686 1.00 0.00 22 SER A CA 12
ATOM 18324 C C . SER A 1 21 ? 1.176 8.941 3.975 1.00 0.00 22 SER A C 12
ATOM 18325 O O . SER A 1 21 ? 1.477 9.466 5.051 1.00 0.00 22 SER A O 12
ATOM 18333 N N . PHE A 1 22 ? 2.101 8.622 3.068 1.00 0.00 23 PHE A N 12
ATOM 18334 C CA . PHE A 1 22 ? 3.547 8.803 3.265 1.00 0.00 23 PHE A CA 12
ATOM 18335 C C . PHE A 1 22 ? 4.066 10.250 3.186 1.00 0.00 23 PHE A C 12
ATOM 18336 O O . PHE A 1 22 ? 4.650 10.686 2.192 1.00 0.00 23 PHE A O 12
ATOM 18353 N N . LEU A 1 23 ? 3.856 11.012 4.261 1.00 0.00 24 LEU A N 12
ATOM 18354 C CA . LEU A 1 23 ? 4.225 12.426 4.382 1.00 0.00 24 LEU A CA 12
ATOM 18355 C C . LEU A 1 23 ? 5.687 12.770 4.026 1.00 0.00 24 LEU A C 12
ATOM 18356 O O . LEU A 1 23 ? 5.958 13.868 3.539 1.00 0.00 24 LEU A O 12
ATOM 18372 N N . LEU A 1 24 ? 6.627 11.841 4.236 1.00 0.00 25 LEU A N 12
ATOM 18373 C CA . LEU A 1 24 ? 8.047 12.018 3.890 1.00 0.00 25 LEU A CA 12
ATOM 18374 C C . LEU A 1 24 ? 8.309 12.019 2.368 1.00 0.00 25 LEU A C 12
ATOM 18375 O O . LEU A 1 24 ? 9.323 12.568 1.933 1.00 0.00 25 LEU A O 12
ATOM 18391 N N . ASN A 1 25 ? 7.395 11.474 1.553 1.00 0.00 26 ASN A N 12
ATOM 18392 C CA . ASN A 1 25 ? 7.471 11.511 0.086 1.00 0.00 26 ASN A CA 12
ATOM 18393 C C . ASN A 1 25 ? 6.539 12.603 -0.455 1.00 0.00 26 ASN A C 12
ATOM 18394 O O . ASN A 1 25 ? 6.866 13.246 -1.447 1.00 0.00 26 ASN A O 12
ATOM 18405 N N . PHE A 1 26 ? 5.400 12.845 0.201 1.00 0.00 27 PHE A N 12
ATOM 18406 C CA . PHE A 1 26 ? 4.491 13.927 -0.183 1.00 0.00 27 PHE A CA 12
ATOM 18407 C C . PHE A 1 26 ? 5.165 15.285 0.047 1.00 0.00 27 PHE A C 12
ATOM 18408 O O . PHE A 1 26 ? 5.356 15.716 1.187 1.00 0.00 27 PHE A O 12
ATOM 18425 N N . THR A 1 27 ? 5.508 15.984 -1.030 1.00 0.00 28 THR A N 12
ATOM 18426 C CA . THR A 1 27 ? 6.145 17.320 -0.988 1.00 0.00 28 THR A CA 12
ATOM 18427 C C . THR A 1 27 ? 5.115 18.454 -1.009 1.00 0.00 28 THR A C 12
ATOM 18428 O O . THR A 1 27 ? 5.472 19.628 -1.134 1.00 0.00 28 THR A O 12
ATOM 18439 N N . GLY A 1 28 ? 3.832 18.104 -0.900 1.00 0.00 29 GLY A N 12
ATOM 18440 C CA . GLY A 1 28 ? 2.700 19.015 -0.999 1.00 0.00 29 GLY A CA 12
ATOM 18441 C C . GLY A 1 28 ? 2.199 19.058 -2.446 1.00 0.00 29 GLY A C 12
ATOM 18442 O O . GLY A 1 28 ? 2.981 18.852 -3.380 1.00 0.00 29 GLY A O 12
ATOM 18446 N N . CYS A 1 29 ? 0.903 19.316 -2.611 1.00 0.00 30 CYS A N 12
ATOM 18447 C CA . CYS A 1 29 ? 0.198 19.354 -3.884 1.00 0.00 30 CYS A CA 12
ATOM 18448 C C . CYS A 1 29 ? 0.829 20.284 -4.926 1.00 0.00 30 CYS A C 12
ATOM 18449 O O . CYS A 1 29 ? 1.684 21.133 -4.635 1.00 0.00 30 CYS A O 12
ATOM 18456 N N . ALA A 1 30 ? 0.326 20.174 -6.144 1.00 0.00 31 ALA A N 12
ATOM 18457 C CA . ALA A 1 30 ? 0.640 21.068 -7.246 1.00 0.00 31 ALA A CA 12
ATOM 18458 C C . ALA A 1 30 ? -0.624 21.647 -7.910 1.00 0.00 31 ALA A C 12
ATOM 18459 O O . ALA A 1 30 ? -0.507 22.636 -8.644 1.00 0.00 31 ALA A O 12
ATOM 18466 N N . VAL A 1 31 ? -1.827 21.133 -7.611 1.00 0.00 32 VAL A N 12
ATOM 18467 C CA . VAL A 1 31 ? -3.083 21.746 -8.069 1.00 0.00 32 VAL A CA 12
ATOM 18468 C C . VAL A 1 31 ? -3.345 23.022 -7.251 1.00 0.00 32 VAL A C 12
ATOM 18469 O O . VAL A 1 31 ? -3.839 24.010 -7.808 1.00 0.00 32 VAL A O 12
ATOM 18482 N N . CYS A 1 32 ? -2.984 23.024 -5.961 1.00 0.00 33 CYS A N 12
ATOM 18483 C CA . CYS A 1 32 ? -3.169 24.130 -5.016 1.00 0.00 33 CYS A CA 12
ATOM 18484 C C . CYS A 1 32 ? -1.933 24.521 -4.168 1.00 0.00 33 CYS A C 12
ATOM 18485 O O . CYS A 1 32 ? -1.908 25.627 -3.612 1.00 0.00 33 CYS A O 12
ATOM 18492 N N . SER A 1 33 ? -0.913 23.653 -4.075 1.00 0.00 34 SER A N 12
ATOM 18493 C CA . SER A 1 33 ? 0.345 23.848 -3.321 1.00 0.00 34 SER A CA 12
ATOM 18494 C C . SER A 1 33 ? 0.293 23.551 -1.799 1.00 0.00 34 SER A C 12
ATOM 18495 O O . SER A 1 33 ? 1.220 23.935 -1.076 1.00 0.00 34 SER A O 12
ATOM 18503 N N . LYS A 1 34 ? -0.740 22.876 -1.265 1.00 0.00 35 LYS A N 12
ATOM 18504 C CA . LYS A 1 34 ? -0.846 22.550 0.182 1.00 0.00 35 LYS A CA 12
ATOM 18505 C C . LYS A 1 34 ? -0.049 21.298 0.580 1.00 0.00 35 LYS A C 12
ATOM 18506 O O . LYS A 1 34 ? -0.004 20.324 -0.166 1.00 0.00 35 LYS A O 12
ATOM 18525 N N . ARG A 1 35 ? 0.519 21.283 1.795 1.00 0.00 36 ARG A N 12
ATOM 18526 C CA . ARG A 1 35 ? 1.241 20.138 2.401 1.00 0.00 36 ARG A CA 12
ATOM 18527 C C . ARG A 1 35 ? 0.549 19.710 3.705 1.00 0.00 36 ARG A C 12
ATOM 18528 O O . ARG A 1 35 ? -0.234 20.481 4.249 1.00 0.00 36 ARG A O 12
ATOM 18549 N N . ASP A 1 36 ? 0.798 18.483 4.182 1.00 0.00 37 ASP A N 12
ATOM 18550 C CA . ASP A 1 36 ? 0.166 17.857 5.369 1.00 0.00 37 ASP A CA 12
ATOM 18551 C C . ASP A 1 36 ? -1.380 17.879 5.372 1.00 0.00 37 ASP A C 12
ATOM 18552 O O . ASP A 1 36 ? -2.050 17.844 6.405 1.00 0.00 37 ASP A O 12
ATOM 18561 N N . PHE A 1 37 ? -1.931 17.918 4.161 1.00 0.00 38 PHE A N 12
ATOM 18562 C CA . PHE A 1 37 ? -3.344 17.992 3.802 1.00 0.00 38 PHE A CA 12
ATOM 18563 C C . PHE A 1 37 ? -3.756 16.816 2.913 1.00 0.00 38 PHE A C 12
ATOM 18564 O O . PHE A 1 37 ? -3.564 16.836 1.699 1.00 0.00 38 PHE A O 12
ATOM 18581 N N . MET A 1 38 ? -4.366 15.799 3.523 1.00 0.00 39 MET A N 12
ATOM 18582 C CA . MET A 1 38 ? -4.888 14.628 2.805 1.00 0.00 39 MET A CA 12
ATOM 18583 C C . MET A 1 38 ? -5.957 13.825 3.558 1.00 0.00 39 MET A C 12
ATOM 18584 O O . MET A 1 38 ? -5.963 13.730 4.786 1.00 0.00 39 MET A O 12
ATOM 18598 N N . LEU A 1 39 ? -6.826 13.216 2.751 1.00 0.00 40 LEU A N 12
ATOM 18599 C CA . LEU A 1 39 ? -7.957 12.332 3.040 1.00 0.00 40 LEU A CA 12
ATOM 18600 C C . LEU A 1 39 ? -7.807 11.040 2.215 1.00 0.00 40 LEU A C 12
ATOM 18601 O O . LEU A 1 39 ? -7.040 10.987 1.251 1.00 0.00 40 LEU A O 12
ATOM 18617 N N . ILE A 1 40 ? -8.586 10.015 2.561 1.00 0.00 41 ILE A N 12
ATOM 18618 C CA . ILE A 1 40 ? -8.664 8.723 1.869 1.00 0.00 41 ILE A CA 12
ATOM 18619 C C . ILE A 1 40 ? -10.146 8.453 1.599 1.00 0.00 41 ILE A C 12
ATOM 18620 O O . ILE A 1 40 ? -10.987 8.632 2.485 1.00 0.00 41 ILE A O 12
ATOM 18636 N N . THR A 1 41 ? -10.470 8.012 0.384 1.00 0.00 42 THR A N 12
ATOM 18637 C CA . THR A 1 41 ? -11.848 7.680 -0.014 1.00 0.00 42 THR A CA 12
ATOM 18638 C C . THR A 1 41 ? -11.889 6.538 -1.032 1.00 0.00 42 THR A C 12
ATOM 18639 O O . THR A 1 41 ? -10.846 6.100 -1.523 1.00 0.00 42 THR A O 12
ATOM 18650 N N . ASN A 1 42 ? -13.093 6.059 -1.358 1.00 0.00 43 ASN A N 12
ATOM 18651 C CA . ASN A 1 42 ? -13.399 4.985 -2.322 1.00 0.00 43 ASN A CA 12
ATOM 18652 C C . ASN A 1 42 ? -12.715 3.625 -2.033 1.00 0.00 43 ASN A C 12
ATOM 18653 O O . ASN A 1 42 ? -12.646 2.752 -2.899 1.00 0.00 43 ASN A O 12
ATOM 18664 N N . LYS A 1 43 ? -12.214 3.450 -0.801 1.00 0.00 44 LYS A N 12
ATOM 18665 C CA . LYS A 1 43 ? -11.506 2.263 -0.302 1.00 0.00 44 LYS A CA 12
ATOM 18666 C C . LYS A 1 43 ? -12.285 0.959 -0.513 1.00 0.00 44 LYS A C 12
ATOM 18667 O O . LYS A 1 43 ? -13.326 0.734 0.110 1.00 0.00 44 LYS A O 12
ATOM 18686 N N . SER A 1 44 ? -11.754 0.100 -1.374 1.00 0.00 45 SER A N 12
ATOM 18687 C CA . SER A 1 44 ? -12.274 -1.232 -1.685 1.00 0.00 45 SER A CA 12
ATOM 18688 C C . SER A 1 44 ? -11.406 -2.341 -1.092 1.00 0.00 45 SER A C 12
ATOM 18689 O O . SER A 1 44 ? -10.205 -2.172 -0.862 1.00 0.00 45 SER A O 12
ATOM 18697 N N . LEU A 1 45 ? -12.022 -3.506 -0.888 1.00 0.00 46 LEU A N 12
ATOM 18698 C CA . LEU A 1 45 ? -11.397 -4.723 -0.378 1.00 0.00 46 LEU A CA 12
ATOM 18699 C C . LEU A 1 45 ? -11.937 -5.940 -1.140 1.00 0.00 46 LEU A C 12
ATOM 18700 O O . LEU A 1 45 ? -13.136 -6.030 -1.424 1.00 0.00 46 LEU A O 12
ATOM 18716 N N . LYS A 1 46 ? -11.033 -6.860 -1.483 1.00 0.00 47 LYS A N 12
ATOM 18717 C CA . LYS A 1 46 ? -11.290 -8.086 -2.240 1.00 0.00 47 LYS A CA 12
ATOM 18718 C C . LYS A 1 46 ? -10.652 -9.296 -1.573 1.00 0.00 47 LYS A C 12
ATOM 18719 O O . LYS A 1 46 ? -9.591 -9.173 -0.972 1.00 0.00 47 LYS A O 12
ATOM 18738 N N . GLU A 1 47 ? -11.279 -10.461 -1.675 1.00 0.00 48 GLU A N 12
ATOM 18739 C CA . GLU A 1 47 ? -10.713 -11.699 -1.113 1.00 0.00 48 GLU A CA 12
ATOM 18740 C C . GLU A 1 47 ? -10.916 -12.897 -2.059 1.00 0.00 48 GLU A C 12
ATOM 18741 O O . GLU A 1 47 ? -12.048 -13.316 -2.312 1.00 0.00 48 GLU A O 12
ATOM 18753 N N . GLU A 1 48 ? -9.817 -13.476 -2.559 1.00 0.00 49 GLU A N 12
ATOM 18754 C CA . GLU A 1 48 ? -9.803 -14.707 -3.370 1.00 0.00 49 GLU A CA 12
ATOM 18755 C C . GLU A 1 48 ? -9.008 -15.851 -2.724 1.00 0.00 49 GLU A C 12
ATOM 18756 O O . GLU A 1 48 ? -7.798 -15.741 -2.569 1.00 0.00 49 GLU A O 12
ATOM 18768 N N . ASP A 1 49 ? -9.632 -17.000 -2.468 1.00 0.00 50 ASP A N 12
ATOM 18769 C CA . ASP A 1 49 ? -8.997 -18.258 -2.003 1.00 0.00 50 ASP A CA 12
ATOM 18770 C C . ASP A 1 49 ? -7.943 -18.177 -0.860 1.00 0.00 50 ASP A C 12
ATOM 18771 O O . ASP A 1 49 ? -7.104 -19.068 -0.701 1.00 0.00 50 ASP A O 12
ATOM 18780 N N . GLY A 1 50 ? -7.958 -17.101 -0.069 1.00 0.00 51 GLY A N 12
ATOM 18781 C CA . GLY A 1 50 ? -7.009 -16.809 1.023 1.00 0.00 51 GLY A CA 12
ATOM 18782 C C . GLY A 1 50 ? -6.221 -15.507 0.810 1.00 0.00 51 GLY A C 12
ATOM 18783 O O . GLY A 1 50 ? -5.738 -14.913 1.775 1.00 0.00 51 GLY A O 12
ATOM 18787 N N . GLU A 1 51 ? -6.126 -15.033 -0.434 1.00 0.00 52 GLU A N 12
ATOM 18788 C CA . GLU A 1 51 ? -5.520 -13.752 -0.799 1.00 0.00 52 GLU A CA 12
ATOM 18789 C C . GLU A 1 51 ? -6.468 -12.619 -0.388 1.00 0.00 52 GLU A C 12
ATOM 18790 O O . GLU A 1 51 ? -7.671 -12.692 -0.635 1.00 0.00 52 GLU A O 12
ATOM 18802 N N . GLU A 1 52 ? -5.925 -11.554 0.194 1.00 0.00 53 GLU A N 12
ATOM 18803 C CA . GLU A 1 52 ? -6.646 -10.348 0.595 1.00 0.00 53 GLU A CA 12
ATOM 18804 C C . GLU A 1 52 ? -6.086 -9.159 -0.187 1.00 0.00 53 GLU A C 12
ATOM 18805 O O . GLU A 1 52 ? -4.876 -8.949 -0.228 1.00 0.00 53 GLU A O 12
ATOM 18817 N N . ILE A 1 53 ? -6.952 -8.363 -0.811 1.00 0.00 54 ILE A N 12
ATOM 18818 C CA . ILE A 1 53 ? -6.567 -7.211 -1.619 1.00 0.00 54 ILE A CA 12
ATOM 18819 C C . ILE A 1 53 ? -7.246 -5.959 -1.076 1.00 0.00 54 ILE A C 12
ATOM 18820 O O . ILE A 1 53 ? -8.426 -5.996 -0.735 1.00 0.00 54 ILE A O 12
ATOM 18836 N N . VAL A 1 54 ? -6.516 -4.845 -1.021 1.00 0.00 55 VAL A N 12
ATOM 18837 C CA . VAL A 1 54 ? -7.019 -3.538 -0.582 1.00 0.00 55 VAL A CA 12
ATOM 18838 C C . VAL A 1 54 ? -6.585 -2.479 -1.588 1.00 0.00 55 VAL A C 12
ATOM 18839 O O . VAL A 1 54 ? -5.390 -2.248 -1.780 1.00 0.00 55 VAL A O 12
ATOM 18852 N N . THR A 1 55 ? -7.546 -1.820 -2.230 1.00 0.00 56 THR A N 12
ATOM 18853 C CA . THR A 1 55 ? -7.290 -0.732 -3.189 1.00 0.00 56 THR A CA 12
ATOM 18854 C C . THR A 1 55 ? -7.979 0.574 -2.773 1.00 0.00 56 THR A C 12
ATOM 18855 O O . THR A 1 55 ? -9.147 0.560 -2.383 1.00 0.00 56 THR A O 12
ATOM 18866 N N . TYR A 1 56 ? -7.289 1.715 -2.842 1.00 0.00 57 TYR A N 12
ATOM 18867 C CA . TYR A 1 56 ? -7.848 3.035 -2.497 1.00 0.00 57 TYR A CA 12
ATOM 18868 C C . TYR A 1 56 ? -7.149 4.205 -3.214 1.00 0.00 57 TYR A C 12
ATOM 18869 O O . TYR A 1 56 ? -6.296 4.008 -4.083 1.00 0.00 57 TYR A O 12
ATOM 18887 N N . ASP A 1 57 ? -7.481 5.435 -2.815 1.00 0.00 58 ASP A N 12
ATOM 18888 C CA . ASP A 1 57 ? -6.952 6.670 -3.389 1.00 0.00 58 ASP A CA 12
ATOM 18889 C C . ASP A 1 57 ? -6.727 7.696 -2.259 1.00 0.00 58 ASP A C 12
ATOM 18890 O O . ASP A 1 57 ? -7.379 7.641 -1.211 1.00 0.00 58 ASP A O 12
ATOM 18899 N N . HIS A 1 58 ? -5.858 8.679 -2.508 1.00 0.00 59 HIS A N 12
ATOM 18900 C CA . HIS A 1 58 ? -5.548 9.787 -1.593 1.00 0.00 59 HIS A CA 12
ATOM 18901 C C . HIS A 1 58 ? -6.071 11.088 -2.214 1.00 0.00 59 HIS A C 12
ATOM 18902 O O . HIS A 1 58 ? -5.975 11.271 -3.427 1.00 0.00 59 HIS A O 12
ATOM 18916 N N . LEU A 1 59 ? -6.624 11.998 -1.410 1.00 0.00 60 LEU A N 12
ATOM 18917 C CA . LEU A 1 59 ? -7.242 13.248 -1.864 1.00 0.00 60 LEU A CA 12
ATOM 18918 C C . LEU A 1 59 ? -6.751 14.431 -1.040 1.00 0.00 60 LEU A C 12
ATOM 18919 O O . LEU A 1 59 ? -6.732 14.352 0.185 1.00 0.00 60 LEU A O 12
ATOM 18935 N N . CYS A 1 60 ? -6.404 15.529 -1.703 1.00 0.00 61 CYS A N 12
ATOM 18936 C CA . CYS A 1 60 ? -5.966 16.770 -1.073 1.00 0.00 61 CYS A CA 12
ATOM 18937 C C . CYS A 1 60 ? -7.063 17.323 -0.146 1.00 0.00 61 CYS A C 12
ATOM 18938 O O . CYS A 1 60 ? -8.191 17.563 -0.574 1.00 0.00 61 CYS A O 12
ATOM 18945 N N . LYS A 1 61 ? -6.772 17.544 1.141 1.00 0.00 62 LYS A N 12
ATOM 18946 C CA . LYS A 1 61 ? -7.756 18.109 2.091 1.00 0.00 62 LYS A CA 12
ATOM 18947 C C . LYS A 1 61 ? -8.182 19.542 1.687 1.00 0.00 62 LYS A C 12
ATOM 18948 O O . LYS A 1 61 ? -9.186 20.045 2.194 1.00 0.00 62 LYS A O 12
ATOM 18967 N N . ASN A 1 62 ? -7.464 20.189 0.763 1.00 0.00 63 ASN A N 12
ATOM 18968 C CA . ASN A 1 62 ? -7.752 21.537 0.290 1.00 0.00 63 ASN A CA 12
ATOM 18969 C C . ASN A 1 62 ? -8.601 21.519 -0.993 1.00 0.00 63 ASN A C 12
ATOM 18970 O O . ASN A 1 62 ? -9.769 21.917 -0.950 1.00 0.00 63 ASN A O 12
ATOM 18981 N N . CYS A 1 63 ? -8.043 21.056 -2.118 1.00 0.00 64 CYS A N 12
ATOM 18982 C CA . CYS A 1 63 ? -8.719 21.024 -3.417 1.00 0.00 64 CYS A CA 12
ATOM 18983 C C . CYS A 1 63 ? -9.467 19.707 -3.733 1.00 0.00 64 CYS A C 12
ATOM 18984 O O . CYS A 1 63 ? -10.182 19.632 -4.740 1.00 0.00 64 CYS A O 12
ATOM 18991 N N . HIS A 1 64 ? -9.339 18.674 -2.887 1.00 0.00 65 HIS A N 12
ATOM 18992 C CA . HIS A 1 64 ? -9.939 17.328 -3.046 1.00 0.00 65 HIS A CA 12
ATOM 18993 C C . HIS A 1 64 ? -9.632 16.636 -4.381 1.00 0.00 65 HIS A C 12
ATOM 18994 O O . HIS A 1 64 ? -10.294 15.674 -4.775 1.00 0.00 65 HIS A O 12
ATOM 19009 N N . HIS A 1 65 ? -8.566 17.076 -5.036 1.00 0.00 66 HIS A N 12
ATOM 19010 C CA . HIS A 1 65 ? -7.976 16.435 -6.202 1.00 0.00 66 HIS A CA 12
ATOM 19011 C C . HIS A 1 65 ? -7.342 15.111 -5.734 1.00 0.00 66 HIS A C 12
ATOM 19012 O O . HIS A 1 65 ? -6.829 15.034 -4.611 1.00 0.00 66 HIS A O 12
ATOM 19026 N N . VAL A 1 66 ? -7.344 14.072 -6.573 1.00 0.00 67 VAL A N 12
ATOM 19027 C CA . VAL A 1 66 ? -6.719 12.789 -6.231 1.00 0.00 67 VAL A CA 12
ATOM 19028 C C . VAL A 1 66 ? -5.194 12.904 -6.338 1.00 0.00 67 VAL A C 12
ATOM 19029 O O . VAL A 1 66 ? -4.634 12.913 -7.438 1.00 0.00 67 VAL A O 12
ATOM 19042 N N . ILE A 1 67 ? -4.531 12.977 -5.181 1.00 0.00 68 ILE A N 12
ATOM 19043 C CA . ILE A 1 67 ? -3.071 13.079 -5.038 1.00 0.00 68 ILE A CA 12
ATOM 19044 C C . ILE A 1 67 ? -2.367 11.851 -5.635 1.00 0.00 68 ILE A C 12
ATOM 19045 O O . ILE A 1 67 ? -1.371 11.974 -6.352 1.00 0.00 68 ILE A O 12
ATOM 19061 N N . ALA A 1 68 ? -2.880 10.655 -5.319 1.00 0.00 69 ALA A N 12
ATOM 19062 C CA . ALA A 1 68 ? -2.298 9.375 -5.714 1.00 0.00 69 ALA A CA 12
ATOM 19063 C C . ALA A 1 68 ? -3.289 8.199 -5.574 1.00 0.00 69 ALA A C 12
ATOM 19064 O O . ALA A 1 68 ? -4.337 8.327 -4.933 1.00 0.00 69 ALA A O 12
ATOM 19071 N N . ARG A 1 69 ? -2.924 7.034 -6.128 1.00 0.00 70 ARG A N 12
ATOM 19072 C CA . ARG A 1 69 ? -3.654 5.759 -6.026 1.00 0.00 70 ARG A CA 12
ATOM 19073 C C . ARG A 1 69 ? -2.783 4.737 -5.298 1.00 0.00 70 ARG A C 12
ATOM 19074 O O . ARG A 1 69 ? -1.584 4.668 -5.569 1.00 0.00 70 ARG A O 12
ATOM 19095 N N . HIS A 1 70 ? -3.416 3.943 -4.436 1.00 0.00 71 HIS A N 12
ATOM 19096 C CA . HIS A 1 70 ? -2.794 2.930 -3.577 1.00 0.00 71 HIS A CA 12
ATOM 19097 C C . HIS A 1 70 ? -3.376 1.536 -3.793 1.00 0.00 71 HIS A C 12
ATOM 19098 O O . HIS A 1 70 ? -4.592 1.355 -3.898 1.00 0.00 71 HIS A O 12
ATOM 19112 N N . GLU A 1 71 ? -2.513 0.529 -3.789 1.00 0.00 72 GLU A N 12
ATOM 19113 C CA . GLU A 1 71 ? -2.882 -0.876 -3.864 1.00 0.00 72 GLU A CA 12
ATOM 19114 C C . GLU A 1 71 ? -1.977 -1.673 -2.918 1.00 0.00 72 GLU A C 12
ATOM 19115 O O . GLU A 1 71 ? -0.757 -1.527 -2.924 1.00 0.00 72 GLU A O 12
ATOM 19127 N N . TYR A 1 72 ? -2.580 -2.549 -2.125 1.00 0.00 73 TYR A N 12
ATOM 19128 C CA . TYR A 1 72 ? -1.903 -3.492 -1.244 1.00 0.00 73 TYR A CA 12
ATOM 19129 C C . TYR A 1 72 ? -2.551 -4.852 -1.484 1.00 0.00 73 TYR A C 12
ATOM 19130 O O . TYR A 1 72 ? -3.773 -4.982 -1.415 1.00 0.00 73 TYR A O 12
ATOM 19148 N N . THR A 1 73 ? -1.751 -5.867 -1.783 1.00 0.00 74 THR A N 12
ATOM 19149 C CA . THR A 1 73 ? -2.252 -7.225 -2.026 1.00 0.00 74 THR A CA 12
ATOM 19150 C C . THR A 1 73 ? -1.448 -8.199 -1.161 1.00 0.00 74 THR A C 12
ATOM 19151 O O . THR A 1 73 ? -0.226 -8.097 -1.037 1.00 0.00 74 THR A O 12
ATOM 19162 N N . PHE A 1 74 ? -2.132 -9.138 -0.518 1.00 0.00 75 PHE A N 12
ATOM 19163 C CA . PHE A 1 74 ? -1.526 -10.137 0.366 1.00 0.00 75 PHE A CA 12
ATOM 19164 C C . PHE A 1 74 ? -2.004 -11.544 -0.028 1.00 0.00 75 PHE A C 12
ATOM 19165 O O . PHE A 1 74 ? -3.203 -11.765 -0.102 1.00 0.00 75 PHE A O 12
ATOM 19182 N N . SER A 1 75 ? -1.100 -12.499 -0.256 1.00 0.00 76 SER A N 12
ATOM 19183 C CA . SER A 1 75 ? -1.377 -13.879 -0.713 1.00 0.00 76 SER A CA 12
ATOM 19184 C C . SER A 1 75 ? -0.725 -14.952 0.158 1.00 0.00 76 SER A C 12
ATOM 19185 O O . SER A 1 75 ? 0.399 -14.786 0.607 1.00 0.00 76 SER A O 12
ATOM 19193 N N . ILE A 1 76 ? -1.394 -16.084 0.382 1.00 0.00 77 ILE A N 12
ATOM 19194 C CA . ILE A 1 76 ? -0.806 -17.233 1.107 1.00 0.00 77 ILE A CA 12
ATOM 19195 C C . ILE A 1 76 ? -0.555 -18.389 0.130 1.00 0.00 77 ILE A C 12
ATOM 19196 O O . ILE A 1 76 ? -1.489 -18.869 -0.517 1.00 0.00 77 ILE A O 12
ATOM 19212 N N . MET A 1 77 ? 0.704 -18.839 0.031 1.00 0.00 78 MET A N 12
ATOM 19213 C CA . MET A 1 77 ? 1.129 -19.962 -0.815 1.00 0.00 78 MET A CA 12
ATOM 19214 C C . MET A 1 77 ? 1.757 -21.131 -0.039 1.00 0.00 78 MET A C 12
ATOM 19215 O O . MET A 1 77 ? 2.849 -20.985 0.501 1.00 0.00 78 MET A O 12
ATOM 19229 N N . ASP A 1 78 ? 1.113 -22.302 -0.060 1.00 0.00 79 ASP A N 12
ATOM 19230 C CA . ASP A 1 78 ? 1.536 -23.597 0.521 1.00 0.00 79 ASP A CA 12
ATOM 19231 C C . ASP A 1 78 ? 1.975 -23.604 2.007 1.00 0.00 79 ASP A C 12
ATOM 19232 O O . ASP A 1 78 ? 1.270 -24.147 2.859 1.00 0.00 79 ASP A O 12
ATOM 19241 N N . GLU A 1 79 ? 3.112 -22.984 2.330 1.00 0.00 80 GLU A N 12
ATOM 19242 C CA . GLU A 1 79 ? 3.696 -22.852 3.674 1.00 0.00 80 GLU A CA 12
ATOM 19243 C C . GLU A 1 79 ? 4.199 -21.428 3.950 1.00 0.00 80 GLU A C 12
ATOM 19244 O O . GLU A 1 79 ? 4.860 -21.203 4.961 1.00 0.00 80 GLU A O 12
ATOM 19256 N N . PHE A 1 80 ? 3.961 -20.461 3.060 1.00 0.00 81 PHE A N 12
ATOM 19257 C CA . PHE A 1 80 ? 4.504 -19.112 3.230 1.00 0.00 81 PHE A CA 12
ATOM 19258 C C . PHE A 1 80 ? 3.401 -18.071 2.997 1.00 0.00 81 PHE A C 12
ATOM 19259 O O . PHE A 1 80 ? 2.320 -18.364 2.477 1.00 0.00 81 PHE A O 12
ATOM 19276 N N . GLN A 1 81 ? 3.722 -16.823 3.310 1.00 0.00 82 GLN A N 12
ATOM 19277 C CA . GLN A 1 81 ? 2.870 -15.660 3.093 1.00 0.00 82 GLN A CA 12
ATOM 19278 C C . GLN A 1 81 ? 3.598 -14.658 2.208 1.00 0.00 82 GLN A C 12
ATOM 19279 O O . GLN A 1 81 ? 4.795 -14.462 2.367 1.00 0.00 82 GLN A O 12
ATOM 19293 N N . GLU A 1 82 ? 2.872 -13.983 1.332 1.00 0.00 83 GLU A N 12
ATOM 19294 C CA . GLU A 1 82 ? 3.355 -12.995 0.370 1.00 0.00 83 GLU A CA 12
ATOM 19295 C C . GLU A 1 82 ? 2.645 -11.669 0.605 1.00 0.00 83 GLU A C 12
ATOM 19296 O O . GLU A 1 82 ? 1.419 -11.605 0.663 1.00 0.00 83 GLU A O 12
ATOM 19308 N N . TYR A 1 83 ? 3.425 -10.606 0.681 1.00 0.00 84 TYR A N 12
ATOM 19309 C CA . TYR A 1 83 ? 2.958 -9.240 0.875 1.00 0.00 84 TYR A CA 12
ATOM 19310 C C . TYR A 1 83 ? 3.446 -8.378 -0.274 1.00 0.00 84 TYR A C 12
ATOM 19311 O O . TYR A 1 83 ? 4.634 -8.408 -0.588 1.00 0.00 84 TYR A O 12
ATOM 19329 N N . THR A 1 84 ? 2.560 -7.607 -0.897 1.00 0.00 85 THR A N 12
ATOM 19330 C CA . THR A 1 84 ? 2.934 -6.688 -1.974 1.00 0.00 85 THR A CA 12
ATOM 19331 C C . THR A 1 84 ? 2.158 -5.376 -1.822 1.00 0.00 85 THR A C 12
ATOM 19332 O O . THR A 1 84 ? 0.993 -5.348 -1.429 1.00 0.00 85 THR A O 12
ATOM 19343 N N . MET A 1 85 ? 2.803 -4.262 -2.127 1.00 0.00 86 MET A N 12
ATOM 19344 C CA . MET A 1 85 ? 2.242 -2.913 -2.100 1.00 0.00 86 MET A CA 12
ATOM 19345 C C . MET A 1 85 ? 2.735 -2.136 -3.319 1.00 0.00 86 MET A C 12
ATOM 19346 O O . MET A 1 85 ? 3.865 -2.312 -3.776 1.00 0.00 86 MET A O 12
ATOM 19360 N N . LEU A 1 86 ? 1.863 -1.281 -3.835 1.00 0.00 87 LEU A N 12
ATOM 19361 C CA . LEU A 1 86 ? 2.087 -0.426 -5.001 1.00 0.00 87 LEU A CA 12
ATOM 19362 C C . LEU A 1 86 ? 1.230 0.854 -4.899 1.00 0.00 87 LEU A C 12
ATOM 19363 O O . LEU A 1 86 ? 0.019 0.832 -5.121 1.00 0.00 87 LEU A O 12
ATOM 19379 N N . CYS A 1 87 ? 1.871 1.972 -4.582 1.00 0.00 88 CYS A N 12
ATOM 19380 C CA . CYS A 1 87 ? 1.282 3.300 -4.455 1.00 0.00 88 CYS A CA 12
ATOM 19381 C C . CYS A 1 87 ? 2.247 4.360 -5.005 1.00 0.00 88 CYS A C 12
ATOM 19382 O O . CYS A 1 87 ? 3.451 4.319 -4.727 1.00 0.00 88 CYS A O 12
ATOM 19389 N N . LEU A 1 88 ? 1.715 5.321 -5.766 1.00 0.00 89 LEU A N 12
ATOM 19390 C CA . LEU A 1 88 ? 2.470 6.449 -6.318 1.00 0.00 89 LEU A CA 12
ATOM 19391 C C . LEU A 1 88 ? 3.126 7.294 -5.212 1.00 0.00 89 LEU A C 12
ATOM 19392 O O . LEU A 1 88 ? 4.239 7.785 -5.407 1.00 0.00 89 LEU A O 12
ATOM 19408 N N . LEU A 1 89 ? 2.468 7.424 -4.057 1.00 0.00 90 LEU A N 12
ATOM 19409 C CA . LEU A 1 89 ? 2.948 8.170 -2.900 1.00 0.00 90 LEU A CA 12
ATOM 19410 C C . LEU A 1 89 ? 3.635 7.250 -1.892 1.00 0.00 90 LEU A C 12
ATOM 19411 O O . LEU A 1 89 ? 4.819 7.430 -1.606 1.00 0.00 90 LEU A O 12
ATOM 19427 N N . CYS A 1 90 ? 2.888 6.317 -1.317 1.00 0.00 91 CYS A N 12
ATOM 19428 C CA . CYS A 1 90 ? 3.349 5.462 -0.242 1.00 0.00 91 CYS A CA 12
ATOM 19429 C C . CYS A 1 90 ? 4.500 4.539 -0.651 1.00 0.00 91 CYS A C 12
ATOM 19430 O O . CYS A 1 90 ? 5.432 4.345 0.134 1.00 0.00 91 CYS A O 12
ATOM 19437 N N . GLY A 1 91 ? 4.472 4.020 -1.881 1.00 0.00 92 GLY A N 12
ATOM 19438 C CA . GLY A 1 91 ? 5.575 3.251 -2.449 1.00 0.00 92 GLY A CA 12
ATOM 19439 C C . GLY A 1 91 ? 5.248 1.880 -3.029 1.00 0.00 92 GLY A C 12
ATOM 19440 O O . GLY A 1 91 ? 4.134 1.370 -2.926 1.00 0.00 92 GLY A O 12
ATOM 19444 N N . LYS A 1 92 ? 6.274 1.266 -3.622 1.00 0.00 93 LYS A N 12
ATOM 19445 C CA . LYS A 1 92 ? 6.252 -0.087 -4.183 1.00 0.00 93 LYS A CA 12
ATOM 19446 C C . LYS A 1 92 ? 7.148 -1.013 -3.366 1.00 0.00 93 LYS A C 12
ATOM 19447 O O . LYS A 1 92 ? 8.349 -0.783 -3.253 1.00 0.00 93 LYS A O 12
ATOM 19466 N N . ALA A 1 93 ? 6.560 -2.047 -2.781 1.00 0.00 94 ALA A N 12
ATOM 19467 C CA . ALA A 1 93 ? 7.257 -3.014 -1.943 1.00 0.00 94 ALA A CA 12
ATOM 19468 C C . ALA A 1 93 ? 6.743 -4.457 -2.085 1.00 0.00 94 ALA A C 12
ATOM 19469 O O . ALA A 1 93 ? 5.596 -4.681 -2.470 1.00 0.00 94 ALA A O 12
ATOM 19476 N N . GLU A 1 94 ? 7.581 -5.438 -1.743 1.00 0.00 95 GLU A N 12
ATOM 19477 C CA . GLU A 1 94 ? 7.216 -6.861 -1.708 1.00 0.00 95 GLU A CA 12
ATOM 19478 C C . GLU A 1 94 ? 8.049 -7.615 -0.655 1.00 0.00 95 GLU A C 12
ATOM 19479 O O . GLU A 1 94 ? 9.257 -7.399 -0.543 1.00 0.00 95 GLU A O 12
ATOM 19491 N N . ASP A 1 95 ? 7.409 -8.504 0.108 1.00 0.00 96 ASP A N 12
ATOM 19492 C CA . ASP A 1 95 ? 8.008 -9.349 1.144 1.00 0.00 96 ASP A CA 12
ATOM 19493 C C . ASP A 1 95 ? 7.394 -10.756 1.159 1.00 0.00 96 ASP A C 12
ATOM 19494 O O . ASP A 1 95 ? 6.218 -10.920 0.828 1.00 0.00 96 ASP A O 12
ATOM 19503 N N . THR A 1 96 ? 8.148 -11.765 1.602 1.00 0.00 97 THR A N 12
ATOM 19504 C CA . THR A 1 96 ? 7.631 -13.135 1.764 1.00 0.00 97 THR A CA 12
ATOM 19505 C C . THR A 1 96 ? 8.104 -13.739 3.091 1.00 0.00 97 THR A C 12
ATOM 19506 O O . THR A 1 96 ? 9.286 -13.642 3.430 1.00 0.00 97 THR A O 12
ATOM 19517 N N . ILE A 1 97 ? 7.186 -14.346 3.854 1.00 0.00 98 ILE A N 12
ATOM 19518 C CA . ILE A 1 97 ? 7.434 -14.932 5.183 1.00 0.00 98 ILE A CA 12
ATOM 19519 C C . ILE A 1 97 ? 7.067 -16.414 5.209 1.00 0.00 98 ILE A C 12
ATOM 19520 O O . ILE A 1 97 ? 5.934 -16.764 4.902 1.00 0.00 98 ILE A O 12
ATOM 19536 N N . SER A 1 98 ? 7.965 -17.291 5.639 1.00 0.00 99 SER A N 12
ATOM 19537 C CA . SER A 1 98 ? 7.640 -18.716 5.808 1.00 0.00 99 SER A CA 12
ATOM 19538 C C . SER A 1 98 ? 6.922 -18.943 7.147 1.00 0.00 99 SER A C 12
ATOM 19539 O O . SER A 1 98 ? 7.280 -18.341 8.165 1.00 0.00 99 SER A O 12
ATOM 19547 N N . ILE A 1 99 ? 5.889 -19.790 7.153 1.00 0.00 100 ILE A N 12
ATOM 19548 C CA . ILE A 1 99 ? 5.055 -20.097 8.330 1.00 0.00 100 ILE A CA 12
ATOM 19549 C C . ILE A 1 99 ? 4.787 -21.608 8.492 1.00 0.00 100 ILE A C 12
ATOM 19550 O O . ILE A 1 99 ? 5.218 -22.432 7.684 1.00 0.00 100 ILE A O 12
ATOM 19566 N N . LEU A 1 100 ? 4.098 -21.985 9.574 1.00 0.00 101 LEU A N 12
ATOM 19567 C CA . LEU A 1 100 ? 3.758 -23.359 9.958 1.00 0.00 101 LEU A CA 12
ATOM 19568 C C . LEU A 1 100 ? 2.324 -23.422 10.530 1.00 0.00 101 LEU A C 12
ATOM 19569 O O . LEU A 1 100 ? 1.809 -22.390 10.976 1.00 0.00 101 LEU A O 12
ATOM 19585 N N . PRO A 1 101 ? 1.677 -24.607 10.586 1.00 0.00 102 PRO A N 12
ATOM 19586 C CA . PRO A 1 101 ? 0.335 -24.765 11.166 1.00 0.00 102 PRO A CA 12
ATOM 19587 C C . PRO A 1 101 ? 0.270 -24.405 12.665 1.00 0.00 102 PRO A C 12
ATOM 19588 O O . PRO A 1 101 ? -0.809 -24.129 13.191 1.00 0.00 102 PRO A O 12
ATOM 19599 N N . ASP A 1 102 ? 1.420 -24.358 13.349 1.00 0.00 103 ASP A N 12
ATOM 19600 C CA . ASP A 1 102 ? 1.570 -23.941 14.752 1.00 0.00 103 ASP A CA 12
ATOM 19601 C C . ASP A 1 102 ? 1.434 -22.407 14.949 1.00 0.00 103 ASP A C 12
ATOM 19602 O O . ASP A 1 102 ? 1.492 -21.915 16.075 1.00 0.00 103 ASP A O 12
ATOM 19611 N N . ASP A 1 103 ? 1.247 -21.646 13.860 1.00 0.00 104 ASP A N 12
ATOM 19612 C CA . ASP A 1 103 ? 1.104 -20.179 13.819 1.00 0.00 104 ASP A CA 12
ATOM 19613 C C . ASP A 1 103 ? 2.239 -19.397 14.537 1.00 0.00 104 ASP A C 12
ATOM 19614 O O . ASP A 1 103 ? 1.976 -18.616 15.458 1.00 0.00 104 ASP A O 12
ATOM 19623 N N . PRO A 1 104 ? 3.518 -19.582 14.131 1.00 0.00 105 PRO A N 12
ATOM 19624 C CA . PRO A 1 104 ? 4.659 -18.864 14.715 1.00 0.00 105 PRO A CA 12
ATOM 19625 C C . PRO A 1 104 ? 4.665 -17.365 14.354 1.00 0.00 105 PRO A C 12
ATOM 19626 O O . PRO A 1 104 ? 5.221 -16.554 15.097 1.00 0.00 105 PRO A O 12
ATOM 19637 N N . ARG A 1 105 ? 4.017 -17.002 13.232 1.00 0.00 106 ARG A N 12
ATOM 19638 C CA . ARG A 1 105 ? 3.809 -15.646 12.684 1.00 0.00 106 ARG A CA 12
ATOM 19639 C C . ARG A 1 105 ? 5.002 -14.676 12.821 1.00 0.00 106 ARG A C 12
ATOM 19640 O O . ARG A 1 105 ? 4.841 -13.524 13.230 1.00 0.00 106 ARG A O 12
ATOM 19661 N N . GLN A 1 106 ? 6.208 -15.158 12.502 1.00 0.00 107 GLN A N 12
ATOM 19662 C CA . GLN A 1 106 ? 7.473 -14.407 12.594 1.00 0.00 107 GLN A CA 12
ATOM 19663 C C . GLN A 1 106 ? 7.438 -13.012 11.935 1.00 0.00 107 GLN A C 12
ATOM 19664 O O . GLN A 1 106 ? 6.889 -12.822 10.841 1.00 0.00 107 GLN A O 12
ATOM 19681 N N . CYS A 1 1 ? -1.181 14.794 -8.677 1.00 0.00 2 CYS A N 13
ATOM 19682 C CA . CYS A 1 1 ? -0.715 15.265 -9.971 1.00 0.00 2 CYS A CA 13
ATOM 19683 C C . CYS A 1 1 ? 0.711 14.770 -10.315 1.00 0.00 2 CYS A C 13
ATOM 19684 O O . CYS A 1 1 ? 1.321 15.211 -11.295 1.00 0.00 2 CYS A O 13
ATOM 19691 N N . GLY A 1 2 ? 1.250 13.850 -9.504 1.00 0.00 3 GLY A N 13
ATOM 19692 C CA . GLY A 1 2 ? 2.597 13.271 -9.595 1.00 0.00 3 GLY A CA 13
ATOM 19693 C C . GLY A 1 2 ? 3.672 14.253 -9.122 1.00 0.00 3 GLY A C 13
ATOM 19694 O O . GLY A 1 2 ? 4.624 13.850 -8.459 1.00 0.00 3 GLY A O 13
ATOM 19698 N N . ASP A 1 3 ? 3.481 15.554 -9.357 1.00 0.00 4 ASP A N 13
ATOM 19699 C CA . ASP A 1 3 ? 4.321 16.602 -8.770 1.00 0.00 4 ASP A CA 13
ATOM 19700 C C . ASP A 1 3 ? 4.128 16.637 -7.234 1.00 0.00 4 ASP A C 13
ATOM 19701 O O . ASP A 1 3 ? 4.994 17.153 -6.520 1.00 0.00 4 ASP A O 13
ATOM 19710 N N . CYS A 1 4 ? 3.031 16.047 -6.729 1.00 0.00 5 CYS A N 13
ATOM 19711 C CA . CYS A 1 4 ? 2.725 15.888 -5.311 1.00 0.00 5 CYS A CA 13
ATOM 19712 C C . CYS A 1 4 ? 3.771 15.025 -4.563 1.00 0.00 5 CYS A C 13
ATOM 19713 O O . CYS A 1 4 ? 3.930 15.164 -3.348 1.00 0.00 5 CYS A O 13
ATOM 19720 N N . VAL A 1 5 ? 4.463 14.107 -5.258 1.00 0.00 6 VAL A N 13
ATOM 19721 C CA . VAL A 1 5 ? 5.406 13.143 -4.657 1.00 0.00 6 VAL A CA 13
ATOM 19722 C C . VAL A 1 5 ? 6.863 13.434 -5.050 1.00 0.00 6 VAL A C 13
ATOM 19723 O O . VAL A 1 5 ? 7.170 13.749 -6.201 1.00 0.00 6 VAL A O 13
ATOM 19736 N N . GLU A 1 6 ? 7.787 13.314 -4.093 1.00 0.00 7 GLU A N 13
ATOM 19737 C CA . GLU A 1 6 ? 9.232 13.499 -4.292 1.00 0.00 7 GLU A CA 13
ATOM 19738 C C . GLU A 1 6 ? 9.795 12.417 -5.235 1.00 0.00 7 GLU A C 13
ATOM 19739 O O . GLU A 1 6 ? 10.621 12.710 -6.103 1.00 0.00 7 GLU A O 13
ATOM 19751 N N . LYS A 1 7 ? 9.323 11.172 -5.076 1.00 0.00 8 LYS A N 13
ATOM 19752 C CA . LYS A 1 7 ? 9.689 9.988 -5.866 1.00 0.00 8 LYS A CA 13
ATOM 19753 C C . LYS A 1 7 ? 8.416 9.224 -6.236 1.00 0.00 8 LYS A C 13
ATOM 19754 O O . LYS A 1 7 ? 7.533 9.067 -5.393 1.00 0.00 8 LYS A O 13
ATOM 19773 N N . GLU A 1 8 ? 8.322 8.726 -7.467 1.00 0.00 9 GLU A N 13
ATOM 19774 C CA . GLU A 1 8 ? 7.198 7.895 -7.928 1.00 0.00 9 GLU A CA 13
ATOM 19775 C C . GLU A 1 8 ? 7.413 6.445 -7.460 1.00 0.00 9 GLU A C 13
ATOM 19776 O O . GLU A 1 8 ? 8.454 5.855 -7.761 1.00 0.00 9 GLU A O 13
ATOM 19788 N N . TYR A 1 9 ? 6.441 5.870 -6.741 1.00 0.00 10 TYR A N 13
ATOM 19789 C CA . TYR A 1 9 ? 6.487 4.494 -6.209 1.00 0.00 10 TYR A CA 13
ATOM 19790 C C . TYR A 1 9 ? 7.832 4.154 -5.527 1.00 0.00 10 TYR A C 13
ATOM 19791 O O . TYR A 1 9 ? 8.536 3.228 -5.949 1.00 0.00 10 TYR A O 13
ATOM 19809 N N . PRO A 1 10 ? 8.214 4.898 -4.470 1.00 0.00 11 PRO A N 13
ATOM 19810 C CA . PRO A 1 10 ? 9.473 4.693 -3.753 1.00 0.00 11 PRO A CA 13
ATOM 19811 C C . PRO A 1 10 ? 9.528 3.312 -3.093 1.00 0.00 11 PRO A C 13
ATOM 19812 O O . PRO A 1 10 ? 8.516 2.823 -2.597 1.00 0.00 11 PRO A O 13
ATOM 19823 N N . ASN A 1 11 ? 10.690 2.661 -3.033 1.00 0.00 12 ASN A N 13
ATOM 19824 C CA . ASN A 1 11 ? 10.787 1.385 -2.321 1.00 0.00 12 ASN A CA 13
ATOM 19825 C C . ASN A 1 11 ? 10.836 1.647 -0.805 1.00 0.00 12 ASN A C 13
ATOM 19826 O O . ASN A 1 11 ? 11.422 2.637 -0.358 1.00 0.00 12 ASN A O 13
ATOM 19837 N N . ARG A 1 12 ? 10.219 0.763 -0.007 1.00 0.00 13 ARG A N 13
ATOM 19838 C CA . ARG A 1 12 ? 10.110 0.906 1.463 1.00 0.00 13 ARG A CA 13
ATOM 19839 C C . ARG A 1 12 ? 10.819 -0.206 2.239 1.00 0.00 13 ARG A C 13
ATOM 19840 O O . ARG A 1 12 ? 10.383 -0.609 3.318 1.00 0.00 13 ARG A O 13
ATOM 19861 N N . GLY A 1 13 ? 11.886 -0.744 1.648 1.00 0.00 14 GLY A N 13
ATOM 19862 C CA . GLY A 1 13 ? 12.716 -1.832 2.182 1.00 0.00 14 GLY A CA 13
ATOM 19863 C C . GLY A 1 13 ? 12.001 -3.153 2.491 1.00 0.00 14 GLY A C 13
ATOM 19864 O O . GLY A 1 13 ? 12.610 -4.007 3.133 1.00 0.00 14 GLY A O 13
ATOM 19868 N N . ASN A 1 14 ? 10.754 -3.282 2.005 1.00 0.00 15 ASN A N 13
ATOM 19869 C CA . ASN A 1 14 ? 9.766 -4.385 2.055 1.00 0.00 15 ASN A CA 13
ATOM 19870 C C . ASN A 1 14 ? 8.414 -4.044 2.741 1.00 0.00 15 ASN A C 13
ATOM 19871 O O . ASN A 1 14 ? 7.529 -4.899 2.804 1.00 0.00 15 ASN A O 13
ATOM 19882 N N . THR A 1 15 ? 8.237 -2.832 3.278 1.00 0.00 16 THR A N 13
ATOM 19883 C CA . THR A 1 15 ? 7.028 -2.425 4.032 1.00 0.00 16 THR A CA 13
ATOM 19884 C C . THR A 1 15 ? 5.764 -2.395 3.157 1.00 0.00 16 THR A C 13
ATOM 19885 O O . THR A 1 15 ? 5.702 -1.595 2.228 1.00 0.00 16 THR A O 13
ATOM 19896 N N . CYS A 1 16 ? 4.745 -3.223 3.450 1.00 0.00 17 CYS A N 13
ATOM 19897 C CA . CYS A 1 16 ? 3.483 -3.294 2.703 1.00 0.00 17 CYS A CA 13
ATOM 19898 C C . CYS A 1 16 ? 2.292 -3.023 3.646 1.00 0.00 17 CYS A C 13
ATOM 19899 O O . CYS A 1 16 ? 1.981 -3.852 4.504 1.00 0.00 17 CYS A O 13
ATOM 19907 N N . LEU A 1 17 ? 1.649 -1.857 3.502 1.00 0.00 18 LEU A N 13
ATOM 19908 C CA . LEU A 1 17 ? 0.551 -1.361 4.352 1.00 0.00 18 LEU A CA 13
ATOM 19909 C C . LEU A 1 17 ? -0.759 -1.135 3.588 1.00 0.00 18 LEU A C 13
ATOM 19910 O O . LEU A 1 17 ? -0.772 -0.705 2.435 1.00 0.00 18 LEU A O 13
ATOM 19926 N N . GLU A 1 18 ? -1.866 -1.373 4.291 1.00 0.00 19 GLU A N 13
ATOM 19927 C CA . GLU A 1 18 ? -3.245 -1.163 3.840 1.00 0.00 19 GLU A CA 13
ATOM 19928 C C . GLU A 1 18 ? -3.816 0.205 4.252 1.00 0.00 19 GLU A C 13
ATOM 19929 O O . GLU A 1 18 ? -4.938 0.530 3.863 1.00 0.00 19 GLU A O 13
ATOM 19941 N N . ASN A 1 19 ? -3.089 0.989 5.057 1.00 0.00 20 ASN A N 13
ATOM 19942 C CA . ASN A 1 19 ? -3.521 2.304 5.550 1.00 0.00 20 ASN A CA 13
ATOM 19943 C C . ASN A 1 19 ? -2.341 3.272 5.767 1.00 0.00 20 ASN A C 13
ATOM 19944 O O . ASN A 1 19 ? -1.223 2.848 6.073 1.00 0.00 20 ASN A O 13
ATOM 19955 N N . GLY A 1 20 ? -2.615 4.579 5.652 1.00 0.00 21 GLY A N 13
ATOM 19956 C CA . GLY A 1 20 ? -1.658 5.676 5.869 1.00 0.00 21 GLY A CA 13
ATOM 19957 C C . GLY A 1 20 ? -1.477 6.606 4.661 1.00 0.00 21 GLY A C 13
ATOM 19958 O O . GLY A 1 20 ? -2.155 6.458 3.644 1.00 0.00 21 GLY A O 13
ATOM 19962 N N . SER A 1 21 ? -0.549 7.561 4.795 1.00 0.00 22 SER A N 13
ATOM 19963 C CA . SER A 1 21 ? -0.120 8.543 3.778 1.00 0.00 22 SER A CA 13
ATOM 19964 C C . SER A 1 21 ? 1.339 8.925 4.061 1.00 0.00 22 SER A C 13
ATOM 19965 O O . SER A 1 21 ? 1.649 9.432 5.142 1.00 0.00 22 SER A O 13
ATOM 19973 N N . PHE A 1 22 ? 2.256 8.638 3.133 1.00 0.00 23 PHE A N 13
ATOM 19974 C CA . PHE A 1 22 ? 3.704 8.841 3.305 1.00 0.00 23 PHE A CA 13
ATOM 19975 C C . PHE A 1 22 ? 4.184 10.300 3.220 1.00 0.00 23 PHE A C 13
ATOM 19976 O O . PHE A 1 22 ? 4.752 10.745 2.221 1.00 0.00 23 PHE A O 13
ATOM 19993 N N . LEU A 1 23 ? 3.958 11.063 4.292 1.00 0.00 24 LEU A N 13
ATOM 19994 C CA . LEU A 1 23 ? 4.304 12.486 4.399 1.00 0.00 24 LEU A CA 13
ATOM 19995 C C . LEU A 1 23 ? 5.768 12.832 4.050 1.00 0.00 24 LEU A C 13
ATOM 19996 O O . LEU A 1 23 ? 6.039 13.918 3.535 1.00 0.00 24 LEU A O 13
ATOM 20012 N N . LEU A 1 24 ? 6.706 11.910 4.290 1.00 0.00 25 LEU A N 13
ATOM 20013 C CA . LEU A 1 24 ? 8.134 12.058 3.955 1.00 0.00 25 LEU A CA 13
ATOM 20014 C C . LEU A 1 24 ? 8.418 12.033 2.437 1.00 0.00 25 LEU A C 13
ATOM 20015 O O . LEU A 1 24 ? 9.481 12.489 2.013 1.00 0.00 25 LEU A O 13
ATOM 20031 N N . ASN A 1 25 ? 7.473 11.560 1.613 1.00 0.00 26 ASN A N 13
ATOM 20032 C CA . ASN A 1 25 ? 7.561 11.561 0.147 1.00 0.00 26 ASN A CA 13
ATOM 20033 C C . ASN A 1 25 ? 6.602 12.611 -0.436 1.00 0.00 26 ASN A C 13
ATOM 20034 O O . ASN A 1 25 ? 6.904 13.193 -1.471 1.00 0.00 26 ASN A O 13
ATOM 20045 N N . PHE A 1 26 ? 5.472 12.893 0.222 1.00 0.00 27 PHE A N 13
ATOM 20046 C CA . PHE A 1 26 ? 4.550 13.956 -0.199 1.00 0.00 27 PHE A CA 13
ATOM 20047 C C . PHE A 1 26 ? 5.211 15.328 -0.010 1.00 0.00 27 PHE A C 13
ATOM 20048 O O . PHE A 1 26 ? 5.434 15.782 1.116 1.00 0.00 27 PHE A O 13
ATOM 20065 N N . THR A 1 27 ? 5.505 16.011 -1.111 1.00 0.00 28 THR A N 13
ATOM 20066 C CA . THR A 1 27 ? 6.128 17.353 -1.126 1.00 0.00 28 THR A CA 13
ATOM 20067 C C . THR A 1 27 ? 5.092 18.481 -1.186 1.00 0.00 28 THR A C 13
ATOM 20068 O O . THR A 1 27 ? 5.443 19.649 -1.369 1.00 0.00 28 THR A O 13
ATOM 20079 N N . GLY A 1 28 ? 3.811 18.134 -1.035 1.00 0.00 29 GLY A N 13
ATOM 20080 C CA . GLY A 1 28 ? 2.676 19.044 -1.140 1.00 0.00 29 GLY A CA 13
ATOM 20081 C C . GLY A 1 28 ? 2.144 19.051 -2.577 1.00 0.00 29 GLY A C 13
ATOM 20082 O O . GLY A 1 28 ? 2.910 18.836 -3.522 1.00 0.00 29 GLY A O 13
ATOM 20086 N N . CYS A 1 29 ? 0.842 19.293 -2.725 1.00 0.00 30 CYS A N 13
ATOM 20087 C CA . CYS A 1 29 ? 0.112 19.303 -3.985 1.00 0.00 30 CYS A CA 13
ATOM 20088 C C . CYS A 1 29 ? 0.715 20.225 -5.050 1.00 0.00 30 CYS A C 13
ATOM 20089 O O . CYS A 1 29 ? 1.562 21.090 -4.787 1.00 0.00 30 CYS A O 13
ATOM 20096 N N . ALA A 1 30 ? 0.192 20.086 -6.256 1.00 0.00 31 ALA A N 13
ATOM 20097 C CA . ALA A 1 30 ? 0.475 20.964 -7.381 1.00 0.00 31 ALA A CA 13
ATOM 20098 C C . ALA A 1 30 ? -0.806 21.493 -8.056 1.00 0.00 31 ALA A C 13
ATOM 20099 O O . ALA A 1 30 ? -0.715 22.471 -8.809 1.00 0.00 31 ALA A O 13
ATOM 20106 N N . VAL A 1 31 ? -1.997 20.950 -7.753 1.00 0.00 32 VAL A N 13
ATOM 20107 C CA . VAL A 1 31 ? -3.266 21.522 -8.228 1.00 0.00 32 VAL A CA 13
ATOM 20108 C C . VAL A 1 31 ? -3.555 22.818 -7.450 1.00 0.00 32 VAL A C 13
ATOM 20109 O O . VAL A 1 31 ? -4.063 23.780 -8.038 1.00 0.00 32 VAL A O 13
ATOM 20122 N N . CYS A 1 32 ? -3.195 22.866 -6.160 1.00 0.00 33 CYS A N 13
ATOM 20123 C CA . CYS A 1 32 ? -3.397 23.998 -5.249 1.00 0.00 33 CYS A CA 13
ATOM 20124 C C . CYS A 1 32 ? -2.156 24.442 -4.432 1.00 0.00 33 CYS A C 13
ATOM 20125 O O . CYS A 1 32 ? -2.141 25.570 -3.921 1.00 0.00 33 CYS A O 13
ATOM 20132 N N . SER A 1 33 ? -1.121 23.594 -4.319 1.00 0.00 34 SER A N 13
ATOM 20133 C CA . SER A 1 33 ? 0.146 23.842 -3.597 1.00 0.00 34 SER A CA 13
ATOM 20134 C C . SER A 1 33 ? 0.110 23.621 -2.060 1.00 0.00 34 SER A C 13
ATOM 20135 O O . SER A 1 33 ? 1.011 24.081 -1.348 1.00 0.00 34 SER A O 13
ATOM 20143 N N . LYS A 1 34 ? -0.891 22.920 -1.499 1.00 0.00 35 LYS A N 13
ATOM 20144 C CA . LYS A 1 34 ? -0.986 22.642 -0.041 1.00 0.00 35 LYS A CA 13
ATOM 20145 C C . LYS A 1 34 ? -0.144 21.432 0.393 1.00 0.00 35 LYS A C 13
ATOM 20146 O O . LYS A 1 34 ? -0.006 20.467 -0.354 1.00 0.00 35 LYS A O 13
ATOM 20165 N N . ARG A 1 35 ? 0.360 21.436 1.635 1.00 0.00 36 ARG A N 13
ATOM 20166 C CA . ARG A 1 35 ? 1.108 20.322 2.267 1.00 0.00 36 ARG A CA 13
ATOM 20167 C C . ARG A 1 35 ? 0.449 19.937 3.602 1.00 0.00 36 ARG A C 13
ATOM 20168 O O . ARG A 1 35 ? -0.342 20.714 4.125 1.00 0.00 36 ARG A O 13
ATOM 20189 N N . ASP A 1 36 ? 0.728 18.734 4.121 1.00 0.00 37 ASP A N 13
ATOM 20190 C CA . ASP A 1 36 ? 0.115 18.142 5.335 1.00 0.00 37 ASP A CA 13
ATOM 20191 C C . ASP A 1 36 ? -1.432 18.123 5.330 1.00 0.00 37 ASP A C 13
ATOM 20192 O O . ASP A 1 36 ? -2.107 18.104 6.362 1.00 0.00 37 ASP A O 13
ATOM 20201 N N . PHE A 1 37 ? -1.976 18.108 4.116 1.00 0.00 38 PHE A N 13
ATOM 20202 C CA . PHE A 1 37 ? -3.387 18.136 3.743 1.00 0.00 38 PHE A CA 13
ATOM 20203 C C . PHE A 1 37 ? -3.758 16.929 2.875 1.00 0.00 38 PHE A C 13
ATOM 20204 O O . PHE A 1 37 ? -3.555 16.928 1.662 1.00 0.00 38 PHE A O 13
ATOM 20221 N N . MET A 1 38 ? -4.345 15.910 3.502 1.00 0.00 39 MET A N 13
ATOM 20222 C CA . MET A 1 38 ? -4.836 14.708 2.812 1.00 0.00 39 MET A CA 13
ATOM 20223 C C . MET A 1 38 ? -5.859 13.886 3.609 1.00 0.00 39 MET A C 13
ATOM 20224 O O . MET A 1 38 ? -5.824 13.812 4.839 1.00 0.00 39 MET A O 13
ATOM 20238 N N . LEU A 1 39 ? -6.739 13.247 2.841 1.00 0.00 40 LEU A N 13
ATOM 20239 C CA . LEU A 1 39 ? -7.844 12.350 3.187 1.00 0.00 40 LEU A CA 13
ATOM 20240 C C . LEU A 1 39 ? -7.704 11.042 2.385 1.00 0.00 40 LEU A C 13
ATOM 20241 O O . LEU A 1 39 ? -6.970 10.980 1.395 1.00 0.00 40 LEU A O 13
ATOM 20257 N N . ILE A 1 40 ? -8.459 10.017 2.778 1.00 0.00 41 ILE A N 13
ATOM 20258 C CA . ILE A 1 40 ? -8.558 8.720 2.101 1.00 0.00 41 ILE A CA 13
ATOM 20259 C C . ILE A 1 40 ? -10.046 8.450 1.874 1.00 0.00 41 ILE A C 13
ATOM 20260 O O . ILE A 1 40 ? -10.864 8.623 2.781 1.00 0.00 41 ILE A O 13
ATOM 20276 N N . THR A 1 41 ? -10.397 8.011 0.667 1.00 0.00 42 THR A N 13
ATOM 20277 C CA . THR A 1 41 ? -11.776 7.663 0.295 1.00 0.00 42 THR A CA 13
ATOM 20278 C C . THR A 1 41 ? -11.798 6.563 -0.760 1.00 0.00 42 THR A C 13
ATOM 20279 O O . THR A 1 41 ? -10.744 6.144 -1.247 1.00 0.00 42 THR A O 13
ATOM 20290 N N . ASN A 1 42 ? -13.005 6.128 -1.147 1.00 0.00 43 ASN A N 13
ATOM 20291 C CA . ASN A 1 42 ? -13.237 5.169 -2.234 1.00 0.00 43 ASN A CA 13
ATOM 20292 C C . ASN A 1 42 ? -12.507 3.812 -2.029 1.00 0.00 43 ASN A C 13
ATOM 20293 O O . ASN A 1 42 ? -12.290 3.042 -2.965 1.00 0.00 43 ASN A O 13
ATOM 20304 N N . LYS A 1 43 ? -12.135 3.523 -0.771 1.00 0.00 44 LYS A N 13
ATOM 20305 C CA . LYS A 1 43 ? -11.450 2.315 -0.306 1.00 0.00 44 LYS A CA 13
ATOM 20306 C C . LYS A 1 43 ? -12.262 1.039 -0.552 1.00 0.00 44 LYS A C 13
ATOM 20307 O O . LYS A 1 43 ? -13.318 0.832 0.052 1.00 0.00 44 LYS A O 13
ATOM 20326 N N . SER A 1 44 ? -11.736 0.178 -1.412 1.00 0.00 45 SER A N 13
ATOM 20327 C CA . SER A 1 44 ? -12.271 -1.144 -1.735 1.00 0.00 45 SER A CA 13
ATOM 20328 C C . SER A 1 44 ? -11.416 -2.264 -1.138 1.00 0.00 45 SER A C 13
ATOM 20329 O O . SER A 1 44 ? -10.217 -2.104 -0.896 1.00 0.00 45 SER A O 13
ATOM 20337 N N . LEU A 1 45 ? -12.041 -3.424 -0.940 1.00 0.00 46 LEU A N 13
ATOM 20338 C CA . LEU A 1 45 ? -11.424 -4.646 -0.426 1.00 0.00 46 LEU A CA 13
ATOM 20339 C C . LEU A 1 45 ? -11.964 -5.861 -1.194 1.00 0.00 46 LEU A C 13
ATOM 20340 O O . LEU A 1 45 ? -13.161 -5.947 -1.485 1.00 0.00 46 LEU A O 13
ATOM 20356 N N . LYS A 1 46 ? -11.063 -6.784 -1.534 1.00 0.00 47 LYS A N 13
ATOM 20357 C CA . LYS A 1 46 ? -11.315 -8.013 -2.291 1.00 0.00 47 LYS A CA 13
ATOM 20358 C C . LYS A 1 46 ? -10.680 -9.214 -1.611 1.00 0.00 47 LYS A C 13
ATOM 20359 O O . LYS A 1 46 ? -9.622 -9.085 -1.003 1.00 0.00 47 LYS A O 13
ATOM 20378 N N . GLU A 1 47 ? -11.303 -10.380 -1.710 1.00 0.00 48 GLU A N 13
ATOM 20379 C CA . GLU A 1 47 ? -10.731 -11.613 -1.150 1.00 0.00 48 GLU A CA 13
ATOM 20380 C C . GLU A 1 47 ? -10.937 -12.796 -2.110 1.00 0.00 48 GLU A C 13
ATOM 20381 O O . GLU A 1 47 ? -12.070 -13.210 -2.367 1.00 0.00 48 GLU A O 13
ATOM 20393 N N . GLU A 1 48 ? -9.840 -13.366 -2.621 1.00 0.00 49 GLU A N 13
ATOM 20394 C CA . GLU A 1 48 ? -9.831 -14.564 -3.474 1.00 0.00 49 GLU A CA 13
ATOM 20395 C C . GLU A 1 48 ? -9.053 -15.735 -2.859 1.00 0.00 49 GLU A C 13
ATOM 20396 O O . GLU A 1 48 ? -7.842 -15.640 -2.693 1.00 0.00 49 GLU A O 13
ATOM 20408 N N . ASP A 1 49 ? -9.685 -16.886 -2.647 1.00 0.00 50 ASP A N 13
ATOM 20409 C CA . ASP A 1 49 ? -9.051 -18.160 -2.225 1.00 0.00 50 ASP A CA 13
ATOM 20410 C C . ASP A 1 49 ? -7.998 -18.119 -1.076 1.00 0.00 50 ASP A C 13
ATOM 20411 O O . ASP A 1 49 ? -7.165 -19.020 -0.944 1.00 0.00 50 ASP A O 13
ATOM 20420 N N . GLY A 1 50 ? -8.007 -17.067 -0.255 1.00 0.00 51 GLY A N 13
ATOM 20421 C CA . GLY A 1 50 ? -7.058 -16.810 0.848 1.00 0.00 51 GLY A CA 13
ATOM 20422 C C . GLY A 1 50 ? -6.265 -15.505 0.675 1.00 0.00 51 GLY A C 13
ATOM 20423 O O . GLY A 1 50 ? -5.779 -14.943 1.658 1.00 0.00 51 GLY A O 13
ATOM 20427 N N . GLU A 1 51 ? -6.167 -14.992 -0.553 1.00 0.00 52 GLU A N 13
ATOM 20428 C CA . GLU A 1 51 ? -5.556 -13.703 -0.884 1.00 0.00 52 GLU A CA 13
ATOM 20429 C C . GLU A 1 51 ? -6.507 -12.577 -0.459 1.00 0.00 52 GLU A C 13
ATOM 20430 O O . GLU A 1 51 ? -7.709 -12.647 -0.710 1.00 0.00 52 GLU A O 13
ATOM 20442 N N . GLU A 1 52 ? -5.968 -11.518 0.139 1.00 0.00 53 GLU A N 13
ATOM 20443 C CA . GLU A 1 52 ? -6.690 -10.314 0.550 1.00 0.00 53 GLU A CA 13
ATOM 20444 C C . GLU A 1 52 ? -6.122 -9.116 -0.213 1.00 0.00 53 GLU A C 13
ATOM 20445 O O . GLU A 1 52 ? -4.909 -8.914 -0.242 1.00 0.00 53 GLU A O 13
ATOM 20457 N N . ILE A 1 53 ? -6.976 -8.304 -0.835 1.00 0.00 54 ILE A N 13
ATOM 20458 C CA . ILE A 1 53 ? -6.568 -7.143 -1.623 1.00 0.00 54 ILE A CA 13
ATOM 20459 C C . ILE A 1 53 ? -7.255 -5.895 -1.080 1.00 0.00 54 ILE A C 13
ATOM 20460 O O . ILE A 1 53 ? -8.441 -5.931 -0.757 1.00 0.00 54 ILE A O 13
ATOM 20476 N N . VAL A 1 54 ? -6.522 -4.785 -1.007 1.00 0.00 55 VAL A N 13
ATOM 20477 C CA . VAL A 1 54 ? -7.021 -3.481 -0.562 1.00 0.00 55 VAL A CA 13
ATOM 20478 C C . VAL A 1 54 ? -6.572 -2.413 -1.552 1.00 0.00 55 VAL A C 13
ATOM 20479 O O . VAL A 1 54 ? -5.375 -2.185 -1.728 1.00 0.00 55 VAL A O 13
ATOM 20492 N N . THR A 1 55 ? -7.524 -1.744 -2.196 1.00 0.00 56 THR A N 13
ATOM 20493 C CA . THR A 1 55 ? -7.254 -0.645 -3.137 1.00 0.00 56 THR A CA 13
ATOM 20494 C C . THR A 1 55 ? -7.948 0.654 -2.708 1.00 0.00 56 THR A C 13
ATOM 20495 O O . THR A 1 55 ? -9.116 0.630 -2.323 1.00 0.00 56 THR A O 13
ATOM 20506 N N . TYR A 1 56 ? -7.263 1.799 -2.755 1.00 0.00 57 TYR A N 13
ATOM 20507 C CA . TYR A 1 56 ? -7.824 3.110 -2.380 1.00 0.00 57 TYR A CA 13
ATOM 20508 C C . TYR A 1 56 ? -7.127 4.289 -3.080 1.00 0.00 57 TYR A C 13
ATOM 20509 O O . TYR A 1 56 ? -6.323 4.107 -3.999 1.00 0.00 57 TYR A O 13
ATOM 20527 N N . ASP A 1 57 ? -7.409 5.512 -2.625 1.00 0.00 58 ASP A N 13
ATOM 20528 C CA . ASP A 1 57 ? -6.844 6.741 -3.165 1.00 0.00 58 ASP A CA 13
ATOM 20529 C C . ASP A 1 57 ? -6.552 7.726 -2.021 1.00 0.00 58 ASP A C 13
ATOM 20530 O O . ASP A 1 57 ? -7.199 7.694 -0.969 1.00 0.00 58 ASP A O 13
ATOM 20539 N N . HIS A 1 58 ? -5.653 8.672 -2.281 1.00 0.00 59 HIS A N 13
ATOM 20540 C CA . HIS A 1 58 ? -5.337 9.791 -1.394 1.00 0.00 59 HIS A CA 13
ATOM 20541 C C . HIS A 1 58 ? -5.918 11.043 -2.058 1.00 0.00 59 HIS A C 13
ATOM 20542 O O . HIS A 1 58 ? -5.828 11.197 -3.276 1.00 0.00 59 HIS A O 13
ATOM 20556 N N . LEU A 1 59 ? -6.522 11.937 -1.283 1.00 0.00 60 LEU A N 13
ATOM 20557 C CA . LEU A 1 59 ? -7.207 13.131 -1.776 1.00 0.00 60 LEU A CA 13
ATOM 20558 C C . LEU A 1 59 ? -6.778 14.357 -0.979 1.00 0.00 60 LEU A C 13
ATOM 20559 O O . LEU A 1 59 ? -6.800 14.326 0.250 1.00 0.00 60 LEU A O 13
ATOM 20575 N N . CYS A 1 60 ? -6.418 15.434 -1.670 1.00 0.00 61 CYS A N 13
ATOM 20576 C CA . CYS A 1 60 ? -6.008 16.701 -1.073 1.00 0.00 61 CYS A CA 13
ATOM 20577 C C . CYS A 1 60 ? -7.114 17.261 -0.160 1.00 0.00 61 CYS A C 13
ATOM 20578 O O . CYS A 1 60 ? -8.249 17.461 -0.590 1.00 0.00 61 CYS A O 13
ATOM 20585 N N . LYS A 1 61 ? -6.822 17.536 1.117 1.00 0.00 62 LYS A N 13
ATOM 20586 C CA . LYS A 1 61 ? -7.812 18.113 2.053 1.00 0.00 62 LYS A CA 13
ATOM 20587 C C . LYS A 1 61 ? -8.279 19.516 1.600 1.00 0.00 62 LYS A C 13
ATOM 20588 O O . LYS A 1 61 ? -9.293 20.012 2.093 1.00 0.00 62 LYS A O 13
ATOM 20607 N N . ASN A 1 62 ? -7.581 20.149 0.650 1.00 0.00 63 ASN A N 13
ATOM 20608 C CA . ASN A 1 62 ? -7.906 21.473 0.135 1.00 0.00 63 ASN A CA 13
ATOM 20609 C C . ASN A 1 62 ? -8.763 21.395 -1.140 1.00 0.00 63 ASN A C 13
ATOM 20610 O O . ASN A 1 62 ? -9.936 21.779 -1.104 1.00 0.00 63 ASN A O 13
ATOM 20621 N N . CYS A 1 63 ? -8.205 20.898 -2.248 1.00 0.00 64 CYS A N 13
ATOM 20622 C CA . CYS A 1 63 ? -8.884 20.806 -3.542 1.00 0.00 64 CYS A CA 13
ATOM 20623 C C . CYS A 1 63 ? -9.603 19.461 -3.806 1.00 0.00 64 CYS A C 13
ATOM 20624 O O . CYS A 1 63 ? -10.321 19.334 -4.806 1.00 0.00 64 CYS A O 13
ATOM 20631 N N . HIS A 1 64 ? -9.446 18.459 -2.925 1.00 0.00 65 HIS A N 13
ATOM 20632 C CA . HIS A 1 64 ? -10.002 17.089 -3.042 1.00 0.00 65 HIS A CA 13
ATOM 20633 C C . HIS A 1 64 ? -9.690 16.374 -4.363 1.00 0.00 65 HIS A C 13
ATOM 20634 O O . HIS A 1 64 ? -10.325 15.383 -4.729 1.00 0.00 65 HIS A O 13
ATOM 20649 N N . HIS A 1 65 ? -8.643 16.831 -5.038 1.00 0.00 66 HIS A N 13
ATOM 20650 C CA . HIS A 1 65 ? -8.043 16.183 -6.193 1.00 0.00 66 HIS A CA 13
ATOM 20651 C C . HIS A 1 65 ? -7.364 14.893 -5.698 1.00 0.00 66 HIS A C 13
ATOM 20652 O O . HIS A 1 65 ? -6.837 14.860 -4.580 1.00 0.00 66 HIS A O 13
ATOM 20666 N N . VAL A 1 66 ? -7.344 13.834 -6.513 1.00 0.00 67 VAL A N 13
ATOM 20667 C CA . VAL A 1 66 ? -6.667 12.587 -6.144 1.00 0.00 67 VAL A CA 13
ATOM 20668 C C . VAL A 1 66 ? -5.150 12.762 -6.269 1.00 0.00 67 VAL A C 13
ATOM 20669 O O . VAL A 1 66 ? -4.600 12.772 -7.373 1.00 0.00 67 VAL A O 13
ATOM 20682 N N . ILE A 1 67 ? -4.486 12.880 -5.116 1.00 0.00 68 ILE A N 13
ATOM 20683 C CA . ILE A 1 67 ? -3.031 13.027 -4.981 1.00 0.00 68 ILE A CA 13
ATOM 20684 C C . ILE A 1 67 ? -2.303 11.809 -5.569 1.00 0.00 68 ILE A C 13
ATOM 20685 O O . ILE A 1 67 ? -1.309 11.942 -6.288 1.00 0.00 68 ILE A O 13
ATOM 20701 N N . ALA A 1 68 ? -2.804 10.610 -5.251 1.00 0.00 69 ALA A N 13
ATOM 20702 C CA . ALA A 1 68 ? -2.223 9.333 -5.651 1.00 0.00 69 ALA A CA 13
ATOM 20703 C C . ALA A 1 68 ? -3.212 8.164 -5.463 1.00 0.00 69 ALA A C 13
ATOM 20704 O O . ALA A 1 68 ? -4.184 8.277 -4.710 1.00 0.00 69 ALA A O 13
ATOM 20711 N N . ARG A 1 69 ? -2.922 7.018 -6.093 1.00 0.00 70 ARG A N 13
ATOM 20712 C CA . ARG A 1 69 ? -3.655 5.751 -5.928 1.00 0.00 70 ARG A CA 13
ATOM 20713 C C . ARG A 1 69 ? -2.761 4.765 -5.177 1.00 0.00 70 ARG A C 13
ATOM 20714 O O . ARG A 1 69 ? -1.560 4.713 -5.443 1.00 0.00 70 ARG A O 13
ATOM 20735 N N . HIS A 1 70 ? -3.376 3.968 -4.305 1.00 0.00 71 HIS A N 13
ATOM 20736 C CA . HIS A 1 70 ? -2.728 2.971 -3.448 1.00 0.00 71 HIS A CA 13
ATOM 20737 C C . HIS A 1 70 ? -3.321 1.583 -3.658 1.00 0.00 71 HIS A C 13
ATOM 20738 O O . HIS A 1 70 ? -4.542 1.410 -3.720 1.00 0.00 71 HIS A O 13
ATOM 20752 N N . GLU A 1 71 ? -2.464 0.574 -3.708 1.00 0.00 72 GLU A N 13
ATOM 20753 C CA . GLU A 1 71 ? -2.842 -0.826 -3.805 1.00 0.00 72 GLU A CA 13
ATOM 20754 C C . GLU A 1 71 ? -1.945 -1.645 -2.870 1.00 0.00 72 GLU A C 13
ATOM 20755 O O . GLU A 1 71 ? -0.722 -1.529 -2.890 1.00 0.00 72 GLU A O 13
ATOM 20767 N N . TYR A 1 72 ? -2.562 -2.505 -2.071 1.00 0.00 73 TYR A N 13
ATOM 20768 C CA . TYR A 1 72 ? -1.896 -3.461 -1.195 1.00 0.00 73 TYR A CA 13
ATOM 20769 C C . TYR A 1 72 ? -2.555 -4.814 -1.444 1.00 0.00 73 TYR A C 13
ATOM 20770 O O . TYR A 1 72 ? -3.776 -4.939 -1.368 1.00 0.00 73 TYR A O 13
ATOM 20788 N N . THR A 1 73 ? -1.763 -5.831 -1.756 1.00 0.00 74 THR A N 13
ATOM 20789 C CA . THR A 1 73 ? -2.265 -7.186 -2.006 1.00 0.00 74 THR A CA 13
ATOM 20790 C C . THR A 1 73 ? -1.462 -8.166 -1.147 1.00 0.00 74 THR A C 13
ATOM 20791 O O . THR A 1 73 ? -0.238 -8.070 -1.017 1.00 0.00 74 THR A O 13
ATOM 20802 N N . PHE A 1 74 ? -2.156 -9.102 -0.513 1.00 0.00 75 PHE A N 13
ATOM 20803 C CA . PHE A 1 74 ? -1.559 -10.112 0.364 1.00 0.00 75 PHE A CA 13
ATOM 20804 C C . PHE A 1 74 ? -2.039 -11.512 -0.056 1.00 0.00 75 PHE A C 13
ATOM 20805 O O . PHE A 1 74 ? -3.239 -11.731 -0.129 1.00 0.00 75 PHE A O 13
ATOM 20822 N N . SER A 1 75 ? -1.138 -12.462 -0.307 1.00 0.00 76 SER A N 13
ATOM 20823 C CA . SER A 1 75 ? -1.413 -13.830 -0.794 1.00 0.00 76 SER A CA 13
ATOM 20824 C C . SER A 1 75 ? -0.771 -14.923 0.058 1.00 0.00 76 SER A C 13
ATOM 20825 O O . SER A 1 75 ? 0.349 -14.768 0.519 1.00 0.00 76 SER A O 13
ATOM 20833 N N . ILE A 1 76 ? -1.446 -16.056 0.253 1.00 0.00 77 ILE A N 13
ATOM 20834 C CA . ILE A 1 76 ? -0.867 -17.221 0.960 1.00 0.00 77 ILE A CA 13
ATOM 20835 C C . ILE A 1 76 ? -0.608 -18.356 -0.040 1.00 0.00 77 ILE A C 13
ATOM 20836 O O . ILE A 1 76 ? -1.536 -18.819 -0.707 1.00 0.00 77 ILE A O 13
ATOM 20852 N N . MET A 1 77 ? 0.651 -18.807 -0.137 1.00 0.00 78 MET A N 13
ATOM 20853 C CA . MET A 1 77 ? 1.081 -19.912 -1.004 1.00 0.00 78 MET A CA 13
ATOM 20854 C C . MET A 1 77 ? 1.700 -21.100 -0.251 1.00 0.00 78 MET A C 13
ATOM 20855 O O . MET A 1 77 ? 2.786 -20.969 0.303 1.00 0.00 78 MET A O 13
ATOM 20869 N N . ASP A 1 78 ? 1.053 -22.270 -0.305 1.00 0.00 79 ASP A N 13
ATOM 20870 C CA . ASP A 1 78 ? 1.468 -23.578 0.250 1.00 0.00 79 ASP A CA 13
ATOM 20871 C C . ASP A 1 78 ? 1.879 -23.615 1.744 1.00 0.00 79 ASP A C 13
ATOM 20872 O O . ASP A 1 78 ? 1.155 -24.172 2.574 1.00 0.00 79 ASP A O 13
ATOM 20881 N N . GLU A 1 79 ? 3.012 -23.006 2.101 1.00 0.00 80 GLU A N 13
ATOM 20882 C CA . GLU A 1 79 ? 3.568 -22.900 3.458 1.00 0.00 80 GLU A CA 13
ATOM 20883 C C . GLU A 1 79 ? 4.081 -21.487 3.765 1.00 0.00 80 GLU A C 13
ATOM 20884 O O . GLU A 1 79 ? 4.731 -21.287 4.790 1.00 0.00 80 GLU A O 13
ATOM 20896 N N . PHE A 1 80 ? 3.864 -20.502 2.890 1.00 0.00 81 PHE A N 13
ATOM 20897 C CA . PHE A 1 80 ? 4.414 -19.159 3.089 1.00 0.00 81 PHE A CA 13
ATOM 20898 C C . PHE A 1 80 ? 3.317 -18.108 2.874 1.00 0.00 81 PHE A C 13
ATOM 20899 O O . PHE A 1 80 ? 2.241 -18.384 2.334 1.00 0.00 81 PHE A O 13
ATOM 20916 N N . GLN A 1 81 ? 3.637 -16.868 3.220 1.00 0.00 82 GLN A N 13
ATOM 20917 C CA . GLN A 1 81 ? 2.789 -15.699 3.018 1.00 0.00 82 GLN A CA 13
ATOM 20918 C C . GLN A 1 81 ? 3.532 -14.684 2.163 1.00 0.00 82 GLN A C 13
ATOM 20919 O O . GLN A 1 81 ? 4.728 -14.496 2.341 1.00 0.00 82 GLN A O 13
ATOM 20933 N N . GLU A 1 82 ? 2.820 -13.990 1.291 1.00 0.00 83 GLU A N 13
ATOM 20934 C CA . GLU A 1 82 ? 3.319 -12.989 0.352 1.00 0.00 83 GLU A CA 13
ATOM 20935 C C . GLU A 1 82 ? 2.610 -11.664 0.595 1.00 0.00 83 GLU A C 13
ATOM 20936 O O . GLU A 1 82 ? 1.385 -11.593 0.632 1.00 0.00 83 GLU A O 13
ATOM 20948 N N . TYR A 1 83 ? 3.394 -10.604 0.704 1.00 0.00 84 TYR A N 13
ATOM 20949 C CA . TYR A 1 83 ? 2.931 -9.240 0.908 1.00 0.00 84 TYR A CA 13
ATOM 20950 C C . TYR A 1 83 ? 3.437 -8.371 -0.227 1.00 0.00 84 TYR A C 13
ATOM 20951 O O . TYR A 1 83 ? 4.632 -8.395 -0.519 1.00 0.00 84 TYR A O 13
ATOM 20969 N N . THR A 1 84 ? 2.559 -7.601 -0.865 1.00 0.00 85 THR A N 13
ATOM 20970 C CA . THR A 1 84 ? 2.966 -6.685 -1.932 1.00 0.00 85 THR A CA 13
ATOM 20971 C C . THR A 1 84 ? 2.185 -5.375 -1.791 1.00 0.00 85 THR A C 13
ATOM 20972 O O . THR A 1 84 ? 1.010 -5.351 -1.427 1.00 0.00 85 THR A O 13
ATOM 20983 N N . MET A 1 85 ? 2.836 -4.258 -2.075 1.00 0.00 86 MET A N 13
ATOM 20984 C CA . MET A 1 85 ? 2.269 -2.913 -2.058 1.00 0.00 86 MET A CA 13
ATOM 20985 C C . MET A 1 85 ? 2.769 -2.139 -3.276 1.00 0.00 86 MET A C 13
ATOM 20986 O O . MET A 1 85 ? 3.902 -2.321 -3.725 1.00 0.00 86 MET A O 13
ATOM 21000 N N . LEU A 1 86 ? 1.901 -1.282 -3.798 1.00 0.00 87 LEU A N 13
ATOM 21001 C CA . LEU A 1 86 ? 2.125 -0.425 -4.961 1.00 0.00 87 LEU A CA 13
ATOM 21002 C C . LEU A 1 86 ? 1.277 0.861 -4.844 1.00 0.00 87 LEU A C 13
ATOM 21003 O O . LEU A 1 86 ? 0.062 0.845 -5.043 1.00 0.00 87 LEU A O 13
ATOM 21019 N N . CYS A 1 87 ? 1.927 1.977 -4.535 1.00 0.00 88 CYS A N 13
ATOM 21020 C CA . CYS A 1 87 ? 1.342 3.305 -4.395 1.00 0.00 88 CYS A CA 13
ATOM 21021 C C . CYS A 1 87 ? 2.309 4.360 -4.953 1.00 0.00 88 CYS A C 13
ATOM 21022 O O . CYS A 1 87 ? 3.515 4.314 -4.677 1.00 0.00 88 CYS A O 13
ATOM 21029 N N . LEU A 1 88 ? 1.783 5.319 -5.720 1.00 0.00 89 LEU A N 13
ATOM 21030 C CA . LEU A 1 88 ? 2.549 6.435 -6.279 1.00 0.00 89 LEU A CA 13
ATOM 21031 C C . LEU A 1 88 ? 3.205 7.287 -5.178 1.00 0.00 89 LEU A C 13
ATOM 21032 O O . LEU A 1 88 ? 4.321 7.773 -5.375 1.00 0.00 89 LEU A O 13
ATOM 21048 N N . LEU A 1 89 ? 2.547 7.431 -4.025 1.00 0.00 90 LEU A N 13
ATOM 21049 C CA . LEU A 1 89 ? 3.032 8.188 -2.877 1.00 0.00 90 LEU A CA 13
ATOM 21050 C C . LEU A 1 89 ? 3.751 7.288 -1.875 1.00 0.00 90 LEU A C 13
ATOM 21051 O O . LEU A 1 89 ? 4.933 7.506 -1.605 1.00 0.00 90 LEU A O 13
ATOM 21067 N N . CYS A 1 90 ? 3.030 6.340 -1.290 1.00 0.00 91 CYS A N 13
ATOM 21068 C CA . CYS A 1 90 ? 3.503 5.491 -0.216 1.00 0.00 91 CYS A CA 13
ATOM 21069 C C . CYS A 1 90 ? 4.633 4.551 -0.635 1.00 0.00 91 CYS A C 13
ATOM 21070 O O . CYS A 1 90 ? 5.577 4.364 0.138 1.00 0.00 91 CYS A O 13
ATOM 21077 N N . GLY A 1 91 ? 4.566 3.997 -1.848 1.00 0.00 92 GLY A N 13
ATOM 21078 C CA . GLY A 1 91 ? 5.648 3.196 -2.410 1.00 0.00 92 GLY A CA 13
ATOM 21079 C C . GLY A 1 91 ? 5.305 1.841 -3.013 1.00 0.00 92 GLY A C 13
ATOM 21080 O O . GLY A 1 91 ? 4.189 1.336 -2.902 1.00 0.00 92 GLY A O 13
ATOM 21084 N N . LYS A 1 92 ? 6.327 1.224 -3.615 1.00 0.00 93 LYS A N 13
ATOM 21085 C CA . LYS A 1 92 ? 6.291 -0.132 -4.167 1.00 0.00 93 LYS A CA 13
ATOM 21086 C C . LYS A 1 92 ? 7.215 -1.043 -3.366 1.00 0.00 93 LYS A C 13
ATOM 21087 O O . LYS A 1 92 ? 8.427 -0.829 -3.326 1.00 0.00 93 LYS A O 13
ATOM 21106 N N . ALA A 1 93 ? 6.637 -2.050 -2.724 1.00 0.00 94 ALA A N 13
ATOM 21107 C CA . ALA A 1 93 ? 7.349 -2.997 -1.877 1.00 0.00 94 ALA A CA 13
ATOM 21108 C C . ALA A 1 93 ? 6.804 -4.434 -1.960 1.00 0.00 94 ALA A C 13
ATOM 21109 O O . ALA A 1 93 ? 5.649 -4.649 -2.325 1.00 0.00 94 ALA A O 13
ATOM 21116 N N . GLU A 1 94 ? 7.635 -5.420 -1.613 1.00 0.00 95 GLU A N 13
ATOM 21117 C CA . GLU A 1 94 ? 7.260 -6.839 -1.570 1.00 0.00 95 GLU A CA 13
ATOM 21118 C C . GLU A 1 94 ? 8.072 -7.598 -0.504 1.00 0.00 95 GLU A C 13
ATOM 21119 O O . GLU A 1 94 ? 9.277 -7.383 -0.357 1.00 0.00 95 GLU A O 13
ATOM 21131 N N . ASP A 1 95 ? 7.409 -8.493 0.232 1.00 0.00 96 ASP A N 13
ATOM 21132 C CA . ASP A 1 95 ? 7.983 -9.356 1.266 1.00 0.00 96 ASP A CA 13
ATOM 21133 C C . ASP A 1 95 ? 7.357 -10.759 1.243 1.00 0.00 96 ASP A C 13
ATOM 21134 O O . ASP A 1 95 ? 6.189 -10.911 0.880 1.00 0.00 96 ASP A O 13
ATOM 21143 N N . THR A 1 96 ? 8.094 -11.782 1.682 1.00 0.00 97 THR A N 13
ATOM 21144 C CA . THR A 1 96 ? 7.567 -13.152 1.814 1.00 0.00 97 THR A CA 13
ATOM 21145 C C . THR A 1 96 ? 8.022 -13.783 3.135 1.00 0.00 97 THR A C 13
ATOM 21146 O O . THR A 1 96 ? 9.198 -13.688 3.494 1.00 0.00 97 THR A O 13
ATOM 21157 N N . ILE A 1 97 ? 7.098 -14.419 3.865 1.00 0.00 98 ILE A N 13
ATOM 21158 C CA . ILE A 1 97 ? 7.332 -15.042 5.180 1.00 0.00 98 ILE A CA 13
ATOM 21159 C C . ILE A 1 97 ? 6.975 -16.524 5.147 1.00 0.00 98 ILE A C 13
ATOM 21160 O O . ILE A 1 97 ? 5.842 -16.872 4.830 1.00 0.00 98 ILE A O 13
ATOM 21176 N N . SER A 1 98 ? 7.879 -17.408 5.546 1.00 0.00 99 SER A N 13
ATOM 21177 C CA . SER A 1 98 ? 7.570 -18.840 5.669 1.00 0.00 99 SER A CA 13
ATOM 21178 C C . SER A 1 98 ? 6.860 -19.101 7.004 1.00 0.00 99 SER A C 13
ATOM 21179 O O . SER A 1 98 ? 7.237 -18.543 8.039 1.00 0.00 99 SER A O 13
ATOM 21187 N N . ILE A 1 99 ? 5.809 -19.925 6.987 1.00 0.00 100 ILE A N 13
ATOM 21188 C CA . ILE A 1 99 ? 4.967 -20.240 8.154 1.00 0.00 100 ILE A CA 13
ATOM 21189 C C . ILE A 1 99 ? 4.696 -21.750 8.309 1.00 0.00 100 ILE A C 13
ATOM 21190 O O . ILE A 1 99 ? 5.175 -22.580 7.535 1.00 0.00 100 ILE A O 13
ATOM 21206 N N . LEU A 1 100 ? 3.952 -22.111 9.357 1.00 0.00 101 LEU A N 13
ATOM 21207 C CA . LEU A 1 100 ? 3.602 -23.476 9.761 1.00 0.00 101 LEU A CA 13
ATOM 21208 C C . LEU A 1 100 ? 2.125 -23.549 10.204 1.00 0.00 101 LEU A C 13
ATOM 21209 O O . LEU A 1 100 ? 1.538 -22.505 10.507 1.00 0.00 101 LEU A O 13
ATOM 21225 N N . PRO A 1 101 ? 1.515 -24.751 10.312 1.00 0.00 102 PRO A N 13
ATOM 21226 C CA . PRO A 1 101 ? 0.134 -24.907 10.790 1.00 0.00 102 PRO A CA 13
ATOM 21227 C C . PRO A 1 101 ? -0.087 -24.401 12.233 1.00 0.00 102 PRO A C 13
ATOM 21228 O O . PRO A 1 101 ? -1.225 -24.160 12.637 1.00 0.00 102 PRO A O 13
ATOM 21239 N N . ASP A 1 102 ? 0.992 -24.180 12.995 1.00 0.00 103 ASP A N 13
ATOM 21240 C CA . ASP A 1 102 ? 0.989 -23.589 14.344 1.00 0.00 103 ASP A CA 13
ATOM 21241 C C . ASP A 1 102 ? 0.705 -22.061 14.334 1.00 0.00 103 ASP A C 13
ATOM 21242 O O . ASP A 1 102 ? 0.625 -21.430 15.388 1.00 0.00 103 ASP A O 13
ATOM 21251 N N . ASP A 1 103 ? 0.548 -21.461 13.145 1.00 0.00 104 ASP A N 13
ATOM 21252 C CA . ASP A 1 103 ? 0.272 -20.037 12.891 1.00 0.00 104 ASP A CA 13
ATOM 21253 C C . ASP A 1 103 ? 1.300 -19.044 13.509 1.00 0.00 104 ASP A C 13
ATOM 21254 O O . ASP A 1 103 ? 0.908 -18.114 14.221 1.00 0.00 104 ASP A O 13
ATOM 21263 N N . PRO A 1 104 ? 2.623 -19.214 13.272 1.00 0.00 105 PRO A N 13
ATOM 21264 C CA . PRO A 1 104 ? 3.666 -18.362 13.861 1.00 0.00 105 PRO A CA 13
ATOM 21265 C C . PRO A 1 104 ? 3.727 -16.925 13.308 1.00 0.00 105 PRO A C 13
ATOM 21266 O O . PRO A 1 104 ? 4.099 -16.014 14.050 1.00 0.00 105 PRO A O 13
ATOM 21277 N N . ARG A 1 105 ? 3.364 -16.709 12.028 1.00 0.00 106 ARG A N 13
ATOM 21278 C CA . ARG A 1 105 ? 3.349 -15.398 11.322 1.00 0.00 106 ARG A CA 13
ATOM 21279 C C . ARG A 1 105 ? 4.596 -14.517 11.562 1.00 0.00 106 ARG A C 13
ATOM 21280 O O . ARG A 1 105 ? 4.500 -13.294 11.680 1.00 0.00 106 ARG A O 13
ATOM 21301 N N . GLN A 1 106 ? 5.779 -15.138 11.642 1.00 0.00 107 GLN A N 13
ATOM 21302 C CA . GLN A 1 106 ? 7.070 -14.482 11.903 1.00 0.00 107 GLN A CA 13
ATOM 21303 C C . GLN A 1 106 ? 7.332 -13.261 11.000 1.00 0.00 107 GLN A C 13
ATOM 21304 O O . GLN A 1 106 ? 8.445 -12.720 10.945 1.00 0.00 107 GLN A O 13
ATOM 21321 N N . CYS A 1 1 ? -1.071 14.801 -8.629 1.00 0.00 2 CYS A N 14
ATOM 21322 C CA . CYS A 1 1 ? -0.607 15.271 -9.925 1.00 0.00 2 CYS A CA 14
ATOM 21323 C C . CYS A 1 1 ? 0.821 14.779 -10.265 1.00 0.00 2 CYS A C 14
ATOM 21324 O O . CYS A 1 1 ? 1.437 15.226 -11.237 1.00 0.00 2 CYS A O 14
ATOM 21331 N N . GLY A 1 2 ? 1.355 13.856 -9.455 1.00 0.00 3 GLY A N 14
ATOM 21332 C CA . GLY A 1 2 ? 2.706 13.283 -9.535 1.00 0.00 3 GLY A CA 14
ATOM 21333 C C . GLY A 1 2 ? 3.769 14.270 -9.043 1.00 0.00 3 GLY A C 14
ATOM 21334 O O . GLY A 1 2 ? 4.716 13.871 -8.370 1.00 0.00 3 GLY A O 14
ATOM 21338 N N . ASP A 1 3 ? 3.569 15.571 -9.273 1.00 0.00 4 ASP A N 14
ATOM 21339 C CA . ASP A 1 3 ? 4.392 16.622 -8.673 1.00 0.00 4 ASP A CA 14
ATOM 21340 C C . ASP A 1 3 ? 4.181 16.651 -7.139 1.00 0.00 4 ASP A C 14
ATOM 21341 O O . ASP A 1 3 ? 5.037 17.168 -6.417 1.00 0.00 4 ASP A O 14
ATOM 21350 N N . CYS A 1 4 ? 3.081 16.051 -6.647 1.00 0.00 5 CYS A N 14
ATOM 21351 C CA . CYS A 1 4 ? 2.756 15.882 -5.233 1.00 0.00 5 CYS A CA 14
ATOM 21352 C C . CYS A 1 4 ? 3.785 15.001 -4.477 1.00 0.00 5 CYS A C 14
ATOM 21353 O O . CYS A 1 4 ? 3.896 15.099 -3.253 1.00 0.00 5 CYS A O 14
ATOM 21360 N N . VAL A 1 5 ? 4.511 14.108 -5.170 1.00 0.00 6 VAL A N 14
ATOM 21361 C CA . VAL A 1 5 ? 5.445 13.137 -4.562 1.00 0.00 6 VAL A CA 14
ATOM 21362 C C . VAL A 1 5 ? 6.908 13.433 -4.944 1.00 0.00 6 VAL A C 14
ATOM 21363 O O . VAL A 1 5 ? 7.208 13.778 -6.089 1.00 0.00 6 VAL A O 14
ATOM 21376 N N . GLU A 1 6 ? 7.847 13.295 -4.001 1.00 0.00 7 GLU A N 14
ATOM 21377 C CA . GLU A 1 6 ? 9.291 13.493 -4.229 1.00 0.00 7 GLU A CA 14
ATOM 21378 C C . GLU A 1 6 ? 9.852 12.430 -5.199 1.00 0.00 7 GLU A C 14
ATOM 21379 O O . GLU A 1 6 ? 10.660 12.753 -6.076 1.00 0.00 7 GLU A O 14
ATOM 21391 N N . LYS A 1 7 ? 9.380 11.182 -5.081 1.00 0.00 8 LYS A N 14
ATOM 21392 C CA . LYS A 1 7 ? 9.693 10.041 -5.953 1.00 0.00 8 LYS A CA 14
ATOM 21393 C C . LYS A 1 7 ? 8.407 9.272 -6.264 1.00 0.00 8 LYS A C 14
ATOM 21394 O O . LYS A 1 7 ? 7.545 9.123 -5.398 1.00 0.00 8 LYS A O 14
ATOM 21413 N N . GLU A 1 8 ? 8.296 8.755 -7.485 1.00 0.00 9 GLU A N 14
ATOM 21414 C CA . GLU A 1 8 ? 7.175 7.913 -7.923 1.00 0.00 9 GLU A CA 14
ATOM 21415 C C . GLU A 1 8 ? 7.408 6.467 -7.454 1.00 0.00 9 GLU A C 14
ATOM 21416 O O . GLU A 1 8 ? 8.454 5.888 -7.757 1.00 0.00 9 GLU A O 14
ATOM 21428 N N . TYR A 1 9 ? 6.443 5.884 -6.731 1.00 0.00 10 TYR A N 14
ATOM 21429 C CA . TYR A 1 9 ? 6.503 4.510 -6.197 1.00 0.00 10 TYR A CA 14
ATOM 21430 C C . TYR A 1 9 ? 7.858 4.178 -5.528 1.00 0.00 10 TYR A C 14
ATOM 21431 O O . TYR A 1 9 ? 8.560 3.253 -5.956 1.00 0.00 10 TYR A O 14
ATOM 21449 N N . PRO A 1 10 ? 8.249 4.927 -4.478 1.00 0.00 11 PRO A N 14
ATOM 21450 C CA . PRO A 1 10 ? 9.515 4.720 -3.773 1.00 0.00 11 PRO A CA 14
ATOM 21451 C C . PRO A 1 10 ? 9.571 3.333 -3.121 1.00 0.00 11 PRO A C 14
ATOM 21452 O O . PRO A 1 10 ? 8.557 2.834 -2.641 1.00 0.00 11 PRO A O 14
ATOM 21463 N N . ASN A 1 11 ? 10.741 2.696 -3.048 1.00 0.00 12 ASN A N 14
ATOM 21464 C CA . ASN A 1 11 ? 10.852 1.417 -2.339 1.00 0.00 12 ASN A CA 14
ATOM 21465 C C . ASN A 1 11 ? 10.857 1.680 -0.821 1.00 0.00 12 ASN A C 14
ATOM 21466 O O . ASN A 1 11 ? 11.380 2.698 -0.358 1.00 0.00 12 ASN A O 14
ATOM 21477 N N . ARG A 1 12 ? 10.265 0.763 -0.045 1.00 0.00 13 ARG A N 14
ATOM 21478 C CA . ARG A 1 12 ? 10.081 0.890 1.421 1.00 0.00 13 ARG A CA 14
ATOM 21479 C C . ARG A 1 12 ? 10.735 -0.223 2.244 1.00 0.00 13 ARG A C 14
ATOM 21480 O O . ARG A 1 12 ? 10.235 -0.586 3.308 1.00 0.00 13 ARG A O 14
ATOM 21501 N N . GLY A 1 13 ? 11.826 -0.802 1.743 1.00 0.00 14 GLY A N 14
ATOM 21502 C CA . GLY A 1 13 ? 12.544 -1.895 2.421 1.00 0.00 14 GLY A CA 14
ATOM 21503 C C . GLY A 1 13 ? 11.642 -3.098 2.736 1.00 0.00 14 GLY A C 14
ATOM 21504 O O . GLY A 1 13 ? 11.759 -3.701 3.803 1.00 0.00 14 GLY A O 14
ATOM 21508 N N . ASN A 1 14 ? 10.727 -3.400 1.804 1.00 0.00 15 ASN A N 14
ATOM 21509 C CA . ASN A 1 14 ? 9.729 -4.480 1.820 1.00 0.00 15 ASN A CA 14
ATOM 21510 C C . ASN A 1 14 ? 8.461 -4.182 2.671 1.00 0.00 15 ASN A C 14
ATOM 21511 O O . ASN A 1 14 ? 7.640 -5.078 2.879 1.00 0.00 15 ASN A O 14
ATOM 21522 N N . THR A 1 15 ? 8.255 -2.951 3.161 1.00 0.00 16 THR A N 14
ATOM 21523 C CA . THR A 1 15 ? 7.080 -2.582 3.986 1.00 0.00 16 THR A CA 14
ATOM 21524 C C . THR A 1 15 ? 5.800 -2.518 3.140 1.00 0.00 16 THR A C 14
ATOM 21525 O O . THR A 1 15 ? 5.730 -1.693 2.233 1.00 0.00 16 THR A O 14
ATOM 21536 N N . CYS A 1 16 ? 4.783 -3.350 3.421 1.00 0.00 17 CYS A N 14
ATOM 21537 C CA . CYS A 1 16 ? 3.516 -3.395 2.678 1.00 0.00 17 CYS A CA 14
ATOM 21538 C C . CYS A 1 16 ? 2.325 -3.139 3.623 1.00 0.00 17 CYS A C 14
ATOM 21539 O O . CYS A 1 16 ? 2.020 -3.979 4.473 1.00 0.00 17 CYS A O 14
ATOM 21547 N N . LEU A 1 17 ? 1.678 -1.973 3.495 1.00 0.00 18 LEU A N 14
ATOM 21548 C CA . LEU A 1 17 ? 0.591 -1.488 4.366 1.00 0.00 18 LEU A CA 14
ATOM 21549 C C . LEU A 1 17 ? -0.724 -1.199 3.626 1.00 0.00 18 LEU A C 14
ATOM 21550 O O . LEU A 1 17 ? -0.741 -0.761 2.475 1.00 0.00 18 LEU A O 14
ATOM 21566 N N . GLU A 1 18 ? -1.825 -1.388 4.354 1.00 0.00 19 GLU A N 14
ATOM 21567 C CA . GLU A 1 18 ? -3.214 -1.121 3.959 1.00 0.00 19 GLU A CA 14
ATOM 21568 C C . GLU A 1 18 ? -3.758 0.204 4.539 1.00 0.00 19 GLU A C 14
ATOM 21569 O O . GLU A 1 18 ? -4.935 0.522 4.353 1.00 0.00 19 GLU A O 14
ATOM 21581 N N . ASN A 1 19 ? -2.929 0.956 5.273 1.00 0.00 20 ASN A N 14
ATOM 21582 C CA . ASN A 1 19 ? -3.287 2.212 5.946 1.00 0.00 20 ASN A CA 14
ATOM 21583 C C . ASN A 1 19 ? -2.164 3.268 5.878 1.00 0.00 20 ASN A C 14
ATOM 21584 O O . ASN A 1 19 ? -0.981 2.934 5.766 1.00 0.00 20 ASN A O 14
ATOM 21595 N N . GLY A 1 20 ? -2.544 4.544 6.031 1.00 0.00 21 GLY A N 14
ATOM 21596 C CA . GLY A 1 20 ? -1.633 5.694 6.104 1.00 0.00 21 GLY A CA 14
ATOM 21597 C C . GLY A 1 20 ? -1.413 6.463 4.793 1.00 0.00 21 GLY A C 14
ATOM 21598 O O . GLY A 1 20 ? -2.009 6.159 3.760 1.00 0.00 21 GLY A O 14
ATOM 21602 N N . SER A 1 21 ? -0.539 7.472 4.884 1.00 0.00 22 SER A N 14
ATOM 21603 C CA . SER A 1 21 ? -0.088 8.389 3.821 1.00 0.00 22 SER A CA 14
ATOM 21604 C C . SER A 1 21 ? 1.366 8.786 4.103 1.00 0.00 22 SER A C 14
ATOM 21605 O O . SER A 1 21 ? 1.673 9.287 5.187 1.00 0.00 22 SER A O 14
ATOM 21613 N N . PHE A 1 22 ? 2.283 8.521 3.170 1.00 0.00 23 PHE A N 14
ATOM 21614 C CA . PHE A 1 22 ? 3.726 8.744 3.340 1.00 0.00 23 PHE A CA 14
ATOM 21615 C C . PHE A 1 22 ? 4.183 10.211 3.262 1.00 0.00 23 PHE A C 14
ATOM 21616 O O . PHE A 1 22 ? 4.735 10.672 2.262 1.00 0.00 23 PHE A O 14
ATOM 21633 N N . LEU A 1 23 ? 3.954 10.962 4.341 1.00 0.00 24 LEU A N 14
ATOM 21634 C CA . LEU A 1 23 ? 4.277 12.388 4.457 1.00 0.00 24 LEU A CA 14
ATOM 21635 C C . LEU A 1 23 ? 5.729 12.759 4.091 1.00 0.00 24 LEU A C 14
ATOM 21636 O O . LEU A 1 23 ? 5.976 13.848 3.574 1.00 0.00 24 LEU A O 14
ATOM 21652 N N . LEU A 1 24 ? 6.686 11.852 4.324 1.00 0.00 25 LEU A N 14
ATOM 21653 C CA . LEU A 1 24 ? 8.105 12.028 3.975 1.00 0.00 25 LEU A CA 14
ATOM 21654 C C . LEU A 1 24 ? 8.366 12.033 2.453 1.00 0.00 25 LEU A C 14
ATOM 21655 O O . LEU A 1 24 ? 9.402 12.542 2.022 1.00 0.00 25 LEU A O 14
ATOM 21671 N N . ASN A 1 25 ? 7.428 11.534 1.637 1.00 0.00 26 ASN A N 14
ATOM 21672 C CA . ASN A 1 25 ? 7.496 11.572 0.171 1.00 0.00 26 ASN A CA 14
ATOM 21673 C C . ASN A 1 25 ? 6.551 12.652 -0.374 1.00 0.00 26 ASN A C 14
ATOM 21674 O O . ASN A 1 25 ? 6.861 13.283 -1.379 1.00 0.00 26 ASN A O 14
ATOM 21685 N N . PHE A 1 26 ? 5.414 12.898 0.286 1.00 0.00 27 PHE A N 14
ATOM 21686 C CA . PHE A 1 26 ? 4.483 13.963 -0.110 1.00 0.00 27 PHE A CA 14
ATOM 21687 C C . PHE A 1 26 ? 5.123 15.346 0.092 1.00 0.00 27 PHE A C 14
ATOM 21688 O O . PHE A 1 26 ? 5.337 15.795 1.221 1.00 0.00 27 PHE A O 14
ATOM 21705 N N . THR A 1 27 ? 5.410 16.043 -1.002 1.00 0.00 28 THR A N 14
ATOM 21706 C CA . THR A 1 27 ? 6.020 17.391 -1.006 1.00 0.00 28 THR A CA 14
ATOM 21707 C C . THR A 1 27 ? 4.978 18.516 -1.064 1.00 0.00 28 THR A C 14
ATOM 21708 O O . THR A 1 27 ? 5.333 19.689 -1.202 1.00 0.00 28 THR A O 14
ATOM 21719 N N . GLY A 1 28 ? 3.690 18.173 -0.954 1.00 0.00 29 GLY A N 14
ATOM 21720 C CA . GLY A 1 28 ? 2.571 19.104 -1.068 1.00 0.00 29 GLY A CA 14
ATOM 21721 C C . GLY A 1 28 ? 2.040 19.115 -2.507 1.00 0.00 29 GLY A C 14
ATOM 21722 O O . GLY A 1 28 ? 2.812 18.923 -3.452 1.00 0.00 29 GLY A O 14
ATOM 21726 N N . CYS A 1 29 ? 0.734 19.338 -2.657 1.00 0.00 30 CYS A N 14
ATOM 21727 C CA . CYS A 1 29 ? 0.024 19.349 -3.929 1.00 0.00 30 CYS A CA 14
ATOM 21728 C C . CYS A 1 29 ? 0.632 20.290 -4.973 1.00 0.00 30 CYS A C 14
ATOM 21729 O O . CYS A 1 29 ? 1.416 21.200 -4.670 1.00 0.00 30 CYS A O 14
ATOM 21736 N N . ALA A 1 30 ? 0.190 20.109 -6.206 1.00 0.00 31 ALA A N 14
ATOM 21737 C CA . ALA A 1 30 ? 0.500 20.981 -7.329 1.00 0.00 31 ALA A CA 14
ATOM 21738 C C . ALA A 1 30 ? -0.762 21.480 -8.061 1.00 0.00 31 ALA A C 14
ATOM 21739 O O . ALA A 1 30 ? -0.656 22.451 -8.823 1.00 0.00 31 ALA A O 14
ATOM 21746 N N . VAL A 1 31 ? -1.955 20.923 -7.800 1.00 0.00 32 VAL A N 14
ATOM 21747 C CA . VAL A 1 31 ? -3.213 21.468 -8.334 1.00 0.00 32 VAL A CA 14
ATOM 21748 C C . VAL A 1 31 ? -3.543 22.780 -7.600 1.00 0.00 32 VAL A C 14
ATOM 21749 O O . VAL A 1 31 ? -4.051 23.718 -8.226 1.00 0.00 32 VAL A O 14
ATOM 21762 N N . CYS A 1 32 ? -3.222 22.867 -6.302 1.00 0.00 33 CYS A N 14
ATOM 21763 C CA . CYS A 1 32 ? -3.471 24.015 -5.424 1.00 0.00 33 CYS A CA 14
ATOM 21764 C C . CYS A 1 32 ? -2.266 24.508 -4.580 1.00 0.00 33 CYS A C 14
ATOM 21765 O O . CYS A 1 32 ? -2.309 25.635 -4.071 1.00 0.00 33 CYS A O 14
ATOM 21772 N N . SER A 1 33 ? -1.197 23.707 -4.444 1.00 0.00 34 SER A N 14
ATOM 21773 C CA . SER A 1 33 ? 0.041 24.018 -3.694 1.00 0.00 34 SER A CA 14
ATOM 21774 C C . SER A 1 33 ? -0.019 23.817 -2.156 1.00 0.00 34 SER A C 14
ATOM 21775 O O . SER A 1 33 ? 0.798 24.401 -1.434 1.00 0.00 34 SER A O 14
ATOM 21783 N N . LYS A 1 34 ? -0.947 23.010 -1.612 1.00 0.00 35 LYS A N 14
ATOM 21784 C CA . LYS A 1 34 ? -1.075 22.761 -0.151 1.00 0.00 35 LYS A CA 14
ATOM 21785 C C . LYS A 1 34 ? -0.277 21.540 0.332 1.00 0.00 35 LYS A C 14
ATOM 21786 O O . LYS A 1 34 ? -0.234 20.512 -0.339 1.00 0.00 35 LYS A O 14
ATOM 21805 N N . ARG A 1 35 ? 0.289 21.608 1.546 1.00 0.00 36 ARG A N 14
ATOM 21806 C CA . ARG A 1 35 ? 0.985 20.496 2.237 1.00 0.00 36 ARG A CA 14
ATOM 21807 C C . ARG A 1 35 ? 0.278 20.199 3.568 1.00 0.00 36 ARG A C 14
ATOM 21808 O O . ARG A 1 35 ? -0.523 21.011 4.020 1.00 0.00 36 ARG A O 14
ATOM 21829 N N . ASP A 1 36 ? 0.521 19.025 4.164 1.00 0.00 37 ASP A N 14
ATOM 21830 C CA . ASP A 1 36 ? -0.149 18.506 5.382 1.00 0.00 37 ASP A CA 14
ATOM 21831 C C . ASP A 1 36 ? -1.695 18.459 5.306 1.00 0.00 37 ASP A C 14
ATOM 21832 O O . ASP A 1 36 ? -2.411 18.383 6.306 1.00 0.00 37 ASP A O 14
ATOM 21841 N N . PHE A 1 37 ? -2.189 18.468 4.070 1.00 0.00 38 PHE A N 14
ATOM 21842 C CA . PHE A 1 37 ? -3.586 18.450 3.643 1.00 0.00 38 PHE A CA 14
ATOM 21843 C C . PHE A 1 37 ? -3.872 17.204 2.799 1.00 0.00 38 PHE A C 14
ATOM 21844 O O . PHE A 1 37 ? -3.553 17.150 1.612 1.00 0.00 38 PHE A O 14
ATOM 21861 N N . MET A 1 38 ? -4.484 16.195 3.418 1.00 0.00 39 MET A N 14
ATOM 21862 C CA . MET A 1 38 ? -4.861 14.935 2.754 1.00 0.00 39 MET A CA 14
ATOM 21863 C C . MET A 1 38 ? -5.867 14.090 3.552 1.00 0.00 39 MET A C 14
ATOM 21864 O O . MET A 1 38 ? -5.867 14.069 4.784 1.00 0.00 39 MET A O 14
ATOM 21878 N N . LEU A 1 39 ? -6.696 13.376 2.790 1.00 0.00 40 LEU A N 14
ATOM 21879 C CA . LEU A 1 39 ? -7.781 12.454 3.140 1.00 0.00 40 LEU A CA 14
ATOM 21880 C C . LEU A 1 39 ? -7.614 11.134 2.363 1.00 0.00 40 LEU A C 14
ATOM 21881 O O . LEU A 1 39 ? -6.882 11.073 1.372 1.00 0.00 40 LEU A O 14
ATOM 21897 N N . ILE A 1 40 ? -8.352 10.097 2.764 1.00 0.00 41 ILE A N 14
ATOM 21898 C CA . ILE A 1 40 ? -8.444 8.795 2.091 1.00 0.00 41 ILE A CA 14
ATOM 21899 C C . ILE A 1 40 ? -9.936 8.511 1.893 1.00 0.00 41 ILE A C 14
ATOM 21900 O O . ILE A 1 40 ? -10.738 8.690 2.814 1.00 0.00 41 ILE A O 14
ATOM 21916 N N . THR A 1 41 ? -10.308 8.055 0.699 1.00 0.00 42 THR A N 14
ATOM 21917 C CA . THR A 1 41 ? -11.693 7.696 0.359 1.00 0.00 42 THR A CA 14
ATOM 21918 C C . THR A 1 41 ? -11.735 6.567 -0.665 1.00 0.00 42 THR A C 14
ATOM 21919 O O . THR A 1 41 ? -10.690 6.136 -1.159 1.00 0.00 42 THR A O 14
ATOM 21930 N N . ASN A 1 42 ? -12.948 6.120 -1.015 1.00 0.00 43 ASN A N 14
ATOM 21931 C CA . ASN A 1 42 ? -13.204 5.128 -2.069 1.00 0.00 43 ASN A CA 14
ATOM 21932 C C . ASN A 1 42 ? -12.484 3.771 -1.835 1.00 0.00 43 ASN A C 14
ATOM 21933 O O . ASN A 1 42 ? -12.332 2.951 -2.743 1.00 0.00 43 ASN A O 14
ATOM 21944 N N . LYS A 1 43 ? -12.050 3.534 -0.588 1.00 0.00 44 LYS A N 14
ATOM 21945 C CA . LYS A 1 43 ? -11.351 2.339 -0.104 1.00 0.00 44 LYS A CA 14
ATOM 21946 C C . LYS A 1 43 ? -12.155 1.058 -0.324 1.00 0.00 44 LYS A C 14
ATOM 21947 O O . LYS A 1 43 ? -13.190 0.838 0.309 1.00 0.00 44 LYS A O 14
ATOM 21966 N N . SER A 1 44 ? -11.652 0.218 -1.217 1.00 0.00 45 SER A N 14
ATOM 21967 C CA . SER A 1 44 ? -12.207 -1.087 -1.564 1.00 0.00 45 SER A CA 14
ATOM 21968 C C . SER A 1 44 ? -11.357 -2.234 -1.014 1.00 0.00 45 SER A C 14
ATOM 21969 O O . SER A 1 44 ? -10.149 -2.098 -0.804 1.00 0.00 45 SER A O 14
ATOM 21977 N N . LEU A 1 45 ? -11.996 -3.388 -0.822 1.00 0.00 46 LEU A N 14
ATOM 21978 C CA . LEU A 1 45 ? -11.388 -4.626 -0.333 1.00 0.00 46 LEU A CA 14
ATOM 21979 C C . LEU A 1 45 ? -11.944 -5.830 -1.107 1.00 0.00 46 LEU A C 14
ATOM 21980 O O . LEU A 1 45 ? -13.144 -5.904 -1.386 1.00 0.00 46 LEU A O 14
ATOM 21996 N N . LYS A 1 46 ? -11.051 -6.755 -1.463 1.00 0.00 47 LYS A N 14
ATOM 21997 C CA . LYS A 1 46 ? -11.319 -7.976 -2.227 1.00 0.00 47 LYS A CA 14
ATOM 21998 C C . LYS A 1 46 ? -10.683 -9.186 -1.563 1.00 0.00 47 LYS A C 14
ATOM 21999 O O . LYS A 1 46 ? -9.619 -9.068 -0.967 1.00 0.00 47 LYS A O 14
ATOM 22018 N N . GLU A 1 47 ? -11.314 -10.347 -1.665 1.00 0.00 48 GLU A N 14
ATOM 22019 C CA . GLU A 1 47 ? -10.744 -11.589 -1.121 1.00 0.00 48 GLU A CA 14
ATOM 22020 C C . GLU A 1 47 ? -10.965 -12.762 -2.091 1.00 0.00 48 GLU A C 14
ATOM 22021 O O . GLU A 1 47 ? -12.103 -13.166 -2.343 1.00 0.00 48 GLU A O 14
ATOM 22033 N N . GLU A 1 48 ? -9.876 -13.333 -2.616 1.00 0.00 49 GLU A N 14
ATOM 22034 C CA . GLU A 1 48 ? -9.882 -14.522 -3.482 1.00 0.00 49 GLU A CA 14
ATOM 22035 C C . GLU A 1 48 ? -9.106 -15.703 -2.885 1.00 0.00 49 GLU A C 14
ATOM 22036 O O . GLU A 1 48 ? -7.894 -15.617 -2.727 1.00 0.00 49 GLU A O 14
ATOM 22048 N N . ASP A 1 49 ? -9.744 -16.852 -2.679 1.00 0.00 50 ASP A N 14
ATOM 22049 C CA . ASP A 1 49 ? -9.117 -18.134 -2.274 1.00 0.00 50 ASP A CA 14
ATOM 22050 C C . ASP A 1 49 ? -8.055 -18.113 -1.133 1.00 0.00 50 ASP A C 14
ATOM 22051 O O . ASP A 1 49 ? -7.227 -19.020 -1.017 1.00 0.00 50 ASP A O 14
ATOM 22060 N N . GLY A 1 50 ? -8.051 -17.069 -0.300 1.00 0.00 51 GLY A N 14
ATOM 22061 C CA . GLY A 1 50 ? -7.093 -16.828 0.798 1.00 0.00 51 GLY A CA 14
ATOM 22062 C C . GLY A 1 50 ? -6.296 -15.525 0.638 1.00 0.00 51 GLY A C 14
ATOM 22063 O O . GLY A 1 50 ? -5.799 -14.977 1.622 1.00 0.00 51 GLY A O 14
ATOM 22067 N N . GLU A 1 51 ? -6.204 -14.998 -0.586 1.00 0.00 52 GLU A N 14
ATOM 22068 C CA . GLU A 1 51 ? -5.583 -13.711 -0.908 1.00 0.00 52 GLU A CA 14
ATOM 22069 C C . GLU A 1 51 ? -6.521 -12.579 -0.465 1.00 0.00 52 GLU A C 14
ATOM 22070 O O . GLU A 1 51 ? -7.726 -12.640 -0.706 1.00 0.00 52 GLU A O 14
ATOM 22082 N N . GLU A 1 52 ? -5.968 -11.529 0.135 1.00 0.00 53 GLU A N 14
ATOM 22083 C CA . GLU A 1 52 ? -6.679 -10.322 0.559 1.00 0.00 53 GLU A CA 14
ATOM 22084 C C . GLU A 1 52 ? -6.111 -9.122 -0.203 1.00 0.00 53 GLU A C 14
ATOM 22085 O O . GLU A 1 52 ? -4.898 -8.926 -0.241 1.00 0.00 53 GLU A O 14
ATOM 22097 N N . ILE A 1 53 ? -6.966 -8.301 -0.812 1.00 0.00 54 ILE A N 14
ATOM 22098 C CA . ILE A 1 53 ? -6.559 -7.140 -1.597 1.00 0.00 54 ILE A CA 14
ATOM 22099 C C . ILE A 1 53 ? -7.233 -5.888 -1.041 1.00 0.00 54 ILE A C 14
ATOM 22100 O O . ILE A 1 53 ? -8.416 -5.920 -0.706 1.00 0.00 54 ILE A O 14
ATOM 22116 N N . VAL A 1 54 ? -6.495 -4.781 -0.971 1.00 0.00 55 VAL A N 14
ATOM 22117 C CA . VAL A 1 54 ? -6.982 -3.475 -0.515 1.00 0.00 55 VAL A CA 14
ATOM 22118 C C . VAL A 1 54 ? -6.541 -2.407 -1.506 1.00 0.00 55 VAL A C 14
ATOM 22119 O O . VAL A 1 54 ? -5.344 -2.186 -1.698 1.00 0.00 55 VAL A O 14
ATOM 22132 N N . THR A 1 55 ? -7.498 -1.728 -2.135 1.00 0.00 56 THR A N 14
ATOM 22133 C CA . THR A 1 55 ? -7.230 -0.628 -3.078 1.00 0.00 56 THR A CA 14
ATOM 22134 C C . THR A 1 55 ? -7.904 0.679 -2.644 1.00 0.00 56 THR A C 14
ATOM 22135 O O . THR A 1 55 ? -9.072 0.667 -2.253 1.00 0.00 56 THR A O 14
ATOM 22146 N N . TYR A 1 56 ? -7.206 1.816 -2.697 1.00 0.00 57 TYR A N 14
ATOM 22147 C CA . TYR A 1 56 ? -7.752 3.135 -2.332 1.00 0.00 57 TYR A CA 14
ATOM 22148 C C . TYR A 1 56 ? -7.061 4.305 -3.051 1.00 0.00 57 TYR A C 14
ATOM 22149 O O . TYR A 1 56 ? -6.269 4.117 -3.978 1.00 0.00 57 TYR A O 14
ATOM 22167 N N . ASP A 1 57 ? -7.343 5.529 -2.602 1.00 0.00 58 ASP A N 14
ATOM 22168 C CA . ASP A 1 57 ? -6.794 6.760 -3.151 1.00 0.00 58 ASP A CA 14
ATOM 22169 C C . ASP A 1 57 ? -6.503 7.744 -2.005 1.00 0.00 58 ASP A C 14
ATOM 22170 O O . ASP A 1 57 ? -7.140 7.703 -0.947 1.00 0.00 58 ASP A O 14
ATOM 22179 N N . HIS A 1 58 ? -5.615 8.698 -2.269 1.00 0.00 59 HIS A N 14
ATOM 22180 C CA . HIS A 1 58 ? -5.301 9.821 -1.385 1.00 0.00 59 HIS A CA 14
ATOM 22181 C C . HIS A 1 58 ? -5.867 11.068 -2.070 1.00 0.00 59 HIS A C 14
ATOM 22182 O O . HIS A 1 58 ? -5.755 11.212 -3.287 1.00 0.00 59 HIS A O 14
ATOM 22196 N N . LEU A 1 59 ? -6.496 11.965 -1.317 1.00 0.00 60 LEU A N 14
ATOM 22197 C CA . LEU A 1 59 ? -7.183 13.150 -1.830 1.00 0.00 60 LEU A CA 14
ATOM 22198 C C . LEU A 1 59 ? -6.774 14.391 -1.042 1.00 0.00 60 LEU A C 14
ATOM 22199 O O . LEU A 1 59 ? -6.800 14.373 0.185 1.00 0.00 60 LEU A O 14
ATOM 22215 N N . CYS A 1 60 ? -6.428 15.468 -1.739 1.00 0.00 61 CYS A N 14
ATOM 22216 C CA . CYS A 1 60 ? -6.043 16.745 -1.146 1.00 0.00 61 CYS A CA 14
ATOM 22217 C C . CYS A 1 60 ? -7.177 17.313 -0.272 1.00 0.00 61 CYS A C 14
ATOM 22218 O O . CYS A 1 60 ? -8.308 17.477 -0.728 1.00 0.00 61 CYS A O 14
ATOM 22225 N N . LYS A 1 61 ? -6.911 17.632 1.000 1.00 0.00 62 LYS A N 14
ATOM 22226 C CA . LYS A 1 61 ? -7.926 18.219 1.903 1.00 0.00 62 LYS A CA 14
ATOM 22227 C C . LYS A 1 61 ? -8.401 19.608 1.412 1.00 0.00 62 LYS A C 14
ATOM 22228 O O . LYS A 1 61 ? -9.416 20.113 1.897 1.00 0.00 62 LYS A O 14
ATOM 22247 N N . ASN A 1 62 ? -7.702 20.223 0.453 1.00 0.00 63 ASN A N 14
ATOM 22248 C CA . ASN A 1 62 ? -8.026 21.540 -0.084 1.00 0.00 63 ASN A CA 14
ATOM 22249 C C . ASN A 1 62 ? -8.867 21.439 -1.368 1.00 0.00 63 ASN A C 14
ATOM 22250 O O . ASN A 1 62 ? -10.036 21.838 -1.358 1.00 0.00 63 ASN A O 14
ATOM 22261 N N . CYS A 1 63 ? -8.300 20.908 -2.456 1.00 0.00 64 CYS A N 14
ATOM 22262 C CA . CYS A 1 63 ? -8.960 20.782 -3.756 1.00 0.00 64 CYS A CA 14
ATOM 22263 C C . CYS A 1 63 ? -9.652 19.418 -4.005 1.00 0.00 64 CYS A C 14
ATOM 22264 O O . CYS A 1 63 ? -10.347 19.259 -5.016 1.00 0.00 64 CYS A O 14
ATOM 22271 N N . HIS A 1 64 ? -9.495 18.435 -3.103 1.00 0.00 65 HIS A N 14
ATOM 22272 C CA . HIS A 1 64 ? -10.023 17.053 -3.204 1.00 0.00 65 HIS A CA 14
ATOM 22273 C C . HIS A 1 64 ? -9.673 16.319 -4.506 1.00 0.00 65 HIS A C 14
ATOM 22274 O O . HIS A 1 64 ? -10.279 15.305 -4.857 1.00 0.00 65 HIS A O 14
ATOM 22289 N N . HIS A 1 65 ? -8.629 16.786 -5.177 1.00 0.00 66 HIS A N 14
ATOM 22290 C CA . HIS A 1 65 ? -8.001 16.125 -6.311 1.00 0.00 66 HIS A CA 14
ATOM 22291 C C . HIS A 1 65 ? -7.326 14.844 -5.785 1.00 0.00 66 HIS A C 14
ATOM 22292 O O . HIS A 1 65 ? -6.818 14.830 -4.657 1.00 0.00 66 HIS A O 14
ATOM 22306 N N . VAL A 1 66 ? -7.288 13.776 -6.585 1.00 0.00 67 VAL A N 14
ATOM 22307 C CA . VAL A 1 66 ? -6.609 12.538 -6.188 1.00 0.00 67 VAL A CA 14
ATOM 22308 C C . VAL A 1 66 ? -5.092 12.720 -6.299 1.00 0.00 67 VAL A C 14
ATOM 22309 O O . VAL A 1 66 ? -4.527 12.709 -7.396 1.00 0.00 67 VAL A O 14
ATOM 22322 N N . ILE A 1 67 ? -4.443 12.865 -5.142 1.00 0.00 68 ILE A N 14
ATOM 22323 C CA . ILE A 1 67 ? -2.992 13.019 -4.985 1.00 0.00 68 ILE A CA 14
ATOM 22324 C C . ILE A 1 67 ? -2.253 11.798 -5.551 1.00 0.00 68 ILE A C 14
ATOM 22325 O O . ILE A 1 67 ? -1.245 11.928 -6.251 1.00 0.00 68 ILE A O 14
ATOM 22341 N N . ALA A 1 68 ? -2.760 10.601 -5.236 1.00 0.00 69 ALA A N 14
ATOM 22342 C CA . ALA A 1 68 ? -2.174 9.320 -5.619 1.00 0.00 69 ALA A CA 14
ATOM 22343 C C . ALA A 1 68 ? -3.166 8.153 -5.436 1.00 0.00 69 ALA A C 14
ATOM 22344 O O . ALA A 1 68 ? -4.139 8.269 -4.686 1.00 0.00 69 ALA A O 14
ATOM 22351 N N . ARG A 1 69 ? -2.879 7.006 -6.065 1.00 0.00 70 ARG A N 14
ATOM 22352 C CA . ARG A 1 69 ? -3.616 5.740 -5.898 1.00 0.00 70 ARG A CA 14
ATOM 22353 C C . ARG A 1 69 ? -2.729 4.748 -5.148 1.00 0.00 70 ARG A C 14
ATOM 22354 O O . ARG A 1 69 ? -1.532 4.680 -5.426 1.00 0.00 70 ARG A O 14
ATOM 22375 N N . HIS A 1 70 ? -3.347 3.963 -4.267 1.00 0.00 71 HIS A N 14
ATOM 22376 C CA . HIS A 1 70 ? -2.709 2.959 -3.411 1.00 0.00 71 HIS A CA 14
ATOM 22377 C C . HIS A 1 70 ? -3.298 1.571 -3.636 1.00 0.00 71 HIS A C 14
ATOM 22378 O O . HIS A 1 70 ? -4.516 1.398 -3.722 1.00 0.00 71 HIS A O 14
ATOM 22392 N N . GLU A 1 71 ? -2.440 0.562 -3.671 1.00 0.00 72 GLU A N 14
ATOM 22393 C CA . GLU A 1 71 ? -2.820 -0.838 -3.773 1.00 0.00 72 GLU A CA 14
ATOM 22394 C C . GLU A 1 71 ? -1.919 -1.666 -2.852 1.00 0.00 72 GLU A C 14
ATOM 22395 O O . GLU A 1 71 ? -0.695 -1.567 -2.899 1.00 0.00 72 GLU A O 14
ATOM 22407 N N . TYR A 1 72 ? -2.530 -2.515 -2.035 1.00 0.00 73 TYR A N 14
ATOM 22408 C CA . TYR A 1 72 ? -1.858 -3.480 -1.175 1.00 0.00 73 TYR A CA 14
ATOM 22409 C C . TYR A 1 72 ? -2.523 -4.829 -1.433 1.00 0.00 73 TYR A C 14
ATOM 22410 O O . TYR A 1 72 ? -3.746 -4.947 -1.359 1.00 0.00 73 TYR A O 14
ATOM 22428 N N . THR A 1 73 ? -1.737 -5.850 -1.751 1.00 0.00 74 THR A N 14
ATOM 22429 C CA . THR A 1 73 ? -2.256 -7.198 -2.013 1.00 0.00 74 THR A CA 14
ATOM 22430 C C . THR A 1 73 ? -1.459 -8.193 -1.164 1.00 0.00 74 THR A C 14
ATOM 22431 O O . THR A 1 73 ? -0.235 -8.107 -1.044 1.00 0.00 74 THR A O 14
ATOM 22442 N N . PHE A 1 74 ? -2.153 -9.130 -0.532 1.00 0.00 75 PHE A N 14
ATOM 22443 C CA . PHE A 1 74 ? -1.557 -10.148 0.336 1.00 0.00 75 PHE A CA 14
ATOM 22444 C C . PHE A 1 74 ? -2.044 -11.547 -0.082 1.00 0.00 75 PHE A C 14
ATOM 22445 O O . PHE A 1 74 ? -3.246 -11.760 -0.158 1.00 0.00 75 PHE A O 14
ATOM 22462 N N . SER A 1 75 ? -1.148 -12.503 -0.328 1.00 0.00 76 SER A N 14
ATOM 22463 C CA . SER A 1 75 ? -1.434 -13.872 -0.811 1.00 0.00 76 SER A CA 14
ATOM 22464 C C . SER A 1 75 ? -0.790 -14.967 0.037 1.00 0.00 76 SER A C 14
ATOM 22465 O O . SER A 1 75 ? 0.334 -14.816 0.492 1.00 0.00 76 SER A O 14
ATOM 22473 N N . ILE A 1 76 ? -1.467 -16.098 0.237 1.00 0.00 77 ILE A N 14
ATOM 22474 C CA . ILE A 1 76 ? -0.892 -17.265 0.946 1.00 0.00 77 ILE A CA 14
ATOM 22475 C C . ILE A 1 76 ? -0.650 -18.410 -0.046 1.00 0.00 77 ILE A C 14
ATOM 22476 O O . ILE A 1 76 ? -1.589 -18.873 -0.700 1.00 0.00 77 ILE A O 14
ATOM 22492 N N . MET A 1 77 ? 0.604 -18.873 -0.150 1.00 0.00 78 MET A N 14
ATOM 22493 C CA . MET A 1 77 ? 1.015 -19.993 -1.008 1.00 0.00 78 MET A CA 14
ATOM 22494 C C . MET A 1 77 ? 1.629 -21.173 -0.239 1.00 0.00 78 MET A C 14
ATOM 22495 O O . MET A 1 77 ? 2.717 -21.038 0.312 1.00 0.00 78 MET A O 14
ATOM 22509 N N . ASP A 1 78 ? 0.974 -22.341 -0.267 1.00 0.00 79 ASP A N 14
ATOM 22510 C CA . ASP A 1 78 ? 1.378 -23.638 0.322 1.00 0.00 79 ASP A CA 14
ATOM 22511 C C . ASP A 1 78 ? 1.807 -23.644 1.808 1.00 0.00 79 ASP A C 14
ATOM 22512 O O . ASP A 1 78 ? 1.094 -24.181 2.657 1.00 0.00 79 ASP A O 14
ATOM 22521 N N . GLU A 1 79 ? 2.959 -23.052 2.127 1.00 0.00 80 GLU A N 14
ATOM 22522 C CA . GLU A 1 79 ? 3.556 -22.947 3.466 1.00 0.00 80 GLU A CA 14
ATOM 22523 C C . GLU A 1 79 ? 4.090 -21.536 3.748 1.00 0.00 80 GLU A C 14
ATOM 22524 O O . GLU A 1 79 ? 4.766 -21.334 4.755 1.00 0.00 80 GLU A O 14
ATOM 22536 N N . PHE A 1 80 ? 3.858 -20.560 2.869 1.00 0.00 81 PHE A N 14
ATOM 22537 C CA . PHE A 1 80 ? 4.421 -19.220 3.038 1.00 0.00 81 PHE A CA 14
ATOM 22538 C C . PHE A 1 80 ? 3.325 -18.168 2.829 1.00 0.00 81 PHE A C 14
ATOM 22539 O O . PHE A 1 80 ? 2.237 -18.445 2.318 1.00 0.00 81 PHE A O 14
ATOM 22556 N N . GLN A 1 81 ? 3.659 -16.927 3.152 1.00 0.00 82 GLN A N 14
ATOM 22557 C CA . GLN A 1 81 ? 2.812 -15.755 2.956 1.00 0.00 82 GLN A CA 14
ATOM 22558 C C . GLN A 1 81 ? 3.544 -14.743 2.085 1.00 0.00 82 GLN A C 14
ATOM 22559 O O . GLN A 1 81 ? 4.743 -14.557 2.245 1.00 0.00 82 GLN A O 14
ATOM 22573 N N . GLU A 1 82 ? 2.820 -14.051 1.222 1.00 0.00 83 GLU A N 14
ATOM 22574 C CA . GLU A 1 82 ? 3.307 -13.050 0.276 1.00 0.00 83 GLU A CA 14
ATOM 22575 C C . GLU A 1 82 ? 2.612 -11.722 0.535 1.00 0.00 83 GLU A C 14
ATOM 22576 O O . GLU A 1 82 ? 1.387 -11.644 0.591 1.00 0.00 83 GLU A O 14
ATOM 22588 N N . TYR A 1 83 ? 3.403 -10.668 0.637 1.00 0.00 84 TYR A N 14
ATOM 22589 C CA . TYR A 1 83 ? 2.952 -9.301 0.853 1.00 0.00 84 TYR A CA 14
ATOM 22590 C C . TYR A 1 83 ? 3.447 -8.428 -0.283 1.00 0.00 84 TYR A C 14
ATOM 22591 O O . TYR A 1 83 ? 4.635 -8.462 -0.599 1.00 0.00 84 TYR A O 14
ATOM 22609 N N . THR A 1 84 ? 2.566 -7.643 -0.896 1.00 0.00 85 THR A N 14
ATOM 22610 C CA . THR A 1 84 ? 2.945 -6.717 -1.963 1.00 0.00 85 THR A CA 14
ATOM 22611 C C . THR A 1 84 ? 2.181 -5.402 -1.796 1.00 0.00 85 THR A C 14
ATOM 22612 O O . THR A 1 84 ? 1.019 -5.365 -1.394 1.00 0.00 85 THR A O 14
ATOM 22623 N N . MET A 1 85 ? 2.838 -4.293 -2.098 1.00 0.00 86 MET A N 14
ATOM 22624 C CA . MET A 1 85 ? 2.290 -2.940 -2.063 1.00 0.00 86 MET A CA 14
ATOM 22625 C C . MET A 1 85 ? 2.790 -2.163 -3.279 1.00 0.00 86 MET A C 14
ATOM 22626 O O . MET A 1 85 ? 3.917 -2.347 -3.740 1.00 0.00 86 MET A O 14
ATOM 22640 N N . LEU A 1 86 ? 1.923 -1.299 -3.791 1.00 0.00 87 LEU A N 14
ATOM 22641 C CA . LEU A 1 86 ? 2.148 -0.438 -4.949 1.00 0.00 87 LEU A CA 14
ATOM 22642 C C . LEU A 1 86 ? 1.297 0.846 -4.827 1.00 0.00 87 LEU A C 14
ATOM 22643 O O . LEU A 1 86 ? 0.084 0.832 -5.037 1.00 0.00 87 LEU A O 14
ATOM 22659 N N . CYS A 1 87 ? 1.945 1.958 -4.504 1.00 0.00 88 CYS A N 14
ATOM 22660 C CA . CYS A 1 87 ? 1.360 3.286 -4.358 1.00 0.00 88 CYS A CA 14
ATOM 22661 C C . CYS A 1 87 ? 2.325 4.343 -4.917 1.00 0.00 88 CYS A C 14
ATOM 22662 O O . CYS A 1 87 ? 3.532 4.296 -4.649 1.00 0.00 88 CYS A O 14
ATOM 22669 N N . LEU A 1 88 ? 1.794 5.304 -5.676 1.00 0.00 89 LEU A N 14
ATOM 22670 C CA . LEU A 1 88 ? 2.557 6.422 -6.235 1.00 0.00 89 LEU A CA 14
ATOM 22671 C C . LEU A 1 88 ? 3.215 7.272 -5.134 1.00 0.00 89 LEU A C 14
ATOM 22672 O O . LEU A 1 88 ? 4.331 7.759 -5.331 1.00 0.00 89 LEU A O 14
ATOM 22688 N N . LEU A 1 89 ? 2.558 7.411 -3.980 1.00 0.00 90 LEU A N 14
ATOM 22689 C CA . LEU A 1 89 ? 3.041 8.157 -2.824 1.00 0.00 90 LEU A CA 14
ATOM 22690 C C . LEU A 1 89 ? 3.744 7.236 -1.829 1.00 0.00 90 LEU A C 14
ATOM 22691 O O . LEU A 1 89 ? 4.931 7.422 -1.559 1.00 0.00 90 LEU A O 14
ATOM 22707 N N . CYS A 1 90 ? 3.013 6.296 -1.247 1.00 0.00 91 CYS A N 14
ATOM 22708 C CA . CYS A 1 90 ? 3.492 5.441 -0.180 1.00 0.00 91 CYS A CA 14
ATOM 22709 C C . CYS A 1 90 ? 4.631 4.517 -0.608 1.00 0.00 91 CYS A C 14
ATOM 22710 O O . CYS A 1 90 ? 5.571 4.321 0.168 1.00 0.00 91 CYS A O 14
ATOM 22717 N N . GLY A 1 91 ? 4.580 3.994 -1.833 1.00 0.00 92 GLY A N 14
ATOM 22718 C CA . GLY A 1 91 ? 5.670 3.217 -2.412 1.00 0.00 92 GLY A CA 14
ATOM 22719 C C . GLY A 1 91 ? 5.332 1.851 -2.992 1.00 0.00 92 GLY A C 14
ATOM 22720 O O . GLY A 1 91 ? 4.217 1.345 -2.868 1.00 0.00 92 GLY A O 14
ATOM 22724 N N . LYS A 1 92 ? 6.349 1.231 -3.596 1.00 0.00 93 LYS A N 14
ATOM 22725 C CA . LYS A 1 92 ? 6.306 -0.130 -4.134 1.00 0.00 93 LYS A CA 14
ATOM 22726 C C . LYS A 1 92 ? 7.200 -1.049 -3.307 1.00 0.00 93 LYS A C 14
ATOM 22727 O O . LYS A 1 92 ? 8.396 -0.803 -3.169 1.00 0.00 93 LYS A O 14
ATOM 22746 N N . ALA A 1 93 ? 6.611 -2.091 -2.736 1.00 0.00 94 ALA A N 14
ATOM 22747 C CA . ALA A 1 93 ? 7.294 -3.065 -1.897 1.00 0.00 94 ALA A CA 14
ATOM 22748 C C . ALA A 1 93 ? 6.777 -4.505 -2.065 1.00 0.00 94 ALA A C 14
ATOM 22749 O O . ALA A 1 93 ? 5.633 -4.719 -2.463 1.00 0.00 94 ALA A O 14
ATOM 22756 N N . GLU A 1 94 ? 7.606 -5.493 -1.723 1.00 0.00 95 GLU A N 14
ATOM 22757 C CA . GLU A 1 94 ? 7.228 -6.913 -1.706 1.00 0.00 95 GLU A CA 14
ATOM 22758 C C . GLU A 1 94 ? 8.061 -7.689 -0.670 1.00 0.00 95 GLU A C 14
ATOM 22759 O O . GLU A 1 94 ? 9.272 -7.489 -0.567 1.00 0.00 95 GLU A O 14
ATOM 22771 N N . ASP A 1 95 ? 7.416 -8.583 0.084 1.00 0.00 96 ASP A N 14
ATOM 22772 C CA . ASP A 1 95 ? 8.017 -9.452 1.097 1.00 0.00 96 ASP A CA 14
ATOM 22773 C C . ASP A 1 95 ? 7.380 -10.851 1.093 1.00 0.00 96 ASP A C 14
ATOM 22774 O O . ASP A 1 95 ? 6.198 -10.991 0.774 1.00 0.00 96 ASP A O 14
ATOM 22783 N N . THR A 1 96 ? 8.123 -11.879 1.507 1.00 0.00 97 THR A N 14
ATOM 22784 C CA . THR A 1 96 ? 7.587 -13.246 1.649 1.00 0.00 97 THR A CA 14
ATOM 22785 C C . THR A 1 96 ? 8.061 -13.875 2.962 1.00 0.00 97 THR A C 14
ATOM 22786 O O . THR A 1 96 ? 9.245 -13.788 3.300 1.00 0.00 97 THR A O 14
ATOM 22797 N N . ILE A 1 97 ? 7.145 -14.497 3.714 1.00 0.00 98 ILE A N 14
ATOM 22798 C CA . ILE A 1 97 ? 7.402 -15.109 5.029 1.00 0.00 98 ILE A CA 14
ATOM 22799 C C . ILE A 1 97 ? 7.034 -16.590 5.017 1.00 0.00 98 ILE A C 14
ATOM 22800 O O . ILE A 1 97 ? 5.892 -16.935 4.735 1.00 0.00 98 ILE A O 14
ATOM 22816 N N . SER A 1 98 ? 7.950 -17.472 5.393 1.00 0.00 99 SER A N 14
ATOM 22817 C CA . SER A 1 98 ? 7.646 -18.902 5.536 1.00 0.00 99 SER A CA 14
ATOM 22818 C C . SER A 1 98 ? 6.975 -19.155 6.892 1.00 0.00 99 SER A C 14
ATOM 22819 O O . SER A 1 98 ? 7.390 -18.596 7.913 1.00 0.00 99 SER A O 14
ATOM 22827 N N . ILE A 1 99 ? 5.917 -19.970 6.912 1.00 0.00 100 ILE A N 14
ATOM 22828 C CA . ILE A 1 99 ? 5.112 -20.273 8.107 1.00 0.00 100 ILE A CA 14
ATOM 22829 C C . ILE A 1 99 ? 4.826 -21.780 8.273 1.00 0.00 100 ILE A C 14
ATOM 22830 O O . ILE A 1 99 ? 5.247 -22.614 7.469 1.00 0.00 100 ILE A O 14
ATOM 22846 N N . LEU A 1 100 ? 4.133 -22.135 9.357 1.00 0.00 101 LEU A N 14
ATOM 22847 C CA . LEU A 1 100 ? 3.775 -23.496 9.766 1.00 0.00 101 LEU A CA 14
ATOM 22848 C C . LEU A 1 100 ? 2.332 -23.527 10.316 1.00 0.00 101 LEU A C 14
ATOM 22849 O O . LEU A 1 100 ? 1.811 -22.471 10.691 1.00 0.00 101 LEU A O 14
ATOM 22865 N N . PRO A 1 101 ? 1.684 -24.708 10.430 1.00 0.00 102 PRO A N 14
ATOM 22866 C CA . PRO A 1 101 ? 0.332 -24.829 10.996 1.00 0.00 102 PRO A CA 14
ATOM 22867 C C . PRO A 1 101 ? 0.234 -24.365 12.466 1.00 0.00 102 PRO A C 14
ATOM 22868 O O . PRO A 1 101 ? -0.857 -24.061 12.949 1.00 0.00 102 PRO A O 14
ATOM 22879 N N . ASP A 1 102 ? 1.370 -24.257 13.166 1.00 0.00 103 ASP A N 14
ATOM 22880 C CA . ASP A 1 102 ? 1.489 -23.729 14.535 1.00 0.00 103 ASP A CA 14
ATOM 22881 C C . ASP A 1 102 ? 1.341 -22.184 14.603 1.00 0.00 103 ASP A C 14
ATOM 22882 O O . ASP A 1 102 ? 1.361 -21.599 15.687 1.00 0.00 103 ASP A O 14
ATOM 22891 N N . ASP A 1 103 ? 1.188 -21.516 13.450 1.00 0.00 104 ASP A N 14
ATOM 22892 C CA . ASP A 1 103 ? 1.044 -20.061 13.276 1.00 0.00 104 ASP A CA 14
ATOM 22893 C C . ASP A 1 103 ? 2.151 -19.208 13.955 1.00 0.00 104 ASP A C 14
ATOM 22894 O O . ASP A 1 103 ? 1.850 -18.333 14.776 1.00 0.00 104 ASP A O 14
ATOM 22903 N N . PRO A 1 104 ? 3.445 -19.432 13.627 1.00 0.00 105 PRO A N 14
ATOM 22904 C CA . PRO A 1 104 ? 4.557 -18.647 14.177 1.00 0.00 105 PRO A CA 14
ATOM 22905 C C . PRO A 1 104 ? 4.576 -17.199 13.642 1.00 0.00 105 PRO A C 14
ATOM 22906 O O . PRO A 1 104 ? 5.079 -16.298 14.316 1.00 0.00 105 PRO A O 14
ATOM 22917 N N . ARG A 1 105 ? 4.004 -16.981 12.444 1.00 0.00 106 ARG A N 14
ATOM 22918 C CA . ARG A 1 105 ? 3.828 -15.703 11.719 1.00 0.00 106 ARG A CA 14
ATOM 22919 C C . ARG A 1 105 ? 5.030 -14.734 11.736 1.00 0.00 106 ARG A C 14
ATOM 22920 O O . ARG A 1 105 ? 4.859 -13.515 11.760 1.00 0.00 106 ARG A O 14
ATOM 22941 N N . GLN A 1 106 ? 6.253 -15.274 11.729 1.00 0.00 107 GLN A N 14
ATOM 22942 C CA . GLN A 1 106 ? 7.526 -14.536 11.788 1.00 0.00 107 GLN A CA 14
ATOM 22943 C C . GLN A 1 106 ? 7.594 -13.338 10.819 1.00 0.00 107 GLN A C 14
ATOM 22944 O O . GLN A 1 106 ? 8.646 -12.710 10.639 1.00 0.00 107 GLN A O 14
ATOM 22961 N N . CYS A 1 1 ? -1.099 14.958 -8.620 1.00 0.00 2 CYS A N 15
ATOM 22962 C CA . CYS A 1 1 ? -0.621 15.438 -9.906 1.00 0.00 2 CYS A CA 15
ATOM 22963 C C . CYS A 1 1 ? 0.797 14.926 -10.252 1.00 0.00 2 CYS A C 15
ATOM 22964 O O . CYS A 1 1 ? 1.418 15.372 -11.222 1.00 0.00 2 CYS A O 15
ATOM 22971 N N . GLY A 1 2 ? 1.317 13.984 -9.454 1.00 0.00 3 GLY A N 15
ATOM 22972 C CA . GLY A 1 2 ? 2.657 13.388 -9.551 1.00 0.00 3 GLY A CA 15
ATOM 22973 C C . GLY A 1 2 ? 3.744 14.348 -9.055 1.00 0.00 3 GLY A C 15
ATOM 22974 O O . GLY A 1 2 ? 4.688 13.921 -8.398 1.00 0.00 3 GLY A O 15
ATOM 22978 N N . ASP A 1 3 ? 3.569 15.656 -9.265 1.00 0.00 4 ASP A N 15
ATOM 22979 C CA . ASP A 1 3 ? 4.418 16.682 -8.657 1.00 0.00 4 ASP A CA 15
ATOM 22980 C C . ASP A 1 3 ? 4.213 16.701 -7.122 1.00 0.00 4 ASP A C 15
ATOM 22981 O O . ASP A 1 3 ? 5.077 17.198 -6.394 1.00 0.00 4 ASP A O 15
ATOM 22990 N N . CYS A 1 4 ? 3.105 16.115 -6.635 1.00 0.00 5 CYS A N 15
ATOM 22991 C CA . CYS A 1 4 ? 2.780 15.935 -5.223 1.00 0.00 5 CYS A CA 15
ATOM 22992 C C . CYS A 1 4 ? 3.808 15.047 -4.480 1.00 0.00 5 CYS A C 15
ATOM 22993 O O . CYS A 1 4 ? 3.966 15.169 -3.265 1.00 0.00 5 CYS A O 15
ATOM 23000 N N . VAL A 1 5 ? 4.484 14.127 -5.187 1.00 0.00 6 VAL A N 15
ATOM 23001 C CA . VAL A 1 5 ? 5.414 13.141 -4.605 1.00 0.00 6 VAL A CA 15
ATOM 23002 C C . VAL A 1 5 ? 6.874 13.436 -4.996 1.00 0.00 6 VAL A C 15
ATOM 23003 O O . VAL A 1 5 ? 7.170 13.786 -6.141 1.00 0.00 6 VAL A O 15
ATOM 23016 N N . GLU A 1 6 ? 7.813 13.286 -4.057 1.00 0.00 7 GLU A N 15
ATOM 23017 C CA . GLU A 1 6 ? 9.257 13.470 -4.279 1.00 0.00 7 GLU A CA 15
ATOM 23018 C C . GLU A 1 6 ? 9.793 12.416 -5.271 1.00 0.00 7 GLU A C 15
ATOM 23019 O O . GLU A 1 6 ? 10.593 12.738 -6.156 1.00 0.00 7 GLU A O 15
ATOM 23031 N N . LYS A 1 7 ? 9.321 11.169 -5.142 1.00 0.00 8 LYS A N 15
ATOM 23032 C CA . LYS A 1 7 ? 9.642 10.013 -5.985 1.00 0.00 8 LYS A CA 15
ATOM 23033 C C . LYS A 1 7 ? 8.351 9.272 -6.342 1.00 0.00 8 LYS A C 15
ATOM 23034 O O . LYS A 1 7 ? 7.468 9.123 -5.498 1.00 0.00 8 LYS A O 15
ATOM 23053 N N . GLU A 1 8 ? 8.251 8.769 -7.570 1.00 0.00 9 GLU A N 15
ATOM 23054 C CA . GLU A 1 8 ? 7.122 7.943 -8.021 1.00 0.00 9 GLU A CA 15
ATOM 23055 C C . GLU A 1 8 ? 7.343 6.493 -7.558 1.00 0.00 9 GLU A C 15
ATOM 23056 O O . GLU A 1 8 ? 8.371 5.897 -7.885 1.00 0.00 9 GLU A O 15
ATOM 23068 N N . TYR A 1 9 ? 6.387 5.924 -6.812 1.00 0.00 10 TYR A N 15
ATOM 23069 C CA . TYR A 1 9 ? 6.442 4.548 -6.282 1.00 0.00 10 TYR A CA 15
ATOM 23070 C C . TYR A 1 9 ? 7.796 4.208 -5.615 1.00 0.00 10 TYR A C 15
ATOM 23071 O O . TYR A 1 9 ? 8.495 3.285 -6.051 1.00 0.00 10 TYR A O 15
ATOM 23089 N N . PRO A 1 10 ? 8.190 4.945 -4.558 1.00 0.00 11 PRO A N 15
ATOM 23090 C CA . PRO A 1 10 ? 9.457 4.726 -3.858 1.00 0.00 11 PRO A CA 15
ATOM 23091 C C . PRO A 1 10 ? 9.510 3.338 -3.209 1.00 0.00 11 PRO A C 15
ATOM 23092 O O . PRO A 1 10 ? 8.499 2.852 -2.707 1.00 0.00 11 PRO A O 15
ATOM 23103 N N . ASN A 1 11 ? 10.672 2.686 -3.161 1.00 0.00 12 ASN A N 15
ATOM 23104 C CA . ASN A 1 11 ? 10.779 1.404 -2.462 1.00 0.00 12 ASN A CA 15
ATOM 23105 C C . ASN A 1 11 ? 10.849 1.651 -0.945 1.00 0.00 12 ASN A C 15
ATOM 23106 O O . ASN A 1 11 ? 11.437 2.641 -0.496 1.00 0.00 12 ASN A O 15
ATOM 23117 N N . ARG A 1 12 ? 10.237 0.765 -0.143 1.00 0.00 13 ARG A N 15
ATOM 23118 C CA . ARG A 1 12 ? 10.132 0.911 1.326 1.00 0.00 13 ARG A CA 15
ATOM 23119 C C . ARG A 1 12 ? 10.795 -0.210 2.126 1.00 0.00 13 ARG A C 15
ATOM 23120 O O . ARG A 1 12 ? 10.328 -0.571 3.206 1.00 0.00 13 ARG A O 15
ATOM 23141 N N . GLY A 1 13 ? 11.863 -0.795 1.584 1.00 0.00 14 GLY A N 15
ATOM 23142 C CA . GLY A 1 13 ? 12.604 -1.890 2.230 1.00 0.00 14 GLY A CA 15
ATOM 23143 C C . GLY A 1 13 ? 11.714 -3.090 2.585 1.00 0.00 14 GLY A C 15
ATOM 23144 O O . GLY A 1 13 ? 11.883 -3.697 3.643 1.00 0.00 14 GLY A O 15
ATOM 23148 N N . ASN A 1 14 ? 10.753 -3.382 1.698 1.00 0.00 15 ASN A N 15
ATOM 23149 C CA . ASN A 1 14 ? 9.752 -4.457 1.746 1.00 0.00 15 ASN A CA 15
ATOM 23150 C C . ASN A 1 14 ? 8.485 -4.130 2.588 1.00 0.00 15 ASN A C 15
ATOM 23151 O O . ASN A 1 14 ? 7.639 -5.004 2.781 1.00 0.00 15 ASN A O 15
ATOM 23162 N N . THR A 1 15 ? 8.310 -2.896 3.085 1.00 0.00 16 THR A N 15
ATOM 23163 C CA . THR A 1 15 ? 7.138 -2.500 3.901 1.00 0.00 16 THR A CA 15
ATOM 23164 C C . THR A 1 15 ? 5.860 -2.432 3.052 1.00 0.00 16 THR A C 15
ATOM 23165 O O . THR A 1 15 ? 5.793 -1.612 2.138 1.00 0.00 16 THR A O 15
ATOM 23176 N N . CYS A 1 16 ? 4.840 -3.255 3.342 1.00 0.00 17 CYS A N 15
ATOM 23177 C CA . CYS A 1 16 ? 3.570 -3.302 2.606 1.00 0.00 17 CYS A CA 15
ATOM 23178 C C . CYS A 1 16 ? 2.390 -3.021 3.559 1.00 0.00 17 CYS A C 15
ATOM 23179 O O . CYS A 1 16 ? 2.076 -3.848 4.418 1.00 0.00 17 CYS A O 15
ATOM 23187 N N . LEU A 1 17 ? 1.761 -1.847 3.419 1.00 0.00 18 LEU A N 15
ATOM 23188 C CA . LEU A 1 17 ? 0.675 -1.337 4.273 1.00 0.00 18 LEU A CA 15
ATOM 23189 C C . LEU A 1 17 ? -0.638 -1.097 3.518 1.00 0.00 18 LEU A C 15
ATOM 23190 O O . LEU A 1 17 ? -0.661 -0.667 2.364 1.00 0.00 18 LEU A O 15
ATOM 23206 N N . GLU A 1 18 ? -1.737 -1.328 4.234 1.00 0.00 19 GLU A N 15
ATOM 23207 C CA . GLU A 1 18 ? -3.121 -1.111 3.806 1.00 0.00 19 GLU A CA 15
ATOM 23208 C C . GLU A 1 18 ? -3.689 0.241 4.269 1.00 0.00 19 GLU A C 15
ATOM 23209 O O . GLU A 1 18 ? -4.828 0.553 3.929 1.00 0.00 19 GLU A O 15
ATOM 23221 N N . ASN A 1 19 ? -2.949 1.028 5.060 1.00 0.00 20 ASN A N 15
ATOM 23222 C CA . ASN A 1 19 ? -3.412 2.313 5.609 1.00 0.00 20 ASN A CA 15
ATOM 23223 C C . ASN A 1 19 ? -2.306 3.381 5.714 1.00 0.00 20 ASN A C 15
ATOM 23224 O O . ASN A 1 19 ? -1.116 3.065 5.816 1.00 0.00 20 ASN A O 15
ATOM 23235 N N . GLY A 1 20 ? -2.731 4.652 5.746 1.00 0.00 21 GLY A N 15
ATOM 23236 C CA . GLY A 1 20 ? -1.880 5.838 5.911 1.00 0.00 21 GLY A CA 15
ATOM 23237 C C . GLY A 1 20 ? -1.632 6.643 4.627 1.00 0.00 21 GLY A C 15
ATOM 23238 O O . GLY A 1 20 ? -2.247 6.393 3.590 1.00 0.00 21 GLY A O 15
ATOM 23242 N N . SER A 1 21 ? -0.722 7.618 4.733 1.00 0.00 22 SER A N 15
ATOM 23243 C CA . SER A 1 21 ? -0.241 8.523 3.671 1.00 0.00 22 SER A CA 15
ATOM 23244 C C . SER A 1 21 ? 1.222 8.877 3.968 1.00 0.00 22 SER A C 15
ATOM 23245 O O . SER A 1 21 ? 1.528 9.381 5.051 1.00 0.00 22 SER A O 15
ATOM 23253 N N . PHE A 1 22 ? 2.144 8.572 3.052 1.00 0.00 23 PHE A N 15
ATOM 23254 C CA . PHE A 1 22 ? 3.591 8.741 3.253 1.00 0.00 23 PHE A CA 15
ATOM 23255 C C . PHE A 1 22 ? 4.118 10.185 3.178 1.00 0.00 23 PHE A C 15
ATOM 23256 O O . PHE A 1 22 ? 4.702 10.622 2.185 1.00 0.00 23 PHE A O 15
ATOM 23273 N N . LEU A 1 23 ? 3.914 10.945 4.255 1.00 0.00 24 LEU A N 15
ATOM 23274 C CA . LEU A 1 23 ? 4.290 12.358 4.375 1.00 0.00 24 LEU A CA 15
ATOM 23275 C C . LEU A 1 23 ? 5.753 12.700 4.020 1.00 0.00 24 LEU A C 15
ATOM 23276 O O . LEU A 1 23 ? 6.025 13.803 3.544 1.00 0.00 24 LEU A O 15
ATOM 23292 N N . LEU A 1 24 ? 6.694 11.767 4.213 1.00 0.00 25 LEU A N 15
ATOM 23293 C CA . LEU A 1 24 ? 8.113 11.949 3.860 1.00 0.00 25 LEU A CA 15
ATOM 23294 C C . LEU A 1 24 ? 8.365 11.970 2.337 1.00 0.00 25 LEU A C 15
ATOM 23295 O O . LEU A 1 24 ? 9.386 12.505 1.901 1.00 0.00 25 LEU A O 15
ATOM 23311 N N . ASN A 1 25 ? 7.436 11.451 1.524 1.00 0.00 26 ASN A N 15
ATOM 23312 C CA . ASN A 1 25 ? 7.495 11.497 0.058 1.00 0.00 26 ASN A CA 15
ATOM 23313 C C . ASN A 1 25 ? 6.546 12.584 -0.460 1.00 0.00 26 ASN A C 15
ATOM 23314 O O . ASN A 1 25 ? 6.857 13.238 -1.449 1.00 0.00 26 ASN A O 15
ATOM 23325 N N . PHE A 1 26 ? 5.411 12.815 0.207 1.00 0.00 27 PHE A N 15
ATOM 23326 C CA . PHE A 1 26 ? 4.496 13.901 -0.162 1.00 0.00 27 PHE A CA 15
ATOM 23327 C C . PHE A 1 26 ? 5.167 15.259 0.077 1.00 0.00 27 PHE A C 15
ATOM 23328 O O . PHE A 1 26 ? 5.354 15.685 1.219 1.00 0.00 27 PHE A O 15
ATOM 23345 N N . THR A 1 27 ? 5.512 15.963 -0.995 1.00 0.00 28 THR A N 15
ATOM 23346 C CA . THR A 1 27 ? 6.147 17.298 -0.947 1.00 0.00 28 THR A CA 15
ATOM 23347 C C . THR A 1 27 ? 5.113 18.430 -0.951 1.00 0.00 28 THR A C 15
ATOM 23348 O O . THR A 1 27 ? 5.464 19.607 -1.056 1.00 0.00 28 THR A O 15
ATOM 23359 N N . GLY A 1 28 ? 3.830 18.071 -0.852 1.00 0.00 29 GLY A N 15
ATOM 23360 C CA . GLY A 1 28 ? 2.690 18.974 -0.939 1.00 0.00 29 GLY A CA 15
ATOM 23361 C C . GLY A 1 28 ? 2.187 19.029 -2.387 1.00 0.00 29 GLY A C 15
ATOM 23362 O O . GLY A 1 28 ? 2.970 18.833 -3.323 1.00 0.00 29 GLY A O 15
ATOM 23366 N N . CYS A 1 29 ? 0.892 19.288 -2.553 1.00 0.00 30 CYS A N 15
ATOM 23367 C CA . CYS A 1 29 ? 0.189 19.341 -3.827 1.00 0.00 30 CYS A CA 15
ATOM 23368 C C . CYS A 1 29 ? 0.824 20.283 -4.857 1.00 0.00 30 CYS A C 15
ATOM 23369 O O . CYS A 1 29 ? 1.671 21.133 -4.549 1.00 0.00 30 CYS A O 15
ATOM 23376 N N . ALA A 1 30 ? 0.331 20.180 -6.079 1.00 0.00 31 ALA A N 15
ATOM 23377 C CA . ALA A 1 30 ? 0.649 21.090 -7.170 1.00 0.00 31 ALA A CA 15
ATOM 23378 C C . ALA A 1 30 ? -0.613 21.672 -7.835 1.00 0.00 31 ALA A C 15
ATOM 23379 O O . ALA A 1 30 ? -0.495 22.670 -8.557 1.00 0.00 31 ALA A O 15
ATOM 23386 N N . VAL A 1 31 ? -1.816 21.149 -7.552 1.00 0.00 32 VAL A N 15
ATOM 23387 C CA . VAL A 1 31 ? -3.070 21.764 -8.012 1.00 0.00 32 VAL A CA 15
ATOM 23388 C C . VAL A 1 31 ? -3.342 23.033 -7.186 1.00 0.00 32 VAL A C 15
ATOM 23389 O O . VAL A 1 31 ? -3.832 24.025 -7.738 1.00 0.00 32 VAL A O 15
ATOM 23402 N N . CYS A 1 32 ? -2.993 23.023 -5.892 1.00 0.00 33 CYS A N 15
ATOM 23403 C CA . CYS A 1 32 ? -3.188 24.122 -4.940 1.00 0.00 33 CYS A CA 15
ATOM 23404 C C . CYS A 1 32 ? -1.958 24.511 -4.081 1.00 0.00 33 CYS A C 15
ATOM 23405 O O . CYS A 1 32 ? -1.942 25.611 -3.513 1.00 0.00 33 CYS A O 15
ATOM 23412 N N . SER A 1 33 ? -0.935 23.649 -3.993 1.00 0.00 34 SER A N 15
ATOM 23413 C CA . SER A 1 33 ? 0.317 23.846 -3.228 1.00 0.00 34 SER A CA 15
ATOM 23414 C C . SER A 1 33 ? 0.249 23.560 -1.705 1.00 0.00 34 SER A C 15
ATOM 23415 O O . SER A 1 33 ? 1.162 23.962 -0.972 1.00 0.00 34 SER A O 15
ATOM 23423 N N . LYS A 1 34 ? -0.780 22.873 -1.182 1.00 0.00 35 LYS A N 15
ATOM 23424 C CA . LYS A 1 34 ? -0.899 22.539 0.262 1.00 0.00 35 LYS A CA 15
ATOM 23425 C C . LYS A 1 34 ? -0.092 21.292 0.656 1.00 0.00 35 LYS A C 15
ATOM 23426 O O . LYS A 1 34 ? 0.030 20.355 -0.129 1.00 0.00 35 LYS A O 15
ATOM 23445 N N . ARG A 1 35 ? 0.402 21.236 1.901 1.00 0.00 36 ARG A N 15
ATOM 23446 C CA . ARG A 1 35 ? 1.127 20.084 2.493 1.00 0.00 36 ARG A CA 15
ATOM 23447 C C . ARG A 1 35 ? 0.436 19.633 3.791 1.00 0.00 36 ARG A C 15
ATOM 23448 O O . ARG A 1 35 ? -0.350 20.393 4.347 1.00 0.00 36 ARG A O 15
ATOM 23469 N N . ASP A 1 36 ? 0.691 18.400 4.248 1.00 0.00 37 ASP A N 15
ATOM 23470 C CA . ASP A 1 36 ? 0.060 17.751 5.424 1.00 0.00 37 ASP A CA 15
ATOM 23471 C C . ASP A 1 36 ? -1.487 17.767 5.425 1.00 0.00 37 ASP A C 15
ATOM 23472 O O . ASP A 1 36 ? -2.159 17.718 6.458 1.00 0.00 37 ASP A O 15
ATOM 23481 N N . PHE A 1 37 ? -2.036 17.815 4.215 1.00 0.00 38 PHE A N 15
ATOM 23482 C CA . PHE A 1 37 ? -3.449 17.890 3.854 1.00 0.00 38 PHE A CA 15
ATOM 23483 C C . PHE A 1 37 ? -3.850 16.723 2.946 1.00 0.00 38 PHE A C 15
ATOM 23484 O O . PHE A 1 37 ? -3.639 16.757 1.736 1.00 0.00 38 PHE A O 15
ATOM 23501 N N . MET A 1 38 ? -4.467 15.699 3.536 1.00 0.00 39 MET A N 15
ATOM 23502 C CA . MET A 1 38 ? -4.969 14.531 2.797 1.00 0.00 39 MET A CA 15
ATOM 23503 C C . MET A 1 38 ? -6.047 13.711 3.524 1.00 0.00 39 MET A C 15
ATOM 23504 O O . MET A 1 38 ? -6.070 13.604 4.750 1.00 0.00 39 MET A O 15
ATOM 23518 N N . LEU A 1 39 ? -6.905 13.110 2.699 1.00 0.00 40 LEU A N 15
ATOM 23519 C CA . LEU A 1 39 ? -8.046 12.229 2.969 1.00 0.00 40 LEU A CA 15
ATOM 23520 C C . LEU A 1 39 ? -7.907 10.935 2.141 1.00 0.00 40 LEU A C 15
ATOM 23521 O O . LEU A 1 39 ? -7.127 10.874 1.187 1.00 0.00 40 LEU A O 15
ATOM 23537 N N . ILE A 1 40 ? -8.706 9.920 2.476 1.00 0.00 41 ILE A N 15
ATOM 23538 C CA . ILE A 1 40 ? -8.799 8.625 1.788 1.00 0.00 41 ILE A CA 15
ATOM 23539 C C . ILE A 1 40 ? -10.280 8.389 1.474 1.00 0.00 41 ILE A C 15
ATOM 23540 O O . ILE A 1 40 ? -11.140 8.570 2.341 1.00 0.00 41 ILE A O 15
ATOM 23556 N N . THR A 1 41 ? -10.584 7.979 0.241 1.00 0.00 42 THR A N 15
ATOM 23557 C CA . THR A 1 41 ? -11.958 7.683 -0.207 1.00 0.00 42 THR A CA 15
ATOM 23558 C C . THR A 1 41 ? -11.987 6.545 -1.230 1.00 0.00 42 THR A C 15
ATOM 23559 O O . THR A 1 41 ? -10.935 6.098 -1.691 1.00 0.00 42 THR A O 15
ATOM 23570 N N . ASN A 1 42 ? -13.186 6.078 -1.596 1.00 0.00 43 ASN A N 15
ATOM 23571 C CA . ASN A 1 42 ? -13.473 5.001 -2.568 1.00 0.00 43 ASN A CA 15
ATOM 23572 C C . ASN A 1 42 ? -12.807 3.636 -2.257 1.00 0.00 43 ASN A C 15
ATOM 23573 O O . ASN A 1 42 ? -12.788 2.726 -3.088 1.00 0.00 43 ASN A O 15
ATOM 23584 N N . LYS A 1 43 ? -12.263 3.506 -1.040 1.00 0.00 44 LYS A N 15
ATOM 23585 C CA . LYS A 1 43 ? -11.541 2.354 -0.499 1.00 0.00 44 LYS A CA 15
ATOM 23586 C C . LYS A 1 43 ? -12.298 1.034 -0.638 1.00 0.00 44 LYS A C 15
ATOM 23587 O O . LYS A 1 43 ? -13.329 0.819 0.005 1.00 0.00 44 LYS A O 15
ATOM 23606 N N . SER A 1 44 ? -11.759 0.159 -1.475 1.00 0.00 45 SER A N 15
ATOM 23607 C CA . SER A 1 44 ? -12.269 -1.180 -1.740 1.00 0.00 45 SER A CA 15
ATOM 23608 C C . SER A 1 44 ? -11.395 -2.272 -1.122 1.00 0.00 45 SER A C 15
ATOM 23609 O O . SER A 1 44 ? -10.193 -2.097 -0.903 1.00 0.00 45 SER A O 15
ATOM 23617 N N . LEU A 1 45 ? -12.009 -3.430 -0.884 1.00 0.00 46 LEU A N 15
ATOM 23618 C CA . LEU A 1 45 ? -11.384 -4.637 -0.348 1.00 0.00 46 LEU A CA 15
ATOM 23619 C C . LEU A 1 45 ? -11.935 -5.867 -1.079 1.00 0.00 46 LEU A C 15
ATOM 23620 O O . LEU A 1 45 ? -13.138 -5.958 -1.347 1.00 0.00 46 LEU A O 15
ATOM 23636 N N . LYS A 1 46 ? -11.042 -6.801 -1.410 1.00 0.00 47 LYS A N 15
ATOM 23637 C CA . LYS A 1 46 ? -11.314 -8.046 -2.131 1.00 0.00 47 LYS A CA 15
ATOM 23638 C C . LYS A 1 46 ? -10.671 -9.233 -1.435 1.00 0.00 47 LYS A C 15
ATOM 23639 O O . LYS A 1 46 ? -9.599 -9.096 -0.854 1.00 0.00 47 LYS A O 15
ATOM 23658 N N . GLU A 1 47 ? -11.302 -10.397 -1.495 1.00 0.00 48 GLU A N 15
ATOM 23659 C CA . GLU A 1 47 ? -10.722 -11.620 -0.926 1.00 0.00 48 GLU A CA 15
ATOM 23660 C C . GLU A 1 47 ? -10.955 -12.821 -1.860 1.00 0.00 48 GLU A C 15
ATOM 23661 O O . GLU A 1 47 ? -12.094 -13.236 -2.084 1.00 0.00 48 GLU A O 15
ATOM 23673 N N . GLU A 1 48 ? -9.871 -13.403 -2.386 1.00 0.00 49 GLU A N 15
ATOM 23674 C CA . GLU A 1 48 ? -9.880 -14.617 -3.215 1.00 0.00 49 GLU A CA 15
ATOM 23675 C C . GLU A 1 48 ? -9.085 -15.775 -2.597 1.00 0.00 49 GLU A C 15
ATOM 23676 O O . GLU A 1 48 ? -7.873 -15.675 -2.456 1.00 0.00 49 GLU A O 15
ATOM 23688 N N . ASP A 1 49 ? -9.713 -16.923 -2.350 1.00 0.00 50 ASP A N 15
ATOM 23689 C CA . ASP A 1 49 ? -9.073 -18.188 -1.912 1.00 0.00 50 ASP A CA 15
ATOM 23690 C C . ASP A 1 49 ? -8.000 -18.125 -0.784 1.00 0.00 50 ASP A C 15
ATOM 23691 O O . ASP A 1 49 ? -7.163 -19.021 -0.651 1.00 0.00 50 ASP A O 15
ATOM 23700 N N . GLY A 1 50 ? -7.998 -17.059 0.020 1.00 0.00 51 GLY A N 15
ATOM 23701 C CA . GLY A 1 50 ? -7.032 -16.781 1.102 1.00 0.00 51 GLY A CA 15
ATOM 23702 C C . GLY A 1 50 ? -6.240 -15.482 0.893 1.00 0.00 51 GLY A C 15
ATOM 23703 O O . GLY A 1 50 ? -5.734 -14.904 1.855 1.00 0.00 51 GLY A O 15
ATOM 23707 N N . GLU A 1 51 ? -6.161 -14.993 -0.346 1.00 0.00 52 GLU A N 15
ATOM 23708 C CA . GLU A 1 51 ? -5.550 -13.713 -0.713 1.00 0.00 52 GLU A CA 15
ATOM 23709 C C . GLU A 1 51 ? -6.489 -12.574 -0.297 1.00 0.00 52 GLU A C 15
ATOM 23710 O O . GLU A 1 51 ? -7.696 -12.646 -0.527 1.00 0.00 52 GLU A O 15
ATOM 23722 N N . GLU A 1 52 ? -5.939 -11.504 0.269 1.00 0.00 53 GLU A N 15
ATOM 23723 C CA . GLU A 1 52 ? -6.648 -10.289 0.665 1.00 0.00 53 GLU A CA 15
ATOM 23724 C C . GLU A 1 52 ? -6.089 -9.108 -0.133 1.00 0.00 53 GLU A C 15
ATOM 23725 O O . GLU A 1 52 ? -4.876 -8.912 -0.186 1.00 0.00 53 GLU A O 15
ATOM 23737 N N . ILE A 1 53 ? -6.949 -8.307 -0.759 1.00 0.00 54 ILE A N 15
ATOM 23738 C CA . ILE A 1 53 ? -6.550 -7.166 -1.578 1.00 0.00 54 ILE A CA 15
ATOM 23739 C C . ILE A 1 53 ? -7.226 -5.904 -1.049 1.00 0.00 54 ILE A C 15
ATOM 23740 O O . ILE A 1 53 ? -8.407 -5.934 -0.705 1.00 0.00 54 ILE A O 15
ATOM 23756 N N . VAL A 1 54 ? -6.495 -4.791 -1.014 1.00 0.00 55 VAL A N 15
ATOM 23757 C CA . VAL A 1 54 ? -6.993 -3.480 -0.588 1.00 0.00 55 VAL A CA 15
ATOM 23758 C C . VAL A 1 54 ? -6.563 -2.438 -1.613 1.00 0.00 55 VAL A C 15
ATOM 23759 O O . VAL A 1 54 ? -5.369 -2.211 -1.813 1.00 0.00 55 VAL A O 15
ATOM 23772 N N . THR A 1 55 ? -7.526 -1.786 -2.258 1.00 0.00 56 THR A N 15
ATOM 23773 C CA . THR A 1 55 ? -7.275 -0.712 -3.233 1.00 0.00 56 THR A CA 15
ATOM 23774 C C . THR A 1 55 ? -7.964 0.594 -2.827 1.00 0.00 56 THR A C 15
ATOM 23775 O O . THR A 1 55 ? -9.135 0.585 -2.443 1.00 0.00 56 THR A O 15
ATOM 23786 N N . TYR A 1 56 ? -7.270 1.730 -2.899 1.00 0.00 57 TYR A N 15
ATOM 23787 C CA . TYR A 1 56 ? -7.834 3.048 -2.565 1.00 0.00 57 TYR A CA 15
ATOM 23788 C C . TYR A 1 56 ? -7.130 4.210 -3.285 1.00 0.00 57 TYR A C 15
ATOM 23789 O O . TYR A 1 56 ? -6.275 4.011 -4.151 1.00 0.00 57 TYR A O 15
ATOM 23807 N N . ASP A 1 57 ? -7.461 5.440 -2.888 1.00 0.00 58 ASP A N 15
ATOM 23808 C CA . ASP A 1 57 ? -6.930 6.673 -3.459 1.00 0.00 58 ASP A CA 15
ATOM 23809 C C . ASP A 1 57 ? -6.710 7.690 -2.322 1.00 0.00 58 ASP A C 15
ATOM 23810 O O . ASP A 1 57 ? -7.367 7.627 -1.277 1.00 0.00 58 ASP A O 15
ATOM 23819 N N . HIS A 1 58 ? -5.840 8.673 -2.560 1.00 0.00 59 HIS A N 15
ATOM 23820 C CA . HIS A 1 58 ? -5.535 9.773 -1.638 1.00 0.00 59 HIS A CA 15
ATOM 23821 C C . HIS A 1 58 ? -6.062 11.073 -2.258 1.00 0.00 59 HIS A C 15
ATOM 23822 O O . HIS A 1 58 ? -5.950 11.267 -3.467 1.00 0.00 59 HIS A O 15
ATOM 23836 N N . LEU A 1 59 ? -6.637 11.968 -1.455 1.00 0.00 60 LEU A N 15
ATOM 23837 C CA . LEU A 1 59 ? -7.260 13.217 -1.907 1.00 0.00 60 LEU A CA 15
ATOM 23838 C C . LEU A 1 59 ? -6.788 14.395 -1.065 1.00 0.00 60 LEU A C 15
ATOM 23839 O O . LEU A 1 59 ? -6.800 14.310 0.160 1.00 0.00 60 LEU A O 15
ATOM 23855 N N . CYS A 1 60 ? -6.422 15.494 -1.716 1.00 0.00 61 CYS A N 15
ATOM 23856 C CA . CYS A 1 60 ? -5.996 16.730 -1.071 1.00 0.00 61 CYS A CA 15
ATOM 23857 C C . CYS A 1 60 ? -7.107 17.274 -0.155 1.00 0.00 61 CYS A C 15
ATOM 23858 O O . CYS A 1 60 ? -8.230 17.517 -0.597 1.00 0.00 61 CYS A O 15
ATOM 23865 N N . LYS A 1 61 ? -6.835 17.484 1.138 1.00 0.00 62 LYS A N 15
ATOM 23866 C CA . LYS A 1 61 ? -7.832 18.037 2.083 1.00 0.00 62 LYS A CA 15
ATOM 23867 C C . LYS A 1 61 ? -8.259 19.473 1.692 1.00 0.00 62 LYS A C 15
ATOM 23868 O O . LYS A 1 61 ? -9.257 19.979 2.210 1.00 0.00 62 LYS A O 15
ATOM 23887 N N . ASN A 1 62 ? -7.541 20.125 0.771 1.00 0.00 63 ASN A N 15
ATOM 23888 C CA . ASN A 1 62 ? -7.826 21.476 0.307 1.00 0.00 63 ASN A CA 15
ATOM 23889 C C . ASN A 1 62 ? -8.665 21.469 -0.984 1.00 0.00 63 ASN A C 15
ATOM 23890 O O . ASN A 1 62 ? -9.833 21.868 -0.949 1.00 0.00 63 ASN A O 15
ATOM 23901 N N . CYS A 1 63 ? -8.096 21.013 -2.105 1.00 0.00 64 CYS A N 15
ATOM 23902 C CA . CYS A 1 63 ? -8.754 20.991 -3.414 1.00 0.00 64 CYS A CA 15
ATOM 23903 C C . CYS A 1 63 ? -9.492 19.675 -3.753 1.00 0.00 64 CYS A C 15
ATOM 23904 O O . CYS A 1 63 ? -10.192 19.605 -4.771 1.00 0.00 64 CYS A O 15
ATOM 23911 N N . HIS A 1 64 ? -9.374 18.636 -2.912 1.00 0.00 65 HIS A N 15
ATOM 23912 C CA . HIS A 1 64 ? -9.963 17.288 -3.090 1.00 0.00 65 HIS A CA 15
ATOM 23913 C C . HIS A 1 64 ? -9.636 16.607 -4.425 1.00 0.00 65 HIS A C 15
ATOM 23914 O O . HIS A 1 64 ? -10.283 15.640 -4.831 1.00 0.00 65 HIS A O 15
ATOM 23929 N N . HIS A 1 65 ? -8.569 17.061 -5.067 1.00 0.00 66 HIS A N 15
ATOM 23930 C CA . HIS A 1 65 ? -7.963 16.431 -6.229 1.00 0.00 66 HIS A CA 15
ATOM 23931 C C . HIS A 1 65 ? -7.324 15.108 -5.764 1.00 0.00 66 HIS A C 15
ATOM 23932 O O . HIS A 1 65 ? -6.821 15.026 -4.638 1.00 0.00 66 HIS A O 15
ATOM 23946 N N . VAL A 1 66 ? -7.316 14.076 -6.611 1.00 0.00 67 VAL A N 15
ATOM 23947 C CA . VAL A 1 66 ? -6.687 12.793 -6.273 1.00 0.00 67 VAL A CA 15
ATOM 23948 C C . VAL A 1 66 ? -5.162 12.914 -6.370 1.00 0.00 67 VAL A C 15
ATOM 23949 O O . VAL A 1 66 ? -4.595 12.937 -7.464 1.00 0.00 67 VAL A O 15
ATOM 23962 N N . ILE A 1 67 ? -4.509 12.976 -5.206 1.00 0.00 68 ILE A N 15
ATOM 23963 C CA . ILE A 1 67 ? -3.051 13.082 -5.050 1.00 0.00 68 ILE A CA 15
ATOM 23964 C C . ILE A 1 67 ? -2.339 11.859 -5.647 1.00 0.00 68 ILE A C 15
ATOM 23965 O O . ILE A 1 67 ? -1.337 11.987 -6.355 1.00 0.00 68 ILE A O 15
ATOM 23981 N N . ALA A 1 68 ? -2.853 10.660 -5.341 1.00 0.00 69 ALA A N 15
ATOM 23982 C CA . ALA A 1 68 ? -2.264 9.383 -5.734 1.00 0.00 69 ALA A CA 15
ATOM 23983 C C . ALA A 1 68 ? -3.256 8.207 -5.607 1.00 0.00 69 ALA A C 15
ATOM 23984 O O . ALA A 1 68 ? -4.307 8.329 -4.971 1.00 0.00 69 ALA A O 15
ATOM 23991 N N . ARG A 1 69 ? -2.887 7.044 -6.164 1.00 0.00 70 ARG A N 15
ATOM 23992 C CA . ARG A 1 69 ? -3.617 5.769 -6.071 1.00 0.00 70 ARG A CA 15
ATOM 23993 C C . ARG A 1 69 ? -2.751 4.748 -5.335 1.00 0.00 70 ARG A C 15
ATOM 23994 O O . ARG A 1 69 ? -1.547 4.686 -5.590 1.00 0.00 70 ARG A O 15
ATOM 24015 N N . HIS A 1 70 ? -3.389 3.948 -4.482 1.00 0.00 71 HIS A N 15
ATOM 24016 C CA . HIS A 1 70 ? -2.770 2.936 -3.619 1.00 0.00 71 HIS A CA 15
ATOM 24017 C C . HIS A 1 70 ? -3.352 1.542 -3.833 1.00 0.00 71 HIS A C 15
ATOM 24018 O O . HIS A 1 70 ? -4.568 1.360 -3.934 1.00 0.00 71 HIS A O 15
ATOM 24032 N N . GLU A 1 71 ? -2.489 0.535 -3.833 1.00 0.00 72 GLU A N 15
ATOM 24033 C CA . GLU A 1 71 ? -2.858 -0.870 -3.907 1.00 0.00 72 GLU A CA 15
ATOM 24034 C C . GLU A 1 71 ? -1.952 -1.670 -2.964 1.00 0.00 72 GLU A C 15
ATOM 24035 O O . GLU A 1 71 ? -0.729 -1.542 -2.989 1.00 0.00 72 GLU A O 15
ATOM 24047 N N . TYR A 1 72 ? -2.554 -2.529 -2.150 1.00 0.00 73 TYR A N 15
ATOM 24048 C CA . TYR A 1 72 ? -1.873 -3.473 -1.272 1.00 0.00 73 TYR A CA 15
ATOM 24049 C C . TYR A 1 72 ? -2.531 -4.830 -1.497 1.00 0.00 73 TYR A C 15
ATOM 24050 O O . TYR A 1 72 ? -3.751 -4.954 -1.412 1.00 0.00 73 TYR A O 15
ATOM 24068 N N . THR A 1 73 ? -1.740 -5.851 -1.803 1.00 0.00 74 THR A N 15
ATOM 24069 C CA . THR A 1 73 ? -2.250 -7.208 -2.033 1.00 0.00 74 THR A CA 15
ATOM 24070 C C . THR A 1 73 ? -1.447 -8.180 -1.165 1.00 0.00 74 THR A C 15
ATOM 24071 O O . THR A 1 73 ? -0.224 -8.084 -1.047 1.00 0.00 74 THR A O 15
ATOM 24082 N N . PHE A 1 74 ? -2.135 -9.108 -0.513 1.00 0.00 75 PHE A N 15
ATOM 24083 C CA . PHE A 1 74 ? -1.530 -10.101 0.379 1.00 0.00 75 PHE A CA 15
ATOM 24084 C C . PHE A 1 74 ? -2.016 -11.511 0.006 1.00 0.00 75 PHE A C 15
ATOM 24085 O O . PHE A 1 74 ? -3.217 -11.734 -0.040 1.00 0.00 75 PHE A O 15
ATOM 24102 N N . SER A 1 75 ? -1.119 -12.468 -0.232 1.00 0.00 76 SER A N 15
ATOM 24103 C CA . SER A 1 75 ? -1.404 -13.851 -0.674 1.00 0.00 76 SER A CA 15
ATOM 24104 C C . SER A 1 75 ? -0.750 -14.918 0.202 1.00 0.00 76 SER A C 15
ATOM 24105 O O . SER A 1 75 ? 0.378 -14.754 0.642 1.00 0.00 76 SER A O 15
ATOM 24113 N N . ILE A 1 76 ? -1.423 -16.044 0.441 1.00 0.00 77 ILE A N 15
ATOM 24114 C CA . ILE A 1 76 ? -0.844 -17.192 1.174 1.00 0.00 77 ILE A CA 15
ATOM 24115 C C . ILE A 1 76 ? -0.616 -18.360 0.207 1.00 0.00 77 ILE A C 15
ATOM 24116 O O . ILE A 1 76 ? -1.562 -18.833 -0.429 1.00 0.00 77 ILE A O 15
ATOM 24132 N N . MET A 1 77 ? 0.635 -18.826 0.102 1.00 0.00 78 MET A N 15
ATOM 24133 C CA . MET A 1 77 ? 1.036 -19.964 -0.738 1.00 0.00 78 MET A CA 15
ATOM 24134 C C . MET A 1 77 ? 1.651 -21.127 0.055 1.00 0.00 78 MET A C 15
ATOM 24135 O O . MET A 1 77 ? 2.740 -20.981 0.599 1.00 0.00 78 MET A O 15
ATOM 24149 N N . ASP A 1 78 ? 0.992 -22.291 0.057 1.00 0.00 79 ASP A N 15
ATOM 24150 C CA . ASP A 1 78 ? 1.394 -23.569 0.684 1.00 0.00 79 ASP A CA 15
ATOM 24151 C C . ASP A 1 78 ? 1.830 -23.514 2.168 1.00 0.00 79 ASP A C 15
ATOM 24152 O O . ASP A 1 78 ? 1.089 -23.953 3.049 1.00 0.00 79 ASP A O 15
ATOM 24161 N N . GLU A 1 79 ? 3.015 -22.969 2.451 1.00 0.00 80 GLU A N 15
ATOM 24162 C CA . GLU A 1 79 ? 3.627 -22.820 3.779 1.00 0.00 80 GLU A CA 15
ATOM 24163 C C . GLU A 1 79 ? 4.176 -21.403 4.009 1.00 0.00 80 GLU A C 15
ATOM 24164 O O . GLU A 1 79 ? 4.881 -21.174 4.991 1.00 0.00 80 GLU A O 15
ATOM 24176 N N . PHE A 1 80 ? 3.925 -20.444 3.114 1.00 0.00 81 PHE A N 15
ATOM 24177 C CA . PHE A 1 80 ? 4.493 -19.100 3.248 1.00 0.00 81 PHE A CA 15
ATOM 24178 C C . PHE A 1 80 ? 3.397 -18.050 3.017 1.00 0.00 81 PHE A C 15
ATOM 24179 O O . PHE A 1 80 ? 2.303 -18.338 2.523 1.00 0.00 81 PHE A O 15
ATOM 24196 N N . GLN A 1 81 ? 3.733 -16.800 3.303 1.00 0.00 82 GLN A N 15
ATOM 24197 C CA . GLN A 1 81 ? 2.888 -15.629 3.092 1.00 0.00 82 GLN A CA 15
ATOM 24198 C C . GLN A 1 81 ? 3.610 -14.647 2.181 1.00 0.00 82 GLN A C 15
ATOM 24199 O O . GLN A 1 81 ? 4.811 -14.463 2.315 1.00 0.00 82 GLN A O 15
ATOM 24213 N N . GLU A 1 82 ? 2.874 -13.974 1.314 1.00 0.00 83 GLU A N 15
ATOM 24214 C CA . GLU A 1 82 ? 3.348 -12.994 0.338 1.00 0.00 83 GLU A CA 15
ATOM 24215 C C . GLU A 1 82 ? 2.650 -11.661 0.571 1.00 0.00 83 GLU A C 15
ATOM 24216 O O . GLU A 1 82 ? 1.425 -11.586 0.632 1.00 0.00 83 GLU A O 15
ATOM 24228 N N . TYR A 1 83 ? 3.439 -10.602 0.644 1.00 0.00 84 TYR A N 15
ATOM 24229 C CA . TYR A 1 83 ? 2.983 -9.232 0.836 1.00 0.00 84 TYR A CA 15
ATOM 24230 C C . TYR A 1 83 ? 3.467 -8.376 -0.319 1.00 0.00 84 TYR A C 15
ATOM 24231 O O . TYR A 1 83 ? 4.654 -8.411 -0.641 1.00 0.00 84 TYR A O 15
ATOM 24249 N N . THR A 1 84 ? 2.580 -7.605 -0.940 1.00 0.00 85 THR A N 15
ATOM 24250 C CA . THR A 1 84 ? 2.950 -6.695 -2.025 1.00 0.00 85 THR A CA 15
ATOM 24251 C C . THR A 1 84 ? 2.179 -5.380 -1.871 1.00 0.00 85 THR A C 15
ATOM 24252 O O . THR A 1 84 ? 1.016 -5.347 -1.471 1.00 0.00 85 THR A O 15
ATOM 24263 N N . MET A 1 85 ? 2.826 -4.268 -2.180 1.00 0.00 86 MET A N 15
ATOM 24264 C CA . MET A 1 85 ? 2.267 -2.918 -2.152 1.00 0.00 86 MET A CA 15
ATOM 24265 C C . MET A 1 85 ? 2.761 -2.141 -3.371 1.00 0.00 86 MET A C 15
ATOM 24266 O O . MET A 1 85 ? 3.889 -2.322 -3.830 1.00 0.00 86 MET A O 15
ATOM 24280 N N . LEU A 1 86 ? 1.891 -1.281 -3.883 1.00 0.00 87 LEU A N 15
ATOM 24281 C CA . LEU A 1 86 ? 2.108 -0.421 -5.045 1.00 0.00 87 LEU A CA 15
ATOM 24282 C C . LEU A 1 86 ? 1.256 0.862 -4.929 1.00 0.00 87 LEU A C 15
ATOM 24283 O O . LEU A 1 86 ? 0.042 0.844 -5.140 1.00 0.00 87 LEU A O 15
ATOM 24299 N N . CYS A 1 87 ? 1.901 1.980 -4.614 1.00 0.00 88 CYS A N 15
ATOM 24300 C CA . CYS A 1 87 ? 1.310 3.307 -4.484 1.00 0.00 88 CYS A CA 15
ATOM 24301 C C . CYS A 1 87 ? 2.275 4.371 -5.027 1.00 0.00 88 CYS A C 15
ATOM 24302 O O . CYS A 1 87 ? 3.478 4.330 -4.744 1.00 0.00 88 CYS A O 15
ATOM 24309 N N . LEU A 1 88 ? 1.745 5.336 -5.784 1.00 0.00 89 LEU A N 15
ATOM 24310 C CA . LEU A 1 88 ? 2.501 6.468 -6.327 1.00 0.00 89 LEU A CA 15
ATOM 24311 C C . LEU A 1 88 ? 3.155 7.305 -5.214 1.00 0.00 89 LEU A C 15
ATOM 24312 O O . LEU A 1 88 ? 4.269 7.801 -5.405 1.00 0.00 89 LEU A O 15
ATOM 24328 N N . LEU A 1 89 ? 2.501 7.422 -4.057 1.00 0.00 90 LEU A N 15
ATOM 24329 C CA . LEU A 1 89 ? 2.979 8.157 -2.894 1.00 0.00 90 LEU A CA 15
ATOM 24330 C C . LEU A 1 89 ? 3.660 7.226 -1.892 1.00 0.00 90 LEU A C 15
ATOM 24331 O O . LEU A 1 89 ? 4.841 7.403 -1.594 1.00 0.00 90 LEU A O 15
ATOM 24347 N N . CYS A 1 90 ? 2.911 6.285 -1.335 1.00 0.00 91 CYS A N 15
ATOM 24348 C CA . CYS A 1 90 ? 3.369 5.421 -0.266 1.00 0.00 91 CYS A CA 15
ATOM 24349 C C . CYS A 1 90 ? 4.519 4.495 -0.681 1.00 0.00 91 CYS A C 15
ATOM 24350 O O . CYS A 1 90 ? 5.448 4.291 0.105 1.00 0.00 91 CYS A O 15
ATOM 24357 N N . GLY A 1 91 ? 4.492 3.986 -1.916 1.00 0.00 92 GLY A N 15
ATOM 24358 C CA . GLY A 1 91 ? 5.597 3.221 -2.491 1.00 0.00 92 GLY A CA 15
ATOM 24359 C C . GLY A 1 91 ? 5.277 1.857 -3.093 1.00 0.00 92 GLY A C 15
ATOM 24360 O O . GLY A 1 91 ? 4.166 1.342 -2.986 1.00 0.00 92 GLY A O 15
ATOM 24364 N N . LYS A 1 92 ? 6.303 1.248 -3.698 1.00 0.00 93 LYS A N 15
ATOM 24365 C CA . LYS A 1 92 ? 6.270 -0.108 -4.256 1.00 0.00 93 LYS A CA 15
ATOM 24366 C C . LYS A 1 92 ? 7.193 -1.029 -3.466 1.00 0.00 93 LYS A C 15
ATOM 24367 O O . LYS A 1 92 ? 8.404 -0.812 -3.416 1.00 0.00 93 LYS A O 15
ATOM 24386 N N . ALA A 1 93 ? 6.617 -2.052 -2.848 1.00 0.00 94 ALA A N 15
ATOM 24387 C CA . ALA A 1 93 ? 7.327 -3.019 -2.022 1.00 0.00 94 ALA A CA 15
ATOM 24388 C C . ALA A 1 93 ? 6.786 -4.456 -2.139 1.00 0.00 94 ALA A C 15
ATOM 24389 O O . ALA A 1 93 ? 5.629 -4.665 -2.497 1.00 0.00 94 ALA A O 15
ATOM 24396 N N . GLU A 1 94 ? 7.619 -5.450 -1.815 1.00 0.00 95 GLU A N 15
ATOM 24397 C CA . GLU A 1 94 ? 7.241 -6.870 -1.780 1.00 0.00 95 GLU A CA 15
ATOM 24398 C C . GLU A 1 94 ? 8.076 -7.635 -0.738 1.00 0.00 95 GLU A C 15
ATOM 24399 O O . GLU A 1 94 ? 9.286 -7.424 -0.628 1.00 0.00 95 GLU A O 15
ATOM 24411 N N . ASP A 1 95 ? 7.432 -8.521 0.027 1.00 0.00 96 ASP A N 15
ATOM 24412 C CA . ASP A 1 95 ? 8.024 -9.363 1.068 1.00 0.00 96 ASP A CA 15
ATOM 24413 C C . ASP A 1 95 ? 7.408 -10.768 1.087 1.00 0.00 96 ASP A C 15
ATOM 24414 O O . ASP A 1 95 ? 6.241 -10.943 0.730 1.00 0.00 96 ASP A O 15
ATOM 24423 N N . THR A 1 96 ? 8.157 -11.775 1.537 1.00 0.00 97 THR A N 15
ATOM 24424 C CA . THR A 1 96 ? 7.635 -13.141 1.712 1.00 0.00 97 THR A CA 15
ATOM 24425 C C . THR A 1 96 ? 8.115 -13.735 3.041 1.00 0.00 97 THR A C 15
ATOM 24426 O O . THR A 1 96 ? 9.297 -13.627 3.378 1.00 0.00 97 THR A O 15
ATOM 24437 N N . ILE A 1 97 ? 7.204 -14.346 3.808 1.00 0.00 98 ILE A N 15
ATOM 24438 C CA . ILE A 1 97 ? 7.461 -14.923 5.141 1.00 0.00 98 ILE A CA 15
ATOM 24439 C C . ILE A 1 97 ? 7.106 -16.405 5.166 1.00 0.00 98 ILE A C 15
ATOM 24440 O O . ILE A 1 97 ? 5.974 -16.767 4.866 1.00 0.00 98 ILE A O 15
ATOM 24456 N N . SER A 1 98 ? 8.018 -17.271 5.586 1.00 0.00 99 SER A N 15
ATOM 24457 C CA . SER A 1 98 ? 7.715 -18.698 5.759 1.00 0.00 99 SER A CA 15
ATOM 24458 C C . SER A 1 98 ? 7.034 -18.921 7.115 1.00 0.00 99 SER A C 15
ATOM 24459 O O . SER A 1 98 ? 7.436 -18.339 8.127 1.00 0.00 99 SER A O 15
ATOM 24467 N N . ILE A 1 99 ? 5.982 -19.744 7.143 1.00 0.00 100 ILE A N 15
ATOM 24468 C CA . ILE A 1 99 ? 5.175 -20.033 8.340 1.00 0.00 100 ILE A CA 15
ATOM 24469 C C . ILE A 1 99 ? 4.892 -21.539 8.517 1.00 0.00 100 ILE A C 15
ATOM 24470 O O . ILE A 1 99 ? 5.309 -22.376 7.715 1.00 0.00 100 ILE A O 15
ATOM 24486 N N . LEU A 1 100 ? 4.215 -21.893 9.613 1.00 0.00 101 LEU A N 15
ATOM 24487 C CA . LEU A 1 100 ? 3.872 -23.254 10.030 1.00 0.00 101 LEU A CA 15
ATOM 24488 C C . LEU A 1 100 ? 2.454 -23.284 10.643 1.00 0.00 101 LEU A C 15
ATOM 24489 O O . LEU A 1 100 ? 1.956 -22.230 11.055 1.00 0.00 101 LEU A O 15
ATOM 24505 N N . PRO A 1 101 ? 1.806 -24.462 10.774 1.00 0.00 102 PRO A N 15
ATOM 24506 C CA . PRO A 1 101 ? 0.484 -24.584 11.406 1.00 0.00 102 PRO A CA 15
ATOM 24507 C C . PRO A 1 101 ? 0.468 -24.148 12.888 1.00 0.00 102 PRO A C 15
ATOM 24508 O O . PRO A 1 101 ? -0.596 -23.863 13.439 1.00 0.00 102 PRO A O 15
ATOM 24519 N N . ASP A 1 102 ? 1.641 -24.043 13.525 1.00 0.00 103 ASP A N 15
ATOM 24520 C CA . ASP A 1 102 ? 1.838 -23.543 14.895 1.00 0.00 103 ASP A CA 15
ATOM 24521 C C . ASP A 1 102 ? 1.690 -21.999 15.006 1.00 0.00 103 ASP A C 15
ATOM 24522 O O . ASP A 1 102 ? 1.794 -21.436 16.095 1.00 0.00 103 ASP A O 15
ATOM 24531 N N . ASP A 1 103 ? 1.441 -21.311 13.882 1.00 0.00 104 ASP A N 15
ATOM 24532 C CA . ASP A 1 103 ? 1.269 -19.855 13.745 1.00 0.00 104 ASP A CA 15
ATOM 24533 C C . ASP A 1 103 ? 2.433 -19.001 14.319 1.00 0.00 104 ASP A C 15
ATOM 24534 O O . ASP A 1 103 ? 2.226 -18.188 15.226 1.00 0.00 104 ASP A O 15
ATOM 24543 N N . PRO A 1 104 ? 3.677 -19.164 13.809 1.00 0.00 105 PRO A N 15
ATOM 24544 C CA . PRO A 1 104 ? 4.847 -18.411 14.277 1.00 0.00 105 PRO A CA 15
ATOM 24545 C C . PRO A 1 104 ? 4.830 -16.924 13.877 1.00 0.00 105 PRO A C 15
ATOM 24546 O O . PRO A 1 104 ? 5.460 -16.110 14.555 1.00 0.00 105 PRO A O 15
ATOM 24557 N N . ARG A 1 105 ? 4.104 -16.558 12.805 1.00 0.00 106 ARG A N 15
ATOM 24558 C CA . ARG A 1 105 ? 3.907 -15.196 12.243 1.00 0.00 106 ARG A CA 15
ATOM 24559 C C . ARG A 1 105 ? 5.148 -14.280 12.138 1.00 0.00 106 ARG A C 15
ATOM 24560 O O . ARG A 1 105 ? 5.021 -13.056 12.164 1.00 0.00 106 ARG A O 15
ATOM 24581 N N . GLN A 1 106 ? 6.349 -14.854 12.028 1.00 0.00 107 GLN A N 15
ATOM 24582 C CA . GLN A 1 106 ? 7.632 -14.133 11.966 1.00 0.00 107 GLN A CA 15
ATOM 24583 C C . GLN A 1 106 ? 7.651 -12.994 10.927 1.00 0.00 107 GLN A C 15
ATOM 24584 O O . GLN A 1 106 ? 8.689 -12.367 10.676 1.00 0.00 107 GLN A O 15
ATOM 24601 N N . CYS A 1 1 ? -1.181 14.780 -8.596 1.00 0.00 2 CYS A N 16
ATOM 24602 C CA . CYS A 1 1 ? -0.757 15.231 -9.912 1.00 0.00 2 CYS A CA 16
ATOM 24603 C C . CYS A 1 1 ? 0.656 14.727 -10.293 1.00 0.00 2 CYS A C 16
ATOM 24604 O O . CYS A 1 1 ? 1.245 15.166 -11.286 1.00 0.00 2 CYS A 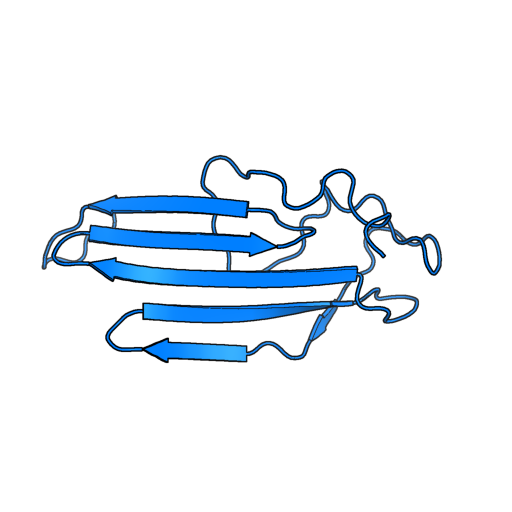O 16
ATOM 24611 N N . GLY A 1 2 ? 1.211 13.807 -9.494 1.00 0.00 3 GLY A N 16
ATOM 24612 C CA . GLY A 1 2 ? 2.561 13.233 -9.612 1.00 0.00 3 GLY A CA 16
ATOM 24613 C C . GLY A 1 2 ? 3.632 14.224 -9.148 1.00 0.00 3 GLY A C 16
ATOM 24614 O O . GLY A 1 2 ? 4.587 13.833 -8.480 1.00 0.00 3 GLY A O 16
ATOM 24618 N N . ASP A 1 3 ? 3.429 15.521 -9.395 1.00 0.00 4 ASP A N 16
ATOM 24619 C CA . ASP A 1 3 ? 4.258 16.585 -8.824 1.00 0.00 4 ASP A CA 16
ATOM 24620 C C . ASP A 1 3 ? 4.064 16.639 -7.288 1.00 0.00 4 ASP A C 16
ATOM 24621 O O . ASP A 1 3 ? 4.918 17.185 -6.585 1.00 0.00 4 ASP A O 16
ATOM 24630 N N . CYS A 1 4 ? 2.980 16.030 -6.772 1.00 0.00 5 CYS A N 16
ATOM 24631 C CA . CYS A 1 4 ? 2.678 15.876 -5.353 1.00 0.00 5 CYS A CA 16
ATOM 24632 C C . CYS A 1 4 ? 3.737 15.026 -4.605 1.00 0.00 5 CYS A C 16
ATOM 24633 O O . CYS A 1 4 ? 3.896 15.174 -3.391 1.00 0.00 5 CYS A O 16
ATOM 24640 N N . VAL A 1 5 ? 4.437 14.108 -5.291 1.00 0.00 6 VAL A N 16
ATOM 24641 C CA . VAL A 1 5 ? 5.387 13.160 -4.671 1.00 0.00 6 VAL A CA 16
ATOM 24642 C C . VAL A 1 5 ? 6.848 13.465 -5.054 1.00 0.00 6 VAL A C 16
ATOM 24643 O O . VAL A 1 5 ? 7.150 13.802 -6.200 1.00 0.00 6 VAL A O 16
ATOM 24656 N N . GLU A 1 6 ? 7.781 13.335 -4.105 1.00 0.00 7 GLU A N 16
ATOM 24657 C CA . GLU A 1 6 ? 9.226 13.532 -4.314 1.00 0.00 7 GLU A CA 16
ATOM 24658 C C . GLU A 1 6 ? 9.781 12.459 -5.274 1.00 0.00 7 GLU A C 16
ATOM 24659 O O . GLU A 1 6 ? 10.572 12.767 -6.172 1.00 0.00 7 GLU A O 16
ATOM 24671 N N . LYS A 1 7 ? 9.334 11.207 -5.102 1.00 0.00 8 LYS A N 16
ATOM 24672 C CA . LYS A 1 7 ? 9.675 10.031 -5.908 1.00 0.00 8 LYS A CA 16
ATOM 24673 C C . LYS A 1 7 ? 8.393 9.275 -6.265 1.00 0.00 8 LYS A C 16
ATOM 24674 O O . LYS A 1 7 ? 7.504 9.132 -5.426 1.00 0.00 8 LYS A O 16
ATOM 24693 N N . GLU A 1 8 ? 8.309 8.757 -7.488 1.00 0.00 9 GLU A N 16
ATOM 24694 C CA . GLU A 1 8 ? 7.189 7.918 -7.943 1.00 0.00 9 GLU A CA 16
ATOM 24695 C C . GLU A 1 8 ? 7.414 6.476 -7.460 1.00 0.00 9 GLU A C 16
ATOM 24696 O O . GLU A 1 8 ? 8.448 5.881 -7.772 1.00 0.00 9 GLU A O 16
ATOM 24708 N N . TYR A 1 9 ? 6.455 5.909 -6.715 1.00 0.00 10 TYR A N 16
ATOM 24709 C CA . TYR A 1 9 ? 6.513 4.541 -6.167 1.00 0.00 10 TYR A CA 16
ATOM 24710 C C . TYR A 1 9 ? 7.864 4.215 -5.488 1.00 0.00 10 TYR A C 16
ATOM 24711 O O . TYR A 1 9 ? 8.571 3.290 -5.906 1.00 0.00 10 TYR A O 16
ATOM 24729 N N . PRO A 1 10 ? 8.246 4.968 -4.436 1.00 0.00 11 PRO A N 16
ATOM 24730 C CA . PRO A 1 10 ? 9.505 4.763 -3.717 1.00 0.00 11 PRO A CA 16
ATOM 24731 C C . PRO A 1 10 ? 9.551 3.381 -3.052 1.00 0.00 11 PRO A C 16
ATOM 24732 O O . PRO A 1 10 ? 8.526 2.886 -2.590 1.00 0.00 11 PRO A O 16
ATOM 24743 N N . ASN A 1 11 ? 10.714 2.738 -2.946 1.00 0.00 12 ASN A N 16
ATOM 24744 C CA . ASN A 1 11 ? 10.797 1.468 -2.221 1.00 0.00 12 ASN A CA 16
ATOM 24745 C C . ASN A 1 11 ? 10.808 1.744 -0.705 1.00 0.00 12 ASN A C 16
ATOM 24746 O O . ASN A 1 11 ? 11.345 2.760 -0.256 1.00 0.00 12 ASN A O 16
ATOM 24757 N N . ARG A 1 12 ? 10.198 0.849 0.087 1.00 0.00 13 ARG A N 16
ATOM 24758 C CA . ARG A 1 12 ? 10.008 1.016 1.546 1.00 0.00 13 ARG A CA 16
ATOM 24759 C C . ARG A 1 12 ? 10.674 -0.057 2.407 1.00 0.00 13 ARG A C 16
ATOM 24760 O O . ARG A 1 12 ? 10.188 -0.378 3.491 1.00 0.00 13 ARG A O 16
ATOM 24781 N N . GLY A 1 13 ? 11.767 -0.645 1.923 1.00 0.00 14 GLY A N 16
ATOM 24782 C CA . GLY A 1 13 ? 12.493 -1.698 2.647 1.00 0.00 14 GLY A CA 16
ATOM 24783 C C . GLY A 1 13 ? 11.603 -2.912 2.943 1.00 0.00 14 GLY A C 16
ATOM 24784 O O . GLY A 1 13 ? 11.594 -3.429 4.062 1.00 0.00 14 GLY A O 16
ATOM 24788 N N . ASN A 1 14 ? 10.828 -3.327 1.931 1.00 0.00 15 ASN A N 16
ATOM 24789 C CA . ASN A 1 14 ? 9.886 -4.452 1.955 1.00 0.00 15 ASN A CA 16
ATOM 24790 C C . ASN A 1 14 ? 8.647 -4.236 2.874 1.00 0.00 15 ASN A C 16
ATOM 24791 O O . ASN A 1 14 ? 8.030 -5.205 3.319 1.00 0.00 15 ASN A O 16
ATOM 24802 N N . THR A 1 15 ? 8.258 -2.985 3.169 1.00 0.00 16 THR A N 16
ATOM 24803 C CA . THR A 1 15 ? 7.092 -2.650 4.022 1.00 0.00 16 THR A CA 16
ATOM 24804 C C . THR A 1 15 ? 5.809 -2.552 3.184 1.00 0.00 16 THR A C 16
ATOM 24805 O O . THR A 1 15 ? 5.746 -1.712 2.288 1.00 0.00 16 THR A O 16
ATOM 24816 N N . CYS A 1 16 ? 4.779 -3.367 3.461 1.00 0.00 17 CYS A N 16
ATOM 24817 C CA . CYS A 1 16 ? 3.509 -3.383 2.722 1.00 0.00 17 CYS A CA 16
ATOM 24818 C C . CYS A 1 16 ? 2.326 -3.106 3.671 1.00 0.00 17 CYS A C 16
ATOM 24819 O O . CYS A 1 16 ? 2.004 -3.937 4.523 1.00 0.00 17 CYS A O 16
ATOM 24827 N N . LEU A 1 17 ? 1.700 -1.930 3.535 1.00 0.00 18 LEU A N 16
ATOM 24828 C CA . LEU A 1 17 ? 0.608 -1.419 4.382 1.00 0.00 18 LEU A CA 16
ATOM 24829 C C . LEU A 1 17 ? -0.693 -1.158 3.614 1.00 0.00 18 LEU A C 16
ATOM 24830 O O . LEU A 1 17 ? -0.693 -0.700 2.470 1.00 0.00 18 LEU A O 16
ATOM 24846 N N . GLU A 1 18 ? -1.807 -1.402 4.303 1.00 0.00 19 GLU A N 16
ATOM 24847 C CA . GLU A 1 18 ? -3.182 -1.168 3.850 1.00 0.00 19 GLU A CA 16
ATOM 24848 C C . GLU A 1 18 ? -3.741 0.199 4.285 1.00 0.00 19 GLU A C 16
ATOM 24849 O O . GLU A 1 18 ? -4.872 0.527 3.925 1.00 0.00 19 GLU A O 16
ATOM 24861 N N . ASN A 1 19 ? -2.996 0.978 5.079 1.00 0.00 20 ASN A N 16
ATOM 24862 C CA . ASN A 1 19 ? -3.424 2.289 5.589 1.00 0.00 20 ASN A CA 16
ATOM 24863 C C . ASN A 1 19 ? -2.249 3.271 5.776 1.00 0.00 20 ASN A C 16
ATOM 24864 O O . ASN A 1 19 ? -1.115 2.859 6.034 1.00 0.00 20 ASN A O 16
ATOM 24875 N N . GLY A 1 20 ? -2.548 4.575 5.690 1.00 0.00 21 GLY A N 16
ATOM 24876 C CA . GLY A 1 20 ? -1.605 5.686 5.890 1.00 0.00 21 GLY A CA 16
ATOM 24877 C C . GLY A 1 20 ? -1.439 6.606 4.670 1.00 0.00 21 GLY A C 16
ATOM 24878 O O . GLY A 1 20 ? -2.117 6.440 3.656 1.00 0.00 21 GLY A O 16
ATOM 24882 N N . SER A 1 21 ? -0.522 7.574 4.793 1.00 0.00 22 SER A N 16
ATOM 24883 C CA . SER A 1 21 ? -0.101 8.551 3.769 1.00 0.00 22 SER A CA 16
ATOM 24884 C C . SER A 1 21 ? 1.356 8.939 4.044 1.00 0.00 22 SER A C 16
ATOM 24885 O O . SER A 1 21 ? 1.671 9.430 5.132 1.00 0.00 22 SER A O 16
ATOM 24893 N N . PHE A 1 22 ? 2.269 8.676 3.106 1.00 0.00 23 PHE A N 16
ATOM 24894 C CA . PHE A 1 22 ? 3.715 8.886 3.278 1.00 0.00 23 PHE A CA 16
ATOM 24895 C C . PHE A 1 22 ? 4.188 10.348 3.200 1.00 0.00 23 PHE A C 16
ATOM 24896 O O . PHE A 1 22 ? 4.750 10.807 2.205 1.00 0.00 23 PHE A O 16
ATOM 24913 N N . LEU A 1 23 ? 3.963 11.094 4.282 1.00 0.00 24 LEU A N 16
ATOM 24914 C CA . LEU A 1 23 ? 4.297 12.516 4.428 1.00 0.00 24 LEU A CA 16
ATOM 24915 C C . LEU A 1 23 ? 5.759 12.896 4.109 1.00 0.00 24 LEU A C 16
ATOM 24916 O O . LEU A 1 23 ? 6.029 14.038 3.735 1.00 0.00 24 LEU A O 16
ATOM 24932 N N . LEU A 1 24 ? 6.699 11.956 4.238 1.00 0.00 25 LEU A N 16
ATOM 24933 C CA . LEU A 1 24 ? 8.121 12.143 3.903 1.00 0.00 25 LEU A CA 16
ATOM 24934 C C . LEU A 1 24 ? 8.390 12.141 2.380 1.00 0.00 25 LEU A C 16
ATOM 24935 O O . LEU A 1 24 ? 9.430 12.645 1.948 1.00 0.00 25 LEU A O 16
ATOM 24951 N N . ASN A 1 25 ? 7.456 11.637 1.564 1.00 0.00 26 ASN A N 16
ATOM 24952 C CA . ASN A 1 25 ? 7.520 11.654 0.096 1.00 0.00 26 ASN A CA 16
ATOM 24953 C C . ASN A 1 25 ? 6.571 12.726 -0.459 1.00 0.00 26 ASN A C 16
ATOM 24954 O O . ASN A 1 25 ? 6.872 13.331 -1.482 1.00 0.00 26 ASN A O 16
ATOM 24965 N N . PHE A 1 26 ? 5.439 12.990 0.202 1.00 0.00 27 PHE A N 16
ATOM 24966 C CA . PHE A 1 26 ? 4.502 14.043 -0.221 1.00 0.00 27 PHE A CA 16
ATOM 24967 C C . PHE A 1 26 ? 5.132 15.439 -0.092 1.00 0.00 27 PHE A C 16
ATOM 24968 O O . PHE A 1 26 ? 5.244 15.988 1.005 1.00 0.00 27 PHE A O 16
ATOM 24985 N N . THR A 1 27 ? 5.519 16.050 -1.208 1.00 0.00 28 THR A N 16
ATOM 24986 C CA . THR A 1 27 ? 6.129 17.399 -1.234 1.00 0.00 28 THR A CA 16
ATOM 24987 C C . THR A 1 27 ? 5.091 18.523 -1.153 1.00 0.00 28 THR A C 16
ATOM 24988 O O . THR A 1 27 ? 5.448 19.702 -1.091 1.00 0.00 28 THR A O 16
ATOM 24999 N N . GLY A 1 28 ? 3.808 18.163 -1.172 1.00 0.00 29 GLY A N 16
ATOM 25000 C CA . GLY A 1 28 ? 2.667 19.068 -1.207 1.00 0.00 29 GLY A CA 16
ATOM 25001 C C . GLY A 1 28 ? 2.096 19.105 -2.628 1.00 0.00 29 GLY A C 16
ATOM 25002 O O . GLY A 1 28 ? 2.846 18.938 -3.598 1.00 0.00 29 GLY A O 16
ATOM 25006 N N . CYS A 1 29 ? 0.786 19.315 -2.740 1.00 0.00 30 CYS A N 16
ATOM 25007 C CA . CYS A 1 29 ? 0.041 19.332 -3.992 1.00 0.00 30 CYS A CA 16
ATOM 25008 C C . CYS A 1 29 ? 0.611 20.286 -5.046 1.00 0.00 30 CYS A C 16
ATOM 25009 O O . CYS A 1 29 ? 1.391 21.203 -4.752 1.00 0.00 30 CYS A O 16
ATOM 25016 N N . ALA A 1 30 ? 0.152 20.110 -6.273 1.00 0.00 31 ALA A N 16
ATOM 25017 C CA . ALA A 1 30 ? 0.443 20.993 -7.393 1.00 0.00 31 ALA A CA 16
ATOM 25018 C C . ALA A 1 30 ? -0.837 21.520 -8.071 1.00 0.00 31 ALA A C 16
ATOM 25019 O O . ALA A 1 30 ? -0.747 22.493 -8.830 1.00 0.00 31 ALA A O 16
ATOM 25026 N N . VAL A 1 31 ? -2.026 20.980 -7.760 1.00 0.00 32 VAL A N 16
ATOM 25027 C CA . VAL A 1 31 ? -3.296 21.548 -8.234 1.00 0.00 32 VAL A CA 16
ATOM 25028 C C . VAL A 1 31 ? -3.589 22.841 -7.453 1.00 0.00 32 VAL A C 16
ATOM 25029 O O . VAL A 1 31 ? -4.114 23.797 -8.037 1.00 0.00 32 VAL A O 16
ATOM 25042 N N . CYS A 1 32 ? -3.220 22.894 -6.165 1.00 0.00 33 CYS A N 16
ATOM 25043 C CA . CYS A 1 32 ? -3.439 24.022 -5.255 1.00 0.00 33 CYS A CA 16
ATOM 25044 C C . CYS A 1 32 ? -2.218 24.484 -4.415 1.00 0.00 33 CYS A C 16
ATOM 25045 O O . CYS A 1 32 ? -2.249 25.595 -3.871 1.00 0.00 33 CYS A O 16
ATOM 25052 N N . SER A 1 33 ? -1.148 23.678 -4.323 1.00 0.00 34 SER A N 16
ATOM 25053 C CA . SER A 1 33 ? 0.107 23.971 -3.588 1.00 0.00 34 SER A CA 16
ATOM 25054 C C . SER A 1 33 ? 0.080 23.717 -2.055 1.00 0.00 34 SER A C 16
ATOM 25055 O O . SER A 1 33 ? 0.877 24.309 -1.316 1.00 0.00 34 SER A O 16
ATOM 25063 N N . LYS A 1 34 ? -0.805 22.852 -1.525 1.00 0.00 35 LYS A N 16
ATOM 25064 C CA . LYS A 1 34 ? -0.904 22.543 -0.073 1.00 0.00 35 LYS A CA 16
ATOM 25065 C C . LYS A 1 34 ? -0.120 21.289 0.353 1.00 0.00 35 LYS A C 16
ATOM 25066 O O . LYS A 1 34 ? -0.189 20.254 -0.304 1.00 0.00 35 LYS A O 16
ATOM 25085 N N . ARG A 1 35 ? 0.561 21.347 1.506 1.00 0.00 36 ARG A N 16
ATOM 25086 C CA . ARG A 1 35 ? 1.286 20.223 2.151 1.00 0.00 36 ARG A CA 16
ATOM 25087 C C . ARG A 1 35 ? 0.589 19.849 3.470 1.00 0.00 36 ARG A C 16
ATOM 25088 O O . ARG A 1 35 ? -0.206 20.634 3.978 1.00 0.00 36 ARG A O 16
ATOM 25109 N N . ASP A 1 36 ? 0.851 18.648 4.001 1.00 0.00 37 ASP A N 16
ATOM 25110 C CA . ASP A 1 36 ? 0.229 18.066 5.215 1.00 0.00 37 ASP A CA 16
ATOM 25111 C C . ASP A 1 36 ? -1.318 18.078 5.228 1.00 0.00 37 ASP A C 16
ATOM 25112 O O . ASP A 1 36 ? -1.980 18.072 6.267 1.00 0.00 37 ASP A O 16
ATOM 25121 N N . PHE A 1 37 ? -1.880 18.070 4.021 1.00 0.00 38 PHE A N 16
ATOM 25122 C CA . PHE A 1 37 ? -3.297 18.122 3.673 1.00 0.00 38 PHE A CA 16
ATOM 25123 C C . PHE A 1 37 ? -3.699 16.917 2.817 1.00 0.00 38 PHE A C 16
ATOM 25124 O O . PHE A 1 37 ? -3.515 16.908 1.601 1.00 0.00 38 PHE A O 16
ATOM 25141 N N . MET A 1 38 ? -4.288 15.909 3.458 1.00 0.00 39 MET A N 16
ATOM 25142 C CA . MET A 1 38 ? -4.799 14.708 2.780 1.00 0.00 39 MET A CA 16
ATOM 25143 C C . MET A 1 38 ? -5.819 13.899 3.593 1.00 0.00 39 MET A C 16
ATOM 25144 O O . MET A 1 38 ? -5.774 13.830 4.822 1.00 0.00 39 MET A O 16
ATOM 25158 N N . LEU A 1 39 ? -6.708 13.259 2.835 1.00 0.00 40 LEU A N 16
ATOM 25159 C CA . LEU A 1 39 ? -7.812 12.368 3.192 1.00 0.00 40 LEU A CA 16
ATOM 25160 C C . LEU A 1 39 ? -7.680 11.059 2.392 1.00 0.00 40 LEU A C 16
ATOM 25161 O O . LEU A 1 39 ? -6.965 10.997 1.389 1.00 0.00 40 LEU A O 16
ATOM 25177 N N . ILE A 1 40 ? -8.426 10.032 2.801 1.00 0.00 41 ILE A N 16
ATOM 25178 C CA . ILE A 1 40 ? -8.527 8.732 2.131 1.00 0.00 41 ILE A CA 16
ATOM 25179 C C . ILE A 1 40 ? -10.017 8.456 1.924 1.00 0.00 41 ILE A C 16
ATOM 25180 O O . ILE A 1 40 ? -10.824 8.631 2.841 1.00 0.00 41 ILE A O 16
ATOM 25196 N N . THR A 1 41 ? -10.382 8.010 0.724 1.00 0.00 42 THR A N 16
ATOM 25197 C CA . THR A 1 41 ? -11.766 7.660 0.370 1.00 0.00 42 THR A CA 16
ATOM 25198 C C . THR A 1 41 ? -11.805 6.545 -0.670 1.00 0.00 42 THR A C 16
ATOM 25199 O O . THR A 1 41 ? -10.758 6.119 -1.166 1.00 0.00 42 THR A O 16
ATOM 25210 N N . ASN A 1 42 ? -13.017 6.105 -1.031 1.00 0.00 43 ASN A N 16
ATOM 25211 C CA . ASN A 1 42 ? -13.272 5.132 -2.102 1.00 0.00 43 ASN A CA 16
ATOM 25212 C C . ASN A 1 42 ? -12.548 3.771 -1.896 1.00 0.00 43 ASN A C 16
ATOM 25213 O O . ASN A 1 42 ? -12.393 2.971 -2.821 1.00 0.00 43 ASN A O 16
ATOM 25224 N N . LYS A 1 43 ? -12.118 3.508 -0.652 1.00 0.00 44 LYS A N 16
ATOM 25225 C CA . LYS A 1 43 ? -11.422 2.302 -0.193 1.00 0.00 44 LYS A CA 16
ATOM 25226 C C . LYS A 1 43 ? -12.227 1.026 -0.453 1.00 0.00 44 LYS A C 16
ATOM 25227 O O . LYS A 1 43 ? -13.282 0.805 0.146 1.00 0.00 44 LYS A O 16
ATOM 25246 N N . SER A 1 44 ? -11.700 0.185 -1.332 1.00 0.00 45 SER A N 16
ATOM 25247 C CA . SER A 1 44 ? -12.240 -1.122 -1.693 1.00 0.00 45 SER A CA 16
ATOM 25248 C C . SER A 1 44 ? -11.394 -2.261 -1.119 1.00 0.00 45 SER A C 16
ATOM 25249 O O . SER A 1 44 ? -10.196 -2.111 -0.862 1.00 0.00 45 SER A O 16
ATOM 25257 N N . LEU A 1 45 ? -12.024 -3.424 -0.954 1.00 0.00 46 LEU A N 16
ATOM 25258 C CA . LEU A 1 45 ? -11.415 -4.657 -0.457 1.00 0.00 46 LEU A CA 16
ATOM 25259 C C . LEU A 1 45 ? -11.949 -5.858 -1.249 1.00 0.00 46 LEU A C 16
ATOM 25260 O O . LEU A 1 45 ? -13.144 -5.935 -1.554 1.00 0.00 46 LEU A O 16
ATOM 25276 N N . LYS A 1 46 ? -11.046 -6.776 -1.595 1.00 0.00 47 LYS A N 16
ATOM 25277 C CA . LYS A 1 46 ? -11.298 -7.988 -2.379 1.00 0.00 47 LYS A CA 16
ATOM 25278 C C . LYS A 1 46 ? -10.677 -9.212 -1.724 1.00 0.00 47 LYS A C 16
ATOM 25279 O O . LYS A 1 46 ? -9.623 -9.105 -1.106 1.00 0.00 47 LYS A O 16
ATOM 25298 N N . GLU A 1 47 ? -11.306 -10.373 -1.855 1.00 0.00 48 GLU A N 16
ATOM 25299 C CA . GLU A 1 47 ? -10.753 -11.623 -1.308 1.00 0.00 48 GLU A CA 16
ATOM 25300 C C . GLU A 1 47 ? -10.948 -12.806 -2.276 1.00 0.00 48 GLU A C 16
ATOM 25301 O O . GLU A 1 47 ? -12.079 -13.216 -2.550 1.00 0.00 48 GLU A O 16
ATOM 25313 N N . GLU A 1 48 ? -9.846 -13.382 -2.771 1.00 0.00 49 GLU A N 16
ATOM 25314 C CA . GLU A 1 48 ? -9.825 -14.597 -3.604 1.00 0.00 49 GLU A CA 16
ATOM 25315 C C . GLU A 1 48 ? -9.043 -15.758 -2.969 1.00 0.00 49 GLU A C 16
ATOM 25316 O O . GLU A 1 48 ? -7.834 -15.656 -2.795 1.00 0.00 49 GLU A O 16
ATOM 25328 N N . ASP A 1 49 ? -9.676 -16.908 -2.745 1.00 0.00 50 ASP A N 16
ATOM 25329 C CA . ASP A 1 49 ? -9.052 -18.180 -2.297 1.00 0.00 50 ASP A CA 16
ATOM 25330 C C . ASP A 1 49 ? -8.016 -18.129 -1.136 1.00 0.00 50 ASP A C 16
ATOM 25331 O O . ASP A 1 49 ? -7.186 -19.029 -0.982 1.00 0.00 50 ASP A O 16
ATOM 25340 N N . GLY A 1 50 ? -8.037 -17.069 -0.324 1.00 0.00 51 GLY A N 16
ATOM 25341 C CA . GLY A 1 50 ? -7.104 -16.807 0.790 1.00 0.00 51 GLY A CA 16
ATOM 25342 C C . GLY A 1 50 ? -6.307 -15.504 0.618 1.00 0.00 51 GLY A C 16
ATOM 25343 O O . GLY A 1 50 ? -5.831 -14.938 1.602 1.00 0.00 51 GLY A O 16
ATOM 25347 N N . GLU A 1 51 ? -6.195 -15.001 -0.614 1.00 0.00 52 GLU A N 16
ATOM 25348 C CA . GLU A 1 51 ? -5.577 -13.715 -0.941 1.00 0.00 52 GLU A CA 16
ATOM 25349 C C . GLU A 1 51 ? -6.527 -12.587 -0.521 1.00 0.00 52 GLU A C 16
ATOM 25350 O O . GLU A 1 51 ? -7.728 -12.651 -0.784 1.00 0.00 52 GLU A O 16
ATOM 25362 N N . GLU A 1 52 ? -5.986 -11.534 0.085 1.00 0.00 53 GLU A N 16
ATOM 25363 C CA . GLU A 1 52 ? -6.706 -10.331 0.496 1.00 0.00 53 GLU A CA 16
ATOM 25364 C C . GLU A 1 52 ? -6.129 -9.132 -0.260 1.00 0.00 53 GLU A C 16
ATOM 25365 O O . GLU A 1 52 ? -4.917 -8.930 -0.282 1.00 0.00 53 GLU A O 16
ATOM 25377 N N . ILE A 1 53 ? -6.983 -8.321 -0.881 1.00 0.00 54 ILE A N 16
ATOM 25378 C CA . ILE A 1 53 ? -6.580 -7.159 -1.666 1.00 0.00 54 ILE A CA 16
ATOM 25379 C C . ILE A 1 53 ? -7.257 -5.910 -1.111 1.00 0.00 54 ILE A C 16
ATOM 25380 O O . ILE A 1 53 ? -8.442 -5.943 -0.785 1.00 0.00 54 ILE A O 16
ATOM 25396 N N . VAL A 1 54 ? -6.519 -4.803 -1.028 1.00 0.00 55 VAL A N 16
ATOM 25397 C CA . VAL A 1 54 ? -7.015 -3.501 -0.571 1.00 0.00 55 VAL A CA 16
ATOM 25398 C C . VAL A 1 54 ? -6.563 -2.427 -1.552 1.00 0.00 55 VAL A C 16
ATOM 25399 O O . VAL A 1 54 ? -5.365 -2.200 -1.725 1.00 0.00 55 VAL A O 16
ATOM 25412 N N . THR A 1 55 ? -7.513 -1.749 -2.190 1.00 0.00 56 THR A N 16
ATOM 25413 C CA . THR A 1 55 ? -7.240 -0.644 -3.122 1.00 0.00 56 THR A CA 16
ATOM 25414 C C . THR A 1 55 ? -7.931 0.653 -2.680 1.00 0.00 56 THR A C 16
ATOM 25415 O O . THR A 1 55 ? -9.098 0.630 -2.294 1.00 0.00 56 THR A O 16
ATOM 25426 N N . TYR A 1 56 ? -7.242 1.795 -2.717 1.00 0.00 57 TYR A N 16
ATOM 25427 C CA . TYR A 1 56 ? -7.802 3.105 -2.334 1.00 0.00 57 TYR A CA 16
ATOM 25428 C C . TYR A 1 56 ? -7.111 4.285 -3.040 1.00 0.00 57 TYR A C 16
ATOM 25429 O O . TYR A 1 56 ? -6.315 4.104 -3.967 1.00 0.00 57 TYR A O 16
ATOM 25447 N N . ASP A 1 57 ? -7.393 5.506 -2.586 1.00 0.00 58 ASP A N 16
ATOM 25448 C CA . ASP A 1 57 ? -6.839 6.738 -3.131 1.00 0.00 58 ASP A CA 16
ATOM 25449 C C . ASP A 1 57 ? -6.542 7.729 -1.997 1.00 0.00 58 ASP A C 16
ATOM 25450 O O . ASP A 1 57 ? -7.176 7.699 -0.937 1.00 0.00 58 ASP A O 16
ATOM 25459 N N . HIS A 1 58 ? -5.650 8.674 -2.276 1.00 0.00 59 HIS A N 16
ATOM 25460 C CA . HIS A 1 58 ? -5.333 9.804 -1.406 1.00 0.00 59 HIS A CA 16
ATOM 25461 C C . HIS A 1 58 ? -5.929 11.044 -2.077 1.00 0.00 59 HIS A C 16
ATOM 25462 O O . HIS A 1 58 ? -5.860 11.184 -3.300 1.00 0.00 59 HIS A O 16
ATOM 25476 N N . LEU A 1 59 ? -6.524 11.941 -1.300 1.00 0.00 60 LEU A N 16
ATOM 25477 C CA . LEU A 1 59 ? -7.222 13.131 -1.786 1.00 0.00 60 LEU A CA 16
ATOM 25478 C C . LEU A 1 59 ? -6.789 14.359 -0.992 1.00 0.00 60 LEU A C 16
ATOM 25479 O O . LEU A 1 59 ? -6.791 14.324 0.237 1.00 0.00 60 LEU A O 16
ATOM 25495 N N . CYS A 1 60 ? -6.448 15.439 -1.686 1.00 0.00 61 CYS A N 16
ATOM 25496 C CA . CYS A 1 60 ? -6.033 16.705 -1.093 1.00 0.00 61 CYS A CA 16
ATOM 25497 C C . CYS A 1 60 ? -7.122 17.268 -0.160 1.00 0.00 61 CYS A C 16
ATOM 25498 O O . CYS A 1 60 ? -8.263 17.475 -0.571 1.00 0.00 61 CYS A O 16
ATOM 25505 N N . LYS A 1 61 ? -6.807 17.536 1.112 1.00 0.00 62 LYS A N 16
ATOM 25506 C CA . LYS A 1 61 ? -7.774 18.124 2.064 1.00 0.00 62 LYS A CA 16
ATOM 25507 C C . LYS A 1 61 ? -8.232 19.533 1.618 1.00 0.00 62 LYS A C 16
ATOM 25508 O O . LYS A 1 61 ? -9.232 20.039 2.129 1.00 0.00 62 LYS A O 16
ATOM 25527 N N . ASN A 1 62 ? -7.544 20.160 0.656 1.00 0.00 63 ASN A N 16
ATOM 25528 C CA . ASN A 1 62 ? -7.861 21.489 0.150 1.00 0.00 63 ASN A CA 16
ATOM 25529 C C . ASN A 1 62 ? -8.735 21.427 -1.115 1.00 0.00 63 ASN A C 16
ATOM 25530 O O . ASN A 1 62 ? -9.897 21.843 -1.066 1.00 0.00 63 ASN A O 16
ATOM 25541 N N . CYS A 1 63 ? -8.206 20.911 -2.230 1.00 0.00 64 CYS A N 16
ATOM 25542 C CA . CYS A 1 63 ? -8.907 20.825 -3.513 1.00 0.00 64 CYS A CA 16
ATOM 25543 C C . CYS A 1 63 ? -9.618 19.476 -3.782 1.00 0.00 64 CYS A C 16
ATOM 25544 O O . CYS A 1 63 ? -10.336 19.348 -4.781 1.00 0.00 64 CYS A O 16
ATOM 25551 N N . HIS A 1 64 ? -9.452 18.472 -2.906 1.00 0.00 65 HIS A N 16
ATOM 25552 C CA . HIS A 1 64 ? -10.003 17.099 -3.029 1.00 0.00 65 HIS A CA 16
ATOM 25553 C C . HIS A 1 64 ? -9.691 16.390 -4.352 1.00 0.00 65 HIS A C 16
ATOM 25554 O O . HIS A 1 64 ? -10.324 15.397 -4.714 1.00 0.00 65 HIS A O 16
ATOM 25569 N N . HIS A 1 65 ? -8.650 16.851 -5.036 1.00 0.00 66 HIS A N 16
ATOM 25570 C CA . HIS A 1 65 ? -8.066 16.195 -6.196 1.00 0.00 66 HIS A CA 16
ATOM 25571 C C . HIS A 1 65 ? -7.395 14.896 -5.709 1.00 0.00 66 HIS A C 16
ATOM 25572 O O . HIS A 1 65 ? -6.867 14.852 -4.592 1.00 0.00 66 HIS A O 16
ATOM 25586 N N . VAL A 1 66 ? -7.386 13.842 -6.529 1.00 0.00 67 VAL A N 16
ATOM 25587 C CA . VAL A 1 66 ? -6.719 12.582 -6.180 1.00 0.00 67 VAL A CA 16
ATOM 25588 C C . VAL A 1 66 ? -5.201 12.747 -6.310 1.00 0.00 67 VAL A C 16
ATOM 25589 O O . VAL A 1 66 ? -4.654 12.746 -7.416 1.00 0.00 67 VAL A O 16
ATOM 25602 N N .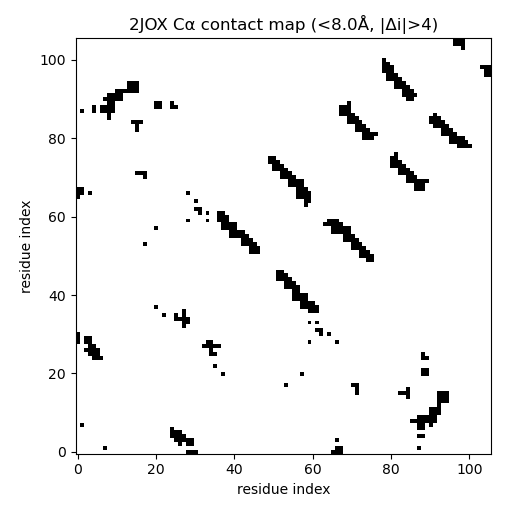 ILE A 1 67 ? -4.535 12.877 -5.161 1.00 0.00 68 ILE A N 16
ATOM 25603 C CA . ILE A 1 67 ? -3.079 13.031 -5.030 1.00 0.00 68 ILE A CA 16
ATOM 25604 C C . ILE A 1 67 ? -2.343 11.816 -5.611 1.00 0.00 68 ILE A C 16
ATOM 25605 O O . ILE A 1 67 ? -1.358 11.950 -6.341 1.00 0.00 68 ILE A O 16
ATOM 25621 N N . ALA A 1 68 ? -2.827 10.617 -5.268 1.00 0.00 69 ALA A N 16
ATOM 25622 C CA . ALA A 1 68 ? -2.232 9.342 -5.646 1.00 0.00 69 ALA A CA 16
ATOM 25623 C C . ALA A 1 68 ? -3.218 8.172 -5.457 1.00 0.00 69 ALA A C 16
ATOM 25624 O O . ALA A 1 68 ? -4.211 8.294 -4.734 1.00 0.00 69 ALA A O 16
ATOM 25631 N N . ARG A 1 69 ? -2.906 7.019 -6.062 1.00 0.00 70 ARG A N 16
ATOM 25632 C CA . ARG A 1 69 ? -3.644 5.753 -5.914 1.00 0.00 70 ARG A CA 16
ATOM 25633 C C . ARG A 1 69 ? -2.755 4.757 -5.171 1.00 0.00 70 ARG A C 16
ATOM 25634 O O . ARG A 1 69 ? -1.554 4.701 -5.438 1.00 0.00 70 ARG A O 16
ATOM 25655 N N . HIS A 1 70 ? -3.374 3.961 -4.301 1.00 0.00 71 HIS A N 16
ATOM 25656 C CA . HIS A 1 70 ? -2.730 2.964 -3.442 1.00 0.00 71 HIS A CA 16
ATOM 25657 C C . HIS A 1 70 ? -3.315 1.574 -3.657 1.00 0.00 71 HIS A C 16
ATOM 25658 O O . HIS A 1 70 ? -4.534 1.397 -3.738 1.00 0.00 71 HIS A O 16
ATOM 25672 N N . GLU A 1 71 ? -2.453 0.569 -3.690 1.00 0.00 72 GLU A N 16
ATOM 25673 C CA . GLU A 1 71 ? -2.826 -0.833 -3.789 1.00 0.00 72 GLU A CA 16
ATOM 25674 C C . GLU A 1 71 ? -1.930 -1.651 -2.853 1.00 0.00 72 GLU A C 16
ATOM 25675 O O . GLU A 1 71 ? -0.707 -1.532 -2.869 1.00 0.00 72 GLU A O 16
ATOM 25687 N N . TYR A 1 72 ? -2.548 -2.514 -2.056 1.00 0.00 73 TYR A N 16
ATOM 25688 C CA . TYR A 1 72 ? -1.885 -3.475 -1.184 1.00 0.00 73 TYR A CA 16
ATOM 25689 C C . TYR A 1 72 ? -2.541 -4.826 -1.451 1.00 0.00 73 TYR A C 16
ATOM 25690 O O . TYR A 1 72 ? -3.764 -4.948 -1.392 1.00 0.00 73 TYR A O 16
ATOM 25708 N N . THR A 1 73 ? -1.746 -5.842 -1.761 1.00 0.00 74 THR A N 16
ATOM 25709 C CA . THR A 1 73 ? -2.256 -7.191 -2.030 1.00 0.00 74 THR A CA 16
ATOM 25710 C C . THR A 1 73 ? -1.467 -8.185 -1.172 1.00 0.00 74 THR A C 16
ATOM 25711 O O . THR A 1 73 ? -0.245 -8.092 -1.034 1.00 0.00 74 THR A O 16
ATOM 25722 N N . PHE A 1 74 ? -2.166 -9.126 -0.550 1.00 0.00 75 PHE A N 16
ATOM 25723 C CA . PHE A 1 74 ? -1.578 -10.137 0.330 1.00 0.00 75 PHE A CA 16
ATOM 25724 C C . PHE A 1 74 ? -2.056 -11.539 -0.086 1.00 0.00 75 PHE A C 16
ATOM 25725 O O . PHE A 1 74 ? -3.256 -11.760 -0.159 1.00 0.00 75 PHE A O 16
ATOM 25742 N N . SER A 1 75 ? -1.154 -12.488 -0.333 1.00 0.00 76 SER A N 16
ATOM 25743 C CA . SER A 1 75 ? -1.426 -13.861 -0.813 1.00 0.00 76 SER A CA 16
ATOM 25744 C C . SER A 1 75 ? -0.788 -14.950 0.048 1.00 0.00 76 SER A C 16
ATOM 25745 O O . SER A 1 75 ? 0.330 -14.795 0.515 1.00 0.00 76 SER A O 16
ATOM 25753 N N . ILE A 1 76 ? -1.465 -16.081 0.243 1.00 0.00 77 ILE A N 16
ATOM 25754 C CA . ILE A 1 76 ? -0.901 -17.248 0.960 1.00 0.00 77 ILE A CA 16
ATOM 25755 C C . ILE A 1 76 ? -0.652 -18.395 -0.028 1.00 0.00 77 ILE A C 16
ATOM 25756 O O . ILE A 1 76 ? -1.585 -18.854 -0.692 1.00 0.00 77 ILE A O 16
ATOM 25772 N N . MET A 1 77 ? 0.601 -18.860 -0.118 1.00 0.00 78 MET A N 16
ATOM 25773 C CA . MET A 1 77 ? 1.017 -19.980 -0.973 1.00 0.00 78 MET A CA 16
ATOM 25774 C C . MET A 1 77 ? 1.617 -21.157 -0.189 1.00 0.00 78 MET A C 16
ATOM 25775 O O . MET A 1 77 ? 2.692 -21.021 0.384 1.00 0.00 78 MET A O 16
ATOM 25789 N N . ASP A 1 78 ? 0.958 -22.321 -0.220 1.00 0.00 79 ASP A N 16
ATOM 25790 C CA . ASP A 1 78 ? 1.345 -23.607 0.399 1.00 0.00 79 ASP A CA 16
ATOM 25791 C C . ASP A 1 78 ? 1.737 -23.567 1.896 1.00 0.00 79 ASP A C 16
ATOM 25792 O O . ASP A 1 78 ? 0.959 -23.994 2.750 1.00 0.00 79 ASP A O 16
ATOM 25801 N N . GLU A 1 79 ? 2.922 -23.048 2.219 1.00 0.00 80 GLU A N 16
ATOM 25802 C CA . GLU A 1 79 ? 3.489 -22.915 3.570 1.00 0.00 80 GLU A CA 16
ATOM 25803 C C . GLU A 1 79 ? 4.047 -21.505 3.830 1.00 0.00 80 GLU A C 16
ATOM 25804 O O . GLU A 1 79 ? 4.724 -21.291 4.834 1.00 0.00 80 GLU A O 16
ATOM 25816 N N . PHE A 1 80 ? 3.831 -20.537 2.937 1.00 0.00 81 PHE A N 16
ATOM 25817 C CA . PHE A 1 80 ? 4.403 -19.197 3.099 1.00 0.00 81 PHE A CA 16
ATOM 25818 C C . PHE A 1 80 ? 3.309 -18.141 2.875 1.00 0.00 81 PHE A C 16
ATOM 25819 O O . PHE A 1 80 ? 2.221 -18.421 2.363 1.00 0.00 81 PHE A O 16
ATOM 25836 N N . GLN A 1 81 ? 3.641 -16.895 3.186 1.00 0.00 82 GLN A N 16
ATOM 25837 C CA . GLN A 1 81 ? 2.791 -15.724 2.984 1.00 0.00 82 GLN A CA 16
ATOM 25838 C C . GLN A 1 81 ? 3.529 -14.715 2.119 1.00 0.00 82 GLN A C 16
ATOM 25839 O O . GLN A 1 81 ? 4.726 -14.530 2.287 1.00 0.00 82 GLN A O 16
ATOM 25853 N N . GLU A 1 82 ? 2.811 -14.023 1.251 1.00 0.00 83 GLU A N 16
ATOM 25854 C CA . GLU A 1 82 ? 3.306 -13.020 0.310 1.00 0.00 83 GLU A CA 16
ATOM 25855 C C . GLU A 1 82 ? 2.603 -11.694 0.555 1.00 0.00 83 GLU A C 16
ATOM 25856 O O . GLU A 1 82 ? 1.376 -11.618 0.585 1.00 0.00 83 GLU A O 16
ATOM 25868 N N . TYR A 1 83 ? 3.391 -10.638 0.675 1.00 0.00 84 TYR A N 16
ATOM 25869 C CA . TYR A 1 83 ? 2.932 -9.273 0.885 1.00 0.00 84 TYR A CA 16
ATOM 25870 C C . TYR A 1 83 ? 3.440 -8.397 -0.243 1.00 0.00 84 TYR A C 16
ATOM 25871 O O . TYR A 1 83 ? 4.634 -8.425 -0.542 1.00 0.00 84 TYR A O 16
ATOM 25889 N N . THR A 1 84 ? 2.563 -7.617 -0.867 1.00 0.00 85 THR A N 16
ATOM 25890 C CA . THR A 1 84 ? 2.952 -6.691 -1.930 1.00 0.00 85 THR A CA 16
ATOM 25891 C C . THR A 1 84 ? 2.177 -5.380 -1.771 1.00 0.00 85 THR A C 16
ATOM 25892 O O . THR A 1 84 ? 1.010 -5.349 -1.384 1.00 0.00 85 THR A O 16
ATOM 25903 N N . MET A 1 85 ? 2.832 -4.267 -2.059 1.00 0.00 86 MET A N 16
ATOM 25904 C CA . MET A 1 85 ? 2.276 -2.917 -2.028 1.00 0.00 86 MET A CA 16
ATOM 25905 C C . MET A 1 85 ? 2.789 -2.136 -3.236 1.00 0.00 86 MET A C 16
ATOM 25906 O O . MET A 1 85 ? 3.927 -2.308 -3.672 1.00 0.00 86 MET A O 16
ATOM 25920 N N . LEU A 1 86 ? 1.922 -1.281 -3.763 1.00 0.00 87 LEU A N 16
ATOM 25921 C CA . LEU A 1 86 ? 2.154 -0.419 -4.920 1.00 0.00 87 LEU A CA 16
ATOM 25922 C C . LEU A 1 86 ? 1.298 0.863 -4.808 1.00 0.00 87 LEU A C 16
ATOM 25923 O O . LEU A 1 86 ? 0.085 0.842 -5.020 1.00 0.00 87 LEU A O 16
ATOM 25939 N N . CYS A 1 87 ? 1.940 1.979 -4.491 1.00 0.00 88 CYS A N 16
ATOM 25940 C CA . CYS A 1 87 ? 1.350 3.306 -4.358 1.00 0.00 88 CYS A CA 16
ATOM 25941 C C . CYS A 1 87 ? 2.318 4.361 -4.915 1.00 0.00 88 CYS A C 16
ATOM 25942 O O . CYS A 1 87 ? 3.523 4.319 -4.638 1.00 0.00 88 CYS A O 16
ATOM 25949 N N . LEU A 1 88 ? 1.790 5.319 -5.682 1.00 0.00 89 LEU A N 16
ATOM 25950 C CA . LEU A 1 88 ? 2.552 6.437 -6.241 1.00 0.00 89 LEU A CA 16
ATOM 25951 C C . LEU A 1 88 ? 3.199 7.297 -5.140 1.00 0.00 89 LEU A C 16
ATOM 25952 O O . LEU A 1 88 ? 4.313 7.788 -5.335 1.00 0.00 89 LEU A O 16
ATOM 25968 N N . LEU A 1 89 ? 2.537 7.438 -3.989 1.00 0.00 90 LEU A N 16
ATOM 25969 C CA . LEU A 1 89 ? 3.016 8.196 -2.840 1.00 0.00 90 LEU A CA 16
ATOM 25970 C C . LEU A 1 89 ? 3.714 7.288 -1.831 1.00 0.00 90 LEU A C 16
ATOM 25971 O O . LEU A 1 89 ? 4.897 7.483 -1.550 1.00 0.00 90 LEU A O 16
ATOM 25987 N N . CYS A 1 90 ? 2.983 6.348 -1.249 1.00 0.00 91 CYS A N 16
ATOM 25988 C CA . CYS A 1 90 ? 3.461 5.504 -0.175 1.00 0.00 91 CYS A CA 16
ATOM 25989 C C . CYS A 1 90 ? 4.605 4.582 -0.592 1.00 0.00 91 CYS A C 16
ATOM 25990 O O . CYS A 1 90 ? 5.547 4.408 0.185 1.00 0.00 91 CYS A O 16
ATOM 25997 N N . GLY A 1 91 ? 4.557 4.036 -1.810 1.00 0.00 92 GLY A N 16
ATOM 25998 C CA . GLY A 1 91 ? 5.651 3.253 -2.372 1.00 0.00 92 GLY A CA 16
ATOM 25999 C C . GLY A 1 91 ? 5.322 1.883 -2.951 1.00 0.00 92 GLY A C 16
ATOM 26000 O O . GLY A 1 91 ? 4.207 1.376 -2.840 1.00 0.00 92 GLY A O 16
ATOM 26004 N N . LYS A 1 92 ? 6.349 1.261 -3.542 1.00 0.00 93 LYS A N 16
ATOM 26005 C CA . LYS A 1 92 ? 6.317 -0.101 -4.083 1.00 0.00 93 LYS A CA 16
ATOM 26006 C C . LYS A 1 92 ? 7.240 -1.014 -3.282 1.00 0.00 93 LYS A C 16
ATOM 26007 O O . LYS A 1 92 ? 8.453 -0.797 -3.234 1.00 0.00 93 LYS A O 16
ATOM 26026 N N . ALA A 1 93 ? 6.664 -2.031 -2.654 1.00 0.00 94 ALA A N 16
ATOM 26027 C CA . ALA A 1 93 ? 7.375 -3.005 -1.832 1.00 0.00 94 ALA A CA 16
ATOM 26028 C C . ALA A 1 93 ? 6.814 -4.434 -1.943 1.00 0.00 94 ALA A C 16
ATOM 26029 O O . ALA A 1 93 ? 5.645 -4.624 -2.276 1.00 0.00 94 ALA A O 16
ATOM 26036 N N . GLU A 1 94 ? 7.633 -5.440 -1.630 1.00 0.00 95 GLU A N 16
ATOM 26037 C CA . GLU A 1 94 ? 7.238 -6.855 -1.606 1.00 0.00 95 GLU A CA 16
ATOM 26038 C C . GLU A 1 94 ? 8.062 -7.639 -0.572 1.00 0.00 95 GLU A C 16
ATOM 26039 O O . GLU A 1 94 ? 9.274 -7.446 -0.464 1.00 0.00 95 GLU A O 16
ATOM 26051 N N . ASP A 1 95 ? 7.412 -8.523 0.188 1.00 0.00 96 ASP A N 16
ATOM 26052 C CA . ASP A 1 95 ? 8.002 -9.383 1.216 1.00 0.00 96 ASP A CA 16
ATOM 26053 C C . ASP A 1 95 ? 7.361 -10.782 1.223 1.00 0.00 96 ASP A C 16
ATOM 26054 O O . ASP A 1 95 ? 6.192 -10.934 0.867 1.00 0.00 96 ASP A O 16
ATOM 26063 N N . THR A 1 96 ? 8.094 -11.810 1.654 1.00 0.00 97 THR A N 16
ATOM 26064 C CA . THR A 1 96 ? 7.562 -13.179 1.792 1.00 0.00 97 THR A CA 16
ATOM 26065 C C . THR A 1 96 ? 8.009 -13.803 3.118 1.00 0.00 97 THR A C 16
ATOM 26066 O O . THR A 1 96 ? 9.175 -13.681 3.501 1.00 0.00 97 THR A O 16
ATOM 26077 N N . ILE A 1 97 ? 7.088 -14.466 3.828 1.00 0.00 98 ILE A N 16
ATOM 26078 C CA . ILE A 1 97 ? 7.316 -15.088 5.143 1.00 0.00 98 ILE A CA 16
ATOM 26079 C C . ILE A 1 97 ? 6.999 -16.576 5.091 1.00 0.00 98 ILE A C 16
ATOM 26080 O O . ILE A 1 97 ? 5.880 -16.959 4.770 1.00 0.00 98 ILE A O 16
ATOM 26096 N N . SER A 1 98 ? 7.944 -17.424 5.472 1.00 0.00 99 SER A N 16
ATOM 26097 C CA . SER A 1 98 ? 7.717 -18.869 5.584 1.00 0.00 99 SER A CA 16
ATOM 26098 C C . SER A 1 98 ? 7.089 -19.173 6.948 1.00 0.00 99 SER A C 16
ATOM 26099 O O . SER A 1 98 ? 7.556 -18.678 7.980 1.00 0.00 99 SER A O 16
ATOM 26107 N N . ILE A 1 99 ? 6.002 -19.950 6.963 1.00 0.00 100 ILE A N 16
ATOM 26108 C CA . ILE A 1 99 ? 5.224 -20.250 8.175 1.00 0.00 100 ILE A CA 16
ATOM 26109 C C . ILE A 1 99 ? 4.889 -21.744 8.343 1.00 0.00 100 ILE A C 16
ATOM 26110 O O . ILE A 1 99 ? 5.175 -22.585 7.490 1.00 0.00 100 ILE A O 16
ATOM 26126 N N . LEU A 1 100 ? 4.284 -22.068 9.486 1.00 0.00 101 LEU A N 16
ATOM 26127 C CA . LEU A 1 100 ? 3.837 -23.394 9.914 1.00 0.00 101 LEU A CA 16
ATOM 26128 C C . LEU A 1 100 ? 2.366 -23.290 10.375 1.00 0.00 101 LEU A C 16
ATOM 26129 O O . LEU A 1 100 ? 1.920 -22.186 10.710 1.00 0.00 101 LEU A O 16
ATOM 26145 N N . PRO A 1 101 ? 1.601 -24.400 10.455 1.00 0.00 102 PRO A N 16
ATOM 26146 C CA . PRO A 1 101 ? 0.207 -24.375 10.922 1.00 0.00 102 PRO A CA 16
ATOM 26147 C C . PRO A 1 101 ? 0.048 -23.869 12.371 1.00 0.00 102 PRO A C 16
ATOM 26148 O O . PRO A 1 101 ? -1.036 -23.433 12.762 1.00 0.00 102 PRO A O 16
ATOM 26159 N N . ASP A 1 102 ? 1.129 -23.880 13.161 1.00 0.00 103 ASP A N 16
ATOM 26160 C CA . ASP A 1 102 ? 1.193 -23.352 14.533 1.00 0.00 103 ASP A CA 16
ATOM 26161 C C . ASP A 1 102 ? 1.281 -21.803 14.590 1.00 0.00 103 ASP A C 16
ATOM 26162 O O . ASP A 1 102 ? 1.232 -21.221 15.673 1.00 0.00 103 ASP A O 16
ATOM 26171 N N . ASP A 1 103 ? 1.400 -21.133 13.433 1.00 0.00 104 ASP A N 16
ATOM 26172 C CA . ASP A 1 103 ? 1.526 -19.677 13.242 1.00 0.00 104 ASP A CA 16
ATOM 26173 C C . ASP A 1 103 ? 2.668 -19.025 14.073 1.00 0.00 104 ASP A C 16
ATOM 26174 O O . ASP A 1 103 ? 2.421 -18.437 15.132 1.00 0.00 104 ASP A O 16
ATOM 26183 N N . PRO A 1 104 ? 3.937 -19.146 13.626 1.00 0.00 105 PRO A N 16
ATOM 26184 C CA . PRO A 1 104 ? 5.121 -18.694 14.367 1.00 0.00 105 PRO A CA 16
ATOM 26185 C C . PRO A 1 104 ? 5.363 -17.173 14.447 1.00 0.00 105 PRO A C 16
ATOM 26186 O O . PRO A 1 104 ? 6.219 -16.759 15.234 1.00 0.00 105 PRO A O 16
ATOM 26197 N N . ARG A 1 105 ? 4.651 -16.344 13.662 1.00 0.00 106 ARG A N 16
ATOM 26198 C CA . ARG A 1 105 ? 4.803 -14.866 13.598 1.00 0.00 106 ARG A CA 16
ATOM 26199 C C . ARG A 1 105 ? 6.276 -14.403 13.570 1.00 0.00 106 ARG A C 16
ATOM 26200 O O . ARG A 1 105 ? 6.762 -13.756 14.500 1.00 0.00 106 ARG A O 16
ATOM 26221 N N . GLN A 1 106 ? 6.990 -14.767 12.499 1.00 0.00 107 GLN A N 16
ATOM 26222 C CA . GLN A 1 106 ? 8.418 -14.464 12.282 1.00 0.00 107 GLN A CA 16
ATOM 26223 C C . GLN A 1 106 ? 8.804 -13.011 12.626 1.00 0.00 107 GLN A C 16
ATOM 26224 O O . GLN A 1 106 ? 8.262 -12.049 12.063 1.00 0.00 107 GLN A O 16
ATOM 26241 N N . CYS A 1 1 ? -1.129 14.923 -8.629 1.00 0.00 2 CYS A N 17
ATOM 26242 C CA . CYS A 1 1 ? -0.656 15.394 -9.920 1.00 0.00 2 CYS A CA 17
ATOM 26243 C C . CYS A 1 1 ? 0.762 14.879 -10.267 1.00 0.00 2 CYS A C 17
ATOM 26244 O O . CYS A 1 1 ? 1.378 15.314 -11.246 1.00 0.00 2 CYS A O 17
ATOM 26251 N N . GLY A 1 2 ? 1.289 13.950 -9.459 1.00 0.00 3 GLY A N 17
ATOM 26252 C CA . GLY A 1 2 ? 2.629 13.355 -9.556 1.00 0.00 3 GLY A CA 17
ATOM 26253 C C . GLY A 1 2 ? 3.718 14.321 -9.081 1.00 0.00 3 GLY A C 17
ATOM 26254 O O . GLY A 1 2 ? 4.670 13.903 -8.427 1.00 0.00 3 GLY A O 17
ATOM 26258 N N . ASP A 1 3 ? 3.538 15.626 -9.306 1.00 0.00 4 ASP A N 17
ATOM 26259 C CA . ASP A 1 3 ? 4.392 16.661 -8.719 1.00 0.00 4 ASP A CA 17
ATOM 26260 C C . ASP A 1 3 ? 4.219 16.678 -7.181 1.00 0.00 4 ASP A C 17
ATOM 26261 O O . ASP A 1 3 ? 5.105 17.164 -6.473 1.00 0.00 4 ASP A O 17
ATOM 26270 N N . CYS A 1 4 ? 3.112 16.107 -6.671 1.00 0.00 5 CYS A N 17
ATOM 26271 C CA . CYS A 1 4 ? 2.807 15.933 -5.253 1.00 0.00 5 CYS A CA 17
ATOM 26272 C C . CYS A 1 4 ? 3.833 15.040 -4.512 1.00 0.00 5 CYS A C 17
ATOM 26273 O O . CYS A 1 4 ? 3.976 15.146 -3.292 1.00 0.00 5 CYS A O 17
ATOM 26280 N N . VAL A 1 5 ? 4.521 14.126 -5.216 1.00 0.00 6 VAL A N 17
ATOM 26281 C CA . VAL A 1 5 ? 5.444 13.134 -4.628 1.00 0.00 6 VAL A CA 17
ATOM 26282 C C . VAL A 1 5 ? 6.908 13.416 -5.022 1.00 0.00 6 VAL A C 17
ATOM 26283 O O . VAL A 1 5 ? 7.201 13.759 -6.169 1.00 0.00 6 VAL A O 17
ATOM 26296 N N . GLU A 1 6 ? 7.853 13.270 -4.086 1.00 0.00 7 GLU A N 17
ATOM 26297 C CA . GLU A 1 6 ? 9.297 13.456 -4.323 1.00 0.00 7 GLU A CA 17
ATOM 26298 C C . GLU A 1 6 ? 9.840 12.399 -5.308 1.00 0.00 7 GLU A C 17
ATOM 26299 O O . GLU A 1 6 ? 10.644 12.722 -6.188 1.00 0.00 7 GLU A O 17
ATOM 26311 N N . LYS A 1 7 ? 9.355 11.154 -5.198 1.00 0.00 8 LYS A N 17
ATOM 26312 C CA . LYS A 1 7 ? 9.649 10.017 -6.082 1.00 0.00 8 LYS A CA 17
ATOM 26313 C C . LYS A 1 7 ? 8.357 9.259 -6.382 1.00 0.00 8 LYS A C 17
ATOM 26314 O O . LYS A 1 7 ? 7.499 9.116 -5.509 1.00 0.00 8 LYS A O 17
ATOM 26333 N N . GLU A 1 8 ? 8.232 8.744 -7.603 1.00 0.00 9 GLU A N 17
ATOM 26334 C CA . GLU A 1 8 ? 7.101 7.912 -8.032 1.00 0.00 9 GLU A CA 17
ATOM 26335 C C . GLU A 1 8 ? 7.328 6.464 -7.569 1.00 0.00 9 GLU A C 17
ATOM 26336 O O . GLU A 1 8 ? 8.362 5.872 -7.890 1.00 0.00 9 GLU A O 17
ATOM 26348 N N . TYR A 1 9 ? 6.370 5.889 -6.830 1.00 0.00 10 TYR A N 17
ATOM 26349 C CA . TYR A 1 9 ? 6.425 4.516 -6.297 1.00 0.00 10 TYR A CA 17
ATOM 26350 C C . TYR A 1 9 ? 7.781 4.162 -5.647 1.00 0.00 10 TYR A C 17
ATOM 26351 O O . TYR A 1 9 ? 8.461 3.224 -6.083 1.00 0.00 10 TYR A O 17
ATOM 26369 N N . PRO A 1 10 ? 8.198 4.910 -4.604 1.00 0.00 11 PRO A N 17
ATOM 26370 C CA . PRO A 1 10 ? 9.470 4.696 -3.918 1.00 0.00 11 PRO A CA 17
ATOM 26371 C C . PRO A 1 10 ? 9.528 3.317 -3.250 1.00 0.00 11 PRO A C 17
ATOM 26372 O O . PRO A 1 10 ? 8.525 2.843 -2.720 1.00 0.00 11 PRO A O 17
ATOM 26383 N N . ASN A 1 11 ? 10.690 2.666 -3.221 1.00 0.00 12 ASN A N 17
ATOM 26384 C CA . ASN A 1 11 ? 10.818 1.384 -2.518 1.00 0.00 12 ASN A CA 17
ATOM 26385 C C . ASN A 1 11 ? 10.883 1.644 -1.000 1.00 0.00 12 ASN A C 17
ATOM 26386 O O . ASN A 1 11 ? 11.470 2.640 -0.559 1.00 0.00 12 ASN A O 17
ATOM 26397 N N . ARG A 1 12 ? 10.273 0.768 -0.188 1.00 0.00 13 ARG A N 17
ATOM 26398 C CA . ARG A 1 12 ? 10.165 0.927 1.280 1.00 0.00 13 ARG A CA 17
ATOM 26399 C C . ARG A 1 12 ? 10.824 -0.191 2.092 1.00 0.00 13 ARG A C 17
ATOM 26400 O O . ARG A 1 12 ? 10.353 -0.541 3.174 1.00 0.00 13 ARG A O 17
ATOM 26421 N N . GLY A 1 13 ? 11.891 -0.783 1.556 1.00 0.00 14 GLY A N 17
ATOM 26422 C CA . GLY A 1 13 ? 12.627 -1.877 2.212 1.00 0.00 14 GLY A CA 17
ATOM 26423 C C . GLY A 1 13 ? 11.734 -3.070 2.579 1.00 0.00 14 GLY A C 17
ATOM 26424 O O . GLY A 1 13 ? 11.909 -3.672 3.638 1.00 0.00 14 GLY A O 17
ATOM 26428 N N . ASN A 1 14 ? 10.765 -3.364 1.700 1.00 0.00 15 ASN A N 17
ATOM 26429 C CA . ASN A 1 14 ? 9.760 -4.435 1.761 1.00 0.00 15 ASN A CA 17
ATOM 26430 C C . ASN A 1 14 ? 8.500 -4.098 2.608 1.00 0.00 15 ASN A C 17
ATOM 26431 O O . ASN A 1 14 ? 7.654 -4.970 2.816 1.00 0.00 15 ASN A O 17
ATOM 26442 N N . THR A 1 15 ? 8.327 -2.860 3.094 1.00 0.00 16 THR A N 17
ATOM 26443 C CA . THR A 1 15 ? 7.160 -2.457 3.911 1.00 0.00 16 THR A CA 17
ATOM 26444 C C . THR A 1 15 ? 5.877 -2.401 3.070 1.00 0.00 16 THR A C 17
ATOM 26445 O O . THR A 1 15 ? 5.792 -1.571 2.166 1.00 0.00 16 THR A O 17
ATOM 26456 N N . CYS A 1 16 ? 4.871 -3.243 3.354 1.00 0.00 17 CYS A N 17
ATOM 26457 C CA . CYS A 1 16 ? 3.598 -3.296 2.625 1.00 0.00 17 CYS A CA 17
ATOM 26458 C C . CYS A 1 16 ? 2.423 -3.023 3.583 1.00 0.00 17 CYS A C 17
ATOM 26459 O O . CYS A 1 16 ? 2.128 -3.846 4.453 1.00 0.00 17 CYS A O 17
ATOM 26467 N N . LEU A 1 17 ? 1.776 -1.861 3.437 1.00 0.00 18 LEU A N 17
ATOM 26468 C CA . LEU A 1 17 ? 0.692 -1.360 4.298 1.00 0.00 18 LEU A CA 17
ATOM 26469 C C . LEU A 1 17 ? -0.626 -1.131 3.550 1.00 0.00 18 LEU A C 17
ATOM 26470 O O . LEU A 1 17 ? -0.659 -0.682 2.403 1.00 0.00 18 LEU A O 17
ATOM 26486 N N . GLU A 1 18 ? -1.723 -1.391 4.263 1.00 0.00 19 GLU A N 17
ATOM 26487 C CA . GLU A 1 18 ? -3.107 -1.179 3.833 1.00 0.00 19 GLU A CA 17
ATOM 26488 C C . GLU A 1 18 ? -3.680 0.170 4.298 1.00 0.00 19 GLU A C 17
ATOM 26489 O O . GLU A 1 18 ? -4.798 0.502 3.915 1.00 0.00 19 GLU A O 17
ATOM 26501 N N . ASN A 1 19 ? -2.962 0.943 5.123 1.00 0.00 20 ASN A N 17
ATOM 26502 C CA . ASN A 1 19 ? -3.427 2.226 5.678 1.00 0.00 20 ASN A CA 17
ATOM 26503 C C . ASN A 1 19 ? -2.318 3.293 5.783 1.00 0.00 20 ASN A C 17
ATOM 26504 O O . ASN A 1 19 ? -1.132 2.970 5.901 1.00 0.00 20 ASN A O 17
ATOM 26515 N N . GLY A 1 20 ? -2.734 4.567 5.807 1.00 0.00 21 GLY A N 17
ATOM 26516 C CA . GLY A 1 20 ? -1.873 5.743 5.999 1.00 0.00 21 GLY A CA 17
ATOM 26517 C C . GLY A 1 20 ? -1.634 6.605 4.752 1.00 0.00 21 GLY A C 17
ATOM 26518 O O . GLY A 1 20 ? -2.328 6.489 3.742 1.00 0.00 21 GLY A O 17
ATOM 26522 N N . SER A 1 21 ? -0.642 7.494 4.862 1.00 0.00 22 SER A N 17
ATOM 26523 C CA . SER A 1 21 ? -0.157 8.431 3.833 1.00 0.00 22 SER A CA 17
ATOM 26524 C C . SER A 1 21 ? 1.324 8.715 4.107 1.00 0.00 22 SER A C 17
ATOM 26525 O O . SER A 1 21 ? 1.698 8.978 5.254 1.00 0.00 22 SER A O 17
ATOM 26533 N N . PHE A 1 22 ? 2.190 8.631 3.093 1.00 0.00 23 PHE A N 17
ATOM 26534 C CA . PHE A 1 22 ? 3.643 8.784 3.262 1.00 0.00 23 PHE A CA 17
ATOM 26535 C C . PHE A 1 22 ? 4.153 10.230 3.174 1.00 0.00 23 PHE A C 17
ATOM 26536 O O . PHE A 1 22 ? 4.736 10.665 2.180 1.00 0.00 23 PHE A O 17
ATOM 26553 N N . LEU A 1 23 ? 3.927 10.995 4.243 1.00 0.00 24 LEU A N 17
ATOM 26554 C CA . LEU A 1 23 ? 4.293 12.411 4.348 1.00 0.00 24 LEU A CA 17
ATOM 26555 C C . LEU A 1 23 ? 5.773 12.742 4.049 1.00 0.00 24 LEU A C 17
ATOM 26556 O O . LEU A 1 23 ? 6.066 13.857 3.615 1.00 0.00 24 LEU A O 17
ATOM 26572 N N . LEU A 1 24 ? 6.701 11.791 4.221 1.00 0.00 25 LEU A N 17
ATOM 26573 C CA . LEU A 1 24 ? 8.124 11.974 3.882 1.00 0.00 25 LEU A CA 17
ATOM 26574 C C . LEU A 1 24 ? 8.384 11.990 2.360 1.00 0.00 25 LEU A C 17
ATOM 26575 O O . LEU A 1 24 ? 9.418 12.507 1.930 1.00 0.00 25 LEU A O 17
ATOM 26591 N N . ASN A 1 25 ? 7.450 11.489 1.540 1.00 0.00 26 ASN A N 17
ATOM 26592 C CA . ASN A 1 25 ? 7.515 11.534 0.074 1.00 0.00 26 ASN A CA 17
ATOM 26593 C C . ASN A 1 25 ? 6.579 12.626 -0.461 1.00 0.00 26 ASN A C 17
ATOM 26594 O O . ASN A 1 25 ? 6.900 13.268 -1.455 1.00 0.00 26 ASN A O 17
ATOM 26605 N N . PHE A 1 26 ? 5.442 12.871 0.199 1.00 0.00 27 PHE A N 17
ATOM 26606 C CA . PHE A 1 26 ? 4.529 13.955 -0.184 1.00 0.00 27 PHE A CA 17
ATOM 26607 C C . PHE A 1 26 ? 5.204 15.314 0.042 1.00 0.00 27 PHE A C 17
ATOM 26608 O O . PHE A 1 26 ? 5.417 15.738 1.181 1.00 0.00 27 PHE A O 17
ATOM 26625 N N . THR A 1 27 ? 5.521 16.020 -1.038 1.00 0.00 28 THR A N 17
ATOM 26626 C CA . THR A 1 27 ? 6.151 17.359 -1.002 1.00 0.00 28 THR A CA 17
ATOM 26627 C C . THR A 1 27 ? 5.112 18.488 -0.982 1.00 0.00 28 THR A C 17
ATOM 26628 O O . THR A 1 27 ? 5.463 19.670 -1.042 1.00 0.00 28 THR A O 17
ATOM 26639 N N . GLY A 1 28 ? 3.828 18.126 -0.908 1.00 0.00 29 GLY A N 17
ATOM 26640 C CA . GLY A 1 28 ? 2.689 19.030 -0.988 1.00 0.00 29 GLY A CA 17
ATOM 26641 C C . GLY A 1 28 ? 2.170 19.070 -2.430 1.00 0.00 29 GLY A C 17
ATOM 26642 O O . GLY A 1 28 ? 2.944 18.871 -3.373 1.00 0.00 29 GLY A O 17
ATOM 26646 N N . CYS A 1 29 ? 0.871 19.320 -2.589 1.00 0.00 30 CYS A N 17
ATOM 26647 C CA . CYS A 1 29 ? 0.165 19.355 -3.863 1.00 0.00 30 CYS A CA 17
ATOM 26648 C C . CYS A 1 29 ? 0.792 20.289 -4.905 1.00 0.00 30 CYS A C 17
ATOM 26649 O O . CYS A 1 29 ? 1.636 21.147 -4.611 1.00 0.00 30 CYS A O 17
ATOM 26656 N N . ALA A 1 30 ? 0.295 20.172 -6.125 1.00 0.00 31 ALA A N 17
ATOM 26657 C CA . ALA A 1 30 ? 0.605 21.069 -7.227 1.00 0.00 31 ALA A CA 17
ATOM 26658 C C . ALA A 1 30 ? -0.661 21.638 -7.895 1.00 0.00 31 ALA A C 17
ATOM 26659 O O . ALA A 1 30 ? -0.550 22.628 -8.629 1.00 0.00 31 ALA A O 17
ATOM 26666 N N . VAL A 1 31 ? -1.862 21.113 -7.603 1.00 0.00 32 VAL A N 17
ATOM 26667 C CA . VAL A 1 31 ? -3.120 21.714 -8.067 1.00 0.00 32 VAL A CA 17
ATOM 26668 C C . VAL A 1 31 ? -3.397 22.990 -7.255 1.00 0.00 32 VAL A C 17
ATOM 26669 O O . VAL A 1 31 ? -3.893 23.975 -7.817 1.00 0.00 32 VAL A O 17
ATOM 26682 N N . CYS A 1 32 ? -3.046 22.997 -5.961 1.00 0.00 33 CYS A N 17
ATOM 26683 C CA . CYS A 1 32 ? -3.244 24.105 -5.020 1.00 0.00 33 CYS A CA 17
ATOM 26684 C C . CYS A 1 32 ? -2.012 24.513 -4.174 1.00 0.00 33 CYS A C 17
ATOM 26685 O O . CYS A 1 32 ? -1.996 25.621 -3.624 1.00 0.00 33 CYS A O 17
ATOM 26692 N N . SER A 1 33 ? -0.985 23.653 -4.077 1.00 0.00 34 SER A N 17
ATOM 26693 C CA . SER A 1 33 ? 0.270 23.862 -3.323 1.00 0.00 34 SER A CA 17
ATOM 26694 C C . SER A 1 33 ? 0.213 23.581 -1.799 1.00 0.00 34 SER A C 17
ATOM 26695 O O . SER A 1 33 ? 1.131 23.986 -1.074 1.00 0.00 34 SER A O 17
ATOM 26703 N N . LYS A 1 34 ? -0.814 22.897 -1.265 1.00 0.00 35 LYS A N 17
ATOM 26704 C CA . LYS A 1 34 ? -0.924 22.579 0.182 1.00 0.00 35 LYS A CA 17
ATOM 26705 C C . LYS A 1 34 ? -0.104 21.346 0.594 1.00 0.00 35 LYS A C 17
ATOM 26706 O O . LYS A 1 34 ? 0.011 20.389 -0.168 1.00 0.00 35 LYS A O 17
ATOM 26725 N N . ARG A 1 35 ? 0.402 21.324 1.834 1.00 0.00 36 ARG A N 17
ATOM 26726 C CA . ARG A 1 35 ? 1.128 20.189 2.453 1.00 0.00 36 ARG A CA 17
ATOM 26727 C C . ARG A 1 35 ? 0.438 19.783 3.766 1.00 0.00 36 ARG A C 17
ATOM 26728 O O . ARG A 1 35 ? -0.368 20.549 4.285 1.00 0.00 36 ARG A O 17
ATOM 26749 N N . ASP A 1 36 ? 0.710 18.576 4.278 1.00 0.00 37 ASP A N 17
ATOM 26750 C CA . ASP A 1 36 ? 0.078 17.971 5.474 1.00 0.00 37 ASP A CA 17
ATOM 26751 C C . ASP A 1 36 ? -1.469 17.948 5.454 1.00 0.00 37 ASP A C 17
ATOM 26752 O O . ASP A 1 36 ? -2.153 17.927 6.478 1.00 0.00 37 ASP A O 17
ATOM 26761 N N . PHE A 1 37 ? -2.002 17.936 4.234 1.00 0.00 38 PHE A N 17
ATOM 26762 C CA . PHE A 1 37 ? -3.410 17.970 3.850 1.00 0.00 38 PHE A CA 17
ATOM 26763 C C . PHE A 1 37 ? -3.781 16.779 2.955 1.00 0.00 38 PHE A C 17
ATOM 26764 O O . PHE A 1 37 ? -3.546 16.794 1.749 1.00 0.00 38 PHE A O 17
ATOM 26781 N N . MET A 1 38 ? -4.402 15.757 3.549 1.00 0.00 39 MET A N 17
ATOM 26782 C CA . MET A 1 38 ? -4.892 14.571 2.822 1.00 0.00 39 MET A CA 17
ATOM 26783 C C . MET A 1 38 ? -5.959 13.743 3.558 1.00 0.00 39 MET A C 17
ATOM 26784 O O . MET A 1 38 ? -5.979 13.650 4.787 1.00 0.00 39 MET A O 17
ATOM 26798 N N . LEU A 1 39 ? -6.811 13.116 2.743 1.00 0.00 40 LEU A N 17
ATOM 26799 C CA . LEU A 1 39 ? -7.945 12.225 3.024 1.00 0.00 40 LEU A CA 17
ATOM 26800 C C . LEU A 1 39 ? -7.811 10.923 2.207 1.00 0.00 40 LEU A C 17
ATOM 26801 O O . LEU A 1 39 ? -7.028 10.853 1.256 1.00 0.00 40 LEU A O 17
ATOM 26817 N N . ILE A 1 40 ? -8.620 9.914 2.542 1.00 0.00 41 ILE A N 17
ATOM 26818 C CA . ILE A 1 40 ? -8.731 8.617 1.857 1.00 0.00 41 ILE A CA 17
ATOM 26819 C C . ILE A 1 40 ? -10.217 8.395 1.551 1.00 0.00 41 ILE A C 17
ATOM 26820 O O . ILE A 1 40 ? -11.069 8.595 2.421 1.00 0.00 41 ILE A O 17
ATOM 26836 N N . THR A 1 41 ? -10.533 7.971 0.327 1.00 0.00 42 THR A N 17
ATOM 26837 C CA . THR A 1 41 ? -11.912 7.678 -0.106 1.00 0.00 42 THR A CA 17
ATOM 26838 C C . THR A 1 41 ? -11.957 6.544 -1.134 1.00 0.00 42 THR A C 17
ATOM 26839 O O . THR A 1 41 ? -10.912 6.086 -1.598 1.00 0.00 42 THR A O 17
ATOM 26850 N N . ASN A 1 42 ? -13.163 6.096 -1.501 1.00 0.00 43 ASN A N 17
ATOM 26851 C CA . ASN A 1 42 ? -13.470 5.028 -2.478 1.00 0.00 43 ASN A CA 17
ATOM 26852 C C . ASN A 1 42 ? -12.823 3.651 -2.177 1.00 0.00 43 ASN A C 17
ATOM 26853 O O . ASN A 1 42 ? -12.815 2.747 -3.016 1.00 0.00 43 ASN A O 17
ATOM 26864 N N . LYS A 1 43 ? -12.280 3.504 -0.962 1.00 0.00 44 LYS A N 17
ATOM 26865 C CA . LYS A 1 43 ? -11.568 2.339 -0.434 1.00 0.00 44 LYS A CA 17
ATOM 26866 C C . LYS A 1 43 ? -12.325 1.022 -0.591 1.00 0.00 44 LYS A C 17
ATOM 26867 O O . LYS A 1 43 ? -13.359 0.801 0.045 1.00 0.00 44 LYS A O 17
ATOM 26886 N N . SER A 1 44 ? -11.780 0.156 -1.433 1.00 0.00 45 SER A N 17
ATOM 26887 C CA . SER A 1 44 ? -12.284 -1.183 -1.718 1.00 0.00 45 SER A CA 17
ATOM 26888 C C . SER A 1 44 ? -11.412 -2.283 -1.108 1.00 0.00 45 SER A C 17
ATOM 26889 O O . SER A 1 44 ? -10.211 -2.109 -0.883 1.00 0.00 45 SER A O 17
ATOM 26897 N N . LEU A 1 45 ? -12.027 -3.445 -0.890 1.00 0.00 46 LEU A N 17
ATOM 26898 C CA . LEU A 1 45 ? -11.401 -4.661 -0.373 1.00 0.00 46 LEU A CA 17
ATOM 26899 C C . LEU A 1 45 ? -11.950 -5.880 -1.130 1.00 0.00 46 LEU A C 17
ATOM 26900 O O . LEU A 1 45 ? -13.151 -5.965 -1.405 1.00 0.00 46 LEU A O 17
ATOM 26916 N N . LYS A 1 46 ? -11.056 -6.807 -1.476 1.00 0.00 47 LYS A N 17
ATOM 26917 C CA . LYS A 1 46 ? -11.322 -8.038 -2.224 1.00 0.00 47 LYS A CA 17
ATOM 26918 C C . LYS A 1 46 ? -10.682 -9.240 -1.549 1.00 0.00 47 LYS A C 17
ATOM 26919 O O . LYS A 1 46 ? -9.617 -9.112 -0.955 1.00 0.00 47 LYS A O 17
ATOM 26938 N N . GLU A 1 47 ? -11.308 -10.403 -1.637 1.00 0.00 48 GLU A N 17
ATOM 26939 C CA . GLU A 1 47 ? -10.735 -11.636 -1.077 1.00 0.00 48 GLU A CA 17
ATOM 26940 C C . GLU A 1 47 ? -10.949 -12.826 -2.028 1.00 0.00 48 GLU A C 17
ATOM 26941 O O . GLU A 1 47 ? -12.084 -13.240 -2.275 1.00 0.00 48 GLU A O 17
ATOM 26953 N N . GLU A 1 48 ? -9.856 -13.400 -2.544 1.00 0.00 49 GLU A N 17
ATOM 26954 C CA . GLU A 1 48 ? -9.853 -14.600 -3.392 1.00 0.00 49 GLU A CA 17
ATOM 26955 C C . GLU A 1 48 ? -9.072 -15.770 -2.777 1.00 0.00 49 GLU A C 17
ATOM 26956 O O . GLU A 1 48 ? -7.860 -15.674 -2.619 1.00 0.00 49 GLU A O 17
ATOM 26968 N N . ASP A 1 49 ? -9.702 -16.920 -2.556 1.00 0.00 50 ASP A N 17
ATOM 26969 C CA . ASP A 1 49 ? -9.066 -18.191 -2.131 1.00 0.00 50 ASP A CA 17
ATOM 26970 C C . ASP A 1 49 ? -8.008 -18.147 -0.988 1.00 0.00 50 ASP A C 17
ATOM 26971 O O . ASP A 1 49 ? -7.175 -19.047 -0.855 1.00 0.00 50 ASP A O 17
ATOM 26980 N N . GLY A 1 50 ? -8.011 -17.090 -0.172 1.00 0.00 51 GLY A N 17
ATOM 26981 C CA . GLY A 1 50 ? -7.058 -16.825 0.925 1.00 0.00 51 GLY A CA 17
ATOM 26982 C C . GLY A 1 50 ? -6.267 -15.520 0.743 1.00 0.00 51 GLY A C 17
ATOM 26983 O O . GLY A 1 50 ? -5.778 -14.951 1.721 1.00 0.00 51 GLY A O 17
ATOM 26987 N N . GLU A 1 51 ? -6.173 -15.016 -0.488 1.00 0.00 52 GLU A N 17
ATOM 26988 C CA . GLU A 1 51 ? -5.562 -13.730 -0.832 1.00 0.00 52 GLU A CA 17
ATOM 26989 C C . GLU A 1 51 ? -6.509 -12.599 -0.412 1.00 0.00 52 GLU A C 17
ATOM 26990 O O . GLU A 1 51 ? -7.712 -12.668 -0.660 1.00 0.00 52 GLU A O 17
ATOM 27002 N N . GLU A 1 52 ? -5.968 -11.537 0.178 1.00 0.00 53 GLU A N 17
ATOM 27003 C CA . GLU A 1 52 ? -6.686 -10.329 0.582 1.00 0.00 53 GLU A CA 17
ATOM 27004 C C . GLU A 1 52 ? -6.118 -9.136 -0.191 1.00 0.00 53 GLU A C 17
ATOM 27005 O O . GLU A 1 52 ? -4.906 -8.937 -0.224 1.00 0.00 53 GLU A O 17
ATOM 27017 N N . ILE A 1 53 ? -6.971 -8.328 -0.816 1.00 0.00 54 ILE A N 17
ATOM 27018 C CA . ILE A 1 53 ? -6.566 -7.176 -1.616 1.00 0.00 54 ILE A CA 17
ATOM 27019 C C . ILE A 1 53 ? -7.243 -5.922 -1.073 1.00 0.00 54 ILE A C 17
ATOM 27020 O O . ILE A 1 53 ? -8.425 -5.956 -0.734 1.00 0.00 54 ILE A O 17
ATOM 27036 N N . VAL A 1 54 ? -6.512 -4.809 -1.024 1.00 0.00 55 VAL A N 17
ATOM 27037 C CA . VAL A 1 54 ? -7.014 -3.504 -0.584 1.00 0.00 55 VAL A CA 17
ATOM 27038 C C . VAL A 1 54 ? -6.581 -2.451 -1.599 1.00 0.00 55 VAL A C 17
ATOM 27039 O O . VAL A 1 54 ? -5.386 -2.221 -1.793 1.00 0.00 55 VAL A O 17
ATOM 27052 N N . THR A 1 55 ? -7.543 -1.795 -2.242 1.00 0.00 56 THR A N 17
ATOM 27053 C CA . THR A 1 55 ? -7.294 -0.713 -3.209 1.00 0.00 56 THR A CA 17
ATOM 27054 C C . THR A 1 55 ? -7.985 0.589 -2.799 1.00 0.00 56 THR A C 17
ATOM 27055 O O . THR A 1 55 ? -9.156 0.579 -2.417 1.00 0.00 56 THR A O 17
ATOM 27066 N N . TYR A 1 56 ? -7.291 1.726 -2.865 1.00 0.00 57 TYR A N 17
ATOM 27067 C CA . TYR A 1 56 ? -7.849 3.044 -2.524 1.00 0.00 57 TYR A CA 17
ATOM 27068 C C . TYR A 1 56 ? -7.130 4.206 -3.229 1.00 0.00 57 TYR A C 17
ATOM 27069 O O . TYR A 1 56 ? -6.276 4.006 -4.097 1.00 0.00 57 TYR A O 17
ATOM 27087 N N . ASP A 1 57 ? -7.450 5.435 -2.823 1.00 0.00 58 ASP A N 17
ATOM 27088 C CA . ASP A 1 57 ? -6.914 6.667 -3.390 1.00 0.00 58 ASP A CA 17
ATOM 27089 C C . ASP A 1 57 ? -6.681 7.679 -2.250 1.00 0.00 58 ASP A C 17
ATOM 27090 O O . ASP A 1 57 ? -7.332 7.613 -1.201 1.00 0.00 58 ASP A O 17
ATOM 27099 N N . HIS A 1 58 ? -5.806 8.659 -2.487 1.00 0.00 59 HIS A N 17
ATOM 27100 C CA . HIS A 1 58 ? -5.499 9.760 -1.565 1.00 0.00 59 HIS A CA 17
ATOM 27101 C C . HIS A 1 58 ? -6.028 11.057 -2.187 1.00 0.00 59 HIS A C 17
ATOM 27102 O O . HIS A 1 58 ? -5.929 11.242 -3.400 1.00 0.00 59 HIS A O 17
ATOM 27116 N N . LEU A 1 59 ? -6.593 11.960 -1.387 1.00 0.00 60 LEU A N 17
ATOM 27117 C CA . LEU A 1 59 ? -7.222 13.202 -1.849 1.00 0.00 60 LEU A CA 17
ATOM 27118 C C . LEU A 1 59 ? -6.751 14.390 -1.024 1.00 0.00 60 LEU A C 17
ATOM 27119 O O . LEU A 1 59 ? -6.748 14.318 0.202 1.00 0.00 60 LEU A O 17
ATOM 27135 N N . CYS A 1 60 ? -6.401 15.485 -1.689 1.00 0.00 61 CYS A N 17
ATOM 27136 C CA . CYS A 1 60 ? -5.978 16.730 -1.062 1.00 0.00 61 CYS A CA 17
ATOM 27137 C C . CYS A 1 60 ? -7.091 17.277 -0.148 1.00 0.00 61 CYS A C 17
ATOM 27138 O O . CYS A 1 60 ? -8.214 17.512 -0.593 1.00 0.00 61 CYS A O 17
ATOM 27145 N N . LYS A 1 61 ? -6.822 17.492 1.143 1.00 0.00 62 LYS A N 17
ATOM 27146 C CA . LYS A 1 61 ? -7.818 18.047 2.085 1.00 0.00 62 LYS A CA 17
ATOM 27147 C C . LYS A 1 61 ? -8.260 19.474 1.679 1.00 0.00 62 LYS A C 17
ATOM 27148 O O . LYS A 1 61 ? -9.272 19.967 2.178 1.00 0.00 62 LYS A O 17
ATOM 27167 N N . ASN A 1 62 ? -7.541 20.129 0.759 1.00 0.00 63 ASN A N 17
ATOM 27168 C CA . ASN A 1 62 ? -7.839 21.473 0.282 1.00 0.00 63 ASN A CA 17
ATOM 27169 C C . ASN A 1 62 ? -8.682 21.445 -1.006 1.00 0.00 63 ASN A C 17
ATOM 27170 O O . ASN A 1 62 ? -9.854 21.831 -0.970 1.00 0.00 63 ASN A O 17
ATOM 27181 N N . CYS A 1 63 ? -8.110 20.986 -2.125 1.00 0.00 64 CYS A N 17
ATOM 27182 C CA . CYS A 1 63 ? -8.774 20.948 -3.430 1.00 0.00 64 CYS A CA 17
ATOM 27183 C C . CYS A 1 63 ? -9.509 19.624 -3.752 1.00 0.00 64 CYS A C 17
ATOM 27184 O O . CYS A 1 63 ? -10.214 19.542 -4.763 1.00 0.00 64 CYS A O 17
ATOM 27191 N N . HIS A 1 64 ? -9.379 18.595 -2.900 1.00 0.00 65 HIS A N 17
ATOM 27192 C CA . HIS A 1 64 ? -9.966 17.244 -3.061 1.00 0.00 65 HIS A CA 17
ATOM 27193 C C . HIS A 1 64 ? -9.651 16.554 -4.394 1.00 0.00 65 HIS A C 17
ATOM 27194 O O . HIS A 1 64 ? -10.307 15.593 -4.796 1.00 0.00 65 HIS A O 17
ATOM 27209 N N . HIS A 1 65 ? -8.580 16.999 -5.038 1.00 0.00 66 HIS A N 17
ATOM 27210 C CA . HIS A 1 65 ? -7.976 16.367 -6.200 1.00 0.00 66 HIS A CA 17
ATOM 27211 C C . HIS A 1 65 ? -7.328 15.051 -5.727 1.00 0.00 66 HIS A C 17
ATOM 27212 O O . HIS A 1 65 ? -6.821 14.980 -4.602 1.00 0.00 66 HIS A O 17
ATOM 27226 N N . VAL A 1 66 ? -7.314 14.012 -6.566 1.00 0.00 67 VAL A N 17
ATOM 27227 C CA . VAL A 1 66 ? -6.673 12.739 -6.219 1.00 0.00 67 VAL A CA 17
ATOM 27228 C C . VAL A 1 66 ? -5.149 12.876 -6.322 1.00 0.00 67 VAL A C 17
ATOM 27229 O O . VAL A 1 66 ? -4.588 12.905 -7.420 1.00 0.00 67 VAL A O 17
ATOM 27242 N N . ILE A 1 67 ? -4.491 12.942 -5.162 1.00 0.00 68 ILE A N 17
ATOM 27243 C CA . ILE A 1 67 ? -3.033 13.057 -5.017 1.00 0.00 68 ILE A CA 17
ATOM 27244 C C . ILE A 1 67 ? -2.320 11.834 -5.613 1.00 0.00 68 ILE A C 17
ATOM 27245 O O . ILE A 1 67 ? -1.319 11.961 -6.323 1.00 0.00 68 ILE A O 17
ATOM 27261 N N . ALA A 1 68 ? -2.834 10.637 -5.304 1.00 0.00 69 ALA A N 17
ATOM 27262 C CA . ALA A 1 68 ? -2.250 9.358 -5.698 1.00 0.00 69 ALA A CA 17
ATOM 27263 C C . ALA A 1 68 ? -3.245 8.186 -5.561 1.00 0.00 69 ALA A C 17
ATOM 27264 O O . ALA A 1 68 ? -4.278 8.307 -4.898 1.00 0.00 69 ALA A O 17
ATOM 27271 N N . ARG A 1 69 ? -2.895 7.028 -6.139 1.00 0.00 70 ARG A N 17
ATOM 27272 C CA . ARG A 1 69 ? -3.629 5.756 -6.031 1.00 0.00 70 ARG A CA 17
ATOM 27273 C C . ARG A 1 69 ? -2.761 4.744 -5.288 1.00 0.00 70 ARG A C 17
ATOM 27274 O O . ARG A 1 69 ? -1.559 4.680 -5.545 1.00 0.00 70 ARG A O 17
ATOM 27295 N N . HIS A 1 70 ? -3.396 3.948 -4.428 1.00 0.00 71 HIS A N 17
ATOM 27296 C CA . HIS A 1 70 ? -2.774 2.939 -3.564 1.00 0.00 71 HIS A CA 17
ATOM 27297 C C . HIS A 1 70 ? -3.361 1.548 -3.781 1.00 0.00 71 HIS A C 17
ATOM 27298 O O . HIS A 1 70 ? -4.578 1.368 -3.869 1.00 0.00 71 HIS A O 17
ATOM 27312 N N . GLU A 1 71 ? -2.500 0.540 -3.798 1.00 0.00 72 GLU A N 17
ATOM 27313 C CA . GLU A 1 71 ? -2.875 -0.862 -3.881 1.00 0.00 72 GLU A CA 17
ATOM 27314 C C . GLU A 1 71 ? -1.967 -1.668 -2.947 1.00 0.00 72 GLU A C 17
ATOM 27315 O O . GLU A 1 71 ? -0.745 -1.538 -2.972 1.00 0.00 72 GLU A O 17
ATOM 27327 N N . TYR A 1 72 ? -2.570 -2.532 -2.140 1.00 0.00 73 TYR A N 17
ATOM 27328 C CA . TYR A 1 72 ? -1.889 -3.478 -1.266 1.00 0.00 73 TYR A CA 17
ATOM 27329 C C . TYR A 1 72 ? -2.545 -4.836 -1.499 1.00 0.00 73 TYR A C 17
ATOM 27330 O O . TYR A 1 72 ? -3.766 -4.961 -1.412 1.00 0.00 73 TYR A O 17
ATOM 27348 N N . THR A 1 73 ? -1.756 -5.855 -1.810 1.00 0.00 74 THR A N 17
ATOM 27349 C CA . THR A 1 73 ? -2.264 -7.212 -2.047 1.00 0.00 74 THR A CA 17
ATOM 27350 C C . THR A 1 73 ? -1.469 -8.189 -1.178 1.00 0.00 74 THR A C 17
ATOM 27351 O O . THR A 1 73 ? -0.246 -8.093 -1.051 1.00 0.00 74 THR A O 17
ATOM 27362 N N . PHE A 1 74 ? -2.162 -9.119 -0.534 1.00 0.00 75 PHE A N 17
ATOM 27363 C CA . PHE A 1 74 ? -1.567 -10.115 0.360 1.00 0.00 75 PHE A CA 17
ATOM 27364 C C . PHE A 1 74 ? -2.042 -11.525 -0.032 1.00 0.00 75 PHE A C 17
ATOM 27365 O O . PHE A 1 74 ? -3.241 -11.749 -0.104 1.00 0.00 75 PHE A O 17
ATOM 27382 N N . SER A 1 75 ? -1.138 -12.479 -0.259 1.00 0.00 76 SER A N 17
ATOM 27383 C CA . SER A 1 75 ? -1.412 -13.859 -0.714 1.00 0.00 76 SER A CA 17
ATOM 27384 C C . SER A 1 75 ? -0.765 -14.932 0.161 1.00 0.00 76 SER A C 17
ATOM 27385 O O . SER A 1 75 ? 0.356 -14.765 0.617 1.00 0.00 76 SER A O 17
ATOM 27393 N N . ILE A 1 76 ? -1.435 -16.065 0.385 1.00 0.00 77 ILE A N 17
ATOM 27394 C CA . ILE A 1 76 ? -0.853 -17.210 1.124 1.00 0.00 77 ILE A CA 17
ATOM 27395 C C . ILE A 1 76 ? -0.589 -18.375 0.160 1.00 0.00 77 ILE A C 17
ATOM 27396 O O . ILE A 1 76 ? -1.515 -18.862 -0.494 1.00 0.00 77 ILE A O 17
ATOM 27412 N N . MET A 1 77 ? 0.671 -18.824 0.078 1.00 0.00 78 MET A N 17
ATOM 27413 C CA . MET A 1 77 ? 1.107 -19.958 -0.749 1.00 0.00 78 MET A CA 17
ATOM 27414 C C . MET A 1 77 ? 1.730 -21.116 0.047 1.00 0.00 78 MET A C 17
ATOM 27415 O O . MET A 1 77 ? 2.815 -20.961 0.598 1.00 0.00 78 MET A O 17
ATOM 27429 N N . ASP A 1 78 ? 1.091 -22.290 0.033 1.00 0.00 79 ASP A N 17
ATOM 27430 C CA . ASP A 1 78 ? 1.510 -23.577 0.633 1.00 0.00 79 ASP A CA 17
ATOM 27431 C C . ASP A 1 78 ? 1.932 -23.567 2.125 1.00 0.00 79 ASP A C 17
ATOM 27432 O O . ASP A 1 78 ? 1.218 -24.100 2.976 1.00 0.00 79 ASP A O 17
ATOM 27441 N N . GLU A 1 79 ? 3.065 -22.942 2.454 1.00 0.00 80 GLU A N 17
ATOM 27442 C CA . GLU A 1 79 ? 3.633 -22.794 3.805 1.00 0.00 80 GLU A CA 17
ATOM 27443 C C . GLU A 1 79 ? 4.133 -21.366 4.067 1.00 0.00 80 GLU A C 17
ATOM 27444 O O . GLU A 1 79 ? 4.781 -21.124 5.083 1.00 0.00 80 GLU A O 17
ATOM 27456 N N . PHE A 1 80 ? 3.908 -20.415 3.161 1.00 0.00 81 PHE A N 17
ATOM 27457 C CA . PHE A 1 80 ? 4.453 -19.066 3.313 1.00 0.00 81 PHE A CA 17
ATOM 27458 C C . PHE A 1 80 ? 3.351 -18.028 3.063 1.00 0.00 81 PHE A C 17
ATOM 27459 O O . PHE A 1 80 ? 2.266 -18.330 2.557 1.00 0.00 81 PHE A O 17
ATOM 27476 N N . GLN A 1 81 ? 3.673 -16.774 3.346 1.00 0.00 82 GLN A N 17
ATOM 27477 C CA . GLN A 1 81 ? 2.817 -15.618 3.114 1.00 0.00 82 GLN A CA 17
ATOM 27478 C C . GLN A 1 81 ? 3.549 -14.620 2.228 1.00 0.00 82 GLN A C 17
ATOM 27479 O O . GLN A 1 81 ? 4.745 -14.420 2.394 1.00 0.00 82 GLN A O 17
ATOM 27493 N N . GLU A 1 82 ? 2.828 -13.956 1.339 1.00 0.00 83 GLU A N 17
ATOM 27494 C CA . GLU A 1 82 ? 3.314 -12.973 0.373 1.00 0.00 83 GLU A CA 17
ATOM 27495 C C . GLU A 1 82 ? 2.607 -11.646 0.601 1.00 0.00 83 GLU A C 17
ATOM 27496 O O . GLU A 1 82 ? 1.381 -11.577 0.651 1.00 0.00 83 GLU A O 17
ATOM 27508 N N . TYR A 1 83 ? 3.390 -10.585 0.684 1.00 0.00 84 TYR A N 17
ATOM 27509 C CA . TYR A 1 83 ? 2.929 -9.218 0.871 1.00 0.00 84 TYR A CA 17
ATOM 27510 C C . TYR A 1 83 ? 3.425 -8.363 -0.279 1.00 0.00 84 TYR A C 17
ATOM 27511 O O . TYR A 1 83 ? 4.615 -8.399 -0.590 1.00 0.00 84 TYR A O 17
ATOM 27529 N N . THR A 1 84 ? 2.544 -7.592 -0.909 1.00 0.00 85 THR A N 17
ATOM 27530 C CA . THR A 1 84 ? 2.924 -6.685 -1.993 1.00 0.00 85 THR A CA 17
ATOM 27531 C C . THR A 1 84 ? 2.155 -5.369 -1.850 1.00 0.00 85 THR A C 17
ATOM 27532 O O . THR A 1 84 ? 0.988 -5.334 -1.464 1.00 0.00 85 THR A O 17
ATOM 27543 N N . MET A 1 85 ? 2.810 -4.258 -2.149 1.00 0.00 86 MET A N 17
ATOM 27544 C CA . MET A 1 85 ? 2.258 -2.907 -2.122 1.00 0.00 86 MET A CA 17
ATOM 27545 C C . MET A 1 85 ? 2.751 -2.131 -3.343 1.00 0.00 86 MET A C 17
ATOM 27546 O O . MET A 1 85 ? 3.878 -2.311 -3.804 1.00 0.00 86 MET A O 17
ATOM 27560 N N . LEU A 1 86 ? 1.880 -1.273 -3.856 1.00 0.00 87 LEU A N 17
ATOM 27561 C CA . LEU A 1 86 ? 2.099 -0.418 -5.020 1.00 0.00 87 LEU A CA 17
ATOM 27562 C C . LEU A 1 86 ? 1.245 0.864 -4.910 1.00 0.00 87 LEU A C 17
ATOM 27563 O O . LEU A 1 86 ? 0.033 0.845 -5.128 1.00 0.00 87 LEU A O 17
ATOM 27579 N N . CYS A 1 87 ? 1.889 1.980 -4.591 1.00 0.00 88 CYS A N 17
ATOM 27580 C CA . CYS A 1 87 ? 1.302 3.309 -4.455 1.00 0.00 88 CYS A CA 17
ATOM 27581 C C . CYS A 1 87 ? 2.267 4.370 -5.003 1.00 0.00 88 CYS A C 17
ATOM 27582 O O . CYS A 1 87 ? 3.472 4.325 -4.730 1.00 0.00 88 CYS A O 17
ATOM 27589 N N . LEU A 1 88 ? 1.733 5.335 -5.759 1.00 0.00 89 LEU A N 17
ATOM 27590 C CA . LEU A 1 88 ? 2.491 6.461 -6.311 1.00 0.00 89 LEU A CA 17
ATOM 27591 C C . LEU A 1 88 ? 3.152 7.305 -5.207 1.00 0.00 89 LEU A C 17
ATOM 27592 O O . LEU A 1 88 ? 4.264 7.797 -5.406 1.00 0.00 89 LEU A O 17
ATOM 27608 N N . LEU A 1 89 ? 2.500 7.432 -4.048 1.00 0.00 90 LEU A N 17
ATOM 27609 C CA . LEU A 1 89 ? 2.986 8.176 -2.891 1.00 0.00 90 LEU A CA 17
ATOM 27610 C C . LEU A 1 89 ? 3.675 7.253 -1.888 1.00 0.00 90 LEU A C 17
ATOM 27611 O O . LEU A 1 89 ? 4.860 7.436 -1.603 1.00 0.00 90 LEU A O 17
ATOM 27627 N N . CYS A 1 90 ? 2.932 6.315 -1.317 1.00 0.00 91 CYS A N 17
ATOM 27628 C CA . CYS A 1 90 ? 3.397 5.456 -0.247 1.00 0.00 91 CYS A CA 17
ATOM 27629 C C . CYS A 1 90 ? 4.549 4.538 -0.665 1.00 0.00 91 CYS A C 17
ATOM 27630 O O . CYS A 1 90 ? 5.491 4.350 0.109 1.00 0.00 91 CYS A O 17
ATOM 27637 N N . GLY A 1 91 ? 4.508 4.014 -1.893 1.00 0.00 92 GLY A N 17
ATOM 27638 C CA . GLY A 1 91 ? 5.607 3.246 -2.472 1.00 0.00 92 GLY A CA 17
ATOM 27639 C C . GLY A 1 91 ? 5.274 1.879 -3.055 1.00 0.00 92 GLY A C 17
ATOM 27640 O O . GLY A 1 91 ? 4.157 1.373 -2.953 1.00 0.00 92 GLY A O 17
ATOM 27644 N N . LYS A 1 92 ? 6.297 1.263 -3.651 1.00 0.00 93 LYS A N 17
ATOM 27645 C CA . LYS A 1 92 ? 6.271 -0.089 -4.215 1.00 0.00 93 LYS A CA 17
ATOM 27646 C C . LYS A 1 92 ? 7.168 -1.019 -3.405 1.00 0.00 93 LYS A C 17
ATOM 27647 O O . LYS A 1 92 ? 8.371 -0.796 -3.302 1.00 0.00 93 LYS A O 17
ATOM 27666 N N . ALA A 1 93 ? 6.578 -2.049 -2.814 1.00 0.00 94 ALA A N 17
ATOM 27667 C CA . ALA A 1 93 ? 7.274 -3.020 -1.979 1.00 0.00 94 ALA A CA 17
ATOM 27668 C C . ALA A 1 93 ? 6.750 -4.461 -2.115 1.00 0.00 94 ALA A C 17
ATOM 27669 O O . ALA A 1 93 ? 5.599 -4.678 -2.492 1.00 0.00 94 ALA A O 17
ATOM 27676 N N . GLU A 1 94 ? 7.583 -5.448 -1.777 1.00 0.00 95 GLU A N 17
ATOM 27677 C CA . GLU A 1 94 ? 7.205 -6.868 -1.731 1.00 0.00 95 GLU A CA 17
ATOM 27678 C C . GLU A 1 94 ? 8.038 -7.622 -0.680 1.00 0.00 95 GLU A C 17
ATOM 27679 O O . GLU A 1 94 ? 9.249 -7.416 -0.576 1.00 0.00 95 GLU A O 17
ATOM 27691 N N . ASP A 1 95 ? 7.394 -8.501 0.092 1.00 0.00 96 ASP A N 17
ATOM 27692 C CA . ASP A 1 95 ? 7.995 -9.344 1.129 1.00 0.00 96 ASP A CA 17
ATOM 27693 C C . ASP A 1 95 ? 7.367 -10.745 1.157 1.00 0.00 96 ASP A C 17
ATOM 27694 O O . ASP A 1 95 ? 6.187 -10.901 0.836 1.00 0.00 96 ASP A O 17
ATOM 27703 N N . THR A 1 96 ? 8.116 -11.758 1.600 1.00 0.00 97 THR A N 17
ATOM 27704 C CA . THR A 1 96 ? 7.589 -13.124 1.772 1.00 0.00 97 THR A CA 17
ATOM 27705 C C . THR A 1 96 ? 8.063 -13.721 3.101 1.00 0.00 97 THR A C 17
ATOM 27706 O O . THR A 1 96 ? 9.244 -13.619 3.444 1.00 0.00 97 THR A O 17
ATOM 27717 N N . ILE A 1 97 ? 7.145 -14.328 3.865 1.00 0.00 98 ILE A N 17
ATOM 27718 C CA . ILE A 1 97 ? 7.391 -14.897 5.203 1.00 0.00 98 ILE A CA 17
ATOM 27719 C C . ILE A 1 97 ? 7.037 -16.381 5.243 1.00 0.00 98 ILE A C 17
ATOM 27720 O O . ILE A 1 97 ? 5.914 -16.750 4.916 1.00 0.00 98 ILE A O 17
ATOM 27736 N N . SER A 1 98 ? 7.938 -17.241 5.703 1.00 0.00 99 SER A N 17
ATOM 27737 C CA . SER A 1 98 ? 7.666 -18.678 5.865 1.00 0.00 99 SER A CA 17
ATOM 27738 C C . SER A 1 98 ? 7.018 -18.956 7.227 1.00 0.00 99 SER A C 17
ATOM 27739 O O . SER A 1 98 ? 7.480 -18.455 8.257 1.00 0.00 99 SER A O 17
ATOM 27747 N N . ILE A 1 99 ? 5.931 -19.735 7.239 1.00 0.00 100 ILE A N 17
ATOM 27748 C CA . ILE A 1 99 ? 5.128 -20.043 8.437 1.00 0.00 100 ILE A CA 17
ATOM 27749 C C . ILE A 1 99 ? 4.812 -21.546 8.588 1.00 0.00 100 ILE A C 17
ATOM 27750 O O . ILE A 1 99 ? 5.131 -22.363 7.724 1.00 0.00 100 ILE A O 17
ATOM 27766 N N . LEU A 1 100 ? 4.201 -21.926 9.715 1.00 0.00 101 LEU A N 17
ATOM 27767 C CA . LEU A 1 100 ? 3.826 -23.296 10.075 1.00 0.00 101 LEU A CA 17
ATOM 27768 C C . LEU A 1 100 ? 2.474 -23.310 10.823 1.00 0.00 101 LEU A C 17
ATOM 27769 O O . LEU A 1 100 ? 2.115 -22.300 11.441 1.00 0.00 101 LEU A O 17
ATOM 27785 N N . PRO A 1 101 ? 1.739 -24.442 10.838 1.00 0.00 102 PRO A N 17
ATOM 27786 C CA . PRO A 1 101 ? 0.475 -24.568 11.576 1.00 0.00 102 PRO A CA 17
ATOM 27787 C C . PRO A 1 101 ? 0.654 -24.470 13.106 1.00 0.00 102 PRO A C 17
ATOM 27788 O O . PRO A 1 101 ? -0.312 -24.239 13.834 1.00 0.00 102 PRO A O 17
ATOM 27799 N N . ASP A 1 102 ? 1.890 -24.607 13.598 1.00 0.00 103 ASP A N 17
ATOM 27800 C CA . ASP A 1 102 ? 2.285 -24.484 15.010 1.00 0.00 103 ASP A CA 17
ATOM 27801 C C . ASP A 1 102 ? 2.338 -23.015 15.512 1.00 0.00 103 ASP A C 17
ATOM 27802 O O . ASP A 1 102 ? 2.694 -22.769 16.664 1.00 0.00 103 ASP A O 17
ATOM 27811 N N . ASP A 1 103 ? 1.985 -22.038 14.662 1.00 0.00 104 ASP A N 17
ATOM 27812 C CA . ASP A 1 103 ? 1.985 -20.590 14.942 1.00 0.00 104 ASP A CA 17
ATOM 27813 C C . ASP A 1 103 ? 3.355 -20.053 15.439 1.00 0.00 104 ASP A C 17
ATOM 27814 O O . ASP A 1 103 ? 3.489 -19.650 16.599 1.00 0.00 104 ASP A O 17
ATOM 27823 N N . PRO A 1 104 ? 4.402 -20.060 14.581 1.00 0.00 105 PRO A N 17
ATOM 27824 C CA . PRO A 1 104 ? 5.760 -19.635 14.945 1.00 0.00 105 PRO A CA 17
ATOM 27825 C C . PRO A 1 104 ? 5.950 -18.113 15.095 1.00 0.00 105 PRO A C 17
ATOM 27826 O O . PRO A 1 104 ? 6.985 -17.680 15.608 1.00 0.00 105 PRO A O 17
ATOM 27837 N N . ARG A 1 105 ? 4.976 -17.298 14.652 1.00 0.00 106 ARG A N 17
ATOM 27838 C CA . ARG A 1 105 ? 4.984 -15.814 14.695 1.00 0.00 106 ARG A CA 17
ATOM 27839 C C . ARG A 1 105 ? 6.276 -15.197 14.125 1.00 0.00 106 ARG A C 17
ATOM 27840 O O . ARG A 1 105 ? 6.846 -14.256 14.682 1.00 0.00 106 ARG A O 17
ATOM 27861 N N . GLN A 1 106 ? 6.727 -15.763 13.001 1.00 0.00 107 GLN A N 17
ATOM 27862 C CA . GLN A 1 106 ? 7.929 -15.418 12.229 1.00 0.00 107 GLN A CA 17
ATOM 27863 C C . GLN A 1 106 ? 8.188 -13.903 12.145 1.00 0.00 107 GLN A C 17
ATOM 27864 O O . GLN A 1 106 ? 9.334 -13.444 12.246 1.00 0.00 107 GLN A O 17
ATOM 27881 N N . CYS A 1 1 ? -1.142 14.935 -8.555 1.00 0.00 2 CYS A N 18
ATOM 27882 C CA . CYS A 1 1 ? -0.701 15.398 -9.860 1.00 0.00 2 CYS A CA 18
ATOM 27883 C C . CYS A 1 1 ? 0.702 14.873 -10.246 1.00 0.00 2 CYS A C 18
ATOM 27884 O O . CYS A 1 1 ? 1.302 15.318 -11.231 1.00 0.00 2 CYS A O 18
ATOM 27891 N N . GLY A 1 2 ? 1.238 13.929 -9.462 1.00 0.00 3 GLY A N 18
ATOM 27892 C CA . GLY A 1 2 ? 2.576 13.332 -9.591 1.00 0.00 3 GLY A CA 18
ATOM 27893 C C . GLY A 1 2 ? 3.665 14.295 -9.108 1.00 0.00 3 GLY A C 18
ATOM 27894 O O . GLY A 1 2 ? 4.611 13.873 -8.444 1.00 0.00 3 GLY A O 18
ATOM 27898 N N . ASP A 1 3 ? 3.490 15.599 -9.332 1.00 0.00 4 ASP A N 18
ATOM 27899 C CA . ASP A 1 3 ? 4.338 16.635 -8.740 1.00 0.00 4 ASP A CA 18
ATOM 27900 C C . ASP A 1 3 ? 4.143 16.664 -7.205 1.00 0.00 4 ASP A C 18
ATOM 27901 O O . ASP A 1 3 ? 5.017 17.161 -6.490 1.00 0.00 4 ASP A O 18
ATOM 27910 N N . CYS A 1 4 ? 3.035 16.085 -6.706 1.00 0.00 5 CYS A N 18
ATOM 27911 C CA . CYS A 1 4 ? 2.716 15.907 -5.291 1.00 0.00 5 CYS A CA 18
ATOM 27912 C C . CYS A 1 4 ? 3.754 15.027 -4.549 1.00 0.00 5 CYS A C 18
ATOM 27913 O O . CYS A 1 4 ? 3.915 15.154 -3.333 1.00 0.00 5 CYS A O 18
ATOM 27920 N N . VAL A 1 5 ? 4.433 14.104 -5.248 1.00 0.00 6 VAL A N 18
ATOM 27921 C CA . VAL A 1 5 ? 5.365 13.128 -4.648 1.00 0.00 6 VAL A CA 18
ATOM 27922 C C . VAL A 1 5 ? 6.827 13.427 -5.028 1.00 0.00 6 VAL A C 18
ATOM 27923 O O . VAL A 1 5 ? 7.129 13.783 -6.170 1.00 0.00 6 VAL A O 18
ATOM 27936 N N . GLU A 1 6 ? 7.759 13.276 -4.084 1.00 0.00 7 GLU A N 18
ATOM 27937 C CA . GLU A 1 6 ? 9.205 13.469 -4.289 1.00 0.00 7 GLU A CA 18
ATOM 27938 C C . GLU A 1 6 ? 9.753 12.420 -5.279 1.00 0.00 7 GLU A C 18
ATOM 27939 O O . GLU A 1 6 ? 10.558 12.744 -6.158 1.00 0.00 7 GLU A O 18
ATOM 27951 N N . LYS A 1 7 ? 9.283 11.172 -5.152 1.00 0.00 8 LYS A N 18
ATOM 27952 C CA . LYS A 1 7 ? 9.610 10.014 -5.990 1.00 0.00 8 LYS A CA 18
ATOM 27953 C C . LYS A 1 7 ? 8.323 9.265 -6.343 1.00 0.00 8 LYS A C 18
ATOM 27954 O O . LYS A 1 7 ? 7.442 9.114 -5.496 1.00 0.00 8 LYS A O 18
ATOM 27973 N N . GLU A 1 8 ? 8.222 8.764 -7.572 1.00 0.00 9 GLU A N 18
ATOM 27974 C CA . GLU A 1 8 ? 7.095 7.935 -8.023 1.00 0.00 9 GLU A CA 18
ATOM 27975 C C . GLU A 1 8 ? 7.317 6.487 -7.557 1.00 0.00 9 GLU A C 18
ATOM 27976 O O . GLU A 1 8 ? 8.351 5.894 -7.875 1.00 0.00 9 GLU A O 18
ATOM 27988 N N . TYR A 1 9 ? 6.358 5.915 -6.817 1.00 0.00 10 TYR A N 18
ATOM 27989 C CA . TYR A 1 9 ? 6.415 4.540 -6.283 1.00 0.00 10 TYR A CA 18
ATOM 27990 C C . TYR A 1 9 ? 7.766 4.206 -5.613 1.00 0.00 10 TYR A C 18
ATOM 27991 O O . TYR A 1 9 ? 8.471 3.285 -6.044 1.00 0.00 10 TYR A O 18
ATOM 28009 N N . PRO A 1 10 ? 8.153 4.945 -4.554 1.00 0.00 11 PRO A N 18
ATOM 28010 C CA . PRO A 1 10 ? 9.418 4.732 -3.850 1.00 0.00 11 PRO A CA 18
ATOM 28011 C C . PRO A 1 10 ? 9.468 3.343 -3.203 1.00 0.00 11 PRO A C 18
ATOM 28012 O O . PRO A 1 10 ? 8.459 2.862 -2.691 1.00 0.00 11 PRO A O 18
ATOM 28023 N N . ASN A 1 11 ? 10.625 2.682 -3.168 1.00 0.00 12 ASN A N 18
ATOM 28024 C CA . ASN A 1 11 ? 10.725 1.397 -2.472 1.00 0.00 12 ASN A CA 18
ATOM 28025 C C . ASN A 1 11 ? 10.793 1.640 -0.955 1.00 0.00 12 ASN A C 18
ATOM 28026 O O . ASN A 1 11 ? 11.396 2.621 -0.506 1.00 0.00 12 ASN A O 18
ATOM 28037 N N . ARG A 1 12 ? 10.175 0.761 -0.150 1.00 0.00 13 ARG A N 18
ATOM 28038 C CA . ARG A 1 12 ? 10.109 0.907 1.323 1.00 0.00 13 ARG A CA 18
ATOM 28039 C C . ARG A 1 12 ? 10.829 -0.205 2.086 1.00 0.00 13 ARG A C 18
ATOM 28040 O O . ARG A 1 12 ? 10.416 -0.603 3.175 1.00 0.00 13 ARG A O 18
ATOM 28061 N N . GLY A 1 13 ? 11.886 -0.738 1.473 1.00 0.00 14 GLY A N 18
ATOM 28062 C CA . GLY A 1 13 ? 12.738 -1.815 1.995 1.00 0.00 14 GLY A CA 18
ATOM 28063 C C . GLY A 1 13 ? 12.044 -3.136 2.339 1.00 0.00 14 GLY A C 18
ATOM 28064 O O . GLY A 1 13 ? 12.682 -3.981 2.966 1.00 0.00 14 GLY A O 18
ATOM 28068 N N . ASN A 1 14 ? 10.781 -3.273 1.902 1.00 0.00 15 ASN A N 18
ATOM 28069 C CA . ASN A 1 14 ? 9.800 -4.376 1.996 1.00 0.00 15 ASN A CA 18
ATOM 28070 C C . ASN A 1 14 ? 8.465 -4.031 2.713 1.00 0.00 15 ASN A C 18
ATOM 28071 O O . ASN A 1 14 ? 7.607 -4.902 2.854 1.00 0.00 15 ASN A O 18
ATOM 28082 N N . THR A 1 15 ? 8.278 -2.800 3.198 1.00 0.00 16 THR A N 18
ATOM 28083 C CA . THR A 1 15 ? 7.072 -2.387 3.956 1.00 0.00 16 THR A CA 18
ATOM 28084 C C . THR A 1 15 ? 5.807 -2.347 3.080 1.00 0.00 16 THR A C 18
ATOM 28085 O O . THR A 1 15 ? 5.745 -1.535 2.160 1.00 0.00 16 THR A O 18
ATOM 28096 N N . CYS A 1 16 ? 4.787 -3.176 3.365 1.00 0.00 17 CYS A N 18
ATOM 28097 C CA . CYS A 1 16 ? 3.523 -3.245 2.618 1.00 0.00 17 CYS A CA 18
ATOM 28098 C C . CYS A 1 16 ? 2.329 -2.992 3.559 1.00 0.00 17 CYS A C 18
ATOM 28099 O O . CYS A 1 16 ? 2.039 -3.819 4.426 1.00 0.00 17 CYS A O 18
ATOM 28107 N N . LEU A 1 17 ? 1.661 -1.841 3.405 1.00 0.00 18 LEU A N 18
ATOM 28108 C CA . LEU A 1 17 ? 0.562 -1.358 4.259 1.00 0.00 18 LEU A CA 18
ATOM 28109 C C . LEU A 1 17 ? -0.749 -1.098 3.499 1.00 0.00 18 LEU A C 18
ATOM 28110 O O . LEU A 1 17 ? -0.760 -0.680 2.342 1.00 0.00 18 LEU A O 18
ATOM 28126 N N . GLU A 1 18 ? -1.855 -1.294 4.217 1.00 0.00 19 GLU A N 18
ATOM 28127 C CA . GLU A 1 18 ? -3.241 -1.047 3.800 1.00 0.00 19 GLU A CA 18
ATOM 28128 C C . GLU A 1 18 ? -3.811 0.273 4.366 1.00 0.00 19 GLU A C 18
ATOM 28129 O O . GLU A 1 18 ? -4.989 0.569 4.158 1.00 0.00 19 GLU A O 18
ATOM 28141 N N . ASN A 1 19 ? -3.008 1.044 5.111 1.00 0.00 20 ASN A N 18
ATOM 28142 C CA . ASN A 1 19 ? -3.407 2.297 5.771 1.00 0.00 20 ASN A CA 18
ATOM 28143 C C . ASN A 1 19 ? -2.310 3.383 5.726 1.00 0.00 20 ASN A C 18
ATOM 28144 O O . ASN A 1 19 ? -1.117 3.080 5.619 1.00 0.00 20 ASN A O 18
ATOM 28155 N N . GLY A 1 20 ? -2.725 4.647 5.890 1.00 0.00 21 GLY A N 18
ATOM 28156 C CA . GLY A 1 20 ? -1.846 5.822 5.983 1.00 0.00 21 GLY A CA 18
ATOM 28157 C C . GLY A 1 20 ? -1.602 6.587 4.674 1.00 0.00 21 GLY A C 18
ATOM 28158 O O . GLY A 1 20 ? -2.188 6.283 3.633 1.00 0.00 21 GLY A O 18
ATOM 28162 N N . SER A 1 21 ? -0.719 7.589 4.764 1.00 0.00 22 SER A N 18
ATOM 28163 C CA . SER A 1 21 ? -0.243 8.479 3.688 1.00 0.00 22 SER A CA 18
ATOM 28164 C C . SER A 1 21 ? 1.224 8.832 3.969 1.00 0.00 22 SER A C 18
ATOM 28165 O O . SER A 1 21 ? 1.543 9.310 5.061 1.00 0.00 22 SER A O 18
ATOM 28173 N N . PHE A 1 22 ? 2.133 8.556 3.033 1.00 0.00 23 PHE A N 18
ATOM 28174 C CA . PHE A 1 22 ? 3.581 8.725 3.224 1.00 0.00 23 PHE A CA 18
ATOM 28175 C C . PHE A 1 22 ? 4.110 10.169 3.165 1.00 0.00 23 PHE A C 18
ATOM 28176 O O . PHE A 1 22 ? 4.683 10.627 2.175 1.00 0.00 23 PHE A O 18
ATOM 28193 N N . LEU A 1 23 ? 3.919 10.903 4.261 1.00 0.00 24 LEU A N 18
ATOM 28194 C CA . LEU A 1 23 ? 4.303 12.309 4.422 1.00 0.00 24 LEU A CA 18
ATOM 28195 C C . LEU A 1 23 ? 5.774 12.654 4.110 1.00 0.00 24 LEU A C 18
ATOM 28196 O O . LEU A 1 23 ? 6.071 13.795 3.758 1.00 0.00 24 LEU A O 18
ATOM 28212 N N . LEU A 1 24 ? 6.697 11.692 4.215 1.00 0.00 25 LEU A N 18
ATOM 28213 C CA . LEU A 1 24 ? 8.118 11.879 3.874 1.00 0.00 25 LEU A CA 18
ATOM 28214 C C . LEU A 1 24 ? 8.370 11.933 2.349 1.00 0.00 25 LEU A C 18
ATOM 28215 O O . LEU A 1 24 ? 9.412 12.433 1.924 1.00 0.00 25 LEU A O 18
ATOM 28231 N N . ASN A 1 25 ? 7.418 11.472 1.527 1.00 0.00 26 ASN A N 18
ATOM 28232 C CA . ASN A 1 25 ? 7.471 11.527 0.060 1.00 0.00 26 ASN A CA 18
ATOM 28233 C C . ASN A 1 25 ? 6.523 12.615 -0.461 1.00 0.00 26 ASN A C 18
ATOM 28234 O O . ASN A 1 25 ? 6.823 13.244 -1.470 1.00 0.00 26 ASN A O 18
ATOM 28245 N N . PHE A 1 26 ? 5.396 12.868 0.212 1.00 0.00 27 PHE A N 18
ATOM 28246 C CA . PHE A 1 26 ? 4.475 13.943 -0.183 1.00 0.00 27 PHE A CA 18
ATOM 28247 C C . PHE A 1 26 ? 5.136 15.322 -0.013 1.00 0.00 27 PHE A C 18
ATOM 28248 O O . PHE A 1 26 ? 5.262 15.834 1.102 1.00 0.00 27 PHE A O 18
ATOM 28265 N N . THR A 1 27 ? 5.539 15.951 -1.114 1.00 0.00 28 THR A N 18
ATOM 28266 C CA . THR A 1 27 ? 6.169 17.290 -1.109 1.00 0.00 28 THR A CA 18
ATOM 28267 C C . THR A 1 27 ? 5.138 18.420 -1.015 1.00 0.00 28 THR A C 18
ATOM 28268 O O . THR A 1 27 ? 5.498 19.592 -0.886 1.00 0.00 28 THR A O 18
ATOM 28279 N N . GLY A 1 28 ? 3.855 18.064 -1.076 1.00 0.00 29 GLY A N 18
ATOM 28280 C CA . GLY A 1 28 ? 2.709 18.961 -1.081 1.00 0.00 29 GLY A CA 18
ATOM 28281 C C . GLY A 1 28 ? 2.155 19.071 -2.503 1.00 0.00 29 GLY A C 18
ATOM 28282 O O . GLY A 1 28 ? 2.908 18.939 -3.475 1.00 0.00 29 GLY A O 18
ATOM 28286 N N . CYS A 1 29 ? 0.849 19.302 -2.613 1.00 0.00 30 CYS A N 18
ATOM 28287 C CA . CYS A 1 29 ? 0.117 19.374 -3.868 1.00 0.00 30 CYS A CA 18
ATOM 28288 C C . CYS A 1 29 ? 0.718 20.342 -4.891 1.00 0.00 30 CYS A C 18
ATOM 28289 O O . CYS A 1 29 ? 1.487 21.255 -4.561 1.00 0.00 30 CYS A O 18
ATOM 28296 N N . ALA A 1 30 ? 0.293 20.189 -6.134 1.00 0.00 31 ALA A N 18
ATOM 28297 C CA . ALA A 1 30 ? 0.614 21.096 -7.227 1.00 0.00 31 ALA A CA 18
ATOM 28298 C C . ALA A 1 30 ? -0.652 21.692 -7.871 1.00 0.00 31 ALA A C 18
ATOM 28299 O O . ALA A 1 30 ? -0.536 22.681 -8.607 1.00 0.00 31 ALA A O 18
ATOM 28306 N N . VAL A 1 31 ? -1.854 21.189 -7.555 1.00 0.00 32 VAL A N 18
ATOM 28307 C CA . VAL A 1 31 ? -3.112 21.808 -7.993 1.00 0.00 32 VAL A CA 18
ATOM 28308 C C . VAL A 1 31 ? -3.371 23.070 -7.152 1.00 0.00 32 VAL A C 18
ATOM 28309 O O . VAL A 1 31 ? -3.879 24.063 -7.690 1.00 0.00 32 VAL A O 18
ATOM 28322 N N . CYS A 1 32 ? -2.998 23.058 -5.864 1.00 0.00 33 CYS A N 18
ATOM 28323 C CA . CYS A 1 32 ? -3.197 24.150 -4.904 1.00 0.00 33 CYS A CA 18
ATOM 28324 C C . CYS A 1 32 ? -1.976 24.550 -4.034 1.00 0.00 33 CYS A C 18
ATOM 28325 O O . CYS A 1 32 ? -2.003 25.622 -3.417 1.00 0.00 33 CYS A O 18
ATOM 28332 N N . SER A 1 33 ? -0.905 23.740 -3.996 1.00 0.00 34 SER A N 18
ATOM 28333 C CA . SER A 1 33 ? 0.352 23.988 -3.245 1.00 0.00 34 SER A CA 18
ATOM 28334 C C . SER A 1 33 ? 0.329 23.660 -1.726 1.00 0.00 34 SER A C 18
ATOM 28335 O O . SER A 1 33 ? 1.184 24.146 -0.977 1.00 0.00 34 SER A O 18
ATOM 28343 N N . LYS A 1 34 ? -0.615 22.845 -1.218 1.00 0.00 35 LYS A N 18
ATOM 28344 C CA . LYS A 1 34 ? -0.715 22.479 0.220 1.00 0.00 35 LYS A CA 18
ATOM 28345 C C . LYS A 1 34 ? 0.022 21.179 0.586 1.00 0.00 35 LYS A C 18
ATOM 28346 O O . LYS A 1 34 ? -0.077 20.183 -0.126 1.00 0.00 35 LYS A O 18
ATOM 28365 N N . ARG A 1 35 ? 0.701 21.157 1.743 1.00 0.00 36 ARG A N 18
ATOM 28366 C CA . ARG A 1 35 ? 1.389 19.975 2.322 1.00 0.00 36 ARG A CA 18
ATOM 28367 C C . ARG A 1 35 ? 0.684 19.535 3.617 1.00 0.00 36 ARG A C 18
ATOM 28368 O O . ARG A 1 35 ? -0.084 20.310 4.176 1.00 0.00 36 ARG A O 18
ATOM 28389 N N . ASP A 1 36 ? 0.915 18.298 4.075 1.00 0.00 37 ASP A N 18
ATOM 28390 C CA . ASP A 1 36 ? 0.288 17.666 5.261 1.00 0.00 37 ASP A CA 18
ATOM 28391 C C . ASP A 1 36 ? -1.257 17.725 5.302 1.00 0.00 37 ASP A C 18
ATOM 28392 O O . ASP A 1 36 ? -1.902 17.695 6.352 1.00 0.00 37 ASP A O 18
ATOM 28401 N N . PHE A 1 37 ? -1.839 17.784 4.108 1.00 0.00 38 PHE A N 18
ATOM 28402 C CA . PHE A 1 37 ? -3.261 17.888 3.795 1.00 0.00 38 PHE A CA 18
ATOM 28403 C C . PHE A 1 37 ? -3.712 16.723 2.908 1.00 0.00 38 PHE A C 18
ATOM 28404 O O . PHE A 1 37 ? -3.538 16.746 1.691 1.00 0.00 38 PHE A O 18
ATOM 28421 N N . MET A 1 38 ? -4.323 15.711 3.524 1.00 0.00 39 MET A N 18
ATOM 28422 C CA . MET A 1 38 ? -4.857 14.543 2.808 1.00 0.00 39 MET A CA 18
ATOM 28423 C C . MET A 1 38 ? -5.925 13.739 3.565 1.00 0.00 39 MET A C 18
ATOM 28424 O O . MET A 1 38 ? -5.928 13.646 4.793 1.00 0.00 39 MET A O 18
ATOM 28438 N N . LEU A 1 39 ? -6.795 13.130 2.758 1.00 0.00 40 LEU A N 18
ATOM 28439 C CA . LEU A 1 39 ? -7.929 12.247 3.045 1.00 0.00 40 LEU A CA 18
ATOM 28440 C C . LEU A 1 39 ? -7.791 10.962 2.205 1.00 0.00 40 LEU A C 18
ATOM 28441 O O . LEU A 1 39 ? -7.032 10.918 1.233 1.00 0.00 40 LEU A O 18
ATOM 28457 N N . ILE A 1 40 ? -8.567 9.932 2.546 1.00 0.00 41 ILE A N 18
ATOM 28458 C CA . ILE A 1 40 ? -8.655 8.648 1.839 1.00 0.00 41 ILE A CA 18
ATOM 28459 C C . ILE A 1 40 ? -10.140 8.386 1.576 1.00 0.00 41 ILE A C 18
ATOM 28460 O O . ILE A 1 40 ? -10.975 8.562 2.470 1.00 0.00 41 ILE A O 18
ATOM 28476 N N . THR A 1 41 ? -10.476 7.960 0.359 1.00 0.00 42 THR A N 18
ATOM 28477 C CA . THR A 1 41 ? -11.860 7.644 -0.034 1.00 0.00 42 THR A CA 18
ATOM 28478 C C . THR A 1 41 ? -11.914 6.507 -1.059 1.00 0.00 42 THR A C 18
ATOM 28479 O O . THR A 1 41 ? -10.878 6.076 -1.569 1.00 0.00 42 THR A O 18
ATOM 28490 N N . ASN A 1 42 ? -13.123 6.025 -1.369 1.00 0.00 43 ASN A N 18
ATOM 28491 C CA . ASN A 1 42 ? -13.442 4.955 -2.334 1.00 0.00 43 ASN A CA 18
ATOM 28492 C C . ASN A 1 42 ? -12.768 3.588 -2.053 1.00 0.00 43 ASN A C 18
ATOM 28493 O O . ASN A 1 42 ? -12.747 2.699 -2.907 1.00 0.00 43 ASN A O 18
ATOM 28504 N N . LYS A 1 43 ? -12.227 3.429 -0.837 1.00 0.00 44 LYS A N 18
ATOM 28505 C CA . LYS A 1 43 ? -11.512 2.249 -0.340 1.00 0.00 44 LYS A CA 18
ATOM 28506 C C . LYS A 1 43 ? -12.287 0.948 -0.536 1.00 0.00 44 LYS A C 18
ATOM 28507 O O . LYS A 1 43 ? -13.322 0.718 0.096 1.00 0.00 44 LYS A O 18
ATOM 28526 N N . SER A 1 44 ? -11.756 0.104 -1.409 1.00 0.00 45 SER A N 18
ATOM 28527 C CA . SER A 1 44 ? -12.284 -1.214 -1.740 1.00 0.00 45 SER A CA 18
ATOM 28528 C C . SER A 1 44 ? -11.424 -2.340 -1.163 1.00 0.00 45 SER A C 18
ATOM 28529 O O . SER A 1 44 ? -10.225 -2.179 -0.923 1.00 0.00 45 SER A O 18
ATOM 28537 N N . LEU A 1 45 ? -12.048 -3.503 -0.976 1.00 0.00 46 LEU A N 18
ATOM 28538 C CA . LEU A 1 45 ? -11.433 -4.727 -0.464 1.00 0.00 46 LEU A CA 18
ATOM 28539 C C . LEU A 1 45 ? -11.972 -5.946 -1.226 1.00 0.00 46 LEU A C 18
ATOM 28540 O O . LEU A 1 45 ? -13.171 -6.036 -1.510 1.00 0.00 46 LEU A O 18
ATOM 28556 N N . LYS A 1 46 ? -11.070 -6.870 -1.561 1.00 0.00 47 LYS A N 18
ATOM 28557 C CA . LYS A 1 46 ? -11.325 -8.108 -2.301 1.00 0.00 47 LYS A CA 18
ATOM 28558 C C . LYS A 1 46 ? -10.688 -9.302 -1.609 1.00 0.00 47 LYS A C 18
ATOM 28559 O O . LYS A 1 46 ? -9.622 -9.167 -1.017 1.00 0.00 47 LYS A O 18
ATOM 28578 N N . GLU A 1 47 ? -11.311 -10.470 -1.692 1.00 0.00 48 GLU A N 18
ATOM 28579 C CA . GLU A 1 47 ? -10.721 -11.699 -1.143 1.00 0.00 48 GLU A CA 18
ATOM 28580 C C . GLU A 1 47 ? -10.938 -12.887 -2.100 1.00 0.00 48 GLU A C 18
ATOM 28581 O O . GLU A 1 47 ? -12.072 -13.307 -2.338 1.00 0.00 48 GLU A O 18
ATOM 28593 N N . GLU A 1 48 ? -9.847 -13.450 -2.630 1.00 0.00 49 GLU A N 18
ATOM 28594 C CA . GLU A 1 48 ? -9.835 -14.658 -3.470 1.00 0.00 49 GLU A CA 18
ATOM 28595 C C . GLU A 1 48 ? -9.022 -15.812 -2.864 1.00 0.00 49 GLU A C 18
ATOM 28596 O O . GLU A 1 48 ? -7.811 -15.694 -2.720 1.00 0.00 49 GLU A O 18
ATOM 28608 N N . ASP A 1 49 ? -9.633 -16.972 -2.629 1.00 0.00 50 ASP A N 18
ATOM 28609 C CA . ASP A 1 49 ? -8.978 -18.235 -2.207 1.00 0.00 50 ASP A CA 18
ATOM 28610 C C . ASP A 1 49 ? -7.916 -18.174 -1.069 1.00 0.00 50 ASP A C 18
ATOM 28611 O O . ASP A 1 49 ? -7.065 -19.060 -0.945 1.00 0.00 50 ASP A O 18
ATOM 28620 N N . GLY A 1 50 ? -7.937 -17.123 -0.249 1.00 0.00 51 GLY A N 18
ATOM 28621 C CA . GLY A 1 50 ? -6.984 -16.850 0.847 1.00 0.00 51 GLY A CA 18
ATOM 28622 C C . GLY A 1 50 ? -6.205 -15.540 0.660 1.00 0.00 51 GLY A C 18
ATOM 28623 O O . GLY A 1 50 ? -5.717 -14.966 1.634 1.00 0.00 51 GLY A O 18
ATOM 28627 N N . GLU A 1 51 ? -6.119 -15.037 -0.574 1.00 0.00 52 GLU A N 18
ATOM 28628 C CA . GLU A 1 51 ? -5.518 -13.746 -0.915 1.00 0.00 52 GLU A CA 18
ATOM 28629 C C . GLU A 1 51 ? -6.482 -12.626 -0.503 1.00 0.00 52 GLU A C 18
ATOM 28630 O O . GLU A 1 51 ? -7.681 -12.704 -0.769 1.00 0.00 52 GLU A O 18
ATOM 28642 N N . GLU A 1 52 ? -5.958 -11.565 0.103 1.00 0.00 53 GLU A N 18
ATOM 28643 C CA . GLU A 1 52 ? -6.691 -10.366 0.508 1.00 0.00 53 GLU A CA 18
ATOM 28644 C C . GLU A 1 52 ? -6.122 -9.164 -0.250 1.00 0.00 53 GLU A C 18
ATOM 28645 O O . GLU A 1 52 ? -4.912 -8.956 -0.271 1.00 0.00 53 GLU A O 18
ATOM 28657 N N . ILE A 1 53 ? -6.977 -8.360 -0.878 1.00 0.00 54 ILE A N 18
ATOM 28658 C CA . ILE A 1 53 ? -6.573 -7.204 -1.674 1.00 0.00 54 ILE A CA 18
ATOM 28659 C C . ILE A 1 53 ? -7.262 -5.954 -1.135 1.00 0.00 54 ILE A C 18
ATOM 28660 O O . ILE A 1 53 ? -8.446 -5.994 -0.807 1.00 0.00 54 ILE A O 18
ATOM 28676 N N . VAL A 1 54 ? -6.536 -4.837 -1.076 1.00 0.00 55 VAL A N 18
ATOM 28677 C CA . VAL A 1 54 ? -7.042 -3.534 -0.637 1.00 0.00 55 VAL A CA 18
ATOM 28678 C C . VAL A 1 54 ? -6.607 -2.473 -1.639 1.00 0.00 55 VAL A C 18
ATOM 28679 O O . VAL A 1 54 ? -5.411 -2.239 -1.826 1.00 0.00 55 VAL A O 18
ATOM 28692 N N . THR A 1 55 ? -7.567 -1.814 -2.282 1.00 0.00 56 THR A N 18
ATOM 28693 C CA . THR A 1 55 ? -7.308 -0.728 -3.241 1.00 0.00 56 THR A CA 18
ATOM 28694 C C . THR A 1 55 ? -7.995 0.579 -2.830 1.00 0.00 56 THR A C 18
ATOM 28695 O O . THR A 1 55 ? -9.166 0.570 -2.447 1.00 0.00 56 THR A O 18
ATOM 28706 N N . TYR A 1 56 ? -7.298 1.715 -2.897 1.00 0.00 57 TYR A N 18
ATOM 28707 C CA . TYR A 1 56 ? -7.853 3.035 -2.563 1.00 0.00 57 TYR A CA 18
ATOM 28708 C C . TYR A 1 56 ? -7.158 4.199 -3.289 1.00 0.00 57 TYR A C 18
ATOM 28709 O O . TYR A 1 56 ? -6.317 4.002 -4.171 1.00 0.00 57 TYR A O 18
ATOM 28727 N N . ASP A 1 57 ? -7.483 5.427 -2.884 1.00 0.00 58 ASP A N 18
ATOM 28728 C CA . ASP A 1 57 ? -6.967 6.666 -3.455 1.00 0.00 58 ASP A CA 18
ATOM 28729 C C . ASP A 1 57 ? -6.734 7.677 -2.313 1.00 0.00 58 ASP A C 18
ATOM 28730 O O . ASP A 1 57 ? -7.375 7.603 -1.258 1.00 0.00 58 ASP A O 18
ATOM 28739 N N . HIS A 1 58 ? -5.873 8.665 -2.557 1.00 0.00 59 HIS A N 18
ATOM 28740 C CA . HIS A 1 58 ? -5.560 9.762 -1.631 1.00 0.00 59 HIS A CA 18
ATOM 28741 C C . HIS A 1 58 ? -6.090 11.065 -2.238 1.00 0.00 59 HIS A C 18
ATOM 28742 O O . HIS A 1 58 ? -6.004 11.258 -3.450 1.00 0.00 59 HIS A O 18
ATOM 28756 N N . LEU A 1 59 ? -6.637 11.964 -1.421 1.00 0.00 60 LEU A N 18
ATOM 28757 C CA . LEU A 1 59 ? -7.261 13.218 -1.857 1.00 0.00 60 LEU A CA 18
ATOM 28758 C C . LEU A 1 59 ? -6.769 14.391 -1.020 1.00 0.00 60 LEU A C 18
ATOM 28759 O O . LEU A 1 59 ? -6.743 14.299 0.204 1.00 0.00 60 LEU A O 18
ATOM 28775 N N . CYS A 1 60 ? -6.427 15.494 -1.674 1.00 0.00 61 CYS A N 18
ATOM 28776 C CA . CYS A 1 60 ? -5.982 16.727 -1.040 1.00 0.00 61 CYS A CA 18
ATOM 28777 C C . CYS A 1 60 ? -7.064 17.277 -0.095 1.00 0.00 61 CYS A C 18
ATOM 28778 O O . CYS A 1 60 ? -8.191 17.546 -0.508 1.00 0.00 61 CYS A O 18
ATOM 28785 N N . LYS A 1 61 ? -6.761 17.466 1.194 1.00 0.00 62 LYS A N 18
ATOM 28786 C CA . LYS A 1 61 ? -7.721 18.040 2.162 1.00 0.00 62 LYS A CA 18
ATOM 28787 C C . LYS A 1 61 ? -8.124 19.485 1.779 1.00 0.00 62 LYS A C 18
ATOM 28788 O O . LYS A 1 61 ? -9.104 20.008 2.309 1.00 0.00 62 LYS A O 18
ATOM 28807 N N . ASN A 1 62 ? -7.405 20.125 0.848 1.00 0.00 63 ASN A N 18
ATOM 28808 C CA . ASN A 1 62 ? -7.652 21.492 0.405 1.00 0.00 63 ASN A CA 18
ATOM 28809 C C . ASN A 1 62 ? -8.511 21.551 -0.871 1.00 0.00 63 ASN A C 18
ATOM 28810 O O . ASN A 1 62 ? -9.628 22.075 -0.814 1.00 0.00 63 ASN A O 18
ATOM 28821 N N . CYS A 1 63 ? -8.028 21.016 -1.998 1.00 0.00 64 CYS A N 18
ATOM 28822 C CA . CYS A 1 63 ? -8.730 21.029 -3.285 1.00 0.00 64 CYS A CA 18
ATOM 28823 C C . CYS A 1 63 ? -9.474 19.717 -3.631 1.00 0.00 64 CYS A C 18
ATOM 28824 O O . CYS A 1 63 ? -10.187 19.657 -4.640 1.00 0.00 64 CYS A O 18
ATOM 28831 N N . HIS A 1 64 ? -9.346 18.671 -2.801 1.00 0.00 65 HIS A N 18
ATOM 28832 C CA . HIS A 1 64 ? -9.939 17.326 -2.981 1.00 0.00 65 HIS A CA 18
ATOM 28833 C C . HIS A 1 64 ? -9.632 16.650 -4.324 1.00 0.00 65 HIS A C 18
ATOM 28834 O O . HIS A 1 64 ? -10.287 15.682 -4.718 1.00 0.00 65 HIS A O 18
ATOM 28849 N N . HIS A 1 65 ? -8.577 17.105 -4.989 1.00 0.00 66 HIS A N 18
ATOM 28850 C CA . HIS A 1 65 ? -8.001 16.468 -6.164 1.00 0.00 66 HIS A CA 18
ATOM 28851 C C . HIS A 1 65 ? -7.374 15.133 -5.712 1.00 0.00 66 HIS A C 18
ATOM 28852 O O . HIS A 1 65 ? -6.861 15.039 -4.590 1.00 0.00 66 HIS A O 18
ATOM 28866 N N . VAL A 1 66 ? -7.386 14.102 -6.562 1.00 0.00 67 VAL A N 18
ATOM 28867 C CA . VAL A 1 66 ? -6.768 12.811 -6.236 1.00 0.00 67 VAL A CA 18
ATOM 28868 C C . VAL A 1 66 ? -5.244 12.915 -6.359 1.00 0.00 67 VAL A C 18
ATOM 28869 O O . VAL A 1 66 ? -4.693 12.930 -7.462 1.00 0.00 67 VAL A O 18
ATOM 28882 N N . ILE A 1 67 ? -4.572 12.976 -5.207 1.00 0.00 68 ILE A N 18
ATOM 28883 C CA . ILE A 1 67 ? -3.112 13.077 -5.069 1.00 0.00 68 ILE A CA 18
ATOM 28884 C C . ILE A 1 67 ? -2.406 11.855 -5.673 1.00 0.00 68 ILE A C 18
ATOM 28885 O O . ILE A 1 67 ? -1.414 11.984 -6.395 1.00 0.00 68 ILE A O 18
ATOM 28901 N N . ALA A 1 68 ? -2.909 10.657 -5.353 1.00 0.00 69 ALA A N 18
ATOM 28902 C CA . ALA A 1 68 ? -2.317 9.380 -5.745 1.00 0.00 69 ALA A CA 18
ATOM 28903 C C . ALA A 1 68 ? -3.306 8.202 -5.615 1.00 0.00 69 ALA A C 18
ATOM 28904 O O . ALA A 1 68 ? -4.359 8.326 -4.981 1.00 0.00 69 ALA A O 18
ATOM 28911 N N . ARG A 1 69 ? -2.933 7.039 -6.168 1.00 0.00 70 ARG A N 18
ATOM 28912 C CA . ARG A 1 69 ? -3.662 5.764 -6.074 1.00 0.00 70 ARG A CA 18
ATOM 28913 C C . ARG A 1 69 ? -2.792 4.742 -5.344 1.00 0.00 70 ARG A C 18
ATOM 28914 O O . ARG A 1 69 ? -1.591 4.676 -5.606 1.00 0.00 70 ARG A O 18
ATOM 28935 N N . HIS A 1 70 ? -3.428 3.945 -4.486 1.00 0.00 71 HIS A N 18
ATOM 28936 C CA . HIS A 1 70 ? -2.807 2.933 -3.622 1.00 0.00 71 HIS A CA 18
ATOM 28937 C C . HIS A 1 70 ? -3.387 1.539 -3.841 1.00 0.00 71 HIS A C 18
ATOM 28938 O O . HIS A 1 70 ? -4.603 1.356 -3.940 1.00 0.00 71 HIS A O 18
ATOM 28952 N N . GLU A 1 71 ? -2.523 0.534 -3.846 1.00 0.00 72 GLU A N 18
ATOM 28953 C CA . GLU A 1 71 ? -2.893 -0.872 -3.928 1.00 0.00 72 GLU A CA 18
ATOM 28954 C C . GLU A 1 71 ? -1.988 -1.678 -2.991 1.00 0.00 72 GLU A C 18
ATOM 28955 O O . GLU A 1 71 ? -0.765 -1.566 -3.031 1.00 0.00 72 GLU A O 18
ATOM 28967 N N . TYR A 1 72 ? -2.592 -2.527 -2.168 1.00 0.00 73 TYR A N 18
ATOM 28968 C CA . TYR A 1 72 ? -1.914 -3.474 -1.294 1.00 0.00 73 TYR A CA 18
ATOM 28969 C C . TYR A 1 72 ? -2.566 -4.834 -1.532 1.00 0.00 73 TYR A C 18
ATOM 28970 O O . TYR A 1 72 ? -3.787 -4.964 -1.460 1.00 0.00 73 TYR A O 18
ATOM 28988 N N . THR A 1 73 ? -1.768 -5.851 -1.830 1.00 0.00 74 THR A N 18
ATOM 28989 C CA . THR A 1 73 ? -2.267 -7.209 -2.071 1.00 0.00 74 THR A CA 18
ATOM 28990 C C . THR A 1 73 ? -1.470 -8.181 -1.195 1.00 0.00 74 THR A C 18
ATOM 28991 O O . THR A 1 73 ? -0.248 -8.080 -1.062 1.00 0.00 74 THR A O 18
ATOM 29002 N N . PHE A 1 74 ? -2.162 -9.116 -0.554 1.00 0.00 75 PHE A N 18
ATOM 29003 C CA . PHE A 1 74 ? -1.569 -10.107 0.345 1.00 0.00 75 PHE A CA 18
ATOM 29004 C C . PHE A 1 74 ? -2.029 -11.521 -0.053 1.00 0.00 75 PHE A C 18
ATOM 29005 O O . PHE A 1 74 ? -3.225 -11.749 -0.154 1.00 0.00 75 PHE A O 18
ATOM 29022 N N . SER A 1 75 ? -1.117 -12.474 -0.251 1.00 0.00 76 SER A N 18
ATOM 29023 C CA . SER A 1 75 ? -1.376 -13.858 -0.703 1.00 0.00 76 SER A CA 18
ATOM 29024 C C . SER A 1 75 ? -0.731 -14.922 0.185 1.00 0.00 76 SER A C 18
ATOM 29025 O O . SER A 1 75 ? 0.383 -14.744 0.654 1.00 0.00 76 SER A O 18
ATOM 29033 N N . ILE A 1 76 ? -1.395 -16.058 0.406 1.00 0.00 77 ILE A N 18
ATOM 29034 C CA . ILE A 1 76 ? -0.814 -17.197 1.153 1.00 0.00 77 ILE A CA 18
ATOM 29035 C C . ILE A 1 76 ? -0.540 -18.359 0.189 1.00 0.00 77 ILE A C 18
ATOM 29036 O O . ILE A 1 76 ? -1.463 -18.851 -0.466 1.00 0.00 77 ILE A O 18
ATOM 29052 N N . MET A 1 77 ? 0.722 -18.803 0.113 1.00 0.00 78 MET A N 18
ATOM 29053 C CA . MET A 1 77 ? 1.161 -19.934 -0.716 1.00 0.00 78 MET A CA 18
ATOM 29054 C C . MET A 1 77 ? 1.784 -21.092 0.081 1.00 0.00 78 MET A C 18
ATOM 29055 O O . MET A 1 77 ? 2.866 -20.936 0.637 1.00 0.00 78 MET A O 18
ATOM 29069 N N . ASP A 1 78 ? 1.145 -22.268 0.062 1.00 0.00 79 ASP A N 18
ATOM 29070 C CA . ASP A 1 78 ? 1.562 -23.554 0.663 1.00 0.00 79 ASP A CA 18
ATOM 29071 C C . ASP A 1 78 ? 1.966 -23.544 2.160 1.00 0.00 79 ASP A C 18
ATOM 29072 O O . ASP A 1 78 ? 1.246 -24.084 3.002 1.00 0.00 79 ASP A O 18
ATOM 29081 N N . GLU A 1 79 ? 3.090 -22.911 2.502 1.00 0.00 80 GLU A N 18
ATOM 29082 C CA . GLU A 1 79 ? 3.641 -22.761 3.859 1.00 0.00 80 GLU A CA 18
ATOM 29083 C C . GLU A 1 79 ? 4.137 -21.333 4.128 1.00 0.00 80 GLU A C 18
ATOM 29084 O O . GLU A 1 79 ? 4.764 -21.089 5.158 1.00 0.00 80 GLU A O 18
ATOM 29096 N N . PHE A 1 80 ? 3.927 -20.382 3.214 1.00 0.00 81 PHE A N 18
ATOM 29097 C CA . PHE A 1 80 ? 4.468 -19.030 3.371 1.00 0.00 81 PHE A CA 18
ATOM 29098 C C . PHE A 1 80 ? 3.364 -17.993 3.118 1.00 0.00 81 PHE A C 18
ATOM 29099 O O . PHE A 1 80 ? 2.285 -18.296 2.601 1.00 0.00 81 PHE A O 18
ATOM 29116 N N . GLN A 1 81 ? 3.681 -16.739 3.410 1.00 0.00 82 GLN A N 18
ATOM 29117 C CA . GLN A 1 81 ? 2.825 -15.581 3.178 1.00 0.00 82 GLN A CA 18
ATOM 29118 C C . GLN A 1 81 ? 3.562 -14.590 2.289 1.00 0.00 82 GLN A C 18
ATOM 29119 O O . GLN A 1 81 ? 4.757 -14.395 2.458 1.00 0.00 82 GLN A O 18
ATOM 29133 N N . GLU A 1 82 ? 2.845 -13.925 1.399 1.00 0.00 83 GLU A N 18
ATOM 29134 C CA . GLU A 1 82 ? 3.335 -12.945 0.434 1.00 0.00 83 GLU A CA 18
ATOM 29135 C C . GLU A 1 82 ? 2.618 -11.619 0.643 1.00 0.00 83 GLU A C 18
ATOM 29136 O O . GLU A 1 82 ? 1.392 -11.557 0.671 1.00 0.00 83 GLU A O 18
ATOM 29148 N N . TYR A 1 83 ? 3.394 -10.552 0.736 1.00 0.00 84 TYR A N 18
ATOM 29149 C CA . TYR A 1 83 ? 2.918 -9.188 0.915 1.00 0.00 84 TYR A CA 18
ATOM 29150 C C . TYR A 1 83 ? 3.425 -8.323 -0.222 1.00 0.00 84 TYR A C 18
ATOM 29151 O O . TYR A 1 83 ? 4.625 -8.317 -0.488 1.00 0.00 84 TYR A O 18
ATOM 29169 N N . THR A 1 84 ? 2.547 -7.574 -0.879 1.00 0.00 85 THR A N 18
ATOM 29170 C CA . THR A 1 84 ? 2.938 -6.672 -1.964 1.00 0.00 85 THR A CA 18
ATOM 29171 C C . THR A 1 84 ? 2.148 -5.365 -1.855 1.00 0.00 85 THR A C 18
ATOM 29172 O O . THR A 1 84 ? 0.975 -5.337 -1.490 1.00 0.00 85 THR A O 18
ATOM 29183 N N . MET A 1 85 ? 2.799 -4.253 -2.152 1.00 0.00 86 MET A N 18
ATOM 29184 C CA . MET A 1 85 ? 2.236 -2.906 -2.143 1.00 0.00 86 MET A CA 18
ATOM 29185 C C . MET A 1 85 ? 2.733 -2.140 -3.368 1.00 0.00 86 MET A C 18
ATOM 29186 O O . MET A 1 85 ? 3.861 -2.327 -3.824 1.00 0.00 86 MET A O 18
ATOM 29200 N N . LEU A 1 86 ? 1.864 -1.281 -3.887 1.00 0.00 87 LEU A N 18
ATOM 29201 C CA . LEU A 1 86 ? 2.080 -0.427 -5.054 1.00 0.00 87 LEU A CA 18
ATOM 29202 C C . LEU A 1 86 ? 1.225 0.856 -4.941 1.00 0.00 87 LEU A C 18
ATOM 29203 O O . LEU A 1 86 ? 0.013 0.836 -5.159 1.00 0.00 87 LEU A O 18
ATOM 29219 N N . CYS A 1 87 ? 1.865 1.974 -4.620 1.00 0.00 88 CYS A N 18
ATOM 29220 C CA . CYS A 1 87 ? 1.273 3.301 -4.490 1.00 0.00 88 CYS A CA 18
ATOM 29221 C C . CYS A 1 87 ? 2.240 4.363 -5.032 1.00 0.00 88 CYS A C 18
ATOM 29222 O O . CYS A 1 87 ? 3.443 4.320 -4.750 1.00 0.00 88 CYS A O 18
ATOM 29229 N N . LEU A 1 88 ? 1.711 5.327 -5.792 1.00 0.00 89 LEU A N 18
ATOM 29230 C CA . LEU A 1 88 ? 2.470 6.456 -6.337 1.00 0.00 89 LEU A CA 18
ATOM 29231 C C . LEU A 1 88 ? 3.124 7.296 -5.225 1.00 0.00 89 LEU A C 18
ATOM 29232 O O . LEU A 1 88 ? 4.238 7.789 -5.416 1.00 0.00 89 LEU A O 18
ATOM 29248 N N . LEU A 1 89 ? 2.466 7.417 -4.069 1.00 0.00 90 LEU A N 18
ATOM 29249 C CA . LEU A 1 89 ? 2.945 8.154 -2.907 1.00 0.00 90 LEU A CA 18
ATOM 29250 C C . LEU A 1 89 ? 3.625 7.225 -1.904 1.00 0.00 90 LEU A C 18
ATOM 29251 O O . LEU A 1 89 ? 4.805 7.407 -1.602 1.00 0.00 90 LEU A O 18
ATOM 29267 N N . CYS A 1 90 ? 2.879 6.279 -1.351 1.00 0.00 91 CYS A N 18
ATOM 29268 C CA . CYS A 1 90 ? 3.339 5.419 -0.280 1.00 0.00 91 CYS A CA 18
ATOM 29269 C C . CYS A 1 90 ? 4.491 4.495 -0.692 1.00 0.00 91 CYS A C 18
ATOM 29270 O O . CYS A 1 90 ? 5.424 4.299 0.094 1.00 0.00 91 CYS A O 18
ATOM 29277 N N . GLY A 1 91 ? 4.461 3.977 -1.923 1.00 0.00 92 GLY A N 18
ATOM 29278 C CA . GLY A 1 91 ? 5.564 3.209 -2.492 1.00 0.00 92 GLY A CA 18
ATOM 29279 C C . GLY A 1 91 ? 5.240 1.848 -3.097 1.00 0.00 92 GLY A C 18
ATOM 29280 O O . GLY A 1 91 ? 4.128 1.333 -2.987 1.00 0.00 92 GLY A O 18
ATOM 29284 N N . LYS A 1 92 ? 6.265 1.240 -3.701 1.00 0.00 93 LYS A N 18
ATOM 29285 C CA . LYS A 1 92 ? 6.233 -0.119 -4.252 1.00 0.00 93 LYS A CA 18
ATOM 29286 C C . LYS A 1 92 ? 7.159 -1.027 -3.449 1.00 0.00 93 LYS A C 18
ATOM 29287 O O . LYS A 1 92 ? 8.371 -0.812 -3.414 1.00 0.00 93 LYS A O 18
ATOM 29306 N N . ALA A 1 93 ? 6.589 -2.034 -2.800 1.00 0.00 94 ALA A N 18
ATOM 29307 C CA . ALA A 1 93 ? 7.308 -2.976 -1.952 1.00 0.00 94 ALA A CA 18
ATOM 29308 C C . ALA A 1 93 ? 6.771 -4.415 -2.025 1.00 0.00 94 ALA A C 18
ATOM 29309 O O . ALA A 1 93 ? 5.616 -4.639 -2.384 1.00 0.00 94 ALA A O 18
ATOM 29316 N N . GLU A 1 94 ? 7.610 -5.395 -1.677 1.00 0.00 95 GLU A N 18
ATOM 29317 C CA . GLU A 1 94 ? 7.241 -6.814 -1.611 1.00 0.00 95 GLU A CA 18
ATOM 29318 C C . GLU A 1 94 ? 8.059 -7.552 -0.535 1.00 0.00 95 GLU A C 18
ATOM 29319 O O . GLU A 1 94 ? 9.265 -7.332 -0.396 1.00 0.00 95 GLU A O 18
ATOM 29331 N N . ASP A 1 95 ? 7.400 -8.434 0.218 1.00 0.00 96 ASP A N 18
ATOM 29332 C CA . ASP A 1 95 ? 7.976 -9.273 1.269 1.00 0.00 96 ASP A CA 18
ATOM 29333 C C . ASP A 1 95 ? 7.357 -10.678 1.278 1.00 0.00 96 ASP A C 18
ATOM 29334 O O . ASP A 1 95 ? 6.189 -10.842 0.921 1.00 0.00 96 ASP A O 18
ATOM 29343 N N . THR A 1 96 ? 8.101 -11.685 1.740 1.00 0.00 97 THR A N 18
ATOM 29344 C CA . THR A 1 96 ? 7.581 -13.053 1.907 1.00 0.00 97 THR A CA 18
ATOM 29345 C C . THR A 1 96 ? 8.037 -13.643 3.247 1.00 0.00 97 THR A C 18
ATOM 29346 O O . THR A 1 96 ? 9.210 -13.522 3.608 1.00 0.00 97 THR A O 18
ATOM 29357 N N . ILE A 1 97 ? 7.118 -14.271 3.990 1.00 0.00 98 ILE A N 18
ATOM 29358 C CA . ILE A 1 97 ? 7.357 -14.852 5.323 1.00 0.00 98 ILE A CA 18
ATOM 29359 C C . ILE A 1 97 ? 7.023 -16.340 5.328 1.00 0.00 98 ILE A C 18
ATOM 29360 O O . ILE A 1 97 ? 5.902 -16.721 5.011 1.00 0.00 98 ILE A O 18
ATOM 29376 N N . SER A 1 98 ? 7.949 -17.192 5.750 1.00 0.00 99 SER A N 18
ATOM 29377 C CA . SER A 1 98 ? 7.694 -18.630 5.906 1.00 0.00 99 SER A CA 18
ATOM 29378 C C . SER A 1 98 ? 7.039 -18.894 7.269 1.00 0.00 99 SER A C 18
ATOM 29379 O O . SER A 1 98 ? 7.475 -18.354 8.292 1.00 0.00 99 SER A O 18
ATOM 29387 N N . ILE A 1 99 ? 5.966 -19.693 7.287 1.00 0.00 100 ILE A N 18
ATOM 29388 C CA . ILE A 1 99 ? 5.162 -19.988 8.486 1.00 0.00 100 ILE A CA 18
ATOM 29389 C C . ILE A 1 99 ? 4.838 -21.488 8.660 1.00 0.00 100 ILE A C 18
ATOM 29390 O O . ILE A 1 99 ? 5.236 -22.336 7.861 1.00 0.00 100 ILE A O 18
ATOM 29406 N N . LEU A 1 100 ? 4.131 -21.818 9.745 1.00 0.00 101 LEU A N 18
ATOM 29407 C CA . LEU A 1 100 ? 3.710 -23.160 10.158 1.00 0.00 101 LEU A CA 18
ATOM 29408 C C . LEU A 1 100 ? 2.268 -23.110 10.708 1.00 0.00 101 LEU A C 18
ATOM 29409 O O . LEU A 1 100 ? 1.810 -22.026 11.088 1.00 0.00 101 LEU A O 18
ATOM 29425 N N . PRO A 1 101 ? 1.545 -24.248 10.810 1.00 0.00 102 PRO A N 18
ATOM 29426 C CA . PRO A 1 101 ? 0.181 -24.286 11.356 1.00 0.00 102 PRO A CA 18
ATOM 29427 C C . PRO A 1 101 ? 0.082 -23.817 12.823 1.00 0.00 102 PRO A C 18
ATOM 29428 O O . PRO A 1 101 ? -0.997 -23.437 13.281 1.00 0.00 102 PRO A O 18
ATOM 29439 N N . ASP A 1 102 ? 1.203 -23.791 13.553 1.00 0.00 103 ASP A N 18
ATOM 29440 C CA . ASP A 1 102 ? 1.320 -23.285 14.930 1.00 0.00 103 ASP A CA 18
ATOM 29441 C C . ASP A 1 102 ? 1.327 -21.735 15.012 1.00 0.00 103 ASP A C 18
ATOM 29442 O O . ASP A 1 102 ? 1.421 -21.170 16.103 1.00 0.00 103 ASP A O 18
ATOM 29451 N N . ASP A 1 103 ? 1.237 -21.043 13.868 1.00 0.00 104 ASP A N 18
ATOM 29452 C CA . ASP A 1 103 ? 1.261 -19.580 13.705 1.00 0.00 104 ASP A CA 18
ATOM 29453 C C . ASP A 1 103 ? 2.447 -18.865 14.405 1.00 0.00 104 ASP A C 18
ATOM 29454 O O . ASP A 1 103 ? 2.240 -18.012 15.274 1.00 0.00 104 ASP A O 18
ATOM 29463 N N . PRO A 1 104 ? 3.710 -19.184 14.043 1.00 0.00 105 PRO A N 18
ATOM 29464 C CA . PRO A 1 104 ? 4.893 -18.543 14.623 1.00 0.00 105 PRO A CA 18
ATOM 29465 C C . PRO A 1 104 ? 5.028 -17.063 14.214 1.00 0.00 105 PRO A C 18
ATOM 29466 O O . PRO A 1 104 ? 5.624 -16.278 14.954 1.00 0.00 105 PRO A O 18
ATOM 29477 N N . ARG A 1 105 ? 4.451 -16.683 13.056 1.00 0.00 106 ARG A N 18
ATOM 29478 C CA . ARG A 1 105 ? 4.387 -15.331 12.446 1.00 0.00 106 ARG A CA 18
ATOM 29479 C C . ARG A 1 105 ? 5.661 -14.463 12.545 1.00 0.00 106 ARG A C 18
ATOM 29480 O O . ARG A 1 105 ? 5.582 -13.236 12.594 1.00 0.00 106 ARG A O 18
ATOM 29501 N N . GLN A 1 106 ? 6.830 -15.112 12.557 1.00 0.00 107 GLN A N 18
ATOM 29502 C CA . GLN A 1 106 ? 8.193 -14.558 12.635 1.00 0.00 107 GLN A CA 18
ATOM 29503 C C . GLN A 1 106 ? 8.294 -13.206 13.362 1.00 0.00 107 GLN A C 18
ATOM 29504 O O . GLN A 1 106 ? 9.316 -12.901 13.992 1.00 0.00 107 GLN A O 18
ATOM 29521 N N . CYS A 1 1 ? -1.096 14.871 -8.590 1.00 0.00 2 CYS A N 19
ATOM 29522 C CA . CYS A 1 1 ? -0.646 15.348 -9.888 1.00 0.00 2 CYS A CA 19
ATOM 29523 C C . CYS A 1 1 ? 0.775 14.854 -10.251 1.00 0.00 2 CYS A C 19
ATOM 29524 O O . CYS A 1 1 ? 1.381 15.310 -11.227 1.00 0.00 2 CYS A O 19
ATOM 29531 N N . GLY A 1 2 ? 1.317 13.922 -9.458 1.00 0.00 3 GLY A N 19
ATOM 29532 C CA . GLY A 1 2 ? 2.665 13.346 -9.562 1.00 0.00 3 GLY A CA 19
ATOM 29533 C C . GLY A 1 2 ? 3.735 14.326 -9.070 1.00 0.00 3 GLY A C 19
ATOM 29534 O O . GLY A 1 2 ? 4.682 13.920 -8.401 1.00 0.00 3 GLY A O 19
ATOM 29538 N N . ASP A 1 3 ? 3.541 15.629 -9.292 1.00 0.00 4 ASP A N 19
ATOM 29539 C CA . ASP A 1 3 ? 4.370 16.677 -8.691 1.00 0.00 4 ASP A CA 19
ATOM 29540 C C . ASP A 1 3 ? 4.164 16.696 -7.156 1.00 0.00 4 ASP A C 19
ATOM 29541 O O . ASP A 1 3 ? 5.022 17.205 -6.428 1.00 0.00 4 ASP A O 19
ATOM 29550 N N . CYS A 1 4 ? 3.063 16.098 -6.668 1.00 0.00 5 CYS A N 19
ATOM 29551 C CA . CYS A 1 4 ? 2.744 15.916 -5.255 1.00 0.00 5 CYS A CA 19
ATOM 29552 C C . CYS A 1 4 ? 3.790 15.045 -4.512 1.00 0.00 5 CYS A C 19
ATOM 29553 O O . CYS A 1 4 ? 3.940 15.170 -3.294 1.00 0.00 5 CYS A O 19
ATOM 29560 N N . VAL A 1 5 ? 4.494 14.139 -5.210 1.00 0.00 6 VAL A N 19
ATOM 29561 C CA . VAL A 1 5 ? 5.438 13.169 -4.614 1.00 0.00 6 VAL A CA 19
ATOM 29562 C C . VAL A 1 5 ? 6.900 13.464 -5.005 1.00 0.00 6 VAL A C 19
ATOM 29563 O O . VAL A 1 5 ? 7.191 13.816 -6.151 1.00 0.00 6 VAL A O 19
ATOM 29576 N N . GLU A 1 6 ? 7.847 13.314 -4.072 1.00 0.00 7 GLU A N 19
ATOM 29577 C CA . GLU A 1 6 ? 9.289 13.510 -4.312 1.00 0.00 7 GLU A CA 19
ATOM 29578 C C . GLU A 1 6 ? 9.848 12.448 -5.280 1.00 0.00 7 GLU A C 19
ATOM 29579 O O . GLU A 1 6 ? 10.668 12.765 -6.146 1.00 0.00 7 GLU A O 19
ATOM 29591 N N . LYS A 1 7 ? 9.375 11.199 -5.176 1.00 0.00 8 LYS A N 19
ATOM 29592 C CA . LYS A 1 7 ? 9.693 10.066 -6.058 1.00 0.00 8 LYS A CA 19
ATOM 29593 C C . LYS A 1 7 ? 8.406 9.292 -6.352 1.00 0.00 8 LYS A C 19
ATOM 29594 O O . LYS A 1 7 ? 7.556 9.141 -5.476 1.00 0.00 8 LYS A O 19
ATOM 29613 N N . GLU A 1 8 ? 8.278 8.779 -7.573 1.00 0.00 9 GLU A N 19
ATOM 29614 C CA . GLU A 1 8 ? 7.152 7.939 -8.000 1.00 0.00 9 GLU A CA 19
ATOM 29615 C C . GLU A 1 8 ? 7.386 6.493 -7.533 1.00 0.00 9 GLU A C 19
ATOM 29616 O O . GLU A 1 8 ? 8.428 5.911 -7.846 1.00 0.00 9 GLU A O 19
ATOM 29628 N N . TYR A 1 9 ? 6.427 5.909 -6.802 1.00 0.00 10 TYR A N 19
ATOM 29629 C CA . TYR A 1 9 ? 6.490 4.535 -6.268 1.00 0.00 10 TYR A CA 19
ATOM 29630 C C . TYR A 1 9 ? 7.847 4.198 -5.607 1.00 0.00 10 TYR A C 19
ATOM 29631 O O . TYR A 1 9 ? 8.542 3.270 -6.038 1.00 0.00 10 TYR A O 19
ATOM 29649 N N . PRO A 1 10 ? 8.248 4.946 -4.559 1.00 0.00 11 PRO A N 19
ATOM 29650 C CA . PRO A 1 10 ? 9.519 4.735 -3.863 1.00 0.00 11 PRO A CA 19
ATOM 29651 C C . PRO A 1 10 ? 9.569 3.353 -3.197 1.00 0.00 11 PRO A C 19
ATOM 29652 O O . PRO A 1 10 ? 8.551 2.863 -2.718 1.00 0.00 11 PRO A O 19
ATOM 29663 N N . ASN A 1 11 ? 10.731 2.706 -3.106 1.00 0.00 12 ASN A N 19
ATOM 29664 C CA . ASN A 1 11 ? 10.821 1.429 -2.389 1.00 0.00 12 ASN A CA 19
ATOM 29665 C C . ASN A 1 11 ? 10.875 1.695 -0.872 1.00 0.00 12 ASN A C 19
ATOM 29666 O O . ASN A 1 11 ? 11.463 2.688 -0.430 1.00 0.00 12 ASN A O 19
ATOM 29677 N N . ARG A 1 12 ? 10.255 0.821 -0.065 1.00 0.00 13 ARG A N 19
ATOM 29678 C CA . ARG A 1 12 ? 10.142 0.977 1.403 1.00 0.00 13 ARG A CA 19
ATOM 29679 C C . ARG A 1 12 ? 10.783 -0.152 2.213 1.00 0.00 13 ARG A C 19
ATOM 29680 O O . ARG A 1 12 ? 10.299 -0.509 3.287 1.00 0.00 13 ARG A O 19
ATOM 29701 N N . GLY A 1 13 ? 11.851 -0.748 1.683 1.00 0.00 14 GLY A N 19
ATOM 29702 C CA . GLY A 1 13 ? 12.573 -1.851 2.340 1.00 0.00 14 GLY A CA 19
ATOM 29703 C C . GLY A 1 13 ? 11.670 -3.043 2.686 1.00 0.00 14 GLY A C 19
ATOM 29704 O O . GLY A 1 13 ? 11.831 -3.656 3.742 1.00 0.00 14 GLY A O 19
ATOM 29708 N N . ASN A 1 14 ? 10.710 -3.325 1.795 1.00 0.00 15 ASN A N 19
ATOM 29709 C CA . ASN A 1 14 ? 9.704 -4.397 1.832 1.00 0.00 15 ASN A CA 19
ATOM 29710 C C . ASN A 1 14 ? 8.426 -4.063 2.656 1.00 0.00 15 ASN A C 19
ATOM 29711 O O . ASN A 1 14 ? 7.578 -4.936 2.844 1.00 0.00 15 ASN A O 19
ATOM 29722 N N . THR A 1 15 ? 8.244 -2.826 3.144 1.00 0.00 16 THR A N 19
ATOM 29723 C CA . THR A 1 15 ? 7.060 -2.425 3.942 1.00 0.00 16 THR A CA 19
ATOM 29724 C C . THR A 1 15 ? 5.787 -2.387 3.084 1.00 0.00 16 THR A C 19
ATOM 29725 O O . THR A 1 15 ? 5.724 -1.595 2.145 1.00 0.00 16 THR A O 19
ATOM 29736 N N . CYS A 1 16 ? 4.767 -3.203 3.394 1.00 0.00 17 CYS A N 19
ATOM 29737 C CA . CYS A 1 16 ? 3.501 -3.275 2.654 1.00 0.00 17 CYS A CA 19
ATOM 29738 C C . CYS A 1 16 ? 2.312 -2.998 3.598 1.00 0.00 17 CYS A C 19
ATOM 29739 O O . CYS A 1 16 ? 2.015 -3.810 4.477 1.00 0.00 17 CYS A O 19
ATOM 29747 N N . LEU A 1 17 ? 1.657 -1.841 3.432 1.00 0.00 18 LEU A N 19
ATOM 29748 C CA . LEU A 1 17 ? 0.562 -1.328 4.277 1.00 0.00 18 LEU A CA 19
ATOM 29749 C C . LEU A 1 17 ? -0.756 -1.120 3.519 1.00 0.00 18 LEU A C 19
ATOM 29750 O O . LEU A 1 17 ? -0.782 -0.700 2.364 1.00 0.00 18 LEU A O 19
ATOM 29766 N N . GLU A 1 18 ? -1.856 -1.372 4.230 1.00 0.00 19 GLU A N 19
ATOM 29767 C CA . GLU A 1 18 ? -3.246 -1.199 3.791 1.00 0.00 19 GLU A CA 19
ATOM 29768 C C . GLU A 1 18 ? -3.866 0.146 4.221 1.00 0.00 19 GLU A C 19
ATOM 29769 O O . GLU A 1 18 ? -4.991 0.453 3.826 1.00 0.00 19 GLU A O 19
ATOM 29781 N N . ASN A 1 19 ? -3.158 0.932 5.042 1.00 0.00 20 ASN A N 19
ATOM 29782 C CA . ASN A 1 19 ? -3.611 2.233 5.554 1.00 0.00 20 ASN A CA 19
ATOM 29783 C C . ASN A 1 19 ? -2.432 3.209 5.756 1.00 0.00 20 ASN A C 19
ATOM 29784 O O . ASN A 1 19 ? -1.320 2.785 6.089 1.00 0.00 20 ASN A O 19
ATOM 29795 N N . GLY A 1 20 ? -2.688 4.514 5.600 1.00 0.00 21 GLY A N 19
ATOM 29796 C CA . GLY A 1 20 ? -1.713 5.599 5.800 1.00 0.00 21 GLY A CA 19
ATOM 29797 C C . GLY A 1 20 ? -1.546 6.541 4.595 1.00 0.00 21 GLY A C 19
ATOM 29798 O O . GLY A 1 20 ? -2.226 6.396 3.579 1.00 0.00 21 GLY A O 19
ATOM 29802 N N . SER A 1 21 ? -0.620 7.498 4.734 1.00 0.00 22 SER A N 19
ATOM 29803 C CA . SER A 1 21 ? -0.193 8.492 3.727 1.00 0.00 22 SER A CA 19
ATOM 29804 C C . SER A 1 21 ? 1.264 8.877 4.018 1.00 0.00 22 SER A C 19
ATOM 29805 O O . SER A 1 21 ? 1.564 9.389 5.100 1.00 0.00 22 SER A O 19
ATOM 29813 N N . PHE A 1 22 ? 2.189 8.585 3.101 1.00 0.00 23 PHE A N 19
ATOM 29814 C CA . PHE A 1 22 ? 3.635 8.784 3.292 1.00 0.00 23 PHE A CA 19
ATOM 29815 C C . PHE A 1 22 ? 4.129 10.240 3.209 1.00 0.00 23 PHE A C 19
ATOM 29816 O O . PHE A 1 22 ? 4.712 10.682 2.218 1.00 0.00 23 PHE A O 19
ATOM 29833 N N . LEU A 1 23 ? 3.897 11.000 4.279 1.00 0.00 24 LEU A N 19
ATOM 29834 C CA . LEU A 1 23 ? 4.239 12.421 4.402 1.00 0.00 24 LEU A CA 19
ATOM 29835 C C . LEU A 1 23 ? 5.693 12.790 4.042 1.00 0.00 24 LEU A C 19
ATOM 29836 O O . LEU A 1 23 ? 5.941 13.886 3.539 1.00 0.00 24 LEU A O 19
ATOM 29852 N N . LEU A 1 24 ? 6.652 11.884 4.265 1.00 0.00 25 LEU A N 19
ATOM 29853 C CA . LEU A 1 24 ? 8.070 12.087 3.921 1.00 0.00 25 LEU A CA 19
ATOM 29854 C C . LEU A 1 24 ? 8.337 12.097 2.400 1.00 0.00 25 LEU A C 19
ATOM 29855 O O . LEU A 1 24 ? 9.341 12.667 1.971 1.00 0.00 25 LEU A O 19
ATOM 29871 N N . ASN A 1 25 ? 7.438 11.534 1.581 1.00 0.00 26 ASN A N 19
ATOM 29872 C CA . ASN A 1 25 ? 7.521 11.575 0.115 1.00 0.00 26 ASN A CA 19
ATOM 29873 C C . ASN A 1 25 ? 6.580 12.655 -0.431 1.00 0.00 26 ASN A C 19
ATOM 29874 O O . ASN A 1 25 ? 6.896 13.292 -1.431 1.00 0.00 26 ASN A O 19
ATOM 29885 N N . PHE A 1 26 ? 5.441 12.894 0.229 1.00 0.00 27 PHE A N 19
ATOM 29886 C CA . PHE A 1 26 ? 4.518 13.964 -0.164 1.00 0.00 27 PHE A CA 19
ATOM 29887 C C . PHE A 1 26 ? 5.172 15.336 0.045 1.00 0.00 27 PHE A C 19
ATOM 29888 O O . PHE A 1 26 ? 5.374 15.783 1.177 1.00 0.00 27 PHE A O 19
ATOM 29905 N N . THR A 1 27 ? 5.485 16.029 -1.045 1.00 0.00 28 THR A N 19
ATOM 29906 C CA . THR A 1 27 ? 6.103 17.373 -1.036 1.00 0.00 28 THR A CA 19
ATOM 29907 C C . THR A 1 27 ? 5.062 18.497 -1.075 1.00 0.00 28 THR A C 19
ATOM 29908 O O . THR A 1 27 ? 5.413 19.672 -1.206 1.00 0.00 28 THR A O 19
ATOM 29919 N N . GLY A 1 28 ? 3.779 18.144 -0.962 1.00 0.00 29 GLY A N 19
ATOM 29920 C CA . GLY A 1 28 ? 2.649 19.062 -1.055 1.00 0.00 29 GLY A CA 19
ATOM 29921 C C . GLY A 1 28 ? 2.120 19.101 -2.492 1.00 0.00 29 GLY A C 19
ATOM 29922 O O . GLY A 1 28 ? 2.890 18.916 -3.441 1.00 0.00 29 GLY A O 19
ATOM 29926 N N . CYS A 1 29 ? 0.816 19.335 -2.633 1.00 0.00 30 CYS A N 19
ATOM 29927 C CA . CYS A 1 29 ? 0.092 19.368 -3.896 1.00 0.00 30 CYS A CA 19
ATOM 29928 C C . CYS A 1 29 ? 0.695 20.310 -4.941 1.00 0.00 30 CYS A C 19
ATOM 29929 O O . CYS A 1 29 ? 1.508 21.197 -4.649 1.00 0.00 30 CYS A O 19
ATOM 29936 N N . ALA A 1 30 ? 0.213 20.160 -6.164 1.00 0.00 31 ALA A N 19
ATOM 29937 C CA . ALA A 1 30 ? 0.510 21.045 -7.278 1.00 0.00 31 ALA A CA 19
ATOM 29938 C C . ALA A 1 30 ? -0.768 21.578 -7.958 1.00 0.00 31 ALA A C 19
ATOM 29939 O O . ALA A 1 30 ? -0.675 22.567 -8.697 1.00 0.00 31 ALA A O 19
ATOM 29946 N N . VAL A 1 31 ? -1.958 21.026 -7.672 1.00 0.00 32 VAL A N 19
ATOM 29947 C CA . VAL A 1 31 ? -3.226 21.598 -8.149 1.00 0.00 32 VAL A CA 19
ATOM 29948 C C . VAL A 1 31 ? -3.529 22.881 -7.356 1.00 0.00 32 VAL A C 19
ATOM 29949 O O . VAL A 1 31 ? -4.036 23.848 -7.937 1.00 0.00 32 VAL A O 19
ATOM 29962 N N . CYS A 1 32 ? -3.187 22.913 -6.061 1.00 0.00 33 CYS A N 19
ATOM 29963 C CA . CYS A 1 32 ? -3.412 24.032 -5.140 1.00 0.00 33 CYS A CA 19
ATOM 29964 C C . CYS A 1 32 ? -2.193 24.485 -4.295 1.00 0.00 33 CYS A C 19
ATOM 29965 O O . CYS A 1 32 ? -2.218 25.595 -3.749 1.00 0.00 33 CYS A O 19
ATOM 29972 N N . SER A 1 33 ? -1.134 23.666 -4.195 1.00 0.00 34 SER A N 19
ATOM 29973 C CA . SER A 1 33 ? 0.117 23.934 -3.448 1.00 0.00 34 SER A CA 19
ATOM 29974 C C . SER A 1 33 ? 0.082 23.670 -1.919 1.00 0.00 34 SER A C 19
ATOM 29975 O O . SER A 1 33 ? 0.974 24.142 -1.203 1.00 0.00 34 SER A O 19
ATOM 29983 N N . LYS A 1 34 ? -0.900 22.932 -1.374 1.00 0.00 35 LYS A N 19
ATOM 29984 C CA . LYS A 1 34 ? -0.998 22.630 0.078 1.00 0.00 35 LYS A CA 19
ATOM 29985 C C . LYS A 1 34 ? -0.170 21.403 0.501 1.00 0.00 35 LYS A C 19
ATOM 29986 O O . LYS A 1 34 ? -0.075 20.431 -0.242 1.00 0.00 35 LYS A O 19
ATOM 30005 N N . ARG A 1 35 ? 0.367 21.403 1.729 1.00 0.00 36 ARG A N 19
ATOM 30006 C CA . ARG A 1 35 ? 1.107 20.275 2.346 1.00 0.00 36 ARG A CA 19
ATOM 30007 C C . ARG A 1 35 ? 0.434 19.858 3.664 1.00 0.00 36 ARG A C 19
ATOM 30008 O O . ARG A 1 35 ? -0.359 20.624 4.204 1.00 0.00 36 ARG A O 19
ATOM 30029 N N . ASP A 1 36 ? 0.705 18.640 4.154 1.00 0.00 37 ASP A N 19
ATOM 30030 C CA . ASP A 1 36 ? 0.085 18.014 5.347 1.00 0.00 37 ASP A CA 19
ATOM 30031 C C . ASP A 1 36 ? -1.462 17.996 5.337 1.00 0.00 37 ASP A C 19
ATOM 30032 O O . ASP A 1 36 ? -2.139 17.947 6.367 1.00 0.00 37 ASP A O 19
ATOM 30041 N N . PHE A 1 37 ? -2.004 18.013 4.123 1.00 0.00 38 PHE A N 19
ATOM 30042 C CA . PHE A 1 37 ? -3.415 18.050 3.753 1.00 0.00 38 PHE A CA 19
ATOM 30043 C C . PHE A 1 37 ? -3.788 16.858 2.867 1.00 0.00 38 PHE A C 19
ATOM 30044 O O . PHE A 1 37 ? -3.591 16.878 1.653 1.00 0.00 38 PHE A O 19
ATOM 30061 N N . MET A 1 38 ? -4.367 15.828 3.480 1.00 0.00 39 MET A N 19
ATOM 30062 C CA . MET A 1 38 ? -4.855 14.635 2.772 1.00 0.00 39 MET A CA 19
ATOM 30063 C C . MET A 1 38 ? -5.878 13.804 3.558 1.00 0.00 39 MET A C 19
ATOM 30064 O O . MET A 1 38 ? -5.848 13.718 4.786 1.00 0.00 39 MET A O 19
ATOM 30078 N N . LEU A 1 39 ? -6.755 13.171 2.781 1.00 0.00 40 LEU A N 19
ATOM 30079 C CA . LEU A 1 39 ? -7.861 12.274 3.117 1.00 0.00 40 LEU A CA 19
ATOM 30080 C C . LEU A 1 39 ? -7.725 10.966 2.317 1.00 0.00 40 LEU A C 19
ATOM 30081 O O . LEU A 1 39 ? -7.009 10.907 1.314 1.00 0.00 40 LEU A O 19
ATOM 30097 N N . ILE A 1 40 ? -8.470 9.940 2.730 1.00 0.00 41 ILE A N 19
ATOM 30098 C CA . ILE A 1 40 ? -8.574 8.637 2.065 1.00 0.00 41 ILE A CA 19
ATOM 30099 C C . ILE A 1 40 ? -10.062 8.382 1.823 1.00 0.00 41 ILE A C 19
ATOM 30100 O O . ILE A 1 40 ? -10.884 8.535 2.731 1.00 0.00 41 ILE A O 19
ATOM 30116 N N . THR A 1 41 ? -10.407 7.977 0.603 1.00 0.00 42 THR A N 19
ATOM 30117 C CA . THR A 1 41 ? -11.784 7.641 0.212 1.00 0.00 42 THR A CA 19
ATOM 30118 C C . THR A 1 41 ? -11.794 6.510 -0.809 1.00 0.00 42 THR A C 19
ATOM 30119 O O . THR A 1 41 ? -10.733 6.100 -1.292 1.00 0.00 42 THR A O 19
ATOM 30130 N N . ASN A 1 42 ? -12.991 6.032 -1.169 1.00 0.00 43 ASN A N 19
ATOM 30131 C CA . ASN A 1 42 ? -13.205 5.024 -2.217 1.00 0.00 43 ASN A CA 19
ATOM 30132 C C . ASN A 1 42 ? -12.438 3.694 -1.964 1.00 0.00 43 ASN A C 19
ATOM 30133 O O . ASN A 1 42 ? -12.244 2.872 -2.862 1.00 0.00 43 ASN A O 19
ATOM 30144 N N . LYS A 1 43 ? -12.013 3.486 -0.708 1.00 0.00 44 LYS A N 19
ATOM 30145 C CA . LYS A 1 43 ? -11.280 2.326 -0.194 1.00 0.00 44 LYS A CA 19
ATOM 30146 C C . LYS A 1 43 ? -12.077 1.033 -0.353 1.00 0.00 44 LYS A C 19
ATOM 30147 O O . LYS A 1 43 ? -13.084 0.818 0.326 1.00 0.00 44 LYS A O 19
ATOM 30166 N N . SER A 1 44 ? -11.608 0.185 -1.255 1.00 0.00 45 SER A N 19
ATOM 30167 C CA . SER A 1 44 ? -12.183 -1.117 -1.573 1.00 0.00 45 SER A CA 19
ATOM 30168 C C . SER A 1 44 ? -11.328 -2.268 -1.045 1.00 0.00 45 SER A C 19
ATOM 30169 O O . SER A 1 44 ? -10.115 -2.135 -0.856 1.00 0.00 45 SER A O 19
ATOM 30177 N N . LEU A 1 45 ? -11.968 -3.419 -0.840 1.00 0.00 46 LEU A N 19
ATOM 30178 C CA . LEU A 1 45 ? -11.357 -4.659 -0.360 1.00 0.00 46 LEU A CA 19
ATOM 30179 C C . LEU A 1 45 ? -11.912 -5.862 -1.133 1.00 0.00 46 LEU A C 19
ATOM 30180 O O . LEU A 1 45 ? -13.113 -5.941 -1.409 1.00 0.00 46 LEU A O 19
ATOM 30196 N N . LYS A 1 46 ? -11.017 -6.785 -1.494 1.00 0.00 47 LYS A N 19
ATOM 30197 C CA . LYS A 1 46 ? -11.284 -8.005 -2.259 1.00 0.00 47 LYS A CA 19
ATOM 30198 C C . LYS A 1 46 ? -10.647 -9.224 -1.607 1.00 0.00 47 LYS A C 19
ATOM 30199 O O . LYS A 1 46 ? -9.580 -9.110 -1.013 1.00 0.00 47 LYS A O 19
ATOM 30218 N N . GLU A 1 47 ? -11.278 -10.385 -1.715 1.00 0.00 48 GLU A N 19
ATOM 30219 C CA . GLU A 1 47 ? -10.719 -11.631 -1.161 1.00 0.00 48 GLU A CA 19
ATOM 30220 C C . GLU A 1 47 ? -10.921 -12.823 -2.116 1.00 0.00 48 GLU A C 19
ATOM 30221 O O . GLU A 1 47 ? -12.054 -13.238 -2.374 1.00 0.00 48 GLU A O 19
ATOM 30233 N N . GLU A 1 48 ? -9.823 -13.402 -2.617 1.00 0.00 49 GLU A N 19
ATOM 30234 C CA . GLU A 1 48 ? -9.810 -14.629 -3.433 1.00 0.00 49 GLU A CA 19
ATOM 30235 C C . GLU A 1 48 ? -9.017 -15.776 -2.788 1.00 0.00 49 GLU A C 19
ATOM 30236 O O . GLU A 1 48 ? -7.807 -15.667 -2.630 1.00 0.00 49 GLU A O 19
ATOM 30248 N N . ASP A 1 49 ? -9.643 -16.926 -2.539 1.00 0.00 50 ASP A N 19
ATOM 30249 C CA . ASP A 1 49 ? -9.012 -18.188 -2.078 1.00 0.00 50 ASP A CA 19
ATOM 30250 C C . ASP A 1 49 ? -7.960 -18.118 -0.930 1.00 0.00 50 ASP A C 19
ATOM 30251 O O . ASP A 1 49 ? -7.131 -19.018 -0.771 1.00 0.00 50 ASP A O 19
ATOM 30260 N N . GLY A 1 50 ? -7.968 -17.044 -0.138 1.00 0.00 51 GLY A N 19
ATOM 30261 C CA . GLY A 1 50 ? -7.022 -16.759 0.962 1.00 0.00 51 GLY A CA 19
ATOM 30262 C C . GLY A 1 50 ? -6.233 -15.459 0.755 1.00 0.00 51 GLY A C 19
ATOM 30263 O O . GLY A 1 50 ? -5.751 -14.868 1.721 1.00 0.00 51 GLY A O 19
ATOM 30267 N N . GLU A 1 51 ? -6.133 -14.984 -0.488 1.00 0.00 52 GLU A N 19
ATOM 30268 C CA . GLU A 1 51 ? -5.521 -13.705 -0.851 1.00 0.00 52 GLU A CA 19
ATOM 30269 C C . GLU A 1 51 ? -6.473 -12.572 -0.451 1.00 0.00 52 GLU A C 19
ATOM 30270 O O . GLU A 1 51 ? -7.675 -12.640 -0.713 1.00 0.00 52 GLU A O 19
ATOM 30282 N N . GLU A 1 52 ? -5.936 -11.511 0.142 1.00 0.00 53 GLU A N 19
ATOM 30283 C CA . GLU A 1 52 ? -6.653 -10.304 0.544 1.00 0.00 53 GLU A CA 19
ATOM 30284 C C . GLU A 1 52 ? -6.080 -9.116 -0.228 1.00 0.00 53 GLU A C 19
ATOM 30285 O O . GLU A 1 52 ? -4.868 -8.913 -0.262 1.00 0.00 53 GLU A O 19
ATOM 30297 N N . ILE A 1 53 ? -6.938 -8.314 -0.852 1.00 0.00 54 ILE A N 19
ATOM 30298 C CA . ILE A 1 53 ? -6.546 -7.165 -1.659 1.00 0.00 54 ILE A CA 19
ATOM 30299 C C . ILE A 1 53 ? -7.216 -5.910 -1.107 1.00 0.00 54 ILE A C 19
ATOM 30300 O O . ILE A 1 53 ? -8.397 -5.943 -0.766 1.00 0.00 54 ILE A O 19
ATOM 30316 N N . VAL A 1 54 ? -6.480 -4.803 -1.041 1.00 0.00 55 VAL A N 19
ATOM 30317 C CA . VAL A 1 54 ? -6.971 -3.498 -0.586 1.00 0.00 55 VAL A CA 19
ATOM 30318 C C . VAL A 1 54 ? -6.534 -2.427 -1.580 1.00 0.00 55 VAL A C 19
ATOM 30319 O O . VAL A 1 54 ? -5.339 -2.206 -1.776 1.00 0.00 55 VAL A O 19
ATOM 30332 N N . THR A 1 55 ? -7.492 -1.751 -2.209 1.00 0.00 56 THR A N 19
ATOM 30333 C CA . THR A 1 55 ? -7.229 -0.661 -3.166 1.00 0.00 56 THR A CA 19
ATOM 30334 C C . THR A 1 55 ? -7.896 0.652 -2.741 1.00 0.00 56 THR A C 19
ATOM 30335 O O . THR A 1 55 ? -9.077 0.649 -2.398 1.00 0.00 56 THR A O 19
ATOM 30346 N N . TYR A 1 56 ? -7.187 1.783 -2.769 1.00 0.00 57 TYR A N 19
ATOM 30347 C CA . TYR A 1 56 ? -7.739 3.100 -2.404 1.00 0.00 57 TYR A CA 19
ATOM 30348 C C . TYR A 1 56 ? -7.065 4.273 -3.135 1.00 0.00 57 TYR A C 19
ATOM 30349 O O . TYR A 1 56 ? -6.287 4.089 -4.076 1.00 0.00 57 TYR A O 19
ATOM 30367 N N . ASP A 1 57 ? -7.341 5.496 -2.679 1.00 0.00 58 ASP A N 19
ATOM 30368 C CA . ASP A 1 57 ? -6.789 6.732 -3.220 1.00 0.00 58 ASP A CA 19
ATOM 30369 C C . ASP A 1 57 ? -6.489 7.714 -2.079 1.00 0.00 58 ASP A C 19
ATOM 30370 O O . ASP A 1 57 ? -7.132 7.683 -1.023 1.00 0.00 58 ASP A O 19
ATOM 30379 N N . HIS A 1 58 ? -5.600 8.663 -2.351 1.00 0.00 59 HIS A N 19
ATOM 30380 C CA . HIS A 1 58 ? -5.294 9.790 -1.471 1.00 0.00 59 HIS A CA 19
ATOM 30381 C C . HIS A 1 58 ? -5.889 11.035 -2.138 1.00 0.00 59 HIS A C 19
ATOM 30382 O O . HIS A 1 58 ? -5.804 11.189 -3.357 1.00 0.00 59 HIS A O 19
ATOM 30396 N N . LEU A 1 59 ? -6.502 11.919 -1.359 1.00 0.00 60 LEU A N 19
ATOM 30397 C CA . LEU A 1 59 ? -7.200 13.111 -1.841 1.00 0.00 60 LEU A CA 19
ATOM 30398 C C . LEU A 1 59 ? -6.785 14.332 -1.025 1.00 0.00 60 LEU A C 19
ATOM 30399 O O . LEU A 1 59 ? -6.816 14.284 0.202 1.00 0.00 60 LEU A O 19
ATOM 30415 N N . CYS A 1 60 ? -6.428 15.420 -1.700 1.00 0.00 61 CYS A N 19
ATOM 30416 C CA . CYS A 1 60 ? -6.027 16.680 -1.085 1.00 0.00 61 CYS A CA 19
ATOM 30417 C C . CYS A 1 60 ? -7.133 17.225 -0.165 1.00 0.00 61 CYS A C 19
ATOM 30418 O O . CYS A 1 60 ? -8.271 17.427 -0.591 1.00 0.00 61 CYS A O 19
ATOM 30425 N N . LYS A 1 61 ? -6.838 17.483 1.115 1.00 0.00 62 LYS A N 19
ATOM 30426 C CA . LYS A 1 61 ? -7.827 18.050 2.060 1.00 0.00 62 LYS A CA 19
ATOM 30427 C C . LYS A 1 61 ? -8.292 19.462 1.629 1.00 0.00 62 LYS A C 19
ATOM 30428 O O . LYS A 1 61 ? -9.290 19.963 2.152 1.00 0.00 62 LYS A O 19
ATOM 30447 N N . ASN A 1 62 ? -7.606 20.099 0.675 1.00 0.00 63 ASN A N 19
ATOM 30448 C CA . ASN A 1 62 ? -7.927 21.432 0.181 1.00 0.00 63 ASN A CA 19
ATOM 30449 C C . ASN A 1 62 ? -8.783 21.381 -1.098 1.00 0.00 63 ASN A C 19
ATOM 30450 O O . ASN A 1 62 ? -9.948 21.788 -1.062 1.00 0.00 63 ASN A O 19
ATOM 30461 N N . CYS A 1 63 ? -8.233 20.880 -2.211 1.00 0.00 64 CYS A N 19
ATOM 30462 C CA . CYS A 1 63 ? -8.909 20.806 -3.507 1.00 0.00 64 CYS A CA 19
ATOM 30463 C C . CYS A 1 63 ? -9.613 19.457 -3.799 1.00 0.00 64 CYS A C 19
ATOM 30464 O O . CYS A 1 63 ? -10.313 19.337 -4.811 1.00 0.00 64 CYS A O 19
ATOM 30471 N N . HIS A 1 64 ? -9.459 18.445 -2.930 1.00 0.00 65 HIS A N 19
ATOM 30472 C CA . HIS A 1 64 ? -9.999 17.070 -3.073 1.00 0.00 65 HIS A CA 19
ATOM 30473 C C . HIS A 1 64 ? -9.654 16.373 -4.396 1.00 0.00 65 HIS A C 19
ATOM 30474 O O . HIS A 1 64 ? -10.258 15.364 -4.765 1.00 0.00 65 HIS A O 19
ATOM 30489 N N . HIS A 1 65 ? -8.619 16.861 -5.070 1.00 0.00 66 HIS A N 19
ATOM 30490 C CA . HIS A 1 65 ? -8.009 16.223 -6.225 1.00 0.00 66 HIS A CA 19
ATOM 30491 C C . HIS A 1 65 ? -7.338 14.923 -5.742 1.00 0.00 66 HIS A C 19
ATOM 30492 O O . HIS A 1 65 ? -6.821 14.870 -4.619 1.00 0.00 66 HIS A O 19
ATOM 30506 N N . VAL A 1 66 ? -7.319 13.880 -6.573 1.00 0.00 67 VAL A N 19
ATOM 30507 C CA . VAL A 1 66 ? -6.657 12.615 -6.232 1.00 0.00 67 VAL A CA 19
ATOM 30508 C C . VAL A 1 66 ? -5.138 12.781 -6.345 1.00 0.00 67 VAL A C 19
ATOM 30509 O O . VAL A 1 66 ? -4.579 12.781 -7.445 1.00 0.00 67 VAL A O 19
ATOM 30522 N N . ILE A 1 67 ? -4.484 12.909 -5.188 1.00 0.00 68 ILE A N 19
ATOM 30523 C CA . ILE A 1 67 ? -3.030 13.060 -5.042 1.00 0.00 68 ILE A CA 19
ATOM 30524 C C . ILE A 1 67 ? -2.292 11.850 -5.630 1.00 0.00 68 ILE A C 19
ATOM 30525 O O . ILE A 1 67 ? -1.295 11.991 -6.344 1.00 0.00 68 ILE A O 19
ATOM 30541 N N . ALA A 1 68 ? -2.785 10.650 -5.309 1.00 0.00 69 ALA A N 19
ATOM 30542 C CA . ALA A 1 68 ? -2.190 9.377 -5.698 1.00 0.00 69 ALA A CA 19
ATOM 30543 C C . ALA A 1 68 ? -3.174 8.203 -5.528 1.00 0.00 69 ALA A C 19
ATOM 30544 O O . ALA A 1 68 ? -4.171 8.314 -4.811 1.00 0.00 69 ALA A O 19
ATOM 30551 N N . ARG A 1 69 ? -2.851 7.058 -6.140 1.00 0.00 70 ARG A N 19
ATOM 30552 C CA . ARG A 1 69 ? -3.578 5.785 -6.005 1.00 0.00 70 ARG A CA 19
ATOM 30553 C C . ARG A 1 69 ? -2.711 4.808 -5.219 1.00 0.00 70 ARG A C 19
ATOM 30554 O O . ARG A 1 69 ? -1.496 4.790 -5.414 1.00 0.00 70 ARG A O 19
ATOM 30575 N N . HIS A 1 70 ? -3.361 3.971 -4.414 1.00 0.00 71 HIS A N 19
ATOM 30576 C CA . HIS A 1 70 ? -2.733 2.966 -3.549 1.00 0.00 71 HIS A CA 19
ATOM 30577 C C . HIS A 1 70 ? -3.318 1.574 -3.769 1.00 0.00 71 HIS A C 19
ATOM 30578 O O . HIS A 1 70 ? -4.534 1.399 -3.863 1.00 0.00 71 HIS A O 19
ATOM 30592 N N . GLU A 1 71 ? -2.459 0.565 -3.787 1.00 0.00 72 GLU A N 19
ATOM 30593 C CA . GLU A 1 71 ? -2.835 -0.838 -3.872 1.00 0.00 72 GLU A CA 19
ATOM 30594 C C . GLU A 1 71 ? -1.932 -1.645 -2.935 1.00 0.00 72 GLU A C 19
ATOM 30595 O O . GLU A 1 71 ? -0.710 -1.506 -2.943 1.00 0.00 72 GLU A O 19
ATOM 30607 N N . TYR A 1 72 ? -2.538 -2.522 -2.145 1.00 0.00 73 TYR A N 19
ATOM 30608 C CA . TYR A 1 72 ? -1.866 -3.471 -1.268 1.00 0.00 73 TYR A CA 19
ATOM 30609 C C . TYR A 1 72 ? -2.519 -4.826 -1.514 1.00 0.00 73 TYR A C 19
ATOM 30610 O O . TYR A 1 72 ? -3.740 -4.953 -1.438 1.00 0.00 73 TYR A O 19
ATOM 30628 N N . THR A 1 73 ? -1.726 -5.842 -1.825 1.00 0.00 74 THR A N 19
ATOM 30629 C CA . THR A 1 73 ? -2.232 -7.195 -2.079 1.00 0.00 74 THR A CA 19
ATOM 30630 C C . THR A 1 73 ? -1.436 -8.179 -1.220 1.00 0.00 74 THR A C 19
ATOM 30631 O O . THR A 1 73 ? -0.214 -8.082 -1.087 1.00 0.00 74 THR A O 19
ATOM 30642 N N . PHE A 1 74 ? -2.129 -9.118 -0.586 1.00 0.00 75 PHE A N 19
ATOM 30643 C CA . PHE A 1 74 ? -1.533 -10.114 0.307 1.00 0.00 75 PHE A CA 19
ATOM 30644 C C . PHE A 1 74 ? -2.018 -11.525 -0.066 1.00 0.00 75 PHE A C 19
ATOM 30645 O O . PHE A 1 74 ? -3.219 -11.741 -0.128 1.00 0.00 75 PHE A O 19
ATOM 30662 N N . SER A 1 75 ? -1.123 -12.490 -0.279 1.00 0.00 76 SER A N 19
ATOM 30663 C CA . SER A 1 75 ? -1.401 -13.882 -0.697 1.00 0.00 76 SER A CA 19
ATOM 30664 C C . SER A 1 75 ? -0.784 -14.933 0.221 1.00 0.00 76 SER A C 19
ATOM 30665 O O . SER A 1 75 ? 0.347 -14.770 0.659 1.00 0.00 76 SER A O 19
ATOM 30673 N N . ILE A 1 76 ? -1.470 -16.053 0.467 1.00 0.00 77 ILE A N 19
ATOM 30674 C CA . ILE A 1 76 ? -0.858 -17.194 1.185 1.00 0.00 77 ILE A CA 19
ATOM 30675 C C . ILE A 1 76 ? -0.763 -18.372 0.213 1.00 0.00 77 ILE A C 19
ATOM 30676 O O . ILE A 1 76 ? -1.786 -18.838 -0.299 1.00 0.00 77 ILE A O 19
ATOM 30692 N N . MET A 1 77 ? 0.454 -18.877 -0.018 1.00 0.00 78 MET A N 19
ATOM 30693 C CA . MET A 1 77 ? 0.716 -20.075 -0.829 1.00 0.00 78 MET A CA 19
ATOM 30694 C C . MET A 1 77 ? 1.413 -21.217 -0.082 1.00 0.00 78 MET A C 19
ATOM 30695 O O . MET A 1 77 ? 2.543 -21.040 0.371 1.00 0.00 78 MET A O 19
ATOM 30709 N N . ASP A 1 78 ? 0.774 -22.390 -0.029 1.00 0.00 79 ASP A N 19
ATOM 30710 C CA . ASP A 1 78 ? 1.244 -23.674 0.531 1.00 0.00 79 ASP A CA 19
ATOM 30711 C C . ASP A 1 78 ? 1.724 -23.662 2.001 1.00 0.00 79 ASP A C 19
ATOM 30712 O O . ASP A 1 78 ? 1.064 -24.235 2.872 1.00 0.00 79 ASP A O 19
ATOM 30721 N N . GLU A 1 79 ? 2.844 -22.999 2.291 1.00 0.00 80 GLU A N 19
ATOM 30722 C CA . GLU A 1 79 ? 3.450 -22.865 3.625 1.00 0.00 80 GLU A CA 19
ATOM 30723 C C . GLU A 1 79 ? 3.972 -21.449 3.897 1.00 0.00 80 GLU A C 19
ATOM 30724 O O . GLU A 1 79 ? 4.607 -21.230 4.927 1.00 0.00 80 GLU A O 19
ATOM 30736 N N . PHE A 1 80 ? 3.772 -20.485 2.993 1.00 0.00 81 PHE A N 19
ATOM 30737 C CA . PHE A 1 80 ? 4.348 -19.150 3.183 1.00 0.00 81 PHE A CA 19
ATOM 30738 C C . PHE A 1 80 ? 3.268 -18.083 2.954 1.00 0.00 81 PHE A C 19
ATOM 30739 O O . PHE A 1 80 ? 2.165 -18.362 2.476 1.00 0.00 81 PHE A O 19
ATOM 30756 N N . GLN A 1 81 ? 3.623 -16.836 3.228 1.00 0.00 82 GLN A N 19
ATOM 30757 C CA . GLN A 1 81 ? 2.798 -15.652 3.016 1.00 0.00 82 GLN A CA 19
ATOM 30758 C C . GLN A 1 81 ? 3.558 -14.666 2.141 1.00 0.00 82 GLN A C 19
ATOM 30759 O O . GLN A 1 81 ? 4.757 -14.498 2.313 1.00 0.00 82 GLN A O 19
ATOM 30773 N N . GLU A 1 82 ? 2.854 -13.970 1.266 1.00 0.00 83 GLU A N 19
ATOM 30774 C CA . GLU A 1 82 ? 3.340 -12.964 0.321 1.00 0.00 83 GLU A CA 19
ATOM 30775 C C . GLU A 1 82 ? 2.620 -11.646 0.549 1.00 0.00 83 GLU A C 19
ATOM 30776 O O . GLU A 1 82 ? 1.395 -11.585 0.589 1.00 0.00 83 GLU A O 19
ATOM 30788 N N . TYR A 1 83 ? 3.401 -10.584 0.643 1.00 0.00 84 TYR A N 19
ATOM 30789 C CA . TYR A 1 83 ? 2.938 -9.218 0.837 1.00 0.00 84 TYR A CA 19
ATOM 30790 C C . TYR A 1 83 ? 3.442 -8.357 -0.304 1.00 0.00 84 TYR A C 19
ATOM 30791 O O . TYR A 1 83 ? 4.632 -8.393 -0.609 1.00 0.00 84 TYR A O 19
ATOM 30809 N N . THR A 1 84 ? 2.565 -7.579 -0.927 1.00 0.00 85 THR A N 19
ATOM 30810 C CA . THR A 1 84 ? 2.949 -6.654 -1.995 1.00 0.00 85 THR A CA 19
ATOM 30811 C C . THR A 1 84 ? 2.178 -5.344 -1.836 1.00 0.00 85 THR A C 19
ATOM 30812 O O . THR A 1 84 ? 1.011 -5.313 -1.449 1.00 0.00 85 THR A O 19
ATOM 30823 N N . MET A 1 85 ? 2.833 -4.234 -2.132 1.00 0.00 86 MET A N 19
ATOM 30824 C CA . MET A 1 85 ? 2.277 -2.886 -2.106 1.00 0.00 86 MET A CA 19
ATOM 30825 C C . MET A 1 85 ? 2.783 -2.116 -3.322 1.00 0.00 86 MET A C 19
ATOM 30826 O O . MET A 1 85 ? 3.916 -2.295 -3.769 1.00 0.00 86 MET A O 19
ATOM 30840 N N . LEU A 1 86 ? 1.913 -1.267 -3.850 1.00 0.00 87 LEU A N 19
ATOM 30841 C CA . LEU A 1 86 ? 2.138 -0.417 -5.016 1.00 0.00 87 LEU A CA 19
ATOM 30842 C C . LEU A 1 86 ? 1.287 0.867 -4.906 1.00 0.00 87 LEU A C 19
ATOM 30843 O O . LEU A 1 86 ? 0.075 0.853 -5.120 1.00 0.00 87 LEU A O 19
ATOM 30859 N N . CYS A 1 87 ? 1.937 1.978 -4.586 1.00 0.00 88 CYS A N 19
ATOM 30860 C CA . CYS A 1 87 ? 1.355 3.307 -4.446 1.00 0.00 88 CYS A CA 19
ATOM 30861 C C . CYS A 1 87 ? 2.324 4.363 -4.998 1.00 0.00 88 CYS A C 19
ATOM 30862 O O . CYS A 1 87 ? 3.532 4.309 -4.734 1.00 0.00 88 CYS A O 19
ATOM 30869 N N . LEU A 1 88 ? 1.792 5.334 -5.745 1.00 0.00 89 LEU A N 19
ATOM 30870 C CA . LEU A 1 88 ? 2.552 6.457 -6.299 1.00 0.00 89 LEU A CA 19
ATOM 30871 C C . LEU A 1 88 ? 3.215 7.304 -5.199 1.00 0.00 89 LEU A C 19
ATOM 30872 O O . LEU A 1 88 ? 4.322 7.806 -5.406 1.00 0.00 89 LEU A O 19
ATOM 30888 N N . LEU A 1 89 ? 2.573 7.425 -4.034 1.00 0.00 90 LEU A N 19
ATOM 30889 C CA . LEU A 1 89 ? 3.057 8.175 -2.880 1.00 0.00 90 LEU A CA 19
ATOM 30890 C C . LEU A 1 89 ? 3.757 7.260 -1.877 1.00 0.00 90 LEU A C 19
ATOM 30891 O O . LEU A 1 89 ? 4.940 7.455 -1.594 1.00 0.00 90 LEU A O 19
ATOM 30907 N N . CYS A 1 90 ? 3.024 6.313 -1.306 1.00 0.00 91 CYS A N 19
ATOM 30908 C CA . CYS A 1 90 ? 3.498 5.454 -0.241 1.00 0.00 91 CYS A CA 19
ATOM 30909 C C . CYS A 1 90 ? 4.646 4.541 -0.679 1.00 0.00 91 CYS A C 19
ATOM 30910 O O . CYS A 1 90 ? 5.605 4.372 0.076 1.00 0.00 91 CYS A O 19
ATOM 30917 N N . GLY A 1 91 ? 4.582 4.001 -1.900 1.00 0.00 92 GLY A N 19
ATOM 30918 C CA . GLY A 1 91 ? 5.674 3.230 -2.486 1.00 0.00 92 GLY A CA 19
ATOM 30919 C C . GLY A 1 91 ? 5.339 1.869 -3.083 1.00 0.00 92 GLY A C 19
ATOM 30920 O O . GLY A 1 91 ? 4.221 1.364 -2.974 1.00 0.00 92 GLY A O 19
ATOM 30924 N N . LYS A 1 92 ? 6.360 1.248 -3.683 1.00 0.00 93 LYS A N 19
ATOM 30925 C CA . LYS A 1 92 ? 6.319 -0.110 -4.232 1.00 0.00 93 LYS A CA 19
ATOM 30926 C C . LYS A 1 92 ? 7.234 -1.032 -3.432 1.00 0.00 93 LYS A C 19
ATOM 30927 O O . LYS A 1 92 ? 8.446 -0.817 -3.371 1.00 0.00 93 LYS A O 19
ATOM 30946 N N . ALA A 1 93 ? 6.646 -2.047 -2.813 1.00 0.00 94 ALA A N 19
ATOM 30947 C CA . ALA A 1 93 ? 7.339 -3.011 -1.969 1.00 0.00 94 ALA A CA 19
ATOM 30948 C C . ALA A 1 93 ? 6.793 -4.448 -2.078 1.00 0.00 94 ALA A C 19
ATOM 30949 O O . ALA A 1 93 ? 5.638 -4.656 -2.449 1.00 0.00 94 ALA A O 19
ATOM 30956 N N . GLU A 1 94 ? 7.617 -5.442 -1.734 1.00 0.00 95 GLU A N 19
ATOM 30957 C CA . GLU A 1 94 ? 7.235 -6.861 -1.691 1.00 0.00 95 GLU A CA 19
ATOM 30958 C C . GLU A 1 94 ? 8.057 -7.626 -0.636 1.00 0.00 95 GLU A C 19
ATOM 30959 O O . GLU A 1 94 ? 9.267 -7.423 -0.520 1.00 0.00 95 GLU A O 19
ATOM 30971 N N . ASP A 1 95 ? 7.404 -8.506 0.129 1.00 0.00 96 ASP A N 19
ATOM 30972 C CA . ASP A 1 95 ? 7.992 -9.354 1.170 1.00 0.00 96 ASP A CA 19
ATOM 30973 C C . ASP A 1 95 ? 7.364 -10.756 1.190 1.00 0.00 96 ASP A C 19
ATOM 30974 O O . ASP A 1 95 ? 6.190 -10.912 0.851 1.00 0.00 96 ASP A O 19
ATOM 30983 N N . THR A 1 96 ? 8.108 -11.770 1.640 1.00 0.00 97 THR A N 19
ATOM 30984 C CA . THR A 1 96 ? 7.585 -13.140 1.796 1.00 0.00 97 THR A CA 19
ATOM 30985 C C . THR A 1 96 ? 8.034 -13.752 3.128 1.00 0.00 97 THR A C 19
ATOM 30986 O O . THR A 1 96 ? 9.205 -13.642 3.499 1.00 0.00 97 THR A O 19
ATOM 30997 N N . ILE A 1 97 ? 7.107 -14.386 3.855 1.00 0.00 98 ILE A N 19
ATOM 30998 C CA . ILE A 1 97 ? 7.322 -14.994 5.180 1.00 0.00 98 ILE A CA 19
ATOM 30999 C C . ILE A 1 97 ? 6.974 -16.478 5.161 1.00 0.00 98 ILE A C 19
ATOM 31000 O O . ILE A 1 97 ? 5.858 -16.842 4.810 1.00 0.00 98 ILE A O 19
ATOM 31016 N N . SER A 1 98 ? 7.878 -17.344 5.602 1.00 0.00 99 SER A N 19
ATOM 31017 C CA . SER A 1 98 ? 7.599 -18.780 5.737 1.00 0.00 99 SER A CA 19
ATOM 31018 C C . SER A 1 98 ? 6.898 -19.046 7.074 1.00 0.00 99 SER A C 19
ATOM 31019 O O . SER A 1 98 ? 7.304 -18.513 8.111 1.00 0.00 99 SER A O 19
ATOM 31027 N N . ILE A 1 99 ? 5.825 -19.843 7.061 1.00 0.00 100 ILE A N 19
ATOM 31028 C CA . ILE A 1 99 ? 4.995 -20.135 8.242 1.00 0.00 100 ILE A CA 19
ATOM 31029 C C . ILE A 1 99 ? 4.679 -21.636 8.404 1.00 0.00 100 ILE A C 19
ATOM 31030 O O . ILE A 1 99 ? 5.150 -22.489 7.651 1.00 0.00 100 ILE A O 19
ATOM 31046 N N . LEU A 1 100 ? 3.899 -21.956 9.439 1.00 0.00 101 LEU A N 19
ATOM 31047 C CA . LEU A 1 100 ? 3.476 -23.293 9.855 1.00 0.00 101 LEU A CA 19
ATOM 31048 C C . LEU A 1 100 ? 1.978 -23.273 10.227 1.00 0.00 101 LEU A C 19
ATOM 31049 O O . LEU A 1 100 ? 1.437 -22.187 10.464 1.00 0.00 101 LEU A O 19
ATOM 31065 N N . PRO A 1 101 ? 1.294 -24.432 10.336 1.00 0.00 102 PRO A N 19
ATOM 31066 C CA . PRO A 1 101 ? -0.123 -24.489 10.731 1.00 0.00 102 PRO A CA 19
ATOM 31067 C C . PRO A 1 101 ? -0.405 -23.902 12.130 1.00 0.00 102 PRO A C 19
ATOM 31068 O O . PRO A 1 101 ? -1.544 -23.550 12.436 1.00 0.00 102 PRO A O 19
ATOM 31079 N N . ASP A 1 102 ? 0.629 -23.740 12.966 1.00 0.00 103 ASP A N 19
ATOM 31080 C CA . ASP A 1 102 ? 0.571 -23.092 14.286 1.00 0.00 103 ASP A CA 19
ATOM 31081 C C . ASP A 1 102 ? 0.465 -21.544 14.197 1.00 0.00 103 ASP A C 19
ATOM 31082 O O . ASP A 1 102 ? 0.338 -20.865 15.216 1.00 0.00 103 ASP A O 19
ATOM 31091 N N . ASP A 1 103 ? 0.511 -20.980 12.980 1.00 0.00 104 ASP A N 19
ATOM 31092 C CA . ASP A 1 103 ? 0.442 -19.545 12.653 1.00 0.00 104 ASP A CA 19
ATOM 31093 C C . ASP A 1 103 ? 1.437 -18.643 13.443 1.00 0.00 104 ASP A C 19
ATOM 31094 O O . ASP A 1 103 ? 1.018 -17.683 14.102 1.00 0.00 104 ASP A O 19
ATOM 31103 N N . PRO A 1 104 ? 2.760 -18.937 13.417 1.00 0.00 105 PRO A N 19
ATOM 31104 C CA . PRO A 1 104 ? 3.778 -18.188 14.169 1.00 0.00 105 PRO A CA 19
ATOM 31105 C C . PRO A 1 104 ? 4.153 -16.810 13.585 1.00 0.00 105 PRO A C 19
ATOM 31106 O O . PRO A 1 104 ? 4.635 -15.952 14.328 1.00 0.00 105 PRO A O 19
ATOM 31117 N N . ARG A 1 105 ? 3.953 -16.590 12.273 1.00 0.00 106 ARG A N 19
ATOM 31118 C CA . ARG A 1 105 ? 4.267 -15.347 11.520 1.00 0.00 106 ARG A CA 19
ATOM 31119 C C . ARG A 1 105 ? 5.664 -14.751 11.801 1.00 0.00 106 ARG A C 19
ATOM 31120 O O . ARG A 1 105 ? 5.835 -13.532 11.832 1.00 0.00 106 ARG A O 19
ATOM 31141 N N . GLN A 1 106 ? 6.666 -15.614 12.015 1.00 0.00 107 GLN A N 19
ATOM 31142 C CA . GLN A 1 106 ? 8.063 -15.270 12.340 1.00 0.00 107 GLN A CA 19
ATOM 31143 C C . GLN A 1 106 ? 8.184 -14.135 13.371 1.00 0.00 107 GLN A C 19
ATOM 31144 O O . GLN A 1 106 ? 8.662 -14.345 14.495 1.00 0.00 107 GLN A O 19
ATOM 31161 N N . CYS A 1 1 ? -1.100 14.949 -8.518 1.00 0.00 2 CYS A N 20
ATOM 31162 C CA . CYS A 1 1 ? -0.663 15.415 -9.824 1.00 0.00 2 CYS A CA 20
ATOM 31163 C C . CYS A 1 1 ? 0.742 14.894 -10.212 1.00 0.00 2 CYS A C 20
ATOM 31164 O O . CYS A 1 1 ? 1.340 15.343 -11.197 1.00 0.00 2 CYS A O 20
ATOM 31171 N N . GLY A 1 2 ? 1.280 13.950 -9.431 1.00 0.00 3 GLY A N 20
ATOM 31172 C CA . GLY A 1 2 ? 2.619 13.356 -9.561 1.00 0.00 3 GLY A CA 20
ATOM 31173 C C . GLY A 1 2 ? 3.706 14.321 -9.076 1.00 0.00 3 GLY A C 20
ATOM 31174 O O . GLY A 1 2 ? 4.656 13.900 -8.419 1.00 0.00 3 GLY A O 20
ATOM 31178 N N . ASP A 1 3 ? 3.526 15.626 -9.292 1.00 0.00 4 ASP A N 20
ATOM 31179 C CA . ASP A 1 3 ? 4.373 16.661 -8.696 1.00 0.00 4 ASP A CA 20
ATOM 31180 C C . ASP A 1 3 ? 4.183 16.677 -7.160 1.00 0.00 4 ASP A C 20
ATOM 31181 O O . ASP A 1 3 ? 5.063 17.161 -6.443 1.00 0.00 4 ASP A O 20
ATOM 31190 N N . CYS A 1 4 ? 3.075 16.100 -6.661 1.00 0.00 5 CYS A N 20
ATOM 31191 C CA . CYS A 1 4 ? 2.761 15.913 -5.247 1.00 0.00 5 CYS A CA 20
ATOM 31192 C C . CYS A 1 4 ? 3.801 15.025 -4.514 1.00 0.00 5 CYS A C 20
ATOM 31193 O O . CYS A 1 4 ? 3.968 15.143 -3.299 1.00 0.00 5 CYS A O 20
ATOM 31200 N N . VAL A 1 5 ? 4.476 14.108 -5.223 1.00 0.00 6 VAL A N 20
ATOM 31201 C CA . VAL A 1 5 ? 5.411 13.124 -4.642 1.00 0.00 6 VAL A CA 20
ATOM 31202 C C . VAL A 1 5 ? 6.872 13.423 -5.033 1.00 0.00 6 VAL A C 20
ATOM 31203 O O . VAL A 1 5 ? 7.167 13.788 -6.173 1.00 0.00 6 VAL A O 20
ATOM 31216 N N . GLU A 1 6 ? 7.811 13.260 -4.097 1.00 0.00 7 GLU A N 20
ATOM 31217 C CA . GLU A 1 6 ? 9.255 13.449 -4.312 1.00 0.00 7 GLU A CA 20
ATOM 31218 C C . GLU A 1 6 ? 9.797 12.401 -5.305 1.00 0.00 7 GLU A C 20
ATOM 31219 O O . GLU A 1 6 ? 10.595 12.726 -6.191 1.00 0.00 7 GLU A O 20
ATOM 31231 N N . LYS A 1 7 ? 9.330 11.151 -5.176 1.00 0.00 8 LYS A N 20
ATOM 31232 C CA . LYS A 1 7 ? 9.654 9.994 -6.016 1.0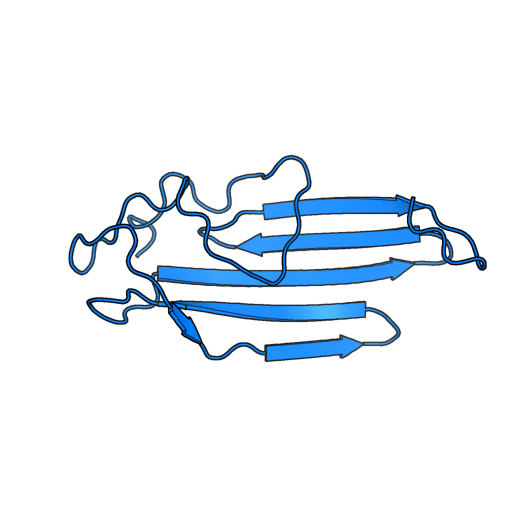0 0.00 8 LYS A CA 20
ATOM 31233 C C . LYS A 1 7 ? 8.365 9.248 -6.369 1.00 0.00 8 LYS A C 20
ATOM 31234 O O . LYS A 1 7 ? 7.482 9.102 -5.522 1.00 0.00 8 LYS A O 20
ATOM 31253 N N . GLU A 1 8 ? 8.264 8.739 -7.594 1.00 0.00 9 GLU A N 20
ATOM 31254 C CA . GLU A 1 8 ? 7.133 7.913 -8.040 1.00 0.00 9 GLU A CA 20
ATOM 31255 C C . GLU A 1 8 ? 7.353 6.463 -7.575 1.00 0.00 9 GLU A C 20
ATOM 31256 O O . GLU A 1 8 ? 8.385 5.868 -7.896 1.00 0.00 9 GLU A O 20
ATOM 31268 N N . TYR A 1 9 ? 6.394 5.893 -6.834 1.00 0.00 10 TYR A N 20
ATOM 31269 C CA . TYR A 1 9 ? 6.446 4.519 -6.301 1.00 0.00 10 TYR A CA 20
ATOM 31270 C C . TYR A 1 9 ? 7.799 4.173 -5.637 1.00 0.00 10 TYR A C 20
ATOM 31271 O O . TYR A 1 9 ? 8.491 3.243 -6.067 1.00 0.00 10 TYR A O 20
ATOM 31289 N N . PRO A 1 10 ? 8.202 4.916 -4.586 1.00 0.00 11 PRO A N 20
ATOM 31290 C CA . PRO A 1 10 ? 9.469 4.698 -3.887 1.00 0.00 11 PRO A CA 20
ATOM 31291 C C . PRO A 1 10 ? 9.519 3.316 -3.224 1.00 0.00 11 PRO A C 20
ATOM 31292 O O . PRO A 1 10 ? 8.506 2.833 -2.728 1.00 0.00 11 PRO A O 20
ATOM 31303 N N . ASN A 1 11 ? 10.683 2.668 -3.156 1.00 0.00 12 ASN A N 20
ATOM 31304 C CA . ASN A 1 11 ? 10.786 1.394 -2.441 1.00 0.00 12 ASN A CA 20
ATOM 31305 C C . ASN A 1 11 ? 10.840 1.660 -0.925 1.00 0.00 12 ASN A C 20
ATOM 31306 O O . ASN A 1 11 ? 11.424 2.655 -0.480 1.00 0.00 12 ASN A O 20
ATOM 31317 N N . ARG A 1 12 ? 10.222 0.784 -0.120 1.00 0.00 13 ARG A N 20
ATOM 31318 C CA . ARG A 1 12 ? 10.109 0.936 1.348 1.00 0.00 13 ARG A CA 20
ATOM 31319 C C . ARG A 1 12 ? 10.771 -0.184 2.154 1.00 0.00 13 ARG A C 20
ATOM 31320 O O . ARG A 1 12 ? 10.298 -0.545 3.233 1.00 0.00 13 ARG A O 20
ATOM 31341 N N . GLY A 1 13 ? 11.842 -0.765 1.618 1.00 0.00 14 GLY A N 20
ATOM 31342 C CA . GLY A 1 13 ? 12.583 -1.859 2.269 1.00 0.00 14 GLY A CA 20
ATOM 31343 C C . GLY A 1 13 ? 11.695 -3.061 2.618 1.00 0.00 14 GLY A C 20
ATOM 31344 O O . GLY A 1 13 ? 11.862 -3.670 3.675 1.00 0.00 14 GLY A O 20
ATOM 31348 N N . ASN A 1 14 ? 10.736 -3.355 1.727 1.00 0.00 15 ASN A N 20
ATOM 31349 C CA . ASN A 1 14 ? 9.739 -4.434 1.770 1.00 0.00 15 ASN A CA 20
ATOM 31350 C C . ASN A 1 14 ? 8.468 -4.112 2.606 1.00 0.00 15 ASN A C 20
ATOM 31351 O O . ASN A 1 14 ? 7.625 -4.989 2.798 1.00 0.00 15 ASN A O 20
ATOM 31362 N N . THR A 1 15 ? 8.284 -2.878 3.099 1.00 0.00 16 THR A N 20
ATOM 31363 C CA . THR A 1 15 ? 7.108 -2.485 3.911 1.00 0.00 16 THR A CA 20
ATOM 31364 C C . THR A 1 15 ? 5.831 -2.419 3.060 1.00 0.00 16 THR A C 20
ATOM 31365 O O . THR A 1 15 ? 5.771 -1.608 2.137 1.00 0.00 16 THR A O 20
ATOM 31376 N N . CYS A 1 16 ? 4.806 -3.233 3.357 1.00 0.00 17 CYS A N 20
ATOM 31377 C CA . CYS A 1 16 ? 3.537 -3.279 2.621 1.00 0.00 17 CYS A CA 20
ATOM 31378 C C . CYS A 1 16 ? 2.358 -2.990 3.571 1.00 0.00 17 CYS A C 20
ATOM 31379 O O . CYS A 1 16 ? 2.041 -3.810 4.436 1.00 0.00 17 CYS A O 20
ATOM 31387 N N . LEU A 1 17 ? 1.731 -1.817 3.424 1.00 0.00 18 LEU A N 20
ATOM 31388 C CA . LEU A 1 17 ? 0.644 -1.297 4.273 1.00 0.00 18 LEU A CA 20
ATOM 31389 C C . LEU A 1 17 ? -0.668 -1.068 3.515 1.00 0.00 18 LEU A C 20
ATOM 31390 O O . LEU A 1 17 ? -0.690 -0.645 2.359 1.00 0.00 18 LEU A O 20
ATOM 31406 N N . GLU A 1 18 ? -1.767 -1.299 4.229 1.00 0.00 19 GLU A N 20
ATOM 31407 C CA . GLU A 1 18 ? -3.147 -1.087 3.787 1.00 0.00 19 GLU A CA 20
ATOM 31408 C C . GLU A 1 18 ? -3.706 0.283 4.203 1.00 0.00 19 GLU A C 20
ATOM 31409 O O . GLU A 1 18 ? -4.810 0.622 3.785 1.00 0.00 19 GLU A O 20
ATOM 31421 N N . ASN A 1 19 ? -2.995 1.064 5.026 1.00 0.00 20 ASN A N 20
ATOM 31422 C CA . ASN A 1 19 ? -3.465 2.369 5.528 1.00 0.00 20 ASN A CA 20
ATOM 31423 C C . ASN A 1 19 ? -2.346 3.416 5.701 1.00 0.00 20 ASN A C 20
ATOM 31424 O O . ASN A 1 19 ? -1.177 3.077 5.899 1.00 0.00 20 ASN A O 20
ATOM 31435 N N . GLY A 1 20 ? -2.744 4.696 5.675 1.00 0.00 21 GLY A N 20
ATOM 31436 C CA . GLY A 1 20 ? -1.886 5.872 5.883 1.00 0.00 21 GLY A CA 20
ATOM 31437 C C . GLY A 1 20 ? -1.651 6.727 4.630 1.00 0.00 21 GLY A C 20
ATOM 31438 O O . GLY A 1 20 ? -2.325 6.568 3.613 1.00 0.00 21 GLY A O 20
ATOM 31442 N N . SER A 1 21 ? -0.691 7.651 4.730 1.00 0.00 22 SER A N 20
ATOM 31443 C CA . SER A 1 21 ? -0.224 8.566 3.670 1.00 0.00 22 SER A CA 20
ATOM 31444 C C . SER A 1 21 ? 1.242 8.917 3.954 1.00 0.00 22 SER A C 20
ATOM 31445 O O . SER A 1 21 ? 1.557 9.428 5.032 1.00 0.00 22 SER A O 20
ATOM 31453 N N . PHE A 1 22 ? 2.158 8.600 3.036 1.00 0.00 23 PHE A N 20
ATOM 31454 C CA . PHE A 1 22 ? 3.607 8.763 3.231 1.00 0.00 23 PHE A CA 20
ATOM 31455 C C . PHE A 1 22 ? 4.141 10.206 3.151 1.00 0.00 23 PHE A C 20
ATOM 31456 O O . PHE A 1 22 ? 4.723 10.638 2.155 1.00 0.00 23 PHE A O 20
ATOM 31473 N N . LEU A 1 23 ? 3.941 10.968 4.228 1.00 0.00 24 LEU A N 20
ATOM 31474 C CA . LEU A 1 23 ? 4.321 12.380 4.346 1.00 0.00 24 LEU A CA 20
ATOM 31475 C C . LEU A 1 23 ? 5.782 12.721 3.984 1.00 0.00 24 LEU A C 20
ATOM 31476 O O . LEU A 1 23 ? 6.052 13.823 3.507 1.00 0.00 24 LEU A O 20
ATOM 31492 N N . LEU A 1 24 ? 6.723 11.787 4.176 1.00 0.00 25 LEU A N 20
ATOM 31493 C CA . LEU A 1 24 ? 8.141 11.970 3.819 1.00 0.00 25 LEU A CA 20
ATOM 31494 C C . LEU A 1 24 ? 8.390 11.980 2.294 1.00 0.00 25 LEU A C 20
ATOM 31495 O O . LEU A 1 24 ? 9.405 12.520 1.852 1.00 0.00 25 LEU A O 20
ATOM 31511 N N . ASN A 1 25 ? 7.463 11.448 1.488 1.00 0.00 26 ASN A N 20
ATOM 31512 C CA . ASN A 1 25 ? 7.516 11.488 0.021 1.00 0.00 26 ASN A CA 20
ATOM 31513 C C . ASN A 1 25 ? 6.568 12.579 -0.496 1.00 0.00 26 ASN A C 20
ATOM 31514 O O . ASN A 1 25 ? 6.877 13.230 -1.486 1.00 0.00 26 ASN A O 20
ATOM 31525 N N . PHE A 1 26 ? 5.438 12.816 0.175 1.00 0.00 27 PHE A N 20
ATOM 31526 C CA . PHE A 1 26 ? 4.522 13.902 -0.194 1.00 0.00 27 PHE A CA 20
ATOM 31527 C C . PHE A 1 26 ? 5.201 15.261 0.030 1.00 0.00 27 PHE A C 20
ATOM 31528 O O . PHE A 1 26 ? 5.394 15.693 1.168 1.00 0.00 27 PHE A O 20
ATOM 31545 N N . THR A 1 27 ? 5.546 15.955 -1.049 1.00 0.00 28 THR A N 20
ATOM 31546 C CA . THR A 1 27 ? 6.183 17.289 -1.004 1.00 0.00 28 THR A CA 20
ATOM 31547 C C . THR A 1 27 ? 5.151 18.422 -0.946 1.00 0.00 28 THR A C 20
ATOM 31548 O O . THR A 1 27 ? 5.511 19.602 -0.937 1.00 0.00 28 THR A O 20
ATOM 31559 N N . GLY A 1 28 ? 3.863 18.066 -0.919 1.00 0.00 29 GLY A N 20
ATOM 31560 C CA . GLY A 1 28 ? 2.726 18.976 -0.965 1.00 0.00 29 GLY A CA 20
ATOM 31561 C C . GLY A 1 28 ? 2.194 19.057 -2.401 1.00 0.00 29 GLY A C 20
ATOM 31562 O O . GLY A 1 28 ? 2.958 18.883 -3.356 1.00 0.00 29 GLY A O 20
ATOM 31566 N N . CYS A 1 29 ? 0.893 19.310 -2.538 1.00 0.00 30 CYS A N 20
ATOM 31567 C CA . CYS A 1 29 ? 0.175 19.373 -3.803 1.00 0.00 30 CYS A CA 20
ATOM 31568 C C . CYS A 1 29 ? 0.795 20.322 -4.835 1.00 0.00 30 CYS A C 20
ATOM 31569 O O . CYS A 1 29 ? 1.620 21.193 -4.526 1.00 0.00 30 CYS A O 20
ATOM 31576 N N . ALA A 1 30 ? 0.318 20.201 -6.063 1.00 0.00 31 ALA A N 20
ATOM 31577 C CA . ALA A 1 30 ? 0.634 21.105 -7.159 1.00 0.00 31 ALA A CA 20
ATOM 31578 C C . ALA A 1 30 ? -0.632 21.689 -7.814 1.00 0.00 31 ALA A C 20
ATOM 31579 O O . ALA A 1 30 ? -0.519 22.683 -8.541 1.00 0.00 31 ALA A O 20
ATOM 31586 N N . VAL A 1 31 ? -1.833 21.171 -7.514 1.00 0.00 32 VAL A N 20
ATOM 31587 C CA . VAL A 1 31 ? -3.091 21.784 -7.965 1.00 0.00 32 VAL A CA 20
ATOM 31588 C C . VAL A 1 31 ? -3.361 23.049 -7.129 1.00 0.00 32 VAL A C 20
ATOM 31589 O O . VAL A 1 31 ? -3.856 24.041 -7.675 1.00 0.00 32 VAL A O 20
ATOM 31602 N N . CYS A 1 32 ? -3.007 23.035 -5.837 1.00 0.00 33 CYS A N 20
ATOM 31603 C CA . CYS A 1 32 ? -3.206 24.131 -4.881 1.00 0.00 33 CYS A CA 20
ATOM 31604 C C . CYS A 1 32 ? -1.979 24.524 -4.016 1.00 0.00 33 CYS A C 20
ATOM 31605 O O . CYS A 1 32 ? -1.979 25.616 -3.434 1.00 0.00 33 CYS A O 20
ATOM 31612 N N . SER A 1 33 ? -0.941 23.678 -3.942 1.00 0.00 34 SER A N 20
ATOM 31613 C CA . SER A 1 33 ? 0.314 23.893 -3.185 1.00 0.00 34 SER A CA 20
ATOM 31614 C C . SER A 1 33 ? 0.259 23.589 -1.662 1.00 0.00 34 SER A C 20
ATOM 31615 O O . SER A 1 33 ? 1.151 24.013 -0.916 1.00 0.00 34 SER A O 20
ATOM 31623 N N . LYS A 1 34 ? -0.748 22.859 -1.150 1.00 0.00 35 LYS A N 20
ATOM 31624 C CA . LYS A 1 34 ? -0.862 22.510 0.293 1.00 0.00 35 LYS A CA 20
ATOM 31625 C C . LYS A 1 34 ? -0.060 21.256 0.678 1.00 0.00 35 LYS A C 20
ATOM 31626 O O . LYS A 1 34 ? 0.023 20.307 -0.096 1.00 0.00 35 LYS A O 20
ATOM 31645 N N . ARG A 1 35 ? 0.470 21.209 1.909 1.00 0.00 36 ARG A N 20
ATOM 31646 C CA . ARG A 1 35 ? 1.189 20.052 2.494 1.00 0.00 36 ARG A CA 20
ATOM 31647 C C . ARG A 1 35 ? 0.492 19.595 3.787 1.00 0.00 36 ARG A C 20
ATOM 31648 O O . ARG A 1 35 ? -0.294 20.353 4.345 1.00 0.00 36 ARG A O 20
ATOM 31669 N N . ASP A 1 36 ? 0.741 18.358 4.237 1.00 0.00 37 ASP A N 20
ATOM 31670 C CA . ASP A 1 36 ? 0.109 17.705 5.409 1.00 0.00 37 ASP A CA 20
ATOM 31671 C C . ASP A 1 36 ? -1.437 17.725 5.416 1.00 0.00 37 ASP A C 20
ATOM 31672 O O . ASP A 1 36 ? -2.106 17.664 6.449 1.00 0.00 37 ASP A O 20
ATOM 31681 N N . PHE A 1 37 ? -1.991 17.790 4.208 1.00 0.00 38 PHE A N 20
ATOM 31682 C CA . PHE A 1 37 ? -3.405 17.869 3.855 1.00 0.00 38 PHE A CA 20
ATOM 31683 C C . PHE A 1 37 ? -3.817 16.701 2.954 1.00 0.00 38 PHE A C 20
ATOM 31684 O O . PHE A 1 37 ? -3.615 16.731 1.741 1.00 0.00 38 PHE A O 20
ATOM 31701 N N . MET A 1 38 ? -4.431 15.678 3.551 1.00 0.00 39 MET A N 20
ATOM 31702 C CA . MET A 1 38 ? -4.936 14.505 2.819 1.00 0.00 39 MET A CA 20
ATOM 31703 C C . MET A 1 38 ? -6.011 13.684 3.549 1.00 0.00 39 MET A C 20
ATOM 31704 O O . MET A 1 38 ? -6.033 13.580 4.775 1.00 0.00 39 MET A O 20
ATOM 31718 N N . LEU A 1 39 ? -6.869 13.076 2.726 1.00 0.00 40 LEU A N 20
ATOM 31719 C CA . LEU A 1 39 ? -8.008 12.192 2.993 1.00 0.00 40 LEU A CA 20
ATOM 31720 C C . LEU A 1 39 ? -7.875 10.904 2.154 1.00 0.00 40 LEU A C 20
ATOM 31721 O O . LEU A 1 39 ? -7.091 10.846 1.203 1.00 0.00 40 LEU A O 20
ATOM 31737 N N . ILE A 1 40 ? -8.686 9.892 2.472 1.00 0.00 41 ILE A N 20
ATOM 31738 C CA . ILE A 1 40 ? -8.788 8.603 1.770 1.00 0.00 41 ILE A CA 20
ATOM 31739 C C . ILE A 1 40 ? -10.271 8.378 1.455 1.00 0.00 41 ILE A C 20
ATOM 31740 O O . ILE A 1 40 ? -11.130 8.563 2.322 1.00 0.00 41 ILE A O 20
ATOM 31756 N N . THR A 1 41 ? -10.578 7.971 0.222 1.00 0.00 42 THR A N 20
ATOM 31757 C CA . THR A 1 41 ? -11.954 7.686 -0.226 1.00 0.00 42 THR A CA 20
ATOM 31758 C C . THR A 1 41 ? -11.993 6.558 -1.261 1.00 0.00 42 THR A C 20
ATOM 31759 O O . THR A 1 41 ? -10.944 6.095 -1.714 1.00 0.00 42 THR A O 20
ATOM 31770 N N . ASN A 1 42 ? -13.197 6.118 -1.646 1.00 0.00 43 ASN A N 20
ATOM 31771 C CA . ASN A 1 42 ? -13.493 5.056 -2.632 1.00 0.00 43 ASN A CA 20
ATOM 31772 C C . ASN A 1 42 ? -12.839 3.679 -2.342 1.00 0.00 43 ASN A C 20
ATOM 31773 O O . ASN A 1 42 ? -12.802 2.793 -3.197 1.00 0.00 43 ASN A O 20
ATOM 31784 N N . LYS A 1 43 ? -12.317 3.516 -1.121 1.00 0.00 44 LYS A N 20
ATOM 31785 C CA . LYS A 1 43 ? -11.602 2.351 -0.592 1.00 0.00 44 LYS A CA 20
ATOM 31786 C C . LYS A 1 43 ? -12.361 1.029 -0.729 1.00 0.00 44 LYS A C 20
ATOM 31787 O O . LYS A 1 43 ? -13.393 0.820 -0.083 1.00 0.00 44 LYS A O 20
ATOM 31806 N N . SER A 1 44 ? -11.818 0.139 -1.549 1.00 0.00 45 SER A N 20
ATOM 31807 C CA . SER A 1 44 ? -12.314 -1.216 -1.780 1.00 0.00 45 SER A CA 20
ATOM 31808 C C . SER A 1 44 ? -11.426 -2.285 -1.144 1.00 0.00 45 SER A C 20
ATOM 31809 O O . SER A 1 44 ? -10.222 -2.100 -0.944 1.00 0.00 45 SER A O 20
ATOM 31817 N N . LEU A 1 45 ? -12.032 -3.443 -0.879 1.00 0.00 46 LEU A N 20
ATOM 31818 C CA . LEU A 1 45 ? -11.396 -4.643 -0.341 1.00 0.00 46 LEU A CA 20
ATOM 31819 C C . LEU A 1 45 ? -11.949 -5.875 -1.068 1.00 0.00 46 LEU A C 20
ATOM 31820 O O . LEU A 1 45 ? -13.152 -5.970 -1.328 1.00 0.00 46 LEU A O 20
ATOM 31836 N N . LYS A 1 46 ? -11.054 -6.807 -1.403 1.00 0.00 47 LYS A N 20
ATOM 31837 C CA . LYS A 1 46 ? -11.333 -8.052 -2.118 1.00 0.00 47 LYS A CA 20
ATOM 31838 C C . LYS A 1 46 ? -10.688 -9.237 -1.420 1.00 0.00 47 LYS A C 20
ATOM 31839 O O . LYS A 1 46 ? -9.603 -9.102 -0.862 1.00 0.00 47 LYS A O 20
ATOM 31858 N N . GLU A 1 47 ? -11.321 -10.399 -1.472 1.00 0.00 48 GLU A N 20
ATOM 31859 C CA . GLU A 1 47 ? -10.724 -11.625 -0.926 1.00 0.00 48 GLU A CA 20
ATOM 31860 C C . GLU A 1 47 ? -10.984 -12.815 -1.866 1.00 0.00 48 GLU A C 20
ATOM 31861 O O . GLU A 1 47 ? -12.128 -13.229 -2.063 1.00 0.00 48 GLU A O 20
ATOM 31873 N N . GLU A 1 48 ? -9.914 -13.388 -2.428 1.00 0.00 49 GLU A N 20
ATOM 31874 C CA . GLU A 1 48 ? -9.936 -14.605 -3.257 1.00 0.00 49 GLU A CA 20
ATOM 31875 C C . GLU A 1 48 ? -9.110 -15.758 -2.669 1.00 0.00 49 GLU A C 20
ATOM 31876 O O . GLU A 1 48 ? -7.894 -15.642 -2.560 1.00 0.00 49 GLU A O 20
ATOM 31888 N N . ASP A 1 49 ? -9.720 -16.912 -2.405 1.00 0.00 50 ASP A N 20
ATOM 31889 C CA . ASP A 1 49 ? -9.061 -18.177 -1.997 1.00 0.00 50 ASP A CA 20
ATOM 31890 C C . ASP A 1 49 ? -7.972 -18.121 -0.886 1.00 0.00 50 ASP A C 20
ATOM 31891 O O . ASP A 1 49 ? -7.124 -19.011 -0.779 1.00 0.00 50 ASP A O 20
ATOM 31900 N N . GLY A 1 50 ? -7.969 -17.067 -0.066 1.00 0.00 51 GLY A N 20
ATOM 31901 C CA . GLY A 1 50 ? -6.992 -16.802 1.008 1.00 0.00 51 GLY A CA 20
ATOM 31902 C C . GLY A 1 50 ? -6.206 -15.499 0.804 1.00 0.00 51 GLY A C 20
ATOM 31903 O O . GLY A 1 50 ? -5.687 -14.933 1.767 1.00 0.00 51 GLY A O 20
ATOM 31907 N N . GLU A 1 51 ? -6.146 -14.995 -0.431 1.00 0.00 52 GLU A N 20
ATOM 31908 C CA . GLU A 1 51 ? -5.537 -13.709 -0.779 1.00 0.00 52 GLU A CA 20
ATOM 31909 C C . GLU A 1 51 ? -6.481 -12.577 -0.353 1.00 0.00 52 GLU A C 20
ATOM 31910 O O . GLU A 1 51 ? -7.686 -12.648 -0.594 1.00 0.00 52 GLU A O 20
ATOM 31922 N N . GLU A 1 52 ? -5.938 -11.515 0.236 1.00 0.00 53 GLU A N 20
ATOM 31923 C CA . GLU A 1 52 ? -6.655 -10.309 0.648 1.00 0.00 53 GLU A CA 20
ATOM 31924 C C . GLU A 1 52 ? -6.094 -9.115 -0.128 1.00 0.00 53 GLU A C 20
ATOM 31925 O O . GLU A 1 52 ? -4.880 -8.918 -0.175 1.00 0.00 53 GLU A O 20
ATOM 31937 N N . ILE A 1 53 ? -6.953 -8.307 -0.747 1.00 0.00 54 ILE A N 20
ATOM 31938 C CA . ILE A 1 53 ? -6.548 -7.167 -1.562 1.00 0.00 54 ILE A CA 20
ATOM 31939 C C . ILE A 1 53 ? -7.231 -5.904 -1.044 1.00 0.00 54 ILE A C 20
ATOM 31940 O O . ILE A 1 53 ? -8.414 -5.935 -0.705 1.00 0.00 54 ILE A O 20
ATOM 31956 N N . VAL A 1 54 ? -6.504 -4.788 -1.018 1.00 0.00 55 VAL A N 20
ATOM 31957 C CA . VAL A 1 54 ? -7.011 -3.474 -0.606 1.00 0.00 55 VAL A CA 20
ATOM 31958 C C . VAL A 1 54 ? -6.583 -2.440 -1.641 1.00 0.00 55 VAL A C 20
ATOM 31959 O O . VAL A 1 54 ? -5.389 -2.208 -1.840 1.00 0.00 55 VAL A O 20
ATOM 31972 N N . THR A 1 55 ? -7.549 -1.801 -2.296 1.00 0.00 56 THR A N 20
ATOM 31973 C CA . THR A 1 55 ? -7.305 -0.735 -3.281 1.00 0.00 56 THR A CA 20
ATOM 31974 C C . THR A 1 55 ? -8.005 0.571 -2.894 1.00 0.00 56 THR A C 20
ATOM 31975 O O . THR A 1 55 ? -9.176 0.558 -2.513 1.00 0.00 56 THR A O 20
ATOM 31986 N N . TYR A 1 56 ? -7.315 1.710 -2.972 1.00 0.00 57 TYR A N 20
ATOM 31987 C CA . TYR A 1 56 ? -7.878 3.028 -2.636 1.00 0.00 57 TYR A CA 20
ATOM 31988 C C . TYR A 1 56 ? -7.158 4.196 -3.331 1.00 0.00 57 TYR A C 20
ATOM 31989 O O . TYR A 1 56 ? -6.295 4.001 -4.193 1.00 0.00 57 TYR A O 20
ATOM 32007 N N . ASP A 1 57 ? -7.483 5.423 -2.921 1.00 0.00 58 ASP A N 20
ATOM 32008 C CA . ASP A 1 57 ? -6.945 6.660 -3.476 1.00 0.00 58 ASP A CA 20
ATOM 32009 C C . ASP A 1 57 ? -6.720 7.667 -2.330 1.00 0.00 58 ASP A C 20
ATOM 32010 O O . ASP A 1 57 ? -7.377 7.595 -1.284 1.00 0.00 58 ASP A O 20
ATOM 32019 N N . HIS A 1 58 ? -5.846 8.648 -2.559 1.00 0.00 59 HIS A N 20
ATOM 32020 C CA . HIS A 1 58 ? -5.537 9.744 -1.630 1.00 0.00 59 HIS A CA 20
ATOM 32021 C C . HIS A 1 58 ? -6.059 11.049 -2.243 1.00 0.00 59 HIS A C 20
ATOM 32022 O O . HIS A 1 58 ? -5.947 11.248 -3.452 1.00 0.00 59 HIS A O 20
ATOM 32036 N N . LEU A 1 59 ? -6.630 11.943 -1.436 1.00 0.00 60 LEU A N 20
ATOM 32037 C CA . LEU A 1 59 ? -7.249 13.198 -1.880 1.00 0.00 60 LEU A CA 20
ATOM 32038 C C . LEU A 1 59 ? -6.773 14.371 -1.034 1.00 0.00 60 LEU A C 20
ATOM 32039 O O . LEU A 1 59 ? -6.775 14.279 0.190 1.00 0.00 60 LEU A O 20
ATOM 32055 N N . CYS A 1 60 ? -6.417 15.477 -1.681 1.00 0.00 61 CYS A N 20
ATOM 32056 C CA . CYS A 1 60 ? -5.988 16.710 -1.035 1.00 0.00 61 CYS A CA 20
ATOM 32057 C C . CYS A 1 60 ? -7.094 17.254 -0.110 1.00 0.00 61 CYS A C 20
ATOM 32058 O O . CYS A 1 60 ? -8.216 17.504 -0.546 1.00 0.00 61 CYS A O 20
ATOM 32065 N N . LYS A 1 61 ? -6.818 17.454 1.184 1.00 0.00 62 LYS A N 20
ATOM 32066 C CA . LYS A 1 61 ? -7.808 18.010 2.133 1.00 0.00 62 LYS A CA 20
ATOM 32067 C C . LYS A 1 61 ? -8.231 19.448 1.746 1.00 0.00 62 LYS A C 20
ATOM 32068 O O . LYS A 1 61 ? -9.238 19.945 2.252 1.00 0.00 62 LYS A O 20
ATOM 32087 N N . ASN A 1 62 ? -7.508 20.107 0.834 1.00 0.00 63 ASN A N 20
ATOM 32088 C CA . ASN A 1 62 ? -7.793 21.463 0.379 1.00 0.00 63 ASN A CA 20
ATOM 32089 C C . ASN A 1 62 ? -8.639 21.466 -0.907 1.00 0.00 63 ASN A C 20
ATOM 32090 O O . ASN A 1 62 ? -9.802 21.879 -0.864 1.00 0.00 63 ASN A O 20
ATOM 32101 N N . CYS A 1 63 ? -8.082 21.006 -2.033 1.00 0.00 64 CYS A N 20
ATOM 32102 C CA . CYS A 1 63 ? -8.752 20.993 -3.336 1.00 0.00 64 CYS A CA 20
ATOM 32103 C C . CYS A 1 63 ? -9.490 19.677 -3.678 1.00 0.00 64 CYS A C 20
ATOM 32104 O O . CYS A 1 63 ? -10.200 19.613 -4.689 1.00 0.00 64 CYS A O 20
ATOM 32111 N N . HIS A 1 64 ? -9.364 18.634 -2.843 1.00 0.00 65 HIS A N 20
ATOM 32112 C CA . HIS A 1 64 ? -9.956 17.289 -3.023 1.00 0.00 65 HIS A CA 20
ATOM 32113 C C . HIS A 1 64 ? -9.642 16.616 -4.366 1.00 0.00 65 HIS A C 20
ATOM 32114 O O . HIS A 1 64 ? -10.304 15.662 -4.779 1.00 0.00 65 HIS A O 20
ATOM 32129 N N . HIS A 1 65 ? -8.570 17.064 -5.006 1.00 0.00 66 HIS A N 20
ATOM 32130 C CA . HIS A 1 65 ? -7.975 16.437 -6.177 1.00 0.00 66 HIS A CA 20
ATOM 32131 C C . HIS A 1 65 ? -7.341 15.107 -5.722 1.00 0.00 66 HIS A C 20
ATOM 32132 O O . HIS A 1 65 ? -6.832 15.019 -4.598 1.00 0.00 66 HIS A O 20
ATOM 32146 N N . VAL A 1 66 ? -7.340 14.078 -6.573 1.00 0.00 67 VAL A N 20
ATOM 32147 C CA . VAL A 1 66 ? -6.709 12.794 -6.244 1.00 0.00 67 VAL A CA 20
ATOM 32148 C C . VAL A 1 66 ? -5.186 12.917 -6.355 1.00 0.00 67 VAL A C 20
ATOM 32149 O O . VAL A 1 66 ? -4.629 12.948 -7.455 1.00 0.00 67 VAL A O 20
ATOM 32162 N N . ILE A 1 67 ? -4.522 12.969 -5.198 1.00 0.00 68 ILE A N 20
ATOM 32163 C CA . ILE A 1 67 ? -3.064 13.076 -5.053 1.00 0.00 68 ILE A CA 20
ATOM 32164 C C . ILE A 1 67 ? -2.355 11.856 -5.660 1.00 0.00 68 ILE A C 20
ATOM 32165 O O . ILE A 1 67 ? -1.357 11.988 -6.374 1.00 0.00 68 ILE A O 20
ATOM 32181 N N . ALA A 1 68 ? -2.863 10.656 -5.351 1.00 0.00 69 ALA A N 20
ATOM 32182 C CA . ALA A 1 68 ? -2.276 9.379 -5.750 1.00 0.00 69 ALA A CA 20
ATOM 32183 C C . ALA A 1 68 ? -3.265 8.201 -5.620 1.00 0.00 69 ALA A C 20
ATOM 32184 O O . ALA A 1 68 ? -4.312 8.321 -4.978 1.00 0.00 69 ALA A O 20
ATOM 32191 N N . ARG A 1 69 ? -2.897 7.041 -6.182 1.00 0.00 70 ARG A N 20
ATOM 32192 C CA . ARG A 1 69 ? -3.625 5.763 -6.089 1.00 0.00 70 ARG A CA 20
ATOM 32193 C C . ARG A 1 69 ? -2.756 4.744 -5.357 1.00 0.00 70 ARG A C 20
ATOM 32194 O O . ARG A 1 69 ? -1.554 4.682 -5.614 1.00 0.00 70 ARG A O 20
ATOM 32215 N N . HIS A 1 70 ? -3.393 3.940 -4.504 1.00 0.00 71 HIS A N 20
ATOM 32216 C CA . HIS A 1 70 ? -2.770 2.929 -3.643 1.00 0.00 71 HIS A CA 20
ATOM 32217 C C . HIS A 1 70 ? -3.359 1.536 -3.850 1.00 0.00 71 HIS A C 20
ATOM 32218 O O . HIS A 1 70 ? -4.577 1.358 -3.936 1.00 0.00 71 HIS A O 20
ATOM 32232 N N . GLU A 1 71 ? -2.498 0.527 -3.857 1.00 0.00 72 GLU A N 20
ATOM 32233 C CA . GLU A 1 71 ? -2.869 -0.877 -3.925 1.00 0.00 72 GLU A CA 20
ATOM 32234 C C . GLU A 1 71 ? -1.963 -1.670 -2.974 1.00 0.00 72 GLU A C 20
ATOM 32235 O O . GLU A 1 71 ? -0.741 -1.540 -2.996 1.00 0.00 72 GLU A O 20
ATOM 32247 N N . TYR A 1 72 ? -2.566 -2.526 -2.157 1.00 0.00 73 TYR A N 20
ATOM 32248 C CA . TYR A 1 72 ? -1.885 -3.463 -1.270 1.00 0.00 73 TYR A CA 20
ATOM 32249 C C . TYR A 1 72 ? -2.537 -4.823 -1.489 1.00 0.00 73 TYR A C 20
ATOM 32250 O O . TYR A 1 72 ? -3.758 -4.950 -1.411 1.00 0.00 73 TYR A O 20
ATOM 32268 N N . THR A 1 73 ? -1.740 -5.844 -1.782 1.00 0.00 74 THR A N 20
ATOM 32269 C CA . THR A 1 73 ? -2.245 -7.202 -2.009 1.00 0.00 74 THR A CA 20
ATOM 32270 C C . THR A 1 73 ? -1.445 -8.176 -1.141 1.00 0.00 74 THR A C 20
ATOM 32271 O O . THR A 1 73 ? -0.220 -8.081 -1.022 1.00 0.00 74 THR A O 20
ATOM 32282 N N . PHE A 1 74 ? -2.137 -9.102 -0.492 1.00 0.00 75 PHE A N 20
ATOM 32283 C CA . PHE A 1 74 ? -1.535 -10.101 0.394 1.00 0.00 75 PHE A CA 20
ATOM 32284 C C . PHE A 1 74 ? -2.016 -11.512 0.008 1.00 0.00 75 PHE A C 20
ATOM 32285 O O . PHE A 1 74 ? -3.217 -11.733 -0.056 1.00 0.00 75 PHE A O 20
ATOM 32302 N N . SER A 1 75 ? -1.115 -12.468 -0.222 1.00 0.00 76 SER A N 20
ATOM 32303 C CA . SER A 1 75 ? -1.393 -13.851 -0.671 1.00 0.00 76 SER A CA 20
ATOM 32304 C C . SER A 1 75 ? -0.743 -14.923 0.205 1.00 0.00 76 SER A C 20
ATOM 32305 O O . SER A 1 75 ? 0.382 -14.755 0.653 1.00 0.00 76 SER A O 20
ATOM 32313 N N . ILE A 1 76 ? -1.413 -16.053 0.434 1.00 0.00 77 ILE A N 20
ATOM 32314 C CA . ILE A 1 76 ? -0.828 -17.199 1.170 1.00 0.00 77 ILE A CA 20
ATOM 32315 C C . ILE A 1 76 ? -0.578 -18.367 0.206 1.00 0.00 77 ILE A C 20
ATOM 32316 O O . ILE A 1 76 ? -1.513 -18.850 -0.438 1.00 0.00 77 ILE A O 20
ATOM 32332 N N . MET A 1 77 ? 0.679 -18.823 0.113 1.00 0.00 78 MET A N 20
ATOM 32333 C CA . MET A 1 77 ? 1.098 -19.961 -0.719 1.00 0.00 78 MET A CA 20
ATOM 32334 C C . MET A 1 77 ? 1.720 -21.118 0.079 1.00 0.00 78 MET A C 20
ATOM 32335 O O . MET A 1 77 ? 2.806 -20.962 0.628 1.00 0.00 78 MET A O 20
ATOM 32349 N N . ASP A 1 78 ? 1.072 -22.290 0.077 1.00 0.00 79 ASP A N 20
ATOM 32350 C CA . ASP A 1 78 ? 1.481 -23.571 0.696 1.00 0.00 79 ASP A CA 20
ATOM 32351 C C . ASP A 1 78 ? 1.897 -23.543 2.186 1.00 0.00 79 ASP A C 20
ATOM 32352 O O . ASP A 1 78 ? 1.187 -24.076 3.040 1.00 0.00 79 ASP A O 20
ATOM 32361 N N . GLU A 1 79 ? 3.034 -22.923 2.504 1.00 0.00 80 GLU A N 20
ATOM 32362 C CA . GLU A 1 79 ? 3.618 -22.779 3.846 1.00 0.00 80 GLU A CA 20
ATOM 32363 C C . GLU A 1 79 ? 4.145 -21.361 4.097 1.00 0.00 80 GLU A C 20
ATOM 32364 O O . GLU A 1 79 ? 4.804 -21.125 5.107 1.00 0.00 80 GLU A O 20
ATOM 32376 N N . PHE A 1 80 ? 3.927 -20.412 3.184 1.00 0.00 81 PHE A N 20
ATOM 32377 C CA . PHE A 1 80 ? 4.488 -19.066 3.316 1.00 0.00 81 PHE A CA 20
ATOM 32378 C C . PHE A 1 80 ? 3.388 -18.024 3.077 1.00 0.00 81 PHE A C 20
ATOM 32379 O O . PHE A 1 80 ? 2.299 -18.320 2.578 1.00 0.00 81 PHE A O 20
ATOM 32396 N N . GLN A 1 81 ? 3.718 -16.771 3.361 1.00 0.00 82 GLN A N 20
ATOM 32397 C CA . GLN A 1 81 ? 2.862 -15.613 3.133 1.00 0.00 82 GLN A CA 20
ATOM 32398 C C . GLN A 1 81 ? 3.588 -14.618 2.239 1.00 0.00 82 GLN A C 20
ATOM 32399 O O . GLN A 1 81 ? 4.784 -14.420 2.396 1.00 0.00 82 GLN A O 20
ATOM 32413 N N . GLU A 1 82 ? 2.862 -13.954 1.356 1.00 0.00 83 GLU A N 20
ATOM 32414 C CA . GLU A 1 82 ? 3.342 -12.974 0.383 1.00 0.00 83 GLU A CA 20
ATOM 32415 C C . GLU A 1 82 ? 2.640 -11.644 0.613 1.00 0.00 83 GLU A C 20
ATOM 32416 O O . GLU A 1 82 ? 1.415 -11.572 0.674 1.00 0.00 83 GLU A O 20
ATOM 32428 N N . TYR A 1 83 ? 3.428 -10.585 0.683 1.00 0.00 84 TYR A N 20
ATOM 32429 C CA . TYR A 1 83 ? 2.972 -9.216 0.871 1.00 0.00 84 TYR A CA 20
ATOM 32430 C C . TYR A 1 83 ? 3.460 -8.363 -0.286 1.00 0.00 84 TYR A C 20
ATOM 32431 O O . TYR A 1 83 ? 4.647 -8.398 -0.602 1.00 0.00 84 TYR A O 20
ATOM 32449 N N . THR A 1 84 ? 2.575 -7.595 -0.912 1.00 0.00 85 THR A N 20
ATOM 32450 C CA . THR A 1 84 ? 2.947 -6.688 -1.997 1.00 0.00 85 THR A CA 20
ATOM 32451 C C . THR A 1 84 ? 2.174 -5.373 -1.851 1.00 0.00 85 THR A C 20
ATOM 32452 O O . THR A 1 84 ? 1.011 -5.338 -1.455 1.00 0.00 85 THR A O 20
ATOM 32463 N N . MET A 1 85 ? 2.822 -4.262 -2.162 1.00 0.00 86 MET A N 20
ATOM 32464 C CA . MET A 1 85 ? 2.263 -2.912 -2.140 1.00 0.00 86 MET A CA 20
ATOM 32465 C C . MET A 1 85 ? 2.758 -2.139 -3.360 1.00 0.00 86 MET A C 20
ATOM 32466 O O . MET A 1 85 ? 3.888 -2.319 -3.817 1.00 0.00 86 MET A O 20
ATOM 32480 N N . LEU A 1 86 ? 1.887 -1.283 -3.879 1.00 0.00 87 LEU A N 20
ATOM 32481 C CA . LEU A 1 86 ? 2.105 -0.430 -5.044 1.00 0.00 87 LEU A CA 20
ATOM 32482 C C . LEU A 1 86 ? 1.253 0.853 -4.935 1.00 0.00 87 LEU A C 20
ATOM 32483 O O . LEU A 1 86 ? 0.039 0.835 -5.146 1.00 0.00 87 LEU A O 20
ATOM 32499 N N . CYS A 1 87 ? 1.898 1.971 -4.625 1.00 0.00 88 CYS A N 20
ATOM 32500 C CA . CYS A 1 87 ? 1.309 3.300 -4.500 1.00 0.00 88 CYS A CA 20
ATOM 32501 C C . CYS A 1 87 ? 2.278 4.360 -5.044 1.00 0.00 88 CYS A C 20
ATOM 32502 O O . CYS A 1 87 ? 3.482 4.315 -4.763 1.00 0.00 88 CYS A O 20
ATOM 32509 N N . LEU A 1 88 ? 1.750 5.325 -5.801 1.00 0.00 89 LEU A N 20
ATOM 32510 C CA . LEU A 1 88 ? 2.509 6.455 -6.345 1.00 0.00 89 LEU A CA 20
ATOM 32511 C C . LEU A 1 88 ? 3.162 7.293 -5.232 1.00 0.00 89 LEU A C 20
ATOM 32512 O O . LEU A 1 88 ? 4.275 7.788 -5.422 1.00 0.00 89 LEU A O 20
ATOM 32528 N N . LEU A 1 89 ? 2.503 7.412 -4.076 1.00 0.00 90 LEU A N 20
ATOM 32529 C CA . LEU A 1 89 ? 2.982 8.148 -2.913 1.00 0.00 90 LEU A CA 20
ATOM 32530 C C . LEU A 1 89 ? 3.662 7.218 -1.910 1.00 0.00 90 LEU A C 20
ATOM 32531 O O . LEU A 1 89 ? 4.844 7.397 -1.612 1.00 0.00 90 LEU A O 20
ATOM 32547 N N . CYS A 1 90 ? 2.914 6.279 -1.349 1.00 0.00 91 CYS A N 20
ATOM 32548 C CA . CYS A 1 90 ? 3.375 5.418 -0.280 1.00 0.00 91 CYS A CA 20
ATOM 32549 C C . CYS A 1 90 ? 4.526 4.494 -0.697 1.00 0.00 91 CYS A C 20
ATOM 32550 O O . CYS A 1 90 ? 5.458 4.296 0.086 1.00 0.00 91 CYS A O 20
ATOM 32557 N N . GLY A 1 91 ? 4.498 3.981 -1.931 1.00 0.00 92 GLY A N 20
ATOM 32558 C CA . GLY A 1 91 ? 5.604 3.216 -2.505 1.00 0.00 92 GLY A CA 20
ATOM 32559 C C . GLY A 1 91 ? 5.283 1.853 -3.106 1.00 0.00 92 GLY A C 20
ATOM 32560 O O . GLY A 1 91 ? 4.170 1.340 -3.003 1.00 0.00 92 GLY A O 20
ATOM 32564 N N . LYS A 1 92 ? 6.310 1.240 -3.707 1.00 0.00 93 LYS A N 20
ATOM 32565 C CA . LYS A 1 92 ? 6.278 -0.115 -4.266 1.00 0.00 93 LYS A CA 20
ATOM 32566 C C . LYS A 1 92 ? 7.202 -1.035 -3.477 1.00 0.00 93 LYS A C 20
ATOM 32567 O O . LYS A 1 92 ? 8.414 -0.821 -3.433 1.00 0.00 93 LYS A O 20
ATOM 32586 N N . ALA A 1 93 ? 6.623 -2.050 -2.848 1.00 0.00 94 ALA A N 20
ATOM 32587 C CA . ALA A 1 93 ? 7.332 -3.014 -2.017 1.00 0.00 94 ALA A CA 20
ATOM 32588 C C . ALA A 1 93 ? 6.786 -4.450 -2.119 1.00 0.00 94 ALA A C 20
ATOM 32589 O O . ALA A 1 93 ? 5.626 -4.659 -2.473 1.00 0.00 94 ALA A O 20
ATOM 32596 N N . GLU A 1 94 ? 7.616 -5.443 -1.789 1.00 0.00 95 GLU A N 20
ATOM 32597 C CA . GLU A 1 94 ? 7.236 -6.862 -1.744 1.00 0.00 95 GLU A CA 20
ATOM 32598 C C . GLU A 1 94 ? 8.071 -7.623 -0.699 1.00 0.00 95 GLU A C 20
ATOM 32599 O O . GLU A 1 94 ? 9.283 -7.419 -0.598 1.00 0.00 95 GLU A O 20
ATOM 32611 N N . ASP A 1 95 ? 7.428 -8.504 0.072 1.00 0.00 96 ASP A N 20
ATOM 32612 C CA . ASP A 1 95 ? 8.030 -9.351 1.105 1.00 0.00 96 ASP A CA 20
ATOM 32613 C C . ASP A 1 95 ? 7.402 -10.752 1.129 1.00 0.00 96 ASP A C 20
ATOM 32614 O O . ASP A 1 95 ? 6.223 -10.908 0.806 1.00 0.00 96 ASP A O 20
ATOM 32623 N N . THR A 1 96 ? 8.152 -11.765 1.568 1.00 0.00 97 THR A N 20
ATOM 32624 C CA . THR A 1 96 ? 7.624 -13.128 1.751 1.00 0.00 97 THR A CA 20
ATOM 32625 C C . THR A 1 96 ? 8.107 -13.724 3.077 1.00 0.00 97 THR A C 20
ATOM 32626 O O . THR A 1 96 ? 9.291 -13.618 3.408 1.00 0.00 97 THR A O 20
ATOM 32637 N N . ILE A 1 97 ? 7.200 -14.338 3.845 1.00 0.00 98 ILE A N 20
ATOM 32638 C CA . ILE A 1 97 ? 7.466 -14.920 5.172 1.00 0.00 98 ILE A CA 20
ATOM 32639 C C . ILE A 1 97 ? 7.111 -16.404 5.192 1.00 0.00 98 ILE A C 20
ATOM 32640 O O . ILE A 1 97 ? 5.972 -16.767 4.921 1.00 0.00 98 ILE A O 20
ATOM 32656 N N . SER A 1 98 ? 8.038 -17.266 5.587 1.00 0.00 99 SER A N 20
ATOM 32657 C CA . SER A 1 98 ? 7.765 -18.699 5.766 1.00 0.00 99 SER A CA 20
ATOM 32658 C C . SER A 1 98 ? 7.134 -18.933 7.147 1.00 0.00 99 SER A C 20
ATOM 32659 O O . SER A 1 98 ? 7.596 -18.384 8.151 1.00 0.00 99 SER A O 20
ATOM 32667 N N . ILE A 1 99 ? 6.053 -19.720 7.198 1.00 0.00 100 ILE A N 20
ATOM 32668 C CA . ILE A 1 99 ? 5.272 -19.989 8.419 1.00 0.00 100 ILE A CA 20
ATOM 32669 C C . ILE A 1 99 ? 4.962 -21.487 8.629 1.00 0.00 100 ILE A C 20
ATOM 32670 O O . ILE A 1 99 ? 5.334 -22.345 7.828 1.00 0.00 100 ILE A O 20
ATOM 32686 N N . LEU A 1 100 ? 4.299 -21.806 9.744 1.00 0.00 101 LEU A N 20
ATOM 32687 C CA . LEU A 1 100 ? 3.914 -23.151 10.182 1.00 0.00 101 LEU A CA 20
ATOM 32688 C C . LEU A 1 100 ? 2.492 -23.136 10.787 1.00 0.00 101 LEU A C 20
ATOM 32689 O O . LEU A 1 100 ? 2.031 -22.069 11.209 1.00 0.00 101 LEU A O 20
ATOM 32705 N N . PRO A 1 101 ? 1.800 -24.291 10.893 1.00 0.00 102 PRO A N 20
ATOM 32706 C CA . PRO A 1 101 ? 0.463 -24.375 11.500 1.00 0.00 102 PRO A CA 20
ATOM 32707 C C . PRO A 1 101 ? 0.431 -23.967 12.988 1.00 0.00 102 PRO A C 20
ATOM 32708 O O . PRO A 1 101 ? -0.633 -23.645 13.519 1.00 0.00 102 PRO A O 20
ATOM 32719 N N . ASP A 1 102 ? 1.591 -23.930 13.655 1.00 0.00 103 ASP A N 20
ATOM 32720 C CA . ASP A 1 102 ? 1.768 -23.473 15.043 1.00 0.00 103 ASP A CA 20
ATOM 32721 C C . ASP A 1 102 ? 1.680 -21.928 15.191 1.00 0.00 103 ASP A C 20
ATOM 32722 O O . ASP A 1 102 ? 1.766 -21.399 16.299 1.00 0.00 103 ASP A O 20
ATOM 32731 N N . ASP A 1 103 ? 1.505 -21.199 14.077 1.00 0.00 104 ASP A N 20
ATOM 32732 C CA . ASP A 1 103 ? 1.413 -19.733 13.983 1.00 0.00 104 ASP A CA 20
ATOM 32733 C C . ASP A 1 103 ? 2.584 -18.960 14.651 1.00 0.00 104 ASP A C 20
ATOM 32734 O O . ASP A 1 103 ? 2.361 -18.120 15.532 1.00 0.00 104 ASP A O 20
ATOM 32743 N N . PRO A 1 104 ? 3.850 -19.221 14.253 1.00 0.00 105 PRO A N 20
ATOM 32744 C CA . PRO A 1 104 ? 5.017 -18.514 14.792 1.00 0.00 105 PRO A CA 20
ATOM 32745 C C . PRO A 1 104 ? 5.131 -17.069 14.264 1.00 0.00 105 PRO A C 20
ATOM 32746 O O . PRO A 1 104 ? 5.708 -16.216 14.940 1.00 0.00 105 PRO A O 20
ATOM 32757 N N . ARG A 1 105 ? 4.574 -16.799 13.065 1.00 0.00 106 ARG A N 20
ATOM 32758 C CA . ARG A 1 105 ? 4.532 -15.512 12.327 1.00 0.00 106 ARG A CA 20
ATOM 32759 C C . ARG A 1 105 ? 5.807 -14.643 12.387 1.00 0.00 106 ARG A C 20
ATOM 32760 O O . ARG A 1 105 ? 5.736 -13.414 12.366 1.00 0.00 106 ARG A O 20
ATOM 32781 N N . GLN A 1 106 ? 6.973 -15.294 12.443 1.00 0.00 107 GLN A N 20
ATOM 32782 C CA . GLN A 1 106 ? 8.334 -14.733 12.502 1.00 0.00 107 GLN A CA 20
ATOM 32783 C C . GLN A 1 106 ? 8.432 -13.383 13.235 1.00 0.00 107 GLN A C 20
ATOM 32784 O O . GLN A 1 106 ? 9.438 -13.091 13.896 1.00 0.00 107 GLN A O 20
#

Solvent-accessible surface area: 6722 Å² total; per-residue (Å²): 60,27,111,0,10,124,140,133,82,18,116,68,78,70,50,18,83,68,88,39,32,44,88,156,7,1,63,7,10,58,92,45,96,79,124,108,68,34,86,65,70,97,96,62,117,122,122,91,165,47,58,76,21,12,49,5,20,0,25,0,112,61,49,98,41,51,2,3,150,5,69,21,27,17,31,96,85,141,92,85,10,50,50,41,5,76,0,31,0,8,0,104,10,123,41,77,41,67,30,107,129,125,79,69,151,160

GO terms:
  GO:0005515 protein binding (F, IPI)

CATH classification: 2.60.40.4240

Organism: Homo sapiens (NCBI:txid9606)